Protein 1DXL (pdb70)

Radius of gyration: 39.78 Å; Cα contacts (8 Å, |Δi|>4): 4616; chains: 4; bounding box: 85×113×108 Å

Solvent-accessible surface area: 74637 Å² total; per-residue (Å²): 160,127,93,43,31,0,0,0,12,8,1,11,20,7,1,20,2,0,0,0,23,0,18,43,48,67,36,81,3,5,0,1,23,114,87,57,38,1,0,6,49,10,11,30,30,17,24,2,0,7,11,0,0,9,56,0,0,57,20,23,34,45,3,133,109,33,8,72,66,5,1,0,119,30,59,85,32,114,40,64,27,84,33,0,25,29,6,17,75,116,6,15,34,52,24,12,149,43,10,58,35,20,2,156,130,19,174,10,77,47,20,108,4,64,2,88,2,44,30,54,53,31,0,20,1,66,78,110,161,59,132,89,57,74,17,113,7,103,49,0,0,0,11,20,31,14,62,41,86,88,47,138,40,4,124,52,50,131,157,55,5,2,18,15,63,17,2,8,56,22,104,134,48,3,168,81,3,1,0,12,2,2,23,94,38,0,0,3,1,1,11,0,1,24,26,4,50,12,93,6,17,1,5,36,110,41,62,63,0,14,109,113,12,0,14,46,0,32,111,75,0,30,162,4,10,71,122,78,53,13,110,34,75,60,124,14,101,19,68,24,31,53,72,109,54,142,18,3,109,2,28,3,26,54,41,88,56,51,140,106,84,83,17,118,7,53,15,0,2,6,15,29,44,48,46,18,54,21,67,49,9,24,58,113,117,30,35,16,113,57,39,206,128,15,63,1,75,46,82,101,106,5,29,6,74,20,112,15,0,25,0,1,4,33,0,5,44,26,48,71,46,17,14,0,8,32,36,0,0,29,1,1,0,40,23,36,40,60,126,57,6,109,56,60,69,92,40,17,0,24,17,15,20,4,56,2,13,6,0,29,4,19,71,17,31,70,51,2,131,121,40,36,56,121,50,99,46,0,87,3,44,0,120,29,3,22,36,0,35,0,15,70,72,13,55,11,14,0,0,0,0,1,35,97,105,83,22,77,8,33,0,1,2,0,6,0,21,63,0,1,21,7,0,3,7,0,3,8,5,14,48,92,97,21,14,0,68,22,0,6,141,4,18,6,0,21,2,0,26,2,27,0,0,44,12,0,0,30,20,6,71,77,95,21,13,40,90,147,104,31,74,46,1,2,0,11,8,0,13,17,6,0,18,3,0,0,0,25,0,22,47,45,65,34,97,1,1,0,2,21,115,89,59,41,0,0,4,45,14,7,26,35,17,28,0,0,8,11,0,0,8,51,0,0,61,23,27,65,44,3,131,107,31,9,48,64,6,0,0,107,33,59,87,36,85,44,68,28,85,33,0,23,27,8,16,72,111,6,19,38,53,21,10,143,42,9,58,37,22,3,158,118,23,166,11,50,43,16,130,4,75,3,90,8,89,29,57,34,63,4,25,0,40,78,168,188,40,154,74,60,132,19,103,4,153,59,0,0,0,10,18,31,14,57,30,100,76,45,80,19,43,38,119,58,147,72,39,8,6,19,17,59,11,3,4,42,10,94,129,46,5,152,89,3,1,0,17,4,2,20,75,60,0,0,4,3,0,7,0,1,23,35,4,47,9,101,5,21,0,4,35,114,39,90,69,0,12,108,113,15,1,15,46,1,35,113,72,0,36,140,13,0,92,180,75,50,13,131,25,63,55,145,24,54,4,94,24,48,41,74,82,64,145,16,4,116,2,20,7,36,36,67,98,57,44,125,131,73,104,26,111,12,79,19,1,1,8,18,26,40,55,47,17,62,23,68,25,8,27,21,150,141,40,60,21,59,64,90,128,142,22,71,0,39,53,73,68,103,6,25,13,59,36,96,20,1,27,0,1,4,32,0,3,41,29,48,86,35,12,13,0,6,30,35,0,0,29,3,0,1,39,30,38,35,60,117,62,2,126,57,48,66,93,50,19,0,21,3,8,14,3,49,2,12,7,0,30,4,20,74,15,32,72,58,2,129,154,79,70,62,130,53,104,50,0,84,3,47,0,120,31,4,25,34,0,35,0,12,70,67,12,72,14,12,0,0,0,0,0,38,94,159,83,20,49,6,28,0,1,3,0,5,0,23,62,0,0,24,5,0,2,6,1,4,10,6,15,45,90,83,19,21,0,68,37,0,4,117,3,16,6,0,23,2,0,21,2,28,0,0,43,14,0,0,28,24,7,67,76,87,16,11,38,81,71,106,120,28,49,0,0,0,12,8,1,13,17,6,1,18,2,0,0,0,26,0,18,46,50,67,34,143,2,0,0,0,22,103,80,56,38,1,0,3,50,15,8,32,25,16,22,2,0,7,15,0,0,8,54,0,0,54,19,25,63,40,5,131,108,34,7,73,67,6,1,1,131,25,55,95,30,117,43,75,24,86,31,0,26,31,10,19,75,113,9,19,36,42,23,14,141,39,14,60,12,19,3,126,81,20,173,12,59,44,18,123,6,74,3,80,3,65,15,47,51,70,0,4,2,71,27,180,138,73,105,84,72,56,0,36,11,162,37,0,0,0,11,21,32,8,56,32,91,75,28,130,45,16,87,112,46,137,186,98,4,3,21,15,67,16,1,6,55,29,97,134,47,10,151,68,2,0,0,22,4,2,15,106,51,0,0,10,2,1,7,0,1,22,30,5,47,10,100,1,11,1,6,37,101,39,69,62,0,14,106,116,13,0,16,41,0,33,114,76,0,28,127,11,1,80,164,63,37,5,123,38,66,47,109,11,89,43,31,53,40,80,68,118,63,153,43,4,113,3,21,5,62,30,51,100,36,68,119,99,77,74,12,69,8,55,28,0,1,19,11,31,30,44,44,19,60,30,83,40,16,32,52,99,156,22,37,13,94,62,58,211,130,29,65,0,84,36,75,154,124,6,20,22,77,18,102,15,0,32,0,2,2,33,0,2,45,26,52,83,61,20,12,0,8,29,37,0,0,28,1,0,0,37,37,30,40,63,126,100,5,89,60,56,70,90,48,20,0,24,20,19,18,2,40,1,12,6,0,30,4,21,68,14,30,70,50,2,130,154,81,69,63,130,56,104,49,1,89,3,44,0,116,28,6,24,37,0,37,0,12,74,67,13,72,14,11,0,0,0,0,1,33,100,157,82,22,74,6,27,0,1,3,0,5,0,20,62,0,1,20,7,0,2,6,0,6,8,6,14,40,92,101,18,19,0,64,40,0,6,94,2,17,5,0,21,2,0,23,2,28,0,0,41,14,0,0,25,20,7,65,78,86,15,8,34,86,150,144,101,12,28,0,0,0,10,8,1,12,14,7,0,16,1,0,0,0,20,0,17,45,48,64,35,138,3,1,0,2,20,97,82,59,36,1,0,2,40,14,12,22,42,16,26,2,0,7,15,1,0,10,51,0,0,58,24,23,62,43,5,126,110,33,11,52,72,7,1,0,136,18,57,74,45,98,40,77,26,86,34,1,25,28,9,18,77,116,7,16,41,46,19,12,150,44,7,61,37,16,2,156,128,20,172,10,80,43,23,133,7,56,4,88,3,52,26,52,34,61,1,11,2,63,58,161,169,52,159,102,75,92,6,100,4,133,51,0,0,1,10,20,28,4,69,41,111,89,37,117,39,2,113,50,69,76,165,82,4,5,4,18,58,12,4,4,56,22,105,132,47,3,163,97,4,3,0,13,4,3,22,69,70,0,0,8,3,1,6,0,0,27,36,6,48,11,76,3,20,3,4,38,119,38,84,65,0,3,105,104,14,0,15,39,0,36,114,73,0,24,123,12,0,80,188,73,48,12,51,18,65,48,102,15,69,17,74,14,70,58,60,109,44,154,7,5,114,0,31,4,28,48,36,106,44,38,165,119,54,88,23,96,9,61,14,0,2,4,16,29,43,55,48,24,55,54,80,33,12,91,45,94,155,32,42,4,103,76,26,219,137,22,52,11,69,48,78,156,128,5,23,8,74,34,98,14,0,27,0,1,4,28,0,2,43,22,53,79,53,17,12,0,7,32,21,0,0,26,2,0,0,30,36,34,36,62,122,120,6,66,54,55,70,93,46,18,1,10,10,3,17,2,45,1,13,7,0,26,4,24,76,10,32,69,60,3,123,154,78,49,70,57,52,96,49,0,88,2,45,0,74,30,5,24,38,1,34,0,14,76,72,13,71,14,11,0,0,0,0,1,36,66,156,82,22,77,8,29,0,0,2,0,5,0,20,61,0,2,21,7,0,2,5,1,4,8,5,17,40,91,104,18,18,0,66,42,0,5,115,3,15,4,0,22,3,0,22,2,26,0,0,45,14,0,0,28,21,8,68,79,100,17,15,36,83

Structure (mmCIF, N/CA/C/O backbone):
data_1DXL
#
_entry.id   1DXL
#
_cell.length_a   100.560
_cell.length_b   108.330
_cell.length_c   202.190
_cell.angle_alpha   90.00
_cell.angle_beta   90.00
_cell.angle_gamma   90.00
#
_symmetry.space_group_name_H-M   'P 21 21 21'
#
loop_
_entity.id
_entity.type
_entity.pdbx_description
1 polymer 'DIHYDROLIPOAMIDE DEHYDROGENASE'
2 non-polymer 'FLAVIN-ADENINE DINUCLEOTIDE'
3 water water
#
loop_
_atom_site.group_PDB
_atom_site.id
_atom_site.type_symbol
_atom_site.label_atom_id
_atom_site.label_alt_id
_atom_site.label_comp_id
_atom_site.label_asym_id
_atom_site.label_entity_id
_atom_site.label_seq_id
_atom_site.pdbx_PDB_ins_code
_atom_site.Cartn_x
_atom_site.Cartn_y
_atom_site.Cartn_z
_atom_site.occupancy
_atom_site.B_iso_or_equiv
_atom_site.auth_seq_id
_atom_site.auth_comp_id
_atom_site.auth_asym_id
_atom_site.auth_atom_id
_atom_site.pdbx_PDB_model_num
ATOM 1 N N . SER A 1 4 ? -21.551 45.981 28.806 1.00 152.74 4 SER A N 1
ATOM 2 C CA . SER A 1 4 ? -20.609 46.465 27.742 1.00 152.74 4 SER A CA 1
ATOM 3 C C . SER A 1 4 ? -19.184 46.089 28.098 1.00 152.74 4 SER A C 1
ATOM 4 O O . SER A 1 4 ? -18.739 46.283 29.231 1.00 152.74 4 SER A O 1
ATOM 7 N N . ASP A 1 5 ? -18.477 45.541 27.119 1.00 152.89 5 ASP A N 1
ATOM 8 C CA . ASP A 1 5 ? -17.093 45.145 27.307 1.00 152.89 5 ASP A CA 1
ATOM 9 C C . ASP A 1 5 ? -16.186 46.363 27.047 1.00 152.89 5 ASP A C 1
ATOM 10 O O . ASP A 1 5 ? -15.451 46.412 26.054 1.00 152.89 5 ASP A O 1
ATOM 15 N N . GLU A 1 6 ? -16.259 47.338 27.961 1.00 152.89 6 GLU A N 1
ATOM 16 C CA . GLU A 1 6 ? -15.478 48.580 27.891 1.00 152.89 6 GLU A CA 1
ATOM 17 C C . GLU A 1 6 ? -13.986 48.367 28.184 1.00 152.89 6 GLU A C 1
ATOM 18 O O . GLU A 1 6 ? -13.616 47.966 29.286 1.00 152.89 6 GLU A O 1
ATOM 24 N N . ASN A 1 7 ? -13.139 48.658 27.197 1.00 70.52 7 ASN A N 1
ATOM 25 C CA . ASN A 1 7 ? -11.702 48.476 27.330 1.00 70.52 7 ASN A CA 1
ATOM 26 C C . ASN A 1 7 ? -11.023 49.262 28.475 1.00 70.52 7 ASN A C 1
ATOM 27 O O . ASN A 1 7 ? -11.015 50.489 28.512 1.00 70.52 7 ASN A O 1
ATOM 32 N N . ASP A 1 8 ? -10.414 48.508 29.387 1.00 70.18 8 ASP A N 1
ATOM 33 C CA . ASP A 1 8 ? -9.776 49.027 30.582 1.00 70.18 8 ASP A CA 1
ATOM 34 C C . ASP A 1 8 ? -8.338 49.449 30.543 1.00 70.18 8 ASP A C 1
ATOM 35 O O . ASP A 1 8 ? -7.944 50.244 31.394 1.00 70.18 8 ASP A O 1
ATOM 40 N N . VAL A 1 9 ? -7.519 48.943 29.631 1.00 23.88 9 VAL A N 1
ATOM 41 C CA . VAL A 1 9 ? -6.100 49.385 29.674 1.00 23.88 9 VAL A CA 1
ATOM 42 C C . VAL A 1 9 ? -5.371 49.278 28.372 1.00 23.88 9 VAL A C 1
ATOM 43 O O . VAL A 1 9 ? -5.440 48.248 27.699 1.00 23.88 9 VAL A O 1
ATOM 47 N N . VAL A 1 10 ? -4.623 50.316 28.023 1.00 38.37 10 VAL A N 1
ATOM 48 C CA . VAL A 1 10 ? -3.876 50.265 26.777 1.00 38.37 10 VAL A CA 1
ATOM 49 C C . VAL A 1 10 ? -2.498 50.611 27.114 1.00 38.37 10 VAL A C 1
ATOM 50 O O . VAL A 1 10 ? -2.242 51.559 27.852 1.00 38.37 10 VAL A O 1
ATOM 54 N N . ILE A 1 11 ? -1.614 49.846 26.513 1.00 36.49 11 ILE A N 1
ATOM 55 C CA . ILE A 1 11 ? -0.191 49.957 26.717 1.00 36.49 11 ILE A CA 1
ATOM 56 C C . ILE A 1 11 ? 0.491 50.201 25.394 1.00 36.49 11 ILE A C 1
ATOM 57 O O . ILE A 1 11 ? 0.442 49.352 24.546 1.00 36.49 11 ILE A O 1
ATOM 62 N N . ILE A 1 12 ? 1.097 51.358 25.194 1.00 64.45 12 ILE A N 1
ATOM 63 C CA . ILE A 1 12 ? 1.784 51.566 23.929 1.00 64.45 12 ILE A CA 1
ATOM 64 C C . ILE A 1 12 ? 3.208 51.094 24.180 1.00 64.45 12 ILE A C 1
ATOM 65 O O . ILE A 1 12 ? 3.983 51.789 24.818 1.00 64.45 12 ILE A O 1
ATOM 70 N N . GLY A 1 13 ? 3.528 49.895 23.697 1.00 76.54 13 GLY A N 1
ATOM 71 C CA . GLY A 1 13 ? 4.854 49.319 23.885 1.00 76.54 13 GLY A CA 1
ATOM 72 C C . GLY A 1 13 ? 4.804 47.803 24.030 1.00 76.54 13 GLY A C 1
ATOM 73 O O . GLY A 1 13 ? 4.130 47.275 24.906 1.00 76.54 13 GLY A O 1
ATOM 74 N N . GLY A 1 14 ? 5.522 47.082 23.186 1.00 30.95 14 GLY A N 1
ATOM 75 C CA . GLY A 1 14 ? 5.465 45.641 23.283 1.00 30.95 14 GLY A CA 1
ATOM 76 C C . GLY A 1 14 ? 6.654 44.912 23.842 1.00 30.95 14 GLY A C 1
ATOM 77 O O . GLY A 1 14 ? 6.838 43.744 23.525 1.00 30.95 14 GLY A O 1
ATOM 78 N N . GLY A 1 15 ? 7.427 45.571 24.711 1.00 85.69 15 GLY A N 1
ATOM 79 C CA . GLY A 1 15 ? 8.604 44.950 25.298 1.00 85.69 15 GLY A CA 1
ATOM 80 C C . GLY A 1 15 ? 8.409 44.546 26.739 1.00 85.69 15 GLY A C 1
ATOM 81 O O . GLY A 1 15 ? 7.260 44.398 27.164 1.00 85.69 15 GLY A O 1
ATOM 82 N N . PRO A 1 16 ? 9.501 44.357 27.522 1.00 33.19 16 PRO A N 1
ATOM 83 C CA . PRO A 1 16 ? 9.372 43.962 28.934 1.00 33.19 16 PRO A CA 1
ATOM 84 C C . PRO A 1 16 ? 8.381 44.768 29.716 1.00 33.19 16 PRO A C 1
ATOM 85 O O . PRO A 1 16 ? 7.520 44.223 30.356 1.00 33.19 16 PRO A O 1
ATOM 89 N N . GLY A 1 17 ? 8.477 46.070 29.654 1.00 68.31 17 GLY A N 1
ATOM 90 C CA . GLY A 1 17 ? 7.513 46.841 30.395 1.00 68.31 17 GLY A CA 1
ATOM 91 C C . GLY A 1 17 ? 6.113 46.573 29.887 1.00 68.31 17 GLY A C 1
ATOM 92 O O . GLY A 1 17 ? 5.153 46.407 30.663 1.00 68.31 17 GLY A O 1
ATOM 93 N N . GLY A 1 18 ? 5.999 46.495 28.572 1.00 47.94 18 GLY A N 1
ATOM 94 C CA . GLY A 1 18 ? 4.695 46.303 27.998 1.00 47.94 18 GLY A CA 1
ATOM 95 C C . GLY A 1 18 ? 4.014 44.958 28.087 1.00 47.94 18 GLY A C 1
ATOM 96 O O . GLY A 1 18 ? 2.913 44.832 28.679 1.00 47.94 18 GLY A O 1
ATOM 97 N N . TYR A 1 19 ? 4.652 43.953 27.499 1.00 34.62 19 TYR A N 1
ATOM 98 C CA . TYR A 1 19 ? 4.028 42.652 27.467 1.00 34.62 19 TYR A CA 1
ATOM 99 C C . TYR A 1 19 ? 3.838 41.995 28.822 1.00 34.62 19 TYR A C 1
ATOM 100 O O . TYR A 1 19 ? 3.134 41.011 28.963 1.00 34.62 19 TYR A O 1
ATOM 109 N N . VAL A 1 20 ? 4.462 42.556 29.834 1.00 29.24 20 VAL A N 1
ATOM 110 C CA . VAL A 1 20 ? 4.315 42.026 31.156 1.00 29.24 20 VAL A CA 1
ATOM 111 C C . VAL A 1 20 ? 3.180 42.799 31.747 1.00 29.24 20 VAL A C 1
ATOM 112 O O . VAL A 1 20 ? 2.197 42.218 32.220 1.00 29.24 20 VAL A O 1
ATOM 116 N N . ALA A 1 21 ? 3.313 44.116 31.694 1.00 32.12 21 ALA A N 1
ATOM 117 C CA . ALA A 1 21 ? 2.242 44.990 32.161 1.00 32.12 21 ALA A CA 1
ATOM 118 C C . ALA A 1 21 ? 0.911 44.513 31.505 1.00 32.12 21 ALA A C 1
ATOM 119 O O . ALA A 1 21 ? -0.131 44.327 32.176 1.00 32.12 21 ALA A O 1
ATOM 121 N N . ALA A 1 22 ? 0.978 44.326 30.177 1.00 41.82 22 ALA A N 1
ATOM 122 C CA . ALA A 1 22 ? -0.143 43.817 29.403 1.00 41.82 22 ALA A CA 1
ATOM 123 C C . ALA A 1 22 ? -0.655 42.550 30.078 1.00 41.82 22 ALA A C 1
ATOM 124 O O . ALA A 1 22 ? -1.785 42.511 30.551 1.00 41.82 22 ALA A O 1
ATOM 126 N N . ILE A 1 23 ? 0.194 41.522 30.141 1.00 31.57 23 ILE A N 1
ATOM 127 C CA . ILE A 1 23 ? -0.198 40.264 30.772 1.00 31.57 23 ILE A CA 1
ATOM 128 C C . ILE A 1 23 ? -0.667 40.382 32.209 1.00 31.57 23 ILE A C 1
ATOM 129 O O . ILE A 1 23 ? -1.754 39.919 32.556 1.00 31.57 23 ILE A O 1
ATOM 134 N N . LYS A 1 24 ? 0.147 41.006 33.051 1.00 38.06 24 LYS A N 1
ATOM 135 C CA . LYS A 1 24 ? -0.218 41.144 34.467 1.00 38.06 24 LYS A CA 1
ATOM 136 C C . LYS A 1 24 ? -1.560 41.784 34.566 1.00 38.06 24 LYS A C 1
ATOM 137 O O . LYS A 1 24 ? -2.329 41.495 35.464 1.00 38.06 24 LYS A O 1
ATOM 143 N N . ALA A 1 25 ? -1.811 42.682 33.628 1.00 42.34 25 ALA A N 1
ATOM 144 C CA . ALA A 1 25 ? -3.052 43.399 33.590 1.00 42.34 25 ALA A CA 1
ATOM 145 C C . ALA A 1 25 ? -4.172 42.429 33.292 1.00 42.34 25 ALA A C 1
ATOM 146 O O . ALA A 1 25 ? -5.175 42.371 33.993 1.00 42.34 25 ALA A O 1
ATOM 148 N N . ALA A 1 26 ? -3.996 41.629 32.264 1.00 52.87 26 ALA A N 1
ATOM 149 C CA . ALA A 1 26 ? -5.068 40.716 31.941 1.00 52.87 26 ALA A CA 1
ATOM 150 C C . ALA A 1 26 ? -5.356 39.827 33.145 1.00 52.87 26 ALA A C 1
ATOM 151 O O . ALA A 1 26 ? -6.508 39.582 33.522 1.00 52.87 26 ALA A O 1
ATOM 153 N N . GLN A 1 27 ? -4.291 39.362 33.765 1.00 46.74 27 GLN A N 1
ATOM 154 C CA . GLN A 1 27 ? -4.456 38.475 34.892 1.00 46.74 27 GLN A CA 1
ATOM 155 C C . GLN A 1 27 ? -5.158 39.164 36.026 1.00 46.74 27 GLN A C 1
ATOM 156 O O . GLN A 1 27 ? -5.712 38.495 36.872 1.00 46.74 27 GLN A O 1
ATOM 162 N N . LEU A 1 28 ? -5.130 40.484 36.076 1.00 40.07 28 LEU A N 1
ATOM 163 C CA . LEU A 1 28 ? -5.810 41.151 37.172 1.00 40.07 28 LEU A CA 1
ATOM 164 C C . LEU A 1 28 ? -7.266 41.360 36.887 1.00 40.07 28 LEU A C 1
ATOM 165 O O . LEU A 1 28 ? -8.009 41.725 37.788 1.00 40.07 28 LEU A O 1
ATOM 170 N N . GLY A 1 29 ? -7.669 41.090 35.638 1.00 66.92 29 GLY A N 1
ATOM 171 C CA . GLY A 1 29 ? -9.060 41.226 35.219 1.00 66.92 29 GLY A CA 1
ATOM 172 C C . GLY A 1 29 ? -9.411 42.455 34.390 1.00 66.92 29 GLY A C 1
ATOM 173 O O . GLY A 1 29 ? -10.554 42.891 34.409 1.00 66.92 29 GLY A O 1
ATOM 174 N N . PHE A 1 30 ? -8.442 43.008 33.660 1.00 65.33 30 PHE A N 1
ATOM 175 C CA . PHE A 1 30 ? -8.638 44.197 32.835 1.00 65.33 30 PHE A CA 1
ATOM 176 C C . PHE A 1 30 ? -8.668 43.914 31.337 1.00 65.33 30 PHE A C 1
ATOM 177 O O . PHE A 1 30 ? -7.812 43.181 30.843 1.00 65.33 30 PHE A O 1
ATOM 185 N N . LYS A 1 31 ? -9.615 44.480 30.588 1.00 65.37 31 LYS A N 1
ATOM 186 C CA . LYS A 1 31 ? -9.530 44.273 29.154 1.00 65.37 31 LYS A CA 1
ATOM 187 C C . LYS A 1 31 ? -8.259 45.057 28.796 1.00 65.37 31 LYS A C 1
ATOM 188 O O . LYS A 1 31 ? -8.155 46.252 29.071 1.00 65.37 31 LYS A O 1
ATOM 194 N N . THR A 1 32 ? -7.273 44.396 28.215 1.00 51.13 32 THR A N 1
ATOM 195 C CA . THR A 1 32 ? -6.047 45.091 27.881 1.00 51.13 32 THR A CA 1
ATOM 196 C C . THR A 1 32 ? -5.643 45.013 26.402 1.00 51.13 32 THR A C 1
ATOM 197 O O . THR A 1 32 ? -5.911 44.042 25.706 1.00 51.13 32 THR A O 1
ATOM 201 N N . THR A 1 33 ? -4.972 46.052 25.938 1.00 76.42 33 THR A N 1
ATOM 202 C CA . THR A 1 33 ? -4.514 46.102 24.570 1.00 76.42 33 THR A CA 1
ATOM 203 C C . THR A 1 33 ? -3.084 46.628 24.561 1.00 76.42 33 THR A C 1
ATOM 204 O O . THR A 1 33 ? -2.810 47.753 24.975 1.00 76.42 33 THR A O 1
ATOM 208 N N . CYS A 1 34 ? -2.154 45.804 24.140 1.00 43.11 34 CYS A N 1
ATOM 209 C CA . CYS A 1 34 ? -0.794 46.259 24.046 1.00 43.11 34 CYS A CA 1
ATOM 210 C C . CYS A 1 34 ? -0.792 46.675 22.566 1.00 43.11 34 CYS A C 1
ATOM 211 O O . CYS A 1 34 ? -1.573 46.121 21.804 1.00 43.11 34 CYS A O 1
ATOM 214 N N . ILE A 1 35 ? 0.028 47.654 22.166 1.00 49.54 35 ILE A N 1
ATOM 215 C CA . ILE A 1 35 ? 0.110 48.088 20.773 1.00 49.54 35 ILE A CA 1
ATOM 216 C C . ILE A 1 35 ? 1.566 48.215 20.474 1.00 49.54 35 ILE A C 1
ATOM 217 O O . ILE A 1 35 ? 2.245 48.905 21.223 1.00 49.54 35 ILE A O 1
ATOM 222 N N . GLU A 1 36 ? 2.043 47.562 19.408 1.00 46.44 36 GLU A N 1
ATOM 223 C CA . GLU A 1 36 ? 3.434 47.713 18.973 1.00 46.44 36 GLU A CA 1
ATOM 224 C C . GLU A 1 36 ? 3.718 47.801 17.462 1.00 46.44 36 GLU A C 1
ATOM 225 O O . GLU A 1 36 ? 3.291 46.967 16.693 1.00 46.44 36 GLU A O 1
ATOM 231 N N . LYS A 1 37 ? 4.538 48.781 17.083 1.00 51.96 37 LYS A N 1
ATOM 232 C CA . LYS A 1 37 ? 4.920 49.055 15.701 1.00 51.96 37 LYS A CA 1
ATOM 233 C C . LYS A 1 37 ? 5.981 48.135 15.151 1.00 51.96 37 LYS A C 1
ATOM 234 O O . LYS A 1 37 ? 6.034 47.859 13.974 1.00 51.96 37 LYS A O 1
ATOM 240 N N . ARG A 1 38 ? 6.866 47.661 15.988 1.00 53.72 38 ARG A N 1
ATOM 241 C CA . ARG A 1 38 ? 7.886 46.770 15.474 1.00 53.72 38 ARG A CA 1
ATOM 242 C C . ARG A 1 38 ? 7.199 45.569 14.786 1.00 53.72 38 ARG A C 1
ATOM 243 O O . ARG A 1 38 ? 5.973 45.391 14.916 1.00 53.72 38 ARG A O 1
ATOM 251 N N . GLY A 1 39 ? 7.963 44.763 14.042 1.00 55.07 39 GLY A N 1
ATOM 252 C CA . GLY A 1 39 ? 7.385 43.553 13.457 1.00 55.07 39 GLY A CA 1
ATOM 253 C C . GLY A 1 39 ? 6.833 42.579 14.527 1.00 55.07 39 GLY A C 1
ATOM 254 O O . GLY A 1 39 ? 5.622 42.468 14.739 1.00 55.07 39 GLY A O 1
ATOM 255 N N . ALA A 1 40 ? 7.734 41.887 15.222 1.00 61.79 40 ALA A N 1
ATOM 256 C CA . ALA A 1 40 ? 7.368 40.954 16.287 1.00 61.79 40 ALA A CA 1
ATOM 257 C C . ALA A 1 40 ? 7.176 41.621 17.655 1.00 61.79 40 ALA A C 1
ATOM 258 O O . ALA A 1 40 ? 7.548 42.753 17.866 1.00 61.79 40 ALA A O 1
ATOM 260 N N . LEU A 1 41 ? 6.608 40.888 18.591 1.00 27.19 41 LEU A N 1
ATOM 261 C CA . LEU A 1 41 ? 6.385 41.368 19.937 1.00 27.19 41 LEU A CA 1
ATOM 262 C C . LEU A 1 41 ? 7.559 41.302 20.964 1.00 27.19 41 LEU A C 1
ATOM 263 O O . LEU A 1 41 ? 7.361 41.600 22.131 1.00 27.19 41 LEU A O 1
ATOM 268 N N . GLY A 1 42 ? 8.759 40.878 20.625 1.00 78.44 42 GLY A N 1
ATOM 269 C CA . GLY A 1 42 ? 9.730 40.881 21.704 1.00 78.44 42 GLY A CA 1
ATOM 270 C C . GLY A 1 42 ? 9.940 42.355 21.982 1.00 78.44 42 GLY A C 1
ATOM 271 O O . GLY A 1 42 ? 9.363 43.183 21.248 1.00 78.44 42 GLY A O 1
ATOM 272 N N . GLY A 1 43 ? 10.693 42.736 23.019 1.00 27.94 43 GLY A N 1
ATOM 273 C CA . GLY A 1 43 ? 10.907 44.183 23.146 1.00 27.94 43 GLY A CA 1
ATOM 274 C C . GLY A 1 43 ? 12.147 44.576 22.339 1.00 27.94 43 GLY A C 1
ATOM 275 O O . GLY A 1 43 ? 12.199 44.397 21.141 1.00 27.94 43 GLY A O 1
ATOM 276 N N . THR A 1 44 ? 13.147 45.126 23.001 1.00 28.37 44 THR A N 1
ATOM 277 C CA . THR A 1 44 ? 14.419 45.443 22.370 1.00 28.37 44 THR A CA 1
ATOM 278 C C . THR A 1 44 ? 15.263 44.221 22.866 1.00 28.37 44 THR A C 1
ATOM 279 O O . THR A 1 44 ? 16.189 43.755 22.240 1.00 28.37 44 THR A O 1
ATOM 283 N N . CYS A 1 45 ? 14.898 43.705 24.025 1.00 35.07 45 CYS A N 1
ATOM 284 C CA . CYS A 1 45 ? 15.601 42.604 24.638 1.00 35.07 45 CYS A CA 1
ATOM 285 C C . CYS A 1 45 ? 15.524 41.377 23.799 1.00 35.07 45 CYS A C 1
ATOM 286 O O . CYS A 1 45 ? 16.520 40.670 23.607 1.00 35.07 45 CYS A O 1
ATOM 289 N N . LEU A 1 46 ? 14.317 41.102 23.319 1.00 50.22 46 LEU A N 1
ATOM 290 C CA . LEU A 1 46 ? 14.077 39.902 22.542 1.00 50.22 46 LEU A CA 1
ATOM 291 C C . LEU A 1 46 ? 14.550 39.948 21.131 1.00 50.22 46 LEU A C 1
ATOM 292 O O . LEU A 1 46 ? 15.059 38.976 20.632 1.00 50.22 46 LEU A O 1
ATOM 297 N N . ASN A 1 47 ? 14.432 41.087 20.483 1.00 58.62 47 ASN A N 1
ATOM 298 C CA . ASN A 1 47 ? 14.835 41.170 19.087 1.00 58.62 47 ASN A CA 1
ATOM 299 C C . ASN A 1 47 ? 16.234 41.723 18.717 1.00 58.62 47 ASN A C 1
ATOM 300 O O . ASN A 1 47 ? 16.839 41.316 17.739 1.00 58.62 47 ASN A O 1
ATOM 305 N N . VAL A 1 48 ? 16.753 42.610 19.537 1.00 38.37 48 VAL A N 1
ATOM 306 C CA . VAL A 1 48 ? 18.000 43.254 19.284 1.00 38.37 48 VAL A CA 1
ATOM 307 C C . VAL A 1 48 ? 18.952 43.415 20.494 1.00 38.37 48 VAL A C 1
ATOM 308 O O . VAL A 1 48 ? 19.775 44.306 20.508 1.00 38.37 48 VAL A O 1
ATOM 312 N N . GLY A 1 49 ? 18.877 42.577 21.514 1.00 61.39 49 GLY A N 1
ATOM 313 C CA . GLY A 1 49 ? 19.772 42.796 22.645 1.00 61.39 49 GLY A CA 1
ATOM 314 C C . GLY A 1 49 ? 20.189 41.589 23.470 1.00 61.39 49 GLY A C 1
ATOM 315 O O . GLY A 1 49 ? 21.072 40.838 23.066 1.00 61.39 49 GLY A O 1
ATOM 316 N N . CYS A 1 50 ? 19.555 41.446 24.638 1.00 39.11 50 CYS A N 1
ATOM 317 C CA . CYS A 1 50 ? 19.770 40.349 25.565 1.00 39.11 50 CYS A CA 1
ATOM 318 C C . CYS A 1 50 ? 19.898 39.097 24.757 1.00 39.11 50 CYS A C 1
ATOM 319 O O . CYS A 1 50 ? 20.964 38.712 24.314 1.00 39.11 50 CYS A O 1
ATOM 322 N N . ILE A 1 51 ? 18.759 38.460 24.581 1.00 32.82 51 ILE A N 1
ATOM 323 C CA . ILE A 1 51 ? 18.650 37.212 23.833 1.00 32.82 51 ILE A CA 1
ATOM 324 C C . ILE A 1 51 ? 19.676 37.069 22.636 1.00 32.82 51 ILE A C 1
ATOM 325 O O . ILE A 1 51 ? 20.607 36.247 22.678 1.00 32.82 51 ILE A O 1
ATOM 330 N N . PRO A 1 52 ? 19.507 37.872 21.577 1.00 26.27 52 PRO A N 1
ATOM 331 C CA . PRO A 1 52 ? 20.413 37.808 20.459 1.00 26.27 52 PRO A CA 1
ATOM 332 C C . PRO A 1 52 ? 21.809 37.855 21.037 1.00 26.27 52 PRO A C 1
ATOM 333 O O . PRO A 1 52 ? 22.641 36.989 20.788 1.00 26.27 52 PRO A O 1
ATOM 337 N N . SER A 1 53 ? 22.063 38.912 21.790 1.00 31.97 53 SER A N 1
ATOM 338 C CA . SER A 1 53 ? 23.354 39.102 22.395 1.00 31.97 53 SER A CA 1
ATOM 339 C C . SER A 1 53 ? 23.776 37.898 23.227 1.00 31.97 53 SER A C 1
ATOM 340 O O . SER A 1 53 ? 24.897 37.419 23.116 1.00 31.97 53 SER A O 1
ATOM 343 N N . LYS A 1 54 ? 22.885 37.381 24.058 1.00 32.71 54 LYS A N 1
ATOM 344 C CA . LYS A 1 54 ? 23.313 36.290 24.899 1.00 32.71 54 LYS A CA 1
ATOM 345 C C . LYS A 1 54 ? 23.613 35.129 24.029 1.00 32.71 54 LYS A C 1
ATOM 346 O O . LYS A 1 54 ? 24.615 34.470 24.191 1.00 32.71 54 LYS A O 1
ATOM 352 N N . ALA A 1 55 ? 22.744 34.878 23.076 1.00 51.56 55 ALA A N 1
ATOM 353 C CA . ALA A 1 55 ? 22.977 33.760 22.205 1.00 51.56 55 ALA A CA 1
ATOM 354 C C . ALA A 1 55 ? 24.402 33.779 21.590 1.00 51.56 55 ALA A C 1
ATOM 355 O O . ALA A 1 55 ? 25.135 32.802 21.771 1.00 51.56 55 ALA A O 1
ATOM 357 N N . LEU A 1 56 ? 24.783 34.877 20.894 1.00 39.54 56 LEU A N 1
ATOM 358 C CA . LEU A 1 56 ? 26.093 35.018 20.228 1.00 39.54 56 LEU A CA 1
ATOM 359 C C . LEU A 1 56 ? 27.212 34.802 21.189 1.00 39.54 56 LEU A C 1
ATOM 360 O O . LEU A 1 56 ? 28.185 34.085 20.876 1.00 39.54 56 LEU A O 1
ATOM 365 N N . LEU A 1 57 ? 27.065 35.450 22.354 1.00 44.11 57 LEU A N 1
ATOM 366 C CA . LEU A 1 57 ? 28.012 35.371 23.457 1.00 44.11 57 LEU A CA 1
ATOM 367 C C . LEU A 1 57 ? 28.345 33.932 23.785 1.00 44.11 57 LEU A C 1
ATOM 368 O O . LEU A 1 57 ? 29.486 33.614 24.015 1.00 44.11 57 LEU A O 1
ATOM 373 N N . HIS A 1 58 ? 27.359 33.048 23.776 1.00 47.08 58 HIS A N 1
ATOM 374 C CA . HIS A 1 58 ? 27.597 31.648 24.115 1.00 47.08 58 HIS A CA 1
ATOM 375 C C . HIS A 1 58 ? 28.160 30.813 22.932 1.00 47.08 58 HIS A C 1
ATOM 376 O O . HIS A 1 58 ? 28.945 29.845 23.128 1.00 47.08 58 HIS A O 1
ATOM 383 N N . SER A 1 59 ? 27.786 31.190 21.707 1.00 61.98 59 SER A N 1
ATOM 384 C CA . SER A 1 59 ? 28.283 30.489 20.529 1.00 61.98 59 SER A CA 1
ATOM 385 C C . SER A 1 59 ? 29.749 30.899 20.403 1.00 61.98 59 SER A C 1
ATOM 386 O O . SER A 1 59 ? 30.630 30.066 20.199 1.00 61.98 59 SER A O 1
ATOM 389 N N . SER A 1 60 ? 30.022 32.186 20.564 1.00 40.46 60 SER A N 1
ATOM 390 C CA . SER A 1 60 ? 31.409 32.632 20.448 1.00 40.46 60 SER A CA 1
ATOM 391 C C . SER A 1 60 ? 32.293 31.959 21.498 1.00 40.46 60 SER A C 1
ATOM 392 O O . SER A 1 60 ? 33.443 31.594 21.258 1.00 40.46 60 SER A O 1
ATOM 395 N N . HIS A 1 61 ? 31.723 31.788 22.673 1.00 53.48 61 HIS A N 1
ATOM 396 C CA . HIS A 1 61 ? 32.423 31.136 23.751 1.00 53.48 61 HIS A CA 1
ATOM 397 C C . HIS A 1 61 ? 32.693 29.679 23.400 1.00 53.48 61 HIS A C 1
ATOM 398 O O . HIS A 1 61 ? 33.813 29.212 23.569 1.00 53.48 61 HIS A O 1
ATOM 405 N N . MET A 1 62 ? 31.672 28.954 22.941 1.00 59.55 62 MET A N 1
ATOM 406 C CA . MET A 1 62 ? 31.883 27.562 22.600 1.00 59.55 62 MET A CA 1
ATOM 407 C C . MET A 1 62 ? 33.071 27.488 21.666 1.00 59.55 62 MET A C 1
ATOM 408 O O . MET A 1 62 ? 33.998 26.689 21.884 1.00 59.55 62 MET A O 1
ATOM 413 N N . TYR A 1 63 ? 33.049 28.333 20.634 1.00 47.23 63 TYR A N 1
ATOM 414 C CA . TYR A 1 63 ? 34.135 28.346 19.673 1.00 47.23 63 TYR A CA 1
ATOM 415 C C . TYR A 1 63 ? 35.447 28.459 20.451 1.00 47.23 63 TYR A C 1
ATOM 416 O O . TYR A 1 63 ? 36.308 27.587 20.383 1.00 47.23 63 TYR A O 1
ATOM 425 N N . HIS A 1 64 ? 35.583 29.521 21.221 1.00 34.66 64 HIS A N 1
ATOM 426 C CA . HIS A 1 64 ? 36.794 29.712 21.983 1.00 34.66 64 HIS A CA 1
ATOM 427 C C . HIS A 1 64 ? 37.177 28.545 22.876 1.00 34.66 64 HIS A C 1
ATOM 428 O O . HIS A 1 64 ? 38.312 28.105 22.903 1.00 34.66 64 HIS A O 1
ATOM 435 N N . GLU A 1 65 ? 36.247 28.023 23.644 1.00 52.65 65 GLU A N 1
ATOM 436 C CA . GLU A 1 65 ? 36.631 26.936 24.524 1.00 52.65 65 GLU A CA 1
ATOM 437 C C . GLU A 1 65 ? 37.075 25.774 23.708 1.00 52.65 65 GLU A C 1
ATOM 438 O O . GLU A 1 65 ? 37.947 25.027 24.098 1.00 52.65 65 GLU A O 1
ATOM 444 N N . ALA A 1 66 ? 36.491 25.619 22.547 1.00 47.30 66 ALA A N 1
ATOM 445 C CA . ALA A 1 66 ? 36.920 24.503 21.768 1.00 47.30 66 ALA A CA 1
ATOM 446 C C . ALA A 1 66 ? 38.331 24.682 21.192 1.00 47.30 66 ALA A C 1
ATOM 447 O O . ALA A 1 66 ? 39.046 23.710 20.994 1.00 47.30 66 ALA A O 1
ATOM 449 N N . LYS A 1 67 ? 38.758 25.907 20.926 1.00 56.17 67 LYS A N 1
ATOM 450 C CA . LYS A 1 67 ? 40.078 26.073 20.348 1.00 56.17 67 LYS A CA 1
ATOM 451 C C . LYS A 1 67 ? 41.139 26.036 21.415 1.00 56.17 67 LYS A C 1
ATOM 452 O O . LYS A 1 67 ? 42.280 25.674 21.129 1.00 56.17 67 LYS A O 1
ATOM 458 N N . HIS A 1 68 ? 40.760 26.353 22.656 1.00 87.31 68 HIS A N 1
ATOM 459 C CA . HIS A 1 68 ? 41.710 26.380 23.776 1.00 87.31 68 HIS A CA 1
ATOM 460 C C . HIS A 1 68 ? 41.674 25.382 24.951 1.00 87.31 68 HIS A C 1
ATOM 461 O O . HIS A 1 68 ? 42.718 24.879 25.364 1.00 87.31 68 HIS A O 1
ATOM 468 N N . SER A 1 69 ? 40.496 25.112 25.502 1.00 55.08 69 SER A N 1
ATOM 469 C CA . SER A 1 69 ? 40.361 24.211 26.653 1.00 55.08 69 SER A CA 1
ATOM 470 C C . SER A 1 69 ? 40.289 22.696 26.368 1.00 55.08 69 SER A C 1
ATOM 471 O O . SER A 1 69 ? 41.010 21.912 26.977 1.00 55.08 69 SER A O 1
ATOM 474 N N . PHE A 1 70 ? 39.407 22.283 25.464 1.00 69.20 70 PHE A N 1
ATOM 475 C CA . PHE A 1 70 ? 39.231 20.865 25.120 1.00 69.20 70 PHE A CA 1
ATOM 476 C C . PHE A 1 70 ? 40.443 19.953 25.283 1.00 69.20 70 PHE A C 1
ATOM 477 O O . PHE A 1 70 ? 40.327 18.773 25.663 1.00 69.20 70 PHE A O 1
ATOM 485 N N . ALA A 1 71 ? 41.602 20.512 24.962 1.00 85.02 71 ALA A N 1
ATOM 486 C CA . ALA A 1 71 ? 42.860 19.798 25.057 1.00 85.02 71 ALA A CA 1
ATOM 487 C C . ALA A 1 71 ? 42.967 19.189 26.434 1.00 85.02 71 ALA A C 1
ATOM 488 O O . ALA A 1 71 ? 42.750 17.979 26.610 1.00 85.02 71 ALA A O 1
ATOM 490 N N . ASN A 1 72 ? 43.270 20.059 27.403 1.00 74.50 72 ASN A N 1
ATOM 491 C CA . ASN A 1 72 ? 43.437 19.680 28.803 1.00 74.50 72 ASN A CA 1
ATOM 492 C C . ASN A 1 72 ? 42.437 18.658 29.323 1.00 74.50 72 ASN A C 1
ATOM 493 O O . ASN A 1 72 ? 42.676 18.044 30.324 1.00 74.50 72 ASN A O 1
ATOM 498 N N . HIS A 1 73 ? 41.327 18.439 28.641 1.00 48.82 73 HIS A N 1
ATOM 499 C CA . HIS A 1 73 ? 40.334 17.488 29.127 1.00 48.82 73 HIS A CA 1
ATOM 500 C C . HIS A 1 73 ? 40.261 16.149 28.400 1.00 48.82 73 HIS A C 1
ATOM 501 O O . HIS A 1 73 ? 39.516 15.286 28.817 1.00 48.82 73 HIS A O 1
ATOM 508 N N . GLY A 1 74 ? 40.982 15.954 27.303 1.00 55.62 74 GLY A N 1
ATOM 509 C CA . GLY A 1 74 ? 40.894 14.648 26.653 1.00 55.62 74 GLY A CA 1
ATOM 510 C C . GLY A 1 74 ? 39.975 14.646 25.461 1.00 55.62 74 GLY A C 1
ATOM 511 O O . GLY A 1 74 ? 39.663 13.596 24.860 1.00 55.62 74 GLY A O 1
ATOM 512 N N . VAL A 1 75 ? 39.524 15.856 25.142 1.00 68.69 75 VAL A N 1
ATOM 513 C CA . VAL A 1 75 ? 38.664 16.071 24.009 1.00 68.69 75 VAL A CA 1
ATOM 514 C C . VAL A 1 75 ? 39.582 16.714 23.011 1.00 68.69 75 VAL A C 1
ATOM 515 O O . VAL A 1 75 ? 39.788 17.924 23.002 1.00 68.69 75 VAL A O 1
ATOM 519 N N . LYS A 1 76 ? 40.166 15.856 22.191 1.00 80.07 76 LYS A N 1
ATOM 520 C CA . LYS A 1 76 ? 41.100 16.251 21.155 1.00 80.07 76 LYS A CA 1
ATOM 521 C C . LYS A 1 76 ? 40.374 16.389 19.827 1.00 80.07 76 LYS A C 1
ATOM 522 O O . LYS A 1 76 ? 39.859 15.421 19.286 1.00 80.07 76 LYS A O 1
ATOM 528 N N . VAL A 1 77 ? 40.335 17.596 19.301 1.00 93.83 77 VAL A N 1
ATOM 529 C CA . VAL A 1 77 ? 39.689 17.833 18.024 1.00 93.83 77 VAL A CA 1
ATOM 530 C C . VAL A 1 77 ? 40.791 18.008 16.970 1.00 93.83 77 VAL A C 1
ATOM 531 O O . VAL A 1 77 ? 41.945 18.309 17.321 1.00 93.83 77 VAL A O 1
ATOM 535 N N . SER A 1 78 ? 40.459 17.833 15.689 1.00 122.57 78 SER A N 1
ATOM 536 C CA . SER A 1 78 ? 41.465 17.981 14.629 1.00 122.57 78 SER A CA 1
ATOM 537 C C . SER A 1 78 ? 41.567 19.399 14.089 1.00 122.57 78 SER A C 1
ATOM 538 O O . SER A 1 78 ? 42.651 19.993 14.077 1.00 122.57 78 SER A O 1
ATOM 541 N N . ASN A 1 79 ? 40.437 19.928 13.632 1.00 111.88 79 ASN A N 1
ATOM 542 C CA . ASN A 1 79 ? 40.372 21.286 13.102 1.00 111.88 79 ASN A CA 1
ATOM 543 C C . ASN A 1 79 ? 39.170 21.923 13.764 1.00 111.88 79 ASN A C 1
ATOM 544 O O . ASN A 1 79 ? 38.264 21.220 14.186 1.00 111.88 79 ASN A O 1
ATOM 549 N N . VAL A 1 80 ? 39.162 23.249 13.835 1.00 53.84 80 VAL A N 1
ATOM 550 C CA . VAL A 1 80 ? 38.103 24.013 14.497 1.00 53.84 80 VAL A CA 1
ATOM 551 C C . VAL A 1 80 ? 37.821 25.318 13.743 1.00 53.84 80 VAL A C 1
ATOM 552 O O . VAL A 1 80 ? 38.700 26.191 13.667 1.00 53.84 80 VAL A O 1
ATOM 556 N N . GLU A 1 81 ? 36.617 25.472 13.196 1.00 79.38 81 GLU A N 1
ATOM 557 C CA . GLU A 1 81 ? 36.304 26.685 12.425 1.00 79.38 81 GLU A CA 1
ATOM 558 C C . GLU A 1 81 ? 35.045 27.377 12.919 1.00 79.38 81 GLU A C 1
ATOM 559 O O . GLU A 1 81 ? 34.576 27.066 14.005 1.00 79.38 81 GLU A O 1
ATOM 565 N N . ILE A 1 82 ? 34.505 28.300 12.106 1.00 41.51 82 ILE A N 1
ATOM 566 C CA . ILE A 1 82 ? 33.309 29.053 12.449 1.00 41.51 82 ILE A CA 1
ATOM 567 C C . ILE A 1 82 ? 32.457 29.256 11.243 1.00 41.51 82 ILE A C 1
ATOM 568 O O . ILE A 1 82 ? 32.815 30.019 10.369 1.00 41.51 82 ILE A O 1
ATOM 573 N N . ASP A 1 83 ? 31.322 28.581 11.194 1.00 36.09 83 ASP A N 1
ATOM 574 C CA . ASP A 1 83 ? 30.387 28.715 10.099 1.00 36.09 83 ASP A CA 1
ATOM 575 C C . ASP A 1 83 ? 29.582 29.917 10.547 1.00 36.09 83 ASP A C 1
ATOM 576 O O . ASP A 1 83 ? 28.477 29.762 11.028 1.00 36.09 83 ASP A O 1
ATOM 581 N N . LEU A 1 84 ? 30.135 31.117 10.454 1.00 25.98 84 LEU A N 1
ATOM 582 C CA . LEU A 1 84 ? 29.378 32.310 10.857 1.00 25.98 84 LEU A CA 1
ATOM 583 C C . LEU A 1 84 ? 27.915 32.260 10.409 1.00 25.98 84 LEU A C 1
ATOM 584 O O . LEU A 1 84 ? 27.016 32.602 11.152 1.00 25.98 84 LEU A O 1
ATOM 589 N N . ALA A 1 85 ? 27.673 31.837 9.182 1.00 53.61 85 ALA A N 1
ATOM 590 C CA . ALA A 1 85 ? 26.305 31.759 8.696 1.00 53.61 85 ALA A CA 1
ATOM 591 C C . ALA A 1 85 ? 25.352 31.011 9.633 1.00 53.61 85 ALA A C 1
ATOM 592 O O . ALA A 1 85 ? 24.201 31.409 9.779 1.00 53.61 85 ALA A O 1
ATOM 594 N N . ALA A 1 86 ? 25.842 29.914 10.216 1.00 84.60 86 ALA A N 1
ATOM 595 C CA . ALA A 1 86 ? 25.098 29.067 11.151 1.00 84.60 86 ALA A CA 1
ATOM 596 C C . ALA A 1 86 ? 24.771 29.839 12.420 1.00 84.60 86 ALA A C 1
ATOM 597 O O . ALA A 1 86 ? 23.603 30.003 12.768 1.00 84.60 86 ALA A O 1
ATOM 599 N N . MET A 1 87 ? 25.828 30.266 13.122 1.00 42.53 87 MET A N 1
ATOM 600 C CA . MET A 1 87 ? 25.740 31.033 14.366 1.00 42.53 87 MET A CA 1
ATOM 601 C C . MET A 1 87 ? 24.588 32.017 14.315 1.00 42.53 87 MET A C 1
ATOM 602 O O . MET A 1 87 ? 23.654 31.943 15.093 1.00 42.53 87 MET A O 1
ATOM 607 N N . MET A 1 88 ? 24.655 32.951 13.384 1.00 56.05 88 MET A N 1
ATOM 608 C CA . MET A 1 88 ? 23.593 33.906 13.279 1.00 56.05 88 MET A CA 1
ATOM 609 C C . MET A 1 88 ? 22.304 33.115 13.193 1.00 56.05 88 MET A C 1
ATOM 610 O O . MET A 1 88 ? 21.257 33.611 13.556 1.00 56.05 88 MET A O 1
ATOM 615 N N . GLY A 1 89 ? 22.380 31.871 12.733 1.00 52.02 89 GLY A N 1
ATOM 616 C CA . GLY A 1 89 ? 21.187 31.047 12.609 1.00 52.02 89 GLY A CA 1
ATOM 617 C C . GLY A 1 89 ? 20.448 30.759 13.912 1.00 52.02 89 GLY A C 1
ATOM 618 O O . GLY A 1 89 ? 19.325 31.258 14.148 1.00 52.02 89 GLY A O 1
ATOM 619 N N . GLN A 1 90 ? 21.060 29.954 14.777 1.00 93.06 90 GLN A N 1
ATOM 620 C CA . GLN A 1 90 ? 20.382 29.639 16.026 1.00 93.06 90 GLN A CA 1
ATOM 621 C C . GLN A 1 90 ? 20.026 30.895 16.790 1.00 93.06 90 GLN A C 1
ATOM 622 O O . GLN A 1 90 ? 19.063 30.892 17.551 1.00 93.06 90 GLN A O 1
ATOM 628 N N . LYS A 1 91 ? 20.794 31.963 16.581 1.00 24.79 91 LYS A N 1
ATOM 629 C CA . LYS A 1 91 ? 20.510 33.224 17.228 1.00 24.79 91 LYS A CA 1
ATOM 630 C C . LYS A 1 91 ? 19.150 33.607 16.733 1.00 24.79 91 LYS A C 1
ATOM 631 O O . LYS A 1 91 ? 18.230 33.754 17.518 1.00 24.79 91 LYS A O 1
ATOM 637 N N . ASP A 1 92 ? 19.015 33.753 15.420 1.00 46.29 92 ASP A N 1
ATOM 638 C CA . ASP A 1 92 ? 17.740 34.126 14.841 1.00 46.29 92 ASP A CA 1
ATOM 639 C C . ASP A 1 92 ? 16.649 33.119 15.183 1.00 46.29 92 ASP A C 1
ATOM 640 O O . ASP A 1 92 ? 15.518 33.523 15.522 1.00 46.29 92 ASP A O 1
ATOM 645 N N . LYS A 1 93 ? 16.998 31.824 15.096 1.00 56.12 93 LYS A N 1
ATOM 646 C CA . LYS A 1 93 ? 16.082 30.708 15.396 1.00 56.12 93 LYS A CA 1
ATOM 647 C C . LYS A 1 93 ? 15.480 30.932 16.768 1.00 56.12 93 LYS A C 1
ATOM 648 O O . LYS A 1 93 ? 14.267 30.859 16.973 1.00 56.12 93 LYS A O 1
ATOM 654 N N . ALA A 1 94 ? 16.360 31.236 17.703 1.00 31.66 94 ALA A N 1
ATOM 655 C CA . ALA A 1 94 ? 15.990 31.490 19.084 1.00 31.66 94 ALA A CA 1
ATOM 656 C C . ALA A 1 94 ? 15.137 32.752 19.268 1.00 31.66 94 ALA A C 1
ATOM 657 O O . ALA A 1 94 ? 14.084 32.738 19.884 1.00 31.66 94 ALA A O 1
ATOM 659 N N . VAL A 1 95 ? 15.617 33.851 18.746 1.00 38.23 95 VAL A N 1
ATOM 660 C CA . VAL A 1 95 ? 14.897 35.065 18.895 1.00 38.23 95 VAL A CA 1
ATOM 661 C C . VAL A 1 95 ? 13.448 34.885 18.547 1.00 38.23 95 VAL A C 1
ATOM 662 O O . VAL A 1 95 ? 12.554 35.090 19.385 1.00 38.23 95 VAL A O 1
ATOM 666 N N . SER A 1 96 ? 13.209 34.532 17.292 1.00 48.64 96 SER A N 1
ATOM 667 C CA . SER A 1 96 ? 11.851 34.337 16.807 1.00 48.64 96 SER A CA 1
ATOM 668 C C . SER A 1 96 ? 11.120 33.419 17.748 1.00 48.64 96 SER A C 1
ATOM 669 O O . SER A 1 96 ? 10.187 33.828 18.434 1.00 48.64 96 SER A O 1
ATOM 672 N N . ASN A 1 97 ? 11.551 32.162 17.759 1.00 65.25 97 ASN A N 1
ATOM 673 C CA . ASN A 1 97 ? 10.941 31.162 18.614 1.00 65.25 97 ASN A CA 1
ATOM 674 C C . ASN A 1 97 ? 10.399 31.907 19.861 1.00 65.25 97 ASN A C 1
ATOM 675 O O . ASN A 1 97 ? 9.189 31.933 20.126 1.00 65.25 97 ASN A O 1
ATOM 680 N N . LEU A 1 98 ? 11.299 32.559 20.587 1.00 68.50 98 LEU A N 1
ATOM 681 C CA . LEU A 1 98 ? 10.938 33.289 21.781 1.00 68.50 98 LEU A CA 1
ATOM 682 C C . LEU A 1 98 ? 9.734 34.168 21.580 1.00 68.50 98 LEU A C 1
ATOM 683 O O . LEU A 1 98 ? 8.789 34.158 22.370 1.00 68.50 98 LEU A O 1
ATOM 688 N N . THR A 1 99 ? 9.787 34.927 20.499 1.00 38.58 99 THR A N 1
ATOM 689 C CA . THR A 1 99 ? 8.740 35.873 20.167 1.00 38.58 99 THR A CA 1
ATOM 690 C C . THR A 1 99 ? 7.376 35.229 20.065 1.00 38.58 99 THR A C 1
ATOM 691 O O . THR A 1 99 ? 6.458 35.699 20.716 1.00 38.58 99 THR A O 1
ATOM 695 N N . ARG A 1 100 ? 7.273 34.139 19.284 1.00 38.41 100 ARG A N 1
ATOM 696 C CA . ARG A 1 100 ? 6.024 33.394 19.074 1.00 38.41 100 ARG A CA 1
ATOM 697 C C . ARG A 1 100 ? 5.390 33.101 20.417 1.00 38.41 100 ARG A C 1
ATOM 698 O O . ARG A 1 100 ? 4.215 33.386 20.664 1.00 38.41 100 ARG A O 1
ATOM 706 N N . GLY A 1 101 ? 6.209 32.552 21.298 1.00 36.77 101 GLY A N 1
ATOM 707 C CA . GLY A 1 101 ? 5.761 32.226 22.634 1.00 36.77 101 GLY A CA 1
ATOM 708 C C . GLY A 1 101 ? 5.124 33.373 23.347 1.00 36.77 101 GLY A C 1
ATOM 709 O O . GLY A 1 101 ? 4.213 33.161 24.111 1.00 36.77 101 GLY A O 1
ATOM 710 N N . ILE A 1 102 ? 5.613 34.577 23.121 1.00 36.22 102 ILE A N 1
ATOM 711 C CA . ILE A 1 102 ? 5.032 35.745 23.750 1.00 36.22 102 ILE A CA 1
ATOM 712 C C . ILE A 1 102 ? 3.682 36.012 23.140 1.00 36.22 102 ILE A C 1
ATOM 713 O O . ILE A 1 102 ? 2.703 36.243 23.877 1.00 36.22 102 ILE A O 1
ATOM 718 N N . GLU A 1 103 ? 3.634 35.982 21.796 1.00 40.55 103 GLU A N 1
ATOM 719 C CA . GLU A 1 103 ? 2.401 36.231 21.060 1.00 40.55 103 GLU A CA 1
ATOM 720 C C . GLU A 1 103 ? 1.428 35.211 21.590 1.00 40.55 103 GLU A C 1
ATOM 721 O O . GLU A 1 103 ? 0.273 35.510 21.862 1.00 40.55 103 GLU A O 1
ATOM 727 N N . GLY A 1 104 ? 1.922 34.003 21.796 1.00 36.12 104 GLY A N 1
ATOM 728 C CA . GLY A 1 104 ? 1.065 32.962 22.299 1.00 36.12 104 GLY A CA 1
ATOM 729 C C . GLY A 1 104 ? 0.759 33.116 23.761 1.00 36.12 104 GLY A C 1
ATOM 730 O O . GLY A 1 104 ? -0.013 32.359 24.332 1.00 36.12 104 GLY A O 1
ATOM 731 N N . LEU A 1 105 ? 1.372 34.081 24.412 1.00 44.83 105 LEU A N 1
ATOM 732 C CA . LEU A 1 105 ? 1.075 34.247 25.820 1.00 44.83 105 LEU A CA 1
ATOM 733 C C . LEU A 1 105 ? -0.092 35.196 25.895 1.00 44.83 105 LEU A C 1
ATOM 734 O O . LEU A 1 105 ? -0.946 35.115 26.784 1.00 44.83 105 LEU A O 1
ATOM 739 N N . PHE A 1 106 ? -0.072 36.112 24.928 1.00 56.22 106 PHE A N 1
ATOM 740 C CA . PHE A 1 106 ? -1.066 37.160 24.812 1.00 56.22 106 PHE A CA 1
ATOM 741 C C . PHE A 1 106 ? -2.386 36.474 24.560 1.00 56.22 106 PHE A C 1
ATOM 742 O O . PHE A 1 106 ? -3.400 36.829 25.164 1.00 56.22 106 PHE A O 1
ATOM 750 N N . LYS A 1 107 ? -2.351 35.452 23.711 1.00 52.87 107 LYS A N 1
ATOM 751 C CA . LYS A 1 107 ? -3.561 34.708 23.406 1.00 52.87 107 LYS A CA 1
ATOM 752 C C . LYS A 1 107 ? -4.092 34.037 24.668 1.00 52.87 107 LYS A C 1
ATOM 753 O O . LYS A 1 107 ? -5.281 34.134 24.976 1.00 52.87 107 LYS A O 1
ATOM 759 N N . LYS A 1 108 ? -3.208 33.388 25.421 1.00 51.41 108 LYS A N 1
ATOM 760 C CA . LYS A 1 108 ? -3.630 32.719 26.640 1.00 51.41 108 LYS A CA 1
ATOM 761 C C . LYS A 1 108 ? -4.305 33.686 27.616 1.00 51.41 108 LYS A C 1
ATOM 762 O O . LYS A 1 108 ? -5.380 33.397 28.122 1.00 51.41 108 LYS A O 1
ATOM 768 N N . ASN A 1 109 ? -3.684 34.833 27.870 1.00 41.63 109 ASN A N 1
ATOM 769 C CA . ASN A 1 109 ? -4.243 35.803 28.784 1.00 41.63 109 ASN A CA 1
ATOM 770 C C . ASN A 1 109 ? -5.233 36.798 28.199 1.00 41.63 109 ASN A C 1
ATOM 771 O O . ASN A 1 109 ? -5.702 37.706 28.888 1.00 41.63 109 ASN A O 1
ATOM 776 N N . LYS A 1 110 ? -5.540 36.658 26.924 1.00 41.82 110 LYS A N 1
ATOM 777 C CA . LYS A 1 110 ? -6.506 37.559 26.306 1.00 41.82 110 LYS A CA 1
ATOM 778 C C . LYS A 1 110 ? -6.105 39.028 26.133 1.00 41.82 110 LYS A C 1
ATOM 779 O O . LYS A 1 110 ? -6.913 39.940 26.246 1.00 41.82 110 LYS A O 1
ATOM 785 N N . VAL A 1 111 ? -4.831 39.229 25.823 1.00 66.63 111 VAL A N 1
ATOM 786 C CA . VAL A 1 111 ? -4.307 40.543 25.580 1.00 66.63 111 VAL A CA 1
ATOM 787 C C . VAL A 1 111 ? -4.645 40.758 24.128 1.00 66.63 111 VAL A C 1
ATOM 788 O O . VAL A 1 111 ? -4.407 39.879 23.313 1.00 66.63 111 VAL A O 1
ATOM 792 N N . THR A 1 112 ? -5.212 41.899 23.780 1.00 56.33 112 THR A N 1
ATOM 793 C CA . THR A 1 112 ? -5.528 42.142 22.380 1.00 56.33 112 THR A CA 1
ATOM 794 C C . THR A 1 112 ? -4.290 42.738 21.704 1.00 56.33 112 THR A C 1
ATOM 795 O O . THR A 1 112 ? -3.898 43.842 22.031 1.00 56.33 112 THR A O 1
ATOM 799 N N . TYR A 1 113 ? -3.681 42.021 20.764 1.00 54.55 113 TYR A N 1
ATOM 800 C CA . TYR A 1 113 ? -2.461 42.494 20.090 1.00 54.55 113 TYR A CA 1
ATOM 801 C C . TYR A 1 113 ? -2.781 43.289 18.858 1.00 54.55 113 TYR A C 1
ATOM 802 O O . TYR A 1 113 ? -3.253 42.745 17.881 1.00 54.55 113 TYR A O 1
ATOM 811 N N . VAL A 1 114 ? -2.476 44.577 18.917 1.00 76.29 114 VAL A N 1
ATOM 812 C CA . VAL A 1 114 ? -2.718 45.523 17.841 1.00 76.29 114 VAL A CA 1
ATOM 813 C C . VAL A 1 114 ? -1.432 45.988 17.155 1.00 76.29 114 VAL A C 1
ATOM 814 O O . VAL A 1 114 ? -0.749 46.858 17.684 1.00 76.29 114 VAL A O 1
ATOM 818 N N . LYS A 1 115 ? -1.107 45.441 15.986 1.00 59.47 115 LYS A N 1
ATOM 819 C CA . LYS A 1 115 ? 0.119 45.853 15.294 1.00 59.47 115 LYS A CA 1
ATOM 820 C C . LYS A 1 115 ? -0.006 47.254 14.716 1.00 59.47 115 LYS A C 1
ATOM 821 O O . LYS A 1 115 ? -0.847 47.490 13.888 1.00 59.47 115 LYS A O 1
ATOM 827 N N . GLY A 1 116 ? 0.826 48.186 15.153 1.00 78.48 116 GLY A N 1
ATOM 828 C CA . GLY A 1 116 ? 0.737 49.534 14.630 1.00 78.48 116 GLY A CA 1
ATOM 829 C C . GLY A 1 116 ? 1.536 50.529 15.448 1.00 78.48 116 GLY A C 1
ATOM 830 O O . GLY A 1 116 ? 2.151 50.145 16.441 1.00 78.48 116 GLY A O 1
ATOM 831 N N . TYR A 1 117 ? 1.502 51.801 15.042 1.00 39.19 117 TYR A N 1
ATOM 832 C CA . TYR A 1 117 ? 2.230 52.874 15.700 1.00 39.19 117 TYR A CA 1
ATOM 833 C C . TYR A 1 117 ? 1.289 53.875 16.395 1.00 39.19 117 TYR A C 1
ATOM 834 O O . TYR A 1 117 ? 0.612 54.700 15.790 1.00 39.19 117 TYR A O 1
ATOM 843 N N . GLY A 1 118 ? 1.236 53.784 17.703 1.00 43.90 118 GLY A N 1
ATOM 844 C CA . GLY A 1 118 ? 0.395 54.688 18.456 1.00 43.90 118 GLY A CA 1
ATOM 845 C C . GLY A 1 118 ? 0.818 56.140 18.404 1.00 43.90 118 GLY A C 1
ATOM 846 O O . GLY A 1 118 ? 1.966 56.504 18.172 1.00 43.90 118 GLY A O 1
ATOM 847 N N . LYS A 1 119 ? -0.153 56.982 18.691 1.00 55.68 119 LYS A N 1
ATOM 848 C CA . LYS A 1 119 ? 0.017 58.414 18.663 1.00 55.68 119 LYS A CA 1
ATOM 849 C C . LYS A 1 119 ? -1.163 58.910 19.494 1.00 55.68 119 LYS A C 1
ATOM 850 O O . LYS A 1 119 ? -2.324 58.685 19.141 1.00 55.68 119 LYS A O 1
ATOM 856 N N . PHE A 1 120 ? -0.871 59.539 20.624 1.00 39.28 120 PHE A N 1
ATOM 857 C CA . PHE A 1 120 ? -1.934 60.047 21.476 1.00 39.28 120 PHE A CA 1
ATOM 858 C C . PHE A 1 120 ? -2.872 60.978 20.721 1.00 39.28 120 PHE A C 1
ATOM 859 O O . PHE A 1 120 ? -2.470 61.838 19.960 1.00 39.28 120 PHE A O 1
ATOM 867 N N . VAL A 1 121 ? -4.154 60.799 20.933 1.00 44.65 121 VAL A N 1
ATOM 868 C CA . VAL A 1 121 ? -5.136 61.649 20.292 1.00 44.65 121 VAL A CA 1
ATOM 869 C C . VAL A 1 121 ? -5.867 62.344 21.420 1.00 44.65 121 VAL A C 1
ATOM 870 O O . VAL A 1 121 ? -6.560 63.315 21.220 1.00 44.65 121 VAL A O 1
ATOM 874 N N . SER A 1 122 ? -5.675 61.834 22.626 1.00 83.35 122 SER A N 1
ATOM 875 C CA . SER A 1 122 ? -6.280 62.416 23.810 1.00 83.35 122 SER A CA 1
ATOM 876 C C . SER A 1 122 ? -5.780 61.665 25.056 1.00 83.35 122 SER A C 1
ATOM 877 O O . SER A 1 122 ? -5.191 60.594 24.950 1.00 83.35 122 SER A O 1
ATOM 880 N N . PRO A 1 123 ? -5.969 62.236 26.248 1.00 62.49 123 PRO A N 1
ATOM 881 C CA . PRO A 1 123 ? -5.497 61.528 27.423 1.00 62.49 123 PRO A CA 1
ATOM 882 C C . PRO A 1 123 ? -6.122 60.164 27.530 1.00 62.49 123 PRO A C 1
ATOM 883 O O . PRO A 1 123 ? -5.720 59.374 28.388 1.00 62.49 123 PRO A O 1
ATOM 887 N N . SER A 1 124 ? -7.110 59.879 26.679 1.00 40.86 124 SER A N 1
ATOM 888 C CA . SER A 1 124 ? -7.761 58.566 26.732 1.00 40.86 124 SER A CA 1
ATOM 889 C C . SER A 1 124 ? -7.960 57.807 25.445 1.00 40.86 124 SER A C 1
ATOM 890 O O . SER A 1 124 ? -8.482 56.733 25.488 1.00 40.86 124 SER A O 1
ATOM 893 N N . GLU A 1 125 ? -7.547 58.331 24.305 1.00 33.03 125 GLU A N 1
ATOM 894 C CA . GLU A 1 125 ? -7.764 57.641 23.047 1.00 33.03 125 GLU A CA 1
ATOM 895 C C . GLU A 1 125 ? -6.489 57.668 22.178 1.00 33.03 125 GLU A C 1
ATOM 896 O O . GLU A 1 125 ? -5.840 58.706 22.075 1.00 33.03 125 GLU A O 1
ATOM 902 N N . ILE A 1 126 ? -6.125 56.538 21.561 1.00 65.94 126 ILE A N 1
ATOM 903 C CA . ILE A 1 126 ? -4.905 56.471 20.748 1.00 65.94 126 ILE A CA 1
ATOM 904 C C . ILE A 1 126 ? -5.236 56.133 19.324 1.00 65.94 126 ILE A C 1
ATOM 905 O O . ILE A 1 126 ? -6.053 55.263 19.100 1.00 65.94 126 ILE A O 1
ATOM 910 N N . SER A 1 127 ? -4.609 56.820 18.367 1.00 40.35 127 SER A N 1
ATOM 911 C CA . SER A 1 127 ? -4.858 56.576 16.945 1.00 40.35 127 SER A CA 1
ATOM 912 C C . SER A 1 127 ? -3.666 55.754 16.573 1.00 40.35 127 SER A C 1
ATOM 913 O O . SER A 1 127 ? -2.554 56.215 16.822 1.00 40.35 127 SER A O 1
ATOM 916 N N . VAL A 1 128 ? -3.841 54.560 16.000 1.00 45.02 128 VAL A N 1
ATOM 917 C CA . VAL A 1 128 ? -2.642 53.766 15.667 1.00 45.02 128 VAL A CA 1
ATOM 918 C C . VAL A 1 128 ? -2.169 53.904 14.218 1.00 45.02 128 VAL A C 1
ATOM 919 O O . VAL A 1 128 ? -2.847 53.487 13.305 1.00 45.02 128 VAL A O 1
ATOM 923 N N . ASP A 1 129 ? -0.979 54.455 14.021 1.00 112.74 129 ASP A N 1
ATOM 924 C CA . ASP A 1 129 ? -0.464 54.717 12.676 1.00 112.74 129 ASP A CA 1
ATOM 925 C C . ASP A 1 129 ? -0.677 53.753 11.511 1.00 112.74 129 ASP A C 1
ATOM 926 O O . ASP A 1 129 ? -1.665 53.911 10.796 1.00 112.74 129 ASP A O 1
ATOM 931 N N . THR A 1 130 ? 0.219 52.782 11.295 1.00 127.59 130 THR A N 1
ATOM 932 C CA . THR A 1 130 ? 0.091 51.899 10.109 1.00 127.59 130 THR A CA 1
ATOM 933 C C . THR A 1 130 ? 0.105 50.358 10.196 1.00 127.59 130 THR A C 1
ATOM 934 O O . THR A 1 130 ? 0.941 49.730 10.857 1.00 127.59 130 THR A O 1
ATOM 938 N N . ILE A 1 131 ? -0.833 49.764 9.475 1.00 130.97 131 ILE A N 1
ATOM 939 C CA . ILE A 1 131 ? -0.920 48.320 9.358 1.00 130.97 131 ILE A CA 1
ATOM 940 C C . ILE A 1 131 ? -0.792 48.110 7.846 1.00 130.97 131 ILE A C 1
ATOM 941 O O . ILE A 1 131 ? -0.377 47.045 7.382 1.00 130.97 131 ILE A O 1
ATOM 946 N N . GLU A 1 132 ? -1.144 49.160 7.098 1.00 152.89 132 GLU A N 1
ATOM 947 C CA . GLU A 1 132 ? -1.087 49.181 5.629 1.00 152.89 132 GLU A CA 1
ATOM 948 C C . GLU A 1 132 ? -1.220 50.629 5.109 1.00 152.89 132 GLU A C 1
ATOM 949 O O . GLU A 1 132 ? -1.221 50.879 3.894 1.00 152.89 132 GLU A O 1
ATOM 955 N N . GLY A 1 133 ? -1.315 51.566 6.057 1.00 125.79 133 GLY A N 1
ATOM 956 C CA . GLY A 1 133 ? -1.464 52.981 5.759 1.00 125.79 133 GLY A CA 1
ATOM 957 C C . GLY A 1 133 ? -2.788 53.510 6.300 1.00 125.79 133 GLY A C 1
ATOM 958 O O . GLY A 1 133 ? -3.193 54.618 5.965 1.00 125.79 133 GLY A O 1
ATOM 959 N N . GLU A 1 134 ? -3.453 52.719 7.148 1.00 145.40 134 GLU A N 1
ATOM 960 C CA . GLU A 1 134 ? -4.755 53.075 7.737 1.00 145.40 134 GLU A CA 1
ATOM 961 C C . GLU A 1 134 ? -4.709 53.836 9.072 1.00 145.40 134 GLU A C 1
ATOM 962 O O . GLU A 1 134 ? -3.801 54.638 9.336 1.00 145.40 134 GLU A O 1
ATOM 968 N N . ASN A 1 135 ? -5.716 53.571 9.906 1.00 80.73 135 ASN A N 1
ATOM 969 C CA . ASN A 1 135 ? -5.846 54.206 11.213 1.00 80.73 135 ASN A CA 1
ATOM 970 C C . ASN A 1 135 ? -6.874 53.430 12.017 1.00 80.73 135 ASN A C 1
ATOM 971 O O . ASN A 1 135 ? -8.024 53.334 11.595 1.00 80.73 135 ASN A O 1
ATOM 976 N N . THR A 1 136 ? -6.441 52.868 13.154 1.00 87.55 136 THR A N 1
ATOM 977 C CA . THR A 1 136 ? -7.290 52.092 14.076 1.00 87.55 136 THR A CA 1
ATOM 978 C C . THR A 1 136 ? -7.388 52.942 15.357 1.00 87.55 136 THR A C 1
ATOM 979 O O . THR A 1 136 ? -6.400 53.571 15.756 1.00 87.55 136 THR A O 1
ATOM 983 N N . VAL A 1 137 ? -8.564 52.978 15.986 1.00 52.57 137 VAL A N 1
ATOM 984 C CA . VAL A 1 137 ? -8.751 53.772 17.199 1.00 52.57 137 VAL A CA 1
ATOM 985 C C . VAL A 1 137 ? -8.924 52.967 18.473 1.00 52.57 137 VAL A C 1
ATOM 986 O O . VAL A 1 137 ? -9.970 52.399 18.716 1.00 52.57 137 VAL A O 1
ATOM 990 N N . VAL A 1 138 ? -7.884 52.952 19.298 1.00 76.36 138 VAL A N 1
ATOM 991 C CA . VAL A 1 138 ? -7.846 52.215 20.565 1.00 76.36 138 VAL A CA 1
ATOM 992 C C . VAL A 1 138 ? -8.051 53.194 21.759 1.00 76.36 138 VAL A C 1
ATOM 993 O O . VAL A 1 138 ? -7.234 54.109 21.932 1.00 76.36 138 VAL A O 1
ATOM 997 N N . LYS A 1 139 ? -9.117 52.988 22.561 1.00 28.29 139 LYS A N 1
ATOM 998 C CA . LYS A 1 139 ? -9.510 53.857 23.721 1.00 28.29 139 LYS A CA 1
ATOM 999 C C . LYS A 1 139 ? -9.557 53.182 25.124 1.00 28.29 139 LYS A C 1
ATOM 1000 O O . LYS A 1 139 ? -10.132 52.128 25.271 1.00 28.29 139 LYS A O 1
ATOM 1006 N N . GLY A 1 140 ? -8.991 53.782 26.170 1.00 84.17 140 GLY A N 1
ATOM 1007 C CA . GLY A 1 140 ? -9.064 53.144 27.478 1.00 84.17 140 GLY A CA 1
ATOM 1008 C C . GLY A 1 140 ? -9.095 54.122 28.640 1.00 84.17 140 GLY A C 1
ATOM 1009 O O . GLY A 1 140 ? -8.721 55.282 28.459 1.00 84.17 140 GLY A O 1
ATOM 1010 N N . LYS A 1 141 ? -9.545 53.667 29.818 1.00 66.30 141 LYS A N 1
ATOM 1011 C CA . LYS A 1 141 ? -9.584 54.493 31.039 1.00 66.30 141 LYS A CA 1
ATOM 1012 C C . LYS A 1 141 ? -8.144 54.862 31.413 1.00 66.30 141 LYS A C 1
ATOM 1013 O O . LYS A 1 141 ? -7.850 56.044 31.628 1.00 66.30 141 LYS A O 1
ATOM 1019 N N . HIS A 1 142 ? -7.256 53.857 31.489 1.00 52.23 142 HIS A N 1
ATOM 1020 C CA . HIS A 1 142 ? -5.829 54.086 31.781 1.00 52.23 142 HIS A CA 1
ATOM 1021 C C . HIS A 1 142 ? -4.825 53.648 30.659 1.00 52.23 142 HIS A C 1
ATOM 1022 O O . HIS A 1 142 ? -4.855 52.501 30.132 1.00 52.23 142 HIS A O 1
ATOM 1029 N N . ILE A 1 143 ? -3.901 54.556 30.337 1.00 61.67 143 ILE A N 1
ATOM 1030 C CA . ILE A 1 143 ? -2.913 54.280 29.322 1.00 61.67 143 ILE A CA 1
ATOM 1031 C C . ILE A 1 143 ? -1.489 54.251 29.880 1.00 61.67 143 ILE A C 1
ATOM 1032 O O . ILE A 1 143 ? -1.057 55.137 30.616 1.00 61.67 143 ILE A O 1
ATOM 1037 N N . ILE A 1 144 ? -0.776 53.193 29.528 1.00 31.80 144 ILE A N 1
ATOM 1038 C CA . ILE A 1 144 ? 0.590 52.989 29.958 1.00 31.80 144 ILE A CA 1
ATOM 1039 C C . ILE A 1 144 ? 1.573 53.143 28.822 1.00 31.80 144 ILE A C 1
ATOM 1040 O O . ILE A 1 144 ? 1.700 52.255 28.010 1.00 31.80 144 ILE A O 1
ATOM 1045 N N . ILE A 1 145 ? 2.251 54.285 28.743 1.00 35.06 145 ILE A N 1
ATOM 1046 C CA . ILE A 1 145 ? 3.280 54.512 27.734 1.00 35.06 145 ILE A CA 1
ATOM 1047 C C . ILE A 1 145 ? 4.355 53.499 28.098 1.00 35.06 145 ILE A C 1
ATOM 1048 O O . ILE A 1 145 ? 4.696 53.307 29.271 1.00 35.06 145 ILE A O 1
ATOM 1053 N N . ALA A 1 146 ? 4.913 52.872 27.092 1.00 15.03 146 ALA A N 1
ATOM 1054 C CA . ALA A 1 146 ? 5.889 51.850 27.314 1.00 15.03 146 ALA A CA 1
ATOM 1055 C C . ALA A 1 146 ? 6.761 51.810 26.134 1.00 15.03 146 ALA A C 1
ATOM 1056 O O . ALA A 1 146 ? 7.260 50.724 25.777 1.00 15.03 146 ALA A O 1
ATOM 1058 N N . THR A 1 147 ? 6.901 52.964 25.488 1.00 51.20 147 THR A N 1
ATOM 1059 C CA . THR A 1 147 ? 7.719 53.082 24.297 1.00 51.20 147 THR A CA 1
ATOM 1060 C C . THR A 1 147 ? 9.033 52.742 24.861 1.00 51.20 147 THR A C 1
ATOM 1061 O O . THR A 1 147 ? 9.144 52.611 26.073 1.00 51.20 147 THR A O 1
ATOM 1065 N N . GLY A 1 148 ? 10.067 52.598 24.074 1.00 50.64 148 GLY A N 1
ATOM 1066 C CA . GLY A 1 148 ? 11.246 52.124 24.782 1.00 50.64 148 GLY A CA 1
ATOM 1067 C C . GLY A 1 148 ? 12.400 53.034 24.919 1.00 50.64 148 GLY A C 1
ATOM 1068 O O . GLY A 1 148 ? 12.368 54.020 25.621 1.00 50.64 148 GLY A O 1
ATOM 1069 N N . SER A 1 149 ? 13.454 52.658 24.239 1.00 49.45 149 SER A N 1
ATOM 1070 C CA . SER A 1 149 ? 14.623 53.468 24.228 1.00 49.45 149 SER A CA 1
ATOM 1071 C C . SER A 1 149 ? 15.192 53.255 22.843 1.00 49.45 149 SER A C 1
ATOM 1072 O O . SER A 1 149 ? 14.637 52.559 22.031 1.00 49.45 149 SER A O 1
ATOM 1075 N N . ASP A 1 150 ? 16.299 53.899 22.573 1.00 58.80 150 ASP A N 1
ATOM 1076 C CA . ASP A 1 150 ? 16.930 53.688 21.330 1.00 58.80 150 ASP A CA 1
ATOM 1077 C C . ASP A 1 150 ? 18.355 54.118 21.448 1.00 58.80 150 ASP A C 1
ATOM 1078 O O . ASP A 1 150 ? 18.811 54.503 22.522 1.00 58.80 150 ASP A O 1
ATOM 1083 N N . VAL A 1 151 ? 19.049 54.030 20.328 1.00 53.67 151 VAL A N 1
ATOM 1084 C CA . VAL A 1 151 ? 20.443 54.356 20.213 1.00 53.67 151 VAL A CA 1
ATOM 1085 C C . VAL A 1 151 ? 20.862 55.767 20.549 1.00 53.67 151 VAL A C 1
ATOM 1086 O O . VAL A 1 151 ? 20.203 56.734 20.153 1.00 53.67 151 VAL A O 1
ATOM 1090 N N . LYS A 1 152 ? 21.963 55.890 21.285 1.00 83.56 152 LYS A N 1
ATOM 1091 C CA . LYS A 1 152 ? 22.459 57.210 21.606 1.00 83.56 152 LYS A CA 1
ATOM 1092 C C . LYS A 1 152 ? 23.262 57.605 20.384 1.00 83.56 152 LYS A C 1
ATOM 1093 O O . LYS A 1 152 ? 24.111 56.821 19.927 1.00 83.56 152 LYS A O 1
ATOM 1099 N N . SER A 1 153 ? 22.995 58.792 19.841 1.00 47.54 153 SER A N 1
ATOM 1100 C CA . SER A 1 153 ? 23.728 59.255 18.675 1.00 47.54 153 SER A CA 1
ATOM 1101 C C . SER A 1 153 ? 25.091 59.708 19.180 1.00 47.54 153 SER A C 1
ATOM 1102 O O . SER A 1 153 ? 25.274 59.974 20.373 1.00 47.54 153 SER A O 1
ATOM 1105 N N . LEU A 1 154 ? 26.064 59.769 18.293 1.00 113.10 154 LEU A N 1
ATOM 1106 C CA . LEU A 1 154 ? 27.367 60.242 18.706 1.00 113.10 154 LEU A CA 1
ATOM 1107 C C . LEU A 1 154 ? 27.719 61.360 17.701 1.00 113.10 154 LEU A C 1
ATOM 1108 O O . LEU A 1 154 ? 27.807 61.121 16.497 1.00 113.10 154 LEU A O 1
ATOM 1113 N N . PRO A 1 155 ? 27.893 62.604 18.200 1.00 122.14 155 PRO A N 1
ATOM 1114 C CA . PRO A 1 155 ? 28.210 63.890 17.561 1.00 122.14 155 PRO A CA 1
ATOM 1115 C C . PRO A 1 155 ? 28.944 63.999 16.217 1.00 122.14 155 PRO A C 1
ATOM 1116 O O . PRO A 1 155 ? 28.516 64.770 15.342 1.00 122.14 155 PRO A O 1
ATOM 1120 N N . GLY A 1 156 ? 30.046 63.270 16.053 1.00 132.00 156 GLY A N 1
ATOM 1121 C CA . GLY A 1 156 ? 30.787 63.336 14.799 1.00 132.00 156 GLY A CA 1
ATOM 1122 C C . GLY A 1 156 ? 30.887 62.004 14.075 1.00 132.00 156 GLY A C 1
ATOM 1123 O O . GLY A 1 156 ? 31.742 61.792 13.213 1.00 132.00 156 GLY A O 1
ATOM 1124 N N . VAL A 1 157 ? 29.982 61.105 14.422 1.00 47.61 157 VAL A N 1
ATOM 1125 C CA . VAL A 1 157 ? 29.965 59.787 13.847 1.00 47.61 157 VAL A CA 1
ATOM 1126 C C . VAL A 1 157 ? 28.563 59.405 13.514 1.00 47.61 157 VAL A C 1
ATOM 1127 O O . VAL A 1 157 ? 27.808 58.933 14.363 1.00 47.61 157 VAL A O 1
ATOM 1131 N N . THR A 1 158 ? 28.199 59.642 12.275 1.00 42.16 158 THR A N 1
ATOM 1132 C CA . THR A 1 158 ? 26.873 59.269 11.827 1.00 42.16 158 THR A CA 1
ATOM 1133 C C . THR A 1 158 ? 26.993 57.757 11.665 1.00 42.16 158 THR A C 1
ATOM 1134 O O . THR A 1 158 ? 28.085 57.264 11.447 1.00 42.16 158 THR A O 1
ATOM 1138 N N . ILE A 1 159 ? 25.882 57.039 11.812 1.00 63.92 159 ILE A N 1
ATOM 1139 C CA . ILE A 1 159 ? 25.898 55.595 11.648 1.00 63.92 159 ILE A CA 1
ATOM 1140 C C . ILE A 1 159 ? 25.210 55.222 10.358 1.00 63.92 159 ILE A C 1
ATOM 1141 O O . ILE A 1 159 ? 24.086 55.672 10.093 1.00 63.92 159 ILE A O 1
ATOM 1146 N N . ASP A 1 160 ? 25.882 54.389 9.567 1.00 75.24 160 ASP A N 1
ATOM 1147 C CA . ASP A 1 160 ? 25.341 53.915 8.307 1.00 75.24 160 ASP A CA 1
ATOM 1148 C C . ASP A 1 160 ? 24.462 52.735 8.657 1.00 75.24 160 ASP A C 1
ATOM 1149 O O . ASP A 1 160 ? 23.269 52.878 8.895 1.00 75.24 160 ASP A O 1
ATOM 1154 N N . GLU A 1 161 ? 25.097 51.575 8.685 1.00 50.74 161 GLU A N 1
ATOM 1155 C CA . GLU A 1 161 ? 24.519 50.275 9.006 1.00 50.74 161 GLU A CA 1
ATOM 1156 C C . GLU A 1 161 ? 25.653 49.456 8.434 1.00 50.74 161 GLU A C 1
ATOM 1157 O O . GLU A 1 161 ? 25.672 48.222 8.526 1.00 50.74 161 GLU A O 1
ATOM 1163 N N . LYS A 1 162 ? 26.600 50.182 7.837 1.00 51.86 162 LYS A N 1
ATOM 1164 C CA . LYS A 1 162 ? 27.716 49.574 7.145 1.00 51.86 162 LYS A CA 1
ATOM 1165 C C . LYS A 1 162 ? 29.019 49.231 7.843 1.00 51.86 162 LYS A C 1
ATOM 1166 O O . LYS A 1 162 ? 29.222 48.072 8.184 1.00 51.86 162 LYS A O 1
ATOM 1172 N N . LYS A 1 163 ? 29.940 50.170 8.013 1.00 50.50 163 LYS A N 1
ATOM 1173 C CA . LYS A 1 163 ? 31.187 49.792 8.694 1.00 50.50 163 LYS A CA 1
ATOM 1174 C C . LYS A 1 163 ? 31.243 50.481 10.055 1.00 50.50 163 LYS A C 1
ATOM 1175 O O . LYS A 1 163 ? 32.140 50.291 10.896 1.00 50.50 163 LYS A O 1
ATOM 1181 N N . ILE A 1 164 ? 30.206 51.268 10.249 1.00 66.55 164 ILE A N 1
ATOM 1182 C CA . ILE A 1 164 ? 30.000 51.979 11.459 1.00 66.55 164 ILE A CA 1
ATOM 1183 C C . ILE A 1 164 ? 28.603 51.538 11.871 1.00 66.55 164 ILE A C 1
ATOM 1184 O O . ILE A 1 164 ? 27.606 51.954 11.264 1.00 66.55 164 ILE A O 1
ATOM 1189 N N . VAL A 1 165 ? 28.551 50.694 12.904 1.00 41.14 165 VAL A N 1
ATOM 1190 C CA . VAL A 1 165 ? 27.300 50.091 13.421 1.00 41.14 165 VAL A CA 1
ATOM 1191 C C . VAL A 1 165 ? 26.795 50.460 14.811 1.00 41.14 165 VAL A C 1
ATOM 1192 O O . VAL A 1 165 ? 27.503 51.057 15.629 1.00 41.14 165 VAL A O 1
ATOM 1196 N N . SER A 1 166 ? 25.561 50.045 15.070 1.00 44.55 166 SER A N 1
ATOM 1197 C CA . SER A 1 166 ? 25.005 50.201 16.416 1.00 44.55 166 SER A CA 1
ATOM 1198 C C . SER A 1 166 ? 24.924 48.812 17.095 1.00 44.55 166 SER A C 1
ATOM 1199 O O . SER A 1 166 ? 25.608 47.846 16.740 1.00 44.55 166 SER A O 1
ATOM 1202 N N . SER A 1 167 ? 24.098 48.758 18.114 1.00 39.37 167 SER A N 1
ATOM 1203 C CA . SER A 1 167 ? 23.851 47.539 18.835 1.00 39.37 167 SER A CA 1
ATOM 1204 C C . SER A 1 167 ? 23.474 46.535 17.734 1.00 39.37 167 SER A C 1
ATOM 1205 O O . SER A 1 167 ? 24.178 45.562 17.480 1.00 39.37 167 SER A O 1
ATOM 1208 N N . THR A 1 168 ? 22.346 46.796 17.089 1.00 55.00 168 THR A N 1
ATOM 1209 C CA . THR A 1 168 ? 21.829 45.948 16.013 1.00 55.00 168 THR A CA 1
ATOM 1210 C C . THR A 1 168 ? 22.824 45.519 14.923 1.00 55.00 168 THR A C 1
ATOM 1211 O O . THR A 1 168 ? 22.951 44.324 14.628 1.00 55.00 168 THR A O 1
ATOM 1215 N N . GLY A 1 169 ? 23.491 46.496 14.309 1.00 60.54 169 GLY A N 1
ATOM 1216 C CA . GLY A 1 169 ? 24.453 46.194 13.267 1.00 60.54 169 GLY A CA 1
ATOM 1217 C C . GLY A 1 169 ? 25.515 45.194 13.693 1.00 60.54 169 GLY A C 1
ATOM 1218 O O . GLY A 1 169 ? 25.851 44.247 12.950 1.00 60.54 169 GLY A O 1
ATOM 1219 N N . ALA A 1 170 ? 26.036 45.421 14.902 1.00 57.62 170 ALA A N 1
ATOM 1220 C CA . ALA A 1 170 ? 27.065 44.579 15.542 1.00 57.62 170 ALA A CA 1
ATOM 1221 C C . ALA A 1 170 ? 26.661 43.110 15.698 1.00 57.62 170 ALA A C 1
ATOM 1222 O O . ALA A 1 170 ? 27.472 42.205 15.495 1.00 57.62 170 ALA A O 1
ATOM 1224 N N . LEU A 1 171 ? 25.403 42.905 16.081 1.00 55.03 171 LEU A N 1
ATOM 1225 C CA . LEU A 1 171 ? 24.824 41.584 16.273 1.00 55.03 171 LEU A CA 1
ATOM 1226 C C . LEU A 1 171 ? 24.456 40.944 14.939 1.00 55.03 171 LEU A C 1
ATOM 1227 O O . LEU A 1 171 ? 24.023 39.786 14.878 1.00 55.03 171 LEU A O 1
ATOM 1232 N N . ALA A 1 172 ? 24.630 41.702 13.869 1.00 79.20 172 ALA A N 1
ATOM 1233 C CA . ALA A 1 172 ? 24.262 41.204 12.581 1.00 79.20 172 ALA A CA 1
ATOM 1234 C C . ALA A 1 172 ? 25.261 41.473 11.495 1.00 79.20 172 ALA A C 1
ATOM 1235 O O . ALA A 1 172 ? 24.874 41.690 10.350 1.00 79.20 172 ALA A O 1
ATOM 1237 N N . LEU A 1 173 ? 26.544 41.469 11.820 1.00 83.35 173 LEU A N 1
ATOM 1238 C CA . LEU A 1 173 ? 27.543 41.676 10.771 1.00 83.35 173 LEU A CA 1
ATOM 1239 C C . LEU A 1 173 ? 27.485 40.430 9.894 1.00 83.35 173 LEU A C 1
ATOM 1240 O O . LEU A 1 173 ? 26.837 39.449 10.240 1.00 83.35 173 LEU A O 1
ATOM 1245 N N . SER A 1 174 ? 28.152 40.451 8.757 1.00 66.49 174 SER A N 1
ATOM 1246 C CA . SER A 1 174 ? 28.089 39.295 7.883 1.00 66.49 174 SER A CA 1
ATOM 1247 C C . SER A 1 174 ? 29.475 38.937 7.465 1.00 66.49 174 SER A C 1
ATOM 1248 O O . SER A 1 174 ? 29.690 38.304 6.446 1.00 66.49 174 SER A O 1
ATOM 1251 N N . GLU A 1 175 ? 30.424 39.330 8.289 1.00 48.90 175 GLU A N 1
ATOM 1252 C CA . GLU A 1 175 ? 31.821 39.069 8.002 1.00 48.90 175 GLU A CA 1
ATOM 1253 C C . GLU A 1 175 ? 32.639 39.409 9.237 1.00 48.90 175 GLU A C 1
ATOM 1254 O O . GLU A 1 175 ? 32.638 40.563 9.707 1.00 48.90 175 GLU A O 1
ATOM 1260 N N . ILE A 1 176 ? 33.327 38.409 9.764 1.00 52.97 176 ILE A N 1
ATOM 1261 C CA . ILE A 1 176 ? 34.146 38.621 10.953 1.00 52.97 176 ILE A CA 1
ATOM 1262 C C . ILE A 1 176 ? 35.208 39.660 10.671 1.00 52.97 176 ILE A C 1
ATOM 1263 O O . ILE A 1 176 ? 36.208 39.338 10.083 1.00 52.97 176 ILE A O 1
ATOM 1268 N N . PRO A 1 177 ? 35.043 40.896 11.135 1.00 33.17 177 PRO A N 1
ATOM 1269 C CA . PRO A 1 177 ? 36.052 41.907 10.854 1.00 33.17 177 PRO A CA 1
ATOM 1270 C C . PRO A 1 177 ? 37.418 41.562 11.392 1.00 33.17 177 PRO A C 1
ATOM 1271 O O . PRO A 1 177 ? 37.529 40.917 12.418 1.00 33.17 177 PRO A O 1
ATOM 1275 N N . LYS A 1 178 ? 38.468 41.982 10.679 1.00 62.40 178 LYS A N 1
ATOM 1276 C CA . LYS A 1 178 ? 39.841 41.711 11.088 1.00 62.40 178 LYS A CA 1
ATOM 1277 C C . LYS A 1 178 ? 40.108 42.618 12.237 1.00 62.40 178 LYS A C 1
ATOM 1278 O O . LYS A 1 178 ? 40.397 42.166 13.303 1.00 62.40 178 LYS A O 1
ATOM 1284 N N . LYS A 1 179 ? 39.980 43.907 12.032 1.00 50.06 179 LYS A N 1
ATOM 1285 C CA . LYS A 1 179 ? 40.214 44.838 13.113 1.00 50.06 179 LYS A CA 1
ATOM 1286 C C . LYS A 1 179 ? 38.900 45.570 13.446 1.00 50.06 179 LYS A C 1
ATOM 1287 O O . LYS A 1 179 ? 38.237 46.133 12.557 1.00 50.06 179 LYS A O 1
ATOM 1293 N N . LEU A 1 180 ? 38.498 45.539 14.716 1.00 103.97 180 LEU A N 1
ATOM 1294 C CA . LEU A 1 180 ? 37.273 46.225 15.137 1.00 103.97 180 LEU A CA 1
ATOM 1295 C C . LEU A 1 180 ? 37.526 47.118 16.322 1.00 103.97 180 LEU A C 1
ATOM 1296 O O . LEU A 1 180 ? 38.346 46.832 17.201 1.00 103.97 180 LEU A O 1
ATOM 1301 N N . VAL A 1 181 ? 36.779 48.202 16.350 1.00 40.85 181 VAL A N 1
ATOM 1302 C CA . VAL A 1 181 ? 36.931 49.177 17.400 1.00 40.85 181 VAL A CA 1
ATOM 1303 C C . VAL A 1 181 ? 35.562 49.508 17.920 1.00 40.85 181 VAL A C 1
ATOM 1304 O O . VAL A 1 181 ? 34.651 49.821 17.134 1.00 40.85 181 VAL A O 1
ATOM 1308 N N . VAL A 1 182 ? 35.419 49.434 19.242 1.00 55.25 182 VAL A N 1
ATOM 1309 C CA . VAL A 1 182 ? 34.147 49.713 19.903 1.00 55.25 182 VAL A CA 1
ATOM 1310 C C . VAL A 1 182 ? 34.254 51.087 20.556 1.00 55.25 182 VAL A C 1
ATOM 1311 O O . VAL A 1 182 ? 35.115 51.276 21.395 1.00 55.25 182 VAL A O 1
ATOM 1315 N N . ILE A 1 183 ? 33.408 52.043 20.193 1.00 114.91 183 ILE A N 1
ATOM 1316 C CA . ILE A 1 183 ? 33.531 53.342 20.824 1.00 114.91 183 ILE A CA 1
ATOM 1317 C C . ILE A 1 183 ? 33.024 53.330 22.229 1.00 114.91 183 ILE A C 1
ATOM 1318 O O . ILE A 1 183 ? 33.811 53.570 23.151 1.00 114.91 183 ILE A O 1
ATOM 1323 N N . GLY A 1 184 ? 31.731 53.082 22.437 1.00 50.03 184 GLY A N 1
ATOM 1324 C CA . GLY A 1 184 ? 31.317 53.049 23.835 1.00 50.03 184 GLY A CA 1
ATOM 1325 C C . GLY A 1 184 ? 32.034 51.980 24.688 1.00 50.03 184 GLY A C 1
ATOM 1326 O O . GLY A 1 184 ? 32.322 50.903 24.204 1.00 50.03 184 GLY A O 1
ATOM 1327 N N . ALA A 1 185 ? 32.336 52.246 25.949 1.00 53.63 185 ALA A N 1
ATOM 1328 C CA . ALA A 1 185 ? 32.975 51.200 26.730 1.00 53.63 185 ALA A CA 1
ATOM 1329 C C . ALA A 1 185 ? 32.133 50.720 27.936 1.00 53.63 185 ALA A C 1
ATOM 1330 O O . ALA A 1 185 ? 32.599 50.669 29.071 1.00 53.63 185 ALA A O 1
ATOM 1332 N N . GLY A 1 186 ? 30.881 50.347 27.688 1.00 59.46 186 GLY A N 1
ATOM 1333 C CA . GLY A 1 186 ? 30.055 49.884 28.781 1.00 59.46 186 GLY A CA 1
ATOM 1334 C C . GLY A 1 186 ? 29.708 48.423 28.665 1.00 59.46 186 GLY A C 1
ATOM 1335 O O . GLY A 1 186 ? 30.543 47.610 28.257 1.00 59.46 186 GLY A O 1
ATOM 1336 N N A TYR A 1 187 ? 28.477 48.037 29.004 0.50 63.47 187 TYR A N 1
ATOM 1337 N N B TYR A 1 187 ? 28.462 48.107 29.008 0.50 55.63 187 TYR A N 1
ATOM 1338 C CA A TYR A 1 187 ? 28.179 46.617 28.918 0.50 63.47 187 TYR A CA 1
ATOM 1339 C CA B TYR A 1 187 ? 27.970 46.746 28.970 0.50 55.63 187 TYR A CA 1
ATOM 1340 C C A TYR A 1 187 ? 27.939 46.158 27.496 0.50 63.47 187 TYR A C 1
ATOM 1341 C C B TYR A 1 187 ? 27.933 46.227 27.552 0.50 55.63 187 TYR A C 1
ATOM 1342 O O A TYR A 1 187 ? 28.580 45.197 27.034 0.50 63.47 187 TYR A O 1
ATOM 1343 O O B TYR A 1 187 ? 28.687 45.319 27.162 0.50 55.63 187 TYR A O 1
ATOM 1360 N N . ILE A 1 188 ? 27.059 46.826 26.774 1.00 54.37 188 ILE A N 1
ATOM 1361 C CA . ILE A 1 188 ? 26.866 46.396 25.409 1.00 54.37 188 ILE A CA 1
ATOM 1362 C C . ILE A 1 188 ? 28.164 46.388 24.617 1.00 54.37 188 ILE A C 1
ATOM 1363 O O . ILE A 1 188 ? 28.372 45.527 23.770 1.00 54.37 188 ILE A O 1
ATOM 1368 N N . GLY A 1 189 ? 29.034 47.350 24.894 1.00 40.39 189 GLY A N 1
ATOM 1369 C CA . GLY A 1 189 ? 30.305 47.402 24.192 1.00 40.39 189 GLY A CA 1
ATOM 1370 C C . GLY A 1 189 ? 31.218 46.228 24.497 1.00 40.39 189 GLY A C 1
ATOM 1371 O O . GLY A 1 189 ? 31.594 45.459 23.603 1.00 40.39 189 GLY A O 1
ATOM 1372 N N . LEU A 1 190 ? 31.575 46.088 25.769 1.00 72.58 190 LEU A N 1
ATOM 1373 C CA . LEU A 1 190 ? 32.434 44.990 26.174 1.00 72.58 190 LEU A CA 1
ATOM 1374 C C . LEU A 1 190 ? 31.838 43.690 25.669 1.00 72.58 190 LEU A C 1
ATOM 1375 O O . LEU A 1 190 ? 32.560 42.756 25.332 1.00 72.58 190 LEU A O 1
ATOM 1380 N N . GLU A 1 191 ? 30.514 43.626 25.627 1.00 51.83 191 GLU A N 1
ATOM 1381 C CA . GLU A 1 191 ? 29.903 42.421 25.157 1.00 51.83 191 GLU A CA 1
ATOM 1382 C C . GLU A 1 191 ? 30.191 42.129 23.654 1.00 51.83 191 GLU A C 1
ATOM 1383 O O . GLU A 1 191 ? 30.631 41.034 23.323 1.00 51.83 191 GLU A O 1
ATOM 1389 N N . MET A 1 192 ? 29.973 43.076 22.743 1.00 36.94 192 MET A N 1
ATOM 1390 C CA . MET A 1 192 ? 30.251 42.818 21.328 1.00 36.94 192 MET A CA 1
ATOM 1391 C C . MET A 1 192 ? 31.724 42.515 21.183 1.00 36.94 192 MET A C 1
ATOM 1392 O O . MET A 1 192 ? 32.141 41.503 20.587 1.00 36.94 192 MET A O 1
ATOM 1397 N N . GLY A 1 193 ? 32.510 43.414 21.767 1.00 30.78 193 GLY A N 1
ATOM 1398 C CA . GLY A 1 193 ? 33.953 43.259 21.771 1.00 30.78 193 GLY A CA 1
ATOM 1399 C C . GLY A 1 193 ? 34.312 41.820 22.030 1.00 30.78 193 GLY A C 1
ATOM 1400 O O . GLY A 1 193 ? 35.119 41.241 21.356 1.00 30.78 193 GLY A O 1
ATOM 1401 N N . SER A 1 194 ? 33.686 41.221 23.017 1.00 60.70 194 SER A N 1
ATOM 1402 C CA . SER A 1 194 ? 33.999 39.845 23.331 1.00 60.70 194 SER A CA 1
ATOM 1403 C C . SER A 1 194 ? 33.579 38.944 22.182 1.00 60.70 194 SER A C 1
ATOM 1404 O O . SER A 1 194 ? 34.404 38.194 21.641 1.00 60.70 194 SER A O 1
ATOM 1407 N N . VAL A 1 195 ? 32.302 39.045 21.802 1.00 52.68 195 VAL A N 1
ATOM 1408 C CA . VAL A 1 195 ? 31.719 38.201 20.754 1.00 52.68 195 VAL A CA 1
ATOM 1409 C C . VAL A 1 195 ? 32.643 38.018 19.574 1.00 52.68 195 VAL A C 1
ATOM 1410 O O . VAL A 1 195 ? 33.288 36.970 19.404 1.00 52.68 195 VAL A O 1
ATOM 1414 N N . TRP A 1 196 ? 32.687 39.055 18.759 1.00 52.09 196 TRP A N 1
ATOM 1415 C CA . TRP A 1 196 ? 33.510 39.033 17.592 1.00 52.09 196 TRP A CA 1
ATOM 1416 C C . TRP A 1 196 ? 34.934 38.637 17.925 1.00 52.09 196 TRP A C 1
ATOM 1417 O O . TRP A 1 196 ? 35.499 37.763 17.272 1.00 52.09 196 TRP A O 1
ATOM 1428 N N . GLY A 1 197 ? 35.503 39.258 18.957 1.00 35.56 197 GLY A N 1
ATOM 1429 C CA . GLY A 1 197 ? 36.872 38.966 19.352 1.00 35.56 197 GLY A CA 1
ATOM 1430 C C . GLY A 1 197 ? 37.151 37.493 19.530 1.00 35.56 197 GLY A C 1
ATOM 1431 O O . GLY A 1 197 ? 38.165 36.982 19.057 1.00 35.56 197 GLY A O 1
ATOM 1432 N N . ARG A 1 198 ? 36.273 36.800 20.237 1.00 35.16 198 ARG A N 1
ATOM 1433 C CA . ARG A 1 198 ? 36.518 35.395 20.414 1.00 35.16 198 ARG A CA 1
ATOM 1434 C C . ARG A 1 198 ? 36.537 34.743 19.021 1.00 35.16 198 ARG A C 1
ATOM 1435 O O . ARG A 1 198 ? 37.427 33.935 18.716 1.00 35.16 198 ARG A O 1
ATOM 1443 N N . ILE A 1 199 ? 35.529 35.107 18.203 1.00 44.46 199 ILE A N 1
ATOM 1444 C CA . ILE A 1 199 ? 35.314 34.620 16.850 1.00 44.46 199 ILE A CA 1
ATOM 1445 C C . ILE A 1 199 ? 36.524 34.764 15.961 1.00 44.46 199 ILE A C 1
ATOM 1446 O O . ILE A 1 199 ? 36.784 33.922 15.116 1.00 44.46 199 ILE A O 1
ATOM 1451 N N . GLY A 1 200 ? 37.270 35.842 16.152 1.00 56.09 200 GLY A N 1
ATOM 1452 C CA . GLY A 1 200 ? 38.455 36.066 15.350 1.00 56.09 200 GLY A CA 1
ATOM 1453 C C . GLY A 1 200 ? 38.994 37.493 15.362 1.00 56.09 200 GLY A C 1
ATOM 1454 O O . GLY A 1 200 ? 40.215 37.697 15.392 1.00 56.09 200 GLY A O 1
ATOM 1455 N N . SER A 1 201 ? 38.099 38.481 15.356 1.00 74.78 201 SER A N 1
ATOM 1456 C CA . SER A 1 201 ? 38.499 39.893 15.335 1.00 74.78 201 SER A CA 1
ATOM 1457 C C . SER A 1 201 ? 39.642 40.288 16.255 1.00 74.78 201 SER A C 1
ATOM 1458 O O . SER A 1 201 ? 40.088 39.523 17.106 1.00 74.78 201 SER A O 1
ATOM 1461 N N . GLU A 1 202 ? 40.118 41.504 16.049 1.00 63.18 202 GLU A N 1
ATOM 1462 C CA . GLU A 1 202 ? 41.167 42.082 16.863 1.00 63.18 202 GLU A CA 1
ATOM 1463 C C . GLU A 1 202 ? 40.411 43.325 17.307 1.00 63.18 202 GLU A C 1
ATOM 1464 O O . GLU A 1 202 ? 40.157 44.225 16.493 1.00 63.18 202 GLU A O 1
ATOM 1470 N N . VAL A 1 203 ? 40.004 43.364 18.579 1.00 66.41 203 VAL A N 1
ATOM 1471 C CA . VAL A 1 203 ? 39.210 44.497 19.049 1.00 66.41 203 VAL A CA 1
ATOM 1472 C C . VAL A 1 203 ? 39.957 45.440 19.942 1.00 66.41 203 VAL A C 1
ATOM 1473 O O . VAL A 1 203 ? 40.905 45.025 20.610 1.00 66.41 203 VAL A O 1
ATOM 1477 N N . THR A 1 204 ? 39.510 46.701 19.938 1.00 45.80 204 THR A N 1
ATOM 1478 C CA . THR A 1 204 ? 40.066 47.759 20.783 1.00 45.80 204 THR A CA 1
ATOM 1479 C C . THR A 1 204 ? 38.895 48.711 21.103 1.00 45.80 204 THR A C 1
ATOM 1480 O O . THR A 1 204 ? 38.104 49.121 20.211 1.00 45.80 204 THR A O 1
ATOM 1484 N N . VAL A 1 205 ? 38.789 49.044 22.390 1.00 66.91 205 VAL A N 1
ATOM 1485 C CA . VAL A 1 205 ? 37.728 49.912 22.886 1.00 66.91 205 VAL A CA 1
ATOM 1486 C C . VAL A 1 205 ? 38.252 51.308 23.136 1.00 66.91 205 VAL A C 1
ATOM 1487 O O . VAL A 1 205 ? 39.347 51.479 23.628 1.00 66.91 205 VAL A O 1
ATOM 1491 N N . VAL A 1 206 ? 37.454 52.309 22.813 1.00 66.07 206 VAL A N 1
ATOM 1492 C CA . VAL A 1 206 ? 37.850 53.702 22.995 1.00 66.07 206 VAL A CA 1
ATOM 1493 C C . VAL A 1 206 ? 36.817 54.477 23.756 1.00 66.07 206 VAL A C 1
ATOM 1494 O O . VAL A 1 206 ? 35.801 54.909 23.207 1.00 66.07 206 VAL A O 1
ATOM 1498 N N . GLU A 1 207 ? 37.121 54.688 25.024 1.00 69.50 207 GLU A N 1
ATOM 1499 C CA . GLU A 1 207 ? 36.237 55.405 25.909 1.00 69.50 207 GLU A CA 1
ATOM 1500 C C . GLU A 1 207 ? 36.774 56.792 26.209 1.00 69.50 207 GLU A C 1
ATOM 1501 O O . GLU A 1 207 ? 37.958 57.074 26.131 1.00 69.50 207 GLU A O 1
ATOM 1507 N N . PHE A 1 208 ? 35.852 57.663 26.539 1.00 76.25 208 PHE A N 1
ATOM 1508 C CA . PHE A 1 208 ? 36.153 59.033 26.867 1.00 76.25 208 PHE A CA 1
ATOM 1509 C C . PHE A 1 208 ? 36.374 59.128 28.363 1.00 76.25 208 PHE A C 1
ATOM 1510 O O . PHE A 1 208 ? 37.117 59.978 28.847 1.00 76.25 208 PHE A O 1
ATOM 1518 N N . ALA A 1 209 ? 35.703 58.240 29.084 1.00 56.94 209 ALA A N 1
ATOM 1519 C CA . ALA A 1 209 ? 35.752 58.193 30.527 1.00 56.94 209 ALA A CA 1
ATOM 1520 C C . ALA A 1 209 ? 37.037 57.616 31.090 1.00 56.94 209 ALA A C 1
ATOM 1521 O O . ALA A 1 209 ? 37.714 56.848 30.424 1.00 56.94 209 ALA A O 1
ATOM 1523 N N . SER A 1 210 ? 37.339 57.985 32.336 1.00 75.16 210 SER A N 1
ATOM 1524 C CA . SER A 1 210 ? 38.519 57.555 33.077 1.00 75.16 210 SER A CA 1
ATOM 1525 C C . SER A 1 210 ? 38.691 56.050 33.126 1.00 75.16 210 SER A C 1
ATOM 1526 O O . SER A 1 210 ? 39.815 55.569 32.979 1.00 75.16 210 SER A O 1
ATOM 1529 N N . GLU A 1 211 ? 37.598 55.313 33.357 1.00 70.25 211 GLU A N 1
ATOM 1530 C CA . GLU A 1 211 ? 37.645 53.849 33.438 1.00 70.25 211 GLU A CA 1
ATOM 1531 C C . GLU A 1 211 ? 36.563 53.132 32.617 1.00 70.25 211 GLU A C 1
ATOM 1532 O O . GLU A 1 211 ? 35.677 53.748 32.007 1.00 70.25 211 GLU A O 1
ATOM 1538 N N . ILE A 1 212 ? 36.630 51.815 32.581 1.00 65.92 212 ILE A N 1
ATOM 1539 C CA . ILE A 1 212 ? 35.634 51.076 31.840 1.00 65.92 212 ILE A CA 1
ATOM 1540 C C . ILE A 1 212 ? 34.487 50.650 32.775 1.00 65.92 212 ILE A C 1
ATOM 1541 O O . ILE A 1 212 ? 34.735 50.082 33.845 1.00 65.92 212 ILE A O 1
ATOM 1546 N N . VAL A 1 213 ? 33.244 50.914 32.377 1.00 80.06 213 VAL A N 1
ATOM 1547 C CA . VAL A 1 213 ? 32.082 50.556 33.185 1.00 80.06 213 VAL A CA 1
ATOM 1548 C C . VAL A 1 213 ? 32.205 51.273 34.519 1.00 80.06 213 VAL A C 1
ATOM 1549 O O . VAL A 1 213 ? 32.664 50.707 35.498 1.00 80.06 213 VAL A O 1
ATOM 1553 N N . PRO A 1 214 ? 31.749 52.519 34.585 1.00 91.03 214 PRO A N 1
ATOM 1554 C CA . PRO A 1 214 ? 31.808 53.348 35.781 1.00 91.03 214 PRO A CA 1
ATOM 1555 C C . PRO A 1 214 ? 31.035 52.837 37.027 1.00 91.03 214 PRO A C 1
ATOM 1556 O O . PRO A 1 214 ? 31.522 52.952 38.154 1.00 91.03 214 PRO A O 1
ATOM 1560 N N . THR A 1 215 ? 29.857 52.260 36.818 1.00 61.95 215 THR A N 1
ATOM 1561 C CA . THR A 1 215 ? 29.022 51.776 37.912 1.00 61.95 215 THR A CA 1
ATOM 1562 C C . THR A 1 215 ? 29.549 50.548 38.604 1.00 61.95 215 THR A C 1
ATOM 1563 O O . THR A 1 215 ? 29.106 50.198 39.704 1.00 61.95 215 THR A O 1
ATOM 1567 N N . MET A 1 216 ? 30.475 49.874 37.953 1.00 77.10 216 MET A N 1
ATOM 1568 C CA . MET A 1 216 ? 31.027 48.670 38.527 1.00 77.10 216 MET A CA 1
ATOM 1569 C C . MET A 1 216 ? 31.962 48.915 39.726 1.00 77.10 216 MET A C 1
ATOM 1570 O O . MET A 1 216 ? 32.723 49.880 39.774 1.00 77.10 216 MET A O 1
ATOM 1575 N N . ASP A 1 217 ? 31.897 48.035 40.707 1.00 64.96 217 ASP A N 1
ATOM 1576 C CA . ASP A 1 217 ? 32.745 48.184 41.873 1.00 64.96 217 ASP A CA 1
ATOM 1577 C C . ASP A 1 217 ? 34.237 48.171 41.494 1.00 64.96 217 ASP A C 1
ATOM 1578 O O . ASP A 1 217 ? 34.746 47.195 40.930 1.00 64.96 217 ASP A O 1
ATOM 1583 N N . ALA A 1 218 ? 34.925 49.266 41.815 1.00 41.96 218 ALA A N 1
ATOM 1584 C CA . ALA A 1 218 ? 36.361 49.453 41.533 1.00 41.96 218 ALA A CA 1
ATOM 1585 C C . ALA A 1 218 ? 37.204 48.197 41.612 1.00 41.96 218 ALA A C 1
ATOM 1586 O O . ALA A 1 218 ? 37.698 47.729 40.608 1.00 41.96 218 ALA A O 1
ATOM 1588 N N . GLU A 1 219 ? 37.380 47.665 42.819 1.00 60.70 219 GLU A N 1
ATOM 1589 C CA . GLU A 1 219 ? 38.187 46.467 43.020 1.00 60.70 219 GLU A CA 1
ATOM 1590 C C . GLU A 1 219 ? 37.834 45.443 41.977 1.00 60.70 219 GLU A C 1
ATOM 1591 O O . GLU A 1 219 ? 38.723 44.887 41.326 1.00 60.70 219 GLU A O 1
ATOM 1597 N N . ILE A 1 220 ? 36.540 45.206 41.798 1.00 51.27 220 ILE A N 1
ATOM 1598 C CA . ILE A 1 220 ? 36.151 44.200 40.846 1.00 51.27 220 ILE A CA 1
ATOM 1599 C C . ILE A 1 220 ? 36.514 44.656 39.445 1.00 51.27 220 ILE A C 1
ATOM 1600 O O . ILE A 1 220 ? 37.164 43.894 38.697 1.00 51.27 220 ILE A O 1
ATOM 1605 N N . ARG A 1 221 ? 36.137 45.892 39.094 1.00 58.86 221 ARG A N 1
ATOM 1606 C CA . ARG A 1 221 ? 36.474 46.465 37.780 1.00 58.86 221 ARG A CA 1
ATOM 1607 C C . ARG A 1 221 ? 37.951 46.176 37.444 1.00 58.86 221 ARG A C 1
ATOM 1608 O O . ARG A 1 221 ? 38.237 45.478 36.451 1.00 58.86 221 ARG A O 1
ATOM 1616 N N . LYS A 1 222 ? 38.874 46.690 38.275 1.00 61.57 222 LYS A N 1
ATOM 1617 C CA . LYS A 1 222 ? 40.307 46.454 38.075 1.00 61.57 222 LYS A CA 1
ATOM 1618 C C . LYS A 1 222 ? 40.471 45.029 37.521 1.00 61.57 222 LYS A C 1
ATOM 1619 O O . LYS A 1 222 ? 40.667 44.826 36.327 1.00 61.57 222 LYS A O 1
ATOM 1625 N N . GLN A 1 223 ? 40.338 44.034 38.378 1.00 62.07 223 GLN A N 1
ATOM 1626 C CA . GLN A 1 223 ? 40.484 42.671 37.928 1.00 62.07 223 GLN A CA 1
ATOM 1627 C C . GLN A 1 223 ? 39.677 42.304 36.711 1.00 62.07 223 GLN A C 1
ATOM 1628 O O . GLN A 1 223 ? 40.127 41.501 35.925 1.00 62.07 223 GLN A O 1
ATOM 1634 N N . PHE A 1 224 ? 38.488 42.858 36.541 1.00 42.43 224 PHE A N 1
ATOM 1635 C CA . PHE A 1 224 ? 37.679 42.501 35.367 1.00 42.43 224 PHE A CA 1
ATOM 1636 C C . PHE A 1 224 ? 38.365 42.961 34.069 1.00 42.43 224 PHE A C 1
ATOM 1637 O O . PHE A 1 224 ? 38.444 42.199 33.099 1.00 42.43 224 PHE A O 1
ATOM 1645 N N . GLN A 1 225 ? 38.865 44.203 34.059 1.00 56.26 225 GLN A N 1
ATOM 1646 C CA . GLN A 1 225 ? 39.561 44.756 32.882 1.00 56.26 225 GLN A CA 1
ATOM 1647 C C . GLN A 1 225 ? 40.769 43.901 32.590 1.00 56.26 225 GLN A C 1
ATOM 1648 O O . GLN A 1 225 ? 40.966 43.380 31.496 1.00 56.26 225 GLN A O 1
ATOM 1654 N N . ARG A 1 226 ? 41.594 43.791 33.607 1.00 54.07 226 ARG A N 1
ATOM 1655 C CA . ARG A 1 226 ? 42.751 42.965 33.511 1.00 54.07 226 ARG A CA 1
ATOM 1656 C C . ARG A 1 226 ? 42.362 41.663 32.817 1.00 54.07 226 ARG A C 1
ATOM 1657 O O . ARG A 1 226 ? 43.061 41.211 31.950 1.00 54.07 226 ARG A O 1
ATOM 1665 N N . SER A 1 227 ? 41.240 41.064 33.160 1.00 45.37 227 SER A N 1
ATOM 1666 C CA . SER A 1 227 ? 40.860 39.808 32.510 1.00 45.37 227 SER A CA 1
ATOM 1667 C C . SER A 1 227 ? 40.410 40.016 31.073 1.00 45.37 227 SER A C 1
ATOM 1668 O O . SER A 1 227 ? 40.669 39.188 30.199 1.00 45.37 227 SER A O 1
ATOM 1671 N N . LEU A 1 228 ? 39.706 41.112 30.845 1.00 87.98 228 LEU A N 1
ATOM 1672 C CA . LEU A 1 228 ? 39.255 41.415 29.516 1.00 87.98 228 LEU A CA 1
ATOM 1673 C C . LEU A 1 228 ? 40.498 41.566 28.666 1.00 87.98 228 LEU A C 1
ATOM 1674 O O . LEU A 1 228 ? 40.460 41.365 27.452 1.00 87.98 228 LEU A O 1
ATOM 1679 N N . GLU A 1 229 ? 41.611 41.897 29.323 1.00 70.55 229 GLU A N 1
ATOM 1680 C CA . GLU A 1 229 ? 42.917 42.080 28.653 1.00 70.55 229 GLU A CA 1
ATOM 1681 C C . GLU A 1 229 ? 43.675 40.773 28.469 1.00 70.55 229 GLU A C 1
ATOM 1682 O O . GLU A 1 229 ? 43.907 40.339 27.349 1.00 70.55 229 GLU A O 1
ATOM 1688 N N . LYS A 1 230 ? 44.073 40.191 29.602 1.00 107.54 230 LYS A N 1
ATOM 1689 C CA . LYS A 1 230 ? 44.809 38.936 29.667 1.00 107.54 230 LYS A CA 1
ATOM 1690 C C . LYS A 1 230 ? 44.461 38.148 28.428 1.00 107.54 230 LYS A C 1
ATOM 1691 O O . LYS A 1 230 ? 45.305 37.493 27.822 1.00 107.54 230 LYS A O 1
ATOM 1697 N N . GLN A 1 231 ? 43.203 38.246 28.039 1.00 59.32 231 GLN A N 1
ATOM 1698 C CA . GLN A 1 231 ? 42.717 37.542 26.872 1.00 59.32 231 GLN A CA 1
ATOM 1699 C C . GLN A 1 231 ? 42.360 38.620 25.857 1.00 59.32 231 GLN A C 1
ATOM 1700 O O . GLN A 1 231 ? 41.241 39.072 25.809 1.00 59.32 231 GLN A O 1
ATOM 1706 N N . GLY A 1 232 ? 43.364 39.051 25.098 1.00 80.78 232 GLY A N 1
ATOM 1707 C CA . GLY A 1 232 ? 43.250 40.068 24.051 1.00 80.78 232 GLY A CA 1
ATOM 1708 C C . GLY A 1 232 ? 42.122 41.068 23.994 1.00 80.78 232 GLY A C 1
ATOM 1709 O O . GLY A 1 232 ? 40.965 40.707 23.854 1.00 80.78 232 GLY A O 1
ATOM 1710 N N . MET A 1 233 ? 42.464 42.340 24.073 1.00 79.50 233 MET A N 1
ATOM 1711 C CA . MET A 1 233 ? 41.482 43.427 24.034 1.00 79.50 233 MET A CA 1
ATOM 1712 C C . MET A 1 233 ? 42.372 44.584 24.410 1.00 79.50 233 MET A C 1
ATOM 1713 O O . MET A 1 233 ? 43.454 44.366 24.962 1.00 79.50 233 MET A O 1
ATOM 1718 N N . LYS A 1 234 ? 41.962 45.804 24.091 1.00 79.92 234 LYS A N 1
ATOM 1719 C CA . LYS A 1 234 ? 42.792 46.965 24.398 1.00 79.92 234 LYS A CA 1
ATOM 1720 C C . LYS A 1 234 ? 41.906 48.178 24.581 1.00 79.92 234 LYS A C 1
ATOM 1721 O O . LYS A 1 234 ? 40.911 48.353 23.869 1.00 79.92 234 LYS A O 1
ATOM 1727 N N . PHE A 1 235 ? 42.266 49.023 25.532 1.00 63.62 235 PHE A N 1
ATOM 1728 C CA . PHE A 1 235 ? 41.449 50.191 25.782 1.00 63.62 235 PHE A CA 1
ATOM 1729 C C . PHE A 1 235 ? 42.214 51.522 25.635 1.00 63.62 235 PHE A C 1
ATOM 1730 O O . PHE A 1 235 ? 43.326 51.717 26.178 1.00 63.62 235 PHE A O 1
ATOM 1738 N N . LYS A 1 236 ? 41.615 52.433 24.880 1.00 57.97 236 LYS A N 1
ATOM 1739 C CA . LYS A 1 236 ? 42.198 53.739 24.690 1.00 57.97 236 LYS A CA 1
ATOM 1740 C C . LYS A 1 236 ? 41.282 54.566 25.544 1.00 57.97 236 LYS A C 1
ATOM 1741 O O . LYS A 1 236 ? 40.235 55.008 25.064 1.00 57.97 236 LYS A O 1
ATOM 1747 N N . LEU A 1 237 ? 41.674 54.746 26.811 1.00 49.89 237 LEU A N 1
ATOM 1748 C CA . LEU A 1 237 ? 40.881 55.502 27.790 1.00 49.89 237 LEU A CA 1
ATOM 1749 C C . LEU A 1 237 ? 40.894 57.020 27.581 1.00 49.89 237 LEU A C 1
ATOM 1750 O O . LEU A 1 237 ? 41.648 57.535 26.763 1.00 49.89 237 LEU A O 1
ATOM 1755 N N . LYS A 1 238 ? 40.028 57.724 28.300 1.00 92.90 238 LYS A N 1
ATOM 1756 C CA . LYS A 1 238 ? 39.921 59.190 28.235 1.00 92.90 238 LYS A CA 1
ATOM 1757 C C . LYS A 1 238 ? 40.131 59.821 26.830 1.00 92.90 238 LYS A C 1
ATOM 1758 O O . LYS A 1 238 ? 40.798 60.840 26.696 1.00 92.90 238 LYS A O 1
ATOM 1764 N N . THR A 1 239 ? 39.533 59.253 25.788 1.00 82.65 239 THR A N 1
ATOM 1765 C CA . THR A 1 239 ? 39.751 59.807 24.446 1.00 82.65 239 THR A CA 1
ATOM 1766 C C . THR A 1 239 ? 38.513 60.126 23.609 1.00 82.65 239 THR A C 1
ATOM 1767 O O . THR A 1 239 ? 37.714 59.232 23.341 1.00 82.65 239 THR A O 1
ATOM 1771 N N . LYS A 1 240 ? 38.361 61.379 23.175 1.00 56.36 240 LYS A N 1
ATOM 1772 C CA . LYS A 1 240 ? 37.221 61.752 22.325 1.00 56.36 240 LYS A CA 1
ATOM 1773 C C . LYS A 1 240 ? 37.663 61.552 20.868 1.00 56.36 240 LYS A C 1
ATOM 1774 O O . LYS A 1 240 ? 38.842 61.344 20.616 1.00 56.36 240 LYS A O 1
ATOM 1780 N N . VAL A 1 241 ? 36.734 61.621 19.916 1.00 43.41 241 VAL A N 1
ATOM 1781 C CA . VAL A 1 241 ? 37.044 61.439 18.493 1.00 43.41 241 VAL A CA 1
ATOM 1782 C C . VAL A 1 241 ? 36.554 62.593 17.576 1.00 43.41 241 VAL A C 1
ATOM 1783 O O . VAL A 1 241 ? 35.348 62.681 17.246 1.00 43.41 241 VAL A O 1
ATOM 1787 N N . VAL A 1 242 ? 37.471 63.457 17.136 1.00 73.24 242 VAL A N 1
ATOM 1788 C CA . VAL A 1 242 ? 37.059 64.538 16.250 1.00 73.24 242 VAL A CA 1
ATOM 1789 C C . VAL A 1 242 ? 36.184 63.978 15.112 1.00 73.24 242 VAL A C 1
ATOM 1790 O O . VAL A 1 242 ? 34.949 63.912 15.251 1.00 73.24 242 VAL A O 1
ATOM 1794 N N . GLY A 1 243 ? 36.824 63.551 14.012 1.00 95.31 243 GLY A N 1
ATOM 1795 C CA . GLY A 1 243 ? 36.096 63.009 12.869 1.00 95.31 243 GLY A CA 1
ATOM 1796 C C . GLY A 1 243 ? 36.367 61.579 12.398 1.00 95.31 243 GLY A C 1
ATOM 1797 O O . GLY A 1 243 ? 37.506 61.127 12.377 1.00 95.31 243 GLY A O 1
ATOM 1798 N N . VAL A 1 244 ? 35.306 60.874 11.997 1.00 152.89 244 VAL A N 1
ATOM 1799 C CA . VAL A 1 244 ? 35.406 59.498 11.497 1.00 152.89 244 VAL A CA 1
ATOM 1800 C C . VAL A 1 244 ? 35.620 59.548 9.980 1.00 152.89 244 VAL A C 1
ATOM 1801 O O . VAL A 1 244 ? 34.970 60.329 9.282 1.00 152.89 244 VAL A O 1
ATOM 1805 N N . ASP A 1 245 ? 36.530 58.719 9.475 1.00 63.12 245 ASP A N 1
ATOM 1806 C CA . ASP A 1 245 ? 36.830 58.664 8.031 1.00 63.12 245 ASP A CA 1
ATOM 1807 C C . ASP A 1 245 ? 36.477 57.336 7.322 1.00 63.12 245 ASP A C 1
ATOM 1808 O O . ASP A 1 245 ? 37.035 56.268 7.632 1.00 63.12 245 ASP A O 1
ATOM 1813 N N . THR A 1 246 ? 35.575 57.435 6.344 1.00 151.52 246 THR A N 1
ATOM 1814 C CA . THR A 1 246 ? 35.105 56.279 5.583 1.00 151.52 246 THR A CA 1
ATOM 1815 C C . THR A 1 246 ? 35.144 56.460 4.082 1.00 151.52 246 THR A C 1
ATOM 1816 O O . THR A 1 246 ? 34.103 56.597 3.434 1.00 151.52 246 THR A O 1
ATOM 1820 N N . SER A 1 247 ? 36.352 56.444 3.542 1.00 151.48 247 SER A N 1
ATOM 1821 C CA . SER A 1 247 ? 36.587 56.575 2.118 1.00 151.48 247 SER A CA 1
ATOM 1822 C C . SER A 1 247 ? 37.776 55.674 1.877 1.00 151.48 247 SER A C 1
ATOM 1823 O O . SER A 1 247 ? 38.871 56.146 1.546 1.00 151.48 247 SER A O 1
ATOM 1826 N N . GLY A 1 248 ? 37.561 54.373 2.054 1.00 54.13 248 GLY A N 1
ATOM 1827 C CA . GLY A 1 248 ? 38.658 53.438 1.897 1.00 54.13 248 GLY A CA 1
ATOM 1828 C C . GLY A 1 248 ? 38.322 51.997 2.208 1.00 54.13 248 GLY A C 1
ATOM 1829 O O . GLY A 1 248 ? 37.172 51.565 2.049 1.00 54.13 248 GLY A O 1
ATOM 1830 N N . ASP A 1 249 ? 39.322 51.228 2.617 1.00 107.20 249 ASP A N 1
ATOM 1831 C CA . ASP A 1 249 ? 39.085 49.835 2.952 1.00 107.20 249 ASP A CA 1
ATOM 1832 C C . ASP A 1 249 ? 38.094 49.847 4.110 1.00 107.20 249 ASP A C 1
ATOM 1833 O O . ASP A 1 249 ? 36.887 49.644 3.927 1.00 107.20 249 ASP A O 1
ATOM 1838 N N . GLY A 1 250 ? 38.644 50.097 5.300 1.00 76.81 250 GLY A N 1
ATOM 1839 C CA . GLY A 1 250 ? 37.865 50.152 6.519 1.00 76.81 250 GLY A CA 1
ATOM 1840 C C . GLY A 1 250 ? 37.571 51.561 6.991 1.00 76.81 250 GLY A C 1
ATOM 1841 O O . GLY A 1 250 ? 37.375 52.441 6.155 1.00 76.81 250 GLY A O 1
ATOM 1842 N N . VAL A 1 251 ? 37.525 51.774 8.315 1.00 27.58 251 VAL A N 1
ATOM 1843 C CA . VAL A 1 251 ? 37.248 53.108 8.838 1.00 27.58 251 VAL A CA 1
ATOM 1844 C C . VAL A 1 251 ? 38.464 53.764 9.544 1.00 27.58 251 VAL A C 1
ATOM 1845 O O . VAL A 1 251 ? 39.209 53.144 10.297 1.00 27.58 251 VAL A O 1
ATOM 1849 N N . LYS A 1 252 ? 38.682 55.021 9.162 1.00 68.86 252 LYS A N 1
ATOM 1850 C CA . LYS A 1 252 ? 39.781 55.821 9.651 1.00 68.86 252 LYS A CA 1
ATOM 1851 C C . LYS A 1 252 ? 39.257 56.758 10.700 1.00 68.86 252 LYS A C 1
ATOM 1852 O O . LYS A 1 252 ? 38.437 57.645 10.416 1.00 68.86 252 LYS A O 1
ATOM 1858 N N . LEU A 1 253 ? 39.758 56.561 11.919 1.00 93.82 253 LEU A N 1
ATOM 1859 C CA . LEU A 1 253 ? 39.376 57.358 13.075 1.00 93.82 253 LEU A CA 1
ATOM 1860 C C . LEU A 1 253 ? 40.460 58.370 13.443 1.00 93.82 253 LEU A C 1
ATOM 1861 O O . LEU A 1 253 ? 41.644 58.039 13.478 1.00 93.82 253 LEU A O 1
ATOM 1866 N N . THR A 1 254 ? 40.040 59.602 13.715 1.00 88.65 254 THR A N 1
ATOM 1867 C CA . THR A 1 254 ? 40.943 60.688 14.087 1.00 88.65 254 THR A CA 1
ATOM 1868 C C . THR A 1 254 ? 40.583 61.023 15.547 1.00 88.65 254 THR A C 1
ATOM 1869 O O . THR A 1 254 ? 39.822 61.944 15.843 1.00 88.65 254 THR A O 1
ATOM 1873 N N . VAL A 1 255 ? 41.135 60.231 16.455 1.00 70.69 255 VAL A N 1
ATOM 1874 C CA . VAL A 1 255 ? 40.877 60.353 17.882 1.00 70.69 255 VAL A CA 1
ATOM 1875 C C . VAL A 1 255 ? 41.870 61.291 18.563 1.00 70.69 255 VAL A C 1
ATOM 1876 O O . VAL A 1 255 ? 43.075 61.072 18.532 1.00 70.69 255 VAL A O 1
ATOM 1880 N N . GLU A 1 256 ? 41.347 62.362 19.146 1.00 127.26 256 GLU A N 1
ATOM 1881 C CA . GLU A 1 256 ? 42.175 63.312 19.875 1.00 127.26 256 GLU A CA 1
ATOM 1882 C C . GLU A 1 256 ? 41.556 63.326 21.256 1.00 127.26 256 GLU A C 1
ATOM 1883 O O . GLU A 1 256 ? 40.344 63.417 21.395 1.00 127.26 256 GLU A O 1
ATOM 1889 N N . PRO A 1 257 ? 42.372 63.188 22.301 1.00 146.74 257 PRO A N 1
ATOM 1890 C CA . PRO A 1 257 ? 41.790 63.198 23.640 1.00 146.74 257 PRO A CA 1
ATOM 1891 C C . PRO A 1 257 ? 40.761 64.277 23.985 1.00 146.74 257 PRO A C 1
ATOM 1892 O O . PRO A 1 257 ? 40.505 65.227 23.233 1.00 146.74 257 PRO A O 1
ATOM 1896 N N . SER A 1 258 ? 40.175 64.088 25.155 1.00 124.55 258 SER A N 1
ATOM 1897 C CA . SER A 1 258 ? 39.146 64.953 25.690 1.00 124.55 258 SER A CA 1
ATOM 1898 C C . SER A 1 258 ? 39.690 66.239 26.318 1.00 124.55 258 SER A C 1
ATOM 1899 O O . SER A 1 258 ? 39.148 66.740 27.309 1.00 124.55 258 SER A O 1
ATOM 1902 N N . ALA A 1 259 ? 40.756 66.772 25.732 1.00 123.09 259 ALA A N 1
ATOM 1903 C CA . ALA A 1 259 ? 41.393 67.992 26.225 1.00 123.09 259 ALA A CA 1
ATOM 1904 C C . ALA A 1 259 ? 42.615 68.296 25.324 1.00 123.09 259 ALA A C 1
ATOM 1905 O O . ALA A 1 259 ? 42.438 68.824 24.231 1.00 123.09 259 ALA A O 1
ATOM 1907 N N . GLY A 1 260 ? 43.828 67.948 25.765 1.00 125.33 260 GLY A N 1
ATOM 1908 C CA . GLY A 1 260 ? 45.026 68.201 24.972 1.00 125.33 260 GLY A CA 1
ATOM 1909 C C . GLY A 1 260 ? 44.843 67.886 23.498 1.00 125.33 260 GLY A C 1
ATOM 1910 O O . GLY A 1 260 ? 45.378 66.909 22.982 1.00 125.33 260 GLY A O 1
ATOM 1911 N N . GLY A 1 261 ? 44.109 68.750 22.813 1.00 126.68 261 GLY A N 1
ATOM 1912 C CA . GLY A 1 261 ? 43.801 68.554 21.408 1.00 126.68 261 GLY A CA 1
ATOM 1913 C C . GLY A 1 261 ? 44.821 68.078 20.394 1.00 126.68 261 GLY A C 1
ATOM 1914 O O . GLY A 1 261 ? 44.987 68.728 19.368 1.00 126.68 261 GLY A O 1
ATOM 1915 N N . GLU A 1 262 ? 45.491 66.958 20.631 1.00 99.44 262 GLU A N 1
ATOM 1916 C CA . GLU A 1 262 ? 46.452 66.497 19.636 1.00 99.44 262 GLU A CA 1
ATOM 1917 C C . GLU A 1 262 ? 46.106 65.135 18.984 1.00 99.44 262 GLU A C 1
ATOM 1918 O O . GLU A 1 262 ? 46.668 64.088 19.327 1.00 99.44 262 GLU A O 1
ATOM 1924 N N . GLN A 1 263 ? 45.196 65.176 18.011 1.00 74.17 263 GLN A N 1
ATOM 1925 C CA . GLN A 1 263 ? 44.719 63.996 17.274 1.00 74.17 263 GLN A CA 1
ATOM 1926 C C . GLN A 1 263 ? 45.757 62.912 16.884 1.00 74.17 263 GLN A C 1
ATOM 1927 O O . GLN A 1 263 ? 46.957 63.165 16.811 1.00 74.17 263 GLN A O 1
ATOM 1933 N N . THR A 1 264 ? 45.261 61.697 16.673 1.00 88.15 264 THR A N 1
ATOM 1934 C CA . THR A 1 264 ? 46.055 60.538 16.259 1.00 88.15 264 THR A CA 1
ATOM 1935 C C . THR A 1 264 ? 45.039 59.834 15.360 1.00 88.15 264 THR A C 1
ATOM 1936 O O . THR A 1 264 ? 43.887 60.281 15.263 1.00 88.15 264 THR A O 1
ATOM 1940 N N . ILE A 1 265 ? 45.428 58.753 14.698 1.00 123.15 265 ILE A N 1
ATOM 1941 C CA . ILE A 1 265 ? 44.478 58.077 13.826 1.00 123.15 265 ILE A CA 1
ATOM 1942 C C . ILE A 1 265 ? 44.431 56.556 14.034 1.00 123.15 265 ILE A C 1
ATOM 1943 O O . ILE A 1 265 ? 45.467 55.882 14.012 1.00 123.15 265 ILE A O 1
ATOM 1948 N N . ILE A 1 266 ? 43.222 56.028 14.251 1.00 50.24 266 ILE A N 1
ATOM 1949 C CA . ILE A 1 266 ? 43.018 54.605 14.464 1.00 50.24 266 ILE A CA 1
ATOM 1950 C C . ILE A 1 266 ? 42.497 54.061 13.138 1.00 50.24 266 ILE A C 1
ATOM 1951 O O . ILE A 1 266 ? 41.683 54.722 12.463 1.00 50.24 266 ILE A O 1
ATOM 1956 N N . GLU A 1 267 ? 43.011 52.878 12.776 1.00 88.17 267 GLU A N 1
ATOM 1957 C CA . GLU A 1 267 ? 42.639 52.169 11.563 1.00 88.17 267 GLU A CA 1
ATOM 1958 C C . GLU A 1 267 ? 41.688 51.080 12.043 1.00 88.17 267 GLU A C 1
ATOM 1959 O O . GLU A 1 267 ? 41.990 50.398 13.020 1.00 88.17 267 GLU A O 1
ATOM 1965 N N . ALA A 1 268 ? 40.541 50.926 11.380 1.00 55.12 268 ALA A N 1
ATOM 1966 C CA . ALA A 1 268 ? 39.565 49.890 11.751 1.00 55.12 268 ALA A CA 1
ATOM 1967 C C . ALA A 1 268 ? 38.547 49.596 10.636 1.00 55.12 268 ALA A C 1
ATOM 1968 O O . ALA A 1 268 ? 38.089 50.495 9.926 1.00 55.12 268 ALA A O 1
ATOM 1970 N N . ASP A 1 269 ? 38.199 48.319 10.515 1.00 58.57 269 ASP A N 1
ATOM 1971 C CA . ASP A 1 269 ? 37.234 47.815 9.530 1.00 58.57 269 ASP A CA 1
ATOM 1972 C C . ASP A 1 269 ? 35.811 48.239 9.811 1.00 58.57 269 ASP A C 1
ATOM 1973 O O . ASP A 1 269 ? 35.120 48.776 8.958 1.00 58.57 269 ASP A O 1
ATOM 1978 N N . VAL A 1 270 ? 35.374 47.922 11.017 1.00 35.10 270 VAL A N 1
ATOM 1979 C CA . VAL A 1 270 ? 34.062 48.282 11.498 1.00 35.10 270 VAL A CA 1
ATOM 1980 C C . VAL A 1 270 ? 34.282 48.973 12.837 1.00 35.10 270 VAL A C 1
ATOM 1981 O O . VAL A 1 270 ? 35.258 48.739 13.551 1.00 35.10 270 VAL A O 1
ATOM 1985 N N . VAL A 1 271 ? 33.399 49.868 13.182 1.00 54.59 271 VAL A N 1
ATOM 1986 C CA . VAL A 1 271 ? 33.572 50.529 14.444 1.00 54.59 271 VAL A CA 1
ATOM 1987 C C . VAL A 1 271 ? 32.232 50.393 15.074 1.00 54.59 271 VAL A C 1
ATOM 1988 O O . VAL A 1 271 ? 31.220 50.766 14.463 1.00 54.59 271 VAL A O 1
ATOM 1992 N N . LEU A 1 272 ? 32.207 49.819 16.271 1.00 96.59 272 LEU A N 1
ATOM 1993 C CA . LEU A 1 272 ? 30.950 49.668 16.979 1.00 96.59 272 LEU A CA 1
ATOM 1994 C C . LEU A 1 272 ? 30.749 50.884 17.836 1.00 96.59 272 LEU A C 1
ATOM 1995 O O . LEU A 1 272 ? 31.611 51.247 18.648 1.00 96.59 272 LEU A O 1
ATOM 2000 N N . VAL A 1 273 ? 29.604 51.518 17.660 1.00 32.31 273 VAL A N 1
ATOM 2001 C CA . VAL A 1 273 ? 29.343 52.681 18.457 1.00 32.31 273 VAL A CA 1
ATOM 2002 C C . VAL A 1 273 ? 28.477 52.324 19.655 1.00 32.31 273 VAL A C 1
ATOM 2003 O O . VAL A 1 273 ? 27.223 52.194 19.563 1.00 32.31 273 VAL A O 1
ATOM 2007 N N . SER A 1 274 ? 29.145 52.146 20.800 1.00 41.51 274 SER A N 1
ATOM 2008 C CA . SER A 1 274 ? 28.378 51.811 21.944 1.00 41.51 274 SER A CA 1
ATOM 2009 C C . SER A 1 274 ? 28.232 52.960 22.891 1.00 41.51 274 SER A C 1
ATOM 2010 O O . SER A 1 274 ? 28.370 52.755 24.078 1.00 41.51 274 SER A O 1
ATOM 2013 N N . ALA A 1 275 ? 27.956 54.160 22.397 1.00 67.79 275 ALA A N 1
ATOM 2014 C CA . ALA A 1 275 ? 27.718 55.296 23.283 1.00 67.79 275 ALA A CA 1
ATOM 2015 C C . ALA A 1 275 ? 26.491 54.846 24.078 1.00 67.79 275 ALA A C 1
ATOM 2016 O O . ALA A 1 275 ? 26.147 53.660 24.033 1.00 67.79 275 ALA A O 1
ATOM 2018 N N . GLY A 1 276 ? 25.791 55.733 24.784 1.00 54.80 276 GLY A N 1
ATOM 2019 C CA . GLY A 1 276 ? 24.652 55.235 25.553 1.00 54.80 276 GLY A CA 1
ATOM 2020 C C . GLY A 1 276 ? 23.351 54.929 24.835 1.00 54.80 276 GLY A C 1
ATOM 2021 O O . GLY A 1 276 ? 23.315 54.656 23.640 1.00 54.80 276 GLY A O 1
ATOM 2022 N N . ARG A 1 277 ? 22.259 54.967 25.585 1.00 79.34 277 ARG A N 1
ATOM 2023 C CA . ARG A 1 277 ? 20.941 54.754 25.012 1.00 79.34 277 ARG A CA 1
ATOM 2024 C C . ARG A 1 277 ? 19.987 55.778 25.594 1.00 79.34 277 ARG A C 1
ATOM 2025 O O . ARG A 1 277 ? 20.087 56.124 26.770 1.00 79.34 277 ARG A O 1
ATOM 2033 N N . THR A 1 278 ? 19.071 56.271 24.770 1.00 51.46 278 THR A N 1
ATOM 2034 C CA . THR A 1 278 ? 18.123 57.265 25.239 1.00 51.46 278 THR A CA 1
ATOM 2035 C C . THR A 1 278 ? 16.700 56.804 25.226 1.00 51.46 278 THR A C 1
ATOM 2036 O O . THR A 1 278 ? 16.345 55.908 24.488 1.00 51.46 278 THR A O 1
ATOM 2040 N N . PRO A 1 279 ? 15.853 57.428 26.047 1.00 32.95 279 PRO A N 1
ATOM 2041 C CA . PRO A 1 279 ? 14.439 57.041 26.066 1.00 32.95 279 PRO A CA 1
ATOM 2042 C C . PRO A 1 279 ? 13.903 57.180 24.679 1.00 32.95 279 PRO A C 1
ATOM 2043 O O . PRO A 1 279 ? 14.575 57.741 23.839 1.00 32.95 279 PRO A O 1
ATOM 2047 N N . PHE A 1 280 ? 12.713 56.682 24.412 1.00 42.95 280 PHE A N 1
ATOM 2048 C CA . PHE A 1 280 ? 12.177 56.879 23.049 1.00 42.95 280 PHE A CA 1
ATOM 2049 C C . PHE A 1 280 ? 10.711 57.283 23.040 1.00 42.95 280 PHE A C 1
ATOM 2050 O O . PHE A 1 280 ? 9.845 56.460 23.306 1.00 42.95 280 PHE A O 1
ATOM 2058 N N . THR A 1 281 ? 10.442 58.542 22.722 1.00 65.18 281 THR A N 1
ATOM 2059 C CA . THR A 1 281 ? 9.077 59.063 22.722 1.00 65.18 281 THR A CA 1
ATOM 2060 C C . THR A 1 281 ? 8.678 59.521 21.319 1.00 65.18 281 THR A C 1
ATOM 2061 O O . THR A 1 281 ? 7.487 59.595 20.989 1.00 65.18 281 THR A O 1
ATOM 2065 N N . SER A 1 282 ? 9.702 59.806 20.510 1.00 48.35 282 SER A N 1
ATOM 2066 C CA . SER A 1 282 ? 9.565 60.236 19.121 1.00 48.35 282 SER A CA 1
ATOM 2067 C C . SER A 1 282 ? 8.321 59.704 18.383 1.00 48.35 282 SER A C 1
ATOM 2068 O O . SER A 1 282 ? 7.988 58.507 18.428 1.00 48.35 282 SER A O 1
ATOM 2071 N N . GLY A 1 283 ? 7.637 60.622 17.704 1.00 53.81 283 GLY A N 1
ATOM 2072 C CA . GLY A 1 283 ? 6.472 60.218 16.971 1.00 53.81 283 GLY A CA 1
ATOM 2073 C C . GLY A 1 283 ? 5.370 59.748 17.873 1.00 53.81 283 GLY A C 1
ATOM 2074 O O . GLY A 1 283 ? 4.310 59.369 17.411 1.00 53.81 283 GLY A O 1
ATOM 2075 N N . LEU A 1 284 ? 5.592 59.715 19.169 1.00 76.49 284 LEU A N 1
ATOM 2076 C CA . LEU A 1 284 ? 4.468 59.314 19.975 1.00 76.49 284 LEU A CA 1
ATOM 2077 C C . LEU A 1 284 ? 3.709 60.589 19.818 1.00 76.49 284 LEU A C 1
ATOM 2078 O O . LEU A 1 284 ? 4.331 61.622 19.608 1.00 76.49 284 LEU A O 1
ATOM 2083 N N . ASN A 1 285 ? 2.389 60.550 19.833 1.00 86.63 285 ASN A N 1
ATOM 2084 C CA . ASN A 1 285 ? 1.712 61.818 19.758 1.00 86.63 285 ASN A CA 1
ATOM 2085 C C . ASN A 1 285 ? 1.922 62.222 21.206 1.00 86.63 285 ASN A C 1
ATOM 2086 O O . ASN A 1 285 ? 1.186 61.742 22.060 1.00 86.63 285 ASN A O 1
ATOM 2091 N N . LEU A 1 286 ? 2.932 63.058 21.489 1.00 85.97 286 LEU A N 1
ATOM 2092 C CA . LEU A 1 286 ? 3.265 63.475 22.876 1.00 85.97 286 LEU A CA 1
ATOM 2093 C C . LEU A 1 286 ? 2.863 64.900 23.265 1.00 85.97 286 LEU A C 1
ATOM 2094 O O . LEU A 1 286 ? 2.838 65.265 24.457 1.00 85.97 286 LEU A O 1
ATOM 2099 N N . ASP A 1 287 ? 2.553 65.697 22.249 1.00 64.47 287 ASP A N 1
ATOM 2100 C CA . ASP A 1 287 ? 2.178 67.080 22.472 1.00 64.47 287 ASP A CA 1
ATOM 2101 C C . ASP A 1 287 ? 0.709 67.254 22.795 1.00 64.47 287 ASP A C 1
ATOM 2102 O O . ASP A 1 287 ? 0.393 67.761 23.839 1.00 64.47 287 ASP A O 1
ATOM 2107 N N . LYS A 1 288 ? -0.191 66.826 21.923 1.00 65.89 288 LYS A N 1
ATOM 2108 C CA . LYS A 1 288 ? -1.622 67.007 22.184 1.00 65.89 288 LYS A CA 1
ATOM 2109 C C . LYS A 1 288 ? -2.014 67.104 23.693 1.00 65.89 288 LYS A C 1
ATOM 2110 O O . LYS A 1 288 ? -2.827 67.950 24.103 1.00 65.89 288 LYS A O 1
ATOM 2116 N N . ILE A 1 289 ? -1.427 66.266 24.533 1.00 68.58 289 ILE A N 1
ATOM 2117 C CA . ILE A 1 289 ? -1.774 66.327 25.945 1.00 68.58 289 ILE A CA 1
ATOM 2118 C C . ILE A 1 289 ? -0.574 66.687 26.813 1.00 68.58 289 ILE A C 1
ATOM 2119 O O . ILE A 1 289 ? -0.705 66.907 28.034 1.00 68.58 289 ILE A O 1
ATOM 2124 N N . GLY A 1 290 ? 0.585 66.736 26.150 1.00 66.22 290 GLY A N 1
ATOM 2125 C CA . GLY A 1 290 ? 1.843 67.097 26.777 1.00 66.22 290 GLY A CA 1
ATOM 2126 C C . GLY A 1 290 ? 2.166 66.507 28.134 1.00 66.22 290 GLY A C 1
ATOM 2127 O O . GLY A 1 290 ? 1.767 67.027 29.172 1.00 66.22 290 GLY A O 1
ATOM 2128 N N . VAL A 1 291 ? 2.876 65.390 28.130 1.00 28.52 291 VAL A N 1
ATOM 2129 C CA . VAL A 1 291 ? 3.296 64.799 29.366 1.00 28.52 291 VAL A CA 1
ATOM 2130 C C . VAL A 1 291 ? 4.674 65.494 29.558 1.00 28.52 291 VAL A C 1
ATOM 2131 O O . VAL A 1 291 ? 5.437 65.791 28.589 1.00 28.52 291 VAL A O 1
ATOM 2135 N N . GLU A 1 292 ? 4.941 65.855 30.806 1.00 48.01 292 GLU A N 1
ATOM 2136 C CA . GLU A 1 292 ? 6.169 66.535 31.094 1.00 48.01 292 GLU A CA 1
ATOM 2137 C C . GLU A 1 292 ? 7.280 65.514 31.133 1.00 48.01 292 GLU A C 1
ATOM 2138 O O . GLU A 1 292 ? 7.116 64.414 31.657 1.00 48.01 292 GLU A O 1
ATOM 2144 N N . THR A 1 293 ? 8.394 65.903 30.517 1.00 89.43 293 THR A N 1
ATOM 2145 C CA . THR A 1 293 ? 9.611 65.112 30.384 1.00 89.43 293 THR A CA 1
ATOM 2146 C C . THR A 1 293 ? 10.695 65.848 31.138 1.00 89.43 293 THR A C 1
ATOM 2147 O O . THR A 1 293 ? 10.463 66.957 31.610 1.00 89.43 293 THR A O 1
ATOM 2151 N N . ASP A 1 294 ? 11.875 65.252 31.269 1.00 94.27 294 ASP A N 1
ATOM 2152 C CA . ASP A 1 294 ? 12.958 65.953 31.960 1.00 94.27 294 ASP A CA 1
ATOM 2153 C C . ASP A 1 294 ? 13.969 66.446 30.924 1.00 94.27 294 ASP A C 1
ATOM 2154 O O . ASP A 1 294 ? 13.686 66.410 29.725 1.00 94.27 294 ASP A O 1
ATOM 2159 N N . LYS A 1 295 ? 15.132 66.904 31.385 1.00 114.02 295 LYS A N 1
ATOM 2160 C CA . LYS A 1 295 ? 16.182 67.439 30.507 1.00 114.02 295 LYS A CA 1
ATOM 2161 C C . LYS A 1 295 ? 16.558 66.563 29.321 1.00 114.02 295 LYS A C 1
ATOM 2162 O O . LYS A 1 295 ? 16.784 67.070 28.212 1.00 114.02 295 LYS A O 1
ATOM 2168 N N . LEU A 1 296 ? 16.643 65.259 29.563 1.00 65.27 296 LEU A N 1
ATOM 2169 C CA . LEU A 1 296 ? 17.002 64.303 28.527 1.00 65.27 296 LEU A CA 1
ATOM 2170 C C . LEU A 1 296 ? 15.763 63.919 27.720 1.00 65.27 296 LEU A C 1
ATOM 2171 O O . LEU A 1 296 ? 15.529 64.387 26.575 1.00 65.27 296 LEU A O 1
ATOM 2176 N N . GLY A 1 297 ? 14.952 63.051 28.280 1.00 57.20 297 GLY A N 1
ATOM 2177 C CA . GLY A 1 297 ? 13.797 62.729 27.511 1.00 57.20 297 GLY A CA 1
ATOM 2178 C C . GLY A 1 297 ? 12.917 61.849 28.290 1.00 57.20 297 GLY A C 1
ATOM 2179 O O . GLY A 1 297 ? 11.735 61.791 27.984 1.00 57.20 297 GLY A O 1
ATOM 2180 N N . ARG A 1 298 ? 13.469 61.168 29.289 1.00 35.50 298 ARG A N 1
ATOM 2181 C CA . ARG A 1 298 ? 12.626 60.282 30.078 1.00 35.50 298 ARG A CA 1
ATOM 2182 C C . ARG A 1 298 ? 11.377 61.016 30.515 1.00 35.50 298 ARG A C 1
ATOM 2183 O O . ARG A 1 298 ? 11.358 62.256 30.703 1.00 35.50 298 ARG A O 1
ATOM 2191 N N . ILE A 1 299 ? 10.319 60.239 30.661 1.00 68.43 299 ILE A N 1
ATOM 2192 C CA . ILE A 1 299 ? 9.048 60.785 31.064 1.00 68.43 299 ILE A CA 1
ATOM 2193 C C . ILE A 1 299 ? 8.863 60.818 32.596 1.00 68.43 299 ILE A C 1
ATOM 2194 O O . ILE A 1 299 ? 8.924 59.807 33.290 1.00 68.43 299 ILE A O 1
ATOM 2199 N N . LEU A 1 300 ? 8.653 62.010 33.124 1.00 66.45 300 LEU A N 1
ATOM 2200 C CA . LEU A 1 300 ? 8.483 62.151 34.556 1.00 66.45 300 LEU A CA 1
ATOM 2201 C C . LEU A 1 300 ? 7.312 61.421 35.177 1.00 66.45 300 LEU A C 1
ATOM 2202 O O . LEU A 1 300 ? 6.170 61.467 34.686 1.00 66.45 300 LEU A O 1
ATOM 2207 N N . VAL A 1 301 ? 7.599 60.790 36.307 1.00 61.67 301 VAL A N 1
ATOM 2208 C CA . VAL A 1 301 ? 6.564 60.057 36.949 1.00 61.67 301 VAL A CA 1
ATOM 2209 C C . VAL A 1 301 ? 6.661 59.970 38.445 1.00 61.67 301 VAL A C 1
ATOM 2210 O O . VAL A 1 301 ? 7.743 60.168 38.994 1.00 61.67 301 VAL A O 1
ATOM 2214 N N . ASN A 1 302 ? 5.531 59.636 39.084 1.00 30.16 302 ASN A N 1
ATOM 2215 C CA . ASN A 1 302 ? 5.430 59.533 40.530 1.00 30.16 302 ASN A CA 1
ATOM 2216 C C . ASN A 1 302 ? 5.505 58.119 41.150 1.00 30.16 302 ASN A C 1
ATOM 2217 O O . ASN A 1 302 ? 5.893 57.159 40.486 1.00 30.16 302 ASN A O 1
ATOM 2222 N N . GLU A 1 303 ? 5.146 57.999 42.442 1.00 54.79 303 GLU A N 1
ATOM 2223 C CA . GLU A 1 303 ? 5.174 56.715 43.152 1.00 54.79 303 GLU A CA 1
ATOM 2224 C C . GLU A 1 303 ? 4.373 55.700 42.362 1.00 54.79 303 GLU A C 1
ATOM 2225 O O . GLU A 1 303 ? 4.871 54.639 41.993 1.00 54.79 303 GLU A O 1
ATOM 2231 N N . ARG A 1 304 ? 3.127 56.059 42.085 1.00 28.81 304 ARG A N 1
ATOM 2232 C CA . ARG A 1 304 ? 2.226 55.233 41.360 1.00 28.81 304 ARG A CA 1
ATOM 2233 C C . ARG A 1 304 ? 2.452 55.337 39.866 1.00 28.81 304 ARG A C 1
ATOM 2234 O O . ARG A 1 304 ? 1.536 55.143 39.109 1.00 28.81 304 ARG A O 1
ATOM 2242 N N . PHE A 1 305 ? 3.642 55.669 39.403 1.00 29.33 305 PHE A N 1
ATOM 2243 C CA . PHE A 1 305 ? 3.879 55.685 37.965 1.00 29.33 305 PHE A CA 1
ATOM 2244 C C . PHE A 1 305 ? 2.924 56.499 37.049 1.00 29.33 305 PHE A C 1
ATOM 2245 O O . PHE A 1 305 ? 2.722 56.174 35.874 1.00 29.33 305 PHE A O 1
ATOM 2253 N N . SER A 1 306 ? 2.375 57.584 37.559 1.00 40.96 306 SER A N 1
ATOM 2254 C CA . SER A 1 306 ? 1.478 58.419 36.779 1.00 40.96 306 SER A CA 1
ATOM 2255 C C . SER A 1 306 ? 2.132 59.695 36.260 1.00 40.96 306 SER A C 1
ATOM 2256 O O . SER A 1 306 ? 2.943 60.317 36.955 1.00 40.96 306 SER A O 1
ATOM 2259 N N . THR A 1 307 ? 1.752 60.067 35.035 1.00 38.18 307 THR A N 1
ATOM 2260 C CA . THR A 1 307 ? 2.240 61.286 34.377 1.00 38.18 307 THR A CA 1
ATOM 2261 C C . THR A 1 307 ? 1.444 62.514 34.863 1.00 38.18 307 THR A C 1
ATOM 2262 O O . THR A 1 307 ? 0.487 62.355 35.594 1.00 38.18 307 THR A O 1
ATOM 2266 N N . ASN A 1 308 ? 1.847 63.727 34.453 1.00 61.45 308 ASN A N 1
ATOM 2267 C CA . ASN A 1 308 ? 1.140 64.959 34.832 1.00 61.45 308 ASN A CA 1
ATOM 2268 C C . ASN A 1 308 ? -0.302 64.778 34.453 1.00 61.45 308 ASN A C 1
ATOM 2269 O O . ASN A 1 308 ? -1.196 65.239 35.143 1.00 61.45 308 ASN A O 1
ATOM 2274 N N . VAL A 1 309 ? -0.512 64.064 33.353 1.00 50.13 309 VAL A N 1
ATOM 2275 C CA . VAL A 1 309 ? -1.835 63.811 32.791 1.00 50.13 309 VAL A CA 1
ATOM 2276 C C . VAL A 1 309 ? -2.701 62.739 33.434 1.00 50.13 309 VAL A C 1
ATOM 2277 O O . VAL A 1 309 ? -2.553 61.560 33.133 1.00 50.13 309 VAL A O 1
ATOM 2281 N N . SER A 1 310 ? -3.640 63.139 34.273 1.00 61.87 310 SER A N 1
ATOM 2282 C CA . SER A 1 310 ? -4.437 62.122 34.899 1.00 61.87 310 SER A CA 1
ATOM 2283 C C . SER A 1 310 ? -5.033 61.153 33.876 1.00 61.87 310 SER A C 1
ATOM 2284 O O . SER A 1 310 ? -5.893 61.512 33.069 1.00 61.87 310 SER A O 1
ATOM 2287 N N . GLY A 1 311 ? -4.544 59.915 33.947 1.00 74.53 311 GLY A N 1
ATOM 2288 C CA . GLY A 1 311 ? -4.982 58.841 33.090 1.00 74.53 311 GLY A CA 1
ATOM 2289 C C . GLY A 1 311 ? -3.787 58.199 32.422 1.00 74.53 311 GLY A C 1
ATOM 2290 O O . GLY A 1 311 ? -3.841 57.042 32.019 1.00 74.53 311 GLY A O 1
ATOM 2291 N N . VAL A 1 312 ? -2.683 58.926 32.328 1.00 41.93 312 VAL A N 1
ATOM 2292 C CA . VAL A 1 312 ? -1.516 58.397 31.622 1.00 41.93 312 VAL A CA 1
ATOM 2293 C C . VAL A 1 312 ? -0.356 57.979 32.529 1.00 41.93 312 VAL A C 1
ATOM 2294 O O . VAL A 1 312 ? -0.010 58.689 33.480 1.00 41.93 312 VAL A O 1
ATOM 2298 N N . TYR A 1 313 ? 0.248 56.826 32.234 1.00 65.54 313 TYR A N 1
ATOM 2299 C CA . TYR A 1 313 ? 1.392 56.367 33.012 1.00 65.54 313 TYR A CA 1
ATOM 2300 C C . TYR A 1 313 ? 2.588 56.105 32.087 1.00 65.54 313 TYR A C 1
ATOM 2301 O O . TYR A 1 313 ? 2.460 56.181 30.870 1.00 65.54 313 TYR A O 1
ATOM 2310 N N . ALA A 1 314 ? 3.753 55.837 32.676 1.00 58.31 314 ALA A N 1
ATOM 2311 C CA . ALA A 1 314 ? 4.966 55.559 31.921 1.00 58.31 314 ALA A CA 1
ATOM 2312 C C . ALA A 1 314 ? 5.836 54.640 32.751 1.00 58.31 314 ALA A C 1
ATOM 2313 O O . ALA A 1 314 ? 5.971 54.842 33.957 1.00 58.31 314 ALA A O 1
ATOM 2315 N N . ILE A 1 315 ? 6.429 53.643 32.098 1.00 42.81 315 ILE A N 1
ATOM 2316 C CA . ILE A 1 315 ? 7.264 52.677 32.780 1.00 42.81 315 ILE A CA 1
ATOM 2317 C C . ILE A 1 315 ? 8.288 52.156 31.831 1.00 42.81 315 ILE A C 1
ATOM 2318 O O . ILE A 1 315 ? 8.052 52.131 30.610 1.00 42.81 315 ILE A O 1
ATOM 2323 N N . GLY A 1 316 ? 9.423 51.727 32.369 1.00 81.60 316 GLY A N 1
ATOM 2324 C CA . GLY A 1 316 ? 10.442 51.159 31.505 1.00 81.60 316 GLY A CA 1
ATOM 2325 C C . GLY A 1 316 ? 11.648 51.992 31.149 1.00 81.60 316 GLY A C 1
ATOM 2326 O O . GLY A 1 316 ? 12.150 52.723 31.991 1.00 81.60 316 GLY A O 1
ATOM 2327 N N . ASP A 1 317 ? 12.108 51.886 29.900 1.00 45.10 317 ASP A N 1
ATOM 2328 C CA . ASP A 1 317 ? 13.290 52.610 29.495 1.00 45.10 317 ASP A CA 1
ATOM 2329 C C . ASP A 1 317 ? 12.965 53.985 29.171 1.00 45.10 317 ASP A C 1
ATOM 2330 O O . ASP A 1 317 ? 13.841 54.672 28.709 1.00 45.10 317 ASP A O 1
ATOM 2335 N N . VAL A 1 318 ? 11.723 54.396 29.446 1.00 48.23 318 VAL A N 1
ATOM 2336 C CA . VAL A 1 318 ? 11.253 55.768 29.166 1.00 48.23 318 VAL A CA 1
ATOM 2337 C C . VAL A 1 318 ? 11.208 56.658 30.392 1.00 48.23 318 VAL A C 1
ATOM 2338 O O . VAL A 1 318 ? 11.079 57.885 30.303 1.00 48.23 318 VAL A O 1
ATOM 2342 N N . ILE A 1 319 ? 11.260 56.050 31.558 1.00 31.80 319 ILE A N 1
ATOM 2343 C CA . ILE A 1 319 ? 11.253 56.868 32.752 1.00 31.80 319 ILE A CA 1
ATOM 2344 C C . ILE A 1 319 ? 12.598 56.692 33.469 1.00 31.80 319 ILE A C 1
ATOM 2345 O O . ILE A 1 319 ? 13.412 55.838 33.111 1.00 31.80 319 ILE A O 1
ATOM 2350 N N . PRO A 1 320 ? 12.879 57.566 34.421 1.00 36.67 320 PRO A N 1
ATOM 2351 C CA . PRO A 1 320 ? 14.104 57.516 35.202 1.00 36.67 320 PRO A CA 1
ATOM 2352 C C . PRO A 1 320 ? 14.276 56.132 35.757 1.00 36.67 320 PRO A C 1
ATOM 2353 O O . PRO A 1 320 ? 13.289 55.413 35.959 1.00 36.67 320 PRO A O 1
ATOM 2357 N N . GLY A 1 321 ? 15.523 55.746 35.980 1.00 30.38 321 GLY A N 1
ATOM 2358 C CA . GLY A 1 321 ? 15.755 54.442 36.557 1.00 30.38 321 GLY A CA 1
ATOM 2359 C C . GLY A 1 321 ? 16.770 53.744 35.712 1.00 30.38 321 GLY A C 1
ATOM 2360 O O . GLY A 1 321 ? 17.051 54.250 34.645 1.00 30.38 321 GLY A O 1
ATOM 2361 N N . PRO A 1 322 ? 17.341 52.605 36.159 1.00 31.32 322 PRO A N 1
ATOM 2362 C CA . PRO A 1 322 ? 18.333 51.840 35.425 1.00 31.32 322 PRO A CA 1
ATOM 2363 C C . PRO A 1 322 ? 17.660 51.238 34.203 1.00 31.32 322 PRO A C 1
ATOM 2364 O O . PRO A 1 322 ? 16.538 50.819 34.317 1.00 31.32 322 PRO A O 1
ATOM 2368 N N . MET A 1 323 ? 18.344 51.234 33.053 1.00 89.89 323 MET A N 1
ATOM 2369 C CA . MET A 1 323 ? 17.791 50.701 31.812 1.00 89.89 323 MET A CA 1
ATOM 2370 C C . MET A 1 323 ? 18.099 49.247 31.560 1.00 89.89 323 MET A C 1
ATOM 2371 O O . MET A 1 323 ? 18.942 48.934 30.733 1.00 89.89 323 MET A O 1
ATOM 2376 N N . LEU A 1 324 ? 17.383 48.372 32.262 1.00 47.60 324 LEU A N 1
ATOM 2377 C CA . LEU A 1 324 ? 17.526 46.929 32.171 1.00 47.60 324 LEU A CA 1
ATOM 2378 C C . LEU A 1 324 ? 16.156 46.317 31.949 1.00 47.60 324 LEU A C 1
ATOM 2379 O O . LEU A 1 324 ? 15.137 46.905 32.277 1.00 47.60 324 LEU A O 1
ATOM 2384 N N . ALA A 1 325 ? 16.125 45.131 31.379 1.00 50.78 325 ALA A N 1
ATOM 2385 C CA . ALA A 1 325 ? 14.862 44.506 31.101 1.00 50.78 325 ALA A CA 1
ATOM 2386 C C . ALA A 1 325 ? 14.057 44.255 32.353 1.00 50.78 325 ALA A C 1
ATOM 2387 O O . ALA A 1 325 ? 12.865 44.536 32.364 1.00 50.78 325 ALA A O 1
ATOM 2389 N N . HIS A 1 326 ? 14.683 43.739 33.412 1.00 48.73 326 HIS A N 1
ATOM 2390 C CA . HIS A 1 326 ? 13.920 43.433 34.601 1.00 48.73 326 HIS A CA 1
ATOM 2391 C C . HIS A 1 326 ? 13.494 44.640 35.391 1.00 48.73 326 HIS A C 1
ATOM 2392 O O . HIS A 1 326 ? 12.518 44.611 36.160 1.00 48.73 326 HIS A O 1
ATOM 2399 N N . LYS A 1 327 ? 14.238 45.714 35.241 1.00 35.72 327 LYS A N 1
ATOM 2400 C CA . LYS A 1 327 ? 13.814 46.962 35.862 1.00 35.72 327 LYS A CA 1
ATOM 2401 C C . LYS A 1 327 ? 12.482 47.259 35.146 1.00 35.72 327 LYS A C 1
ATOM 2402 O O . LYS A 1 327 ? 11.471 47.532 35.765 1.00 35.72 327 LYS A O 1
ATOM 2408 N N . ALA A 1 328 ? 12.507 47.196 33.814 1.00 42.02 328 ALA A N 1
ATOM 2409 C CA . ALA A 1 328 ? 11.324 47.419 33.004 1.00 42.02 328 ALA A CA 1
ATOM 2410 C C . ALA A 1 328 ? 10.214 46.506 33.504 1.00 42.02 328 ALA A C 1
ATOM 2411 O O . ALA A 1 328 ? 9.204 46.990 33.994 1.00 42.02 328 ALA A O 1
ATOM 2413 N N . GLU A 1 329 ? 10.394 45.195 33.375 1.00 39.33 329 GLU A N 1
ATOM 2414 C CA . GLU A 1 329 ? 9.391 44.271 33.834 1.00 39.33 329 GLU A CA 1
ATOM 2415 C C . GLU A 1 329 ? 8.824 44.762 35.166 1.00 39.33 329 GLU A C 1
ATOM 2416 O O . GLU A 1 329 ? 7.599 44.967 35.280 1.00 39.33 329 GLU A O 1
ATOM 2422 N N . GLU A 1 330 ? 9.721 44.978 36.154 1.00 53.08 330 GLU A N 1
ATOM 2423 C CA . GLU A 1 330 ? 9.382 45.434 37.523 1.00 53.08 330 GLU A CA 1
ATOM 2424 C C . GLU A 1 330 ? 8.380 46.606 37.607 1.00 53.08 330 GLU A C 1
ATOM 2425 O O . GLU A 1 330 ? 7.445 46.562 38.401 1.00 53.08 330 GLU A O 1
ATOM 2431 N N . ASP A 1 331 ? 8.580 47.641 36.790 1.00 45.55 331 ASP A N 1
ATOM 2432 C CA . ASP A 1 331 ? 7.691 48.814 36.770 1.00 45.55 331 ASP A CA 1
ATOM 2433 C C . ASP A 1 331 ? 6.300 48.459 36.233 1.00 45.55 331 ASP A C 1
ATOM 2434 O O . ASP A 1 331 ? 5.263 48.935 36.726 1.00 45.55 331 ASP A O 1
ATOM 2439 N N . GLY A 1 332 ? 6.312 47.663 35.168 1.00 31.80 332 GLY A N 1
ATOM 2440 C CA . GLY A 1 332 ? 5.085 47.274 34.528 1.00 31.80 332 GLY A CA 1
ATOM 2441 C C . GLY A 1 332 ? 4.109 46.739 35.540 1.00 31.80 332 GLY A C 1
ATOM 2442 O O . GLY A 1 332 ? 2.989 47.221 35.693 1.00 31.80 332 GLY A O 1
ATOM 2443 N N . VAL A 1 333 ? 4.563 45.716 36.238 1.00 31.90 333 VAL A N 1
ATOM 2444 C CA . VAL A 1 333 ? 3.767 45.068 37.273 1.00 31.90 333 VAL A CA 1
ATOM 2445 C C . VAL A 1 333 ? 3.406 46.032 38.402 1.00 31.90 333 VAL A C 1
ATOM 2446 O O . VAL A 1 333 ? 2.242 46.234 38.732 1.00 31.90 333 VAL A O 1
ATOM 2450 N N . ALA A 1 334 ? 4.422 46.653 38.972 1.00 78.40 334 ALA A N 1
ATOM 2451 C CA . ALA A 1 334 ? 4.168 47.565 40.058 1.00 78.40 334 ALA A CA 1
ATOM 2452 C C . ALA A 1 334 ? 3.028 48.450 39.656 1.00 78.40 334 ALA A C 1
ATOM 2453 O O . ALA A 1 334 ? 2.092 48.665 40.422 1.00 78.40 334 ALA A O 1
ATOM 2455 N N . CYS A 1 335 ? 3.106 48.932 38.427 1.00 35.58 335 CYS A N 1
ATOM 2456 C CA . CYS A 1 335 ? 2.099 49.849 37.858 1.00 35.58 335 CYS A CA 1
ATOM 2457 C C . CYS A 1 335 ? 0.656 49.289 37.812 1.00 35.58 335 CYS A C 1
ATOM 2458 O O . CYS A 1 335 ? -0.329 49.938 38.222 1.00 35.58 335 CYS A O 1
ATOM 2461 N N . VAL A 1 336 ? 0.563 48.066 37.314 1.00 29.54 336 VAL A N 1
ATOM 2462 C CA . VAL A 1 336 ? -0.689 47.403 37.189 1.00 29.54 336 VAL A CA 1
ATOM 2463 C C . VAL A 1 336 ? -1.245 47.074 38.573 1.00 29.54 336 VAL A C 1
ATOM 2464 O O . VAL A 1 336 ? -2.432 47.287 38.853 1.00 29.54 336 VAL A O 1
ATOM 2468 N N . GLU A 1 337 ? -0.402 46.588 39.474 1.00 59.45 337 GLU A N 1
ATOM 2469 C CA . GLU A 1 337 ? -0.898 46.271 40.822 1.00 59.45 337 GLU A CA 1
ATOM 2470 C C . GLU A 1 337 ? -1.584 47.498 41.446 1.00 59.45 337 GLU A C 1
ATOM 2471 O O . GLU A 1 337 ? -2.660 47.403 42.042 1.00 59.45 337 GLU A O 1
ATOM 2477 N N . TYR A 1 338 ? -0.964 48.653 41.265 1.00 67.86 338 TYR A N 1
ATOM 2478 C CA . TYR A 1 338 ? -1.515 49.905 41.751 1.00 67.86 338 TYR A CA 1
ATOM 2479 C C . TYR A 1 338 ? -2.862 50.145 41.096 1.00 67.86 338 TYR A C 1
ATOM 2480 O O . TYR A 1 338 ? -3.869 50.384 41.748 1.00 67.86 338 TYR A O 1
ATOM 2489 N N . LEU A 1 339 ? -2.883 50.071 39.780 1.00 47.23 339 LEU A N 1
ATOM 2490 C CA . LEU A 1 339 ? -4.118 50.326 39.073 1.00 47.23 339 LEU A CA 1
ATOM 2491 C C . LEU A 1 339 ? -5.226 49.460 39.576 1.00 47.23 339 LEU A C 1
ATOM 2492 O O . LEU A 1 339 ? -6.369 49.866 39.622 1.00 47.23 339 LEU A O 1
ATOM 2497 N N . ALA A 1 340 ? -4.859 48.242 39.924 1.00 59.97 340 ALA A N 1
ATOM 2498 C CA . ALA A 1 340 ? -5.830 47.286 40.374 1.00 59.97 340 ALA A CA 1
ATOM 2499 C C . ALA A 1 340 ? -6.250 47.528 41.833 1.00 59.97 340 ALA A C 1
ATOM 2500 O O . ALA A 1 340 ? -7.187 46.889 42.360 1.00 59.97 340 ALA A O 1
ATOM 2502 N N . GLY A 1 341 ? -5.570 48.474 42.470 1.00 83.82 341 GLY A N 1
ATOM 2503 C CA . GLY A 1 341 ? -5.878 48.797 43.853 1.00 83.82 341 GLY A CA 1
ATOM 2504 C C . GLY A 1 341 ? -5.028 48.107 44.900 1.00 83.82 341 GLY A C 1
ATOM 2505 O O . GLY A 1 341 ? -5.224 48.331 46.091 1.00 83.82 341 GLY A O 1
ATOM 2506 N N . LYS A 1 342 ? -4.109 47.246 44.465 1.00 67.42 342 LYS A N 1
ATOM 2507 C CA . LYS A 1 342 ? -3.231 46.567 45.399 1.00 67.42 342 LYS A CA 1
ATOM 2508 C C . LYS A 1 342 ? -2.076 47.554 45.667 1.00 67.42 342 LYS A C 1
ATOM 2509 O O . LYS A 1 342 ? -2.189 48.748 45.389 1.00 67.42 342 LYS A O 1
ATOM 2515 N N . VAL A 1 343 ? -0.980 47.076 46.231 1.00 68.92 343 VAL A N 1
ATOM 2516 C CA . VAL A 1 343 ? 0.144 47.956 46.471 1.00 68.92 343 VAL A CA 1
ATOM 2517 C C . VAL A 1 343 ? 1.301 47.467 45.603 1.00 68.92 343 VAL A C 1
ATOM 2518 O O . VAL A 1 343 ? 1.685 46.289 45.676 1.00 68.92 343 VAL A O 1
ATOM 2522 N N . GLY A 1 344 ? 1.841 48.364 44.776 1.00 50.96 344 GLY A N 1
ATOM 2523 C CA . GLY A 1 344 ? 2.928 48.012 43.864 1.00 50.96 344 GLY A CA 1
ATOM 2524 C C . GLY A 1 344 ? 4.273 48.295 44.482 1.00 50.96 344 GLY A C 1
ATOM 2525 O O . GLY A 1 344 ? 4.400 49.298 45.154 1.00 50.96 344 GLY A O 1
ATOM 2526 N N . HIS A 1 345 ? 5.270 47.433 44.261 1.00 60.90 345 HIS A N 1
ATOM 2527 C CA . HIS A 1 345 ? 6.600 47.604 44.863 1.00 60.90 345 HIS A CA 1
ATOM 2528 C C . HIS A 1 345 ? 7.763 47.622 43.878 1.00 60.90 345 HIS A C 1
ATOM 2529 O O . HIS A 1 345 ? 8.012 46.643 43.187 1.00 60.90 345 HIS A O 1
ATOM 2536 N N . VAL A 1 346 ? 8.480 48.730 43.816 1.00 43.86 346 VAL A N 1
ATOM 2537 C CA . VAL A 1 346 ? 9.669 48.802 42.981 1.00 43.86 346 VAL A CA 1
ATOM 2538 C C . VAL A 1 346 ? 10.853 49.073 43.895 1.00 43.86 346 VAL A C 1
ATOM 2539 O O . VAL A 1 346 ? 10.689 49.157 45.104 1.00 43.86 346 VAL A O 1
ATOM 2543 N N . ASP A 1 347 ? 12.046 49.213 43.354 1.00 74.85 347 ASP A N 1
ATOM 2544 C CA . ASP A 1 347 ? 13.196 49.455 44.213 1.00 74.85 347 ASP A CA 1
ATOM 2545 C C . ASP A 1 347 ? 14.427 49.232 43.370 1.00 74.85 347 ASP A C 1
ATOM 2546 O O . ASP A 1 347 ? 15.015 48.133 43.328 1.00 74.85 347 ASP A O 1
ATOM 2551 N N . TYR A 1 348 ? 14.815 50.297 42.693 1.00 78.10 348 TYR A N 1
ATOM 2552 C CA . TYR A 1 348 ? 15.952 50.219 41.815 1.00 78.10 348 TYR A CA 1
ATOM 2553 C C . TYR A 1 348 ? 17.276 49.999 42.532 1.00 78.10 348 TYR A C 1
ATOM 2554 O O . TYR A 1 348 ? 18.300 49.804 41.895 1.00 78.10 348 TYR A O 1
ATOM 2563 N N . ASP A 1 349 ? 17.286 50.014 43.853 1.00 67.60 349 ASP A N 1
ATOM 2564 C CA . ASP A 1 349 ? 18.561 49.811 44.505 1.00 67.60 349 ASP A CA 1
ATOM 2565 C C . ASP A 1 349 ? 18.938 48.341 44.596 1.00 67.60 349 ASP A C 1
ATOM 2566 O O . ASP A 1 349 ? 20.097 48.009 44.864 1.00 67.60 349 ASP A O 1
ATOM 2571 N N . LYS A 1 350 ? 17.975 47.462 44.326 1.00 69.41 350 LYS A N 1
ATOM 2572 C CA . LYS A 1 350 ? 18.238 46.026 44.391 1.00 69.41 350 LYS A CA 1
ATOM 2573 C C . LYS A 1 350 ? 18.073 45.319 43.014 1.00 69.41 350 LYS A C 1
ATOM 2574 O O . LYS A 1 350 ? 18.115 44.074 42.910 1.00 69.41 350 LYS A O 1
ATOM 2580 N N . VAL A 1 351 ? 17.861 46.113 41.965 1.00 41.86 351 VAL A N 1
ATOM 2581 C CA . VAL A 1 351 ? 17.754 45.575 40.603 1.00 41.86 351 VAL A CA 1
ATOM 2582 C C . VAL A 1 351 ? 19.181 45.249 40.177 1.00 41.86 351 VAL A C 1
ATOM 2583 O O . VAL A 1 351 ? 19.954 46.132 39.809 1.00 41.86 351 VAL A O 1
ATOM 2587 N N . PRO A 1 352 ? 19.544 43.974 40.224 1.00 32.51 352 PRO A N 1
ATOM 2588 C CA . PRO A 1 352 ? 20.869 43.478 39.874 1.00 32.51 352 PRO A CA 1
ATOM 2589 C C . PRO A 1 352 ? 21.426 43.956 38.585 1.00 32.51 352 PRO A C 1
ATOM 2590 O O . PRO A 1 352 ? 20.673 44.415 37.722 1.00 32.51 352 PRO A O 1
ATOM 2594 N N . GLY A 1 353 ? 22.748 43.837 38.452 1.00 57.58 353 GLY A N 1
ATOM 2595 C CA . GLY A 1 353 ? 23.457 44.224 37.234 1.00 57.58 353 GLY A CA 1
ATOM 2596 C C . GLY A 1 353 ? 24.415 43.120 36.800 1.00 57.58 353 GLY A C 1
ATOM 2597 O O . GLY A 1 353 ? 25.236 42.673 37.580 1.00 57.58 353 GLY A O 1
ATOM 2598 N N . VAL A 1 354 ? 24.341 42.683 35.555 1.00 58.04 354 VAL A N 1
ATOM 2599 C CA . VAL A 1 354 ? 25.211 41.598 35.106 1.00 58.04 354 VAL A CA 1
ATOM 2600 C C . VAL A 1 354 ? 25.772 41.754 33.741 1.00 58.04 354 VAL A C 1
ATOM 2601 O O . VAL A 1 354 ? 25.023 41.845 32.793 1.00 58.04 354 VAL A O 1
ATOM 2605 N N . VAL A 1 355 ? 27.084 41.768 33.620 1.00 38.14 355 VAL A N 1
ATOM 2606 C CA . VAL A 1 355 ? 27.689 41.859 32.303 1.00 38.14 355 VAL A CA 1
ATOM 2607 C C . VAL A 1 355 ? 27.994 40.408 31.925 1.00 38.14 355 VAL A C 1
ATOM 2608 O O . VAL A 1 355 ? 28.639 39.672 32.689 1.00 38.14 355 VAL A O 1
ATOM 2612 N N . TYR A 1 356 ? 27.518 39.992 30.753 1.00 38.74 356 TYR A N 1
ATOM 2613 C CA . TYR A 1 356 ? 27.695 38.618 30.323 1.00 38.74 356 TYR A CA 1
ATOM 2614 C C . TYR A 1 356 ? 28.938 38.295 29.518 1.00 38.74 356 TYR A C 1
ATOM 2615 O O . TYR A 1 356 ? 28.898 37.429 28.681 1.00 38.74 356 TYR A O 1
ATOM 2624 N N . THR A 1 357 ? 30.040 38.983 29.814 1.00 25.66 357 THR A N 1
ATOM 2625 C CA . THR A 1 357 ? 31.358 38.780 29.197 1.00 25.66 357 THR A CA 1
ATOM 2626 C C . THR A 1 357 ? 31.951 37.404 29.593 1.00 25.66 357 THR A C 1
ATOM 2627 O O . THR A 1 357 ? 31.254 36.625 30.209 1.00 25.66 357 THR A O 1
ATOM 2631 N N . ASN A 1 358 ? 33.196 37.063 29.260 1.00 152.89 358 ASN A N 1
ATOM 2632 C CA . ASN A 1 358 ? 33.610 35.722 29.683 1.00 152.89 358 ASN A CA 1
ATOM 2633 C C . ASN A 1 358 ? 33.399 35.626 31.156 1.00 152.89 358 ASN A C 1
ATOM 2634 O O . ASN A 1 358 ? 32.520 34.903 31.599 1.00 152.89 358 ASN A O 1
ATOM 2639 N N . PRO A 1 359 ? 34.238 36.298 31.953 1.00 96.82 359 PRO A N 1
ATOM 2640 C CA . PRO A 1 359 ? 33.862 36.105 33.343 1.00 96.82 359 PRO A CA 1
ATOM 2641 C C . PRO A 1 359 ? 32.693 37.057 33.408 1.00 96.82 359 PRO A C 1
ATOM 2642 O O . PRO A 1 359 ? 32.818 38.179 32.940 1.00 96.82 359 PRO A O 1
ATOM 2646 N N . GLU A 1 360 ? 31.545 36.619 33.898 1.00 43.90 360 GLU A N 1
ATOM 2647 C CA . GLU A 1 360 ? 30.423 37.535 34.020 1.00 43.90 360 GLU A CA 1
ATOM 2648 C C . GLU A 1 360 ? 30.763 38.369 35.275 1.00 43.90 360 GLU A C 1
ATOM 2649 O O . GLU A 1 360 ? 31.708 38.072 36.022 1.00 43.90 360 GLU A O 1
ATOM 2655 N N . VAL A 1 361 ? 30.027 39.435 35.504 1.00 71.78 361 VAL A N 1
ATOM 2656 C CA . VAL A 1 361 ? 30.263 40.222 36.693 1.00 71.78 361 VAL A CA 1
ATOM 2657 C C . VAL A 1 361 ? 28.907 40.626 37.168 1.00 71.78 361 VAL A C 1
ATOM 2658 O O . VAL A 1 361 ? 28.308 41.574 36.660 1.00 71.78 361 VAL A O 1
ATOM 2662 N N . ALA A 1 362 ? 28.404 39.880 38.130 1.00 60.34 362 ALA A N 1
ATOM 2663 C CA . ALA A 1 362 ? 27.110 40.194 38.673 1.00 60.34 362 ALA A CA 1
ATOM 2664 C C . ALA A 1 362 ? 27.250 40.960 39.979 1.00 60.34 362 ALA A C 1
ATOM 2665 O O . ALA A 1 362 ? 28.037 40.576 40.843 1.00 60.34 362 ALA A O 1
ATOM 2667 N N . SER A 1 363 ? 26.503 42.050 40.109 1.00 41.26 363 SER A N 1
ATOM 2668 C CA . SER A 1 363 ? 26.512 42.857 41.321 1.00 41.26 363 SER A CA 1
ATOM 2669 C C . SER A 1 363 ? 25.097 43.232 41.802 1.00 41.26 363 SER A C 1
ATOM 2670 O O . SER A 1 363 ? 24.221 43.518 40.991 1.00 41.26 363 SER A O 1
ATOM 2673 N N . VAL A 1 364 ? 24.862 43.200 43.119 1.00 40.07 364 VAL A N 1
ATOM 2674 C CA . VAL A 1 364 ? 23.581 43.642 43.718 1.00 40.07 364 VAL A CA 1
ATOM 2675 C C . VAL A 1 364 ? 23.929 44.371 44.974 1.00 40.07 364 VAL A C 1
ATOM 2676 O O . VAL A 1 364 ? 24.796 43.967 45.703 1.00 40.07 364 VAL A O 1
ATOM 2680 N N . GLY A 1 365 ? 23.228 45.445 45.226 1.00 41.92 365 GLY A N 1
ATOM 2681 C CA . GLY A 1 365 ? 23.492 46.202 46.417 1.00 41.92 365 GLY A CA 1
ATOM 2682 C C . GLY A 1 365 ? 24.426 47.301 46.025 1.00 41.92 365 GLY A C 1
ATOM 2683 O O . GLY A 1 365 ? 24.637 47.525 44.856 1.00 41.92 365 GLY A O 1
ATOM 2684 N N . LYS A 1 366 ? 25.011 47.965 47.000 1.00 56.51 366 LYS A N 1
ATOM 2685 C CA . LYS A 1 366 ? 25.910 49.043 46.717 1.00 56.51 366 LYS A CA 1
ATOM 2686 C C . LYS A 1 366 ? 27.343 48.560 46.497 1.00 56.51 366 LYS A C 1
ATOM 2687 O O . LYS A 1 366 ? 27.695 47.409 46.815 1.00 56.51 366 LYS A O 1
ATOM 2693 N N . THR A 1 367 ? 28.155 49.449 45.930 1.00 46.77 367 THR A N 1
ATOM 2694 C CA . THR A 1 367 ? 29.568 49.189 45.645 1.00 46.77 367 THR A CA 1
ATOM 2695 C C . THR A 1 367 ? 30.377 49.674 46.829 1.00 46.77 367 THR A C 1
ATOM 2696 O O . THR A 1 367 ? 29.919 50.556 47.566 1.00 46.77 367 THR A O 1
ATOM 2700 N N . GLU A 1 368 ? 31.566 49.109 47.031 1.00 78.36 368 GLU A N 1
ATOM 2701 C CA . GLU A 1 368 ? 32.358 49.565 48.141 1.00 78.36 368 GLU A CA 1
ATOM 2702 C C . GLU A 1 368 ? 32.454 51.078 48.009 1.00 78.36 368 GLU A C 1
ATOM 2703 O O . GLU A 1 368 ? 32.341 51.775 48.998 1.00 78.36 368 GLU A O 1
ATOM 2709 N N . GLU A 1 369 ? 32.599 51.611 46.801 1.00 50.10 369 GLU A N 1
ATOM 2710 C CA . GLU A 1 369 ? 32.712 53.061 46.702 1.00 50.10 369 GLU A CA 1
ATOM 2711 C C . GLU A 1 369 ? 31.544 53.772 47.334 1.00 50.10 369 GLU A C 1
ATOM 2712 O O . GLU A 1 369 ? 31.714 54.688 48.139 1.00 50.10 369 GLU A O 1
ATOM 2718 N N . GLN A 1 370 ? 30.342 53.355 46.994 1.00 66.85 370 GLN A N 1
ATOM 2719 C CA . GLN A 1 370 ? 29.194 54.035 47.553 1.00 66.85 370 GLN A CA 1
ATOM 2720 C C . GLN A 1 370 ? 29.175 53.892 49.074 1.00 66.85 370 GLN A C 1
ATOM 2721 O O . GLN A 1 370 ? 28.993 54.879 49.781 1.00 66.85 370 GLN A O 1
ATOM 2727 N N . VAL A 1 371 ? 29.350 52.674 49.578 1.00 35.76 371 VAL A N 1
ATOM 2728 C CA . VAL A 1 371 ? 29.378 52.465 51.027 1.00 35.76 371 VAL A CA 1
ATOM 2729 C C . VAL A 1 371 ? 30.284 53.580 51.582 1.00 35.76 371 VAL A C 1
ATOM 2730 O O . VAL A 1 371 ? 29.852 54.383 52.394 1.00 35.76 371 VAL A O 1
ATOM 2734 N N . LYS A 1 372 ? 31.539 53.655 51.135 1.00 85.79 372 LYS A N 1
ATOM 2735 C CA . LYS A 1 372 ? 32.441 54.682 51.655 1.00 85.79 372 LYS A CA 1
ATOM 2736 C C . LYS A 1 372 ? 31.742 56.028 51.791 1.00 85.79 372 LYS A C 1
ATOM 2737 O O . LYS A 1 372 ? 31.755 56.652 52.849 1.00 85.79 372 LYS A O 1
ATOM 2743 N N . GLU A 1 373 ? 31.112 56.471 50.722 1.00 55.58 373 GLU A N 1
ATOM 2744 C CA . GLU A 1 373 ? 30.434 57.747 50.755 1.00 55.58 373 GLU A CA 1
ATOM 2745 C C . GLU A 1 373 ? 29.489 57.882 51.969 1.00 55.58 373 GLU A C 1
ATOM 2746 O O . GLU A 1 373 ? 29.301 58.970 52.478 1.00 55.58 373 GLU A O 1
ATOM 2752 N N . THR A 1 374 ? 28.903 56.799 52.457 1.00 45.31 374 THR A N 1
ATOM 2753 C CA . THR A 1 374 ? 27.983 56.901 53.622 1.00 45.31 374 THR A CA 1
ATOM 2754 C C . THR A 1 374 ? 28.668 56.931 55.040 1.00 45.31 374 THR A C 1
ATOM 2755 O O . THR A 1 374 ? 28.027 56.735 56.092 1.00 45.31 374 THR A O 1
ATOM 2759 N N . GLY A 1 375 ? 29.981 57.132 55.051 1.00 62.54 375 GLY A N 1
ATOM 2760 C CA . GLY A 1 375 ? 30.715 57.176 56.299 1.00 62.54 375 GLY A CA 1
ATOM 2761 C C . GLY A 1 375 ? 30.428 56.064 57.275 1.00 62.54 375 GLY A C 1
ATOM 2762 O O . GLY A 1 375 ? 30.861 56.087 58.409 1.00 62.54 375 GLY A O 1
ATOM 2763 N N . VAL A 1 376 ? 29.703 55.066 56.858 1.00 52.80 376 VAL A N 1
ATOM 2764 C CA . VAL A 1 376 ? 29.424 54.007 57.796 1.00 52.80 376 VAL A CA 1
ATOM 2765 C C . VAL A 1 376 ? 30.513 52.960 57.939 1.00 52.80 376 VAL A C 1
ATOM 2766 O O . VAL A 1 376 ? 31.116 52.544 56.949 1.00 52.80 376 VAL A O 1
ATOM 2770 N N . GLU A 1 377 ? 30.757 52.517 59.168 1.00 54.21 377 GLU A N 1
ATOM 2771 C CA . GLU A 1 377 ? 31.780 51.498 59.389 1.00 54.21 377 GLU A CA 1
ATOM 2772 C C . GLU A 1 377 ? 31.412 50.109 58.820 1.00 54.21 377 GLU A C 1
ATOM 2773 O O . GLU A 1 377 ? 30.482 49.468 59.324 1.00 54.21 377 GLU A O 1
ATOM 2779 N N . TYR A 1 378 ? 32.174 49.624 57.828 1.00 42.03 378 TYR A N 1
ATOM 2780 C CA . TYR A 1 378 ? 31.898 48.308 57.217 1.00 42.03 378 TYR A CA 1
ATOM 2781 C C . TYR A 1 378 ? 33.013 47.258 57.187 1.00 42.03 378 TYR A C 1
ATOM 2782 O O . TYR A 1 378 ? 34.140 47.542 57.493 1.00 42.03 378 TYR A O 1
ATOM 2791 N N . ARG A 1 379 ? 32.705 46.027 56.832 1.00 62.61 379 ARG A N 1
ATOM 2792 C CA . ARG A 1 379 ? 33.758 45.017 56.744 1.00 62.61 379 ARG A CA 1
ATOM 2793 C C . ARG A 1 379 ? 33.617 44.403 55.351 1.00 62.61 379 ARG A C 1
ATOM 2794 O O . ARG A 1 379 ? 32.549 44.487 54.749 1.00 62.61 379 ARG A O 1
ATOM 2802 N N . VAL A 1 380 ? 34.674 43.808 54.811 1.00 52.36 380 VAL A N 1
ATOM 2803 C CA . VAL A 1 380 ? 34.549 43.196 53.505 1.00 52.36 380 VAL A CA 1
ATOM 2804 C C . VAL A 1 380 ? 34.964 41.737 53.540 1.00 52.36 380 VAL A C 1
ATOM 2805 O O . VAL A 1 380 ? 35.893 41.360 54.234 1.00 52.36 380 VAL A O 1
ATOM 2809 N N . GLY A 1 381 ? 34.251 40.900 52.808 1.00 84.33 381 GLY A N 1
ATOM 2810 C CA . GLY A 1 381 ? 34.593 39.499 52.782 1.00 84.33 381 GLY A CA 1
ATOM 2811 C C . GLY A 1 381 ? 34.902 39.187 51.345 1.00 84.33 381 GLY A C 1
ATOM 2812 O O . GLY A 1 381 ? 34.281 39.743 50.446 1.00 84.33 381 GLY A O 1
ATOM 2813 N N . LYS A 1 382 ? 35.882 38.323 51.120 1.00 70.15 382 LYS A N 1
ATOM 2814 C CA . LYS A 1 382 ? 36.251 37.933 49.773 1.00 70.15 382 LYS A CA 1
ATOM 2815 C C . LYS A 1 382 ? 36.708 36.497 49.717 1.00 70.15 382 LYS A C 1
ATOM 2816 O O . LYS A 1 382 ? 37.283 35.982 50.663 1.00 70.15 382 LYS A O 1
ATOM 2822 N N . PHE A 1 383 ? 36.413 35.838 48.606 1.00 49.99 383 PHE A N 1
ATOM 2823 C CA . PHE A 1 383 ? 36.820 34.442 48.386 1.00 49.99 383 PHE A CA 1
ATOM 2824 C C . PHE A 1 383 ? 36.848 34.165 46.882 1.00 49.99 383 PHE A C 1
ATOM 2825 O O . PHE A 1 383 ? 35.823 34.285 46.209 1.00 49.99 383 PHE A O 1
ATOM 2833 N N . PRO A 1 384 ? 38.039 33.798 46.354 1.00 44.05 384 PRO A N 1
ATOM 2834 C CA . PRO A 1 384 ? 38.434 33.473 44.986 1.00 44.05 384 PRO A CA 1
ATOM 2835 C C . PRO A 1 384 ? 38.062 32.046 44.611 1.00 44.05 384 PRO A C 1
ATOM 2836 O O . PRO A 1 384 ? 38.151 31.120 45.443 1.00 44.05 384 PRO A O 1
ATOM 2840 N N . PHE A 1 385 ? 37.677 31.845 43.353 1.00 60.41 385 PHE A N 1
ATOM 2841 C CA . PHE A 1 385 ? 37.289 30.499 42.966 1.00 60.41 385 PHE A CA 1
ATOM 2842 C C . PHE A 1 385 ? 38.480 29.612 42.862 1.00 60.41 385 PHE A C 1
ATOM 2843 O O . PHE A 1 385 ? 38.314 28.403 42.675 1.00 60.41 385 PHE A O 1
ATOM 2851 N N . MET A 1 386 ? 39.674 30.220 42.950 1.00 48.56 386 MET A N 1
ATOM 2852 C CA . MET A 1 386 ? 40.925 29.474 42.932 1.00 48.56 386 MET A CA 1
ATOM 2853 C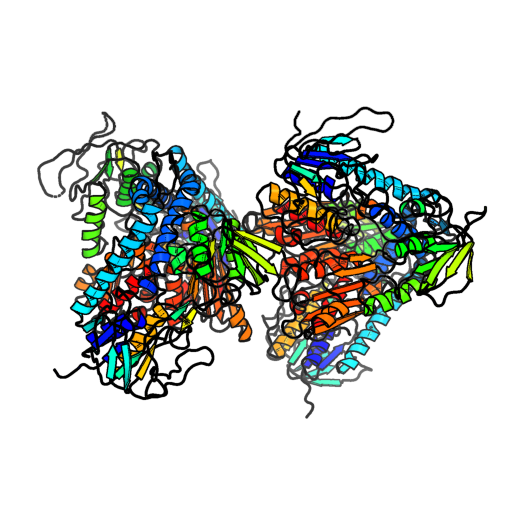 C . MET A 1 386 ? 40.970 28.491 44.125 1.00 48.56 386 MET A C 1
ATOM 2854 O O . MET A 1 386 ? 41.754 27.517 44.121 1.00 48.56 386 MET A O 1
ATOM 2859 N N . ALA A 1 387 ? 40.126 28.735 45.144 1.00 61.99 387 ALA A N 1
ATOM 2860 C CA . ALA A 1 387 ? 40.054 27.848 46.330 1.00 61.99 387 ALA A CA 1
ATOM 2861 C C . ALA A 1 387 ? 38.800 26.979 46.362 1.00 61.99 387 ALA A C 1
ATOM 2862 O O . ALA A 1 387 ? 38.662 26.081 47.182 1.00 61.99 387 ALA A O 1
ATOM 2864 N N . ASN A 1 388 ? 37.900 27.242 45.434 1.00 24.48 388 ASN A N 1
ATOM 2865 C CA . ASN A 1 388 ? 36.656 26.489 45.316 1.00 24.48 388 ASN A CA 1
ATOM 2866 C C . ASN A 1 388 ? 36.815 25.038 44.831 1.00 24.48 388 ASN A C 1
ATOM 2867 O O . ASN A 1 388 ? 37.259 24.825 43.734 1.00 24.48 388 ASN A O 1
ATOM 2872 N N . SER A 1 389 ? 36.427 24.027 45.593 1.00 53.22 389 SER A N 1
ATOM 2873 C CA . SER A 1 389 ? 36.645 22.687 45.040 1.00 53.22 389 SER A CA 1
ATOM 2874 C C . SER A 1 389 ? 36.100 22.467 43.637 1.00 53.22 389 SER A C 1
ATOM 2875 O O . SER A 1 389 ? 36.846 22.047 42.761 1.00 53.22 389 SER A O 1
ATOM 2878 N N . ARG A 1 390 ? 34.818 22.741 43.413 1.00 49.00 390 ARG A N 1
ATOM 2879 C CA . ARG A 1 390 ? 34.206 22.562 42.089 1.00 49.00 390 ARG A CA 1
ATOM 2880 C C . ARG A 1 390 ? 35.047 23.226 40.969 1.00 49.00 390 ARG A C 1
ATOM 2881 O O . ARG A 1 390 ? 35.527 22.572 40.024 1.00 49.00 390 ARG A O 1
ATOM 2889 N N . ALA A 1 391 ? 35.217 24.539 41.086 1.00 80.74 391 ALA A N 1
ATOM 2890 C CA . ALA A 1 391 ? 36.024 25.283 40.135 1.00 80.74 391 ALA A CA 1
ATOM 2891 C C . ALA A 1 391 ? 37.280 24.465 39.819 1.00 80.74 391 ALA A C 1
ATOM 2892 O O . ALA A 1 391 ? 37.396 23.886 38.756 1.00 80.74 391 ALA A O 1
ATOM 2894 N N . LYS A 1 392 ? 38.218 24.405 40.750 1.00 48.47 392 LYS A N 1
ATOM 2895 C CA . LYS A 1 392 ? 39.431 23.651 40.519 1.00 48.47 392 LYS A CA 1
ATOM 2896 C C . LYS A 1 392 ? 39.201 22.306 39.852 1.00 48.47 392 LYS A C 1
ATOM 2897 O O . LYS A 1 392 ? 39.905 21.946 38.903 1.00 48.47 392 LYS A O 1
ATOM 2903 N N . ALA A 1 393 ? 38.232 21.555 40.348 1.00 63.28 393 ALA A N 1
ATOM 2904 C CA . ALA A 1 393 ? 37.974 20.243 39.788 1.00 63.28 393 ALA A CA 1
ATOM 2905 C C . ALA A 1 393 ? 37.678 20.323 38.315 1.00 63.28 393 ALA A C 1
ATOM 2906 O O . ALA A 1 393 ? 37.816 19.333 37.593 1.00 63.28 393 ALA A O 1
ATOM 2908 N N . ILE A 1 394 ? 37.281 21.510 37.870 1.00 123.08 394 ILE A N 1
ATOM 2909 C CA . ILE A 1 394 ? 36.917 21.754 36.477 1.00 123.08 394 ILE A CA 1
ATOM 2910 C C . ILE A 1 394 ? 37.963 22.486 35.665 1.00 123.08 394 ILE A C 1
ATOM 2911 O O . ILE A 1 394 ? 38.034 22.349 34.452 1.00 123.08 394 ILE A O 1
ATOM 2916 N N . ASP A 1 395 ? 38.771 23.268 36.351 1.00 76.08 395 ASP A N 1
ATOM 2917 C CA . ASP A 1 395 ? 39.792 24.074 35.725 1.00 76.08 395 ASP A CA 1
ATOM 2918 C C . ASP A 1 395 ? 39.126 25.215 34.998 1.00 76.08 395 ASP A C 1
ATOM 2919 O O . ASP A 1 395 ? 39.343 25.409 33.793 1.00 76.08 395 ASP A O 1
ATOM 2924 N N . ASN A 1 396 ? 38.308 25.946 35.759 1.00 117.74 396 ASN A N 1
ATOM 2925 C CA . ASN A 1 396 ? 37.548 27.131 35.338 1.00 117.74 396 ASN A CA 1
ATOM 2926 C C . ASN A 1 396 ? 37.366 27.908 36.651 1.00 117.74 396 ASN A C 1
ATOM 2927 O O . ASN A 1 396 ? 36.264 28.058 37.172 1.00 117.74 396 ASN A O 1
ATOM 2932 N N . ALA A 1 397 ? 38.484 28.388 37.179 1.00 45.94 397 ALA A N 1
ATOM 2933 C CA . ALA A 1 397 ? 38.534 29.092 38.455 1.00 45.94 397 ALA A CA 1
ATOM 2934 C C . ALA A 1 397 ? 38.833 30.580 38.453 1.00 45.94 397 ALA A C 1
ATOM 2935 O O . ALA A 1 397 ? 39.328 31.119 39.444 1.00 45.94 397 ALA A O 1
ATOM 2937 N N . GLU A 1 398 ? 38.579 31.258 37.353 1.00 54.11 398 GLU A N 1
ATOM 2938 C CA . GLU A 1 398 ? 38.834 32.673 37.381 1.00 54.11 398 GLU A CA 1
ATOM 2939 C C . GLU A 1 398 ? 37.682 33.214 38.210 1.00 54.11 398 GLU A C 1
ATOM 2940 O O . GLU A 1 398 ? 36.586 32.641 38.196 1.00 54.11 398 GLU A O 1
ATOM 2946 N N . GLY A 1 399 ? 37.908 34.276 38.972 1.00 90.10 399 GLY A N 1
ATOM 2947 C CA . GLY A 1 399 ? 36.790 34.805 39.740 1.00 90.10 399 GLY A CA 1
ATOM 2948 C C . GLY A 1 399 ? 36.796 34.875 41.259 1.00 90.10 399 GLY A C 1
ATOM 2949 O O . GLY A 1 399 ? 37.544 34.203 41.970 1.00 90.10 399 GLY A O 1
ATOM 2950 N N . LEU A 1 400 ? 35.887 35.693 41.758 1.00 51.29 400 LEU A N 1
ATOM 2951 C CA . LEU A 1 400 ? 35.784 35.922 43.176 1.00 51.29 400 LEU A CA 1
ATOM 2952 C C . LEU A 1 400 ? 34.454 36.538 43.619 1.00 51.29 400 LEU A C 1
ATOM 2953 O O . LEU A 1 400 ? 33.825 37.332 42.899 1.00 51.29 400 LEU A O 1
ATOM 2958 N N . VAL A 1 401 ? 34.056 36.149 44.833 1.00 37.26 401 VAL A N 1
ATOM 2959 C CA . VAL A 1 401 ? 32.840 36.628 45.467 1.00 37.26 401 VAL A CA 1
ATOM 2960 C C . VAL A 1 401 ? 33.337 37.695 46.420 1.00 37.26 401 VAL A C 1
ATOM 2961 O O . VAL A 1 401 ? 34.401 37.572 47.014 1.00 37.26 401 VAL A O 1
ATOM 2965 N N . LYS A 1 402 ? 32.571 38.751 46.548 1.00 64.92 402 LYS A N 1
ATOM 2966 C CA . LYS A 1 402 ? 32.952 39.799 47.442 1.00 64.92 402 LYS A CA 1
ATOM 2967 C C . LYS A 1 402 ? 31.714 40.399 48.052 1.00 64.92 402 LYS A C 1
ATOM 2968 O O . LYS A 1 402 ? 30.897 40.973 47.352 1.00 64.92 402 LYS A O 1
ATOM 2974 N N . ILE A 1 403 ? 31.574 40.275 49.360 1.00 55.65 403 ILE A N 1
ATOM 2975 C CA . ILE A 1 403 ? 30.419 40.833 50.027 1.00 55.65 403 ILE A CA 1
ATOM 2976 C C . ILE A 1 403 ? 30.806 42.047 50.916 1.00 55.65 403 ILE A C 1
ATOM 2977 O O . ILE A 1 403 ? 31.929 42.107 51.425 1.00 55.65 403 ILE A O 1
ATOM 2982 N N . ILE A 1 404 ? 29.892 43.019 51.063 1.00 40.39 404 ILE A N 1
ATOM 2983 C CA . ILE A 1 404 ? 30.100 44.241 51.869 1.00 40.39 404 ILE A CA 1
ATOM 2984 C 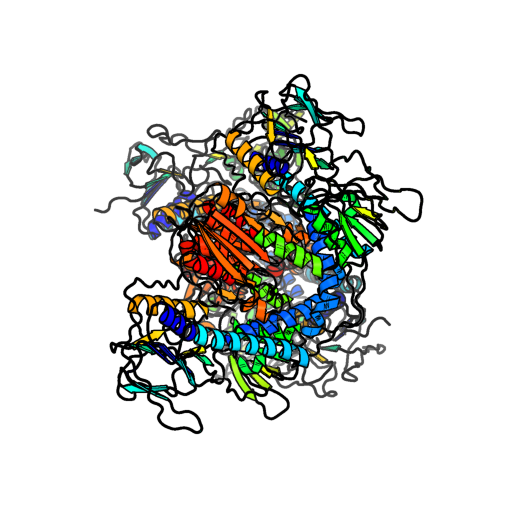C . ILE A 1 404 ? 28.994 44.327 52.936 1.00 40.39 404 ILE A C 1
ATOM 2985 O O . ILE A 1 404 ? 27.798 44.311 52.642 1.00 40.39 404 ILE A O 1
ATOM 2990 N N . ALA A 1 405 ? 29.419 44.445 54.187 1.00 89.81 405 ALA A N 1
ATOM 2991 C CA . ALA A 1 405 ? 28.495 44.482 55.303 1.00 89.81 405 ALA A CA 1
ATOM 2992 C C . ALA A 1 405 ? 28.740 45.610 56.295 1.00 89.81 405 ALA A C 1
ATOM 2993 O O . ALA A 1 405 ? 29.832 46.169 56.363 1.00 89.81 405 ALA A O 1
ATOM 2995 N N . GLU A 1 406 ? 27.713 45.945 57.066 1.00 74.10 406 GLU A N 1
ATOM 2996 C CA . GLU A 1 406 ? 27.873 46.969 58.088 1.00 74.10 406 GLU A CA 1
ATOM 2997 C C . GLU A 1 406 ? 28.685 46.285 59.222 1.00 74.10 406 GLU A C 1
ATOM 2998 O O . GLU A 1 406 ? 28.349 45.161 59.641 1.00 74.10 406 GLU A O 1
ATOM 3004 N N . LYS A 1 407 ? 29.741 46.952 59.715 1.00 56.96 407 LYS A N 1
ATOM 3005 C CA . LYS A 1 407 ? 30.577 46.381 60.763 1.00 56.96 407 LYS A CA 1
ATOM 3006 C C . LYS A 1 407 ? 29.774 46.109 62.000 1.00 56.96 407 LYS A C 1
ATOM 3007 O O . LYS A 1 407 ? 29.887 45.035 62.577 1.00 56.96 407 LYS A O 1
ATOM 3013 N N . GLU A 1 408 ? 28.958 47.084 62.399 1.00 86.46 408 GLU A N 1
ATOM 3014 C CA . GLU A 1 408 ? 28.102 46.986 63.592 1.00 86.46 408 GLU A CA 1
ATOM 3015 C C . GLU A 1 408 ? 27.041 45.856 63.533 1.00 86.46 408 GLU A C 1
ATOM 3016 O O . GLU A 1 408 ? 27.044 44.917 64.351 1.00 86.46 408 GLU A O 1
ATOM 3022 N N . THR A 1 409 ? 26.147 45.975 62.545 1.00 75.42 409 THR A N 1
ATOM 3023 C CA . THR A 1 409 ? 25.046 45.050 62.302 1.00 75.42 409 THR A CA 1
ATOM 3024 C C . THR A 1 409 ? 25.363 43.757 61.547 1.00 75.42 409 THR A C 1
ATOM 3025 O O . THR A 1 409 ? 24.789 42.726 61.864 1.00 75.42 409 THR A O 1
ATOM 3029 N N . ASP A 1 410 ? 26.272 43.820 60.571 1.00 55.69 410 ASP A N 1
ATOM 3030 C CA . ASP A 1 410 ? 26.628 42.685 59.700 1.00 55.69 410 ASP A CA 1
ATOM 3031 C C . ASP A 1 410 ? 25.620 42.615 58.501 1.00 55.69 410 ASP A C 1
ATOM 3032 O O . ASP A 1 410 ? 25.615 41.667 57.673 1.00 55.69 410 ASP A O 1
ATOM 3037 N N . LYS A 1 411 ? 24.770 43.640 58.429 1.00 152.89 411 LYS A N 1
ATOM 3038 C CA . LYS A 1 411 ? 23.771 43.744 57.376 1.00 152.89 411 LYS A CA 1
ATOM 3039 C C . LYS A 1 411 ? 24.547 43.844 56.078 1.00 152.89 411 LYS A C 1
ATOM 3040 O O . LYS A 1 411 ? 25.503 44.618 55.984 1.00 152.89 411 LYS A O 1
ATOM 3046 N N . ILE A 1 412 ? 24.159 43.055 55.081 1.00 73.68 412 ILE A N 1
ATOM 3047 C CA . ILE A 1 412 ? 24.871 43.102 53.815 1.00 73.68 412 ILE A CA 1
ATOM 3048 C C . ILE A 1 412 ? 24.527 44.349 53.044 1.00 73.68 412 ILE A C 1
ATOM 3049 O O . ILE A 1 412 ? 23.353 44.711 52.897 1.00 73.68 412 ILE A O 1
ATOM 3054 N N . LEU A 1 413 ? 25.568 45.000 52.554 1.00 74.51 413 LEU A N 1
ATOM 3055 C CA . LEU A 1 413 ? 25.400 46.202 51.772 1.00 74.51 413 LEU A CA 1
ATOM 3056 C C . LEU A 1 413 ? 25.332 45.916 50.256 1.00 74.51 413 LEU A C 1
ATOM 3057 O O . LEU A 1 413 ? 24.427 46.389 49.565 1.00 74.51 413 LEU A O 1
ATOM 3062 N N . GLY A 1 414 ? 26.300 45.131 49.779 1.00 43.60 414 GLY A N 1
ATOM 3063 C CA . GLY A 1 414 ? 26.429 44.739 48.389 1.00 43.60 414 GLY A CA 1
ATOM 3064 C C . GLY A 1 414 ? 27.188 43.423 48.263 1.00 43.60 414 GLY A C 1
ATOM 3065 O O . GLY A 1 414 ? 27.883 42.968 49.153 1.00 43.60 414 GLY A O 1
ATOM 3066 N N . VAL A 1 415 ? 27.028 42.759 47.145 1.00 33.78 415 VAL A N 1
ATOM 3067 C CA . VAL A 1 415 ? 27.754 41.526 46.940 1.00 33.78 415 VAL A CA 1
ATOM 3068 C C . VAL A 1 415 ? 28.093 41.544 45.474 1.00 33.78 415 VAL A C 1
ATOM 3069 O O . VAL A 1 415 ? 27.200 41.541 44.663 1.00 33.78 415 VAL A O 1
ATOM 3073 N N . HIS A 1 416 ? 29.367 41.609 45.134 1.00 48.45 416 HIS A N 1
ATOM 3074 C CA . HIS A 1 416 ? 29.740 41.623 43.754 1.00 48.45 416 HIS A CA 1
ATOM 3075 C C . HIS A 1 416 ? 30.444 40.354 43.389 1.00 48.45 416 HIS A C 1
ATOM 3076 O O . HIS A 1 416 ? 31.202 39.811 44.177 1.00 48.45 416 HIS A O 1
ATOM 3083 N N . ILE A 1 417 ? 30.167 39.837 42.204 1.00 35.80 417 ILE A N 1
ATOM 3084 C CA . ILE A 1 417 ? 30.841 38.626 41.803 1.00 35.80 417 ILE A CA 1
ATOM 3085 C C . ILE A 1 417 ? 31.379 38.736 40.392 1.00 35.80 417 ILE A C 1
ATOM 3086 O O . ILE A 1 417 ? 30.763 39.303 39.498 1.00 35.80 417 ILE A O 1
ATOM 3091 N N . MET A 1 418 ? 32.578 38.229 40.226 1.00 34.38 418 MET A N 1
ATOM 3092 C CA . MET A 1 418 ? 33.169 38.180 38.926 1.00 34.38 418 MET A CA 1
ATOM 3093 C C . MET A 1 418 ? 33.412 36.701 38.684 1.00 34.38 418 MET A C 1
ATOM 3094 O O . MET A 1 418 ? 34.169 36.056 39.386 1.00 34.38 418 MET A O 1
ATOM 3099 N N . ALA A 1 419 ? 32.740 36.137 37.712 1.00 42.71 419 ALA A N 1
ATOM 3100 C CA . ALA A 1 419 ? 32.966 34.740 37.412 1.00 42.71 419 ALA A CA 1
ATOM 3101 C C . ALA A 1 419 ? 32.070 34.230 36.318 1.00 42.71 419 ALA A C 1
ATOM 3102 O O . ALA A 1 419 ? 31.066 34.851 35.951 1.00 42.71 419 ALA A O 1
ATOM 3104 N N . PRO A 1 420 ? 32.436 33.097 35.742 1.00 41.82 420 PRO A N 1
ATOM 3105 C CA . PRO A 1 420 ? 31.539 32.613 34.691 1.00 41.82 420 PRO A CA 1
ATOM 3106 C C . PRO A 1 420 ? 30.223 32.262 35.382 1.00 41.82 420 PRO A C 1
ATOM 3107 O O . PRO A 1 420 ? 30.206 31.990 36.582 1.00 41.82 420 PRO A O 1
ATOM 3111 N N . ASN A 1 421 ? 29.104 32.275 34.686 1.00 54.13 421 ASN A N 1
ATOM 3112 C CA . ASN A 1 421 ? 27.873 31.918 35.400 1.00 54.13 421 ASN A CA 1
ATOM 3113 C C . ASN A 1 421 ? 27.656 32.648 36.729 1.00 54.13 421 ASN A C 1
ATOM 3114 O O . ASN A 1 421 ? 27.021 32.115 37.615 1.00 54.13 421 ASN A O 1
ATOM 3119 N N . ALA A 1 422 ? 28.206 33.854 36.840 1.00 41.40 422 ALA A N 1
ATOM 3120 C CA . ALA A 1 422 ? 28.062 34.728 37.997 1.00 41.40 422 ALA A CA 1
ATOM 3121 C C . ALA A 1 422 ? 26.612 35.175 38.163 1.00 41.40 422 ALA A C 1
ATOM 3122 O O . ALA A 1 422 ? 26.149 35.322 39.294 1.00 41.40 422 ALA A O 1
ATOM 3124 N N . GLY A 1 423 ? 25.941 35.411 37.020 1.00 41.84 423 GLY A N 1
ATOM 3125 C CA . GLY A 1 423 ? 24.570 35.862 36.950 1.00 41.84 423 GLY A CA 1
ATOM 3126 C C . GLY A 1 423 ? 23.666 34.862 37.616 1.00 41.84 423 GLY A C 1
ATOM 3127 O O . GLY A 1 423 ? 22.609 35.228 38.103 1.00 41.84 423 GLY A O 1
ATOM 3128 N N . GLU A 1 424 ? 24.026 33.588 37.618 1.00 33.37 424 GLU A N 1
ATOM 3129 C CA . GLU A 1 424 ? 23.202 32.656 38.359 1.00 33.37 424 GLU A CA 1
ATOM 3130 C C . GLU A 1 424 ? 23.563 32.741 39.847 1.00 33.37 424 GLU A C 1
ATOM 3131 O O . GLU A 1 424 ? 22.701 32.765 40.704 1.00 33.37 424 GLU A O 1
ATOM 3137 N N . LEU A 1 425 ? 24.844 32.841 40.158 1.00 59.04 425 LEU A N 1
ATOM 3138 C CA . LEU A 1 425 ? 25.280 32.922 41.538 1.00 59.04 425 LEU A CA 1
ATOM 3139 C C . LEU A 1 425 ? 24.883 34.159 42.289 1.00 59.04 425 LEU A C 1
ATOM 3140 O O . LEU A 1 425 ? 24.757 34.110 43.499 1.00 59.04 425 LEU A O 1
ATOM 3145 N N . ILE A 1 426 ? 24.715 35.277 41.605 1.00 25.26 426 ILE A N 1
ATOM 3146 C CA . ILE A 1 426 ? 24.368 36.493 42.328 1.00 25.26 426 ILE A CA 1
ATOM 3147 C C . ILE A 1 426 ? 22.993 36.456 42.912 1.00 25.26 426 ILE A C 1
ATOM 3148 O O . ILE A 1 426 ? 22.642 37.293 43.737 1.00 25.26 426 ILE A O 1
ATOM 3153 N N . HIS A 1 427 ? 22.186 35.503 42.505 1.00 45.59 427 HIS A N 1
ATOM 3154 C CA . HIS A 1 427 ? 20.864 35.501 43.081 1.00 45.59 427 HIS A CA 1
ATOM 3155 C C . HIS A 1 427 ? 20.830 35.159 44.550 1.00 45.59 427 HIS A C 1
ATOM 3156 O O . HIS A 1 427 ? 20.140 35.823 45.319 1.00 45.59 427 HIS A O 1
ATOM 3163 N N . GLU A 1 428 ? 21.605 34.161 44.943 1.00 46.67 428 GLU A N 1
ATOM 3164 C CA . GLU A 1 428 ? 21.689 33.805 46.347 1.00 46.67 428 GLU A CA 1
ATOM 3165 C C . GLU A 1 428 ? 21.989 35.082 47.158 1.00 46.67 428 GLU A C 1
ATOM 3166 O O . GLU A 1 428 ? 21.610 35.207 48.316 1.00 46.67 428 GLU A O 1
ATOM 3172 N N . ALA A 1 429 ? 22.671 36.037 46.556 1.00 32.68 429 ALA A N 1
ATOM 3173 C CA . ALA A 1 429 ? 22.954 37.245 47.287 1.00 32.68 429 ALA A CA 1
ATOM 3174 C C . ALA A 1 429 ? 21.814 38.196 47.120 1.00 32.68 429 ALA A C 1
ATOM 3175 O O . ALA A 1 429 ? 21.450 38.937 48.024 1.00 32.68 429 ALA A O 1
ATOM 3177 N N . ALA A 1 430 ? 21.236 38.182 45.942 1.00 38.18 430 ALA A N 1
ATOM 3178 C CA . ALA A 1 430 ? 20.190 39.111 45.709 1.00 38.18 430 ALA A CA 1
ATOM 3179 C C . ALA A 1 430 ? 19.055 38.853 46.625 1.00 38.18 430 ALA A C 1
ATOM 3180 O O . ALA A 1 430 ? 18.484 39.793 47.131 1.00 38.18 430 ALA A O 1
ATOM 3182 N N . ILE A 1 431 ? 18.711 37.594 46.862 1.00 40.96 431 ILE A N 1
ATOM 3183 C CA . ILE A 1 431 ? 17.575 37.303 47.754 1.00 40.96 431 ILE A CA 1
ATOM 3184 C C . ILE A 1 431 ? 17.869 37.655 49.192 1.00 40.96 431 ILE A C 1
ATOM 3185 O O . ILE A 1 431 ? 17.037 38.169 49.880 1.00 40.96 431 ILE A O 1
ATOM 3190 N N . ALA A 1 432 ? 19.077 37.398 49.630 1.00 44.67 432 ALA A N 1
ATOM 3191 C CA . ALA A 1 432 ? 19.463 37.718 50.969 1.00 44.67 432 ALA A CA 1
ATOM 3192 C C . ALA A 1 432 ? 19.476 39.229 51.125 1.00 44.67 432 ALA A C 1
ATOM 3193 O O . ALA A 1 432 ? 19.248 39.764 52.205 1.00 44.67 432 ALA A O 1
ATOM 3195 N N . LEU A 1 433 ? 19.740 39.936 50.049 1.00 42.27 433 LEU A N 1
ATOM 3196 C CA . LEU A 1 433 ? 19.809 41.372 50.182 1.00 42.27 433 LEU A CA 1
ATOM 3197 C C . LEU A 1 433 ? 18.432 42.002 50.255 1.00 42.27 433 LEU A C 1
ATOM 3198 O O . LEU A 1 433 ? 18.297 43.118 50.759 1.00 42.27 433 LEU A O 1
ATOM 3203 N N . GLN A 1 434 ? 17.428 41.296 49.728 1.00 45.64 434 GLN A N 1
ATOM 3204 C CA . GLN A 1 434 ? 16.050 41.782 49.679 1.00 45.64 434 GLN A CA 1
ATOM 3205 C C . GLN A 1 434 ? 15.477 41.849 51.061 1.00 45.64 434 GLN A C 1
ATOM 3206 O O . GLN A 1 434 ? 14.694 42.725 51.367 1.00 45.64 434 GLN A O 1
ATOM 3212 N N . TYR A 1 435 ? 15.884 40.918 51.908 1.00 67.30 435 TYR A N 1
ATOM 3213 C CA . TYR A 1 435 ? 15.374 40.854 53.261 1.00 67.30 435 TYR A CA 1
ATOM 3214 C C . TYR A 1 435 ? 16.350 41.339 54.354 1.00 67.30 435 TYR A C 1
ATOM 3215 O O . TYR A 1 435 ? 16.392 40.811 55.479 1.00 67.30 435 TYR A O 1
ATOM 3224 N N . ASP A 1 436 ? 17.118 42.371 54.007 1.00 59.66 436 ASP A N 1
ATOM 3225 C CA . ASP A 1 436 ? 18.086 42.990 54.900 1.00 59.66 436 ASP A CA 1
ATOM 3226 C C . ASP A 1 436 ? 18.787 41.978 55.786 1.00 59.66 436 ASP A C 1
ATOM 3227 O O . ASP A 1 436 ? 18.881 42.149 57.004 1.00 59.66 436 ASP A O 1
ATOM 3232 N N . ALA A 1 437 ? 19.287 40.925 55.148 1.00 38.66 437 ALA A N 1
ATOM 3233 C CA . ALA A 1 437 ? 19.992 39.847 55.834 1.00 38.66 437 ALA A CA 1
ATOM 3234 C C . ALA A 1 437 ? 21.485 40.158 56.059 1.00 38.66 437 ALA A C 1
ATOM 3235 O O . ALA A 1 437 ? 22.012 41.149 55.558 1.00 38.66 437 ALA A O 1
ATOM 3237 N N . SER A 1 438 ? 22.150 39.301 56.829 1.00 70.61 438 SER A N 1
ATOM 3238 C CA . SER A 1 438 ? 23.573 39.474 57.154 1.00 70.61 438 SER A CA 1
ATOM 3239 C C . SER A 1 438 ? 24.448 38.304 56.727 1.00 70.61 438 SER A C 1
ATOM 3240 O O . SER A 1 438 ? 23.971 37.164 56.592 1.00 70.61 438 SER A O 1
ATOM 3243 N N . SER A 1 439 ? 25.739 38.593 56.554 1.00 48.42 439 SER A N 1
ATOM 3244 C CA . SER A 1 439 ? 26.711 37.570 56.147 1.00 48.42 439 SER A CA 1
ATOM 3245 C C . SER A 1 439 ? 26.482 36.227 56.863 1.00 48.42 439 SER A C 1
ATOM 3246 O O . SER A 1 439 ? 26.347 35.142 56.246 1.00 48.42 439 SER A O 1
ATOM 3249 N N . GLU A 1 440 ? 26.486 36.321 58.190 1.00 64.94 440 GLU A N 1
ATOM 3250 C CA . GLU A 1 440 ? 26.296 35.160 59.015 1.00 64.94 440 GLU A CA 1
ATOM 3251 C C . GLU A 1 440 ? 25.105 34.362 58.506 1.00 64.94 440 GLU A C 1
ATOM 3252 O O . GLU A 1 440 ? 25.213 33.158 58.286 1.00 64.94 440 GLU A O 1
ATOM 3258 N N . ASP A 1 441 ? 23.988 35.047 58.276 1.00 62.43 441 ASP A N 1
ATOM 3259 C CA . ASP A 1 441 ? 22.765 34.394 57.821 1.00 62.43 441 ASP A CA 1
ATOM 3260 C C . ASP A 1 441 ? 22.908 33.527 56.593 1.00 62.43 441 ASP A C 1
ATOM 3261 O O . ASP A 1 441 ? 22.382 32.411 56.517 1.00 62.43 441 ASP A O 1
ATOM 3266 N N . ILE A 1 442 ? 23.623 34.058 55.614 1.00 89.48 442 ILE A N 1
ATOM 3267 C CA . ILE A 1 442 ? 23.818 33.374 54.351 1.00 89.48 442 ILE A CA 1
ATOM 3268 C C . ILE A 1 442 ? 24.860 32.283 54.571 1.00 89.48 442 ILE A C 1
ATOM 3269 O O . ILE A 1 442 ? 24.801 31.234 53.957 1.00 89.48 442 ILE A O 1
ATOM 3274 N N . ALA A 1 443 ? 25.777 32.509 55.504 1.00 50.24 443 ALA A N 1
ATOM 3275 C CA . ALA A 1 443 ? 26.776 31.493 55.819 1.00 50.24 443 ALA A CA 1
ATOM 3276 C C . ALA A 1 443 ? 26.165 30.374 56.665 1.00 50.24 443 ALA A C 1
ATOM 3277 O O . ALA A 1 443 ? 26.657 29.256 56.696 1.00 50.24 443 ALA A O 1
ATOM 3279 N N . ARG A 1 444 ? 25.089 30.701 57.366 1.00 63.55 444 ARG A N 1
ATOM 3280 C CA . ARG A 1 444 ? 24.407 29.752 58.221 1.00 63.55 444 ARG A CA 1
ATOM 3281 C C . ARG A 1 444 ? 23.648 28.743 57.370 1.00 63.55 444 ARG A C 1
ATOM 3282 O O . ARG A 1 444 ? 23.166 27.739 57.895 1.00 63.55 444 ARG A O 1
ATOM 3290 N N . VAL A 1 445 ? 23.528 29.004 56.066 1.00 62.95 445 VAL A N 1
ATOM 3291 C CA . VAL A 1 445 ? 22.790 28.105 55.172 1.00 62.95 445 VAL A CA 1
ATOM 3292 C C . VAL A 1 445 ? 23.681 26.969 54.701 1.00 62.95 445 VAL A C 1
ATOM 3293 O O . VAL A 1 445 ? 24.801 27.221 54.274 1.00 62.95 445 VAL A O 1
ATOM 3297 N N . CYS A 1 446 ? 23.204 25.727 54.761 1.00 49.57 446 CYS A N 1
ATOM 3298 C CA . CYS A 1 446 ? 24.012 24.599 54.282 1.00 49.57 446 CYS A CA 1
ATOM 3299 C C . CYS A 1 446 ? 24.049 24.512 52.742 1.00 49.57 446 CYS A C 1
ATOM 3300 O O . CYS A 1 446 ? 23.007 24.305 52.113 1.00 49.57 446 CYS A O 1
ATOM 3303 N N . HIS A 1 447 ? 25.230 24.647 52.128 1.00 59.59 447 HIS A N 1
ATOM 3304 C CA . HIS A 1 447 ? 25.375 24.538 50.653 1.00 59.59 447 HIS A CA 1
ATOM 3305 C C . HIS A 1 447 ? 25.816 23.193 50.119 1.00 59.59 447 HIS A C 1
ATOM 3306 O O . HIS A 1 447 ? 26.607 22.463 50.718 1.00 59.59 447 HIS A O 1
ATOM 3313 N N . ALA A 1 448 ? 25.313 22.884 48.945 1.00 92.64 448 ALA A N 1
ATOM 3314 C CA . ALA A 1 448 ? 25.666 21.633 48.339 1.00 92.64 448 ALA A CA 1
ATOM 3315 C C . ALA A 1 448 ? 27.143 21.663 47.950 1.00 92.64 448 ALA A C 1
ATOM 3316 O O . ALA A 1 448 ? 27.630 22.656 47.407 1.00 92.64 448 ALA A O 1
ATOM 3318 N N . HIS A 1 449 ? 27.870 20.591 48.259 1.00 72.07 449 HIS A N 1
ATOM 3319 C CA . HIS A 1 449 ? 29.272 20.513 47.874 1.00 72.07 449 HIS A CA 1
ATOM 3320 C C . HIS A 1 449 ? 29.365 19.400 46.863 1.00 72.07 449 HIS A C 1
ATOM 3321 O O . HIS A 1 449 ? 28.800 18.312 47.056 1.00 72.07 449 HIS A O 1
ATOM 3328 N N . PRO A 1 450 ? 30.135 19.631 45.789 1.00 52.82 450 PRO A N 1
ATOM 3329 C CA . PRO A 1 450 ? 30.915 20.820 45.469 1.00 52.82 450 PRO A CA 1
ATOM 3330 C C . PRO A 1 450 ? 30.103 21.626 44.525 1.00 52.82 450 PRO A C 1
ATOM 3331 O O . PRO A 1 450 ? 29.474 21.070 43.633 1.00 52.82 450 PRO A O 1
ATOM 3335 N N . THR A 1 451 ? 30.142 22.935 44.688 1.00 29.64 451 THR A N 1
ATOM 3336 C CA . THR A 1 451 ? 29.372 23.827 43.853 1.00 29.64 451 THR A CA 1
ATOM 3337 C C . THR A 1 451 ? 30.069 25.163 43.861 1.00 29.64 451 THR A C 1
ATOM 3338 O O . THR A 1 451 ? 30.858 25.444 44.756 1.00 29.64 451 THR A O 1
ATOM 3342 N N . MET A 1 452 ? 29.762 26.014 42.876 1.00 28.87 452 MET A N 1
ATOM 3343 C CA . MET A 1 452 ? 30.391 27.340 42.794 1.00 28.87 452 MET A CA 1
ATOM 3344 C C . MET A 1 452 ? 29.855 28.222 43.867 1.00 28.87 452 MET A C 1
ATOM 3345 O O . MET A 1 452 ? 30.489 29.179 44.271 1.00 28.87 452 MET A O 1
ATOM 3350 N N . SER A 1 453 ? 28.668 27.845 44.344 1.00 54.76 453 SER A N 1
ATOM 3351 C CA . SER A 1 453 ? 27.914 28.569 45.368 1.00 54.76 453 SER A CA 1
ATOM 3352 C C . SER A 1 453 ? 28.678 28.665 46.662 1.00 54.76 453 SER A C 1
ATOM 3353 O O . SER A 1 453 ? 28.590 29.693 47.356 1.00 54.76 453 SER A O 1
ATOM 3356 N N . GLU A 1 454 ? 29.436 27.592 46.947 1.00 81.92 454 GLU A N 1
ATOM 3357 C CA . GLU A 1 454 ? 30.264 27.457 48.150 1.00 81.92 454 GLU A CA 1
ATOM 3358 C C . GLU A 1 454 ? 31.099 28.701 48.356 1.00 81.92 454 GLU A C 1
ATOM 3359 O O . GLU A 1 454 ? 31.335 29.136 49.469 1.00 81.92 454 GLU A O 1
ATOM 3365 N N . ALA A 1 455 ? 31.511 29.291 47.254 1.00 47.79 455 ALA A N 1
ATOM 3366 C CA . ALA A 1 455 ? 32.295 30.508 47.264 1.00 47.79 455 ALA A CA 1
ATOM 3367 C C . ALA A 1 455 ? 31.589 31.600 48.006 1.00 47.79 455 ALA A C 1
ATOM 3368 O O . ALA A 1 455 ? 32.185 32.266 48.848 1.00 47.79 455 ALA A O 1
ATOM 3370 N N . ILE A 1 456 ? 30.317 31.793 47.663 1.00 68.26 456 ILE A N 1
ATOM 3371 C CA . ILE A 1 456 ? 29.493 32.812 48.319 1.00 68.26 456 ILE A CA 1
ATOM 3372 C C . ILE A 1 456 ? 29.451 32.525 49.822 1.00 68.26 456 ILE A C 1
ATOM 3373 O O . ILE A 1 456 ? 29.658 33.410 50.643 1.00 68.26 456 ILE A O 1
ATOM 3378 N N . LYS A 1 457 ? 29.206 31.277 50.175 1.00 74.22 457 LYS A N 1
ATOM 3379 C CA . LYS A 1 457 ? 29.190 30.925 51.568 1.00 74.22 457 LYS A CA 1
ATOM 3380 C C . LYS A 1 457 ? 30.519 31.342 52.187 1.00 74.22 457 LYS A C 1
ATOM 3381 O O . LYS A 1 457 ? 30.555 32.028 53.198 1.00 74.22 457 LYS A O 1
ATOM 3387 N N . GLU A 1 458 ? 31.621 30.939 51.579 1.00 50.89 458 GLU A N 1
ATOM 3388 C CA . GLU A 1 458 ? 32.928 31.284 52.110 1.00 50.89 458 GLU A CA 1
ATOM 3389 C C . GLU A 1 458 ? 33.153 32.793 52.160 1.00 50.89 458 GLU A C 1
ATOM 3390 O O . GLU A 1 458 ? 33.758 33.300 53.087 1.00 50.89 458 GLU A O 1
ATOM 3396 N N . ALA A 1 459 ? 32.676 33.526 51.170 1.00 45.78 459 ALA A N 1
ATOM 3397 C CA . ALA A 1 459 ? 32.880 34.965 51.196 1.00 45.78 459 ALA A CA 1
ATOM 3398 C C . ALA A 1 459 ? 32.128 35.601 52.359 1.00 45.78 459 ALA A C 1
ATOM 3399 O O . ALA A 1 459 ? 32.565 36.605 52.938 1.00 45.78 459 ALA A O 1
ATOM 3401 N N . ALA A 1 460 ? 30.976 35.014 52.667 1.00 78.69 460 ALA A N 1
ATOM 3402 C CA . ALA A 1 460 ? 30.137 35.491 53.745 1.00 78.69 460 ALA A CA 1
ATOM 3403 C C . ALA A 1 460 ? 30.879 35.342 55.061 1.00 78.69 460 ALA A C 1
ATOM 3404 O O . ALA A 1 460 ? 31.005 36.311 55.818 1.00 78.69 460 ALA A O 1
ATOM 3406 N N . MET A 1 461 ? 31.358 34.126 55.333 1.00 90.42 461 MET A N 1
ATOM 3407 C CA . MET A 1 461 ? 32.097 33.844 56.564 1.00 90.42 461 MET A CA 1
ATOM 3408 C C . MET A 1 461 ? 33.227 34.842 56.699 1.00 90.42 461 MET A C 1
ATOM 3409 O O . MET A 1 461 ? 33.406 35.459 57.736 1.00 90.42 461 MET A O 1
ATOM 3414 N N . ALA A 1 462 ? 33.990 34.991 55.630 1.00 80.37 462 ALA A N 1
ATOM 3415 C CA . ALA A 1 462 ? 35.112 35.895 55.592 1.00 80.37 462 ALA A CA 1
ATOM 3416 C C . ALA A 1 462 ? 34.697 37.294 55.985 1.00 80.37 462 ALA A C 1
ATOM 3417 O O . ALA A 1 462 ? 35.539 38.176 56.187 1.00 80.37 462 ALA A O 1
ATOM 3419 N N . THR A 1 463 ? 33.398 37.511 56.106 1.00 66.62 463 THR A N 1
ATOM 3420 C CA . THR A 1 463 ? 32.919 38.847 56.412 1.00 66.62 463 THR A CA 1
ATOM 3421 C C . THR A 1 463 ? 32.764 39.192 57.875 1.00 66.62 463 THR A C 1
ATOM 3422 O O . THR A 1 463 ? 33.330 40.189 58.346 1.00 66.62 463 THR A O 1
ATOM 3426 N N . TYR A 1 464 ? 31.984 38.390 58.591 1.00 120.31 464 TYR A N 1
ATOM 3427 C CA . TYR A 1 464 ? 31.758 38.644 60.006 1.00 120.31 464 TYR A CA 1
ATOM 3428 C C . TYR A 1 464 ? 32.739 37.873 60.878 1.00 120.31 464 TYR A C 1
ATOM 3429 O O . TYR A 1 464 ? 33.096 38.313 61.958 1.00 120.31 464 TYR A O 1
ATOM 3438 N N . ASP A 1 465 ? 33.166 36.715 60.399 1.00 52.99 465 ASP A N 1
ATOM 3439 C CA . ASP A 1 465 ? 34.114 35.888 61.121 1.00 52.99 465 ASP A CA 1
ATOM 3440 C C . ASP A 1 465 ? 35.360 35.604 60.285 1.00 52.99 465 ASP A C 1
ATOM 3441 O O . ASP A 1 465 ? 36.054 36.535 59.811 1.00 52.99 465 ASP A O 1
ATOM 3446 N N . LYS A 1 466 ? 35.612 34.305 60.092 1.00 60.63 466 LYS A N 1
ATOM 3447 C CA . LYS A 1 466 ? 36.787 33.805 59.378 1.00 60.63 466 LYS A CA 1
ATOM 3448 C C . LYS A 1 466 ? 36.490 32.562 58.538 1.00 60.63 466 LYS A C 1
ATOM 3449 O O . LYS A 1 466 ? 35.927 31.578 59.040 1.00 60.63 466 LYS A O 1
ATOM 3455 N N . PRO A 1 467 ? 36.937 32.576 57.262 1.00 50.74 467 PRO A N 1
ATOM 3456 C CA . PRO A 1 467 ? 36.776 31.524 56.254 1.00 50.74 467 PRO A CA 1
ATOM 3457 C C . PRO A 1 467 ? 37.354 30.195 56.657 1.00 50.74 467 PRO A C 1
ATOM 3458 O O . PRO A 1 467 ? 38.295 30.178 57.417 1.00 50.74 467 PRO A O 1
ATOM 3462 N N . ILE A 1 468 ? 36.821 29.092 56.126 1.00 29.19 468 ILE A N 1
ATOM 3463 C CA . ILE A 1 468 ? 37.386 27.749 56.385 1.00 29.19 468 ILE A CA 1
ATOM 3464 C C . ILE A 1 468 ? 38.228 27.188 55.186 1.00 29.19 468 ILE A C 1
ATOM 3465 O O . ILE A 1 468 ? 38.642 26.042 55.189 1.00 29.19 468 ILE A O 1
ATOM 3470 N N . HIS A 1 469 ? 38.484 27.970 54.155 1.00 59.30 469 HIS A N 1
ATOM 3471 C CA . HIS A 1 469 ? 39.286 27.426 53.072 1.00 59.30 469 HIS A CA 1
ATOM 3472 C C . HIS A 1 469 ? 40.205 28.481 52.480 1.00 59.30 469 HIS A C 1
ATOM 3473 O O . HIS A 1 469 ? 40.525 28.436 51.292 1.00 59.30 469 HIS A O 1
ATOM 3480 N N . ILE A 1 470 ? 40.615 29.441 53.305 1.00 79.38 470 ILE A N 1
ATOM 3481 C CA . ILE A 1 470 ? 41.519 30.493 52.865 1.00 79.38 470 ILE A CA 1
ATOM 3482 C C . ILE A 1 470 ? 41.968 31.295 54.069 1.00 79.38 470 ILE A C 1
ATOM 3483 O O . ILE A 1 470 ? 43.194 31.402 54.222 1.00 79.38 470 ILE A O 1
ATOM 3488 N N . SER B 1 4 ? 55.397 19.173 73.196 1.00 150.12 4 SER B N 1
ATOM 3489 C CA . SER B 1 4 ? 54.265 18.772 72.305 1.00 150.12 4 SER B CA 1
ATOM 3490 C C . SER B 1 4 ? 53.113 19.767 72.418 1.00 150.12 4 SER B C 1
ATOM 3491 O O . SER B 1 4 ? 52.714 20.135 73.533 1.00 150.12 4 SER B O 1
ATOM 3494 N N . ASP B 1 5 ? 52.586 20.194 71.266 1.00 125.53 5 ASP B N 1
ATOM 3495 C CA . ASP B 1 5 ? 51.467 21.148 71.223 1.00 125.53 5 ASP B CA 1
ATOM 3496 C C . ASP B 1 5 ? 50.141 20.518 70.767 1.00 125.53 5 ASP B C 1
ATOM 3497 O O . ASP B 1 5 ? 49.278 21.201 70.211 1.00 125.53 5 ASP B O 1
ATOM 3502 N N . GLU B 1 6 ? 49.986 19.219 71.011 1.00 152.89 6 GLU B N 1
ATOM 3503 C CA . GLU B 1 6 ? 48.764 18.503 70.645 1.00 152.89 6 GLU B CA 1
ATOM 3504 C C . GLU B 1 6 ? 48.230 17.669 71.814 1.00 152.89 6 GLU B C 1
ATOM 3505 O O . GLU B 1 6 ? 48.904 16.733 72.274 1.00 152.89 6 GLU B O 1
ATOM 3511 N N . ASN B 1 7 ? 47.026 18.027 72.281 1.00 152.40 7 ASN B N 1
ATOM 3512 C CA . ASN B 1 7 ? 46.333 17.360 73.397 1.00 152.40 7 ASN B CA 1
ATOM 3513 C C . ASN B 1 7 ? 44.863 17.814 73.504 1.00 152.40 7 ASN B C 1
ATOM 3514 O O . ASN B 1 7 ? 44.015 17.062 73.982 1.00 152.40 7 ASN B O 1
ATOM 3519 N N . ASP B 1 8 ? 44.577 19.044 73.062 1.00 109.08 8 ASP B N 1
ATOM 3520 C CA . ASP B 1 8 ? 43.225 19.630 73.099 1.00 109.08 8 ASP B CA 1
ATOM 3521 C C . ASP B 1 8 ? 42.183 18.734 72.416 1.00 109.08 8 ASP B C 1
ATOM 3522 O O . ASP B 1 8 ? 41.372 18.072 73.086 1.00 109.08 8 ASP B O 1
ATOM 3527 N N . VAL B 1 9 ? 42.217 18.712 71.082 1.00 94.39 9 VAL B N 1
ATOM 3528 C CA . VAL B 1 9 ? 41.273 17.908 70.295 1.00 94.39 9 VAL B CA 1
ATOM 3529 C C . VAL B 1 9 ? 41.933 16.868 69.371 1.00 94.39 9 VAL B C 1
ATOM 3530 O O . VAL B 1 9 ? 42.871 17.187 68.637 1.00 94.39 9 VAL B O 1
ATOM 3534 N N . VAL B 1 10 ? 41.428 15.636 69.399 1.00 107.09 10 VAL B N 1
ATOM 3535 C CA . VAL B 1 10 ? 41.966 14.572 68.551 1.00 107.09 10 VAL B CA 1
ATOM 3536 C C . VAL B 1 10 ? 40.923 14.069 67.539 1.00 107.09 10 VAL B C 1
ATOM 3537 O O . VAL B 1 10 ? 39.803 13.710 67.905 1.00 107.09 10 VAL B O 1
ATOM 3541 N N . ILE B 1 11 ? 41.288 14.037 66.264 1.00 128.73 11 ILE B N 1
ATOM 3542 C CA . ILE B 1 11 ? 40.350 13.584 65.253 1.00 128.73 11 ILE B CA 1
ATOM 3543 C C . ILE B 1 11 ? 40.935 12.492 64.369 1.00 128.73 11 ILE B C 1
ATOM 3544 O O . ILE B 1 11 ? 41.936 12.704 63.679 1.00 128.73 11 ILE B O 1
ATOM 3549 N N . ILE B 1 12 ? 40.294 11.327 64.399 1.00 73.84 12 ILE B N 1
ATOM 3550 C CA . ILE B 1 12 ? 40.701 10.165 63.603 1.00 73.84 12 ILE B CA 1
ATOM 3551 C C . ILE B 1 12 ? 39.878 10.168 62.329 1.00 73.84 12 ILE B C 1
ATOM 3552 O O . ILE B 1 12 ? 38.808 9.557 62.254 1.00 73.84 12 ILE B O 1
ATOM 3557 N N . GLY B 1 13 ? 40.384 10.873 61.332 1.00 113.76 13 GLY B N 1
ATOM 3558 C CA . GLY B 1 13 ? 39.700 10.948 60.061 1.00 113.76 13 GLY B CA 1
ATOM 3559 C C . GLY B 1 13 ? 40.118 12.189 59.308 1.00 113.76 13 GLY B C 1
ATOM 3560 O O . GLY B 1 13 ? 40.011 13.289 59.845 1.00 113.76 13 GLY B O 1
ATOM 3561 N N . GLY B 1 14 ? 40.591 12.017 58.074 1.00 101.95 14 GLY B N 1
ATOM 3562 C CA . GLY B 1 14 ? 41.011 13.154 57.273 1.00 101.95 14 GLY B CA 1
ATOM 3563 C C . GLY B 1 14 ? 40.006 13.622 56.228 1.00 101.95 14 GLY B C 1
ATOM 3564 O O . GLY B 1 14 ? 40.361 14.417 55.373 1.00 101.95 14 GLY B O 1
ATOM 3565 N N . GLY B 1 15 ? 38.762 13.145 56.299 1.00 75.87 15 GLY B N 1
ATOM 3566 C CA . GLY B 1 15 ? 37.739 13.532 55.343 1.00 75.87 15 GLY B CA 1
ATOM 3567 C C . GLY B 1 15 ? 37.118 14.880 55.640 1.00 75.87 15 GLY B C 1
ATOM 3568 O O . GLY B 1 15 ? 37.679 15.662 56.417 1.00 75.87 15 GLY B O 1
ATOM 3569 N N . PRO B 1 16 ? 35.966 15.203 55.015 1.00 85.47 16 PRO B N 1
ATOM 3570 C CA . PRO B 1 16 ? 35.324 16.494 55.273 1.00 85.47 16 PRO B CA 1
ATOM 3571 C C . PRO B 1 16 ? 35.105 16.679 56.757 1.00 85.47 16 PRO B C 1
ATOM 3572 O O . PRO B 1 16 ? 35.507 17.693 57.336 1.00 85.47 16 PRO B O 1
ATOM 3576 N N . GLY B 1 17 ? 34.483 15.681 57.375 1.00 99.34 17 GLY B N 1
ATOM 3577 C CA . GLY B 1 17 ? 34.229 15.753 58.803 1.00 99.34 17 GLY B CA 1
ATOM 3578 C C . GLY B 1 17 ? 35.479 16.036 59.628 1.00 99.34 17 GLY B C 1
ATOM 3579 O O . GLY B 1 17 ? 35.466 16.878 60.530 1.00 99.34 17 GLY B O 1
ATOM 3580 N N . GLY B 1 18 ? 36.562 15.330 59.305 1.00 82.86 18 GLY B N 1
ATOM 3581 C CA . GLY B 1 18 ? 37.807 15.495 60.022 1.00 82.86 18 GLY B CA 1
ATOM 3582 C C . GLY B 1 18 ? 38.591 16.764 59.743 1.00 82.86 18 GLY B C 1
ATOM 3583 O O . GLY B 1 18 ? 38.889 17.510 60.676 1.00 82.86 18 GLY B O 1
ATOM 3584 N N . TYR B 1 19 ? 38.925 17.031 58.480 1.00 37.97 19 TYR B N 1
ATOM 3585 C CA . TYR B 1 19 ? 39.720 18.200 58.195 1.00 37.97 19 TYR B CA 1
ATOM 3586 C C . TYR B 1 19 ? 38.999 19.513 58.462 1.00 37.97 19 TYR B C 1
ATOM 3587 O O . TYR B 1 19 ? 39.614 20.522 58.725 1.00 37.97 19 TYR B O 1
ATOM 3596 N N . VAL B 1 20 ? 37.687 19.522 58.443 1.00 64.89 20 VAL B N 1
ATOM 3597 C CA . VAL B 1 20 ? 37.022 20.784 58.747 1.00 64.89 20 VAL B CA 1
ATOM 3598 C C . VAL B 1 20 ? 36.989 20.925 60.296 1.00 64.89 20 VAL B C 1
ATOM 3599 O O . VAL B 1 20 ? 37.406 21.948 60.881 1.00 64.89 20 VAL B O 1
ATOM 3603 N N . ALA B 1 21 ? 36.498 19.864 60.929 1.00 43.77 21 ALA B N 1
ATOM 3604 C CA . ALA B 1 21 ? 36.463 19.728 62.380 1.00 43.77 21 ALA B CA 1
ATOM 3605 C C . ALA B 1 21 ? 37.809 20.244 62.893 1.00 43.77 21 ALA B C 1
ATOM 3606 O O . ALA B 1 21 ? 37.886 21.125 63.769 1.00 43.77 21 ALA B O 1
ATOM 3608 N N . ALA B 1 22 ? 38.854 19.652 62.289 1.00 47.19 22 ALA B N 1
ATOM 3609 C CA . ALA B 1 22 ? 40.267 19.934 62.531 1.00 47.19 22 ALA B CA 1
ATOM 3610 C C . ALA B 1 22 ? 40.557 21.401 62.306 1.00 47.19 22 ALA B C 1
ATOM 3611 O O . ALA B 1 22 ? 41.223 22.033 63.102 1.00 47.19 22 ALA B O 1
ATOM 3613 N N . ILE B 1 23 ? 40.052 21.965 61.236 1.00 68.07 23 ILE B N 1
ATOM 3614 C CA . ILE B 1 23 ? 40.333 23.368 61.050 1.00 68.07 23 ILE B CA 1
ATOM 3615 C C . ILE B 1 23 ? 39.480 24.305 61.902 1.00 68.07 23 ILE B C 1
ATOM 3616 O O . ILE B 1 23 ? 39.957 25.341 62.412 1.00 68.07 23 ILE B O 1
ATOM 3621 N N . LYS B 1 24 ? 38.208 23.964 62.024 1.00 126.47 24 LYS B N 1
ATOM 3622 C CA . LYS B 1 24 ? 37.313 24.785 62.808 1.00 126.47 24 LYS B CA 1
ATOM 3623 C C . LYS B 1 24 ? 37.879 24.799 64.216 1.00 126.47 24 LYS B C 1
ATOM 3624 O O . LYS B 1 24 ? 37.935 25.842 64.874 1.00 126.47 24 LYS B O 1
ATOM 3630 N N . ALA B 1 25 ? 38.342 23.634 64.658 1.00 77.36 25 ALA B N 1
ATOM 3631 C CA . ALA B 1 25 ? 38.884 23.521 66.005 1.00 77.36 25 ALA B CA 1
ATOM 3632 C C . ALA B 1 25 ? 40.036 24.501 66.225 1.00 77.36 25 ALA B C 1
ATOM 3633 O O . ALA B 1 25 ? 39.939 25.418 67.037 1.00 77.36 25 ALA B O 1
ATOM 3635 N N . ALA B 1 26 ? 41.119 24.314 65.483 1.00 99.62 26 ALA B N 1
ATOM 3636 C CA . ALA B 1 26 ? 42.287 25.181 65.618 1.00 99.62 26 ALA B CA 1
ATOM 3637 C C . ALA B 1 26 ? 41.857 26.630 65.629 1.00 99.62 26 ALA B C 1
ATOM 3638 O O . ALA B 1 26 ? 42.470 27.464 66.291 1.00 99.62 26 ALA B O 1
ATOM 3640 N N . GLN B 1 27 ? 40.797 26.915 64.882 1.00 102.91 27 GLN B N 1
ATOM 3641 C CA . GLN B 1 27 ? 40.281 28.265 64.768 1.00 102.91 27 GLN B CA 1
ATOM 3642 C C . GLN B 1 27 ? 39.623 28.700 66.060 1.00 102.91 27 GLN B C 1
ATOM 3643 O O . GLN B 1 27 ? 39.604 29.885 66.416 1.00 102.91 27 GLN B O 1
ATOM 3649 N N . LEU B 1 28 ? 39.074 27.725 66.758 1.00 146.80 28 LEU B N 1
ATOM 3650 C CA . LEU B 1 28 ? 38.397 28.005 67.993 1.00 146.80 28 LEU B CA 1
ATOM 3651 C C . LEU B 1 28 ? 39.299 28.102 69.222 1.00 146.80 28 LEU B C 1
ATOM 3652 O O . LEU B 1 28 ? 38.887 28.613 70.258 1.00 146.80 28 LEU B O 1
ATOM 3657 N N . GLY B 1 29 ? 40.525 27.610 69.122 1.00 66.07 29 GLY B N 1
ATOM 3658 C CA . GLY B 1 29 ? 41.435 27.708 70.250 1.00 66.07 29 GLY B CA 1
ATOM 3659 C C . GLY B 1 29 ? 41.864 26.372 70.830 1.00 66.07 29 GLY B C 1
ATOM 3660 O O . GLY B 1 29 ? 42.279 26.294 71.982 1.00 66.07 29 GLY B O 1
ATOM 3661 N N . PHE B 1 30 ? 41.767 25.316 70.039 1.00 91.91 30 PHE B N 1
ATOM 3662 C CA . PHE B 1 30 ? 42.180 24.013 70.509 1.00 91.91 30 PHE B CA 1
ATOM 3663 C C . PHE B 1 30 ? 43.456 23.529 69.826 1.00 91.91 30 PHE B C 1
ATOM 3664 O O . PHE B 1 30 ? 43.692 23.816 68.638 1.00 91.91 30 PHE B O 1
ATOM 3672 N N . LYS B 1 31 ? 44.296 22.821 70.586 1.00 86.68 31 LYS B N 1
ATOM 3673 C CA . LYS B 1 31 ? 45.488 22.211 70.019 1.00 86.68 31 LYS B CA 1
ATOM 3674 C C . LYS B 1 31 ? 44.782 21.003 69.406 1.00 86.68 31 LYS B C 1
ATOM 3675 O O . LYS B 1 31 ? 44.166 20.206 70.112 1.00 86.68 31 LYS B O 1
ATOM 3681 N N . THR B 1 32 ? 44.822 20.890 68.086 1.00 87.19 32 THR B N 1
ATOM 3682 C CA . THR B 1 32 ? 44.111 19.798 67.447 1.00 87.19 32 THR B CA 1
ATOM 3683 C C . THR B 1 32 ? 44.999 18.906 66.637 1.00 87.19 32 THR B C 1
ATOM 3684 O O . THR B 1 32 ? 46.037 19.344 66.134 1.00 87.19 32 THR B O 1
ATOM 3688 N N . THR B 1 33 ? 44.579 17.653 66.508 1.00 57.43 33 THR B N 1
ATOM 3689 C CA . THR B 1 33 ? 45.348 16.685 65.746 1.00 57.43 33 THR B CA 1
ATOM 3690 C C . THR B 1 33 ? 44.415 15.805 64.936 1.00 57.43 33 THR B C 1
ATOM 3691 O O . THR B 1 33 ? 43.460 15.209 65.466 1.00 57.43 33 THR B O 1
ATOM 3695 N N . CYS B 1 34 ? 44.680 15.758 63.633 1.00 43.20 34 CYS B N 1
ATOM 3696 C CA . CYS B 1 34 ? 43.907 14.899 62.776 1.00 43.20 34 CYS B CA 1
ATOM 3697 C C . CYS B 1 34 ? 44.838 13.779 62.395 1.00 43.20 34 CYS B C 1
ATOM 3698 O O . CYS B 1 34 ? 45.987 13.994 62.030 1.00 43.20 34 CYS B O 1
ATOM 3701 N N . ILE B 1 35 ? 44.345 12.576 62.450 1.00 68.71 35 ILE B N 1
ATOM 3702 C CA . ILE B 1 35 ? 45.195 11.479 62.100 1.00 68.71 35 ILE B CA 1
ATOM 3703 C C . ILE B 1 35 ? 44.558 10.755 60.929 1.00 68.71 35 ILE B C 1
ATOM 3704 O O . ILE B 1 35 ? 43.366 10.450 61.017 1.00 68.71 35 ILE B O 1
ATOM 3709 N N . GLU B 1 36 ? 45.317 10.474 59.854 1.00 95.52 36 GLU B N 1
ATOM 3710 C CA . GLU B 1 36 ? 44.788 9.700 58.702 1.00 95.52 36 GLU B CA 1
ATOM 3711 C C . GLU B 1 36 ? 45.696 8.739 57.942 1.00 95.52 36 GLU B C 1
ATOM 3712 O O . GLU B 1 36 ? 46.676 9.129 57.299 1.00 95.52 36 GLU B O 1
ATOM 3718 N N . LYS B 1 37 ? 45.265 7.486 57.946 1.00 72.32 37 LYS B N 1
ATOM 3719 C CA . LYS B 1 37 ? 45.966 6.382 57.316 1.00 72.32 37 LYS B CA 1
ATOM 3720 C C . LYS B 1 37 ? 46.183 6.438 55.817 1.00 72.32 37 LYS B C 1
ATOM 3721 O O . LYS B 1 37 ? 47.172 5.903 55.304 1.00 72.32 37 LYS B O 1
ATOM 3727 N N . ARG B 1 38 ? 45.237 7.045 55.115 1.00 102.61 38 ARG B N 1
ATOM 3728 C CA . ARG B 1 38 ? 45.314 7.147 53.669 1.00 102.61 38 ARG B CA 1
ATOM 3729 C C . ARG B 1 38 ? 46.563 7.940 53.311 1.00 102.61 38 ARG B C 1
ATOM 3730 O O . ARG B 1 38 ? 47.167 8.580 54.193 1.00 102.61 38 ARG B O 1
ATOM 3738 N N . GLY B 1 39 ? 46.968 7.888 52.041 1.00 66.57 39 GLY B N 1
ATOM 3739 C CA . GLY B 1 39 ? 48.129 8.670 51.628 1.00 66.57 39 GLY B CA 1
ATOM 3740 C C . GLY B 1 39 ? 47.959 10.179 51.905 1.00 66.57 39 GLY B C 1
ATOM 3741 O O . GLY B 1 39 ? 48.568 10.753 52.852 1.00 66.57 39 GLY B O 1
ATOM 3742 N N . ALA B 1 40 ? 47.098 10.797 51.073 1.00 90.02 40 ALA B N 1
ATOM 3743 C CA . ALA B 1 40 ? 46.753 12.230 51.101 1.00 90.02 40 ALA B CA 1
ATOM 3744 C C . ALA B 1 40 ? 45.580 12.618 52.012 1.00 90.02 40 ALA B C 1
ATOM 3745 O O . ALA B 1 40 ? 44.768 11.784 52.404 1.00 90.02 40 ALA B O 1
ATOM 3747 N N . LEU B 1 41 ? 45.483 13.914 52.304 1.00 126.41 41 LEU B N 1
ATOM 3748 C CA . LEU B 1 41 ? 44.449 14.462 53.187 1.00 126.41 41 LEU B CA 1
ATOM 3749 C C . LEU B 1 41 ? 43.058 14.736 52.669 1.00 126.41 41 LEU B C 1
ATOM 3750 O O . LEU B 1 41 ? 42.220 15.239 53.407 1.00 126.41 41 LEU B O 1
ATOM 3755 N N . GLY B 1 42 ? 42.790 14.467 51.407 1.00 142.91 42 GLY B N 1
ATOM 3756 C CA . GLY B 1 42 ? 41.442 14.717 50.960 1.00 142.91 42 GLY B CA 1
ATOM 3757 C C . GLY B 1 42 ? 40.621 13.717 51.737 1.00 142.91 42 GLY B C 1
ATOM 3758 O O . GLY B 1 42 ? 41.190 12.837 52.376 1.00 142.91 42 GLY B O 1
ATOM 3759 N N . GLY B 1 43 ? 39.304 13.850 51.733 1.00 69.86 43 GLY B N 1
ATOM 3760 C CA . GLY B 1 43 ? 38.515 12.863 52.433 1.00 69.86 43 GLY B CA 1
ATOM 3761 C C . GLY B 1 43 ? 38.369 11.698 51.481 1.00 69.86 43 GLY B C 1
ATOM 3762 O O . GLY B 1 43 ? 39.332 11.046 51.136 1.00 69.86 43 GLY B O 1
ATOM 3763 N N . THR B 1 44 ? 37.144 11.428 51.075 1.00 114.04 44 THR B N 1
ATOM 3764 C CA . THR B 1 44 ? 36.846 10.389 50.101 1.00 114.04 44 THR B CA 1
ATOM 3765 C C . THR B 1 44 ? 36.282 11.329 49.058 1.00 114.04 44 THR B C 1
ATOM 3766 O O . THR B 1 44 ? 36.311 11.076 47.855 1.00 114.04 44 THR B O 1
ATOM 3770 N N . CYS B 1 45 ? 35.780 12.443 49.588 1.00 151.89 45 CYS B N 1
ATOM 3771 C CA . CYS B 1 45 ? 35.235 13.513 48.794 1.00 151.89 45 CYS B CA 1
ATOM 3772 C C . CYS B 1 45 ? 36.460 14.221 48.329 1.00 151.89 45 CYS B C 1
ATOM 3773 O O . CYS B 1 45 ? 36.577 15.451 48.460 1.00 151.89 45 CYS B O 1
ATOM 3776 N N . LEU B 1 46 ? 37.433 13.430 47.898 1.00 61.53 46 LEU B N 1
ATOM 3777 C CA . LEU B 1 46 ? 38.597 14.049 47.311 1.00 61.53 46 LEU B CA 1
ATOM 3778 C C . LEU B 1 46 ? 39.565 13.123 46.639 1.00 61.53 46 LEU B C 1
ATOM 3779 O O . LEU B 1 46 ? 40.229 13.504 45.697 1.00 61.53 46 LEU B O 1
ATOM 3784 N N . ASN B 1 47 ? 39.616 11.881 47.054 1.00 53.34 47 ASN B N 1
ATOM 3785 C CA . ASN B 1 47 ? 40.589 11.055 46.425 1.00 53.34 47 ASN B CA 1
ATOM 3786 C C . ASN B 1 47 ? 39.954 10.016 45.525 1.00 53.34 47 ASN B C 1
ATOM 3787 O O . ASN B 1 47 ? 40.586 9.567 44.577 1.00 53.34 47 ASN B O 1
ATOM 3792 N N . VAL B 1 48 ? 38.693 9.679 45.782 1.00 53.90 48 VAL B N 1
ATOM 3793 C CA . VAL B 1 48 ? 37.945 8.690 44.970 1.00 53.90 48 VAL B CA 1
ATOM 3794 C C . VAL B 1 48 ? 36.417 8.824 45.075 1.00 53.90 48 VAL B C 1
ATOM 3795 O O . VAL B 1 48 ? 35.690 7.811 45.145 1.00 53.90 48 VAL B O 1
ATOM 3799 N N . GLY B 1 49 ? 35.947 10.072 45.092 1.00 105.22 49 GLY B N 1
ATOM 3800 C CA . GLY B 1 49 ? 34.522 10.340 45.193 1.00 105.22 49 GLY B CA 1
ATOM 3801 C C . GLY B 1 49 ? 34.064 11.627 44.520 1.00 105.22 49 GLY B C 1
ATOM 3802 O O . GLY B 1 49 ? 34.268 11.805 43.317 1.00 105.22 49 GLY B O 1
ATOM 3803 N N . CYS B 1 50 ? 33.432 12.514 45.292 1.00 59.88 50 CYS B N 1
ATOM 3804 C CA . CYS B 1 50 ? 32.950 13.788 44.763 1.00 59.88 50 CYS B CA 1
ATOM 3805 C C . CYS B 1 50 ? 33.825 14.190 43.592 1.00 59.88 50 CYS B C 1
ATOM 3806 O O . CYS B 1 50 ? 33.634 13.762 42.454 1.00 59.88 50 CYS B O 1
ATOM 3809 N N . ILE B 1 51 ? 34.799 15.018 43.936 1.00 58.26 51 ILE B N 1
ATOM 3810 C CA . ILE B 1 51 ? 35.758 15.558 43.003 1.00 58.26 51 ILE B CA 1
ATOM 3811 C C . ILE B 1 51 ? 36.098 14.694 41.754 1.00 58.26 51 ILE B C 1
ATOM 3812 O O . ILE B 1 51 ? 35.647 15.005 40.635 1.00 58.26 51 ILE B O 1
ATOM 3817 N N . PRO B 1 52 ? 36.899 13.619 41.920 1.00 56.65 52 PRO B N 1
ATOM 3818 C CA . PRO B 1 52 ? 37.242 12.772 40.769 1.00 56.65 52 PRO B CA 1
ATOM 3819 C C . PRO B 1 52 ? 36.029 12.629 39.858 1.00 56.65 52 PRO B C 1
ATOM 3820 O O . PRO B 1 52 ? 36.064 12.807 38.634 1.00 56.65 52 PRO B O 1
ATOM 3824 N N . SER B 1 53 ? 34.936 12.313 40.518 1.00 54.94 53 SER B N 1
ATOM 3825 C CA . SER B 1 53 ? 33.669 12.109 39.861 1.00 54.94 53 SER B CA 1
ATOM 3826 C C . SER B 1 53 ? 33.215 13.335 39.091 1.00 54.94 53 SER B C 1
ATOM 3827 O O . SER B 1 53 ? 32.770 13.228 37.979 1.00 54.94 53 SER B O 1
ATOM 3830 N N . LYS B 1 54 ? 33.330 14.506 39.692 1.00 55.66 54 LYS B N 1
ATOM 3831 C CA . LYS B 1 54 ? 32.877 15.706 39.018 1.00 55.66 54 LYS B CA 1
ATOM 3832 C C . LYS B 1 54 ? 33.731 15.992 37.820 1.00 55.66 54 LYS B C 1
ATOM 3833 O O . LYS B 1 54 ? 33.215 16.317 36.732 1.00 55.66 54 LYS B O 1
ATOM 3839 N N . ALA B 1 55 ? 35.034 15.834 38.027 1.00 73.95 55 ALA B N 1
ATOM 3840 C CA . ALA B 1 55 ? 36.015 16.059 36.982 1.00 73.95 55 ALA B CA 1
ATOM 3841 C C . ALA B 1 55 ? 35.675 15.245 35.775 1.00 73.95 55 ALA B C 1
ATOM 3842 O O . ALA B 1 55 ? 35.529 15.803 34.694 1.00 73.95 55 ALA B O 1
ATOM 3844 N N . LEU B 1 56 ? 35.553 13.929 35.945 1.00 64.86 56 LEU B N 1
ATOM 3845 C CA . LEU B 1 56 ? 35.220 13.060 34.810 1.00 64.86 56 LEU B CA 1
ATOM 3846 C C . LEU B 1 56 ? 33.952 13.521 34.080 1.00 64.86 56 LEU B C 1
ATOM 3847 O O . LEU B 1 56 ? 33.933 13.706 32.850 1.00 64.86 56 LEU B O 1
ATOM 3852 N N . LEU B 1 57 ? 32.907 13.698 34.880 1.00 73.83 57 LEU B N 1
ATOM 3853 C CA . LEU B 1 57 ? 31.604 14.150 34.449 1.00 73.83 57 LEU B CA 1
ATOM 3854 C C . LEU B 1 57 ? 31.744 15.297 33.502 1.00 73.83 57 LEU B C 1
ATOM 3855 O O . LEU B 1 57 ? 31.233 15.266 32.389 1.00 73.83 57 LEU B O 1
ATOM 3860 N N . HIS B 1 58 ? 32.443 16.326 33.937 1.00 46.06 58 HIS B N 1
ATOM 3861 C CA . HIS B 1 58 ? 32.595 17.479 33.077 1.00 46.06 58 HIS B CA 1
ATOM 3862 C C . HIS B 1 58 ? 33.376 17.192 31.808 1.00 46.06 58 HIS B C 1
ATOM 3863 O O . HIS B 1 58 ? 33.007 17.663 30.741 1.00 46.06 58 HIS B O 1
ATOM 3870 N N . SER B 1 59 ? 34.445 16.405 31.908 1.00 36.30 59 SER B N 1
ATOM 3871 C CA . SER B 1 59 ? 35.262 16.088 30.751 1.00 36.30 59 SER B CA 1
ATOM 3872 C C . SER B 1 59 ? 34.437 15.292 29.783 1.00 36.30 59 SER B C 1
ATOM 3873 O O . SER B 1 59 ? 34.368 15.617 28.618 1.00 36.30 59 SER B O 1
ATOM 3876 N N . SER B 1 60 ? 33.801 14.247 30.287 1.00 42.89 60 SER B N 1
ATOM 3877 C CA . SER B 1 60 ? 32.954 13.392 29.462 1.00 42.89 60 SER B CA 1
ATOM 3878 C C . SER B 1 60 ? 31.779 14.190 28.874 1.00 42.89 60 SER B C 1
ATOM 3879 O O . SER B 1 60 ? 31.128 13.800 27.898 1.00 42.89 60 SER B O 1
ATOM 3882 N N . HIS B 1 61 ? 31.480 15.314 29.484 1.00 54.54 61 HIS B N 1
ATOM 3883 C CA . HIS B 1 61 ? 30.414 16.111 28.941 1.00 54.54 61 HIS B CA 1
ATOM 3884 C C . HIS B 1 61 ? 30.981 16.899 27.765 1.00 54.54 61 HIS B C 1
ATOM 3885 O O . HIS B 1 61 ? 30.399 16.934 26.687 1.00 54.54 61 HIS B O 1
ATOM 3892 N N . MET B 1 62 ? 32.123 17.539 27.985 1.00 70.82 62 MET B N 1
ATOM 3893 C CA . MET B 1 62 ? 32.751 18.308 26.934 1.00 70.82 62 MET B CA 1
ATOM 3894 C C . MET B 1 62 ? 32.860 17.447 25.688 1.00 70.82 62 MET B C 1
ATOM 3895 O O . MET B 1 62 ? 32.510 17.873 24.608 1.00 70.82 62 MET B O 1
ATOM 3900 N N . TYR B 1 63 ? 33.341 16.224 25.836 1.00 41.42 63 TYR B N 1
ATOM 3901 C CA . TYR B 1 63 ? 33.468 15.356 24.688 1.00 41.42 63 TYR B CA 1
ATOM 3902 C C . TYR B 1 63 ? 32.074 15.237 24.082 1.00 41.42 63 TYR B C 1
ATOM 3903 O O . TYR B 1 63 ? 31.839 15.552 22.943 1.00 41.42 63 TYR B O 1
ATOM 3912 N N . HIS B 1 64 ? 31.101 14.827 24.853 1.00 107.86 64 HIS B N 1
ATOM 3913 C CA . HIS B 1 64 ? 29.794 14.702 24.249 1.00 107.86 64 HIS B CA 1
ATOM 3914 C C . HIS B 1 64 ? 29.350 15.923 23.466 1.00 107.86 64 HIS B C 1
ATOM 3915 O O . HIS B 1 64 ? 29.085 15.842 22.276 1.00 107.86 64 HIS B O 1
ATOM 3922 N N . GLU B 1 65 ? 29.272 17.053 24.153 1.00 56.95 65 GLU B N 1
ATOM 3923 C CA . GLU B 1 65 ? 28.824 18.296 23.544 1.00 56.95 65 GLU B CA 1
ATOM 3924 C C . GLU B 1 65 ? 29.541 18.685 22.258 1.00 56.95 65 GLU B C 1
ATOM 3925 O O . GLU B 1 65 ? 28.965 19.360 21.411 1.00 56.95 65 GLU B O 1
ATOM 3931 N N . ALA B 1 66 ? 30.797 18.288 22.116 1.00 81.65 66 ALA B N 1
ATOM 3932 C CA . ALA B 1 66 ? 31.542 18.659 20.924 1.00 81.65 66 ALA B CA 1
ATOM 3933 C C . ALA B 1 66 ? 31.210 17.754 19.755 1.00 81.65 66 ALA B C 1
ATOM 3934 O O . ALA B 1 66 ? 31.378 18.137 18.603 1.00 81.65 66 ALA B O 1
ATOM 3936 N N . LYS B 1 67 ? 30.742 16.551 20.041 1.00 37.26 67 LYS B N 1
ATOM 3937 C CA . LYS B 1 67 ? 30.332 15.663 18.977 1.00 37.26 67 LYS B CA 1
ATOM 3938 C C . LYS B 1 67 ? 28.859 15.939 18.568 1.00 37.26 67 LYS B C 1
ATOM 3939 O O . LYS B 1 67 ? 28.452 15.579 17.472 1.00 37.26 67 LYS B O 1
ATOM 3945 N N . HIS B 1 68 ? 28.061 16.593 19.425 1.00 59.28 68 HIS B N 1
ATOM 3946 C CA . HIS B 1 68 ? 26.642 16.827 19.120 1.00 59.28 68 HIS B CA 1
ATOM 3947 C C . HIS B 1 68 ? 26.084 18.214 19.090 1.00 59.28 68 HIS B C 1
ATOM 3948 O O . HIS B 1 68 ? 25.266 18.543 18.248 1.00 59.28 68 HIS B O 1
ATOM 3955 N N . SER B 1 69 ? 26.506 19.034 20.017 1.00 39.11 69 SER B N 1
ATOM 3956 C CA . SER B 1 69 ? 25.989 20.375 20.072 1.00 39.11 69 SER B CA 1
ATOM 3957 C C . SER B 1 69 ? 26.664 21.385 19.166 1.00 39.11 69 SER B C 1
ATOM 3958 O O . SER B 1 69 ? 25.987 22.064 18.426 1.00 39.11 69 SER B O 1
ATOM 3961 N N . PHE B 1 70 ? 27.990 21.469 19.225 1.00 62.45 70 PHE B N 1
ATOM 3962 C CA . PHE B 1 70 ? 28.777 22.439 18.461 1.00 62.45 70 PHE B CA 1
ATOM 3963 C C . PHE B 1 70 ? 28.269 22.852 17.073 1.00 62.45 70 PHE B C 1
ATOM 3964 O O . PHE B 1 70 ? 28.254 24.047 16.708 1.00 62.45 70 PHE B O 1
ATOM 3972 N N . ALA B 1 71 ? 27.859 21.866 16.293 1.00 49.64 71 ALA B N 1
ATOM 3973 C CA . ALA B 1 71 ? 27.313 22.143 14.971 1.00 49.64 71 ALA B CA 1
ATOM 3974 C C . ALA B 1 71 ? 26.310 23.279 15.064 1.00 49.64 71 ALA B C 1
ATOM 3975 O O . ALA B 1 71 ? 26.586 24.380 14.641 1.00 49.64 71 ALA B O 1
ATOM 3977 N N . ASN B 1 72 ? 25.160 23.010 15.671 1.00 45.06 72 ASN B N 1
ATOM 3978 C CA . ASN B 1 72 ? 24.132 23.999 15.764 1.00 45.06 72 ASN B CA 1
ATOM 3979 C C . ASN B 1 72 ? 24.620 25.353 16.103 1.00 45.06 72 ASN B C 1
ATOM 3980 O O . ASN B 1 72 ? 23.912 26.294 15.863 1.00 45.06 72 ASN B O 1
ATOM 3985 N N . HIS B 1 73 ? 25.823 25.511 16.633 1.00 56.61 73 HIS B N 1
ATOM 3986 C CA . HIS B 1 73 ? 26.240 26.855 16.979 1.00 56.61 73 HIS B CA 1
ATOM 3987 C C . HIS B 1 73 ? 27.232 27.412 16.015 1.00 56.61 73 HIS B C 1
ATOM 3988 O O . HIS B 1 73 ? 27.827 28.442 16.274 1.00 56.61 73 HIS B O 1
ATOM 3995 N N . GLY B 1 74 ? 27.403 26.747 14.884 1.00 85.87 74 GLY B N 1
ATOM 3996 C CA . GLY B 1 74 ? 28.351 27.232 13.904 1.00 85.87 74 GLY B CA 1
ATOM 3997 C C . GLY B 1 74 ? 29.778 27.015 14.370 1.00 85.87 74 GLY B C 1
ATOM 3998 O O . GLY B 1 74 ? 30.623 27.899 14.284 1.00 85.87 74 GLY B O 1
ATOM 3999 N N . VAL B 1 75 ? 30.043 25.836 14.907 1.00 33.98 75 VAL B N 1
ATOM 4000 C CA . VAL B 1 75 ? 31.373 25.492 15.343 1.00 33.98 75 VAL B CA 1
ATOM 4001 C C . VAL B 1 75 ? 31.661 24.120 14.737 1.00 33.98 75 VAL B C 1
ATOM 4002 O O . VAL B 1 75 ? 31.036 23.103 15.079 1.00 33.98 75 VAL B O 1
ATOM 4006 N N . LYS B 1 76 ? 32.590 24.098 13.781 1.00 70.54 76 LYS B N 1
ATOM 4007 C CA . LYS B 1 76 ? 32.922 22.858 13.118 1.00 70.54 76 LYS B CA 1
ATOM 4008 C C . LYS B 1 76 ? 34.241 22.324 13.538 1.00 70.54 76 LYS B C 1
ATOM 4009 O O . LYS B 1 76 ? 35.231 23.055 13.645 1.00 70.54 76 LYS B O 1
ATOM 4015 N N . VAL B 1 77 ? 34.214 21.020 13.758 1.00 99.62 77 VAL B N 1
ATOM 4016 C CA . VAL B 1 77 ? 35.355 20.232 14.159 1.00 99.62 77 VAL B CA 1
ATOM 4017 C C . VAL B 1 77 ? 35.443 19.085 13.154 1.00 99.62 77 VAL B C 1
ATOM 4018 O O . VAL B 1 77 ? 34.425 18.464 12.815 1.00 99.62 77 VAL B O 1
ATOM 4022 N N . SER B 1 78 ? 36.653 18.806 12.673 1.00 152.89 78 SER B N 1
ATOM 4023 C CA . SER B 1 78 ? 36.863 17.777 11.649 1.00 152.89 78 SER B CA 1
ATOM 4024 C C . SER B 1 78 ? 36.937 16.326 12.106 1.00 152.89 78 SER B C 1
ATOM 4025 O O . SER B 1 78 ? 36.622 15.405 11.340 1.00 152.89 78 SER B O 1
ATOM 4028 N N . ASN B 1 79 ? 37.370 16.122 13.342 1.00 94.76 79 ASN B N 1
ATOM 4029 C CA . ASN B 1 79 ? 37.485 14.778 13.887 1.00 94.76 79 ASN B CA 1
ATOM 4030 C C . ASN B 1 79 ? 37.620 14.935 15.389 1.00 94.76 79 ASN B C 1
ATOM 4031 O O . ASN B 1 79 ? 38.398 15.764 15.868 1.00 94.76 79 ASN B O 1
ATOM 4036 N N . VAL B 1 80 ? 36.852 14.144 16.129 1.00 86.30 80 VAL B N 1
ATOM 4037 C CA . VAL B 1 80 ? 36.869 14.219 17.577 1.00 86.30 80 VAL B CA 1
ATOM 4038 C C . VAL B 1 80 ? 37.233 12.858 18.122 1.00 86.30 80 VAL B C 1
ATOM 4039 O O . VAL B 1 80 ? 36.855 11.826 17.564 1.00 86.30 80 VAL B O 1
ATOM 4043 N N . GLU B 1 81 ? 37.975 12.864 19.220 1.00 62.77 81 GLU B N 1
ATOM 4044 C CA . GLU B 1 81 ? 38.432 11.632 19.830 1.00 62.77 81 GLU B CA 1
ATOM 4045 C C . GLU B 1 81 ? 38.791 11.870 21.299 1.00 62.77 81 GLU B C 1
ATOM 4046 O O . GLU B 1 81 ? 38.990 13.002 21.767 1.00 62.77 81 GLU B O 1
ATOM 4052 N N . ILE B 1 82 ? 38.931 10.785 22.024 1.00 99.68 82 ILE B N 1
ATOM 4053 C CA . ILE B 1 82 ? 39.190 10.920 23.422 1.00 99.68 82 ILE B CA 1
ATOM 4054 C C . ILE B 1 82 ? 40.583 10.469 23.781 1.00 99.68 82 ILE B C 1
ATOM 4055 O O . ILE B 1 82 ? 40.928 9.306 23.547 1.00 99.68 82 ILE B O 1
ATOM 4060 N N . ASP B 1 83 ? 41.388 11.386 24.327 1.00 67.78 83 ASP B N 1
ATOM 4061 C CA . ASP B 1 83 ? 42.742 11.055 24.793 1.00 67.78 83 ASP B CA 1
ATOM 4062 C C . ASP B 1 83 ? 42.465 10.625 26.247 1.00 67.78 83 ASP B C 1
ATOM 4063 O O . ASP B 1 83 ? 42.788 11.334 27.194 1.00 67.78 83 ASP B O 1
ATOM 4068 N N . LEU B 1 84 ? 41.835 9.465 26.408 1.00 89.26 84 LEU B N 1
ATOM 4069 C CA . LEU B 1 84 ? 41.488 8.945 27.725 1.00 89.26 84 LEU B CA 1
ATOM 4070 C C . LEU B 1 84 ? 42.604 9.124 28.719 1.00 89.26 84 LEU B C 1
ATOM 4071 O O . LEU B 1 84 ? 42.348 9.298 29.899 1.00 89.26 84 LEU B O 1
ATOM 4076 N N . ALA B 1 85 ? 43.843 9.055 28.242 1.00 73.47 85 ALA B N 1
ATOM 4077 C CA . ALA B 1 85 ? 45.025 9.204 29.095 1.00 73.47 85 ALA B CA 1
ATOM 4078 C C . ALA B 1 85 ? 45.116 10.630 29.619 1.00 73.47 85 ALA B C 1
ATOM 4079 O O . ALA B 1 85 ? 45.535 10.874 30.751 1.00 73.47 85 ALA B O 1
ATOM 4081 N N . ALA B 1 86 ? 44.717 11.568 28.778 1.00 78.38 86 ALA B N 1
ATOM 4082 C CA . ALA B 1 86 ? 44.734 12.953 29.163 1.00 78.38 86 ALA B CA 1
ATOM 4083 C C . ALA B 1 86 ? 43.682 13.176 30.241 1.00 78.38 86 ALA B C 1
ATOM 4084 O O . ALA B 1 86 ? 44.005 13.641 31.331 1.00 78.38 86 ALA B O 1
ATOM 4086 N N . MET B 1 87 ? 42.429 12.825 29.941 1.00 84.38 87 MET B N 1
ATOM 4087 C CA . MET B 1 87 ? 41.300 12.987 30.875 1.00 84.38 87 MET B CA 1
ATOM 4088 C C . MET B 1 87 ? 41.687 12.582 32.279 1.00 84.38 87 MET B C 1
ATOM 4089 O O . MET B 1 87 ? 41.766 13.437 33.169 1.00 84.38 87 MET B O 1
ATOM 4094 N N . MET B 1 88 ? 41.940 11.288 32.473 1.00 58.65 88 MET B N 1
ATOM 4095 C CA . MET B 1 88 ? 42.321 10.774 33.788 1.00 58.65 88 MET B CA 1
ATOM 4096 C C . MET B 1 88 ? 43.322 11.742 34.401 1.00 58.65 88 MET B C 1
ATOM 4097 O O . MET B 1 88 ? 43.373 11.942 35.623 1.00 58.65 88 MET B O 1
ATOM 4102 N N . GLY B 1 89 ? 44.099 12.364 33.527 1.00 60.81 89 GLY B N 1
ATOM 4103 C CA . GLY B 1 89 ? 45.118 13.277 33.982 1.00 60.81 89 GLY B CA 1
ATOM 4104 C C . GLY B 1 89 ? 44.640 14.527 34.662 1.00 60.81 89 GLY B C 1
ATOM 4105 O O . GLY B 1 89 ? 44.988 14.791 35.817 1.00 60.81 89 GLY B O 1
ATOM 4106 N N . GLN B 1 90 ? 43.862 15.310 33.930 1.00 37.87 90 GLN B N 1
ATOM 4107 C CA . GLN B 1 90 ? 43.379 16.561 34.466 1.00 37.87 90 GLN B CA 1
ATOM 4108 C C . GLN B 1 90 ? 42.797 16.230 35.800 1.00 37.87 90 GLN B C 1
ATOM 4109 O O . GLN B 1 90 ? 43.023 16.975 36.772 1.00 37.87 90 GLN B O 1
ATOM 4115 N N . LYS B 1 91 ? 42.060 15.100 35.800 1.00 53.75 91 LYS B N 1
ATOM 4116 C CA . LYS B 1 91 ? 41.372 14.559 36.964 1.00 53.75 91 LYS B CA 1
ATOM 4117 C C . LYS B 1 91 ? 42.365 14.448 38.071 1.00 53.75 91 LYS B C 1
ATOM 4118 O O . LYS B 1 91 ? 42.217 15.114 39.099 1.00 53.75 91 LYS B O 1
ATOM 4124 N N . ASP B 1 92 ? 43.380 13.607 37.862 1.00 34.90 92 ASP B N 1
ATOM 4125 C CA . ASP B 1 92 ? 44.430 13.422 38.865 1.00 34.90 92 ASP B CA 1
ATOM 4126 C C . ASP B 1 92 ? 45.091 14.767 39.236 1.00 34.90 92 ASP B C 1
ATOM 4127 O O . ASP B 1 92 ? 45.147 15.115 40.415 1.00 34.90 92 ASP B O 1
ATOM 4132 N N . LYS B 1 93 ? 45.576 15.513 38.239 1.00 67.13 93 LYS B N 1
ATOM 4133 C CA . LYS B 1 93 ? 46.192 16.818 38.479 1.00 67.13 93 LYS B CA 1
ATOM 4134 C C . LYS B 1 93 ? 45.341 17.623 39.484 1.00 67.13 93 LYS B C 1
ATOM 4135 O O . LYS B 1 93 ? 45.851 18.159 40.478 1.00 67.13 93 LYS B O 1
ATOM 4141 N N . ALA B 1 94 ? 44.037 17.700 39.204 1.00 87.70 94 ALA B N 1
ATOM 4142 C CA . ALA B 1 94 ? 43.062 18.430 40.033 1.00 87.70 94 ALA B CA 1
ATOM 4143 C C . ALA B 1 94 ? 42.979 17.890 41.430 1.00 87.70 94 ALA B C 1
ATOM 4144 O O . ALA B 1 94 ? 43.071 18.635 42.385 1.00 87.70 94 ALA B O 1
ATOM 4146 N N . VAL B 1 95 ? 42.780 16.587 41.527 1.00 52.42 95 VAL B N 1
ATOM 4147 C CA . VAL B 1 95 ? 42.703 15.893 42.816 1.00 52.42 95 VAL B CA 1
ATOM 4148 C C . VAL B 1 95 ? 43.865 16.270 43.727 1.00 52.42 95 VAL B C 1
ATOM 4149 O O . VAL B 1 95 ? 43.680 16.901 44.764 1.00 52.42 95 VAL B O 1
ATOM 4153 N N . SER B 1 96 ? 45.070 15.867 43.352 1.00 89.66 96 SER B N 1
ATOM 4154 C CA . SER B 1 96 ? 46.223 16.203 44.167 1.00 89.66 96 SER B CA 1
ATOM 4155 C C . SER B 1 96 ? 46.224 17.718 44.436 1.00 89.66 96 SER B C 1
ATOM 4156 O O . SER B 1 96 ? 46.226 18.148 45.590 1.00 89.66 96 SER B O 1
ATOM 4159 N N . ASN B 1 97 ? 46.207 18.519 43.376 1.00 74.27 97 ASN B N 1
ATOM 4160 C CA . ASN B 1 97 ? 46.186 19.961 43.533 1.00 74.27 97 ASN B CA 1
ATOM 4161 C C . ASN B 1 97 ? 45.359 20.374 44.757 1.00 74.27 97 ASN B C 1
ATOM 4162 O O . ASN B 1 97 ? 45.842 21.114 45.611 1.00 74.27 97 ASN B O 1
ATOM 4167 N N . LEU B 1 98 ? 44.125 19.885 44.870 1.00 96.46 98 LEU B N 1
ATOM 4168 C CA . LEU B 1 98 ? 43.252 20.215 46.032 1.00 96.46 98 LEU B CA 1
ATOM 4169 C C . LEU B 1 98 ? 43.795 19.731 47.356 1.00 96.46 98 LEU B C 1
ATOM 4170 O O . LEU B 1 98 ? 43.707 20.431 48.355 1.00 96.46 98 LEU B O 1
ATOM 4175 N N . THR B 1 99 ? 44.333 18.515 47.344 1.00 88.40 99 THR B N 1
ATOM 4176 C CA . THR B 1 99 ? 44.899 17.891 48.533 1.00 88.40 99 THR B CA 1
ATOM 4177 C C . THR B 1 99 ? 45.999 18.769 49.141 1.00 88.40 99 THR B C 1
ATOM 4178 O O . THR B 1 99 ? 45.997 19.070 50.342 1.00 88.40 99 THR B O 1
ATOM 4182 N N . ARG B 1 100 ? 46.949 19.172 48.306 1.00 82.21 100 ARG B N 1
ATOM 4183 C CA . ARG B 1 100 ? 48.024 20.007 48.787 1.00 82.21 100 ARG B CA 1
ATOM 4184 C C . ARG B 1 100 ? 47.415 21.165 49.544 1.00 82.21 100 ARG B C 1
ATOM 4185 O O . ARG B 1 100 ? 47.735 21.390 50.702 1.00 82.21 100 ARG B O 1
ATOM 4193 N N . GLY B 1 101 ? 46.504 21.874 48.895 1.00 93.05 101 GLY B N 1
ATOM 4194 C CA . GLY B 1 101 ? 45.851 22.991 49.543 1.00 93.05 101 GLY B CA 1
ATOM 4195 C C . GLY B 1 101 ? 45.331 22.649 50.930 1.00 93.05 101 GLY B C 1
ATOM 4196 O O . GLY B 1 101 ? 45.457 23.461 51.834 1.00 93.05 101 GLY B O 1
ATOM 4197 N N . ILE B 1 102 ? 44.743 21.463 51.107 1.00 87.70 102 ILE B N 1
ATOM 4198 C CA . ILE B 1 102 ? 44.208 21.044 52.412 1.00 87.70 102 ILE B CA 1
ATOM 4199 C C . ILE B 1 102 ? 45.360 20.951 53.386 1.00 87.70 102 ILE B C 1
ATOM 4200 O O . ILE B 1 102 ? 45.310 21.547 54.459 1.00 87.70 102 ILE B O 1
ATOM 4205 N N . GLU B 1 103 ? 46.387 20.188 53.006 1.00 64.14 103 GLU B N 1
ATOM 4206 C CA . GLU B 1 103 ? 47.568 20.018 53.833 1.00 64.14 103 GLU B CA 1
ATOM 4207 C C . GLU B 1 103 ? 48.024 21.436 54.214 1.00 64.14 103 GLU B C 1
ATOM 4208 O O . GLU B 1 103 ? 48.237 21.742 55.391 1.00 64.14 103 GLU B O 1
ATOM 4214 N N . GLY B 1 104 ? 48.137 22.309 53.216 1.00 77.71 104 GLY B N 1
ATOM 4215 C CA . GLY B 1 104 ? 48.559 23.678 53.468 1.00 77.71 104 GLY B CA 1
ATOM 4216 C C . GLY B 1 104 ? 47.607 24.473 54.338 1.00 77.71 104 GLY B C 1
ATOM 4217 O O . GLY B 1 104 ? 47.953 25.537 54.846 1.00 77.71 104 GLY B O 1
ATOM 4218 N N . LEU B 1 105 ? 46.391 23.972 54.495 1.00 78.92 105 LEU B N 1
ATOM 4219 C CA . LEU B 1 105 ? 45.416 24.656 55.326 1.00 78.92 105 LEU B CA 1
ATOM 4220 C C . LEU B 1 105 ? 45.744 24.300 56.762 1.00 78.92 105 LEU B C 1
ATOM 4221 O O . LEU B 1 105 ? 45.702 25.143 57.651 1.00 78.92 105 LEU B O 1
ATOM 4226 N N . PHE B 1 106 ? 46.080 23.041 56.980 1.00 77.85 106 PHE B N 1
ATOM 4227 C CA . PHE B 1 106 ? 46.449 22.622 58.302 1.00 77.85 106 PHE B CA 1
ATOM 4228 C C . PHE B 1 106 ? 47.648 23.469 58.768 1.00 77.85 106 PHE B C 1
ATOM 4229 O O . PHE B 1 106 ? 47.681 23.950 59.904 1.00 77.85 106 PHE B O 1
ATOM 4237 N N . LYS B 1 107 ? 48.631 23.683 57.900 1.00 109.99 107 LYS B N 1
ATOM 4238 C CA . LYS B 1 107 ? 49.786 24.475 58.310 1.00 109.99 107 LYS B CA 1
ATOM 4239 C C . LYS B 1 107 ? 49.354 25.854 58.753 1.00 109.99 107 LYS B C 1
ATOM 4240 O O . LYS B 1 107 ? 49.843 26.389 59.748 1.00 109.99 107 LYS B O 1
ATOM 4246 N N . LYS B 1 108 ? 48.404 26.421 58.033 1.00 99.01 108 LYS B N 1
ATOM 4247 C CA . LYS B 1 108 ? 47.921 27.743 58.382 1.00 99.01 108 LYS B CA 1
ATOM 4248 C C . LYS B 1 108 ? 47.325 27.772 59.788 1.00 99.01 108 LYS B C 1
ATOM 4249 O O . LYS B 1 108 ? 47.832 28.462 60.674 1.00 99.01 108 LYS B O 1
ATOM 4255 N N . ASN B 1 109 ? 46.257 27.012 59.994 1.00 122.98 109 ASN B N 1
ATOM 4256 C CA . ASN B 1 109 ? 45.587 26.989 61.288 1.00 122.98 109 ASN B CA 1
ATOM 4257 C C . ASN B 1 109 ? 46.317 26.221 62.379 1.00 122.98 109 ASN B C 1
ATOM 4258 O O . ASN B 1 109 ? 45.882 26.189 63.526 1.00 122.98 109 ASN B O 1
ATOM 4263 N N . LYS B 1 110 ? 47.427 25.607 62.009 1.00 56.70 110 LYS B N 1
ATOM 4264 C CA . LYS B 1 110 ? 48.230 24.856 62.943 1.00 56.70 110 LYS B CA 1
ATOM 4265 C C . LYS B 1 110 ? 47.704 23.493 63.398 1.00 56.70 110 LYS B C 1
ATOM 4266 O O . LYS B 1 110 ? 47.881 23.076 64.520 1.00 56.70 110 LYS B O 1
ATOM 4272 N N . VAL B 1 111 ? 47.065 22.781 62.498 1.00 61.44 111 VAL B N 1
ATOM 4273 C CA . VAL B 1 111 ? 46.589 21.433 62.801 1.00 61.44 111 VAL B CA 1
ATOM 4274 C C . VAL B 1 111 ? 47.820 20.493 62.697 1.00 61.44 111 VAL B C 1
ATOM 4275 O O . VAL B 1 111 ? 48.614 20.560 61.747 1.00 61.44 111 VAL B O 1
ATOM 4279 N N . THR B 1 112 ? 48.004 19.618 63.663 1.00 78.26 112 THR B N 1
ATOM 4280 C CA . THR B 1 112 ? 49.139 18.724 63.562 1.00 78.26 112 THR B CA 1
ATOM 4281 C C . THR B 1 112 ? 48.718 17.473 62.821 1.00 78.26 112 THR B C 1
ATOM 4282 O O . THR B 1 112 ? 47.975 16.645 63.353 1.00 78.26 112 THR B O 1
ATOM 4286 N N . TYR B 1 113 ? 49.198 17.349 61.587 1.00 110.27 113 TYR B N 1
ATOM 4287 C CA . TYR B 1 113 ? 48.874 16.218 60.711 1.00 110.27 113 TYR B CA 1
ATOM 4288 C C . TYR B 1 113 ? 49.736 15.047 61.090 1.00 110.27 113 TYR B C 1
ATOM 4289 O O . TYR B 1 113 ? 50.953 15.155 61.070 1.00 110.27 113 TYR B O 1
ATOM 4298 N N . VAL B 1 114 ? 49.109 13.926 61.421 1.00 70.54 114 VAL B N 1
ATOM 4299 C CA . VAL B 1 114 ? 49.852 12.733 61.844 1.00 70.54 114 VAL B CA 1
ATOM 4300 C C . VAL B 1 114 ? 49.559 11.538 60.961 1.00 70.54 114 VAL B C 1
ATOM 4301 O O . VAL B 1 114 ? 48.573 10.841 61.180 1.00 70.54 114 VAL B O 1
ATOM 4305 N N . LYS B 1 115 ? 50.401 11.277 59.970 1.00 120.77 115 LYS B N 1
ATOM 4306 C CA . LYS B 1 115 ? 50.118 10.166 59.072 1.00 120.77 115 LYS B CA 1
ATOM 4307 C C . LYS B 1 115 ? 50.199 8.857 59.835 1.00 120.77 115 LYS B C 1
ATOM 4308 O O . LYS B 1 115 ? 51.163 8.621 60.549 1.00 120.77 115 LYS B O 1
ATOM 4314 N N . GLY B 1 116 ? 49.168 8.025 59.707 1.00 79.96 116 GLY B N 1
ATOM 4315 C CA . GLY B 1 116 ? 49.132 6.742 60.404 1.00 79.96 116 GLY B CA 1
ATOM 4316 C C . GLY B 1 116 ? 47.732 6.164 60.589 1.00 79.96 116 GLY B C 1
ATOM 4317 O O . GLY B 1 116 ? 46.755 6.816 60.230 1.00 79.96 116 GLY B O 1
ATOM 4318 N N . TYR B 1 117 ? 47.620 4.972 61.173 1.00 68.86 117 TYR B N 1
ATOM 4319 C CA . TYR B 1 117 ? 46.327 4.306 61.353 1.00 68.86 117 TYR B CA 1
ATOM 4320 C C . TYR B 1 117 ? 45.754 4.235 62.772 1.00 68.86 117 TYR B C 1
ATOM 4321 O O . TYR B 1 117 ? 45.877 3.203 63.415 1.00 68.86 117 TYR B O 1
ATOM 4330 N N . GLY B 1 118 ? 45.098 5.294 63.243 1.00 75.35 118 GLY B N 1
ATOM 4331 C CA . GLY B 1 118 ? 44.518 5.320 64.588 1.00 75.35 118 GLY B CA 1
ATOM 4332 C C . GLY B 1 118 ? 43.871 4.041 65.124 1.00 75.35 118 GLY B C 1
ATOM 4333 O O . GLY B 1 118 ? 43.457 3.171 64.366 1.00 75.35 118 GLY B O 1
ATOM 4334 N N . LYS B 1 119 ? 43.761 3.940 66.447 1.00 75.70 119 LYS B N 1
ATOM 4335 C CA . LYS B 1 119 ? 43.205 2.753 67.096 1.00 75.70 119 LYS B CA 1
ATOM 4336 C C . LYS B 1 119 ? 43.087 3.111 68.570 1.00 75.70 119 LYS B C 1
ATOM 4337 O O . LYS B 1 119 ? 44.078 3.419 69.209 1.00 75.70 119 LYS B O 1
ATOM 4343 N N . PHE B 1 120 ? 41.876 3.087 69.105 1.00 132.38 120 PHE B N 1
ATOM 4344 C CA . PHE B 1 120 ? 41.663 3.411 70.512 1.00 132.38 120 PHE B CA 1
ATOM 4345 C C . PHE B 1 120 ? 42.415 2.515 71.497 1.00 132.38 120 PHE B C 1
ATOM 4346 O O . PHE B 1 120 ? 42.300 1.291 71.448 1.00 132.38 120 PHE B O 1
ATOM 4354 N N . VAL B 1 121 ? 43.154 3.139 72.410 1.00 152.89 121 VAL B N 1
ATOM 4355 C CA . VAL B 1 121 ? 43.902 2.429 73.452 1.00 152.89 121 VAL B CA 1
ATOM 4356 C C . VAL B 1 121 ? 43.205 2.702 74.787 1.00 152.89 121 VAL B C 1
ATOM 4357 O O . VAL B 1 121 ? 43.454 2.027 75.783 1.00 152.89 121 VAL B O 1
ATOM 4361 N N . SER B 1 122 ? 42.326 3.702 74.778 1.00 85.01 122 SER B N 1
ATOM 4362 C CA . SER B 1 122 ? 41.568 4.135 75.944 1.00 85.01 122 SER B CA 1
ATOM 4363 C C . SER B 1 122 ? 40.712 5.316 75.507 1.00 85.01 122 SER B C 1
ATOM 4364 O O . SER B 1 122 ? 41.021 5.999 74.532 1.00 85.01 122 SER B O 1
ATOM 4367 N N . PRO B 1 123 ? 39.620 5.573 76.226 1.00 113.34 123 PRO B N 1
ATOM 4368 C CA . PRO B 1 123 ? 38.767 6.699 75.855 1.00 113.34 123 PRO B CA 1
ATOM 4369 C C . PRO B 1 123 ? 39.570 8.012 75.711 1.00 113.34 123 PRO B C 1
ATOM 4370 O O . PRO B 1 123 ? 39.020 9.048 75.322 1.00 113.34 123 PRO B O 1
ATOM 4374 N N . SER B 1 124 ? 40.868 7.955 76.027 1.00 53.73 124 SER B N 1
ATOM 4375 C CA . SER B 1 124 ? 41.763 9.117 75.928 1.00 53.73 124 SER B CA 1
ATOM 4376 C C . SER B 1 124 ? 43.022 8.864 75.062 1.00 53.73 124 SER B C 1
ATOM 4377 O O . SER B 1 124 ? 43.734 9.810 74.711 1.00 53.73 124 SER B O 1
ATOM 4380 N N . GLU B 1 125 ? 43.269 7.598 74.699 1.00 52.82 125 GLU B N 1
ATOM 4381 C CA . GLU B 1 125 ? 44.439 7.214 73.891 1.00 52.82 125 GLU B CA 1
ATOM 4382 C C . GLU B 1 125 ? 44.173 6.255 72.700 1.00 52.82 125 GLU B C 1
ATOM 4383 O O . GLU B 1 125 ? 43.360 5.345 72.785 1.00 52.82 125 GLU B O 1
ATOM 4389 N N . ILE B 1 126 ? 44.857 6.484 71.578 1.00 80.86 126 ILE B N 1
ATOM 4390 C CA . ILE B 1 126 ? 44.709 5.611 70.422 1.00 80.86 126 ILE B CA 1
ATOM 4391 C C . ILE B 1 126 ? 46.079 5.310 69.818 1.00 80.86 126 ILE B C 1
ATOM 4392 O O . ILE B 1 126 ? 47.015 6.134 69.857 1.00 80.86 126 ILE B O 1
ATOM 4397 N N . SER B 1 127 ? 46.172 4.100 69.279 1.00 98.95 127 SER B N 1
ATOM 4398 C CA . SER B 1 127 ? 47.395 3.553 68.718 1.00 98.95 127 SER B CA 1
ATOM 4399 C C . SER B 1 127 ? 47.573 3.608 67.201 1.00 98.95 127 SER B C 1
ATOM 4400 O O . SER B 1 127 ? 47.179 2.693 66.465 1.00 98.95 127 SER B O 1
ATOM 4403 N N . VAL B 1 128 ? 48.198 4.694 66.760 1.00 83.22 128 VAL B N 1
ATOM 4404 C CA . VAL B 1 128 ? 48.537 4.937 65.362 1.00 83.22 128 VAL B CA 1
ATOM 4405 C C . VAL B 1 128 ? 49.649 3.910 65.031 1.00 83.22 128 VAL B C 1
ATOM 4406 O O . VAL B 1 128 ? 50.005 3.105 65.866 1.00 83.22 128 VAL B O 1
ATOM 4410 N N . ASP B 1 129 ? 50.198 3.932 63.832 1.00 54.31 129 ASP B N 1
ATOM 4411 C CA . ASP B 1 129 ? 51.230 2.976 63.430 1.00 54.31 129 ASP B CA 1
ATOM 4412 C C . ASP B 1 129 ? 51.361 2.938 61.886 1.00 54.31 129 ASP B C 1
ATOM 4413 O O . ASP B 1 129 ? 51.163 3.944 61.213 1.00 54.31 129 ASP B O 1
ATOM 4418 N N . THR B 1 130 ? 51.710 1.791 61.315 1.00 101.83 130 THR B N 1
ATOM 4419 C CA . THR B 1 130 ? 51.806 1.724 59.863 1.00 101.83 130 THR B CA 1
ATOM 4420 C C . THR B 1 130 ? 52.040 0.367 59.253 1.00 101.83 130 THR B C 1
ATOM 4421 O O . THR B 1 130 ? 52.141 -0.661 59.930 1.00 101.83 130 THR B O 1
ATOM 4425 N N . ILE B 1 131 ? 52.132 0.424 57.930 1.00 121.29 131 ILE B N 1
ATOM 4426 C CA . ILE B 1 131 ? 52.392 -0.714 57.076 1.00 121.29 131 ILE B CA 1
ATOM 4427 C C . ILE B 1 131 ? 53.919 -0.591 56.906 1.00 121.29 131 ILE B C 1
ATOM 4428 O O . ILE B 1 131 ? 54.408 0.304 56.205 1.00 121.29 131 ILE B O 1
ATOM 4433 N N . GLU B 1 132 ? 54.654 -1.475 57.591 1.00 151.10 132 GLU B N 1
ATOM 4434 C CA . GLU B 1 132 ? 56.126 -1.482 57.605 1.00 151.10 132 GLU B CA 1
ATOM 4435 C C . GLU B 1 132 ? 56.576 -0.144 58.208 1.00 151.10 132 GLU B C 1
ATOM 4436 O O . GLU B 1 132 ? 57.465 0.542 57.694 1.00 151.10 132 GLU B O 1
ATOM 4442 N N . GLY B 1 133 ? 55.937 0.220 59.314 1.00 152.89 133 GLY B N 1
ATOM 4443 C CA . GLY B 1 133 ? 56.256 1.475 59.960 1.00 152.89 133 GLY B CA 1
ATOM 4444 C C . GLY B 1 133 ? 56.175 1.467 61.473 1.00 152.89 133 GLY B C 1
ATOM 4445 O O . GLY B 1 133 ? 55.834 0.463 62.105 1.00 152.89 133 GLY B O 1
ATOM 4446 N N . GLU B 1 134 ? 56.474 2.623 62.049 1.00 88.37 134 GLU B N 1
ATOM 4447 C CA . GLU B 1 134 ? 56.488 2.789 63.487 1.00 88.37 134 GLU B CA 1
ATOM 4448 C C . GLU B 1 134 ? 55.154 2.575 64.189 1.00 88.37 134 GLU B C 1
ATOM 4449 O O . GLU B 1 134 ? 54.479 1.551 64.013 1.00 88.37 134 GLU B O 1
ATOM 4455 N N . ASN B 1 135 ? 54.818 3.572 65.004 1.00 151.62 135 ASN B N 1
ATOM 4456 C CA . ASN B 1 135 ? 53.609 3.612 65.808 1.00 151.62 135 ASN B CA 1
ATOM 4457 C C . ASN B 1 135 ? 53.649 4.953 66.562 1.00 151.62 135 ASN B C 1
ATOM 4458 O O . ASN B 1 135 ? 54.151 5.021 67.683 1.00 151.62 135 ASN B O 1
ATOM 4463 N N . THR B 1 136 ? 53.131 6.013 65.941 1.00 100.85 136 THR B N 1
ATOM 4464 C CA . THR B 1 136 ? 53.110 7.362 66.527 1.00 100.85 136 THR B CA 1
ATOM 4465 C C . THR B 1 136 ? 52.233 7.418 67.790 1.00 100.85 136 THR B C 1
ATOM 4466 O O . THR B 1 136 ? 51.335 6.583 67.950 1.00 100.85 136 THR B O 1
ATOM 4470 N N . VAL B 1 137 ? 52.471 8.396 68.677 1.00 152.40 137 VAL B N 1
ATOM 4471 C CA . VAL B 1 137 ? 51.690 8.499 69.929 1.00 152.40 137 VAL B CA 1
ATOM 4472 C C . VAL B 1 137 ? 50.907 9.785 70.254 1.00 152.40 137 VAL B C 1
ATOM 4473 O O . VAL B 1 137 ? 51.481 10.802 70.681 1.00 152.40 137 VAL B O 1
ATOM 4477 N N . VAL B 1 138 ? 49.585 9.703 70.078 1.00 152.89 138 VAL B N 1
ATOM 4478 C CA . VAL B 1 138 ? 48.671 10.807 70.366 1.00 152.89 138 VAL B CA 1
ATOM 4479 C C . VAL B 1 138 ? 47.520 10.348 71.266 1.00 152.89 138 VAL B C 1
ATOM 4480 O O . VAL B 1 138 ? 46.867 9.317 71.042 1.00 152.89 138 VAL B O 1
ATOM 4484 N N . LYS B 1 139 ? 47.310 11.143 72.302 1.00 111.55 139 LYS B N 1
ATOM 4485 C CA . LYS B 1 139 ? 46.277 10.939 73.286 1.00 111.55 139 LYS B CA 1
ATOM 4486 C C . LYS B 1 139 ? 45.837 12.365 73.580 1.00 111.55 139 LYS B C 1
ATOM 4487 O O . LYS B 1 139 ? 46.671 13.269 73.693 1.00 111.55 139 LYS B O 1
ATOM 4493 N N . GLY B 1 140 ? 44.532 12.571 73.674 1.00 68.62 140 GLY B N 1
ATOM 4494 C CA . GLY B 1 140 ? 44.024 13.890 73.974 1.00 68.62 140 GLY B CA 1
ATOM 4495 C C . GLY B 1 140 ? 42.730 13.702 74.736 1.00 68.62 140 GLY B C 1
ATOM 4496 O O . GLY B 1 140 ? 42.230 12.576 74.824 1.00 68.62 140 GLY B O 1
ATOM 4497 N N . LYS B 1 141 ? 42.184 14.801 75.264 1.00 152.89 141 LYS B N 1
ATOM 4498 C CA . LYS B 1 141 ? 40.940 14.801 76.042 1.00 152.89 141 LYS B CA 1
ATOM 4499 C C . LYS B 1 141 ? 39.685 14.455 75.245 1.00 152.89 141 LYS B C 1
ATOM 4500 O O . LYS B 1 141 ? 39.081 13.395 75.469 1.00 152.89 141 LYS B O 1
ATOM 4506 N N . HIS B 1 142 ? 39.272 15.355 74.345 1.00 88.85 142 HIS B N 1
ATOM 4507 C CA . HIS B 1 142 ? 38.086 15.088 73.529 1.00 88.85 142 HIS B CA 1
ATOM 4508 C C . HIS B 1 142 ? 38.533 14.436 72.234 1.00 88.85 142 HIS B C 1
ATOM 4509 O O . HIS B 1 142 ? 39.443 14.932 71.571 1.00 88.85 142 HIS B O 1
ATOM 4516 N N . ILE B 1 143 ? 37.912 13.316 71.881 1.00 81.73 143 ILE B N 1
ATOM 4517 C CA . ILE B 1 143 ? 38.274 12.634 70.644 1.00 81.73 143 ILE B CA 1
ATOM 4518 C C . ILE B 1 143 ? 37.093 12.471 69.671 1.00 81.73 143 ILE B C 1
ATOM 4519 O O . ILE B 1 143 ? 36.059 11.885 70.016 1.00 81.73 143 ILE B O 1
ATOM 4524 N N . ILE B 1 144 ? 37.260 12.999 68.452 1.00 43.45 144 ILE B N 1
ATOM 4525 C CA . ILE B 1 144 ? 36.241 12.907 67.436 1.00 43.45 144 ILE B CA 1
ATOM 4526 C C . ILE B 1 144 ? 36.579 11.787 66.479 1.00 43.45 144 ILE B C 1
ATOM 4527 O O . ILE B 1 144 ? 37.605 11.847 65.811 1.00 43.45 144 ILE B O 1
ATOM 4532 N N . ILE B 1 145 ? 35.744 10.753 66.461 1.00 67.34 145 ILE B N 1
ATOM 4533 C CA . ILE B 1 145 ? 35.895 9.646 65.516 1.00 67.34 145 ILE B CA 1
ATOM 4534 C C . ILE B 1 145 ? 35.361 10.257 64.212 1.00 67.34 145 ILE B C 1
ATOM 4535 O O . ILE B 1 145 ? 34.325 10.952 64.215 1.00 67.34 145 ILE B O 1
ATOM 4540 N N . ALA B 1 146 ? 36.065 10.012 63.111 1.00 88.77 146 ALA B N 1
ATOM 4541 C CA . ALA B 1 146 ? 35.678 10.573 61.827 1.00 88.77 146 ALA B CA 1
ATOM 4542 C C . ALA B 1 146 ? 36.134 9.642 60.739 1.00 88.77 146 ALA B C 1
ATOM 4543 O O . ALA B 1 146 ? 36.400 10.062 59.613 1.00 88.77 146 ALA B O 1
ATOM 4545 N N . THR B 1 147 ? 36.244 8.367 61.095 1.00 91.56 147 THR B N 1
ATOM 4546 C CA . THR B 1 147 ? 36.604 7.345 60.125 1.00 91.56 147 THR B CA 1
ATOM 4547 C C . THR B 1 147 ? 35.493 7.584 59.123 1.00 91.56 147 THR B C 1
ATOM 4548 O O . THR B 1 147 ? 34.580 8.349 59.410 1.00 91.56 147 THR B O 1
ATOM 4552 N N . GLY B 1 148 ? 35.504 6.972 57.957 1.00 70.81 148 GLY B N 1
ATOM 4553 C CA . GLY B 1 148 ? 34.411 7.334 57.054 1.00 70.81 148 GLY B CA 1
ATOM 4554 C C . GLY B 1 148 ? 33.328 6.323 56.772 1.00 70.81 148 GLY B C 1
ATOM 4555 O O . GLY B 1 148 ? 32.467 6.035 57.602 1.00 70.81 148 GLY B O 1
ATOM 4556 N N . SER B 1 149 ? 33.387 5.805 55.550 1.00 87.10 149 SER B N 1
ATOM 4557 C CA . SER B 1 149 ? 32.476 4.790 55.050 1.00 87.10 149 SER B CA 1
ATOM 4558 C C . SER B 1 149 ? 33.235 4.039 53.972 1.00 87.10 149 SER B C 1
ATOM 4559 O O . SER B 1 149 ? 34.375 4.380 53.656 1.00 87.10 149 SER B O 1
ATOM 4562 N N . ASP B 1 150 ? 32.613 3.009 53.417 1.00 51.16 150 ASP B N 1
ATOM 4563 C CA . ASP B 1 150 ? 33.252 2.227 52.360 1.00 51.16 150 ASP B CA 1
ATOM 4564 C C . ASP B 1 150 ? 32.281 1.403 51.539 1.00 51.16 150 ASP B C 1
ATOM 4565 O O . ASP B 1 150 ? 31.119 1.293 51.878 1.00 51.16 150 ASP B O 1
ATOM 4570 N N . VAL B 1 151 ? 32.755 0.830 50.449 1.00 37.71 151 VAL B N 1
ATOM 4571 C CA . VAL B 1 151 ? 31.931 0.033 49.533 1.00 37.71 151 VAL B CA 1
ATOM 4572 C C . VAL B 1 151 ? 31.037 -0.939 50.259 1.00 37.71 151 VAL B C 1
ATOM 4573 O O . VAL B 1 151 ? 31.139 -1.028 51.449 1.00 37.71 151 VAL B O 1
ATOM 4577 N N . LYS B 1 152 ? 30.176 -1.689 49.564 1.00 77.57 152 LYS B N 1
ATOM 4578 C CA . LYS B 1 152 ? 29.290 -2.685 50.214 1.00 77.57 152 LYS B CA 1
ATOM 4579 C C . LYS B 1 152 ? 29.284 -4.044 49.489 1.00 77.57 152 LYS B C 1
ATOM 4580 O O . LYS B 1 152 ? 29.553 -4.121 48.306 1.00 77.57 152 LYS B O 1
ATOM 4586 N N . SER B 1 153 ? 28.978 -5.122 50.198 1.00 79.79 153 SER B N 1
ATOM 4587 C CA . SER B 1 153 ? 28.965 -6.458 49.585 1.00 79.79 153 SER B CA 1
ATOM 4588 C C . SER B 1 153 ? 27.902 -6.729 48.488 1.00 79.79 153 SER B C 1
ATOM 4589 O O . SER B 1 153 ? 27.625 -5.871 47.649 1.00 79.79 153 SER B O 1
ATOM 4592 N N . LEU B 1 154 ? 27.358 -7.959 48.520 1.00 76.62 154 LEU B N 1
ATOM 4593 C CA . LEU B 1 154 ? 26.328 -8.492 47.620 1.00 76.62 154 LEU B CA 1
ATOM 4594 C C . LEU B 1 154 ? 26.656 -9.936 47.268 1.00 76.62 154 LEU B C 1
ATOM 4595 O O . LEU B 1 154 ? 27.783 -10.386 47.440 1.00 76.62 154 LEU B O 1
ATOM 4600 N N . PRO B 1 155 ? 25.664 -10.693 46.789 1.00 152.89 155 PRO B N 1
ATOM 4601 C CA . PRO B 1 155 ? 25.933 -12.090 46.421 1.00 152.89 155 PRO B CA 1
ATOM 4602 C C . PRO B 1 155 ? 26.418 -12.214 44.959 1.00 152.89 155 PRO B C 1
ATOM 4603 O O . PRO B 1 155 ? 25.780 -12.902 44.149 1.00 152.89 155 PRO B O 1
ATOM 4607 N N . GLY B 1 156 ? 27.540 -11.548 44.644 1.00 131.39 156 GLY B N 1
ATOM 4608 C CA . GLY B 1 156 ? 28.122 -11.556 43.299 1.00 131.39 156 GLY B CA 1
ATOM 4609 C C . GLY B 1 156 ? 29.213 -10.500 43.213 1.00 131.39 156 GLY B C 1
ATOM 4610 O O . GLY B 1 156 ? 29.505 -9.928 42.151 1.00 131.39 156 GLY B O 1
ATOM 4611 N N . VAL B 1 157 ? 29.808 -10.260 44.377 1.00 115.20 157 VAL B N 1
ATOM 4612 C CA . VAL B 1 157 ? 30.867 -9.280 44.571 1.00 115.20 157 VAL B CA 1
ATOM 4613 C C . VAL B 1 157 ? 32.254 -9.864 44.289 1.00 115.20 157 VAL B C 1
ATOM 4614 O O . VAL B 1 157 ? 32.473 -11.081 44.390 1.00 115.20 157 VAL B O 1
ATOM 4618 N N . THR B 1 158 ? 33.178 -8.976 43.927 1.00 116.50 158 THR B N 1
ATOM 4619 C CA . THR B 1 158 ? 34.542 -9.352 43.595 1.00 116.50 158 THR B CA 1
ATOM 4620 C C . THR B 1 158 ? 35.381 -8.104 43.712 1.00 116.50 158 THR B C 1
ATOM 4621 O O . THR B 1 158 ? 35.963 -7.671 42.726 1.00 116.50 158 THR B O 1
ATOM 4625 N N . ILE B 1 159 ? 35.426 -7.522 44.907 1.00 152.89 159 ILE B N 1
ATOM 4626 C CA . ILE B 1 159 ? 36.196 -6.302 45.176 1.00 152.89 159 ILE B CA 1
ATOM 4627 C C . ILE B 1 159 ? 37.670 -6.411 44.681 1.00 152.89 159 ILE B C 1
ATOM 4628 O O . ILE B 1 159 ? 38.604 -6.328 45.486 1.00 152.89 159 ILE B O 1
ATOM 4633 N N . ASP B 1 160 ? 37.862 -6.568 43.360 1.00 107.18 160 ASP B N 1
ATOM 4634 C CA . ASP B 1 160 ? 39.197 -6.718 42.731 1.00 107.18 160 ASP B CA 1
ATOM 4635 C C . ASP B 1 160 ? 39.537 -5.812 41.521 1.00 107.18 160 ASP B C 1
ATOM 4636 O O . ASP B 1 160 ? 39.082 -6.017 40.392 1.00 107.18 160 ASP B O 1
ATOM 4641 N N . GLU B 1 161 ? 40.380 -4.825 41.772 1.00 152.89 161 GLU B N 1
ATOM 4642 C CA . GLU B 1 161 ? 40.791 -3.886 40.746 1.00 152.89 161 GLU B CA 1
ATOM 4643 C C . GLU B 1 161 ? 39.934 -3.824 39.470 1.00 152.89 161 GLU B C 1
ATOM 4644 O O . GLU B 1 161 ? 38.821 -3.306 39.510 1.00 152.89 161 GLU B O 1
ATOM 4650 N N . LYS B 1 162 ? 40.433 -4.404 38.374 1.00 72.16 162 LYS B N 1
ATOM 4651 C CA . LYS B 1 162 ? 39.819 -4.308 37.040 1.00 72.16 162 LYS B CA 1
ATOM 4652 C C . LYS B 1 162 ? 38.721 -5.149 36.430 1.00 72.16 162 LYS B C 1
ATOM 4653 O O . LYS B 1 162 ? 38.103 -4.683 35.477 1.00 72.16 162 LYS B O 1
ATOM 4659 N N . LYS B 1 163 ? 38.468 -6.355 36.929 1.00 76.04 163 LYS B N 1
ATOM 4660 C CA . LYS B 1 163 ? 37.417 -7.220 36.360 1.00 76.04 163 LYS B CA 1
ATOM 4661 C C . LYS B 1 163 ? 35.983 -6.707 36.653 1.00 76.04 163 LYS B C 1
ATOM 4662 O O . LYS B 1 163 ? 35.150 -6.566 35.743 1.00 76.04 163 LYS B O 1
ATOM 4668 N N . ILE B 1 164 ? 35.722 -6.461 37.943 1.00 89.93 164 ILE B N 1
ATOM 4669 C CA . ILE B 1 164 ? 34.446 -5.957 38.455 1.00 89.93 164 ILE B CA 1
ATOM 4670 C C . ILE B 1 164 ? 34.796 -4.795 39.375 1.00 89.93 164 ILE B C 1
ATOM 4671 O O . ILE B 1 164 ? 35.551 -4.967 40.321 1.00 89.93 164 ILE B O 1
ATOM 4676 N N . VAL B 1 165 ? 34.246 -3.616 39.117 1.00 60.63 165 VAL B N 1
ATOM 4677 C CA . VAL B 1 165 ? 34.616 -2.481 39.933 1.00 60.63 165 VAL B CA 1
ATOM 4678 C C . VAL B 1 165 ? 33.709 -1.932 40.990 1.00 60.63 165 VAL B C 1
ATOM 4679 O O . VAL B 1 165 ? 32.530 -2.261 41.108 1.00 60.63 165 VAL B O 1
ATOM 4683 N N . SER B 1 166 ? 34.319 -1.023 41.731 1.00 99.49 166 SER B N 1
ATOM 4684 C CA . SER B 1 166 ? 33.690 -0.305 42.816 1.00 99.49 166 SER B CA 1
ATOM 4685 C C . SER B 1 166 ? 33.579 1.123 42.316 1.00 99.49 166 SER B C 1
ATOM 4686 O O . SER B 1 166 ? 33.638 1.381 41.107 1.00 99.49 166 SER B O 1
ATOM 4689 N N . SER B 1 167 ? 33.396 2.039 43.259 1.00 58.72 167 SER B N 1
ATOM 4690 C CA . SER B 1 167 ? 33.378 3.441 42.950 1.00 58.72 167 SER B CA 1
ATOM 4691 C C . SER B 1 167 ? 34.767 3.652 42.362 1.00 58.72 167 SER B C 1
ATOM 4692 O O . SER B 1 167 ? 34.916 3.961 41.195 1.00 58.72 167 SER B O 1
ATOM 4695 N N . THR B 1 168 ? 35.802 3.424 43.160 1.00 85.86 168 THR B N 1
ATOM 4696 C CA . THR B 1 168 ? 37.181 3.651 42.691 1.00 85.86 168 THR B CA 1
ATOM 4697 C C . THR B 1 168 ? 37.645 3.085 41.354 1.00 85.86 168 THR B C 1
ATOM 4698 O O . THR B 1 168 ? 38.221 3.796 40.525 1.00 85.86 168 THR B O 1
ATOM 4702 N N . GLY B 1 169 ? 37.427 1.789 41.180 1.00 101.04 169 GLY B N 1
ATOM 4703 C CA . GLY B 1 169 ? 37.834 1.145 39.954 1.00 101.04 169 GLY B CA 1
ATOM 4704 C C . GLY B 1 169 ? 37.285 1.904 38.776 1.00 101.04 169 GLY B C 1
ATOM 4705 O O . GLY B 1 169 ? 38.021 2.306 37.883 1.00 101.04 169 GLY B O 1
ATOM 4706 N N . ALA B 1 170 ? 35.975 2.112 38.804 1.00 77.19 170 ALA B N 1
ATOM 4707 C CA . ALA B 1 170 ? 35.270 2.801 37.744 1.00 77.19 170 ALA B CA 1
ATOM 4708 C C . ALA B 1 170 ? 35.900 4.134 37.406 1.00 77.19 170 ALA B C 1
ATOM 4709 O O . ALA B 1 170 ? 35.940 4.513 36.257 1.00 77.19 170 ALA B O 1
ATOM 4711 N N . LEU B 1 171 ? 36.420 4.836 38.399 1.00 54.11 171 LEU B N 1
ATOM 4712 C CA . LEU B 1 171 ? 36.973 6.156 38.148 1.00 54.11 171 LEU B CA 1
ATOM 4713 C C . LEU B 1 171 ? 38.361 6.143 37.587 1.00 54.11 171 LEU B C 1
ATOM 4714 O O . LEU B 1 171 ? 38.951 7.199 37.310 1.00 54.11 171 LEU B O 1
ATOM 4719 N N . ALA B 1 172 ? 38.888 4.943 37.413 1.00 65.53 172 ALA B N 1
ATOM 4720 C CA . ALA B 1 172 ? 40.245 4.814 36.952 1.00 65.53 172 ALA B CA 1
ATOM 4721 C C . ALA B 1 172 ? 40.420 3.644 36.047 1.00 65.53 172 ALA B C 1
ATOM 4722 O O . ALA B 1 172 ? 41.420 2.978 36.130 1.00 65.53 172 ALA B O 1
ATOM 4724 N N . LEU B 1 173 ? 39.454 3.351 35.196 1.00 73.80 173 LEU B N 1
ATOM 4725 C CA . LEU B 1 173 ? 39.660 2.234 34.296 1.00 73.80 173 LEU B CA 1
ATOM 4726 C C . LEU B 1 173 ? 40.803 2.750 33.408 1.00 73.80 173 LEU B C 1
ATOM 4727 O O . LEU B 1 173 ? 41.305 3.881 33.588 1.00 73.80 173 LEU B O 1
ATOM 4732 N N . SER B 1 174 ? 41.233 1.932 32.463 1.00 125.62 174 SER B N 1
ATOM 4733 C CA . SER B 1 174 ? 42.299 2.341 31.570 1.00 125.62 174 SER B CA 1
ATOM 4734 C C . SER B 1 174 ? 41.898 1.819 30.215 1.00 125.62 174 SER B C 1
ATOM 4735 O O . SER B 1 174 ? 42.725 1.378 29.435 1.00 125.62 174 SER B O 1
ATOM 4738 N N . GLU B 1 175 ? 40.611 1.876 29.931 1.00 91.31 175 GLU B N 1
ATOM 4739 C CA . GLU B 1 175 ? 40.124 1.363 28.673 1.00 91.31 175 GLU B CA 1
ATOM 4740 C C . GLU B 1 175 ? 38.609 1.542 28.654 1.00 91.31 175 GLU B C 1
ATOM 4741 O O . GLU B 1 175 ? 37.904 0.932 29.447 1.00 91.31 175 GLU B O 1
ATOM 4747 N N . ILE B 1 176 ? 38.116 2.409 27.783 1.00 67.26 176 ILE B N 1
ATOM 4748 C CA . ILE B 1 176 ? 36.684 2.607 27.631 1.00 67.26 176 ILE B CA 1
ATOM 4749 C C . ILE B 1 176 ? 36.090 1.230 27.241 1.00 67.26 176 ILE B C 1
ATOM 4750 O O . ILE B 1 176 ? 36.331 0.728 26.130 1.00 67.26 176 ILE B O 1
ATOM 4755 N N . PRO B 1 177 ? 35.302 0.603 28.139 1.00 58.27 177 PRO B N 1
ATOM 4756 C CA . PRO B 1 177 ? 34.680 -0.715 27.901 1.00 58.27 177 PRO B CA 1
ATOM 4757 C C . PRO B 1 177 ? 33.585 -0.668 26.876 1.00 58.27 177 PRO B C 1
ATOM 4758 O O . PRO B 1 177 ? 32.813 0.268 26.858 1.00 58.27 177 PRO B O 1
ATOM 4762 N N . LYS B 1 178 ? 33.493 -1.673 26.024 1.00 106.75 178 LYS B N 1
ATOM 4763 C CA . LYS B 1 178 ? 32.452 -1.631 25.014 1.00 106.75 178 LYS B CA 1
ATOM 4764 C C . LYS B 1 178 ? 31.070 -1.683 25.651 1.00 106.75 178 LYS B C 1
ATOM 4765 O O . LYS B 1 178 ? 30.246 -0.786 25.446 1.00 106.75 178 LYS B O 1
ATOM 4771 N N . LYS B 1 179 ? 30.817 -2.728 26.424 1.00 85.31 179 LYS B N 1
ATOM 4772 C CA . LYS B 1 179 ? 29.552 -2.868 27.109 1.00 85.31 179 LYS B CA 1
ATOM 4773 C C . LYS B 1 179 ? 29.862 -2.768 28.592 1.00 85.31 179 LYS B C 1
ATOM 4774 O O . LYS B 1 179 ? 30.808 -3.369 29.088 1.00 85.31 179 LYS B O 1
ATOM 4780 N N . LEU B 1 180 ? 29.093 -1.962 29.300 1.00 78.80 180 LEU B N 1
ATOM 4781 C CA . LEU B 1 180 ? 29.286 -1.807 30.723 1.00 78.80 180 LEU B CA 1
ATOM 4782 C C . LEU B 1 180 ? 27.915 -1.930 31.325 1.00 78.80 180 LEU B C 1
ATOM 4783 O O . LEU B 1 180 ? 26.914 -1.631 30.683 1.00 78.80 180 LEU B O 1
ATOM 4788 N N . VAL B 1 181 ? 27.895 -2.405 32.559 1.00 53.80 181 VAL B N 1
ATOM 4789 C CA . VAL B 1 181 ? 26.694 -2.616 33.342 1.00 53.80 181 VAL B CA 1
ATOM 4790 C C . VAL B 1 181 ? 27.004 -2.050 34.719 1.00 53.80 181 VAL B C 1
ATOM 4791 O O . VAL B 1 181 ? 28.083 -2.289 35.260 1.00 53.80 181 VAL B O 1
ATOM 4795 N N . VAL B 1 182 ? 26.069 -1.275 35.263 1.00 84.91 182 VAL B N 1
ATOM 4796 C CA . VAL B 1 182 ? 26.191 -0.712 36.602 1.00 84.91 182 VAL B CA 1
ATOM 4797 C C . VAL B 1 182 ? 25.069 -1.379 37.394 1.00 84.91 182 VAL B C 1
ATOM 4798 O O . VAL B 1 182 ? 23.900 -1.290 37.028 1.00 84.91 182 VAL B O 1
ATOM 4802 N N . ILE B 1 183 ? 25.429 -2.081 38.459 1.00 107.22 183 ILE B N 1
ATOM 4803 C CA . ILE B 1 183 ? 24.443 -2.788 39.258 1.00 107.22 183 ILE B CA 1
ATOM 4804 C C . ILE B 1 183 ? 23.651 -1.857 40.159 1.00 107.22 183 ILE B C 1
ATOM 4805 O O . ILE B 1 183 ? 22.437 -1.722 40.015 1.00 107.22 183 ILE B O 1
ATOM 4810 N N . GLY B 1 184 ? 24.311 -1.209 41.099 1.00 78.37 184 GLY B N 1
ATOM 4811 C CA . GLY B 1 184 ? 23.545 -0.295 41.915 1.00 78.37 184 GLY B CA 1
ATOM 4812 C C . GLY B 1 184 ? 22.917 0.670 40.921 1.00 78.37 184 GLY B C 1
ATOM 4813 O O . GLY B 1 184 ? 23.423 0.783 39.801 1.00 78.37 184 GLY B O 1
ATOM 4814 N N . ALA B 1 185 ? 21.835 1.360 41.299 1.00 95.84 185 ALA B N 1
ATOM 4815 C CA . ALA B 1 185 ? 21.167 2.323 40.400 1.00 95.84 185 ALA B CA 1
ATOM 4816 C C . ALA B 1 185 ? 20.743 3.619 41.079 1.00 95.84 185 ALA B C 1
ATOM 4817 O O . ALA B 1 185 ? 19.602 4.065 40.971 1.00 95.84 185 ALA B O 1
ATOM 4819 N N . GLY B 1 186 ? 21.686 4.231 41.763 1.00 48.56 186 GLY B N 1
ATOM 4820 C CA . GLY B 1 186 ? 21.388 5.460 42.454 1.00 48.56 186 GLY B CA 1
ATOM 4821 C C . GLY B 1 186 ? 22.296 6.606 42.047 1.00 48.56 186 GLY B C 1
ATOM 4822 O O . GLY B 1 186 ? 22.622 6.791 40.860 1.00 48.56 186 GLY B O 1
ATOM 4823 N N A TYR B 1 187 ? 22.707 7.385 43.051 0.50 60.16 187 TYR B N 1
ATOM 4824 N N B TYR B 1 187 ? 22.709 7.380 43.056 0.50 55.15 187 TYR B N 1
ATOM 4825 C CA A TYR B 1 187 ? 23.587 8.534 42.873 0.50 60.16 187 TYR B CA 1
ATOM 4826 C CA B TYR B 1 187 ? 23.576 8.527 42.856 0.50 55.15 187 TYR B CA 1
ATOM 4827 C C A TYR B 1 187 ? 24.761 8.125 42.001 0.50 60.16 187 TYR B C 1
ATOM 4828 C C B TYR B 1 187 ? 24.761 8.117 41.997 0.50 55.15 187 TYR B C 1
ATOM 4829 O O A TYR B 1 187 ? 24.725 8.230 40.770 0.50 60.16 187 TYR B O 1
ATOM 4830 O O B TYR B 1 187 ? 24.731 8.217 40.766 0.50 55.15 187 TYR B O 1
ATOM 4847 N N . ILE B 1 188 ? 25.798 7.638 42.692 1.00 71.78 188 ILE B N 1
ATOM 4848 C CA . ILE B 1 188 ? 27.063 7.192 42.102 1.00 71.78 188 ILE B CA 1
ATOM 4849 C C . ILE B 1 188 ? 26.935 6.369 40.858 1.00 71.78 188 ILE B C 1
ATOM 4850 O O . ILE B 1 188 ? 27.643 6.562 39.886 1.00 71.78 188 ILE B O 1
ATOM 4855 N N . GLY B 1 189 ? 26.026 5.434 40.900 1.00 57.34 189 GLY B N 1
ATOM 4856 C CA . GLY B 1 189 ? 25.848 4.608 39.739 1.00 57.34 189 GLY B CA 1
ATOM 4857 C C . GLY B 1 189 ? 25.492 5.357 38.470 1.00 57.34 189 GLY B C 1
ATOM 4858 O O . GLY B 1 189 ? 26.167 5.206 37.440 1.00 57.34 189 GLY B O 1
ATOM 4859 N N . LEU B 1 190 ? 24.425 6.149 38.526 1.00 66.45 190 LEU B N 1
ATOM 4860 C CA . LEU B 1 190 ? 24.003 6.885 37.349 1.00 66.45 190 LEU B CA 1
ATOM 4861 C C . LEU B 1 190 ? 25.145 7.730 36.861 1.00 66.45 190 LEU B C 1
ATOM 4862 O O . LEU B 1 190 ? 25.291 7.889 35.660 1.00 66.45 190 LEU B O 1
ATOM 4867 N N . GLU B 1 191 ? 25.950 8.260 37.791 1.00 28.50 191 GLU B N 1
ATOM 4868 C CA . GLU B 1 191 ? 27.090 9.113 37.441 1.00 28.50 191 GLU B CA 1
ATOM 4869 C C . GLU B 1 191 ? 28.158 8.403 36.618 1.00 28.50 191 GLU B C 1
ATOM 4870 O O . GLU B 1 191 ? 28.529 8.884 35.555 1.00 28.50 191 GLU B O 1
ATOM 4876 N N . MET B 1 192 ? 28.637 7.254 37.082 1.00 50.54 192 MET B N 1
ATOM 4877 C CA . MET B 1 192 ? 29.649 6.562 36.325 1.00 50.54 192 MET B CA 1
ATOM 4878 C C . MET B 1 192 ? 29.062 6.142 35.005 1.00 50.54 192 MET B C 1
ATOM 4879 O O . MET B 1 192 ? 29.698 6.308 33.969 1.00 50.54 192 MET B O 1
ATOM 4884 N N . GLY B 1 193 ? 27.848 5.603 35.047 1.00 49.61 193 GLY B N 1
ATOM 4885 C CA . GLY B 1 193 ? 27.183 5.159 33.829 1.00 49.61 193 GLY B CA 1
ATOM 4886 C C . GLY B 1 193 ? 27.093 6.272 32.813 1.00 49.61 193 GLY B C 1
ATOM 4887 O O . GLY B 1 193 ? 27.124 6.043 31.607 1.00 49.61 193 GLY B O 1
ATOM 4888 N N . SER B 1 194 ? 27.001 7.497 33.314 1.00 59.27 194 SER B N 1
ATOM 4889 C CA . SER B 1 194 ? 26.930 8.670 32.468 1.00 59.27 194 SER B CA 1
ATOM 4890 C C . SER B 1 194 ? 28.325 8.996 31.975 1.00 59.27 194 SER B C 1
ATOM 4891 O O . SER B 1 194 ? 28.523 9.163 30.793 1.00 59.27 194 SER B O 1
ATOM 4894 N N . VAL B 1 195 ? 29.293 9.083 32.875 1.00 34.14 195 VAL B N 1
ATOM 4895 C CA . VAL B 1 195 ? 30.641 9.396 32.457 1.00 34.14 195 VAL B CA 1
ATOM 4896 C C . VAL B 1 195 ? 31.101 8.546 31.274 1.00 34.14 195 VAL B C 1
ATOM 4897 O O . VAL B 1 195 ? 31.364 9.089 30.195 1.00 34.14 195 VAL B O 1
ATOM 4901 N N . TRP B 1 196 ? 31.195 7.232 31.476 1.00 75.38 196 TRP B N 1
ATOM 4902 C CA . TRP B 1 196 ? 31.635 6.296 30.425 1.00 75.38 196 TRP B CA 1
ATOM 4903 C C . TRP B 1 196 ? 30.692 6.149 29.231 1.00 75.38 196 TRP B C 1
ATOM 4904 O O . TRP B 1 196 ? 31.131 5.867 28.116 1.00 75.38 196 TRP B O 1
ATOM 4915 N N . GLY B 1 197 ? 29.397 6.314 29.465 1.00 115.59 197 GLY B N 1
ATOM 4916 C CA . GLY B 1 197 ? 28.449 6.208 28.372 1.00 115.59 197 GLY B CA 1
ATOM 4917 C C . GLY B 1 197 ? 28.675 7.308 27.346 1.00 115.59 197 GLY B C 1
ATOM 4918 O O . GLY B 1 197 ? 28.502 7.113 26.144 1.00 115.59 197 GLY B O 1
ATOM 4919 N N . ARG B 1 198 ? 29.050 8.483 27.828 1.00 56.89 198 ARG B N 1
ATOM 4920 C CA . ARG B 1 198 ? 29.309 9.590 26.963 1.00 56.89 198 ARG B CA 1
ATOM 4921 C C . ARG B 1 198 ? 30.508 9.182 26.179 1.00 56.89 198 ARG B C 1
ATOM 4922 O O . ARG B 1 198 ? 30.440 9.037 24.971 1.00 56.89 198 ARG B O 1
ATOM 4930 N N . ILE B 1 199 ? 31.612 8.994 26.884 1.00 40.68 199 ILE B N 1
ATOM 4931 C CA . ILE B 1 199 ? 32.864 8.559 26.287 1.00 40.68 199 ILE B CA 1
ATOM 4932 C C . ILE B 1 199 ? 32.821 7.481 25.201 1.00 40.68 199 ILE B C 1
ATOM 4933 O O . ILE B 1 199 ? 33.718 7.428 24.393 1.00 40.68 199 ILE B O 1
ATOM 4938 N N . GLY B 1 200 ? 31.829 6.600 25.180 1.00 64.73 200 GLY B N 1
ATOM 4939 C CA . GLY B 1 200 ? 31.793 5.578 24.127 1.00 64.73 200 GLY B CA 1
ATOM 4940 C C . GLY B 1 200 ? 31.237 4.191 24.490 1.00 64.73 200 GLY B C 1
ATOM 4941 O O . GLY B 1 200 ? 30.862 3.389 23.606 1.00 64.73 200 GLY B O 1
ATOM 4942 N N . SER B 1 201 ? 31.179 3.915 25.797 1.00 71.49 201 SER B N 1
ATOM 4943 C CA . SER B 1 201 ? 30.664 2.659 26.328 1.00 71.49 201 SER B CA 1
ATOM 4944 C C . SER B 1 201 ? 29.190 2.533 26.109 1.00 71.49 201 SER B C 1
ATOM 4945 O O . SER B 1 201 ? 28.488 3.519 25.952 1.00 71.49 201 SER B O 1
ATOM 4948 N N . GLU B 1 202 ? 28.713 1.308 26.115 1.00 55.83 202 GLU B N 1
ATOM 4949 C CA . GLU B 1 202 ? 27.293 1.100 25.988 1.00 55.83 202 GLU B CA 1
ATOM 4950 C C . GLU B 1 202 ? 26.872 0.641 27.391 1.00 55.83 202 GLU B C 1
ATOM 4951 O O . GLU B 1 202 ? 27.189 -0.462 27.803 1.00 55.83 202 GLU B O 1
ATOM 4957 N N . VAL B 1 203 ? 26.151 1.462 28.134 1.00 48.56 203 VAL B N 1
ATOM 4958 C CA . VAL B 1 203 ? 25.818 1.022 29.457 1.00 48.56 203 VAL B CA 1
ATOM 4959 C C . VAL B 1 203 ? 24.404 0.514 29.643 1.00 48.56 203 VAL B C 1
ATOM 4960 O O . VAL B 1 203 ? 23.549 0.727 28.777 1.00 48.56 203 VAL B O 1
ATOM 4964 N N . THR B 1 204 ? 24.189 -0.167 30.781 1.00 59.98 204 THR B N 1
ATOM 4965 C CA . THR B 1 204 ? 22.888 -0.682 31.242 1.00 59.98 204 THR B CA 1
ATOM 4966 C C . THR B 1 204 ? 22.993 -0.775 32.746 1.00 59.98 204 THR B C 1
ATOM 4967 O O . THR B 1 204 ? 23.937 -1.359 33.253 1.00 59.98 204 THR B O 1
ATOM 4971 N N . VAL B 1 205 ? 22.026 -0.181 33.442 1.00 75.53 205 VAL B N 1
ATOM 4972 C CA . VAL B 1 205 ? 21.977 -0.192 34.896 1.00 75.53 205 VAL B CA 1
ATOM 4973 C C . VAL B 1 205 ? 20.966 -1.234 35.343 1.00 75.53 205 VAL B C 1
ATOM 4974 O O . VAL B 1 205 ? 19.849 -1.289 34.813 1.00 75.53 205 VAL B O 1
ATOM 4978 N N . VAL B 1 206 ? 21.375 -2.055 36.315 1.00 106.31 206 VAL B N 1
ATOM 4979 C CA . VAL B 1 206 ? 20.543 -3.123 36.872 1.00 106.31 206 VAL B CA 1
ATOM 4980 C C . VAL B 1 206 ? 20.235 -2.874 38.352 1.00 106.31 206 VAL B C 1
ATOM 4981 O O . VAL B 1 206 ? 21.086 -3.056 39.214 1.00 106.31 206 VAL B O 1
ATOM 4985 N N . GLU B 1 207 ? 19.007 -2.471 38.643 1.00 77.29 207 GLU B N 1
ATOM 4986 C CA . GLU B 1 207 ? 18.631 -2.216 40.018 1.00 77.29 207 GLU B CA 1
ATOM 4987 C C . GLU B 1 207 ? 17.607 -3.234 40.520 1.00 77.29 207 GLU B C 1
ATOM 4988 O O . GLU B 1 207 ? 16.786 -3.751 39.749 1.00 77.29 207 GLU B O 1
ATOM 4994 N N . PHE B 1 208 ? 17.688 -3.525 41.820 1.00 67.96 208 PHE B N 1
ATOM 4995 C CA . PHE B 1 208 ? 16.799 -4.478 42.465 1.00 67.96 208 PHE B CA 1
ATOM 4996 C C . PHE B 1 208 ? 15.523 -3.751 42.812 1.00 67.96 208 PHE B C 1
ATOM 4997 O O . PHE B 1 208 ? 14.451 -4.353 42.891 1.00 67.96 208 PHE B O 1
ATOM 5005 N N . ALA B 1 209 ? 15.655 -2.445 43.007 1.00 71.05 209 ALA B N 1
ATOM 5006 C CA . ALA B 1 209 ? 14.529 -1.606 43.384 1.00 71.05 209 ALA B CA 1
ATOM 5007 C C . ALA B 1 209 ? 13.542 -1.298 42.258 1.00 71.05 209 ALA B C 1
ATOM 5008 O O . ALA B 1 209 ? 13.886 -1.333 41.069 1.00 71.05 209 ALA B O 1
ATOM 5010 N N . SER B 1 210 ? 12.305 -1.012 42.660 1.00 53.70 210 SER B N 1
ATOM 5011 C CA . SER B 1 210 ? 11.214 -0.707 41.742 1.00 53.70 210 SER B CA 1
ATOM 5012 C C . SER B 1 210 ? 11.547 0.453 40.778 1.00 53.70 210 SER B C 1
ATOM 5013 O O . SER B 1 210 ? 11.194 0.407 39.596 1.00 53.70 210 SER B O 1
ATOM 5016 N N . GLU B 1 211 ? 12.217 1.483 41.308 1.00 63.52 211 GLU B N 1
ATOM 5017 C CA . GLU B 1 211 ? 12.583 2.682 40.560 1.00 63.52 211 GLU B CA 1
ATOM 5018 C C . GLU B 1 211 ? 14.020 3.110 40.855 1.00 63.52 211 GLU B C 1
ATOM 5019 O O . GLU B 1 211 ? 14.580 2.724 41.856 1.00 63.52 211 GLU B O 1
ATOM 5025 N N . ILE B 1 212 ? 14.607 3.926 39.985 1.00 51.11 212 ILE B N 1
ATOM 5026 C CA . ILE B 1 212 ? 15.980 4.415 40.163 1.00 51.11 212 ILE B CA 1
ATOM 5027 C C . ILE B 1 212 ? 15.945 5.600 41.095 1.00 51.11 212 ILE B C 1
ATOM 5028 O O . ILE B 1 212 ? 15.050 6.426 41.015 1.00 51.11 212 ILE B O 1
ATOM 5033 N N . VAL B 1 213 ? 16.908 5.677 41.994 1.00 64.60 213 VAL B N 1
ATOM 5034 C CA . VAL B 1 213 ? 16.962 6.789 42.940 1.00 64.60 213 VAL B CA 1
ATOM 5035 C C . VAL B 1 213 ? 15.652 6.993 43.714 1.00 64.60 213 VAL B C 1
ATOM 5036 O O . VAL B 1 213 ? 14.834 7.856 43.379 1.00 64.60 213 VAL B O 1
ATOM 5040 N N . PRO B 1 214 ? 15.466 6.223 44.793 1.00 107.22 214 PRO B N 1
ATOM 5041 C CA . PRO B 1 214 ? 14.286 6.249 45.659 1.00 107.22 214 PRO B CA 1
ATOM 5042 C C . PRO B 1 214 ? 13.985 7.548 46.405 1.00 107.22 214 PRO B C 1
ATOM 5043 O O . PRO B 1 214 ? 12.827 7.935 46.574 1.00 107.22 214 PRO B O 1
ATOM 5047 N N . THR B 1 215 ? 15.032 8.209 46.868 1.00 58.18 215 THR B N 1
ATOM 5048 C CA . THR B 1 215 ? 14.860 9.429 47.619 1.00 58.18 215 THR B CA 1
ATOM 5049 C C . THR B 1 215 ? 14.499 10.622 46.733 1.00 58.18 215 THR B C 1
ATOM 5050 O O . THR B 1 215 ? 14.318 11.750 47.213 1.00 58.18 215 THR B O 1
ATOM 5054 N N . MET B 1 216 ? 14.408 10.382 45.433 1.00 81.42 216 MET B N 1
ATOM 5055 C CA . MET B 1 216 ? 14.070 11.445 44.496 1.00 81.42 216 MET B CA 1
ATOM 5056 C C . MET B 1 216 ? 12.550 11.641 44.300 1.00 81.42 216 MET B C 1
ATOM 5057 O O . MET B 1 216 ? 11.785 10.668 44.175 1.00 81.42 216 MET B O 1
ATOM 5062 N N . ASP B 1 217 ? 12.120 12.900 44.260 1.00 61.41 217 ASP B N 1
ATOM 5063 C CA . ASP B 1 217 ? 10.713 13.210 44.067 1.00 61.41 217 ASP B CA 1
ATOM 5064 C C . ASP B 1 217 ? 10.102 12.593 42.812 1.00 61.41 217 ASP B C 1
ATOM 5065 O O . ASP B 1 217 ? 10.455 12.979 41.710 1.00 61.41 217 ASP B O 1
ATOM 5070 N N . ALA B 1 218 ? 9.156 11.674 42.975 1.00 55.76 218 ALA B N 1
ATOM 5071 C CA . ALA B 1 218 ? 8.490 10.991 41.858 1.00 55.76 218 ALA B CA 1
ATOM 5072 C C . ALA B 1 218 ? 8.448 11.689 40.538 1.00 55.76 218 ALA B C 1
ATOM 5073 O O . ALA B 1 218 ? 9.064 11.238 39.575 1.00 55.76 218 ALA B O 1
ATOM 5075 N N . GLU B 1 219 ? 7.667 12.769 40.479 1.00 86.48 219 GLU B N 1
ATOM 5076 C CA . GLU B 1 219 ? 7.502 13.524 39.241 1.00 86.48 219 GLU B CA 1
ATOM 5077 C C . GLU B 1 219 ? 8.839 13.752 38.588 1.00 86.48 219 GLU B C 1
ATOM 5078 O O . GLU B 1 219 ? 9.018 13.398 37.426 1.00 86.48 219 GLU B O 1
ATOM 5084 N N . ILE B 1 220 ? 9.780 14.311 39.355 1.00 27.54 220 ILE B N 1
ATOM 5085 C CA . ILE B 1 220 ? 11.123 14.594 38.840 1.00 27.54 220 ILE B CA 1
ATOM 5086 C C . ILE B 1 220 ? 11.865 13.343 38.422 1.00 27.54 220 ILE B C 1
ATOM 5087 O O . ILE B 1 220 ? 12.535 13.318 37.395 1.00 27.54 220 ILE B O 1
ATOM 5092 N N . ARG B 1 221 ? 11.745 12.299 39.225 1.00 47.05 221 ARG B N 1
ATOM 5093 C CA . ARG B 1 221 ? 12.373 11.035 38.897 1.00 47.05 221 ARG B CA 1
ATOM 5094 C C . ARG B 1 221 ? 11.838 10.594 37.527 1.00 47.05 221 ARG B C 1
ATOM 5095 O O . ARG B 1 221 ? 12.612 10.259 36.640 1.00 47.05 221 ARG B O 1
ATOM 5103 N N . LYS B 1 222 ? 10.521 10.636 37.359 1.00 59.57 222 LYS B N 1
ATOM 5104 C CA . LYS B 1 222 ? 9.897 10.224 36.109 1.00 59.57 222 LYS B CA 1
ATOM 5105 C C . LYS B 1 222 ? 10.631 10.767 34.887 1.00 59.57 222 LYS B C 1
ATOM 5106 O O . LYS B 1 222 ? 11.084 10.022 34.018 1.00 59.57 222 LYS B O 1
ATOM 5112 N N . GLN B 1 223 ? 10.732 12.082 34.837 1.00 65.94 223 GLN B N 1
ATOM 5113 C CA . GLN B 1 223 ? 11.383 12.738 33.744 1.00 65.94 223 GLN B CA 1
ATOM 5114 C C . GLN B 1 223 ? 12.903 12.532 33.725 1.00 65.94 223 GLN B C 1
ATOM 5115 O O . GLN B 1 223 ? 13.515 12.357 32.662 1.00 65.94 223 GLN B O 1
ATOM 5121 N N . PHE B 1 224 ? 13.515 12.540 34.901 1.00 52.43 224 PHE B N 1
ATOM 5122 C CA . PHE B 1 224 ? 14.951 12.374 34.982 1.00 52.43 224 PHE B CA 1
ATOM 5123 C C . PHE B 1 224 ? 15.358 11.078 34.266 1.00 52.43 224 PHE B C 1
ATOM 5124 O O . PHE B 1 224 ? 16.265 11.071 33.408 1.00 52.43 224 PHE B O 1
ATOM 5132 N N . GLN B 1 225 ? 14.649 9.997 34.605 1.00 29.45 225 GLN B N 1
ATOM 5133 C CA . GLN B 1 225 ? 14.940 8.704 34.013 1.00 29.45 225 GLN B CA 1
ATOM 5134 C C . GLN B 1 225 ? 14.827 8.763 32.525 1.00 29.45 225 GLN B C 1
ATOM 5135 O O . GLN B 1 225 ? 15.725 8.323 31.823 1.00 29.45 225 GLN B O 1
ATOM 5141 N N . ARG B 1 226 ? 13.697 9.306 32.072 1.00 46.39 226 ARG B N 1
ATOM 5142 C CA . ARG B 1 226 ? 13.385 9.428 30.657 1.00 46.39 226 ARG B CA 1
ATOM 5143 C C . ARG B 1 226 ? 14.561 10.153 30.017 1.00 46.39 226 ARG B C 1
ATOM 5144 O O . ARG B 1 226 ? 14.965 9.843 28.916 1.00 46.39 226 ARG B O 1
ATOM 5152 N N . SER B 1 227 ? 15.144 11.096 30.733 1.00 48.81 227 SER B N 1
ATOM 5153 C CA . SER B 1 227 ? 16.254 11.805 30.168 1.00 48.81 227 SER B CA 1
ATOM 5154 C C . SER B 1 227 ? 17.435 10.840 30.047 1.00 48.81 227 SER B C 1
ATOM 5155 O O . SER B 1 227 ? 17.951 10.603 28.955 1.00 48.81 227 SER B O 1
ATOM 5158 N N . LEU B 1 228 ? 17.870 10.260 31.165 1.00 62.81 228 LEU B N 1
ATOM 5159 C CA . LEU B 1 228 ? 19.009 9.333 31.122 1.00 62.81 228 LEU B CA 1
ATOM 5160 C C . LEU B 1 228 ? 18.809 8.294 30.079 1.00 62.81 228 LEU B C 1
ATOM 5161 O O . LEU B 1 228 ? 19.741 7.736 29.575 1.00 62.81 228 LEU B O 1
ATOM 5166 N N . GLU B 1 229 ? 17.559 8.041 29.774 1.00 56.57 229 GLU B N 1
ATOM 5167 C CA . GLU B 1 229 ? 17.165 7.012 28.846 1.00 56.57 229 GLU B CA 1
ATOM 5168 C C . GLU B 1 229 ? 17.511 7.273 27.385 1.00 56.57 229 GLU B C 1
ATOM 5169 O O . GLU B 1 229 ? 17.806 6.332 26.636 1.00 56.57 229 GLU B O 1
ATOM 5175 N N . LYS B 1 230 ? 17.472 8.544 26.985 1.00 75.10 230 LYS B N 1
ATOM 5176 C CA . LYS B 1 230 ? 17.743 8.956 25.607 1.00 75.10 230 LYS B CA 1
ATOM 5177 C C . LYS B 1 230 ? 19.231 9.146 25.393 1.00 75.10 230 LYS B C 1
ATOM 5178 O O . LYS B 1 230 ? 19.734 9.074 24.268 1.00 75.10 230 LYS B O 1
ATOM 5184 N N . GLN B 1 231 ? 19.942 9.380 26.484 1.00 60.12 231 GLN B N 1
ATOM 5185 C CA . GLN B 1 231 ? 21.380 9.532 26.409 1.00 60.12 231 GLN B CA 1
ATOM 5186 C C . GLN B 1 231 ? 22.076 8.146 26.183 1.00 60.12 231 GLN B C 1
ATOM 5187 O O . GLN B 1 231 ? 23.315 8.075 26.043 1.00 60.12 231 GLN B O 1
ATOM 5193 N N . GLY B 1 232 ? 21.289 7.060 26.160 1.00 65.41 232 GLY B N 1
ATOM 5194 C CA . GLY B 1 232 ? 21.854 5.742 25.914 1.00 65.41 232 GLY B CA 1
ATOM 5195 C C . GLY B 1 232 ? 21.797 4.605 26.929 1.00 65.41 232 GLY B C 1
ATOM 5196 O O . GLY B 1 232 ? 22.086 3.450 26.556 1.00 65.41 232 GLY B O 1
ATOM 5197 N N . MET B 1 233 ? 21.461 4.886 28.192 1.00 82.22 233 MET B N 1
ATOM 5198 C CA . MET B 1 233 ? 21.409 3.825 29.205 1.00 82.22 233 MET B CA 1
ATOM 5199 C C . MET B 1 233 ? 20.160 2.976 29.080 1.00 82.22 233 MET B C 1
ATOM 5200 O O . MET B 1 233 ? 19.128 3.465 28.636 1.00 82.22 233 MET B O 1
ATOM 5205 N N . LYS B 1 234 ? 20.257 1.704 29.461 1.00 103.93 234 LYS B N 1
ATOM 5206 C CA . LYS B 1 234 ? 19.095 0.817 29.476 1.00 103.93 234 LYS B CA 1
ATOM 5207 C C . LYS B 1 234 ? 18.999 0.315 30.903 1.00 103.93 234 LYS B C 1
ATOM 5208 O O . LYS B 1 234 ? 19.866 -0.432 31.343 1.00 103.93 234 LYS B O 1
ATOM 5214 N N . PHE B 1 235 ? 17.971 0.729 31.641 1.00 48.17 235 PHE B N 1
ATOM 5215 C CA . PHE B 1 235 ? 17.837 0.277 33.008 1.00 48.17 235 PHE B CA 1
ATOM 5216 C C . PHE B 1 235 ? 17.096 -1.070 33.036 1.00 48.17 235 PHE B C 1
ATOM 5217 O O . PHE B 1 235 ? 16.307 -1.390 32.130 1.00 48.17 235 PHE B O 1
ATOM 5225 N N . LYS B 1 236 ? 17.387 -1.852 34.081 1.00 90.95 236 LYS B N 1
ATOM 5226 C CA . LYS B 1 236 ? 16.793 -3.175 34.334 1.00 90.95 236 LYS B CA 1
ATOM 5227 C C . LYS B 1 236 ? 16.353 -3.104 35.775 1.00 90.95 236 LYS B C 1
ATOM 5228 O O . LYS B 1 236 ? 17.191 -2.940 36.657 1.00 90.95 236 LYS B O 1
ATOM 5234 N N . LEU B 1 237 ? 15.054 -3.235 36.027 1.00 125.20 237 LEU B N 1
ATOM 5235 C CA . LEU B 1 237 ? 14.529 -3.141 37.394 1.00 125.20 237 LEU B CA 1
ATOM 5236 C C . LEU B 1 237 ? 13.768 -4.402 37.794 1.00 125.20 237 LEU B C 1
ATOM 5237 O O . LEU B 1 237 ? 13.403 -5.203 36.932 1.00 125.20 237 LEU B O 1
ATOM 5242 N N . LYS B 1 238 ? 13.524 -4.570 39.094 1.00 134.27 238 LYS B N 1
ATOM 5243 C CA . LYS B 1 238 ? 12.817 -5.748 39.611 1.00 134.27 238 LYS B CA 1
ATOM 5244 C C . LYS B 1 238 ? 13.721 -7.007 39.568 1.00 134.27 238 LYS B C 1
ATOM 5245 O O . LYS B 1 238 ? 13.277 -8.094 39.954 1.00 134.27 238 LYS B O 1
ATOM 5251 N N . THR B 1 239 ? 14.977 -6.858 39.116 1.00 106.44 239 THR B N 1
ATOM 5252 C CA . THR B 1 239 ? 15.923 -7.990 38.995 1.00 106.44 239 THR B CA 1
ATOM 5253 C C . THR B 1 239 ? 17.288 -7.859 39.710 1.00 106.44 239 THR B C 1
ATOM 5254 O O . THR B 1 239 ? 17.676 -6.765 40.137 1.00 106.44 239 THR B O 1
ATOM 5258 N N . LYS B 1 240 ? 17.999 -8.992 39.826 1.00 127.01 240 LYS B N 1
ATOM 5259 C CA . LYS B 1 240 ? 19.321 -9.082 40.480 1.00 127.01 240 LYS B CA 1
ATOM 5260 C C . LYS B 1 240 ? 20.178 -10.244 39.932 1.00 127.01 240 LYS B C 1
ATOM 5261 O O . LYS B 1 240 ? 19.665 -11.155 39.277 1.00 127.01 240 LYS B O 1
ATOM 5267 N N . VAL B 1 241 ? 21.479 -10.205 40.222 1.00 84.21 241 VAL B N 1
ATOM 5268 C CA . VAL B 1 241 ? 22.437 -11.213 39.760 1.00 84.21 241 VAL B CA 1
ATOM 5269 C C . VAL B 1 241 ? 22.789 -12.246 40.831 1.00 84.21 241 VAL B C 1
ATOM 5270 O O . VAL B 1 241 ? 23.293 -11.885 41.906 1.00 84.21 241 VAL B O 1
ATOM 5274 N N . VAL B 1 242 ? 22.537 -13.522 40.530 1.00 152.89 242 VAL B N 1
ATOM 5275 C CA . VAL B 1 242 ? 22.837 -14.634 41.444 1.00 152.89 242 VAL B CA 1
ATOM 5276 C C . VAL B 1 242 ? 24.096 -15.382 40.985 1.00 152.89 242 VAL B C 1
ATOM 5277 O O . VAL B 1 242 ? 24.848 -15.925 41.798 1.00 152.89 242 VAL B O 1
ATOM 5281 N N . GLY B 1 243 ? 24.313 -15.416 39.674 1.00 152.37 243 GLY B N 1
ATOM 5282 C CA . GLY B 1 243 ? 25.485 -16.075 39.133 1.00 152.37 243 GLY B CA 1
ATOM 5283 C C . GLY B 1 243 ? 26.327 -15.027 38.443 1.00 152.37 243 GLY B C 1
ATOM 5284 O O . GLY B 1 243 ? 25.797 -14.137 37.782 1.00 152.37 243 GLY B O 1
ATOM 5285 N N . VAL B 1 244 ? 27.637 -15.109 38.611 1.00 152.89 244 VAL B N 1
ATOM 5286 C CA . VAL B 1 244 ? 28.548 -14.158 37.978 1.00 152.89 244 VAL B CA 1
ATOM 5287 C C . VAL B 1 244 ? 29.543 -15.012 37.216 1.00 152.89 244 VAL B C 1
ATOM 5288 O O . VAL B 1 244 ? 29.283 -16.200 36.994 1.00 152.89 244 VAL B O 1
ATOM 5292 N N . ASP B 1 245 ? 30.675 -14.436 36.814 1.00 66.10 245 ASP B N 1
ATOM 5293 C CA . ASP B 1 245 ? 31.656 -15.242 36.097 1.00 66.10 245 ASP B CA 1
ATOM 5294 C C . ASP B 1 245 ? 32.969 -14.617 35.670 1.00 66.10 245 ASP B C 1
ATOM 5295 O O . ASP B 1 245 ? 33.090 -14.164 34.538 1.00 66.10 245 ASP B O 1
ATOM 5300 N N . THR B 1 246 ? 33.956 -14.655 36.563 1.00 149.81 246 THR B N 1
ATOM 5301 C CA . THR B 1 246 ? 35.279 -14.097 36.303 1.00 149.81 246 THR B CA 1
ATOM 5302 C C . THR B 1 246 ? 36.085 -14.976 35.328 1.00 149.81 246 THR B C 1
ATOM 5303 O O . THR B 1 246 ? 37.299 -14.812 35.186 1.00 149.81 246 THR B O 1
ATOM 5307 N N . SER B 1 247 ? 35.396 -15.900 34.657 1.00 112.67 247 SER B N 1
ATOM 5308 C CA . SER B 1 247 ? 36.010 -16.812 33.686 1.00 112.67 247 SER B CA 1
ATOM 5309 C C . SER B 1 247 ? 36.561 -16.074 32.439 1.00 112.67 247 SER B C 1
ATOM 5310 O O . SER B 1 247 ? 35.865 -15.866 31.421 1.00 112.67 247 SER B O 1
ATOM 5313 N N . GLY B 1 248 ? 37.819 -15.660 32.554 1.00 150.23 248 GLY B N 1
ATOM 5314 C CA . GLY B 1 248 ? 38.499 -14.988 31.464 1.00 150.23 248 GLY B CA 1
ATOM 5315 C C . GLY B 1 248 ? 38.037 -13.613 31.026 1.00 150.23 248 GLY B C 1
ATOM 5316 O O . GLY B 1 248 ? 38.090 -12.646 31.792 1.00 150.23 248 GLY B O 1
ATOM 5317 N N . ASP B 1 249 ? 37.589 -13.542 29.773 1.00 152.47 249 ASP B N 1
ATOM 5318 C CA . ASP B 1 249 ? 37.139 -12.301 29.141 1.00 152.47 249 ASP B CA 1
ATOM 5319 C C . ASP B 1 249 ? 35.759 -11.763 29.543 1.00 152.47 249 ASP B C 1
ATOM 5320 O O . ASP B 1 249 ? 34.754 -12.058 28.892 1.00 152.47 249 ASP B O 1
ATOM 5325 N N . GLY B 1 250 ? 35.723 -10.967 30.610 1.00 152.89 250 GLY B N 1
ATOM 5326 C CA . GLY B 1 250 ? 34.475 -10.372 31.068 1.00 152.89 250 GLY B CA 1
ATOM 5327 C C . GLY B 1 250 ? 33.602 -11.218 31.977 1.00 152.89 250 GLY B C 1
ATOM 5328 O O . GLY B 1 250 ? 33.890 -12.394 32.200 1.00 152.89 250 GLY B O 1
ATOM 5329 N N . VAL B 1 251 ? 32.529 -10.618 32.497 1.00 57.16 251 VAL B N 1
ATOM 5330 C CA . VAL B 1 251 ? 31.600 -11.314 33.385 1.00 57.16 251 VAL B CA 1
ATOM 5331 C C . VAL B 1 251 ? 30.434 -11.965 32.611 1.00 57.16 251 VAL B C 1
ATOM 5332 O O . VAL B 1 251 ? 30.159 -11.576 31.483 1.00 57.16 251 VAL B O 1
ATOM 5336 N N . LYS B 1 252 ? 29.751 -12.945 33.215 1.00 152.83 252 LYS B N 1
ATOM 5337 C CA . LYS B 1 252 ? 28.599 -13.592 32.568 1.00 152.83 252 LYS B CA 1
ATOM 5338 C C . LYS B 1 252 ? 27.321 -13.534 33.433 1.00 152.83 252 LYS B C 1
ATOM 5339 O O . LYS B 1 252 ? 26.621 -14.536 33.605 1.00 152.83 252 LYS B O 1
ATOM 5345 N N . LEU B 1 253 ? 27.034 -12.340 33.956 1.00 87.51 253 LEU B N 1
ATOM 5346 C CA . LEU B 1 253 ? 25.871 -12.058 34.788 1.00 87.51 253 LEU B CA 1
ATOM 5347 C C . LEU B 1 253 ? 24.635 -12.894 34.482 1.00 87.51 253 LEU B C 1
ATOM 5348 O O . LEU B 1 253 ? 24.226 -13.036 33.329 1.00 87.51 253 LEU B O 1
ATOM 5353 N N . THR B 1 254 ? 24.042 -13.427 35.549 1.00 152.45 254 THR B N 1
ATOM 5354 C CA . THR B 1 254 ? 22.825 -14.233 35.482 1.00 152.45 254 THR B CA 1
ATOM 5355 C C . THR B 1 254 ? 21.716 -13.403 36.151 1.00 152.45 254 THR B C 1
ATOM 5356 O O . THR B 1 254 ? 21.613 -13.359 37.386 1.00 152.45 254 THR B O 1
ATOM 5360 N N . VAL B 1 255 ? 20.897 -12.742 35.333 1.00 63.77 255 VAL B N 1
ATOM 5361 C CA . VAL B 1 255 ? 19.819 -11.905 35.837 1.00 63.77 255 VAL B CA 1
ATOM 5362 C C . VAL B 1 255 ? 18.523 -12.614 36.281 1.00 63.77 255 VAL B C 1
ATOM 5363 O O . VAL B 1 255 ? 17.760 -13.184 35.474 1.00 63.77 255 VAL B O 1
ATOM 5367 N N . GLU B 1 256 ? 18.310 -12.574 37.596 1.00 122.38 256 GLU B N 1
ATOM 5368 C CA . GLU B 1 256 ? 17.135 -13.144 38.242 1.00 122.38 256 GLU B CA 1
ATOM 5369 C C . GLU B 1 256 ? 16.441 -11.964 38.908 1.00 122.38 256 GLU B C 1
ATOM 5370 O O . GLU B 1 256 ? 17.094 -11.132 39.529 1.00 122.38 256 GLU B O 1
ATOM 5376 N N . PRO B 1 257 ? 15.108 -11.871 38.773 1.00 88.07 257 PRO B N 1
ATOM 5377 C CA . PRO B 1 257 ? 14.366 -10.763 39.381 1.00 88.07 257 PRO B CA 1
ATOM 5378 C C . PRO B 1 257 ? 14.097 -10.880 40.879 1.00 88.07 257 PRO B C 1
ATOM 5379 O O . PRO B 1 257 ? 14.929 -11.384 41.624 1.00 88.07 257 PRO B O 1
ATOM 5383 N N . SER B 1 258 ? 12.943 -10.385 41.306 1.00 113.01 258 SER B N 1
ATOM 5384 C CA . SER B 1 258 ? 12.520 -10.378 42.709 1.00 113.01 258 SER B CA 1
ATOM 5385 C C . SER B 1 258 ? 12.266 -11.764 43.314 1.00 113.01 258 SER B C 1
ATOM 5386 O O . SER B 1 258 ? 12.648 -12.062 44.463 1.00 113.01 258 SER B O 1
ATOM 5389 N N . ALA B 1 259 ? 11.592 -12.583 42.512 1.00 152.89 259 ALA B N 1
ATOM 5390 C CA . ALA B 1 259 ? 11.226 -13.954 42.842 1.00 152.89 259 ALA B CA 1
ATOM 5391 C C . ALA B 1 259 ? 10.312 -14.465 41.716 1.00 152.89 259 ALA B C 1
ATOM 5392 O O . ALA B 1 259 ? 9.430 -15.308 41.926 1.00 152.89 259 ALA B O 1
ATOM 5394 N N . GLY B 1 260 ? 10.514 -13.898 40.527 1.00 146.77 260 GLY B N 1
ATOM 5395 C CA . GLY B 1 260 ? 9.792 -14.319 39.337 1.00 146.77 260 GLY B CA 1
ATOM 5396 C C . GLY B 1 260 ? 10.864 -15.195 38.725 1.00 146.77 260 GLY B C 1
ATOM 5397 O O . GLY B 1 260 ? 10.822 -15.579 37.549 1.00 146.77 260 GLY B O 1
ATOM 5398 N N . GLY B 1 261 ? 11.839 -15.461 39.601 1.00 152.61 261 GLY B N 1
ATOM 5399 C CA . GLY B 1 261 ? 13.014 -16.262 39.338 1.00 152.61 261 GLY B CA 1
ATOM 5400 C C . GLY B 1 261 ? 13.054 -16.932 38.000 1.00 152.61 261 GLY B C 1
ATOM 5401 O O . GLY B 1 261 ? 12.050 -17.445 37.509 1.00 152.61 261 GLY B O 1
ATOM 5402 N N . GLU B 1 262 ? 14.239 -16.930 37.412 1.00 152.89 262 GLU B N 1
ATOM 5403 C CA . GLU B 1 262 ? 14.443 -17.538 36.108 1.00 152.89 262 GLU B CA 1
ATOM 5404 C C . GLU B 1 262 ? 15.920 -17.384 35.805 1.00 152.89 262 GLU B C 1
ATOM 5405 O O . GLU B 1 262 ? 16.713 -17.064 36.689 1.00 152.89 262 GLU B O 1
ATOM 5411 N N . GLN B 1 263 ? 16.290 -17.593 34.553 1.00 152.68 263 GLN B N 1
ATOM 5412 C CA . GLN B 1 263 ? 17.680 -17.453 34.183 1.00 152.68 263 GLN B CA 1
ATOM 5413 C C . GLN B 1 263 ? 17.829 -16.704 32.865 1.00 152.68 263 GLN B C 1
ATOM 5414 O O . GLN B 1 263 ? 17.236 -17.089 31.858 1.00 152.68 263 GLN B O 1
ATOM 5420 N N . THR B 1 264 ? 18.583 -15.605 32.903 1.00 121.99 264 THR B N 1
ATOM 5421 C CA . THR B 1 264 ? 18.911 -14.800 31.719 1.00 121.99 264 THR B CA 1
ATOM 5422 C C . THR B 1 264 ? 20.350 -14.315 31.954 1.00 121.99 264 THR B C 1
ATOM 5423 O O . THR B 1 264 ? 20.868 -14.406 33.081 1.00 121.99 264 THR B O 1
ATOM 5427 N N . ILE B 1 265 ? 21.009 -13.818 30.911 1.00 79.27 265 ILE B N 1
ATOM 5428 C CA . ILE B 1 265 ? 22.400 -13.439 31.081 1.00 79.27 265 ILE B CA 1
ATOM 5429 C C . ILE B 1 265 ? 22.796 -12.093 30.532 1.00 79.27 265 ILE B C 1
ATOM 5430 O O . ILE B 1 265 ? 22.376 -11.685 29.443 1.00 79.27 265 ILE B O 1
ATOM 5435 N N . ILE B 1 266 ? 23.624 -11.408 31.308 1.00 83.04 266 ILE B N 1
ATOM 5436 C CA . ILE B 1 266 ? 24.127 -10.111 30.914 1.00 83.04 266 ILE B CA 1
ATOM 5437 C C . ILE B 1 266 ? 25.591 -10.307 30.631 1.00 83.04 266 ILE B C 1
ATOM 5438 O O . ILE B 1 266 ? 26.358 -10.542 31.561 1.00 83.04 266 ILE B O 1
ATOM 5443 N N . GLU B 1 267 ? 25.959 -10.256 29.347 1.00 65.09 267 GLU B N 1
ATOM 5444 C CA . GLU B 1 267 ? 27.347 -10.413 28.932 1.00 65.09 267 GLU B CA 1
ATOM 5445 C C . GLU B 1 267 ? 27.941 -9.008 29.051 1.00 65.09 267 GLU B C 1
ATOM 5446 O O . GLU B 1 267 ? 27.281 -8.047 28.667 1.00 65.09 267 GLU B O 1
ATOM 5452 N N . ALA B 1 268 ? 29.163 -8.878 29.576 1.00 141.04 268 ALA B N 1
ATOM 5453 C CA . ALA B 1 268 ? 29.785 -7.553 29.744 1.00 141.04 268 ALA B CA 1
ATOM 5454 C C . ALA B 1 268 ? 31.308 -7.487 29.539 1.00 141.04 268 ALA B C 1
ATOM 5455 O O . ALA B 1 268 ? 31.962 -8.517 29.436 1.00 141.04 268 ALA B O 1
ATOM 5457 N N . ASP B 1 269 ? 31.847 -6.261 29.484 1.00 81.83 269 ASP B N 1
ATOM 5458 C CA . ASP B 1 269 ? 33.274 -5.975 29.288 1.00 81.83 269 ASP B CA 1
ATOM 5459 C C . ASP B 1 269 ? 33.823 -5.334 30.577 1.00 81.83 269 ASP B C 1
ATOM 5460 O O . ASP B 1 269 ? 34.992 -4.944 30.623 1.00 81.83 269 ASP B O 1
ATOM 5465 N N . VAL B 1 270 ? 32.964 -5.224 31.597 1.00 59.66 270 VAL B N 1
ATOM 5466 C CA . VAL B 1 270 ? 33.246 -4.664 32.956 1.00 59.66 270 VAL B CA 1
ATOM 5467 C C . VAL B 1 270 ? 31.906 -4.389 33.664 1.00 59.66 270 VAL B C 1
ATOM 5468 O O . VAL B 1 270 ? 30.934 -4.023 33.020 1.00 59.66 270 VAL B O 1
ATOM 5472 N N . VAL B 1 271 ? 31.848 -4.556 34.976 1.00 76.68 271 VAL B N 1
ATOM 5473 C CA . VAL B 1 271 ? 30.606 -4.347 35.691 1.00 76.68 271 VAL B CA 1
ATOM 5474 C C . VAL B 1 271 ? 30.843 -3.387 36.819 1.00 76.68 271 VAL B C 1
ATOM 5475 O O . VAL B 1 271 ? 31.769 -3.586 37.607 1.00 76.68 271 VAL B O 1
ATOM 5479 N N . LEU B 1 272 ? 30.023 -2.345 36.923 1.00 84.58 272 LEU B N 1
ATOM 5480 C CA . LEU B 1 272 ? 30.189 -1.403 38.025 1.00 84.58 272 LEU B CA 1
ATOM 5481 C C . LEU B 1 272 ? 29.226 -1.775 39.100 1.00 84.58 272 LEU B C 1
ATOM 5482 O O . LEU B 1 272 ? 28.036 -1.834 38.846 1.00 84.58 272 LEU B O 1
ATOM 5487 N N . VAL B 1 273 ? 29.729 -2.034 40.300 1.00 112.08 273 VAL B N 1
ATOM 5488 C CA . VAL B 1 273 ? 28.826 -2.358 41.385 1.00 112.08 273 VAL B CA 1
ATOM 5489 C C . VAL B 1 273 ? 28.669 -1.184 42.318 1.00 112.08 273 VAL B C 1
ATOM 5490 O O . VAL B 1 273 ? 29.549 -0.859 43.133 1.00 112.08 273 VAL B O 1
ATOM 5494 N N . SER B 1 274 ? 27.515 -0.547 42.160 1.00 66.69 274 SER B N 1
ATOM 5495 C CA . SER B 1 274 ? 27.145 0.606 42.939 1.00 66.69 274 SER B CA 1
ATOM 5496 C C . SER B 1 274 ? 26.065 0.247 43.952 1.00 66.69 274 SER B C 1
ATOM 5497 O O . SER B 1 274 ? 25.002 0.859 43.990 1.00 66.69 274 SER B O 1
ATOM 5500 N N . ALA B 1 275 ? 26.313 -0.780 44.747 1.00 77.46 275 ALA B N 1
ATOM 5501 C CA . ALA B 1 275 ? 25.367 -1.112 45.788 1.00 77.46 275 ALA B CA 1
ATOM 5502 C C . ALA B 1 275 ? 25.600 0.084 46.706 1.00 77.46 275 ALA B C 1
ATOM 5503 O O . ALA B 1 275 ? 26.229 1.066 46.293 1.00 77.46 275 ALA B O 1
ATOM 5505 N N . GLY B 1 276 ? 25.141 0.024 47.944 1.00 71.02 276 GLY B N 1
ATOM 5506 C CA . GLY B 1 276 ? 25.326 1.182 48.810 1.00 71.02 276 GLY B CA 1
ATOM 5507 C C . GLY B 1 276 ? 26.716 1.373 49.376 1.00 71.02 276 GLY B C 1
ATOM 5508 O O . GLY B 1 276 ? 27.673 0.835 48.819 1.00 71.02 276 GLY B O 1
ATOM 5509 N N . ARG B 1 277 ? 26.821 2.156 50.458 1.00 56.05 277 ARG B N 1
ATOM 5510 C CA . ARG B 1 277 ? 28.086 2.398 51.154 1.00 56.05 277 ARG B CA 1
ATOM 5511 C C . ARG B 1 277 ? 27.886 2.205 52.643 1.00 56.05 277 ARG B C 1
ATOM 5512 O O . ARG B 1 277 ? 26.922 2.719 53.232 1.00 56.05 277 ARG B O 1
ATOM 5520 N N . THR B 1 278 ? 28.807 1.496 53.277 1.00 71.96 278 THR B N 1
ATOM 5521 C CA . THR B 1 278 ? 28.698 1.295 54.718 1.00 71.96 278 THR B CA 1
ATOM 5522 C C . THR B 1 278 ? 29.656 2.143 55.541 1.00 71.96 278 THR B C 1
ATOM 5523 O O . THR B 1 278 ? 30.740 2.495 55.084 1.00 71.96 278 THR B O 1
ATOM 5527 N N . PRO B 1 279 ? 29.250 2.497 56.765 1.00 147.27 279 PRO B N 1
ATOM 5528 C CA . PRO B 1 279 ? 30.139 3.296 57.603 1.00 147.27 279 PRO B CA 1
ATOM 5529 C C . PRO B 1 279 ? 31.429 2.483 57.705 1.00 147.27 279 PRO B C 1
ATOM 5530 O O . PRO B 1 279 ? 31.426 1.279 57.452 1.00 147.27 279 PRO B O 1
ATOM 5534 N N . PHE B 1 280 ? 32.543 3.112 58.032 1.00 116.22 280 PHE B N 1
ATOM 5535 C CA . PHE B 1 280 ? 33.755 2.326 58.134 1.00 116.22 280 PHE B CA 1
ATOM 5536 C C . PHE B 1 280 ? 34.390 2.526 59.500 1.00 116.22 280 PHE B C 1
ATOM 5537 O O . PHE B 1 280 ? 35.169 3.467 59.699 1.00 116.22 280 PHE B O 1
ATOM 5545 N N . THR B 1 281 ? 34.058 1.620 60.428 1.00 117.69 281 THR B N 1
ATOM 5546 C CA . THR B 1 281 ? 34.527 1.666 61.827 1.00 117.69 281 THR B CA 1
ATOM 5547 C C . THR B 1 281 ? 35.560 0.616 62.215 1.00 117.69 281 THR B C 1
ATOM 5548 O O . THR B 1 281 ? 35.818 0.384 63.391 1.00 117.69 281 THR B O 1
ATOM 5552 N N . SER B 1 282 ? 36.154 -0.010 61.221 1.00 120.44 282 SER B N 1
ATOM 5553 C CA . SER B 1 282 ? 37.128 -1.040 61.475 1.00 120.44 282 SER B CA 1
ATOM 5554 C C . SER B 1 282 ? 38.328 -0.583 62.241 1.00 120.44 282 SER B C 1
ATOM 5555 O O . SER B 1 282 ? 38.266 -0.464 63.461 1.00 120.44 282 SER B O 1
ATOM 5558 N N . GLY B 1 283 ? 39.421 -0.357 61.517 1.00 130.49 283 GLY B N 1
ATOM 5559 C CA . GLY B 1 283 ? 40.667 0.077 62.124 1.00 130.49 283 GLY B CA 1
ATOM 5560 C C . GLY B 1 283 ? 40.643 0.471 63.586 1.00 130.49 283 GLY B C 1
ATOM 5561 O O . GLY B 1 283 ? 41.146 -0.266 64.440 1.00 130.49 283 GLY B O 1
ATOM 5562 N N . LEU B 1 284 ? 40.091 1.651 63.867 1.00 103.23 284 LEU B N 1
ATOM 5563 C CA . LEU B 1 284 ? 39.948 2.146 65.234 1.00 103.23 284 LEU B CA 1
ATOM 5564 C C . LEU B 1 284 ? 39.554 0.953 66.128 1.00 103.23 284 LEU B C 1
ATOM 5565 O O . LEU B 1 284 ? 39.241 -0.136 65.636 1.00 103.23 284 LEU B O 1
ATOM 5570 N N . ASN B 1 285 ? 39.571 1.129 67.440 1.00 109.81 285 ASN B N 1
ATOM 5571 C CA . ASN B 1 285 ? 39.168 0.011 68.270 1.00 109.81 285 ASN B CA 1
ATOM 5572 C C . ASN B 1 285 ? 37.959 0.338 69.110 1.00 109.81 285 ASN B C 1
ATOM 5573 O O . ASN B 1 285 ? 38.013 1.172 70.021 1.00 109.81 285 ASN B O 1
ATOM 5578 N N . LEU B 1 286 ? 36.857 -0.321 68.771 1.00 111.26 286 LEU B N 1
ATOM 5579 C CA . LEU B 1 286 ? 35.609 -0.136 69.481 1.00 111.26 286 LEU B CA 1
ATOM 5580 C C . LEU B 1 286 ? 35.404 -1.394 70.286 1.00 111.26 286 LEU B C 1
ATOM 5581 O O . LEU B 1 286 ? 34.978 -1.341 71.437 1.00 111.26 286 LEU B O 1
ATOM 5586 N N . ASP B 1 287 ? 35.735 -2.533 69.680 1.00 152.69 287 ASP B N 1
ATOM 5587 C CA . ASP B 1 287 ? 35.586 -3.804 70.368 1.00 152.69 287 ASP B CA 1
ATOM 5588 C C . ASP B 1 287 ? 36.154 -3.575 71.767 1.00 152.69 287 ASP B C 1
ATOM 5589 O O . ASP B 1 287 ? 35.790 -4.276 72.706 1.00 152.69 287 ASP B O 1
ATOM 5594 N N . LYS B 1 288 ? 37.034 -2.581 71.906 1.00 80.00 288 LYS B N 1
ATOM 5595 C CA . LYS B 1 288 ? 37.577 -2.247 73.220 1.00 80.00 288 LYS B CA 1
ATOM 5596 C C . LYS B 1 288 ? 36.507 -1.455 73.968 1.00 80.00 288 LYS B C 1
ATOM 5597 O O . LYS B 1 288 ? 35.491 -2.023 74.353 1.00 80.00 288 LYS B O 1
ATOM 5603 N N . ILE B 1 289 ? 36.711 -0.153 74.159 1.00 127.89 289 ILE B N 1
ATOM 5604 C CA . ILE B 1 289 ? 35.732 0.678 74.866 1.00 127.89 289 ILE B CA 1
ATOM 5605 C C . ILE B 1 289 ? 34.353 0.558 74.211 1.00 127.89 289 ILE B C 1
ATOM 5606 O O . ILE B 1 289 ? 34.048 1.258 73.246 1.00 127.89 289 ILE B O 1
ATOM 5611 N N . GLY B 1 290 ? 33.534 -0.335 74.769 1.00 129.22 290 GLY B N 1
ATOM 5612 C CA . GLY B 1 290 ? 32.195 -0.631 74.272 1.00 129.22 290 GLY B CA 1
ATOM 5613 C C . GLY B 1 290 ? 31.273 0.461 73.773 1.00 129.22 290 GLY B C 1
ATOM 5614 O O . GLY B 1 290 ? 30.278 0.791 74.422 1.00 129.22 290 GLY B O 1
ATOM 5615 N N . VAL B 1 291 ? 31.581 0.995 72.599 1.00 101.96 291 VAL B N 1
ATOM 5616 C CA . VAL B 1 291 ? 30.774 2.047 72.006 1.00 101.96 291 VAL B CA 1
ATOM 5617 C C . VAL B 1 291 ? 29.577 1.474 71.233 1.00 101.96 291 VAL B C 1
ATOM 5618 O O . VAL B 1 291 ? 29.575 0.297 70.841 1.00 101.96 291 VAL B O 1
ATOM 5622 N N . GLU B 1 292 ? 28.561 2.319 71.038 1.00 97.62 292 GLU B N 1
ATOM 5623 C CA . GLU B 1 292 ? 27.338 1.954 70.334 1.00 97.62 292 GLU B CA 1
ATOM 5624 C C . GLU B 1 292 ? 27.565 1.796 68.838 1.00 97.62 292 GLU B C 1
ATOM 5625 O O . GLU B 1 292 ? 27.873 2.773 68.156 1.00 97.62 292 GLU B O 1
ATOM 5631 N N . THR B 1 293 ? 27.395 0.559 68.359 1.00 112.05 293 THR B N 1
ATOM 5632 C CA . THR B 1 293 ? 27.552 0.154 66.945 1.00 112.05 293 THR B CA 1
ATOM 5633 C C . THR B 1 293 ? 26.264 -0.587 66.545 1.00 112.05 293 THR B C 1
ATOM 5634 O O . THR B 1 293 ? 26.303 -1.496 65.716 1.00 112.05 293 THR B O 1
ATOM 5638 N N . ASP B 1 294 ? 25.131 -0.176 67.120 1.00 135.38 294 ASP B N 1
ATOM 5639 C CA . ASP B 1 294 ? 23.834 -0.836 66.913 1.00 135.38 294 ASP B CA 1
ATOM 5640 C C . ASP B 1 294 ? 22.984 -0.795 65.652 1.00 135.38 294 ASP B C 1
ATOM 5641 O O . ASP B 1 294 ? 21.924 -1.429 65.623 1.00 135.38 294 ASP B O 1
ATOM 5646 N N . LYS B 1 295 ? 23.366 -0.068 64.619 1.00 135.44 295 LYS B N 1
ATOM 5647 C CA . LYS B 1 295 ? 22.504 -0.139 63.462 1.00 135.44 295 LYS B CA 1
ATOM 5648 C C . LYS B 1 295 ? 23.172 -0.911 62.348 1.00 135.44 295 LYS B C 1
ATOM 5649 O O . LYS B 1 295 ? 23.983 -1.805 62.599 1.00 135.44 295 LYS B O 1
ATOM 5655 N N . LEU B 1 296 ? 22.821 -0.589 61.113 1.00 152.89 296 LEU B N 1
ATOM 5656 C CA . LEU B 1 296 ? 23.393 -1.277 59.976 1.00 152.89 296 LEU B CA 1
ATOM 5657 C C . LEU B 1 296 ? 24.902 -1.073 59.935 1.00 152.89 296 LEU B C 1
ATOM 5658 O O . LEU B 1 296 ? 25.551 -1.196 58.893 1.00 152.89 296 LEU B O 1
ATOM 5663 N N . GLY B 1 297 ? 25.441 -0.777 61.114 1.00 52.23 297 GLY B N 1
ATOM 5664 C CA . GLY B 1 297 ? 26.859 -0.559 61.282 1.00 52.23 297 GLY B CA 1
ATOM 5665 C C . GLY B 1 297 ? 27.282 0.815 61.762 1.00 52.23 297 GLY B C 1
ATOM 5666 O O . GLY B 1 297 ? 28.473 1.061 61.979 1.00 52.23 297 GLY B O 1
ATOM 5667 N N . ARG B 1 298 ? 26.316 1.704 61.951 1.00 90.54 298 ARG B N 1
ATOM 5668 C CA . ARG B 1 298 ? 26.607 3.076 62.368 1.00 90.54 298 ARG B CA 1
ATOM 5669 C C . ARG B 1 298 ? 26.953 3.284 63.844 1.00 90.54 298 ARG B C 1
ATOM 5670 O O . ARG B 1 298 ? 26.531 2.552 64.714 1.00 90.54 298 ARG B O 1
ATOM 5678 N N . ILE B 1 299 ? 27.718 4.327 64.096 1.00 38.15 299 ILE B N 1
ATOM 5679 C CA . ILE B 1 299 ? 28.147 4.726 65.427 1.00 38.15 299 ILE B CA 1
ATOM 5680 C C . ILE B 1 299 ? 27.149 5.690 66.033 1.00 38.15 299 ILE B C 1
ATOM 5681 O O . ILE B 1 299 ? 27.289 6.908 65.834 1.00 38.15 299 ILE B O 1
ATOM 5686 N N . LEU B 1 300 ? 26.198 5.127 66.797 1.00 59.58 300 LEU B N 1
ATOM 5687 C CA . LEU B 1 300 ? 25.089 5.807 67.525 1.00 59.58 300 LEU B CA 1
ATOM 5688 C C . LEU B 1 300 ? 25.444 7.092 68.293 1.00 59.58 300 LEU B C 1
ATOM 5689 O O . LEU B 1 300 ? 26.393 7.066 69.059 1.00 59.58 300 LEU B O 1
ATOM 5694 N N . VAL B 1 301 ? 24.682 8.187 68.146 1.00 75.20 301 VAL B N 1
ATOM 5695 C CA . VAL B 1 301 ? 25.059 9.431 68.844 1.00 75.20 301 VAL B CA 1
ATOM 5696 C C . VAL B 1 301 ? 23.943 10.388 69.356 1.00 75.20 301 VAL B C 1
ATOM 5697 O O . VAL B 1 301 ? 22.762 10.203 69.042 1.00 75.20 301 VAL B O 1
ATOM 5701 N N . ASN B 1 302 ? 24.335 11.402 70.144 1.00 37.96 302 ASN B N 1
ATOM 5702 C CA . ASN B 1 302 ? 23.398 12.358 70.722 1.00 37.96 302 ASN B CA 1
ATOM 5703 C C . ASN B 1 302 ? 23.496 13.775 70.194 1.00 37.96 302 ASN B C 1
ATOM 5704 O O . ASN B 1 302 ? 24.323 14.089 69.355 1.00 37.96 302 ASN B O 1
ATOM 5709 N N . GLU B 1 303 ? 22.659 14.643 70.754 1.00 104.07 303 GLU B N 1
ATOM 5710 C CA . GLU B 1 303 ? 22.605 16.050 70.366 1.00 104.07 303 GLU B CA 1
ATOM 5711 C C . GLU B 1 303 ? 23.959 16.699 70.182 1.00 104.07 303 GLU B C 1
ATOM 5712 O O . GLU B 1 303 ? 24.234 17.294 69.153 1.00 104.07 303 GLU B O 1
ATOM 5718 N N . ARG B 1 304 ? 24.809 16.584 71.186 1.00 67.41 304 ARG B N 1
ATOM 5719 C CA . ARG B 1 304 ? 26.116 17.206 71.112 1.00 67.41 304 ARG B CA 1
ATOM 5720 C C . ARG B 1 304 ? 27.147 16.403 70.351 1.00 67.41 304 ARG B C 1
ATOM 5721 O O . ARG B 1 304 ? 28.323 16.797 70.299 1.00 67.41 304 ARG B O 1
ATOM 5729 N N . PHE B 1 305 ? 26.688 15.290 69.760 1.00 81.54 305 PHE B N 1
ATOM 5730 C CA . PHE B 1 305 ? 27.507 14.352 68.975 1.00 81.54 305 PHE B CA 1
ATOM 5731 C C . PHE B 1 305 ? 28.392 13.488 69.827 1.00 81.54 305 PHE B C 1
ATOM 5732 O O . PHE B 1 305 ? 29.470 13.130 69.390 1.00 81.54 305 PHE B O 1
ATOM 5740 N N . SER B 1 306 ? 27.947 13.171 71.040 1.00 121.70 306 SER B N 1
ATOM 5741 C CA . SER B 1 306 ? 28.724 12.335 71.948 1.00 121.70 306 SER B CA 1
ATOM 5742 C C . SER B 1 306 ? 28.166 10.912 71.907 1.00 121.70 306 SER B C 1
ATOM 5743 O O . SER B 1 306 ? 26.951 10.701 71.837 1.00 121.70 306 SER B O 1
ATOM 5746 N N . THR B 1 307 ? 29.068 9.936 71.930 1.00 152.89 307 THR B N 1
ATOM 5747 C CA . THR B 1 307 ? 28.697 8.525 71.876 1.00 152.89 307 THR B CA 1
ATOM 5748 C C . THR B 1 307 ? 28.239 8.009 73.226 1.00 152.89 307 THR B C 1
ATOM 5749 O O . THR B 1 307 ? 28.108 8.757 74.199 1.00 152.89 307 THR B O 1
ATOM 5753 N N . ASN B 1 308 ? 27.983 6.710 73.263 1.00 113.74 308 ASN B N 1
ATOM 5754 C CA . ASN B 1 308 ? 27.606 6.062 74.496 1.00 113.74 308 ASN B CA 1
ATOM 5755 C C . ASN B 1 308 ? 28.975 5.904 75.121 1.00 113.74 308 ASN B C 1
ATOM 5756 O O . ASN B 1 308 ? 29.476 4.795 75.211 1.00 113.74 308 ASN B O 1
ATOM 5761 N N . VAL B 1 309 ? 29.585 7.032 75.499 1.00 140.46 309 VAL B N 1
ATOM 5762 C CA . VAL B 1 309 ? 30.925 7.079 76.114 1.00 140.46 309 VAL B CA 1
ATOM 5763 C C . VAL B 1 309 ? 31.388 8.547 76.322 1.00 140.46 309 VAL B C 1
ATOM 5764 O O . VAL B 1 309 ? 31.037 9.429 75.530 1.00 140.46 309 VAL B O 1
ATOM 5768 N N . SER B 1 310 ? 32.159 8.810 77.385 1.00 66.91 310 SER B N 1
ATOM 5769 C CA . SER B 1 310 ? 32.667 10.165 77.626 1.00 66.91 310 SER B CA 1
ATOM 5770 C C . SER B 1 310 ? 33.891 10.463 76.757 1.00 66.91 310 SER B C 1
ATOM 5771 O O . SER B 1 310 ? 34.354 9.580 76.037 1.00 66.91 310 SER B O 1
ATOM 5774 N N . GLY B 1 311 ? 34.385 11.709 76.824 1.00 113.32 311 GLY B N 1
ATOM 5775 C CA . GLY B 1 311 ? 35.538 12.155 76.036 1.00 113.32 311 GLY B CA 1
ATOM 5776 C C . GLY B 1 311 ? 35.551 11.866 74.524 1.00 113.32 311 GLY B C 1
ATOM 5777 O O . GLY B 1 311 ? 36.343 12.462 73.770 1.00 113.32 311 GLY B O 1
ATOM 5778 N N . VAL B 1 312 ? 34.655 10.968 74.093 1.00 94.98 312 VAL B N 1
ATOM 5779 C CA . VAL B 1 312 ? 34.536 10.520 72.705 1.00 94.98 312 VAL B CA 1
ATOM 5780 C C . VAL B 1 312 ? 33.409 11.175 71.901 1.00 94.98 312 VAL B C 1
ATOM 5781 O O . VAL B 1 312 ? 32.347 11.488 72.432 1.00 94.98 312 VAL B O 1
ATOM 5785 N N . TYR B 1 313 ? 33.661 11.359 70.606 1.00 113.08 313 TYR B N 1
ATOM 5786 C CA . TYR B 1 313 ? 32.700 11.948 69.683 1.00 113.08 313 TYR B CA 1
ATOM 5787 C C . TYR B 1 313 ? 32.722 11.198 68.330 1.00 113.08 313 TYR B C 1
ATOM 5788 O O . TYR B 1 313 ? 33.621 10.392 68.074 1.00 113.08 313 TYR B O 1
ATOM 5797 N N . ALA B 1 314 ? 31.715 11.449 67.491 1.00 104.63 314 ALA B N 1
ATOM 5798 C CA . ALA B 1 314 ? 31.593 10.818 66.173 1.00 104.63 314 ALA B CA 1
ATOM 5799 C C . ALA B 1 314 ? 30.863 11.772 65.226 1.00 104.63 314 ALA B C 1
ATOM 5800 O O . ALA B 1 314 ? 29.973 12.497 65.636 1.00 104.63 314 ALA B O 1
ATOM 5802 N N . ILE B 1 315 ? 31.233 11.765 63.956 1.00 77.89 315 ILE B N 1
ATOM 5803 C CA . ILE B 1 315 ? 30.617 12.653 62.983 1.00 77.89 315 ILE B CA 1
ATOM 5804 C C . ILE B 1 315 ? 30.885 12.160 61.559 1.00 77.89 315 ILE B C 1
ATOM 5805 O O . ILE B 1 315 ? 31.855 11.457 61.310 1.00 77.89 315 ILE B O 1
ATOM 5810 N N . GLY B 1 316 ? 30.056 12.567 60.613 1.00 60.06 316 GLY B N 1
ATOM 5811 C CA . GLY B 1 316 ? 30.310 12.159 59.251 1.00 60.06 316 GLY B CA 1
ATOM 5812 C C . GLY B 1 316 ? 29.585 10.908 58.834 1.00 60.06 316 GLY B C 1
ATOM 5813 O O . GLY B 1 316 ? 28.537 10.565 59.388 1.00 60.06 316 GLY B O 1
ATOM 5814 N N . ASP B 1 317 ? 30.153 10.227 57.852 1.00 64.66 317 ASP B N 1
ATOM 5815 C CA . ASP B 1 317 ? 29.545 9.022 57.322 1.00 64.66 317 ASP B CA 1
ATOM 5816 C C . ASP B 1 317 ? 29.487 7.842 58.278 1.00 64.66 317 ASP B C 1
ATOM 5817 O O . ASP B 1 317 ? 28.971 6.765 57.914 1.00 64.66 317 ASP B O 1
ATOM 5822 N N . VAL B 1 318 ? 30.018 8.024 59.486 1.00 152.73 318 VAL B N 1
ATOM 5823 C CA . VAL B 1 318 ? 30.020 6.949 60.477 1.00 152.73 318 VAL B CA 1
ATOM 5824 C C . VAL B 1 318 ? 28.806 6.996 61.368 1.00 152.73 318 VAL B C 1
ATOM 5825 O O . VAL B 1 318 ? 28.532 6.031 62.084 1.00 152.73 318 VAL B O 1
ATOM 5829 N N . ILE B 1 319 ? 28.096 8.125 61.344 1.00 89.34 319 ILE B N 1
ATOM 5830 C CA . ILE B 1 319 ? 26.905 8.260 62.160 1.00 89.34 319 ILE B CA 1
ATOM 5831 C C . ILE B 1 319 ? 25.637 8.298 61.321 1.00 89.34 319 ILE B C 1
ATOM 5832 O O . ILE B 1 319 ? 25.683 8.347 60.078 1.00 89.34 319 ILE B O 1
ATOM 5837 N N . PRO B 1 320 ? 24.484 8.194 61.991 1.00 99.00 320 PRO B N 1
ATOM 5838 C CA . PRO B 1 320 ? 23.209 8.217 61.293 1.00 99.00 320 PRO B CA 1
ATOM 5839 C C . PRO B 1 320 ? 23.044 9.524 60.555 1.00 99.00 320 PRO B C 1
ATOM 5840 O O . PRO B 1 320 ? 23.547 10.564 61.005 1.00 99.00 320 PRO B O 1
ATOM 5844 N N . GLY B 1 321 ? 22.331 9.457 59.430 1.00 96.25 321 GLY B N 1
ATOM 5845 C CA . GLY B 1 321 ? 22.085 10.636 58.625 1.00 96.25 321 GLY B CA 1
ATOM 5846 C C . GLY B 1 321 ? 22.463 10.372 57.195 1.00 96.25 321 GLY B C 1
ATOM 5847 O O . GLY B 1 321 ? 22.937 9.298 56.891 1.00 96.25 321 GLY B O 1
ATOM 5848 N N . PRO B 1 322 ? 22.269 11.333 56.294 1.00 131.96 322 PRO B N 1
ATOM 5849 C CA . PRO B 1 322 ? 22.590 11.220 54.870 1.00 131.96 322 PRO B CA 1
ATOM 5850 C C . PRO B 1 322 ? 24.099 11.189 54.647 1.00 131.96 322 PRO B C 1
ATOM 5851 O O . PRO B 1 322 ? 24.833 11.918 55.329 1.00 131.96 322 PRO B O 1
ATOM 5855 N N . MET B 1 323 ? 24.551 10.371 53.688 1.00 50.91 323 MET B N 1
ATOM 5856 C CA . MET B 1 323 ? 25.993 10.253 53.386 1.00 50.91 323 MET B CA 1
ATOM 5857 C C . MET B 1 323 ? 26.525 11.151 52.248 1.00 50.91 323 MET B C 1
ATOM 5858 O O . MET B 1 323 ? 26.755 10.720 51.128 1.00 50.91 323 MET B O 1
ATOM 5863 N N . LEU B 1 324 ? 26.737 12.406 52.608 1.00 47.07 324 LEU B N 1
ATOM 5864 C CA . LEU B 1 324 ? 27.211 13.448 51.728 1.00 47.07 324 LEU B CA 1
ATOM 5865 C C . LEU B 1 324 ? 28.310 14.293 52.379 1.00 47.07 324 LEU B C 1
ATOM 5866 O O . LEU B 1 324 ? 28.362 14.463 53.571 1.00 47.07 324 LEU B O 1
ATOM 5871 N N . ALA B 1 325 ? 29.174 14.858 51.568 1.00 60.54 325 ALA B N 1
ATOM 5872 C CA . ALA B 1 325 ? 30.237 15.654 52.105 1.00 60.54 325 ALA B CA 1
ATOM 5873 C C . ALA B 1 325 ? 29.742 16.781 53.001 1.00 60.54 325 ALA B C 1
ATOM 5874 O O . ALA B 1 325 ? 30.138 16.858 54.148 1.00 60.54 325 ALA B O 1
ATOM 5876 N N . HIS B 1 326 ? 28.865 17.643 52.518 1.00 47.27 326 HIS B N 1
ATOM 5877 C CA . HIS B 1 326 ? 28.439 18.785 53.341 1.00 47.27 326 HIS B CA 1
ATOM 5878 C C . HIS B 1 326 ? 27.626 18.432 54.602 1.00 47.27 326 HIS B C 1
ATOM 5879 O O . HIS B 1 326 ? 27.537 19.235 55.532 1.00 47.27 326 HIS B O 1
ATOM 5886 N N . LYS B 1 327 ? 27.005 17.253 54.615 1.00 33.60 327 LYS B N 1
ATOM 5887 C CA . LYS B 1 327 ? 26.299 16.757 55.804 1.00 33.60 327 LYS B CA 1
ATOM 5888 C C . LYS B 1 327 ? 27.478 16.586 56.811 1.00 33.60 327 LYS B C 1
ATOM 5889 O O . LYS B 1 327 ? 27.509 17.206 57.883 1.00 33.60 327 LYS B O 1
ATOM 5895 N N . ALA B 1 328 ? 28.438 15.737 56.414 1.00 43.41 328 ALA B N 1
ATOM 5896 C CA . ALA B 1 328 ? 29.646 15.523 57.162 1.00 43.41 328 ALA B CA 1
ATOM 5897 C C . ALA B 1 328 ? 30.164 16.913 57.519 1.00 43.41 328 ALA B C 1
ATOM 5898 O O . ALA B 1 328 ? 30.045 17.313 58.650 1.00 43.41 328 ALA B O 1
ATOM 5900 N N . GLU B 1 329 ? 30.720 17.666 56.579 1.00 58.52 329 GLU B N 1
ATOM 5901 C CA . GLU B 1 329 ? 31.199 18.993 56.937 1.00 58.52 329 GLU B CA 1
ATOM 5902 C C . GLU B 1 329 ? 30.343 19.571 58.040 1.00 58.52 329 GLU B C 1
ATOM 5903 O O . GLU B 1 329 ? 30.876 19.987 59.056 1.00 58.52 329 GLU B O 1
ATOM 5909 N N . GLU B 1 330 ? 29.020 19.532 57.890 1.00 69.32 330 GLU B N 1
ATOM 5910 C CA . GLU B 1 330 ? 28.104 20.121 58.886 1.00 69.32 330 GLU B CA 1
ATOM 5911 C C . GLU B 1 330 ? 28.224 19.623 60.338 1.00 69.32 330 GLU B C 1
ATOM 5912 O O . GLU B 1 330 ? 28.149 20.435 61.271 1.00 69.32 330 GLU B O 1
ATOM 5918 N N . ASP B 1 331 ? 28.395 18.306 60.509 1.00 67.83 331 ASP B N 1
ATOM 5919 C CA . ASP B 1 331 ? 28.548 17.661 61.815 1.00 67.83 331 ASP B CA 1
ATOM 5920 C C . ASP B 1 331 ? 29.807 18.063 62.530 1.00 67.83 331 ASP B C 1
ATOM 5921 O O . ASP B 1 331 ? 29.797 18.444 63.700 1.00 67.83 331 ASP B O 1
ATOM 5926 N N . GLY B 1 332 ? 30.912 17.914 61.821 1.00 72.66 332 GLY B N 1
ATOM 5927 C CA . GLY B 1 332 ? 32.195 18.253 62.379 1.00 72.66 332 GLY B CA 1
ATOM 5928 C C . GLY B 1 332 ? 32.108 19.619 62.984 1.00 72.66 332 GLY B C 1
ATOM 5929 O O . GLY B 1 332 ? 32.472 19.785 64.135 1.00 72.66 332 GLY B O 1
ATOM 5930 N N . VAL B 1 333 ? 31.600 20.599 62.247 1.00 45.35 333 VAL B N 1
ATOM 5931 C CA . VAL B 1 333 ? 31.555 21.935 62.824 1.00 45.35 333 VAL B CA 1
ATOM 5932 C C . VAL B 1 333 ? 30.592 22.093 63.976 1.00 45.35 333 VAL B C 1
ATOM 5933 O O . VAL B 1 333 ? 30.907 22.746 64.961 1.00 45.35 333 VAL B O 1
ATOM 5937 N N . ALA B 1 334 ? 29.409 21.531 63.850 1.00 96.98 334 ALA B N 1
ATOM 5938 C CA . ALA B 1 334 ? 28.480 21.650 64.942 1.00 96.98 334 ALA B CA 1
ATOM 5939 C C . ALA B 1 334 ? 29.139 21.027 66.179 1.00 96.98 334 ALA B C 1
ATOM 5940 O O . ALA B 1 334 ? 29.073 21.589 67.276 1.00 96.98 334 ALA B O 1
ATOM 5942 N N . CYS B 1 335 ? 29.797 19.883 65.991 1.00 82.03 335 CYS B N 1
ATOM 5943 C CA . CYS B 1 335 ? 30.475 19.163 67.089 1.00 82.03 335 CYS B CA 1
ATOM 5944 C C . CYS B 1 335 ? 31.496 20.029 67.858 1.00 82.03 335 CYS B C 1
ATOM 5945 O O . CYS B 1 335 ? 31.425 20.213 69.061 1.00 82.03 335 CYS B O 1
ATOM 5948 N N . VAL B 1 336 ? 32.466 20.532 67.141 1.00 42.00 336 VAL B N 1
ATOM 5949 C CA . VAL B 1 336 ? 33.466 21.418 67.680 1.00 42.00 336 VAL B CA 1
ATOM 5950 C C . VAL B 1 336 ? 32.839 22.663 68.332 1.00 42.00 336 VAL B C 1
ATOM 5951 O O . VAL B 1 336 ? 33.174 23.001 69.456 1.00 42.00 336 VAL B O 1
ATOM 5955 N N . GLU B 1 337 ? 31.955 23.367 67.641 1.00 106.66 337 GLU B N 1
ATOM 5956 C CA . GLU B 1 337 ? 31.377 24.555 68.255 1.00 106.66 337 GLU B CA 1
ATOM 5957 C C . GLU B 1 337 ? 30.827 24.245 69.664 1.00 106.66 337 GLU B C 1
ATOM 5958 O O . GLU B 1 337 ? 30.966 25.048 70.598 1.00 106.66 337 GLU B O 1
ATOM 5964 N N . TYR B 1 338 ? 30.213 23.074 69.802 1.00 94.43 338 TYR B N 1
ATOM 5965 C CA . TYR B 1 338 ? 29.679 22.639 71.077 1.00 94.43 338 TYR B CA 1
ATOM 5966 C C . TYR B 1 338 ? 30.858 22.576 72.049 1.00 94.43 338 TYR B C 1
ATOM 5967 O O . TYR B 1 338 ? 30.898 23.314 73.042 1.00 94.43 338 TYR B O 1
ATOM 5976 N N . LEU B 1 339 ? 31.831 21.713 71.762 1.00 84.96 339 LEU B N 1
ATOM 5977 C CA . LEU B 1 339 ? 33.005 21.593 72.634 1.00 84.96 339 LEU B CA 1
ATOM 5978 C C . LEU B 1 339 ? 33.528 22.977 73.026 1.00 84.96 339 LEU B C 1
ATOM 5979 O O . LEU B 1 339 ? 33.971 23.195 74.144 1.00 84.96 339 LEU B O 1
ATOM 5984 N N . ALA B 1 340 ? 33.460 23.921 72.108 1.00 65.10 340 ALA B N 1
ATOM 5985 C CA . ALA B 1 340 ? 33.968 25.235 72.405 1.00 65.10 340 ALA B CA 1
ATOM 5986 C C . ALA B 1 340 ? 33.020 26.006 73.282 1.00 65.10 340 ALA B C 1
ATOM 5987 O O . ALA B 1 340 ? 33.288 27.173 73.595 1.00 65.10 340 ALA B O 1
ATOM 5989 N N . GLY B 1 341 ? 31.902 25.386 73.650 1.00 133.40 341 GLY B N 1
ATOM 5990 C CA . GLY B 1 341 ? 30.931 26.067 74.489 1.00 133.40 341 GLY B CA 1
ATOM 5991 C C . GLY B 1 341 ? 29.971 27.017 73.771 1.00 133.40 341 GLY B C 1
ATOM 5992 O O . GLY B 1 341 ? 29.322 27.852 74.412 1.00 133.40 341 GLY B O 1
ATOM 5993 N N . LYS B 1 342 ? 29.899 26.922 72.442 1.00 97.02 342 LYS B N 1
ATOM 5994 C CA . LYS B 1 342 ? 28.973 27.736 71.670 1.00 97.02 342 LYS B CA 1
ATOM 5995 C C . LYS B 1 342 ? 27.817 26.805 71.312 1.00 97.02 342 LYS B C 1
ATOM 5996 O O . LYS B 1 342 ? 27.797 25.637 71.714 1.00 97.02 342 LYS B O 1
ATOM 6002 N N . VAL B 1 343 ? 26.839 27.295 70.566 1.00 74.07 343 VAL B N 1
ATOM 6003 C CA . VAL B 1 343 ? 25.740 26.405 70.201 1.00 74.07 343 VAL B CA 1
ATOM 6004 C C . VAL B 1 343 ? 25.999 25.895 68.785 1.00 74.07 343 VAL B C 1
ATOM 6005 O O . VAL B 1 343 ? 26.217 26.684 67.867 1.00 74.07 343 VAL B O 1
ATOM 6009 N N . GLY B 1 344 ? 25.998 24.581 68.619 1.00 55.81 344 GLY B N 1
ATOM 6010 C CA . GLY B 1 344 ? 26.254 24.019 67.312 1.00 55.81 344 GLY B CA 1
ATOM 6011 C C . GLY B 1 344 ? 24.930 23.582 66.788 1.00 55.81 344 GLY B C 1
ATOM 6012 O O . GLY B 1 344 ? 24.207 22.992 67.562 1.00 55.81 344 GLY B O 1
ATOM 6013 N N . HIS B 1 345 ? 24.586 23.860 65.526 1.00 48.82 345 HIS B N 1
ATOM 6014 C CA . HIS B 1 345 ? 23.264 23.459 65.015 1.00 48.82 345 HIS B CA 1
ATOM 6015 C C . HIS B 1 345 ? 23.330 22.732 63.682 1.00 48.82 345 HIS B C 1
ATOM 6016 O O . HIS B 1 345 ? 23.939 23.201 62.726 1.00 48.82 345 HIS B O 1
ATOM 6023 N N . VAL B 1 346 ? 22.691 21.568 63.641 1.00 92.78 346 VAL B N 1
ATOM 6024 C CA . VAL B 1 346 ? 22.633 20.720 62.452 1.00 92.78 346 VAL B CA 1
ATOM 6025 C C . VAL B 1 346 ? 21.193 20.557 61.966 1.00 92.78 346 VAL B C 1
ATOM 6026 O O . VAL B 1 346 ? 20.251 20.686 62.755 1.00 92.78 346 VAL B O 1
ATOM 6030 N N . ASP B 1 347 ? 21.026 20.288 60.669 1.00 52.81 347 ASP B N 1
ATOM 6031 C CA . ASP B 1 347 ? 19.697 20.012 60.125 1.00 52.81 347 ASP B CA 1
ATOM 6032 C C . ASP B 1 347 ? 19.698 19.153 58.881 1.00 52.81 347 ASP B C 1
ATOM 6033 O O . ASP B 1 347 ? 19.749 19.644 57.777 1.00 52.81 347 ASP B O 1
ATOM 6038 N N . TYR B 1 348 ? 19.608 17.857 59.077 1.00 68.24 348 TYR B N 1
ATOM 6039 C CA . TYR B 1 348 ? 19.627 16.949 57.951 1.00 68.24 348 TYR B CA 1
ATOM 6040 C C . TYR B 1 348 ? 18.384 17.073 57.066 1.00 68.24 348 TYR B C 1
ATOM 6041 O O . TYR B 1 348 ? 18.310 16.487 55.978 1.00 68.24 348 TYR B O 1
ATOM 6050 N N . ASP B 1 349 ? 17.392 17.820 57.521 1.00 97.71 349 ASP B N 1
ATOM 6051 C CA . ASP B 1 349 ? 16.217 17.945 56.691 1.00 97.71 349 ASP B CA 1
ATOM 6052 C C . ASP B 1 349 ? 16.446 19.045 55.624 1.00 97.71 349 ASP B C 1
ATOM 6053 O O . ASP B 1 349 ? 15.741 19.098 54.618 1.00 97.71 349 ASP B O 1
ATOM 6058 N N . LYS B 1 350 ? 17.474 19.873 55.825 1.00 65.41 350 LYS B N 1
ATOM 6059 C CA . LYS B 1 350 ? 17.805 20.948 54.901 1.00 65.41 350 LYS B CA 1
ATOM 6060 C C . LYS B 1 350 ? 19.137 20.752 54.151 1.00 65.41 350 LYS B C 1
ATOM 6061 O O . LYS B 1 350 ? 19.681 21.668 53.483 1.00 65.41 350 LYS B O 1
ATOM 6067 N N . VAL B 1 351 ? 19.672 19.551 54.268 1.00 108.26 351 VAL B N 1
ATOM 6068 C CA . VAL B 1 351 ? 20.888 19.243 53.564 1.00 108.26 351 VAL B CA 1
ATOM 6069 C C . VAL B 1 351 ? 20.501 18.777 52.170 1.00 108.26 351 VAL B C 1
ATOM 6070 O O . VAL B 1 351 ? 19.942 17.699 51.968 1.00 108.26 351 VAL B O 1
ATOM 6074 N N . PRO B 1 352 ? 20.787 19.621 51.190 1.00 65.74 352 PRO B N 1
ATOM 6075 C CA . PRO B 1 352 ? 20.547 19.486 49.759 1.00 65.74 352 PRO B CA 1
ATOM 6076 C C . PRO B 1 352 ? 21.030 18.234 49.080 1.00 65.74 352 PRO B C 1
ATOM 6077 O O . PRO B 1 352 ? 22.010 17.659 49.473 1.00 65.74 352 PRO B O 1
ATOM 6081 N N . GLY B 1 353 ? 20.350 17.839 48.023 1.00 77.88 353 GLY B N 1
ATOM 6082 C CA . GLY B 1 353 ? 20.759 16.653 47.307 1.00 77.88 353 GLY B CA 1
ATOM 6083 C C . GLY B 1 353 ? 20.963 16.996 45.846 1.00 77.88 353 GLY B C 1
ATOM 6084 O O . GLY B 1 353 ? 20.085 17.627 45.238 1.00 77.88 353 GLY B O 1
ATOM 6085 N N . VAL B 1 354 ? 22.117 16.595 45.290 1.00 48.95 354 VAL B N 1
ATOM 6086 C CA . VAL B 1 354 ? 22.442 16.871 43.897 1.00 48.95 354 VAL B CA 1
ATOM 6087 C C . VAL B 1 354 ? 23.100 15.703 43.151 1.00 48.95 354 VAL B C 1
ATOM 6088 O O . VAL B 1 354 ? 24.127 15.180 43.542 1.00 48.95 354 VAL B O 1
ATOM 6092 N N . VAL B 1 355 ? 22.476 15.303 42.063 1.00 64.15 355 VAL B N 1
ATOM 6093 C CA . VAL B 1 355 ? 23.008 14.259 41.228 1.00 64.15 355 VAL B CA 1
ATOM 6094 C C . VAL B 1 355 ? 23.555 15.012 40.010 1.00 64.15 355 VAL B C 1
ATOM 6095 O O . VAL B 1 355 ? 22.808 15.621 39.223 1.00 64.15 355 VAL B O 1
ATOM 6099 N N . TYR B 1 356 ? 24.873 14.967 39.868 1.00 53.39 356 TYR B N 1
ATOM 6100 C CA . TYR B 1 356 ? 25.563 15.652 38.796 1.00 53.39 356 TYR B CA 1
ATOM 6101 C C . TYR B 1 356 ? 25.518 15.040 37.396 1.00 53.39 356 TYR B C 1
ATOM 6102 O O . TYR B 1 356 ? 26.400 15.256 36.603 1.00 53.39 356 TYR B O 1
ATOM 6111 N N . THR B 1 357 ? 24.469 14.294 37.091 1.00 35.84 357 THR B N 1
ATOM 6112 C CA . THR B 1 357 ? 24.305 13.725 35.751 1.00 35.84 357 THR B CA 1
ATOM 6113 C C . THR B 1 357 ? 24.097 14.838 34.687 1.00 35.84 357 THR B C 1
ATOM 6114 O O . THR B 1 357 ? 24.149 16.016 35.030 1.00 35.84 357 THR B O 1
ATOM 6118 N N . ASN B 1 358 ? 23.852 14.482 33.415 1.00 102.69 358 ASN B N 1
ATOM 6119 C CA . ASN B 1 358 ? 23.674 15.563 32.469 1.00 102.69 358 ASN B CA 1
ATOM 6120 C C . ASN B 1 358 ? 22.660 16.492 33.062 1.00 102.69 358 ASN B C 1
ATOM 6121 O O . ASN B 1 358 ? 23.036 17.585 33.470 1.00 102.69 358 ASN B O 1
ATOM 6126 N N . PRO B 1 359 ? 21.349 16.129 33.062 1.00 53.64 359 PRO B N 1
ATOM 6127 C CA . PRO B 1 359 ? 20.566 17.177 33.720 1.00 53.64 359 PRO B CA 1
ATOM 6128 C C . PRO B 1 359 ? 20.928 16.870 35.163 1.00 53.64 359 PRO B C 1
ATOM 6129 O O . PRO B 1 359 ? 20.932 15.719 35.554 1.00 53.64 359 PRO B O 1
ATOM 6133 N N . GLU B 1 360 ? 21.321 17.850 35.950 1.00 50.55 360 GLU B N 1
ATOM 6134 C CA . GLU B 1 360 ? 21.615 17.508 37.320 1.00 50.55 360 GLU B CA 1
ATOM 6135 C C . GLU B 1 360 ? 20.204 17.469 37.902 1.00 50.55 360 GLU B C 1
ATOM 6136 O O . GLU B 1 360 ? 19.209 17.738 37.211 1.00 50.55 360 GLU B O 1
ATOM 6142 N N . VAL B 1 361 ? 20.082 17.085 39.154 1.00 39.34 361 VAL B N 1
ATOM 6143 C CA . VAL B 1 361 ? 18.786 17.115 39.765 1.00 39.34 361 VAL B CA 1
ATOM 6144 C C . VAL B 1 361 ? 19.088 17.461 41.191 1.00 39.34 361 VAL B C 1
ATOM 6145 O O . VAL B 1 361 ? 19.660 16.667 41.909 1.00 39.34 361 VAL B O 1
ATOM 6149 N N . ALA B 1 362 ? 18.734 18.676 41.581 1.00 39.37 362 ALA B N 1
ATOM 6150 C CA . ALA B 1 362 ? 18.973 19.140 42.928 1.00 39.37 362 ALA B CA 1
ATOM 6151 C C . ALA B 1 362 ? 17.655 19.317 43.625 1.00 39.37 362 ALA B C 1
ATOM 6152 O O . ALA B 1 362 ? 16.719 19.860 43.069 1.00 39.37 362 ALA B O 1
ATOM 6154 N N . SER B 1 363 ? 17.577 18.846 44.854 1.00 45.93 363 SER B N 1
ATOM 6155 C CA . SER B 1 363 ? 16.356 18.975 45.637 1.00 45.93 363 SER B CA 1
ATOM 6156 C C . SER B 1 363 ? 16.710 19.435 47.067 1.00 45.93 363 SER B C 1
ATOM 6157 O O . SER B 1 363 ? 17.794 19.167 47.571 1.00 45.93 363 SER B O 1
ATOM 6160 N N . VAL B 1 364 ? 15.826 20.185 47.697 1.00 42.10 364 VAL B N 1
ATOM 6161 C CA . VAL B 1 364 ? 16.038 20.586 49.078 1.00 42.10 364 VAL B CA 1
ATOM 6162 C C . VAL B 1 364 ? 14.686 20.673 49.715 1.00 42.10 364 VAL B C 1
ATOM 6163 O O . VAL B 1 364 ? 13.764 21.115 49.062 1.00 42.10 364 VAL B O 1
ATOM 6167 N N . GLY B 1 365 ? 14.585 20.277 50.985 1.00 53.61 365 GLY B N 1
ATOM 6168 C CA . GLY B 1 365 ? 13.300 20.243 51.657 1.00 53.61 365 GLY B CA 1
ATOM 6169 C C . GLY B 1 365 ? 12.634 18.901 51.318 1.00 53.61 365 GLY B C 1
ATOM 6170 O O . GLY B 1 365 ? 13.285 17.994 50.811 1.00 53.61 365 GLY B O 1
ATOM 6171 N N . LYS B 1 366 ? 11.334 18.769 51.553 1.00 47.69 366 LYS B N 1
ATOM 6172 C CA . LYS B 1 366 ? 10.647 17.511 51.288 1.00 47.69 366 LYS B CA 1
ATOM 6173 C C . LYS B 1 366 ? 10.142 17.300 49.878 1.00 47.69 366 LYS B C 1
ATOM 6174 O O . LYS B 1 366 ? 9.968 18.262 49.131 1.00 47.69 366 LYS B O 1
ATOM 6180 N N . THR B 1 367 ? 9.925 16.025 49.533 1.00 26.11 367 THR B N 1
ATOM 6181 C CA . THR B 1 367 ? 9.403 15.607 48.232 1.00 26.11 367 THR B CA 1
ATOM 6182 C C . THR B 1 367 ? 7.897 15.617 48.304 1.00 26.11 367 THR B C 1
ATOM 6183 O O . THR B 1 367 ? 7.340 15.573 49.402 1.00 26.11 367 THR B O 1
ATOM 6187 N N . GLU B 1 368 ? 7.237 15.692 47.143 1.00 54.08 368 GLU B N 1
ATOM 6188 C CA . GLU B 1 368 ? 5.804 15.694 47.153 1.00 54.08 368 GLU B CA 1
ATOM 6189 C C . GLU B 1 368 ? 5.353 14.423 47.906 1.00 54.08 368 GLU B C 1
ATOM 6190 O O . GLU B 1 368 ? 4.527 14.510 48.814 1.00 54.08 368 GLU B O 1
ATOM 6196 N N . GLU B 1 369 ? 5.901 13.249 47.603 1.00 50.77 369 GLU B N 1
ATOM 6197 C CA . GLU B 1 369 ? 5.424 12.069 48.320 1.00 50.77 369 GLU B CA 1
ATOM 6198 C C . GLU B 1 369 ? 5.511 12.257 49.804 1.00 50.77 369 GLU B C 1
ATOM 6199 O O . GLU B 1 369 ? 4.560 11.921 50.497 1.00 50.77 369 GLU B O 1
ATOM 6205 N N . GLN B 1 370 ? 6.625 12.774 50.318 1.00 54.13 370 GLN B N 1
ATOM 6206 C CA . GLN B 1 370 ? 6.722 13.006 51.764 1.00 54.13 370 GLN B CA 1
ATOM 6207 C C . GLN B 1 370 ? 5.601 13.971 52.236 1.00 54.13 370 GLN B C 1
ATOM 6208 O O . GLN B 1 370 ? 4.907 13.712 53.220 1.00 54.13 370 GLN B O 1
ATOM 6214 N N . VAL B 1 371 ? 5.446 15.085 51.525 1.00 64.71 371 VAL B N 1
ATOM 6215 C CA . VAL B 1 371 ? 4.427 16.050 51.855 1.00 64.71 371 VAL B CA 1
ATOM 6216 C C . VAL B 1 371 ? 3.072 15.405 51.753 1.00 64.71 371 VAL B C 1
ATOM 6217 O O . VAL B 1 371 ? 2.155 15.813 52.445 1.00 64.71 371 VAL B O 1
ATOM 6221 N N . LYS B 1 372 ? 2.901 14.413 50.897 1.00 59.94 372 LYS B N 1
ATOM 6222 C CA . LYS B 1 372 ? 1.587 13.768 50.881 1.00 59.94 372 LYS B CA 1
ATOM 6223 C C . LYS B 1 372 ? 1.330 13.083 52.229 1.00 59.94 372 LYS B C 1
ATOM 6224 O O . LYS B 1 372 ? 0.295 13.306 52.884 1.00 59.94 372 LYS B O 1
ATOM 6230 N N . GLU B 1 373 ? 2.297 12.274 52.648 1.00 89.72 373 GLU B N 1
ATOM 6231 C CA . GLU B 1 373 ? 2.216 11.572 53.921 1.00 89.72 373 GLU B CA 1
ATOM 6232 C C . GLU B 1 373 ? 1.793 12.478 55.106 1.00 89.72 373 GLU B C 1
ATOM 6233 O O . GLU B 1 373 ? 1.144 12.012 56.035 1.00 89.72 373 GLU B O 1
ATOM 6239 N N . THR B 1 374 ? 2.134 13.762 55.072 1.00 92.16 374 THR B N 1
ATOM 6240 C CA . THR B 1 374 ? 1.765 14.648 56.172 1.00 92.16 374 THR B CA 1
ATOM 6241 C C . THR B 1 374 ? 0.326 15.053 56.127 1.00 92.16 374 THR B C 1
ATOM 6242 O O . THR B 1 374 ? -0.157 15.665 57.088 1.00 92.16 374 THR B O 1
ATOM 6246 N N . GLY B 1 375 ? -0.343 14.751 55.011 1.00 84.64 375 GLY B N 1
ATOM 6247 C CA . GLY B 1 375 ? -1.751 15.096 54.861 1.00 84.64 375 GLY B CA 1
ATOM 6248 C C . GLY B 1 375 ? -2.076 16.574 54.991 1.00 84.64 375 GLY B C 1
ATOM 6249 O O . GLY B 1 375 ? -3.208 16.951 55.250 1.00 84.64 375 GLY B O 1
ATOM 6250 N N . VAL B 1 376 ? -1.082 17.424 54.820 1.00 57.83 376 VAL B N 1
ATOM 6251 C CA . VAL B 1 376 ? -1.307 18.844 54.926 1.00 57.83 376 VAL B CA 1
ATOM 6252 C C . VAL B 1 376 ? -1.654 19.394 53.571 1.00 57.83 376 VAL B C 1
ATOM 6253 O O . VAL B 1 376 ? -1.018 19.029 52.582 1.00 57.83 376 VAL B O 1
ATOM 6257 N N . GLU B 1 377 ? -2.655 20.271 53.507 1.00 50.90 377 GLU B N 1
ATOM 6258 C CA . GLU B 1 377 ? -3.034 20.853 52.224 1.00 50.90 377 GLU B CA 1
ATOM 6259 C C . GLU B 1 377 ? -1.860 21.689 51.660 1.00 50.90 377 GLU B C 1
ATOM 6260 O O . GLU B 1 377 ? -1.266 22.546 52.331 1.00 50.90 377 GLU B O 1
ATOM 6266 N N . TYR B 1 378 ? -1.522 21.409 50.410 1.00 92.66 378 TYR B N 1
ATOM 6267 C CA . TYR B 1 378 ? -0.426 22.111 49.778 1.00 92.66 378 TYR B CA 1
ATOM 6268 C C . TYR B 1 378 ? -0.735 22.439 48.325 1.00 92.66 378 TYR B C 1
ATOM 6269 O O . TYR B 1 378 ? -1.728 21.941 47.753 1.00 92.66 378 TYR B O 1
ATOM 6278 N N . ARG B 1 379 ? 0.138 23.285 47.760 1.00 54.71 379 ARG B N 1
ATOM 6279 C CA . ARG B 1 379 ? 0.074 23.732 46.381 1.00 54.71 379 ARG B CA 1
ATOM 6280 C C . ARG B 1 379 ? 1.440 23.452 45.757 1.00 54.71 379 ARG B C 1
ATOM 6281 O O . ARG B 1 379 ? 2.449 23.463 46.470 1.00 54.71 379 ARG B O 1
ATOM 6289 N N . VAL B 1 380 ? 1.456 23.172 44.440 1.00 42.06 380 VAL B N 1
ATOM 6290 C CA . VAL B 1 380 ? 2.699 22.935 43.694 1.00 42.06 380 VAL B CA 1
ATOM 6291 C C . VAL B 1 380 ? 2.922 23.932 42.587 1.00 42.06 380 VAL B C 1
ATOM 6292 O O . VAL B 1 380 ? 2.029 24.194 41.842 1.00 42.06 380 VAL B O 1
ATOM 6296 N N . GLY B 1 381 ? 4.115 24.485 42.497 1.00 35.81 381 GLY B N 1
ATOM 6297 C CA . GLY B 1 381 ? 4.447 25.406 41.427 1.00 35.81 381 GLY B CA 1
ATOM 6298 C C . GLY B 1 381 ? 5.502 24.800 40.484 1.00 35.81 381 GLY B C 1
ATOM 6299 O O . GLY B 1 381 ? 6.448 24.147 40.917 1.00 35.81 381 GLY B O 1
ATOM 6300 N N . LYS B 1 382 ? 5.363 24.986 39.184 1.00 30.40 382 LYS B N 1
ATOM 6301 C CA . LYS B 1 382 ? 6.329 24.425 38.268 1.00 30.40 382 LYS B CA 1
ATOM 6302 C C . LYS B 1 382 ? 6.536 25.366 37.143 1.00 30.40 382 LYS B C 1
ATOM 6303 O O . LYS B 1 382 ? 5.722 26.242 36.897 1.00 30.40 382 LYS B O 1
ATOM 6309 N N . PHE B 1 383 ? 7.634 25.199 36.452 1.00 43.82 383 PHE B N 1
ATOM 6310 C CA . PHE B 1 383 ? 7.913 26.074 35.362 1.00 43.82 383 PHE B CA 1
ATOM 6311 C C . PHE B 1 383 ? 9.063 25.412 34.736 1.00 43.82 383 PHE B C 1
ATOM 6312 O O . PHE B 1 383 ? 10.068 25.186 35.420 1.00 43.82 383 PHE B O 1
ATOM 6320 N N . PRO B 1 384 ? 8.958 25.093 33.433 1.00 27.72 384 PRO B N 1
ATOM 6321 C CA . PRO B 1 384 ? 9.959 24.422 32.586 1.00 27.72 384 PRO B CA 1
ATOM 6322 C C . PRO B 1 384 ? 10.940 25.419 32.053 1.00 27.72 384 PRO B C 1
ATOM 6323 O O . PRO B 1 384 ? 10.589 26.576 31.936 1.00 27.72 384 PRO B O 1
ATOM 6327 N N . PHE B 1 385 ? 12.158 24.985 31.745 1.00 33.76 385 PHE B N 1
ATOM 6328 C CA . PHE B 1 385 ? 13.156 25.896 31.185 1.00 33.76 385 PHE B CA 1
ATOM 6329 C C . PHE B 1 385 ? 12.844 26.248 29.714 1.00 33.76 385 PHE B C 1
ATOM 6330 O O . PHE B 1 385 ? 13.279 27.313 29.206 1.00 33.76 385 PHE B O 1
ATOM 6338 N N . MET B 1 386 ? 12.068 25.356 29.060 1.00 33.30 386 MET B N 1
ATOM 6339 C CA . MET B 1 386 ? 11.645 25.516 27.678 1.00 33.30 386 MET B CA 1
ATOM 6340 C C . MET B 1 386 ? 11.090 26.895 27.506 1.00 33.30 386 MET B C 1
ATOM 6341 O O . MET B 1 386 ? 11.041 27.411 26.409 1.00 33.30 386 MET B O 1
ATOM 6346 N N . ALA B 1 387 ? 10.708 27.524 28.595 1.00 31.17 387 ALA B N 1
ATOM 6347 C CA . ALA B 1 387 ? 10.155 28.841 28.492 1.00 31.17 387 ALA B CA 1
ATOM 6348 C C . ALA B 1 387 ? 11.039 29.844 29.150 1.00 31.17 387 ALA B C 1
ATOM 6349 O O . ALA B 1 387 ? 10.607 30.983 29.381 1.00 31.17 387 ALA B O 1
ATOM 6351 N N . ASN B 1 388 ? 12.258 29.427 29.491 1.00 29.47 388 ASN B N 1
ATOM 6352 C CA . ASN B 1 388 ? 13.205 30.370 30.058 1.00 29.47 388 ASN B CA 1
ATOM 6353 C C . ASN B 1 388 ? 13.971 31.025 28.889 1.00 29.47 388 ASN B C 1
ATOM 6354 O O . ASN B 1 388 ? 14.575 30.317 28.052 1.00 29.47 388 ASN B O 1
ATOM 6359 N N . SER B 1 389 ? 13.949 32.354 28.815 1.00 17.16 389 SER B 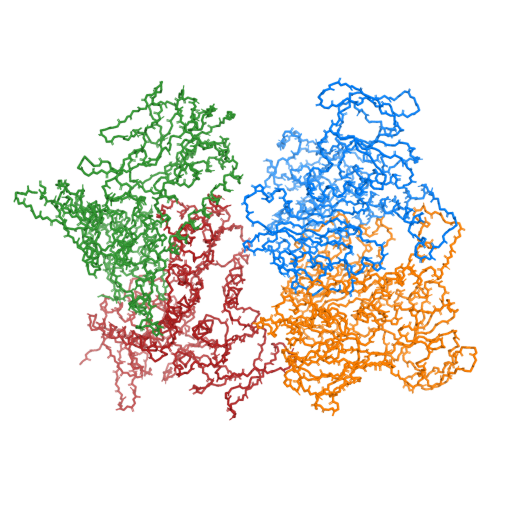N 1
ATOM 6360 C CA . SER B 1 389 ? 14.657 33.031 27.757 1.00 17.16 389 SER B CA 1
ATOM 6361 C C . SER B 1 389 ? 16.149 32.667 27.734 1.00 17.16 389 SER B C 1
ATOM 6362 O O . SER B 1 389 ? 16.702 32.265 26.713 1.00 17.16 389 SER B O 1
ATOM 6365 N N . ARG B 1 390 ? 16.819 32.800 28.857 1.00 38.62 390 ARG B N 1
ATOM 6366 C CA . ARG B 1 390 ? 18.224 32.482 28.837 1.00 38.62 390 ARG B CA 1
ATOM 6367 C C . ARG B 1 390 ? 18.296 31.142 28.171 1.00 38.62 390 ARG B C 1
ATOM 6368 O O . ARG B 1 390 ? 18.791 31.012 27.044 1.00 38.62 390 ARG B O 1
ATOM 6376 N N . ALA B 1 391 ? 17.740 30.161 28.865 1.00 29.12 391 ALA B N 1
ATOM 6377 C CA . ALA B 1 391 ? 17.721 28.814 28.360 1.00 29.12 391 ALA B CA 1
ATOM 6378 C C . ALA B 1 391 ? 17.484 28.699 26.836 1.00 29.12 391 ALA B C 1
ATOM 6379 O O . ALA B 1 391 ? 18.309 28.143 26.126 1.00 29.12 391 ALA B O 1
ATOM 6381 N N . LYS B 1 392 ? 16.382 29.209 26.304 1.00 51.77 392 LYS B N 1
ATOM 6382 C CA . LYS B 1 392 ? 16.192 29.035 24.864 1.00 51.77 392 LYS B CA 1
ATOM 6383 C C . LYS B 1 392 ? 17.273 29.688 24.017 1.00 51.77 392 LYS B C 1
ATOM 6384 O O . LYS B 1 392 ? 17.704 29.116 23.033 1.00 51.77 392 LYS B O 1
ATOM 6390 N N . ALA B 1 393 ? 17.717 30.875 24.422 1.00 47.35 393 ALA B N 1
ATOM 6391 C CA . ALA B 1 393 ? 18.743 31.648 23.726 1.00 47.35 393 ALA B CA 1
ATOM 6392 C C . ALA B 1 393 ? 20.052 30.873 23.494 1.00 47.35 393 ALA B C 1
ATOM 6393 O O . ALA B 1 393 ? 20.859 31.177 22.637 1.00 47.35 393 ALA B O 1
ATOM 6395 N N . ILE B 1 394 ? 20.222 29.851 24.288 1.00 33.83 394 ILE B N 1
ATOM 6396 C CA . ILE B 1 394 ? 21.407 29.036 24.320 1.00 33.83 394 ILE B CA 1
ATOM 6397 C C . ILE B 1 394 ? 21.174 27.705 23.633 1.00 33.83 394 ILE B C 1
ATOM 6398 O O . ILE B 1 394 ? 22.082 27.132 23.081 1.00 33.83 394 ILE B O 1
ATOM 6403 N N . ASP B 1 395 ? 19.959 27.195 23.706 1.00 47.10 395 ASP B N 1
ATOM 6404 C CA . ASP B 1 395 ? 19.614 25.875 23.173 1.00 47.10 395 ASP B CA 1
ATOM 6405 C C . ASP B 1 395 ? 20.150 24.803 24.117 1.00 47.10 395 ASP B C 1
ATOM 6406 O O . ASP B 1 395 ? 20.907 23.932 23.691 1.00 47.10 395 ASP B O 1
ATOM 6411 N N . ASN B 1 396 ? 19.729 24.880 25.384 1.00 43.84 396 ASN B N 1
ATOM 6412 C CA . ASN B 1 396 ? 20.141 24.010 26.500 1.00 43.84 396 ASN B CA 1
ATOM 6413 C C . ASN B 1 396 ? 19.021 24.247 27.544 1.00 43.84 396 ASN B C 1
ATOM 6414 O O . ASN B 1 396 ? 19.244 24.781 28.629 1.00 43.84 396 ASN B O 1
ATOM 6419 N N . ALA B 1 397 ? 17.810 23.846 27.181 1.00 44.76 397 ALA B N 1
ATOM 6420 C CA . ALA B 1 397 ? 16.650 24.064 28.033 1.00 44.76 397 ALA B CA 1
ATOM 6421 C C . ALA B 1 397 ? 15.902 22.856 28.637 1.00 44.76 397 ALA B C 1
ATOM 6422 O O . ALA B 1 397 ? 14.723 22.975 28.974 1.00 44.76 397 ALA B O 1
ATOM 6424 N N . GLU B 1 398 ? 16.573 21.716 28.778 1.00 17.71 398 GLU B N 1
ATOM 6425 C CA . GLU B 1 398 ? 15.983 20.502 29.334 1.00 17.71 398 GLU B CA 1
ATOM 6426 C C . GLU B 1 398 ? 15.727 20.726 30.813 1.00 17.71 398 GLU B C 1
ATOM 6427 O O . GLU B 1 398 ? 16.539 21.384 31.470 1.00 17.71 398 GLU B O 1
ATOM 6433 N N . GLY B 1 399 ? 14.616 20.235 31.360 1.00 60.78 399 GLY B N 1
ATOM 6434 C CA . GLY B 1 399 ? 14.436 20.394 32.791 1.00 60.78 399 GLY B CA 1
ATOM 6435 C C . GLY B 1 399 ? 13.397 21.335 33.320 1.00 60.78 399 GLY B C 1
ATOM 6436 O O . GLY B 1 399 ? 12.779 22.048 32.545 1.00 60.78 399 GLY B O 1
ATOM 6437 N N . LEU B 1 400 ? 13.202 21.341 34.642 1.00 40.09 400 LEU B N 1
ATOM 6438 C CA . LEU B 1 400 ? 12.197 22.208 35.270 1.00 40.09 400 LEU B CA 1
ATOM 6439 C C . LEU B 1 400 ? 12.472 22.506 36.735 1.00 40.09 400 LEU B C 1
ATOM 6440 O O . LEU B 1 400 ? 13.313 21.855 37.397 1.00 40.09 400 LEU B O 1
ATOM 6445 N N . VAL B 1 401 ? 11.744 23.506 37.224 1.00 45.13 401 VAL B N 1
ATOM 6446 C CA . VAL B 1 401 ? 11.818 23.955 38.606 1.00 45.13 401 VAL B CA 1
ATOM 6447 C C . VAL B 1 401 ? 10.420 23.726 39.184 1.00 45.13 401 VAL B C 1
ATOM 6448 O O . VAL B 1 401 ? 9.410 24.058 38.559 1.00 45.13 401 VAL B O 1
ATOM 6452 N N . LYS B 1 402 ? 10.386 23.143 40.379 1.00 20.68 402 LYS B N 1
ATOM 6453 C CA . LYS B 1 402 ? 9.141 22.761 41.077 1.00 20.68 402 LYS B CA 1
ATOM 6454 C C . LYS B 1 402 ? 9.254 23.012 42.543 1.00 20.68 402 LYS B C 1
ATOM 6455 O O . LYS B 1 402 ? 10.131 22.480 43.246 1.00 20.68 402 LYS B O 1
ATOM 6461 N N . ILE B 1 403 ? 8.324 23.842 42.977 1.00 22.69 403 ILE B N 1
ATOM 6462 C CA . ILE B 1 403 ? 8.239 24.261 44.352 1.00 22.69 403 ILE B CA 1
ATOM 6463 C C . ILE B 1 403 ? 7.025 23.641 45.006 1.00 22.69 403 ILE B C 1
ATOM 6464 O O . ILE B 1 403 ? 6.013 23.402 44.355 1.00 22.69 403 ILE B O 1
ATOM 6469 N N . ILE B 1 404 ? 7.172 23.354 46.304 1.00 41.77 404 ILE B N 1
ATOM 6470 C CA . ILE B 1 404 ? 6.100 22.766 47.111 1.00 41.77 404 ILE B CA 1
ATOM 6471 C C . ILE B 1 404 ? 5.768 23.598 48.338 1.00 41.77 404 ILE B C 1
ATOM 6472 O O . ILE B 1 404 ? 6.579 23.720 49.206 1.00 41.77 404 ILE B O 1
ATOM 6477 N N . ALA B 1 405 ? 4.564 24.142 48.421 1.00 76.20 405 ALA B N 1
ATOM 6478 C CA . ALA B 1 405 ? 4.211 24.972 49.571 1.00 76.20 405 ALA B CA 1
ATOM 6479 C C . ALA B 1 405 ? 2.930 24.616 50.343 1.00 76.20 405 ALA B C 1
ATOM 6480 O O . ALA B 1 405 ? 2.033 23.927 49.848 1.00 76.20 405 ALA B O 1
ATOM 6482 N N . GLU B 1 406 ? 2.851 25.111 51.571 1.00 87.59 406 GLU B N 1
ATOM 6483 C CA . GLU B 1 406 ? 1.686 24.845 52.393 1.00 87.59 406 GLU B CA 1
ATOM 6484 C C . GLU B 1 406 ? 0.570 25.686 51.816 1.00 87.59 406 GLU B C 1
ATOM 6485 O O . GLU B 1 406 ? 0.757 26.887 51.634 1.00 87.59 406 GLU B O 1
ATOM 6491 N N . LYS B 1 407 ? -0.578 25.064 51.527 1.00 77.86 407 LYS B N 1
ATOM 6492 C CA . LYS B 1 407 ? -1.701 25.806 50.951 1.00 77.86 407 LYS B CA 1
ATOM 6493 C C . LYS B 1 407 ? -2.138 26.960 51.813 1.00 77.86 407 LYS B C 1
ATOM 6494 O O . LYS B 1 407 ? -2.480 28.021 51.309 1.00 77.86 407 LYS B O 1
ATOM 6500 N N . GLU B 1 408 ? -2.114 26.755 53.119 1.00 60.71 408 GLU B N 1
ATOM 6501 C CA . GLU B 1 408 ? -2.553 27.774 54.044 1.00 60.71 408 GLU B CA 1
ATOM 6502 C C . GLU B 1 408 ? -1.589 28.943 54.154 1.00 60.71 408 GLU B C 1
ATOM 6503 O O . GLU B 1 408 ? -1.927 30.078 53.840 1.00 60.71 408 GLU B O 1
ATOM 6509 N N . THR B 1 409 ? -0.380 28.637 54.594 1.00 64.98 409 THR B N 1
ATOM 6510 C CA . THR B 1 409 ? 0.686 29.605 54.825 1.00 64.98 409 THR B CA 1
ATOM 6511 C C . THR B 1 409 ? 1.491 30.044 53.620 1.00 64.98 409 THR B C 1
ATOM 6512 O O . THR B 1 409 ? 1.917 31.198 53.537 1.00 64.98 409 THR B O 1
ATOM 6516 N N . ASP B 1 410 ? 1.736 29.091 52.728 1.00 62.29 410 ASP B N 1
ATOM 6517 C CA . ASP B 1 410 ? 2.541 29.294 51.536 1.00 62.29 410 ASP B CA 1
ATOM 6518 C C . ASP B 1 410 ? 3.993 29.015 51.886 1.00 62.29 410 ASP B C 1
ATOM 6519 O O . ASP B 1 410 ? 4.884 29.295 51.094 1.00 62.29 410 ASP B O 1
ATOM 6524 N N . LYS B 1 411 ? 4.247 28.481 53.076 1.00 62.45 411 LYS B N 1
ATOM 6525 C CA . LYS B 1 411 ? 5.619 28.204 53.442 1.00 62.45 411 LYS B CA 1
ATOM 6526 C C . LYS B 1 411 ? 6.050 27.166 52.446 1.00 62.45 411 LYS B C 1
ATOM 6527 O O . LYS B 1 411 ? 5.232 26.362 51.998 1.00 62.45 411 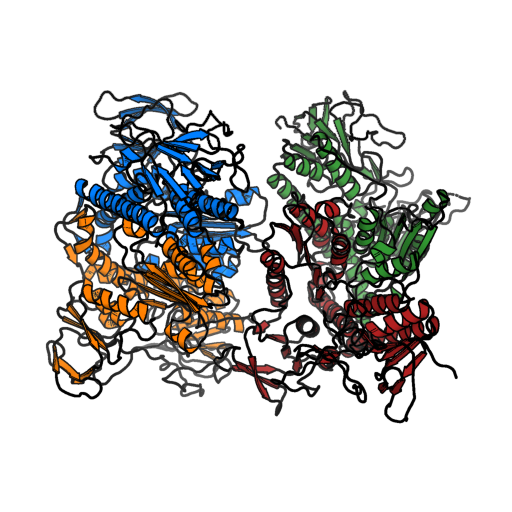LYS B O 1
ATOM 6533 N N . ILE B 1 412 ? 7.329 27.202 52.088 1.00 59.23 412 ILE B N 1
ATOM 6534 C CA . ILE B 1 412 ? 7.885 26.263 51.132 1.00 59.23 412 ILE B CA 1
ATOM 6535 C C . ILE B 1 412 ? 8.249 25.018 51.866 1.00 59.23 412 ILE B C 1
ATOM 6536 O O . ILE B 1 412 ? 8.817 25.076 52.951 1.00 59.23 412 ILE B O 1
ATOM 6541 N N . LEU B 1 413 ? 7.911 23.882 51.301 1.00 65.37 413 LEU B N 1
ATOM 6542 C CA . LEU B 1 413 ? 8.253 22.653 51.964 1.00 65.37 413 LEU B CA 1
ATOM 6543 C C . LEU B 1 413 ? 9.451 21.996 51.280 1.00 65.37 413 LEU B C 1
ATOM 6544 O O . LEU B 1 413 ? 10.278 21.368 51.947 1.00 65.37 413 LEU B O 1
ATOM 6549 N N . GLY B 1 414 ? 9.538 22.163 49.961 1.00 54.16 414 GLY B N 1
ATOM 6550 C CA . GLY B 1 414 ? 10.618 21.597 49.176 1.00 54.16 414 GLY B CA 1
ATOM 6551 C C . GLY B 1 414 ? 10.728 22.229 47.791 1.00 54.16 414 GLY B C 1
ATOM 6552 O O . GLY B 1 414 ? 9.739 22.801 47.255 1.00 54.16 414 GLY B O 1
ATOM 6553 N N . VAL B 1 415 ? 11.930 22.133 47.205 1.00 24.57 415 VAL B N 1
ATOM 6554 C CA . VAL B 1 415 ? 12.175 22.687 45.885 1.00 24.57 415 VAL B CA 1
ATOM 6555 C C . VAL B 1 415 ? 12.935 21.632 45.125 1.00 24.57 415 VAL B C 1
ATOM 6556 O O . VAL B 1 415 ? 13.881 21.104 45.615 1.00 24.57 415 VAL B O 1
ATOM 6560 N N . HIS B 1 416 ? 12.514 21.282 43.931 1.00 55.62 416 HIS B N 1
ATOM 6561 C CA . HIS B 1 416 ? 13.266 20.279 43.219 1.00 55.62 416 HIS B CA 1
ATOM 6562 C C . HIS B 1 416 ? 13.584 20.863 41.892 1.00 55.62 416 HIS B C 1
ATOM 6563 O O . HIS B 1 416 ? 12.763 21.543 41.314 1.00 55.62 416 HIS B O 1
ATOM 6570 N N . ILE B 1 417 ? 14.793 20.636 41.410 1.00 38.04 417 ILE B N 1
ATOM 6571 C CA . ILE B 1 417 ? 15.198 21.200 40.120 1.00 38.04 417 ILE B CA 1
ATOM 6572 C C . ILE B 1 417 ? 15.892 20.231 39.226 1.00 38.04 417 ILE B C 1
ATOM 6573 O O . ILE B 1 417 ? 16.887 19.650 39.604 1.00 38.04 417 ILE B O 1
ATOM 6578 N N . MET B 1 418 ? 15.365 20.049 38.037 1.00 44.32 418 MET B N 1
ATOM 6579 C CA . MET B 1 418 ? 16.054 19.167 37.124 1.00 44.32 418 MET B CA 1
ATOM 6580 C C . MET B 1 418 ? 16.492 20.101 36.060 1.00 44.32 418 MET B C 1
ATOM 6581 O O . MET B 1 418 ? 15.675 20.784 35.434 1.00 44.32 418 MET B O 1
ATOM 6586 N N . ALA B 1 419 ? 17.801 20.122 35.866 1.00 103.83 419 ALA B N 1
ATOM 6587 C CA . ALA B 1 419 ? 18.411 21.003 34.905 1.00 103.83 419 ALA B CA 1
ATOM 6588 C C . ALA B 1 419 ? 19.924 20.909 34.948 1.00 103.83 419 ALA B C 1
ATOM 6589 O O . ALA B 1 419 ? 20.516 20.320 35.834 1.00 103.83 419 ALA B O 1
ATOM 6591 N N . PRO B 1 420 ? 20.572 21.485 33.957 1.00 63.25 420 PRO B N 1
ATOM 6592 C CA . PRO B 1 420 ? 22.016 21.454 33.947 1.00 63.25 420 PRO B CA 1
ATOM 6593 C C . PRO B 1 420 ? 22.355 22.556 34.935 1.00 63.25 420 PRO B C 1
ATOM 6594 O O . PRO B 1 420 ? 21.585 23.486 35.104 1.00 63.25 420 PRO B O 1
ATOM 6598 N N . ASN B 1 421 ? 23.486 22.497 35.594 1.00 57.86 421 ASN B N 1
ATOM 6599 C CA . ASN B 1 421 ? 23.786 23.582 36.510 1.00 57.86 421 ASN B CA 1
ATOM 6600 C C . ASN B 1 421 ? 22.709 23.826 37.543 1.00 57.86 421 ASN B C 1
ATOM 6601 O O . ASN B 1 421 ? 22.634 24.896 38.115 1.00 57.86 421 ASN B O 1
ATOM 6606 N N . ALA B 1 422 ? 21.878 22.817 37.759 1.00 29.71 422 ALA B N 1
ATOM 6607 C CA . ALA B 1 422 ? 20.838 22.840 38.768 1.00 29.71 422 ALA B CA 1
ATOM 6608 C C . ALA B 1 422 ? 21.439 22.820 40.174 1.00 29.71 422 ALA B C 1
ATOM 6609 O O . ALA B 1 422 ? 20.804 23.203 41.113 1.00 29.71 422 ALA B O 1
ATOM 6611 N N . GLY B 1 423 ? 22.669 22.366 40.326 1.00 70.78 423 GLY B N 1
ATOM 6612 C CA . GLY B 1 423 ? 23.251 22.342 41.648 1.00 70.78 423 GLY B CA 1
ATOM 6613 C C . GLY B 1 423 ? 23.574 23.731 42.145 1.00 70.78 423 GLY B C 1
ATOM 6614 O O . GLY B 1 423 ? 23.867 23.906 43.306 1.00 70.78 423 GLY B O 1
ATOM 6615 N N . GLU B 1 424 ? 23.540 24.725 41.275 1.00 57.01 424 GLU B N 1
ATOM 6616 C CA . GLU B 1 424 ? 23.836 26.083 41.707 1.00 57.01 424 GLU B CA 1
ATOM 6617 C C . GLU B 1 424 ? 22.530 26.797 41.984 1.00 57.01 424 GLU B C 1
ATOM 6618 O O . GLU B 1 424 ? 22.378 27.562 42.951 1.00 57.01 424 GLU B O 1
ATOM 6624 N N . LEU B 1 425 ? 21.600 26.542 41.085 1.00 61.39 425 LEU B N 1
ATOM 6625 C CA . LEU B 1 425 ? 20.277 27.104 41.139 1.00 61.39 425 LEU B CA 1
ATOM 6626 C C . LEU B 1 425 ? 19.556 26.829 42.461 1.00 61.39 425 LEU B C 1
ATOM 6627 O O . LEU B 1 425 ? 18.915 27.714 43.029 1.00 61.39 425 LEU B O 1
ATOM 6632 N N . ILE B 1 426 ? 19.671 25.603 42.948 1.00 40.95 426 ILE B N 1
ATOM 6633 C CA . ILE B 1 426 ? 19.003 25.202 44.181 1.00 40.95 426 ILE B CA 1
ATOM 6634 C C . ILE B 1 426 ? 19.320 26.019 45.446 1.00 40.95 426 ILE B C 1
ATOM 6635 O O . ILE B 1 426 ? 18.509 26.070 46.375 1.00 40.95 426 ILE B O 1
ATOM 6640 N N . HIS B 1 427 ? 20.471 26.673 45.486 1.00 44.10 427 HIS B N 1
ATOM 6641 C CA . HIS B 1 427 ? 20.783 27.422 46.675 1.00 44.10 427 HIS B CA 1
ATOM 6642 C C . HIS B 1 427 ? 19.816 28.526 46.944 1.00 44.10 427 HIS B C 1
ATOM 6643 O O . HIS B 1 427 ? 19.545 28.845 48.123 1.00 44.10 427 HIS B O 1
ATOM 6650 N N . GLU B 1 428 ? 19.240 29.074 45.870 1.00 40.08 428 GLU B N 1
ATOM 6651 C CA . GLU B 1 428 ? 18.265 30.182 46.030 1.00 40.08 428 GLU B CA 1
ATOM 6652 C C . GLU B 1 428 ? 17.088 29.661 46.801 1.00 40.08 428 GLU B C 1
ATOM 6653 O O . GLU B 1 428 ? 16.486 30.346 47.614 1.00 40.08 428 GLU B O 1
ATOM 6659 N N . ALA B 1 429 ? 16.777 28.415 46.517 1.00 41.24 429 ALA B N 1
ATOM 6660 C CA . ALA B 1 429 ? 15.695 27.794 47.206 1.00 41.24 429 ALA B CA 1
ATOM 6661 C C . ALA B 1 429 ? 16.262 27.466 48.574 1.00 41.24 429 ALA B C 1
ATOM 6662 O O . ALA B 1 429 ? 15.724 27.866 49.598 1.00 41.24 429 ALA B O 1
ATOM 6664 N N . ALA B 1 430 ? 17.394 26.781 48.554 1.00 44.57 430 ALA B N 1
ATOM 6665 C CA . ALA B 1 430 ? 18.008 26.317 49.757 1.00 44.57 430 ALA B CA 1
ATOM 6666 C C . ALA B 1 430 ? 18.059 27.327 50.808 1.00 44.57 430 ALA B C 1
ATOM 6667 O O . ALA B 1 430 ? 17.737 27.003 51.944 1.00 44.57 430 ALA B O 1
ATOM 6669 N N . ILE B 1 431 ? 18.445 28.548 50.470 1.00 56.86 431 ILE B N 1
ATOM 6670 C CA . ILE B 1 431 ? 18.521 29.581 51.514 1.00 56.86 431 ILE B CA 1
ATOM 6671 C C . ILE B 1 431 ? 17.158 30.108 52.049 1.00 56.86 431 ILE B C 1
ATOM 6672 O O . ILE B 1 431 ? 17.033 30.507 53.200 1.00 56.86 431 ILE B O 1
ATOM 6677 N N . ALA B 1 432 ? 16.150 30.104 51.192 1.00 34.53 432 ALA B N 1
ATOM 6678 C CA . ALA B 1 432 ? 14.834 30.551 51.523 1.00 34.53 432 ALA B CA 1
ATOM 6679 C C . ALA B 1 432 ? 14.273 29.469 52.415 1.00 34.53 432 ALA B C 1
ATOM 6680 O O . ALA B 1 432 ? 13.721 29.748 53.442 1.00 34.53 432 ALA B O 1
ATOM 6682 N N . LEU B 1 433 ? 14.412 28.209 52.040 1.00 45.47 433 LEU B N 1
ATOM 6683 C CA . LEU B 1 433 ? 13.856 27.173 52.904 1.00 45.47 433 LEU B CA 1
ATOM 6684 C C . LEU B 1 433 ? 14.486 27.173 54.261 1.00 45.47 433 LEU B C 1
ATOM 6685 O O . LEU B 1 433 ? 13.818 26.764 55.188 1.00 45.47 433 LEU B O 1
ATOM 6690 N N . GLN B 1 434 ? 15.742 27.620 54.401 1.00 61.53 434 GLN B N 1
ATOM 6691 C CA . GLN B 1 434 ? 16.406 27.671 55.723 1.00 61.53 434 GLN B CA 1
ATOM 6692 C C . GLN B 1 434 ? 15.704 28.649 56.645 1.00 61.53 434 GLN B C 1
ATOM 6693 O O . GLN B 1 434 ? 15.714 28.482 57.865 1.00 61.53 434 GLN B O 1
ATOM 6699 N N . TYR B 1 435 ? 15.089 29.673 56.078 1.00 32.79 435 TYR B N 1
ATOM 6700 C CA . TYR B 1 435 ? 14.416 30.622 56.902 1.00 32.79 435 TYR B CA 1
ATOM 6701 C C . TYR B 1 435 ? 12.909 30.641 56.767 1.00 32.79 435 TYR B C 1
ATOM 6702 O O . TYR B 1 435 ? 12.265 31.723 56.769 1.00 32.79 435 TYR B O 1
ATOM 6711 N N . ASP B 1 436 ? 12.355 29.433 56.682 1.00 75.73 436 ASP B N 1
ATOM 6712 C CA . ASP B 1 436 ? 10.924 29.212 56.570 1.00 75.73 436 ASP B CA 1
ATOM 6713 C C . ASP B 1 436 ? 10.218 30.278 55.725 1.00 75.73 436 ASP B C 1
ATOM 6714 O O . ASP B 1 436 ? 9.167 30.770 56.110 1.00 75.73 436 ASP B O 1
ATOM 6719 N N . ALA B 1 437 ? 10.778 30.627 54.574 1.00 64.12 437 ALA B N 1
ATOM 6720 C CA . ALA B 1 437 ? 10.157 31.641 53.730 1.00 64.12 437 ALA B CA 1
ATOM 6721 C C . ALA B 1 437 ? 9.104 31.055 52.778 1.00 64.12 437 ALA B C 1
ATOM 6722 O O . ALA B 1 437 ? 8.939 29.816 52.660 1.00 64.12 437 ALA B O 1
ATOM 6724 N N . SER B 1 438 ? 8.425 31.969 52.082 1.00 35.01 438 SER B N 1
ATOM 6725 C CA . SER B 1 438 ? 7.325 31.647 51.191 1.00 35.01 438 SER B CA 1
ATOM 6726 C C . SER B 1 438 ? 7.512 31.985 49.709 1.00 35.01 438 SER B C 1
ATOM 6727 O O . SER B 1 438 ? 8.204 32.934 49.383 1.00 35.01 438 SER B O 1
ATOM 6730 N N . SER B 1 439 ? 6.822 31.220 48.844 1.00 25.05 439 SER B N 1
ATOM 6731 C CA . SER B 1 439 ? 6.804 31.364 47.388 1.00 25.05 439 SER B CA 1
ATOM 6732 C C . SER B 1 439 ? 6.812 32.780 47.081 1.00 25.05 439 SER B C 1
ATOM 6733 O O . SER B 1 439 ? 7.615 33.258 46.320 1.00 25.05 439 SER B O 1
ATOM 6736 N N . GLU B 1 440 ? 5.868 33.464 47.671 1.00 40.71 440 GLU B N 1
ATOM 6737 C CA . GLU B 1 440 ? 5.749 34.874 47.392 1.00 40.71 440 GLU B CA 1
ATOM 6738 C C . GLU B 1 440 ? 7.046 35.606 47.656 1.00 40.71 440 GLU B C 1
ATOM 6739 O O . GLU B 1 440 ? 7.455 36.438 46.853 1.00 40.71 440 GLU B O 1
ATOM 6745 N N . ASP B 1 441 ? 7.673 35.268 48.787 1.00 56.63 441 ASP B N 1
ATOM 6746 C CA . ASP B 1 441 ? 8.939 35.844 49.250 1.00 56.63 441 ASP B CA 1
ATOM 6747 C C . ASP B 1 441 ? 10.038 35.754 48.227 1.00 56.63 441 ASP B C 1
ATOM 6748 O O . ASP B 1 441 ? 10.717 36.715 47.938 1.00 56.63 441 ASP B O 1
ATOM 6753 N N . ILE B 1 442 ? 10.233 34.567 47.706 1.00 38.16 442 ILE B N 1
ATOM 6754 C CA . ILE B 1 442 ? 11.263 34.375 46.723 1.00 38.16 442 ILE B CA 1
ATOM 6755 C C . ILE B 1 442 ? 10.826 34.971 45.375 1.00 38.16 442 ILE B C 1
ATOM 6756 O O . ILE B 1 442 ? 11.649 35.296 44.543 1.00 38.16 442 ILE B O 1
ATOM 6761 N N . ALA B 1 443 ? 9.527 35.178 45.203 1.00 33.43 443 ALA B N 1
ATOM 6762 C CA . ALA B 1 443 ? 9.012 35.759 43.965 1.00 33.43 443 ALA B CA 1
ATOM 6763 C C . ALA B 1 443 ? 9.107 37.231 43.991 1.00 33.43 443 ALA B C 1
ATOM 6764 O O . ALA B 1 443 ? 9.145 37.821 42.960 1.00 33.43 443 ALA B O 1
ATOM 6766 N N . ARG B 1 444 ? 9.080 37.815 45.181 1.00 46.51 444 ARG B N 1
ATOM 6767 C CA . ARG B 1 444 ? 9.167 39.263 45.404 1.00 46.51 444 ARG B CA 1
ATOM 6768 C C . ARG B 1 444 ? 10.611 39.722 45.063 1.00 46.51 444 ARG B C 1
ATOM 6769 O O . ARG B 1 444 ? 10.881 40.913 44.867 1.00 46.51 444 ARG B O 1
ATOM 6777 N N . VAL B 1 445 ? 11.532 38.762 44.978 1.00 49.36 445 VAL B N 1
ATOM 6778 C CA . VAL B 1 445 ? 12.920 39.078 44.710 1.00 49.36 445 VAL B CA 1
ATOM 6779 C C . VAL B 1 445 ? 13.159 39.453 43.279 1.00 49.36 445 VAL B C 1
ATOM 6780 O O . VAL B 1 445 ? 12.765 38.725 42.368 1.00 49.36 445 VAL B O 1
ATOM 6784 N N . CYS B 1 446 ? 13.847 40.557 43.053 1.00 56.87 446 CYS B N 1
ATOM 6785 C CA . CYS B 1 446 ? 14.090 40.940 41.671 1.00 56.87 446 CYS B CA 1
ATOM 6786 C C . CYS B 1 446 ? 15.186 40.099 41.044 1.00 56.87 446 CYS B C 1
ATOM 6787 O O . CYS B 1 446 ? 16.311 40.154 41.527 1.00 56.87 446 CYS B O 1
ATOM 6790 N N . HIS B 1 447 ? 14.882 39.322 39.994 1.00 31.29 447 HIS B N 1
ATOM 6791 C CA . HIS B 1 447 ? 15.921 38.498 39.311 1.00 31.29 447 HIS B CA 1
ATOM 6792 C C . HIS B 1 447 ? 16.446 39.042 38.016 1.00 31.29 447 HIS B C 1
ATOM 6793 O O . HIS B 1 447 ? 15.700 39.501 37.167 1.00 31.29 447 HIS B O 1
ATOM 6800 N N . ALA B 1 448 ? 17.753 38.912 37.856 1.00 34.18 448 ALA B N 1
ATOM 6801 C CA . ALA B 1 448 ? 18.433 39.397 36.695 1.00 34.18 448 ALA B CA 1
ATOM 6802 C C . ALA B 1 448 ? 17.986 38.653 35.477 1.00 34.18 448 ALA B C 1
ATOM 6803 O O . ALA B 1 448 ? 17.976 37.418 35.431 1.00 34.18 448 ALA B O 1
ATOM 6805 N N . HIS B 1 449 ? 17.605 39.415 34.472 1.00 47.56 449 HIS B N 1
ATOM 6806 C CA . HIS B 1 449 ? 17.181 38.848 33.215 1.00 47.56 449 HIS B CA 1
ATOM 6807 C C . HIS B 1 449 ? 18.352 39.069 32.254 1.00 47.56 449 HIS B C 1
ATOM 6808 O O . HIS B 1 449 ? 18.954 40.129 32.225 1.00 47.56 449 HIS B O 1
ATOM 6815 N N . PRO B 1 450 ? 18.690 38.090 31.428 1.00 42.18 450 PRO B N 1
ATOM 6816 C CA . PRO B 1 450 ? 18.146 36.755 31.224 1.00 42.18 450 PRO B CA 1
ATOM 6817 C C . PRO B 1 450 ? 19.017 35.774 31.943 1.00 42.18 450 PRO B C 1
ATOM 6818 O O . PRO B 1 450 ? 20.165 35.656 31.591 1.00 42.18 450 PRO B O 1
ATOM 6822 N N . THR B 1 451 ? 18.463 35.047 32.914 1.00 32.05 451 THR B N 1
ATOM 6823 C CA . THR B 1 451 ? 19.221 34.073 33.713 1.00 32.05 451 THR B CA 1
ATOM 6824 C C . THR B 1 451 ? 18.427 32.816 33.940 1.00 32.05 451 THR B C 1
ATOM 6825 O O . THR B 1 451 ? 17.232 32.857 33.949 1.00 32.05 451 THR B O 1
ATOM 6829 N N . MET B 1 452 ? 19.086 31.698 34.140 1.00 33.36 452 MET B N 1
ATOM 6830 C CA . MET B 1 452 ? 18.350 30.462 34.438 1.00 33.36 452 MET B CA 1
ATOM 6831 C C . MET B 1 452 ? 17.598 30.645 35.794 1.00 33.36 452 MET B C 1
ATOM 6832 O O . MET B 1 452 ? 16.685 29.900 36.135 1.00 33.36 452 MET B O 1
ATOM 6837 N N . SER B 1 453 ? 18.034 31.622 36.573 1.00 39.61 453 SER B N 1
ATOM 6838 C CA . SER B 1 453 ? 17.444 31.844 37.854 1.00 39.61 453 SER B CA 1
ATOM 6839 C C . SER B 1 453 ? 15.976 32.224 37.770 1.00 39.61 453 SER B C 1
ATOM 6840 O O . SER B 1 453 ? 15.170 31.906 38.681 1.00 39.61 453 SER B O 1
ATOM 6843 N N . GLU B 1 454 ? 15.606 32.892 36.679 1.00 50.45 454 GLU B N 1
ATOM 6844 C CA . GLU B 1 454 ? 14.232 33.356 36.510 1.00 50.45 454 GLU B CA 1
ATOM 6845 C C . GLU B 1 454 ? 13.248 32.236 36.647 1.00 50.45 454 GLU B C 1
ATOM 6846 O O . GLU B 1 454 ? 12.161 32.428 37.191 1.00 50.45 454 GLU B O 1
ATOM 6852 N N . ALA B 1 455 ? 13.651 31.051 36.210 1.00 37.38 455 ALA B N 1
ATOM 6853 C CA . ALA B 1 455 ? 12.784 29.890 36.321 1.00 37.38 455 ALA B CA 1
ATOM 6854 C C . ALA B 1 455 ? 12.350 29.658 37.746 1.00 37.38 455 ALA B C 1
ATOM 6855 O O . ALA B 1 455 ? 11.239 29.211 37.993 1.00 37.38 455 ALA B O 1
ATOM 6857 N N . ILE B 1 456 ? 13.223 29.947 38.697 1.00 35.09 456 ILE B N 1
ATOM 6858 C CA . ILE B 1 456 ? 12.872 29.736 40.098 1.00 35.09 456 ILE B CA 1
ATOM 6859 C C . ILE B 1 456 ? 11.880 30.775 40.534 1.00 35.09 456 ILE B C 1
ATOM 6860 O O . ILE B 1 456 ? 10.975 30.484 41.296 1.00 35.09 456 ILE B O 1
ATOM 6865 N N . LYS B 1 457 ? 12.047 31.984 40.030 1.00 30.99 457 LYS B N 1
ATOM 6866 C CA . LYS B 1 457 ? 11.080 33.025 40.339 1.00 30.99 457 LYS B CA 1
ATOM 6867 C C . LYS B 1 457 ? 9.715 32.700 39.740 1.00 30.99 457 LYS B C 1
ATOM 6868 O O . LYS B 1 457 ? 8.673 32.958 40.345 1.00 30.99 457 LYS B O 1
ATOM 6874 N N . GLU B 1 458 ? 9.722 32.161 38.526 1.00 50.08 458 GLU B N 1
ATOM 6875 C CA . GLU B 1 458 ? 8.459 31.828 37.901 1.00 50.08 458 GLU B CA 1
ATOM 6876 C C . GLU B 1 458 ? 7.780 30.668 38.657 1.00 50.08 458 GLU B C 1
ATOM 6877 O O . GLU B 1 458 ? 6.589 30.737 39.021 1.00 50.08 458 GLU B O 1
ATOM 6883 N N . ALA B 1 459 ? 8.544 29.615 38.922 1.00 59.10 459 ALA B N 1
ATOM 6884 C CA . ALA B 1 459 ? 7.997 28.459 39.627 1.00 59.10 459 ALA B CA 1
ATOM 6885 C C . ALA B 1 459 ? 7.424 28.858 40.981 1.00 59.10 459 ALA B C 1
ATOM 6886 O O . ALA B 1 459 ? 6.603 28.155 41.551 1.00 59.10 459 ALA B O 1
ATOM 6888 N N . ALA B 1 460 ? 7.866 29.993 41.498 1.00 41.28 460 ALA B N 1
ATOM 6889 C CA . ALA B 1 460 ? 7.375 30.451 42.782 1.00 41.28 460 ALA B CA 1
ATOM 6890 C C . ALA B 1 460 ? 6.005 31.047 42.595 1.00 41.28 460 ALA B C 1
ATOM 6891 O O . ALA B 1 460 ? 5.036 30.596 43.200 1.00 41.28 460 ALA B O 1
ATOM 6893 N N . MET B 1 461 ? 5.924 32.069 41.753 1.00 34.28 461 MET B N 1
ATOM 6894 C CA . MET B 1 461 ? 4.641 32.710 41.521 1.00 34.28 461 MET B CA 1
ATOM 6895 C C . MET B 1 461 ? 3.631 31.637 41.119 1.00 34.28 461 MET B C 1
ATOM 6896 O O . MET B 1 461 ? 2.503 31.663 41.564 1.00 34.28 461 MET B O 1
ATOM 6901 N N . ALA B 1 462 ? 4.041 30.696 40.272 1.00 88.20 462 ALA B N 1
ATOM 6902 C CA . ALA B 1 462 ? 3.124 29.653 39.812 1.00 88.20 462 ALA B CA 1
ATOM 6903 C C . ALA B 1 462 ? 2.578 28.878 40.976 1.00 88.20 462 ALA B C 1
ATOM 6904 O O . ALA B 1 462 ? 1.665 28.061 40.812 1.00 88.20 462 ALA B O 1
ATOM 6906 N N . THR B 1 463 ? 3.137 29.152 42.154 1.00 54.12 463 THR B N 1
ATOM 6907 C CA . THR B 1 463 ? 2.748 28.447 43.371 1.00 54.12 463 THR B CA 1
ATOM 6908 C C . THR B 1 463 ? 1.600 29.098 44.119 1.00 54.12 463 THR B C 1
ATOM 6909 O O . THR B 1 463 ? 0.527 28.529 44.243 1.00 54.12 463 THR B O 1
ATOM 6913 N N . TYR B 1 464 ? 1.833 30.300 44.608 1.00 71.95 464 TYR B N 1
ATOM 6914 C CA . TYR B 1 464 ? 0.812 30.983 45.344 1.00 71.95 464 TYR B CA 1
ATOM 6915 C C . TYR B 1 464 ? -0.117 31.734 44.433 1.00 71.95 464 TYR B C 1
ATOM 6916 O O . TYR B 1 464 ? -1.307 31.794 44.693 1.00 71.95 464 TYR B O 1
ATOM 6925 N N . ASP B 1 465 ? 0.414 32.334 43.376 1.00 28.39 465 ASP B N 1
ATOM 6926 C CA . ASP B 1 465 ? -0.446 33.040 42.434 1.00 28.39 465 ASP B CA 1
ATOM 6927 C C . ASP B 1 465 ? -0.495 32.392 41.000 1.00 28.39 465 ASP B C 1
ATOM 6928 O O . ASP B 1 465 ? -0.966 31.261 40.803 1.00 28.39 465 ASP B O 1
ATOM 6933 N N . LYS B 1 466 ? 0.018 33.130 40.024 1.00 35.37 466 LYS B N 1
ATOM 6934 C CA . LYS B 1 466 ? 0.040 32.727 38.636 1.00 35.37 466 LYS B CA 1
ATOM 6935 C C . LYS B 1 466 ? 1.270 33.412 37.989 1.00 35.37 466 LYS B C 1
ATOM 6936 O O . LYS B 1 466 ? 1.504 34.618 38.175 1.00 35.37 466 LYS B O 1
ATOM 6942 N N . PRO B 1 467 ? 2.053 32.642 37.201 1.00 57.44 467 PRO B N 1
ATOM 6943 C CA . PRO B 1 467 ? 3.267 33.002 36.481 1.00 57.44 467 PRO B CA 1
ATOM 6944 C C . PRO B 1 467 ? 2.964 33.877 35.318 1.00 57.44 467 PRO B C 1
ATOM 6945 O O . PRO B 1 467 ? 1.860 33.828 34.774 1.00 57.44 467 PRO B O 1
ATOM 6949 N N . ILE B 1 468 ? 3.981 34.621 34.897 1.00 42.20 468 ILE B N 1
ATOM 6950 C CA . ILE B 1 468 ? 3.842 35.547 33.794 1.00 42.20 468 ILE B CA 1
ATOM 6951 C C . ILE B 1 468 ? 4.373 35.101 32.454 1.00 42.20 468 ILE B C 1
ATOM 6952 O O . ILE B 1 468 ? 4.336 35.847 31.502 1.00 42.20 468 ILE B O 1
ATOM 6957 N N . HIS B 1 469 ? 4.847 33.875 32.360 1.00 32.22 469 HIS B N 1
ATOM 6958 C CA . HIS B 1 469 ? 5.401 33.369 31.111 1.00 32.22 469 HIS B CA 1
ATOM 6959 C C . HIS B 1 469 ? 4.938 31.994 30.789 1.00 32.22 469 HIS B C 1
ATOM 6960 O O . HIS B 1 469 ? 5.504 31.377 29.917 1.00 32.22 469 HIS B O 1
ATOM 6967 N N . ILE B 1 470 ? 3.932 31.493 31.487 1.00 57.75 470 ILE B N 1
ATOM 6968 C CA . ILE B 1 470 ? 3.448 30.161 31.192 1.00 57.75 470 ILE B CA 1
ATOM 6969 C C . ILE B 1 470 ? 2.006 29.985 31.617 1.00 57.75 470 ILE B C 1
ATOM 6970 O O . ILE B 1 470 ? 1.218 29.519 30.761 1.00 57.75 470 ILE B O 1
ATOM 6975 N N . SER C 1 4 ? 37.657 77.503 50.293 1.00 152.89 4 SER C N 1
ATOM 6976 C CA . SER C 1 4 ? 37.000 76.601 49.293 1.00 152.89 4 SER C CA 1
ATOM 6977 C C . SER C 1 4 ? 36.242 77.360 48.179 1.00 152.89 4 SER C C 1
ATOM 6978 O O . SER C 1 4 ? 36.561 78.514 47.873 1.00 152.89 4 SER C O 1
ATOM 6981 N N . ASP C 1 5 ? 35.252 76.700 47.572 1.00 152.89 5 ASP C N 1
ATOM 6982 C CA . ASP C 1 5 ? 34.454 77.288 46.491 1.00 152.89 5 ASP C CA 1
ATOM 6983 C C . ASP C 1 5 ? 33.311 78.137 47.049 1.00 152.89 5 ASP C C 1
ATOM 6984 O O . ASP C 1 5 ? 33.261 78.444 48.243 1.00 152.89 5 ASP C O 1
ATOM 6989 N N . GLU C 1 6 ? 32.394 78.519 46.168 1.00 152.89 6 GLU C N 1
ATOM 6990 C CA . GLU C 1 6 ? 31.231 79.298 46.561 1.00 152.89 6 GLU C CA 1
ATOM 6991 C C . GLU C 1 6 ? 30.127 78.301 46.952 1.00 152.89 6 GLU C C 1
ATOM 6992 O O . GLU C 1 6 ? 29.988 77.238 46.329 1.00 152.89 6 GLU C O 1
ATOM 6998 N N . ASN C 1 7 ? 29.361 78.623 47.993 1.00 80.99 7 ASN C N 1
ATOM 6999 C CA . ASN C 1 7 ? 28.271 77.753 48.412 1.00 80.99 7 ASN C CA 1
ATOM 7000 C C . ASN C 1 7 ? 26.976 78.563 48.528 1.00 80.99 7 ASN C C 1
ATOM 7001 O O . ASN C 1 7 ? 26.900 79.713 48.102 1.00 80.99 7 ASN C O 1
ATOM 7006 N N . ASP C 1 8 ? 25.965 77.941 49.123 1.00 103.86 8 ASP C N 1
ATOM 7007 C CA . ASP C 1 8 ? 24.653 78.541 49.352 1.00 103.86 8 ASP C CA 1
ATOM 7008 C C . ASP C 1 8 ? 24.569 78.957 50.824 1.00 103.86 8 ASP C C 1
ATOM 7009 O O . ASP C 1 8 ? 24.089 80.048 51.170 1.00 103.86 8 ASP C O 1
ATOM 7014 N N . VAL C 1 9 ? 25.029 78.050 51.684 1.00 67.63 9 VAL C N 1
ATOM 7015 C CA . VAL C 1 9 ? 25.006 78.260 53.119 1.00 67.63 9 VAL C CA 1
ATOM 7016 C C . VAL C 1 9 ? 26.397 78.048 53.668 1.00 67.63 9 VAL C C 1
ATOM 7017 O O . VAL C 1 9 ? 27.046 77.052 53.326 1.00 67.63 9 VAL C O 1
ATOM 7021 N N . VAL C 1 10 ? 26.846 79.001 54.492 1.00 63.17 10 VAL C N 1
ATOM 7022 C CA . VAL C 1 10 ? 28.104 78.876 55.210 1.00 63.17 10 VAL C CA 1
ATOM 7023 C C . VAL C 1 10 ? 27.686 78.924 56.678 1.00 63.17 10 VAL C C 1
ATOM 7024 O O . VAL C 1 10 ? 26.707 79.597 57.045 1.00 63.17 10 VAL C O 1
ATOM 7028 N N . ILE C 1 11 ? 28.417 78.219 57.518 1.00 102.77 11 ILE C N 1
ATOM 7029 C CA . ILE C 1 11 ? 28.089 78.226 58.916 1.00 102.77 11 ILE C CA 1
ATOM 7030 C C . ILE C 1 11 ? 29.387 78.224 59.682 1.00 102.77 11 ILE C C 1
ATOM 7031 O O . ILE C 1 11 ? 30.178 77.291 59.548 1.00 102.77 11 ILE C O 1
ATOM 7036 N N . ILE C 1 12 ? 29.637 79.269 60.463 1.00 60.80 12 ILE C N 1
ATOM 7037 C CA . ILE C 1 12 ? 30.872 79.294 61.230 1.00 60.80 12 ILE C CA 1
ATOM 7038 C C . ILE C 1 12 ? 30.533 78.760 62.606 1.00 60.80 12 ILE C C 1
ATOM 7039 O O . ILE C 1 12 ? 30.019 79.508 63.444 1.00 60.80 12 ILE C O 1
ATOM 7044 N N . GLY C 1 13 ? 30.807 77.485 62.853 1.00 44.25 13 GLY C N 1
ATOM 7045 C CA . GLY C 1 13 ? 30.510 76.904 64.175 1.00 44.25 13 GLY C CA 1
ATOM 7046 C C . GLY C 1 13 ? 30.142 75.423 64.175 1.00 44.25 13 GLY C C 1
ATOM 7047 O O . GLY C 1 13 ? 29.067 75.056 63.762 1.00 44.25 13 GLY C O 1
ATOM 7048 N N . GLY C 1 14 ? 31.013 74.562 64.668 1.00 61.33 14 GLY C N 1
ATOM 7049 C CA . GLY C 1 14 ? 30.694 73.145 64.613 1.00 61.33 14 GLY C CA 1
ATOM 7050 C C . GLY C 1 14 ? 29.977 72.458 65.767 1.00 61.33 14 GLY C C 1
ATOM 7051 O O . GLY C 1 14 ? 30.247 71.296 66.101 1.00 61.33 14 GLY C O 1
ATOM 7052 N N . GLY C 1 15 ? 29.046 73.147 66.393 1.00 81.16 15 GLY C N 1
ATOM 7053 C CA . GLY C 1 15 ? 28.361 72.495 67.482 1.00 81.16 15 GLY C CA 1
ATOM 7054 C C . GLY C 1 15 ? 26.960 72.127 67.070 1.00 81.16 15 GLY C C 1
ATOM 7055 O O . GLY C 1 15 ? 26.643 72.014 65.871 1.00 81.16 15 GLY C O 1
ATOM 7056 N N . PRO C 1 16 ? 26.082 71.937 68.061 1.00 78.34 16 PRO C N 1
ATOM 7057 C CA . PRO C 1 16 ? 24.696 71.581 67.787 1.00 78.34 16 PRO C CA 1
ATOM 7058 C C . PRO C 1 16 ? 24.040 72.547 66.809 1.00 78.34 16 PRO C C 1
ATOM 7059 O O . PRO C 1 16 ? 23.431 72.130 65.837 1.00 78.34 16 PRO C O 1
ATOM 7063 N N . GLY C 1 17 ? 24.154 73.838 67.074 1.00 74.59 17 GLY C N 1
ATOM 7064 C CA . GLY C 1 17 ? 23.565 74.800 66.174 1.00 74.59 17 GLY C CA 1
ATOM 7065 C C . GLY C 1 17 ? 24.128 74.657 64.765 1.00 74.59 17 GLY C C 1
ATOM 7066 O O . GLY C 1 17 ? 23.397 74.715 63.763 1.00 74.59 17 GLY C O 1
ATOM 7067 N N . GLY C 1 18 ? 25.430 74.437 64.658 1.00 40.00 18 GLY C N 1
ATOM 7068 C CA . GLY C 1 18 ? 25.983 74.336 63.323 1.00 40.00 18 GLY C CA 1
ATOM 7069 C C . GLY C 1 18 ? 25.892 73.008 62.615 1.00 40.00 18 GLY C C 1
ATOM 7070 O O . GLY C 1 18 ? 25.344 72.901 61.540 1.00 40.00 18 GLY C O 1
ATOM 7071 N N . TYR C 1 19 ? 26.403 71.968 63.231 1.00 65.38 19 TYR C N 1
ATOM 7072 C CA . TYR C 1 19 ? 26.390 70.734 62.511 1.00 65.38 19 TYR C CA 1
ATOM 7073 C C . TYR C 1 19 ? 25.007 70.331 62.071 1.00 65.38 19 TYR C C 1
ATOM 7074 O O . TYR C 1 19 ? 24.814 69.719 61.018 1.00 65.38 19 TYR C O 1
ATOM 7083 N N . VAL C 1 20 ? 24.023 70.744 62.836 1.00 34.63 20 VAL C N 1
ATOM 7084 C CA . VAL C 1 20 ? 22.666 70.397 62.480 1.00 34.63 20 VAL C CA 1
ATOM 7085 C C . VAL C 1 20 ? 22.196 71.341 61.370 1.00 34.63 20 VAL C C 1
ATOM 7086 O O . VAL C 1 20 ? 21.696 70.912 60.321 1.00 34.63 20 VAL C O 1
ATOM 7090 N N . ALA C 1 21 ? 22.372 72.628 61.604 1.00 40.20 21 ALA C N 1
ATOM 7091 C CA . ALA C 1 21 ? 21.968 73.582 60.596 1.00 40.20 21 ALA C CA 1
ATOM 7092 C C . ALA C 1 21 ? 22.627 73.093 59.309 1.00 40.20 21 ALA C C 1
ATOM 7093 O O . ALA C 1 21 ? 22.000 73.005 58.258 1.00 40.20 21 ALA C O 1
ATOM 7095 N N . ALA C 1 22 ? 23.910 72.766 59.428 1.00 48.03 22 ALA C N 1
ATOM 7096 C CA . ALA C 1 22 ? 24.699 72.301 58.315 1.00 48.03 22 ALA C CA 1
ATOM 7097 C C . ALA C 1 22 ? 23.915 71.172 57.702 1.00 48.03 22 ALA C C 1
ATOM 7098 O O . ALA C 1 22 ? 23.392 71.301 56.598 1.00 48.03 22 ALA C O 1
ATOM 7100 N N . ILE C 1 23 ? 23.797 70.067 58.426 1.00 36.56 23 ILE C N 1
ATOM 7101 C CA . ILE C 1 23 ? 23.071 68.931 57.882 1.00 36.56 23 ILE C CA 1
ATOM 7102 C C . ILE C 1 23 ? 21.672 69.238 57.394 1.00 36.56 23 ILE C C 1
ATOM 7103 O O . ILE C 1 23 ? 21.287 68.847 56.319 1.00 36.56 23 ILE C O 1
ATOM 7108 N N . LYS C 1 24 ? 20.878 69.927 58.191 1.00 42.29 24 LYS C N 1
ATOM 7109 C CA . LYS C 1 24 ? 19.506 70.214 57.743 1.00 42.29 24 LYS C CA 1
ATOM 7110 C C . LYS C 1 24 ? 19.574 70.887 56.391 1.00 42.29 24 LYS C C 1
ATOM 7111 O O . LYS C 1 24 ? 18.942 70.500 55.436 1.00 42.29 24 LYS C O 1
ATOM 7117 N N . ALA C 1 25 ? 20.427 71.881 56.339 1.00 43.28 25 ALA C N 1
ATOM 7118 C CA . ALA C 1 25 ? 20.625 72.679 55.156 1.00 43.28 25 ALA C CA 1
ATOM 7119 C C . ALA C 1 25 ? 20.847 71.793 53.961 1.00 43.28 25 ALA C C 1
ATOM 7120 O O . ALA C 1 25 ? 20.082 71.829 53.002 1.00 43.28 25 ALA C O 1
ATOM 7122 N N . ALA C 1 26 ? 21.910 70.999 54.062 1.00 47.28 26 ALA C N 1
ATOM 7123 C CA . ALA C 1 26 ? 22.309 70.064 53.033 1.00 47.28 26 ALA C CA 1
ATOM 7124 C C . ALA C 1 26 ? 21.124 69.252 52.602 1.00 47.28 26 ALA C C 1
ATOM 7125 O O . ALA C 1 26 ? 20.968 68.967 51.425 1.00 47.28 26 ALA C O 1
ATOM 7127 N N . GLN C 1 27 ? 20.300 68.876 53.575 1.00 64.87 27 GLN C N 1
ATOM 7128 C CA . GLN C 1 27 ? 19.110 68.078 53.323 1.00 64.87 27 GLN C CA 1
ATOM 7129 C C . GLN C 1 27 ? 18.052 68.875 52.548 1.00 64.87 27 GLN C C 1
ATOM 7130 O O . GLN C 1 27 ? 17.281 68.332 51.765 1.00 64.87 27 GLN C O 1
ATOM 7136 N N . LEU C 1 28 ? 18.013 70.171 52.768 1.00 53.93 28 LEU C N 1
ATOM 7137 C CA . LEU C 1 28 ? 17.038 70.945 52.072 1.00 53.93 28 LEU C CA 1
ATOM 7138 C C . LEU C 1 28 ? 17.468 71.275 50.661 1.00 53.93 28 LEU C C 1
ATOM 7139 O O . LEU C 1 28 ? 16.689 71.830 49.888 1.00 53.93 28 LEU C O 1
ATOM 7144 N N . GLY C 1 29 ? 18.703 70.944 50.308 1.00 61.31 29 GLY C N 1
ATOM 7145 C CA . GLY C 1 29 ? 19.173 71.232 48.958 1.00 61.31 29 GLY C CA 1
ATOM 7146 C C . GLY C 1 29 ? 20.107 72.413 48.730 1.00 61.31 29 GLY C C 1
ATOM 7147 O O . GLY C 1 29 ? 20.154 72.937 47.628 1.00 61.31 29 GLY C O 1
ATOM 7148 N N . PHE C 1 30 ? 20.848 72.825 49.753 1.00 64.42 30 PHE C N 1
ATOM 7149 C CA . PHE C 1 30 ? 21.790 73.927 49.634 1.00 64.42 30 PHE C CA 1
ATOM 7150 C C . PHE C 1 30 ? 23.218 73.404 49.646 1.00 64.42 30 PHE C C 1
ATOM 7151 O O . PHE C 1 30 ? 23.469 72.392 50.282 1.00 64.42 30 PHE C O 1
ATOM 7159 N N . LYS C 1 31 ? 24.151 74.062 48.950 1.00 70.44 31 LYS C N 1
ATOM 7160 C CA . LYS C 1 31 ? 25.555 73.656 49.059 1.00 70.44 31 LYS C CA 1
ATOM 7161 C C . LYS C 1 31 ? 25.915 74.293 50.434 1.00 70.44 31 LYS C C 1
ATOM 7162 O O . LYS C 1 31 ? 25.758 75.498 50.644 1.00 70.44 31 LYS C O 1
ATOM 7168 N N . THR C 1 32 ? 26.377 73.504 51.392 1.00 60.87 32 THR C N 1
ATOM 7169 C CA . THR C 1 32 ? 26.641 74.063 52.709 1.00 60.87 32 THR C CA 1
ATOM 7170 C C . THR C 1 32 ? 28.028 73.827 53.222 1.00 60.87 32 THR C C 1
ATOM 7171 O O . THR C 1 32 ? 28.605 72.769 52.988 1.00 60.87 32 THR C O 1
ATOM 7175 N N . THR C 1 33 ? 28.554 74.802 53.955 1.00 41.83 33 THR C N 1
ATOM 7176 C CA . THR C 1 33 ? 29.891 74.648 54.517 1.00 41.83 33 THR C CA 1
ATOM 7177 C C . THR C 1 33 ? 29.956 75.095 55.974 1.00 41.83 33 THR C C 1
ATOM 7178 O O . THR C 1 33 ? 29.650 76.254 56.388 1.00 41.83 33 THR C O 1
ATOM 7182 N N . CYS C 1 34 ? 30.304 74.126 56.785 1.00 61.49 34 CYS C N 1
ATOM 7183 C CA . CYS C 1 34 ? 30.391 74.421 58.172 1.00 61.49 34 CYS C CA 1
ATOM 7184 C C . CYS C 1 34 ? 31.857 74.703 58.339 1.00 61.49 34 CYS C C 1
ATOM 7185 O O . CYS C 1 34 ? 32.677 73.995 57.752 1.00 61.49 34 CYS C O 1
ATOM 7188 N N . ILE C 1 35 ? 32.195 75.737 59.107 1.00 77.84 35 ILE C N 1
ATOM 7189 C CA . ILE C 1 35 ? 33.594 76.042 59.371 1.00 77.84 35 ILE C CA 1
ATOM 7190 C C . ILE C 1 35 ? 33.837 76.077 60.861 1.00 77.84 35 ILE C C 1
ATOM 7191 O O . ILE C 1 35 ? 33.135 76.833 61.541 1.00 77.84 35 ILE C O 1
ATOM 7196 N N . GLU C 1 36 ? 34.811 75.278 61.347 1.00 82.28 36 GLU C N 1
ATOM 7197 C CA . GLU C 1 36 ? 35.196 75.252 62.778 1.00 82.28 36 GLU C CA 1
ATOM 7198 C C . GLU C 1 36 ? 36.691 75.069 63.086 1.00 82.28 36 GLU C C 1
ATOM 7199 O O . GLU C 1 36 ? 37.365 74.226 62.517 1.00 82.28 36 GLU C O 1
ATOM 7205 N N . LYS C 1 37 ? 37.163 75.864 64.039 1.00 86.76 37 LYS C N 1
ATOM 7206 C CA . LYS C 1 37 ? 38.550 75.890 64.489 1.00 86.76 37 LYS C CA 1
ATOM 7207 C C . LYS C 1 37 ? 38.982 74.755 65.431 1.00 86.76 37 LYS C C 1
ATOM 7208 O O . LYS C 1 37 ? 40.150 74.356 65.455 1.00 86.76 37 LYS C O 1
ATOM 7214 N N . ARG C 1 38 ? 38.057 74.258 66.239 1.00 99.98 38 ARG C N 1
ATOM 7215 C CA . ARG C 1 38 ? 38.389 73.184 67.171 1.00 99.98 38 ARG C CA 1
ATOM 7216 C C . ARG C 1 38 ? 39.005 72.035 66.375 1.00 99.98 38 ARG C C 1
ATOM 7217 O O . ARG C 1 38 ? 39.010 72.060 65.150 1.00 99.98 38 ARG C O 1
ATOM 7225 N N . GLY C 1 39 ? 39.550 71.034 67.050 1.00 80.36 39 GLY C N 1
ATOM 7226 C CA . GLY C 1 39 ? 40.114 69.918 66.300 1.00 80.36 39 GLY C CA 1
ATOM 7227 C C . GLY C 1 39 ? 39.025 69.071 65.640 1.00 80.36 39 GLY C C 1
ATOM 7228 O O . GLY C 1 39 ? 38.984 68.915 64.404 1.00 80.36 39 GLY C O 1
ATOM 7229 N N . ALA C 1 40 ? 38.154 68.534 66.509 1.00 76.22 40 ALA C N 1
ATOM 7230 C CA . ALA C 1 40 ? 37.008 67.698 66.179 1.00 76.22 40 ALA C CA 1
ATOM 7231 C C . ALA C 1 40 ? 35.693 68.503 66.005 1.00 76.22 40 ALA C C 1
ATOM 7232 O O . ALA C 1 40 ? 35.545 69.643 66.465 1.00 76.22 40 ALA C O 1
ATOM 7234 N N . LEU C 1 41 ? 34.733 67.863 65.345 1.00 53.68 41 LEU C N 1
ATOM 7235 C CA . LEU C 1 41 ? 33.469 68.470 65.004 1.00 53.68 41 LEU C CA 1
ATOM 7236 C C . LEU C 1 41 ? 32.364 68.502 65.997 1.00 53.68 41 LEU C C 1
ATOM 7237 O O . LEU C 1 41 ? 31.309 69.057 65.692 1.00 53.68 41 LEU C O 1
ATOM 7242 N N . GLY C 1 42 ? 32.552 67.903 67.159 1.00 60.27 42 GLY C N 1
ATOM 7243 C CA . GLY C 1 42 ? 31.456 67.917 68.100 1.00 60.27 42 GLY C CA 1
ATOM 7244 C C . GLY C 1 42 ? 31.186 69.349 68.440 1.00 60.27 42 GLY C C 1
ATOM 7245 O O . GLY C 1 42 ? 31.728 70.248 67.802 1.00 60.27 42 GLY C O 1
ATOM 7246 N N . GLY C 1 43 ? 30.338 69.581 69.422 1.00 92.23 43 GLY C N 1
ATOM 7247 C CA . GLY C 1 43 ? 30.147 70.953 69.828 1.00 92.23 43 GLY C CA 1
ATOM 7248 C C . GLY C 1 43 ? 31.024 71.199 71.060 1.00 92.23 43 GLY C C 1
ATOM 7249 O O . GLY C 1 43 ? 32.043 70.542 71.284 1.00 92.23 43 GLY C O 1
ATOM 7250 N N . THR C 1 44 ? 30.636 72.167 71.866 1.00 70.28 44 THR C N 1
ATOM 7251 C CA . THR C 1 44 ? 31.365 72.432 73.088 1.00 70.28 44 THR C CA 1
ATOM 7252 C C . THR C 1 44 ? 30.782 71.347 74.012 1.00 70.28 44 THR C C 1
ATOM 7253 O O . THR C 1 44 ? 31.269 71.052 75.097 1.00 70.28 44 THR C O 1
ATOM 7257 N N . CYS C 1 45 ? 29.736 70.767 73.443 1.00 50.42 45 CYS C N 1
ATOM 7258 C CA . CYS C 1 45 ? 28.884 69.742 73.994 1.00 50.42 45 CYS C CA 1
ATOM 7259 C C . CYS C 1 45 ? 29.499 68.382 73.908 1.00 50.42 45 CYS C C 1
ATOM 7260 O O . CYS C 1 45 ? 29.650 67.601 74.882 1.00 50.42 45 CYS C O 1
ATOM 7263 N N . LEU C 1 46 ? 29.855 68.106 72.678 1.00 66.33 46 LEU C N 1
ATOM 7264 C CA . LEU C 1 46 ? 30.430 66.870 72.349 1.00 66.33 46 LEU C CA 1
ATOM 7265 C C . LEU C 1 46 ? 31.764 66.853 72.961 1.00 66.33 46 LEU C C 1
ATOM 7266 O O . LEU C 1 46 ? 32.151 65.851 73.527 1.00 66.33 46 LEU C O 1
ATOM 7271 N N . ASN C 1 47 ? 32.450 67.977 72.948 1.00 61.70 47 ASN C N 1
ATOM 7272 C CA . ASN C 1 47 ? 33.795 67.929 73.461 1.00 61.70 47 ASN C CA 1
ATOM 7273 C C . ASN C 1 47 ? 34.184 68.274 74.876 1.00 61.70 47 ASN C C 1
ATOM 7274 O O . ASN C 1 47 ? 35.155 67.711 75.381 1.00 61.70 47 ASN C O 1
ATOM 7279 N N . VAL C 1 48 ? 33.417 69.164 75.509 1.00 63.95 48 VAL C N 1
ATOM 7280 C CA . VAL C 1 48 ? 33.690 69.628 76.864 1.00 63.95 48 VAL C CA 1
ATOM 7281 C C . VAL C 1 48 ? 32.418 69.814 77.650 1.00 63.95 48 VAL C C 1
ATOM 7282 O O . VAL C 1 48 ? 32.222 70.876 78.235 1.00 63.95 48 VAL C O 1
ATOM 7286 N N . GLY C 1 49 ? 31.547 68.807 77.668 1.00 89.64 49 GLY C N 1
ATOM 7287 C CA . GLY C 1 49 ? 30.300 68.947 78.405 1.00 89.64 49 GLY C CA 1
ATOM 7288 C C . GLY C 1 49 ? 29.353 67.773 78.316 1.00 89.64 49 GLY C C 1
ATOM 7289 O O . GLY C 1 49 ? 29.690 66.695 78.802 1.00 89.64 49 GLY C O 1
ATOM 7290 N N . CYS C 1 50 ? 28.177 68.021 77.719 1.00 54.66 50 CYS C N 1
ATOM 7291 C CA . CYS C 1 50 ? 27.093 67.055 77.506 1.00 54.66 50 CYS C CA 1
ATOM 7292 C C . CYS C 1 50 ? 27.532 65.628 77.708 1.00 54.66 50 CYS C C 1
ATOM 7293 O O . CYS C 1 50 ? 27.260 64.920 78.699 1.00 54.66 50 CYS C O 1
ATOM 7296 N N . ILE C 1 51 ? 28.210 65.209 76.664 1.00 57.25 51 ILE C N 1
ATOM 7297 C CA . ILE C 1 51 ? 28.707 63.882 76.561 1.00 57.25 51 ILE C CA 1
ATOM 7298 C C . ILE C 1 51 ? 29.655 63.551 77.710 1.00 57.25 51 ILE C C 1
ATOM 7299 O O . ILE C 1 51 ? 29.286 62.802 78.674 1.00 57.25 51 ILE C O 1
ATOM 7304 N N . PRO C 1 52 ? 30.874 64.147 77.655 1.00 47.51 52 PRO C N 1
ATOM 7305 C CA . PRO C 1 52 ? 31.877 63.914 78.691 1.00 47.51 52 PRO C CA 1
ATOM 7306 C C . PRO C 1 52 ? 31.171 63.958 80.042 1.00 47.51 52 PRO C C 1
ATOM 7307 O O . PRO C 1 52 ? 31.180 62.993 80.779 1.00 47.51 52 PRO C O 1
ATOM 7311 N N . SER C 1 53 ? 30.525 65.072 80.340 1.00 45.61 53 SER C N 1
ATOM 7312 C CA . SER C 1 53 ? 29.821 65.191 81.607 1.00 45.61 53 SER C CA 1
ATOM 7313 C C . SER C 1 53 ? 28.899 6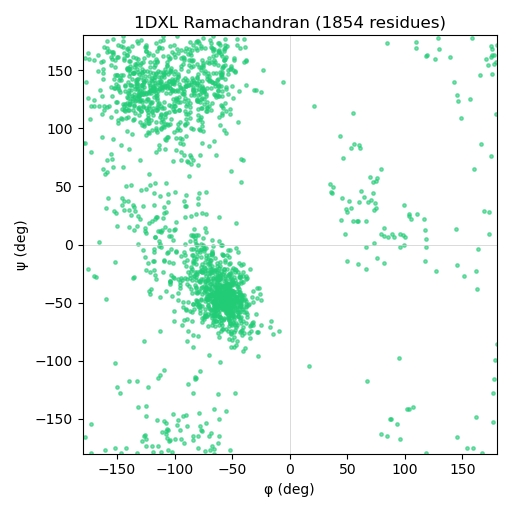4.016 81.959 1.00 45.61 53 SER C C 1
ATOM 7314 O O . SER C 1 53 ? 28.981 63.442 83.074 1.00 45.61 53 SER C O 1
ATOM 7317 N N . LYS C 1 54 ? 28.007 63.676 81.032 1.00 56.49 54 LYS C N 1
ATOM 7318 C CA . LYS C 1 54 ? 27.078 62.592 81.276 1.00 56.49 54 LYS C CA 1
ATOM 7319 C C . LYS C 1 54 ? 27.853 61.295 81.487 1.00 56.49 54 LYS C C 1
ATOM 7320 O O . LYS C 1 54 ? 27.525 60.466 82.353 1.00 56.49 54 LYS C O 1
ATOM 7326 N N . ALA C 1 55 ? 28.892 61.126 80.686 1.00 49.57 55 ALA C N 1
ATOM 7327 C CA . ALA C 1 55 ? 29.686 59.935 80.816 1.00 49.57 55 ALA C CA 1
ATOM 7328 C C . ALA C 1 55 ? 30.170 59.726 82.292 1.00 49.57 55 ALA C C 1
ATOM 7329 O O . ALA C 1 55 ? 29.688 58.806 82.984 1.00 49.57 55 ALA C O 1
ATOM 7331 N N . LEU C 1 56 ? 31.095 60.594 82.742 1.00 33.58 56 LEU C N 1
ATOM 7332 C CA . LEU C 1 56 ? 31.677 60.588 84.070 1.00 33.58 56 LEU C CA 1
ATOM 7333 C C . LEU C 1 56 ? 30.622 60.371 85.068 1.00 33.58 56 LEU C C 1
ATOM 7334 O O . LEU C 1 56 ? 30.857 59.672 86.056 1.00 33.58 56 LEU C O 1
ATOM 7339 N N . LEU C 1 57 ? 29.479 61.034 84.830 1.00 39.67 57 LEU C N 1
ATOM 7340 C CA . LEU C 1 57 ? 28.311 60.978 85.717 1.00 39.67 57 LEU C CA 1
ATOM 7341 C C . LEU C 1 57 ? 27.825 59.550 85.918 1.00 39.67 57 LEU C C 1
ATOM 7342 O O . LEU C 1 57 ? 27.488 59.098 87.020 1.00 39.67 57 LEU C O 1
ATOM 7347 N N . HIS C 1 58 ? 27.808 58.818 84.826 1.00 66.45 58 HIS C N 1
ATOM 7348 C CA . HIS C 1 58 ? 27.344 57.468 84.906 1.00 66.45 58 HIS C CA 1
ATOM 7349 C C . HIS C 1 58 ? 28.384 56.612 85.594 1.00 66.45 58 HIS C C 1
ATOM 7350 O O . HIS C 1 58 ? 28.071 55.882 86.516 1.00 66.45 58 HIS C O 1
ATOM 7357 N N . SER C 1 59 ? 29.633 56.717 85.163 1.00 63.62 59 SER C N 1
ATOM 7358 C CA . SER C 1 59 ? 30.705 55.935 85.783 1.00 63.62 59 SER C CA 1
ATOM 7359 C C . SER C 1 59 ? 30.769 56.179 87.290 1.00 63.62 59 SER C C 1
ATOM 7360 O O . SER C 1 59 ? 30.800 55.236 88.072 1.00 63.62 59 SER C O 1
ATOM 7363 N N . SER C 1 60 ? 30.783 57.445 87.695 1.00 64.45 60 SER C N 1
ATOM 7364 C CA . SER C 1 60 ? 30.827 57.773 89.112 1.00 64.45 60 SER C CA 1
ATOM 7365 C C . SER C 1 60 ? 29.657 57.179 89.894 1.00 64.45 60 SER C C 1
ATOM 7366 O O . SER C 1 60 ? 29.802 56.758 91.058 1.00 64.45 60 SER C O 1
ATOM 7369 N N . HIS C 1 61 ? 28.500 57.130 89.250 1.00 68.15 61 HIS C N 1
ATOM 7370 C CA . HIS C 1 61 ? 27.309 56.596 89.881 1.00 68.15 61 HIS C CA 1
ATOM 7371 C C . HIS C 1 61 ? 27.393 55.084 90.030 1.00 68.15 61 HIS C C 1
ATOM 7372 O O . HIS C 1 61 ? 26.874 54.500 90.988 1.00 68.15 61 HIS C O 1
ATOM 7379 N N . MET C 1 62 ? 28.042 54.438 89.072 1.00 76.09 62 MET C N 1
ATOM 7380 C CA . MET C 1 62 ? 28.189 52.996 89.152 1.00 76.09 62 MET C CA 1
ATOM 7381 C C . MET C 1 62 ? 29.075 52.752 90.370 1.00 76.09 62 MET C C 1
ATOM 7382 O O . MET C 1 62 ? 28.764 51.929 91.243 1.00 76.09 62 MET C O 1
ATOM 7387 N N . TYR C 1 63 ? 30.175 53.495 90.435 1.00 58.89 63 TYR C N 1
ATOM 7388 C CA . TYR C 1 63 ? 31.081 53.353 91.558 1.00 58.89 63 TYR C CA 1
ATOM 7389 C C . TYR C 1 63 ? 30.262 53.483 92.837 1.00 58.89 63 TYR C C 1
ATOM 7390 O O . TYR C 1 63 ? 30.190 52.556 93.660 1.00 58.89 63 TYR C O 1
ATOM 7399 N N . HIS C 1 64 ? 29.621 54.631 92.988 1.00 62.31 64 HIS C N 1
ATOM 7400 C CA . HIS C 1 64 ? 28.813 54.843 94.158 1.00 62.31 64 HIS C CA 1
ATOM 7401 C C . HIS C 1 64 ? 27.809 53.724 94.404 1.00 62.31 64 HIS C C 1
ATOM 7402 O O . HIS C 1 64 ? 27.745 53.211 95.512 1.00 62.31 64 HIS C O 1
ATOM 7409 N N . GLU C 1 65 ? 27.030 53.322 93.395 1.00 59.60 65 GLU C N 1
ATOM 7410 C CA . GLU C 1 65 ? 26.012 52.290 93.625 1.00 59.60 65 GLU C CA 1
ATOM 7411 C C . GLU C 1 65 ? 26.549 50.918 94.039 1.00 59.60 65 GLU C C 1
ATOM 7412 O O . GLU C 1 65 ? 25.890 50.143 94.754 1.00 59.60 65 GLU C O 1
ATOM 7418 N N . ALA C 1 66 ? 27.765 50.651 93.591 1.00 130.53 66 ALA C N 1
ATOM 7419 C CA . ALA C 1 66 ? 28.430 49.416 93.895 1.00 130.53 66 ALA C CA 1
ATOM 7420 C C . ALA C 1 66 ? 28.917 49.413 95.339 1.00 130.53 66 ALA C C 1
ATOM 7421 O O . ALA C 1 66 ? 28.904 48.376 96.002 1.00 130.53 66 ALA C O 1
ATOM 7423 N N . LYS C 1 67 ? 29.357 50.563 95.837 1.00 101.89 67 LYS C N 1
ATOM 7424 C CA . LYS C 1 67 ? 29.813 50.614 97.216 1.00 101.89 67 LYS C CA 1
ATOM 7425 C C . LYS C 1 67 ? 28.638 50.622 98.201 1.00 101.89 67 LYS C C 1
ATOM 7426 O O . LYS C 1 67 ? 28.787 50.252 99.358 1.00 101.89 67 LYS C O 1
ATOM 7432 N N . HIS C 1 68 ? 27.460 51.016 97.749 1.00 76.12 68 HIS C N 1
ATOM 7433 C CA . HIS C 1 68 ? 26.333 51.083 98.663 1.00 76.12 68 HIS C CA 1
ATOM 7434 C C . HIS C 1 68 ? 25.072 50.266 98.433 1.00 76.12 68 HIS C C 1
ATOM 7435 O O . HIS C 1 68 ? 24.473 49.772 99.388 1.00 76.12 68 HIS C O 1
ATOM 7442 N N . SER C 1 69 ? 24.652 50.120 97.186 1.00 108.66 69 SER C N 1
ATOM 7443 C CA . SER C 1 69 ? 23.424 49.393 96.944 1.00 108.66 69 SER C CA 1
ATOM 7444 C C . SER C 1 69 ? 23.468 47.884 96.760 1.00 108.66 69 SER C C 1
ATOM 7445 O O . SER C 1 69 ? 22.696 47.173 97.406 1.00 108.66 69 SER C O 1
ATOM 7448 N N . PHE C 1 70 ? 24.352 47.391 95.895 1.00 75.00 70 PHE C N 1
ATOM 7449 C CA . PHE C 1 70 ? 24.484 45.944 95.637 1.00 75.00 70 PHE C CA 1
ATOM 7450 C C . PHE C 1 70 ? 24.197 45.000 96.803 1.00 75.00 70 PHE C C 1
ATOM 7451 O O . PHE C 1 70 ? 23.626 43.907 96.623 1.00 75.00 70 PHE C O 1
ATOM 7459 N N . ALA C 1 71 ? 24.650 45.412 97.985 1.00 85.34 71 ALA C N 1
ATOM 7460 C CA . ALA C 1 71 ? 24.455 44.624 99.175 1.00 85.34 71 ALA C CA 1
ATOM 7461 C C . ALA C 1 71 ? 23.009 44.191 99.138 1.00 85.34 71 ALA C C 1
ATOM 7462 O O . ALA C 1 71 ? 22.727 43.100 98.666 1.00 85.34 71 ALA C O 1
ATOM 7464 N N . ASN C 1 72 ? 22.113 45.073 99.592 1.00 116.48 72 ASN C N 1
ATOM 7465 C CA . ASN C 1 72 ? 20.664 44.841 99.665 1.00 116.48 72 ASN C CA 1
ATOM 7466 C C . ASN C 1 72 ? 20.082 43.974 98.520 1.00 116.48 72 ASN C C 1
ATOM 7467 O O . ASN C 1 72 ? 19.002 43.371 98.661 1.00 116.48 72 ASN C O 1
ATOM 7472 N N . HIS C 1 73 ? 20.803 43.891 97.402 1.00 80.54 73 HIS C N 1
ATOM 7473 C CA . HIS C 1 73 ? 20.342 43.133 96.256 1.00 80.54 73 HIS C CA 1
ATOM 7474 C C . HIS C 1 73 ? 20.904 41.739 96.080 1.00 80.54 73 HIS C C 1
ATOM 7475 O O . HIS C 1 73 ? 20.503 41.011 95.198 1.00 80.54 73 HIS C O 1
ATOM 7482 N N . GLY C 1 74 ? 21.846 41.342 96.898 1.00 77.09 74 GLY C N 1
ATOM 7483 C CA . GLY C 1 74 ? 22.339 39.993 96.735 1.00 77.09 74 GLY C CA 1
ATOM 7484 C C . GLY C 1 74 ? 23.610 40.035 95.952 1.00 77.09 74 GLY C C 1
ATOM 7485 O O . GLY C 1 74 ? 24.159 39.005 95.564 1.00 77.09 74 GLY C O 1
ATOM 7486 N N . VAL C 1 75 ? 24.095 41.241 95.736 1.00 56.60 75 VAL C N 1
ATOM 7487 C CA . VAL C 1 75 ? 25.308 41.350 94.996 1.00 56.60 75 VAL C CA 1
ATOM 7488 C C . VAL C 1 75 ? 26.493 41.734 95.837 1.00 56.60 75 VAL C C 1
ATOM 7489 O O . VAL C 1 75 ? 26.806 42.919 95.982 1.00 56.60 75 VAL C O 1
ATOM 7493 N N . LYS C 1 76 ? 27.176 40.720 96.366 1.00 44.34 76 LYS C N 1
ATOM 7494 C CA . LYS C 1 76 ? 28.356 40.939 97.188 1.00 44.34 76 LYS C CA 1
ATOM 7495 C C . LYS C 1 76 ? 29.660 41.193 96.398 1.00 44.34 76 LYS C C 1
ATOM 7496 O O . LYS C 1 76 ? 30.031 40.529 95.448 1.00 44.34 76 LYS C O 1
ATOM 7502 N N . VAL C 1 77 ? 30.359 42.204 96.829 1.00 110.77 77 VAL C N 1
ATOM 7503 C CA . VAL C 1 77 ? 31.603 42.499 96.200 1.00 110.77 77 VAL C CA 1
ATOM 7504 C C . VAL C 1 77 ? 32.459 42.708 97.431 1.00 110.77 77 VAL C C 1
ATOM 7505 O O . VAL C 1 77 ? 31.937 42.999 98.509 1.00 110.77 77 VAL C O 1
ATOM 7509 N N . SER C 1 78 ? 33.757 42.506 97.298 1.00 134.19 78 SER C N 1
ATOM 7510 C CA . SER C 1 78 ? 34.636 42.641 98.443 1.00 134.19 78 SER C CA 1
ATOM 7511 C C . SER C 1 78 ? 35.203 44.053 98.579 1.00 134.19 78 SER C C 1
ATOM 7512 O O . SER C 1 78 ? 34.919 44.761 99.553 1.00 134.19 78 SER C O 1
ATOM 7515 N N . ASN C 1 79 ? 36.004 44.456 97.596 1.00 152.89 79 ASN C N 1
ATOM 7516 C CA . ASN C 1 79 ? 36.612 45.782 97.602 1.00 152.89 79 ASN C CA 1
ATOM 7517 C C . ASN C 1 79 ? 36.378 46.523 96.276 1.00 152.89 79 ASN C C 1
ATOM 7518 O O . ASN C 1 79 ? 36.849 46.105 95.207 1.00 152.89 79 ASN C O 1
ATOM 7523 N N . VAL C 1 80 ? 35.624 47.617 96.359 1.00 81.55 80 VAL C N 1
ATOM 7524 C CA . VAL C 1 80 ? 35.341 48.425 95.198 1.00 81.55 80 VAL C CA 1
ATOM 7525 C C . VAL C 1 80 ? 36.427 49.486 95.156 1.00 81.55 80 VAL C C 1
ATOM 7526 O O . VAL C 1 80 ? 36.699 50.122 96.163 1.00 81.55 80 VAL C O 1
ATOM 7530 N N . GLU C 1 81 ? 37.064 49.646 93.999 1.00 85.83 81 GLU C N 1
ATOM 7531 C CA . GLU C 1 81 ? 38.119 50.637 93.829 1.00 85.83 81 GLU C CA 1
ATOM 7532 C C . GLU C 1 81 ? 37.782 51.538 92.652 1.00 85.83 81 GLU C C 1
ATOM 7533 O O . GLU C 1 81 ? 36.682 51.461 92.141 1.00 85.83 81 GLU C O 1
ATOM 7539 N N . ILE C 1 82 ? 38.688 52.429 92.249 1.00 82.66 82 ILE C N 1
ATOM 7540 C CA . ILE C 1 82 ? 38.422 53.287 91.096 1.00 82.66 82 ILE C CA 1
ATOM 7541 C C . ILE C 1 82 ? 39.688 53.427 90.299 1.00 82.66 82 ILE C C 1
ATOM 7542 O O . ILE C 1 82 ? 40.694 53.962 90.794 1.00 82.66 82 ILE C O 1
ATOM 7547 N N . ASP C 1 83 ? 39.626 52.908 89.072 1.00 63.70 83 ASP C N 1
ATOM 7548 C CA . ASP C 1 83 ? 40.730 52.974 88.122 1.00 63.70 83 ASP C CA 1
ATOM 7549 C C . ASP C 1 83 ? 40.473 54.284 87.393 1.00 63.70 83 ASP C C 1
ATOM 7550 O O . ASP C 1 83 ? 40.060 54.278 86.252 1.00 63.70 83 ASP C O 1
ATOM 7555 N N . LEU C 1 84 ? 40.692 55.409 88.067 1.00 56.44 84 LEU C N 1
ATOM 7556 C CA . LEU C 1 84 ? 40.466 56.703 87.447 1.00 56.44 84 LEU C CA 1
ATOM 7557 C C . LEU C 1 84 ? 41.051 56.780 86.042 1.00 56.44 84 LEU C C 1
ATOM 7558 O O . LEU C 1 84 ? 40.484 57.424 85.163 1.00 56.44 84 LEU C O 1
ATOM 7563 N N . ALA C 1 85 ? 42.185 56.139 85.819 1.00 135.08 85 ALA C N 1
ATOM 7564 C CA . ALA C 1 85 ? 42.770 56.191 84.492 1.00 135.08 85 ALA C CA 1
ATOM 7565 C C . ALA C 1 85 ? 41.766 55.590 83.509 1.00 135.08 85 ALA C C 1
ATOM 7566 O O . ALA C 1 85 ? 41.623 56.048 82.373 1.00 135.08 85 ALA C O 1
ATOM 7568 N N . ALA C 1 86 ? 41.058 54.566 83.966 1.00 141.33 86 ALA C N 1
ATOM 7569 C CA . ALA C 1 86 ? 40.061 53.911 83.142 1.00 141.33 86 ALA C CA 1
ATOM 7570 C C . ALA C 1 86 ? 38.920 54.886 82.894 1.00 141.33 86 ALA C C 1
ATOM 7571 O O . ALA C 1 86 ? 38.724 55.313 81.759 1.00 141.33 86 ALA C O 1
ATOM 7573 N N . MET C 1 87 ? 38.174 55.244 83.944 1.00 60.90 87 MET C N 1
ATOM 7574 C CA . MET C 1 87 ? 37.068 56.177 83.773 1.00 60.90 87 MET C CA 1
ATOM 7575 C C . MET C 1 87 ? 37.401 57.148 82.670 1.00 60.90 87 MET C C 1
ATOM 7576 O O . MET C 1 87 ? 36.812 57.109 81.598 1.00 60.90 87 MET C O 1
ATOM 7581 N N . MET C 1 88 ? 38.388 57.990 82.900 1.00 70.19 88 MET C N 1
ATOM 7582 C CA . MET C 1 88 ? 38.739 58.946 81.873 1.00 70.19 88 MET C CA 1
ATOM 7583 C C . MET C 1 88 ? 38.769 58.326 80.471 1.00 70.19 88 MET C C 1
ATOM 7584 O O . MET C 1 88 ? 38.527 58.999 79.466 1.00 70.19 88 MET C O 1
ATOM 7589 N N . GLY C 1 89 ? 39.055 57.042 80.389 1.00 96.31 89 GLY C N 1
ATOM 7590 C CA . GLY C 1 89 ? 39.111 56.422 79.078 1.00 96.31 89 GLY C CA 1
ATOM 7591 C C . GLY C 1 89 ? 37.770 56.329 78.366 1.00 96.31 89 GLY C C 1
ATOM 7592 O O . GLY C 1 89 ? 37.566 56.899 77.280 1.00 96.31 89 GLY C O 1
ATOM 7593 N N . GLN C 1 90 ? 36.869 55.572 78.988 1.00 105.23 90 GLN C N 1
ATOM 7594 C CA . GLN C 1 90 ? 35.517 55.344 78.503 1.00 105.23 90 GLN C CA 1
ATOM 7595 C C . GLN C 1 90 ? 34.978 56.673 78.002 1.00 105.23 90 GLN C C 1
ATOM 7596 O O . GLN C 1 90 ? 34.472 56.782 76.879 1.00 105.23 90 GLN C O 1
ATOM 7602 N N . LYS C 1 91 ? 35.106 57.683 78.851 1.00 46.91 91 LYS C N 1
ATOM 7603 C CA . LYS C 1 91 ? 34.693 59.034 78.501 1.00 46.91 91 LYS C CA 1
ATOM 7604 C C . LYS C 1 91 ? 35.373 59.423 77.187 1.00 46.91 91 LYS C C 1
ATOM 7605 O O . LYS C 1 91 ? 34.720 59.645 76.174 1.00 46.91 91 LYS C O 1
ATOM 7611 N N . ASP C 1 92 ? 36.692 59.488 77.176 1.00 79.86 92 ASP C N 1
ATOM 7612 C CA . ASP C 1 92 ? 37.338 59.889 75.946 1.00 79.86 92 ASP C CA 1
ATOM 7613 C C . ASP C 1 92 ? 36.905 59.017 74.774 1.00 79.86 92 ASP C C 1
ATOM 7614 O O . ASP C 1 92 ? 36.494 59.541 73.735 1.00 79.86 92 ASP C O 1
ATOM 7619 N N . LYS C 1 93 ? 36.963 57.700 74.946 1.00 94.40 93 LYS C N 1
ATOM 7620 C CA . LYS C 1 93 ? 36.567 56.785 73.871 1.00 94.40 93 LYS C CA 1
ATOM 7621 C C . LYS C 1 93 ? 35.234 57.252 73.305 1.00 94.40 93 LYS C C 1
ATOM 7622 O O . LYS C 1 93 ? 35.109 57.522 72.104 1.00 94.40 93 LYS C O 1
ATOM 7628 N N . ALA C 1 94 ? 34.249 57.355 74.200 1.00 63.23 94 ALA C N 1
ATOM 7629 C CA . ALA C 1 94 ? 32.901 57.780 73.832 1.00 63.23 94 ALA C CA 1
ATOM 7630 C C . ALA C 1 94 ? 32.927 59.125 73.121 1.00 63.23 94 ALA C C 1
ATOM 7631 O O . ALA C 1 94 ? 32.395 59.270 72.049 1.00 63.23 94 ALA C O 1
ATOM 7633 N N . VAL C 1 95 ? 33.554 60.114 73.718 1.00 42.59 95 VAL C N 1
ATOM 7634 C CA . VAL C 1 95 ? 33.598 61.402 73.090 1.00 42.59 95 VAL C CA 1
ATOM 7635 C C . VAL C 1 95 ? 34.050 61.282 71.660 1.00 42.59 95 VAL C C 1
ATOM 7636 O O . VAL C 1 95 ? 33.349 61.705 70.740 1.00 42.59 95 VAL C O 1
ATOM 7640 N N . SER C 1 96 ? 35.231 60.717 71.472 1.00 70.77 96 SER C N 1
ATOM 7641 C CA . SER C 1 96 ? 35.788 60.570 70.135 1.00 70.77 96 SER C CA 1
ATOM 7642 C C . SER C 1 96 ? 34.807 59.863 69.219 1.00 70.77 96 SER C C 1
ATOM 7643 O O . SER C 1 96 ? 34.368 60.406 68.202 1.00 70.77 96 SER C O 1
ATOM 7646 N N . ASN C 1 97 ? 34.478 58.638 69.607 1.00 68.88 97 ASN C N 1
ATOM 7647 C CA . ASN C 1 97 ? 33.550 57.805 68.859 1.00 68.88 97 ASN C CA 1
ATOM 7648 C C . ASN C 1 97 ? 32.400 58.634 68.286 1.00 68.88 97 ASN C C 1
ATOM 7649 O O . ASN C 1 97 ? 32.125 58.565 67.115 1.00 68.88 97 ASN C O 1
ATOM 7654 N N . LEU C 1 98 ? 31.741 59.437 69.100 1.00 67.73 98 LEU C N 1
ATOM 7655 C CA . LEU C 1 98 ? 30.655 60.268 68.622 1.00 67.73 98 LEU C CA 1
ATOM 7656 C C . LEU C 1 98 ? 31.105 61.255 67.573 1.00 67.73 98 LEU C C 1
ATOM 7657 O O . LEU C 1 98 ? 30.444 61.446 66.558 1.00 67.73 98 LEU C O 1
ATOM 7662 N N . THR C 1 99 ? 32.227 61.910 67.824 1.00 65.89 99 THR C N 1
ATOM 7663 C CA . THR C 1 99 ? 32.745 62.914 66.887 1.00 65.89 99 THR C CA 1
ATOM 7664 C C . THR C 1 99 ? 32.853 62.372 65.447 1.00 65.89 99 THR C C 1
ATOM 7665 O O . THR C 1 99 ? 32.398 63.014 64.506 1.00 65.89 99 THR C O 1
ATOM 7669 N N . ARG C 1 100 ? 33.457 61.184 65.311 1.00 53.33 100 ARG C N 1
ATOM 7670 C CA . ARG C 1 100 ? 33.669 60.527 64.037 1.00 53.33 100 ARG C CA 1
ATOM 7671 C C . ARG C 1 100 ? 32.331 60.439 63.378 1.00 53.33 100 ARG C C 1
ATOM 7672 O O . ARG C 1 100 ? 32.180 60.782 62.202 1.00 53.33 100 ARG C O 1
ATOM 7680 N N . GLY C 1 101 ? 31.349 60.024 64.172 1.00 75.34 101 GLY C N 1
ATOM 7681 C CA . GLY C 1 101 ? 29.983 59.888 63.701 1.00 75.34 101 GLY C CA 1
ATOM 7682 C C . GLY C 1 101 ? 29.451 61.127 63.009 1.00 75.34 101 GLY C C 1
ATOM 7683 O O . GLY C 1 101 ? 28.771 61.033 61.984 1.00 75.34 101 GLY C O 1
ATOM 7684 N N . ILE C 1 102 ? 29.749 62.289 63.578 1.00 64.00 102 ILE C N 1
ATOM 7685 C CA . ILE C 1 102 ? 29.305 63.558 63.021 1.00 64.00 102 ILE C CA 1
ATOM 7686 C C . ILE C 1 102 ? 30.086 63.894 61.770 1.00 64.00 102 ILE C C 1
ATOM 7687 O O . ILE C 1 102 ? 29.532 64.457 60.836 1.00 64.00 102 ILE C O 1
ATOM 7692 N N . GLU C 1 103 ? 31.376 63.569 61.753 1.00 59.35 103 GLU C N 1
ATOM 7693 C CA . GLU C 1 103 ? 32.198 63.850 60.581 1.00 59.35 103 GLU C CA 1
ATOM 7694 C C . GLU C 1 103 ? 31.574 62.999 59.486 1.00 59.35 103 GLU C C 1
ATOM 7695 O O . GLU C 1 103 ? 31.320 63.474 58.363 1.00 59.35 103 GLU C O 1
ATOM 7701 N N . GLY C 1 104 ? 31.280 61.756 59.851 1.00 97.90 104 GLY C N 1
ATOM 7702 C CA . GLY C 1 104 ? 30.666 60.822 58.929 1.00 97.90 104 GLY C CA 1
ATOM 7703 C C . GLY C 1 104 ? 29.266 61.211 58.486 1.00 97.90 104 GLY C C 1
ATOM 7704 O O . GLY C 1 104 ? 28.799 60.739 57.458 1.00 97.90 104 GLY C O 1
ATOM 7705 N N . LEU C 1 105 ? 28.579 62.046 59.258 1.00 80.28 105 LEU C N 1
ATOM 7706 C CA . LEU C 1 105 ? 27.242 62.482 58.885 1.00 80.28 105 LEU C CA 1
ATOM 7707 C C . LEU C 1 105 ? 27.406 63.596 57.901 1.00 80.28 105 LEU C C 1
ATOM 7708 O O . LEU C 1 105 ? 26.522 63.842 57.088 1.00 80.28 105 LEU C O 1
ATOM 7713 N N . PHE C 1 106 ? 28.543 64.277 57.977 1.00 26.03 106 PHE C N 1
ATOM 7714 C CA . PHE C 1 106 ? 28.778 65.362 57.060 1.00 26.03 106 PHE C CA 1
ATOM 7715 C C . PHE C 1 106 ? 29.009 64.781 55.640 1.00 26.03 106 PHE C C 1
ATOM 7716 O O . PHE C 1 106 ? 28.472 65.315 54.626 1.00 26.03 106 PHE C O 1
ATOM 7724 N N . LYS C 1 107 ? 29.795 63.699 55.574 1.00 77.45 107 LYS C N 1
ATOM 7725 C CA . LYS C 1 107 ? 30.084 63.041 54.294 1.00 77.45 107 LYS C CA 1
ATOM 7726 C C . LYS C 1 107 ? 28.766 62.606 53.652 1.00 77.45 107 LYS C C 1
ATOM 7727 O O . LYS C 1 107 ? 28.516 62.848 52.450 1.00 77.45 107 LYS C O 1
ATOM 7733 N N . LYS C 1 108 ? 27.919 61.986 54.476 1.00 59.21 108 LYS C N 1
ATOM 7734 C CA . LYS C 1 108 ? 26.619 61.522 54.039 1.00 59.21 108 LYS C CA 1
ATOM 7735 C C . LYS C 1 108 ? 25.807 62.682 53.427 1.00 59.21 108 LYS C C 1
ATOM 7736 O O . LYS C 1 108 ? 25.422 62.641 52.265 1.00 59.21 108 LYS C O 1
ATOM 7742 N N . ASN C 1 109 ? 25.570 63.739 54.179 1.00 47.59 109 ASN C N 1
ATOM 7743 C CA . ASN C 1 109 ? 24.764 64.806 53.628 1.00 47.59 109 ASN C CA 1
ATOM 7744 C C . ASN C 1 109 ? 25.518 65.805 52.779 1.00 47.59 109 ASN C C 1
ATOM 7745 O O . ASN C 1 109 ? 24.953 66.828 52.381 1.00 47.59 109 ASN C O 1
ATOM 7750 N N . LYS C 1 110 ? 26.789 65.529 52.504 1.00 86.34 110 LYS C N 1
ATOM 7751 C CA . LYS C 1 110 ? 27.601 66.416 51.661 1.00 86.34 110 LYS C CA 1
ATOM 7752 C C . LYS C 1 110 ? 27.876 67.817 52.192 1.00 86.34 110 LYS C C 1
ATOM 7753 O O . LYS C 1 110 ? 27.848 68.805 51.456 1.00 86.34 110 LYS C O 1
ATOM 7759 N N . VAL C 1 111 ? 28.151 67.877 53.483 1.00 91.35 111 VAL C N 1
ATOM 7760 C CA . VAL C 1 111 ? 28.491 69.126 54.131 1.00 91.35 111 VAL C CA 1
ATOM 7761 C C . VAL C 1 111 ? 29.983 69.214 53.824 1.00 91.35 111 VAL C C 1
ATOM 7762 O O . VAL C 1 111 ? 30.664 68.179 53.824 1.00 91.35 111 VAL C O 1
ATOM 7766 N N . THR C 1 112 ? 30.488 70.418 53.543 1.00 86.61 112 THR C N 1
ATOM 7767 C CA . THR C 1 112 ? 31.917 70.606 53.267 1.00 86.61 112 THR C CA 1
ATOM 7768 C C . THR C 1 112 ? 32.573 71.058 54.551 1.00 86.61 112 THR C C 1
ATOM 7769 O O . THR C 1 112 ? 32.437 72.217 54.929 1.00 86.61 112 THR C O 1
ATOM 7773 N N . TYR C 1 113 ? 33.275 70.134 55.209 1.00 85.61 113 TYR C N 1
ATOM 7774 C CA . TYR C 1 113 ? 33.952 70.382 56.492 1.00 85.61 113 TYR C CA 1
ATOM 7775 C C . TYR C 1 113 ? 35.271 71.101 56.351 1.00 85.61 113 TYR C C 1
ATOM 7776 O O . TYR C 1 113 ? 36.252 70.482 55.958 1.00 85.61 113 TYR C O 1
ATOM 7785 N N . VAL C 1 114 ? 35.310 72.379 56.724 1.00 80.75 114 VAL C N 1
ATOM 7786 C CA . VAL C 1 114 ? 36.519 73.204 56.597 1.00 80.75 114 VAL C CA 1
ATOM 7787 C C . VAL C 1 114 ? 37.163 73.501 57.918 1.00 80.75 114 VAL C C 1
ATOM 7788 O O . VAL C 1 114 ? 36.675 74.345 58.661 1.00 80.75 114 VAL C O 1
ATOM 7792 N N . LYS C 1 115 ? 38.260 72.821 58.215 1.00 132.48 115 LYS C N 1
ATOM 7793 C CA . LYS C 1 115 ? 38.940 73.040 59.479 1.00 132.48 115 LYS C CA 1
ATOM 7794 C C . LYS C 1 115 ? 39.650 74.385 59.458 1.00 132.48 115 LYS C C 1
ATOM 7795 O O . LYS C 1 115 ? 40.372 74.674 58.512 1.00 132.48 115 LYS C O 1
ATOM 7801 N N . GLY C 1 116 ? 39.440 75.204 60.490 1.00 113.56 116 GLY C N 1
ATOM 7802 C CA . GLY C 1 116 ? 40.078 76.513 60.548 1.00 113.56 116 GLY C CA 1
ATOM 7803 C C . GLY C 1 116 ? 39.329 77.560 61.364 1.00 113.56 116 GLY C C 1
ATOM 7804 O O . GLY C 1 116 ? 38.298 77.242 61.960 1.00 113.56 116 GLY C O 1
ATOM 7805 N N . TYR C 1 117 ? 39.827 78.805 61.369 1.00 93.69 117 TYR C N 1
ATOM 7806 C CA . TYR C 1 117 ? 39.222 79.914 62.132 1.00 93.69 117 TYR C CA 1
ATOM 7807 C C . TYR C 1 117 ? 38.581 81.018 61.318 1.00 93.69 117 TYR C C 1
ATOM 7808 O O . TYR C 1 117 ? 39.262 81.917 60.846 1.00 93.69 117 TYR C O 1
ATOM 7817 N N . GLY C 1 118 ? 37.260 80.968 61.218 1.00 72.18 118 GLY C N 1
ATOM 7818 C CA . GLY C 1 118 ? 36.501 81.946 60.468 1.00 72.18 118 GLY C CA 1
ATOM 7819 C C . GLY C 1 118 ? 36.688 83.363 60.925 1.00 72.18 118 GLY C C 1
ATOM 7820 O O . GLY C 1 118 ? 36.972 83.611 62.080 1.00 72.18 118 GLY C O 1
ATOM 7821 N N . LYS C 1 119 ? 36.492 84.293 60.005 1.00 95.65 119 LYS C N 1
ATOM 7822 C CA . LYS C 1 119 ? 36.672 85.709 60.278 1.00 95.65 119 LYS C CA 1
ATOM 7823 C C . LYS C 1 119 ? 35.946 86.436 59.138 1.00 95.65 119 LYS C C 1
ATOM 7824 O O . LYS C 1 119 ? 36.353 86.346 57.981 1.00 95.65 119 LYS C O 1
ATOM 7830 N N . PHE C 1 120 ? 34.858 87.130 59.451 1.00 118.87 120 PHE C N 1
ATOM 7831 C CA . PHE C 1 120 ? 34.117 87.820 58.410 1.00 118.87 120 PHE C CA 1
ATOM 7832 C C . PHE C 1 120 ? 35.017 88.762 57.635 1.00 118.87 120 PHE C C 1
ATOM 7833 O O . PHE C 1 120 ? 35.782 89.523 58.240 1.00 118.87 120 PHE C O 1
ATOM 7841 N N . VAL C 1 121 ? 34.917 88.715 56.305 1.00 98.93 121 VAL C N 1
ATOM 7842 C CA . VAL C 1 121 ? 35.693 89.593 55.425 1.00 98.93 121 VAL C CA 1
ATOM 7843 C C . VAL C 1 121 ? 34.704 90.443 54.655 1.00 98.93 121 VAL C C 1
ATOM 7844 O O . VAL C 1 121 ? 35.089 91.326 53.897 1.00 98.93 121 VAL C O 1
ATOM 7848 N N . SER C 1 122 ? 33.423 90.165 54.861 1.00 81.92 122 SER C N 1
ATOM 7849 C CA . SER C 1 122 ? 32.349 90.900 54.204 1.00 81.92 122 SER C CA 1
ATOM 7850 C C . SER C 1 122 ? 31.060 90.178 54.532 1.00 81.92 122 SER C C 1
ATOM 7851 O O . SER C 1 122 ? 31.067 88.986 54.799 1.00 81.92 122 SER C O 1
ATOM 7854 N N . PRO C 1 123 ? 29.930 90.887 54.508 1.00 142.33 123 PRO C N 1
ATOM 7855 C CA . PRO C 1 123 ? 28.644 90.252 54.812 1.00 142.33 123 PRO C CA 1
ATOM 7856 C C . PRO C 1 123 ? 28.441 89.031 53.932 1.00 142.33 123 PRO C C 1
ATOM 7857 O O . PRO C 1 123 ? 27.465 88.293 54.076 1.00 142.33 123 PRO C O 1
ATOM 7861 N N . SER C 1 124 ? 29.374 88.830 53.013 1.00 64.79 124 SER C N 1
ATOM 7862 C CA . SER C 1 124 ? 29.287 87.707 52.112 1.00 64.79 124 SER C CA 1
ATOM 7863 C C . SER C 1 124 ? 30.520 86.808 52.109 1.00 64.79 124 SER C C 1
ATOM 7864 O O . SER C 1 124 ? 30.439 85.642 51.727 1.00 64.79 124 SER C O 1
ATOM 7867 N N . GLU C 1 125 ? 31.657 87.339 52.535 1.00 97.68 125 GLU C N 1
ATOM 7868 C CA . GLU C 1 125 ? 32.888 86.550 52.553 1.00 97.68 125 GLU C CA 1
ATOM 7869 C C . GLU C 1 125 ? 33.403 86.186 53.956 1.00 97.68 125 GLU C C 1
ATOM 7870 O O . GLU C 1 125 ? 33.411 87.038 54.858 1.00 97.68 125 GLU C O 1
ATOM 7876 N N . ILE C 1 126 ? 33.836 84.936 54.150 1.00 82.10 126 ILE C N 1
ATOM 7877 C CA . ILE C 1 126 ? 34.357 84.538 55.469 1.00 82.10 126 ILE C CA 1
ATOM 7878 C C . ILE C 1 126 ? 35.794 84.030 55.443 1.00 82.10 126 ILE C C 1
ATOM 7879 O O . ILE C 1 126 ? 36.158 83.226 54.565 1.00 82.10 126 ILE C O 1
ATOM 7884 N N . SER C 1 127 ? 36.585 84.509 56.421 1.00 51.73 127 SER C N 1
ATOM 7885 C CA . SER C 1 127 ? 38.000 84.160 56.555 1.00 51.73 127 SER C CA 1
ATOM 7886 C C . SER C 1 127 ? 38.228 83.048 57.541 1.00 51.73 127 SER C C 1
ATOM 7887 O O . SER C 1 127 ? 37.357 82.707 58.325 1.00 51.73 127 SER C O 1
ATOM 7890 N N . VAL C 1 128 ? 39.416 82.472 57.492 1.00 74.91 128 VAL C N 1
ATOM 7891 C CA . VAL C 1 128 ? 39.726 81.380 58.384 1.00 74.91 128 VAL C CA 1
ATOM 7892 C C . VAL C 1 128 ? 41.227 81.194 58.568 1.00 74.91 128 VAL C C 1
ATOM 7893 O O . VAL C 1 128 ? 41.805 80.165 58.202 1.00 74.91 128 VAL C O 1
ATOM 7897 N N . ASP C 1 129 ? 41.858 82.221 59.117 1.00 152.89 129 ASP C N 1
ATOM 7898 C CA . ASP C 1 129 ? 43.281 82.160 59.360 1.00 152.89 129 ASP C CA 1
ATOM 7899 C C . ASP C 1 129 ? 43.495 80.936 60.245 1.00 152.89 129 ASP C C 1
ATOM 7900 O O . ASP C 1 129 ? 43.266 81.003 61.451 1.00 152.89 129 ASP C O 1
ATOM 7905 N N . THR C 1 130 ? 43.883 79.811 59.640 1.00 152.75 130 THR C N 1
ATOM 7906 C CA . THR C 1 130 ? 44.150 78.580 60.393 1.00 152.75 130 THR C CA 1
ATOM 7907 C C . THR C 1 130 ? 45.322 78.951 61.307 1.00 152.75 130 THR C C 1
ATOM 7908 O O . THR C 1 130 ? 46.289 79.541 60.828 1.00 152.75 130 THR C O 1
ATOM 7912 N N . ILE C 1 131 ? 45.280 78.621 62.597 1.00 152.89 131 ILE C N 1
ATOM 7913 C CA . ILE C 1 131 ? 46.402 79.019 63.458 1.00 152.89 131 ILE C CA 1
ATOM 7914 C C . ILE C 1 131 ? 47.724 78.423 62.965 1.00 152.89 131 ILE C C 1
ATOM 7915 O O . ILE C 1 131 ? 48.785 78.677 63.546 1.00 152.89 131 ILE C O 1
ATOM 7920 N N . GLU C 1 132 ? 47.649 77.651 61.877 1.00 152.89 132 GLU C N 1
ATOM 7921 C CA . GLU C 1 132 ? 48.814 76.993 61.264 1.00 152.89 132 GLU C CA 1
ATOM 7922 C C . GLU C 1 132 ? 49.538 77.835 60.186 1.00 152.89 132 GLU C C 1
ATOM 7923 O O . GLU C 1 132 ? 50.659 77.507 59.779 1.00 152.89 132 GLU C O 1
ATOM 7929 N N . GLY C 1 133 ? 48.900 78.913 59.731 1.00 152.89 133 GLY C N 1
ATOM 7930 C CA . GLY C 1 133 ? 49.502 79.759 58.713 1.00 152.89 133 GLY C CA 1
ATOM 7931 C C . GLY C 1 133 ? 48.874 79.586 57.339 1.00 152.89 133 GLY C C 1
ATOM 7932 O O . GLY C 1 133 ? 49.497 79.901 56.318 1.00 152.89 133 GLY C O 1
ATOM 7933 N N . GLU C 1 134 ? 47.639 79.086 57.319 1.00 143.02 134 GLU C N 1
ATOM 7934 C CA . GLU C 1 134 ? 46.893 78.859 56.082 1.00 143.02 134 GLU C CA 1
ATOM 7935 C C . GLU C 1 134 ? 45.542 79.585 56.146 1.00 143.02 134 GLU C C 1
ATOM 7936 O O . GLU C 1 134 ? 44.793 79.434 57.113 1.00 143.02 134 GLU C O 1
ATOM 7942 N N . ASN C 1 135 ? 45.225 80.367 55.117 1.00 116.06 135 ASN C N 1
ATOM 7943 C CA . ASN C 1 135 ? 43.953 81.072 55.092 1.00 116.06 135 ASN C CA 1
ATOM 7944 C C . ASN C 1 135 ? 43.220 81.012 53.758 1.00 116.06 135 ASN C C 1
ATOM 7945 O O . ASN C 1 135 ? 43.714 81.450 52.706 1.00 116.06 135 ASN C O 1
ATOM 7950 N N . THR C 1 136 ? 42.018 80.455 53.832 1.00 151.27 136 THR C N 1
ATOM 7951 C CA . THR C 1 136 ? 41.149 80.306 52.682 1.00 151.27 136 THR C CA 1
ATOM 7952 C C . THR C 1 136 ? 39.995 81.272 52.883 1.00 151.27 136 THR C C 1
ATOM 7953 O O . THR C 1 136 ? 39.897 81.939 53.917 1.00 151.27 136 THR C O 1
ATOM 7957 N N . VAL C 1 137 ? 39.118 81.343 51.895 1.00 110.80 137 VAL C N 1
ATOM 7958 C CA . VAL C 1 137 ? 37.986 82.244 51.977 1.00 110.80 137 VAL C CA 1
ATOM 7959 C C . VAL C 1 137 ? 36.698 81.594 51.482 1.00 110.80 137 VAL C C 1
ATOM 7960 O O . VAL C 1 137 ? 36.704 80.898 50.456 1.00 110.80 137 VAL C O 1
ATOM 7964 N N . VAL C 1 138 ? 35.599 81.823 52.213 1.00 80.97 138 VAL C N 1
ATOM 7965 C CA . VAL C 1 138 ? 34.293 81.267 51.842 1.00 80.97 138 VAL C CA 1
ATOM 7966 C C . VAL C 1 138 ? 33.140 82.269 51.937 1.00 80.97 138 VAL C C 1
ATOM 7967 O O . VAL C 1 138 ? 33.115 83.152 52.802 1.00 80.97 138 VAL C O 1
ATOM 7971 N N . LYS C 1 139 ? 32.175 82.089 51.042 1.00 152.76 139 LYS C N 1
ATOM 7972 C CA . LYS C 1 139 ? 31.025 82.979 50.925 1.00 152.76 139 LYS C CA 1
ATOM 7973 C C . LYS C 1 139 ? 29.717 82.248 50.621 1.00 152.76 139 LYS C C 1
ATOM 7974 O O . LYS C 1 139 ? 29.720 81.066 50.271 1.00 152.76 139 LYS C O 1
ATOM 7980 N N . GLY C 1 140 ? 28.602 82.967 50.744 1.00 64.83 140 GLY C N 1
ATOM 7981 C CA . GLY C 1 140 ? 27.306 82.387 50.445 1.00 64.83 140 GLY C CA 1
ATOM 7982 C C . GLY C 1 140 ? 26.179 83.401 50.319 1.00 64.83 140 GLY C C 1
ATOM 7983 O O . GLY C 1 140 ? 26.308 84.546 50.726 1.00 64.83 140 GLY C O 1
ATOM 7984 N N . LYS C 1 141 ? 25.068 82.985 49.721 1.00 74.27 141 LYS C N 1
ATOM 7985 C CA . LYS C 1 141 ? 23.911 83.856 49.592 1.00 74.27 141 LYS C CA 1
ATOM 7986 C C . LYS C 1 141 ? 23.557 84.229 51.039 1.00 74.27 141 LYS C C 1
ATOM 7987 O O . LYS C 1 141 ? 22.954 85.269 51.285 1.00 74.27 141 LYS C O 1
ATOM 7993 N N . HIS C 1 142 ? 23.942 83.365 51.987 1.00 117.60 142 HIS C N 1
ATOM 7994 C CA . HIS C 1 142 ? 23.653 83.579 53.410 1.00 117.60 142 HIS C CA 1
ATOM 7995 C C . HIS C 1 142 ? 24.696 82.980 54.352 1.00 117.60 142 HIS C C 1
ATOM 7996 O O . HIS C 1 142 ? 25.249 81.913 54.085 1.00 117.60 142 HIS C O 1
ATOM 8003 N N . ILE C 1 143 ? 24.939 83.641 55.477 1.00 61.36 143 ILE C N 1
ATOM 8004 C CA . ILE C 1 143 ? 25.919 83.125 56.419 1.00 61.36 143 ILE C CA 1
ATOM 8005 C C . ILE C 1 143 ? 25.410 83.005 57.845 1.00 61.36 143 ILE C C 1
ATOM 8006 O O . ILE C 1 143 ? 24.967 83.972 58.432 1.00 61.36 143 ILE C O 1
ATOM 8011 N N . ILE C 1 144 ? 25.506 81.804 58.402 1.00 71.78 144 ILE C N 1
ATOM 8012 C CA . ILE C 1 144 ? 25.029 81.544 59.752 1.00 71.78 144 ILE C CA 1
ATOM 8013 C C . ILE C 1 144 ? 26.155 81.535 60.751 1.00 71.78 144 ILE C C 1
ATOM 8014 O O . ILE C 1 144 ? 27.046 80.673 60.690 1.00 71.78 144 ILE C O 1
ATOM 8019 N N . ILE C 1 145 ? 26.104 82.505 61.660 1.00 65.74 145 ILE C N 1
ATOM 8020 C CA . ILE C 1 145 ? 27.060 82.610 62.761 1.00 65.74 145 ILE C CA 1
ATOM 8021 C C . ILE C 1 145 ? 26.615 81.615 63.856 1.00 65.74 145 ILE C C 1
ATOM 8022 O O . ILE C 1 145 ? 25.489 81.650 64.352 1.00 65.74 145 ILE C O 1
ATOM 8027 N N . ALA C 1 146 ? 27.515 80.732 64.233 1.00 60.27 146 ALA C N 1
ATOM 8028 C CA . ALA C 1 146 ? 27.177 79.761 65.222 1.00 60.27 146 ALA C CA 1
ATOM 8029 C C . ALA C 1 146 ? 28.399 79.495 66.052 1.00 60.27 146 ALA C C 1
ATOM 8030 O O . ALA C 1 146 ? 28.712 78.364 66.419 1.00 60.27 146 ALA C O 1
ATOM 8032 N N . THR C 1 147 ? 29.105 80.571 66.324 1.00 41.76 147 THR C N 1
ATOM 8033 C CA . THR C 1 147 ? 30.277 80.518 67.138 1.00 41.76 147 THR C CA 1
ATOM 8034 C C . THR C 1 147 ? 29.679 80.085 68.468 1.00 41.76 147 THR C C 1
ATOM 8035 O O . THR C 1 147 ? 28.487 80.228 68.670 1.00 41.76 147 THR C O 1
ATOM 8039 N N . GLY C 1 148 ? 30.463 79.595 69.402 1.00 34.36 148 GLY C N 1
ATOM 8040 C CA . GLY C 1 148 ? 29.814 79.105 70.601 1.00 34.36 148 GLY C CA 1
ATOM 8041 C C . GLY C 1 148 ? 29.384 79.968 71.755 1.00 34.36 148 GLY C C 1
ATOM 8042 O O . GLY C 1 148 ? 28.432 80.743 71.689 1.00 34.36 148 GLY C O 1
ATOM 8043 N N . SER C 1 149 ? 30.073 79.698 72.856 1.00 68.41 149 SER C N 1
ATOM 8044 C CA . SER C 1 149 ? 29.939 80.351 74.150 1.00 68.41 149 SER C CA 1
ATOM 8045 C C . SER C 1 149 ? 31.138 79.787 74.905 1.00 68.41 149 SER C C 1
ATOM 8046 O O . SER C 1 149 ? 31.674 78.738 74.528 1.00 68.41 149 SER C O 1
ATOM 8049 N N . ASP C 1 150 ? 31.568 80.493 75.949 1.00 88.52 150 ASP C N 1
ATOM 8050 C CA . ASP C 1 150 ? 32.708 80.060 76.726 1.00 88.52 150 ASP C CA 1
ATOM 8051 C C . ASP C 1 150 ? 32.526 80.326 78.185 1.00 88.52 150 ASP C C 1
ATOM 8052 O O . ASP C 1 150 ? 31.472 80.780 78.602 1.00 88.52 150 ASP C O 1
ATOM 8057 N N . VAL C 1 151 ? 33.571 80.044 78.958 1.00 86.22 151 VAL C N 1
ATOM 8058 C CA . VAL C 1 151 ? 33.571 80.205 80.415 1.00 86.22 151 VAL C CA 1
ATOM 8059 C C . VAL C 1 151 ? 33.286 81.618 80.936 1.00 86.22 151 VAL C C 1
ATOM 8060 O O . VAL C 1 151 ? 33.656 82.619 80.301 1.00 86.22 151 VAL C O 1
ATOM 8064 N N . LYS C 1 152 ? 32.620 81.711 82.089 1.00 101.36 152 LYS C N 1
ATOM 8065 C CA . LYS C 1 152 ? 32.378 83.029 82.668 1.00 101.36 152 LYS C CA 1
ATOM 8066 C C . LYS C 1 152 ? 33.698 83.380 83.348 1.00 101.36 152 LYS C C 1
ATOM 8067 O O . LYS C 1 152 ? 34.203 82.622 84.175 1.00 101.36 152 LYS C O 1
ATOM 8073 N N . SER C 1 153 ? 34.265 84.518 82.972 1.00 152.89 153 SER C N 1
ATOM 8074 C CA . SER C 1 153 ? 35.533 84.967 83.526 1.00 152.89 153 SER C CA 1
ATOM 8075 C C . SER C 1 153 ? 35.341 85.826 84.791 1.00 152.89 153 SER C C 1
ATOM 8076 O O . SER C 1 153 ? 34.954 86.991 84.712 1.00 152.89 153 SER C O 1
ATOM 8079 N N . LEU C 1 154 ? 35.620 85.249 85.957 1.00 143.34 154 LEU C N 1
ATOM 8080 C CA . LEU C 1 154 ? 35.458 85.972 87.221 1.00 143.34 154 LEU C CA 1
ATOM 8081 C C . LEU C 1 154 ? 36.643 86.829 87.682 1.00 143.34 154 LEU C C 1
ATOM 8082 O O . LEU C 1 154 ? 37.746 86.323 87.893 1.00 143.34 154 LEU C O 1
ATOM 8087 N N . PRO C 1 155 ? 36.413 88.142 87.878 1.00 122.75 155 PRO C N 1
ATOM 8088 C CA . PRO C 1 155 ? 37.479 89.044 88.322 1.00 122.75 155 PRO C CA 1
ATOM 8089 C C . PRO C 1 155 ? 38.243 88.465 89.503 1.00 122.75 155 PRO C C 1
ATOM 8090 O O . PRO C 1 155 ? 39.474 88.467 89.522 1.00 122.75 155 PRO C O 1
ATOM 8094 N N . GLY C 1 156 ? 37.499 87.969 90.485 1.00 152.89 156 GLY C N 1
ATOM 8095 C CA . GLY C 1 156 ? 38.124 87.393 91.659 1.00 152.89 156 GLY C CA 1
ATOM 8096 C C . GLY C 1 156 ? 39.180 86.355 91.321 1.00 152.89 156 GLY C C 1
ATOM 8097 O O . GLY C 1 156 ? 40.369 86.670 91.194 1.00 152.89 156 GLY C O 1
ATOM 8098 N N . VAL C 1 157 ? 38.730 85.111 91.174 1.00 111.17 157 VAL C N 1
ATOM 8099 C CA . VAL C 1 157 ? 39.602 83.982 90.856 1.00 111.17 157 VAL C CA 1
ATOM 8100 C C . VAL C 1 157 ? 40.008 84.026 89.393 1.00 111.17 157 VAL C C 1
ATOM 8101 O O . VAL C 1 157 ? 39.561 84.903 88.657 1.00 111.17 157 VAL C O 1
ATOM 8105 N N . THR C 1 158 ? 40.842 83.081 88.968 1.00 140.98 158 THR C N 1
ATOM 8106 C CA . THR C 1 158 ? 41.289 83.057 87.579 1.00 140.98 158 THR C CA 1
ATOM 8107 C C . THR C 1 158 ? 41.408 81.665 86.921 1.00 140.98 158 THR C C 1
ATOM 8108 O O . THR C 1 158 ? 41.434 80.629 87.593 1.00 140.98 158 THR C O 1
ATOM 8112 N N . ILE C 1 159 ? 41.468 81.672 85.590 1.00 152.85 159 ILE C N 1
ATOM 8113 C CA . ILE C 1 159 ? 41.568 80.462 84.762 1.00 152.85 159 ILE C CA 1
ATOM 8114 C C . ILE C 1 159 ? 42.877 79.667 84.993 1.00 152.85 159 ILE C C 1
ATOM 8115 O O . ILE C 1 159 ? 43.807 79.712 84.174 1.00 152.85 159 ILE C O 1
ATOM 8120 N N . ASP C 1 160 ? 42.930 78.923 86.099 1.00 140.43 160 ASP C N 1
ATOM 8121 C CA . ASP C 1 160 ? 44.120 78.140 86.457 1.00 140.43 160 ASP C CA 1
ATOM 8122 C C . ASP C 1 160 ? 44.025 76.654 86.153 1.00 140.43 160 ASP C C 1
ATOM 8123 O O . ASP C 1 160 ? 43.920 75.831 87.064 1.00 140.43 160 ASP C O 1
ATOM 8128 N N . GLU C 1 161 ? 44.084 76.328 84.867 1.00 152.89 161 GLU C N 1
ATOM 8129 C CA . GLU C 1 161 ? 44.008 74.952 84.392 1.00 152.89 161 GLU C CA 1
ATOM 8130 C C . GLU C 1 161 ? 44.260 73.949 85.504 1.00 152.89 161 GLU C C 1
ATOM 8131 O O . GLU C 1 161 ? 43.361 73.203 85.894 1.00 152.89 161 GLU C O 1
ATOM 8137 N N . LYS C 1 162 ? 45.486 73.966 86.021 1.00 152.89 162 LYS C N 1
ATOM 8138 C CA . LYS C 1 162 ? 45.922 73.036 87.060 1.00 152.89 162 LYS C CA 1
ATOM 8139 C C . LYS C 1 162 ? 45.622 73.352 88.535 1.00 152.89 162 LYS C C 1
ATOM 8140 O O . LYS C 1 162 ? 46.106 72.641 89.420 1.00 152.89 162 LYS C O 1
ATOM 8146 N N . LYS C 1 163 ? 44.831 74.380 88.824 1.00 106.25 163 LYS C N 1
ATOM 8147 C CA . LYS C 1 163 ? 44.553 74.690 90.222 1.00 106.25 163 LYS C CA 1
ATOM 8148 C C . LYS C 1 163 ? 43.056 74.781 90.579 1.00 106.25 163 LYS C C 1
ATOM 8149 O O . LYS C 1 163 ? 42.444 73.847 91.123 1.00 106.25 163 LYS C O 1
ATOM 8155 N N . ILE C 1 164 ? 42.483 75.941 90.315 1.00 107.73 164 ILE C N 1
ATOM 8156 C CA . ILE C 1 164 ? 41.082 76.157 90.568 1.00 107.73 164 ILE C CA 1
ATOM 8157 C C . ILE C 1 164 ? 40.545 75.719 89.230 1.00 107.73 164 ILE C C 1
ATOM 8158 O O . ILE C 1 164 ? 41.109 76.073 88.198 1.00 107.73 164 ILE C O 1
ATOM 8163 N N . VAL C 1 165 ? 39.465 74.953 89.226 1.00 48.29 165 VAL C N 1
ATOM 8164 C CA . VAL C 1 165 ? 38.983 74.424 87.961 1.00 48.29 165 VAL C CA 1
ATOM 8165 C C . VAL C 1 165 ? 37.844 75.020 87.191 1.00 48.29 165 VAL C C 1
ATOM 8166 O O . VAL C 1 165 ? 36.890 75.594 87.763 1.00 48.29 165 VAL C O 1
ATOM 8170 N N . SER C 1 166 ? 38.022 74.820 85.868 1.00 85.87 166 SER C N 1
ATOM 8171 C CA . SER C 1 166 ? 37.153 75.211 84.735 1.00 85.87 166 SER C CA 1
ATOM 8172 C C . SER C 1 166 ? 36.395 74.015 84.157 1.00 85.87 166 SER C C 1
ATOM 8173 O O . SER C 1 166 ? 36.973 72.945 84.031 1.00 85.87 166 SER C O 1
ATOM 8176 N N . SER C 1 167 ? 35.128 74.209 83.778 1.00 105.20 167 SER C N 1
ATOM 8177 C CA . SER C 1 167 ? 34.301 73.127 83.209 1.00 105.20 167 SER C CA 1
ATOM 8178 C C . SER C 1 167 ? 35.221 72.015 82.770 1.00 105.20 167 SER C C 1
ATOM 8179 O O . SER C 1 167 ? 35.276 70.948 83.388 1.00 105.20 167 SER C O 1
ATOM 8182 N N . THR C 1 168 ? 35.958 72.308 81.699 1.00 56.60 168 THR C N 1
ATOM 8183 C CA . THR C 1 168 ? 36.901 71.378 81.106 1.00 56.60 168 THR C CA 1
ATOM 8184 C C . THR C 1 168 ? 37.879 70.761 82.115 1.00 56.60 168 THR C C 1
ATOM 8185 O O . THR C 1 168 ? 37.934 69.530 82.272 1.00 56.60 168 THR C O 1
ATOM 8189 N N . GLY C 1 169 ? 38.653 71.606 82.787 1.00 101.49 169 GLY C N 1
ATOM 8190 C CA . GLY C 1 169 ? 39.597 71.093 83.760 1.00 101.49 169 GLY C CA 1
ATOM 8191 C C . GLY C 1 169 ? 38.944 70.087 84.693 1.00 101.49 169 GLY C C 1
ATOM 8192 O O . GLY C 1 169 ? 39.478 69.003 84.940 1.00 101.49 169 GLY C O 1
ATOM 8193 N N . ALA C 1 170 ? 37.772 70.460 85.195 1.00 35.55 170 ALA C N 1
ATOM 8194 C CA . ALA C 1 170 ? 36.972 69.647 86.127 1.00 35.55 170 ALA C CA 1
ATOM 8195 C C . ALA C 1 170 ? 36.737 68.217 85.671 1.00 35.55 170 ALA C C 1
ATOM 8196 O O . ALA C 1 170 ? 36.756 67.267 86.479 1.00 35.55 170 ALA C O 1
ATOM 8198 N N . LEU C 1 171 ? 36.513 68.093 84.362 1.00 152.89 171 LEU C N 1
ATOM 8199 C CA . LEU C 1 171 ? 36.247 66.824 83.692 1.00 152.89 171 LEU C CA 1
ATOM 8200 C C . LEU C 1 171 ? 37.511 66.079 83.281 1.00 152.89 171 LEU C C 1
ATOM 8201 O O . LEU C 1 171 ? 37.424 64.965 82.756 1.00 152.89 171 LEU C O 1
ATOM 8206 N N . ALA C 1 172 ? 38.676 66.688 83.501 1.00 113.34 172 ALA C N 1
ATOM 8207 C CA . ALA C 1 172 ? 39.942 66.060 83.110 1.00 113.34 172 ALA C CA 1
ATOM 8208 C C . ALA C 1 172 ? 41.024 66.114 84.165 1.00 113.34 172 ALA C C 1
ATOM 8209 O O . ALA C 1 172 ? 42.209 66.127 83.835 1.00 113.34 172 ALA C O 1
ATOM 8211 N N . LEU C 1 173 ? 40.627 66.150 85.431 1.00 152.76 173 LEU C N 1
ATOM 8212 C CA . LEU C 1 173 ? 41.613 66.160 86.497 1.00 152.76 173 LEU C CA 1
ATOM 8213 C C . LEU C 1 173 ? 42.361 64.838 86.330 1.00 152.76 173 LEU C C 1
ATOM 8214 O O . LEU C 1 173 ? 41.916 63.968 85.578 1.00 152.76 173 LEU C O 1
ATOM 8219 N N . SER C 1 174 ? 43.492 64.681 87.012 1.00 86.73 174 SER C N 1
ATOM 8220 C CA . SER C 1 174 ? 44.261 63.436 86.920 1.00 86.73 174 SER C CA 1
ATOM 8221 C C . SER C 1 174 ? 44.506 62.844 88.285 1.00 86.73 174 SER C C 1
ATOM 8222 O O . SER C 1 174 ? 45.286 61.920 88.416 1.00 86.73 174 SER C O 1
ATOM 8225 N N . GLU C 1 175 ? 43.807 63.379 89.281 1.00 78.63 175 GLU C N 1
ATOM 8226 C CA . GLU C 1 175 ? 43.933 62.964 90.672 1.00 78.63 175 GLU C CA 1
ATOM 8227 C C . GLU C 1 175 ? 42.673 63.366 91.452 1.00 78.63 175 GLU C C 1
ATOM 8228 O O . GLU C 1 175 ? 42.327 64.559 91.559 1.00 78.63 175 GLU C O 1
ATOM 8234 N N . ILE C 1 176 ? 41.979 62.366 91.972 1.00 76.19 176 ILE C N 1
ATOM 8235 C CA . ILE C 1 176 ? 40.788 62.631 92.746 1.00 76.19 176 ILE C CA 1
ATOM 8236 C C . ILE C 1 176 ? 41.263 63.524 93.903 1.00 76.19 176 ILE C C 1
ATOM 8237 O O . ILE C 1 176 ? 42.040 63.078 94.762 1.00 76.19 176 ILE C O 1
ATOM 8242 N N . PRO C 1 177 ? 40.827 64.796 93.935 1.00 55.73 177 PRO C N 1
ATOM 8243 C CA . PRO C 1 177 ? 41.230 65.710 95.004 1.00 55.73 177 PRO C CA 1
ATOM 8244 C C . PRO C 1 177 ? 40.531 65.225 96.272 1.00 55.73 177 PRO C C 1
ATOM 8245 O O . PRO C 1 177 ? 39.506 64.533 96.190 1.00 55.73 177 PRO C O 1
ATOM 8249 N N . LYS C 1 178 ? 41.088 65.566 97.432 1.00 74.98 178 LYS C N 1
ATOM 8250 C CA . LYS C 1 178 ? 40.512 65.163 98.718 1.00 74.98 178 LYS C CA 1
ATOM 8251 C C . LYS C 1 178 ? 39.357 66.078 99.126 1.00 74.98 178 LYS C C 1
ATOM 8252 O O . LYS C 1 178 ? 38.266 65.610 99.524 1.00 74.98 178 LYS C O 1
ATOM 8258 N N . LYS C 1 179 ? 39.633 67.384 99.036 1.00 104.37 179 LYS C N 1
ATOM 8259 C CA . LYS C 1 179 ? 38.666 68.429 99.344 1.00 104.37 179 LYS C CA 1
ATOM 8260 C C . LYS C 1 179 ? 38.500 69.311 98.109 1.00 104.37 179 LYS C C 1
ATOM 8261 O O . LYS C 1 179 ? 39.468 69.901 97.612 1.00 104.37 179 LYS C O 1
ATOM 8267 N N . LEU C 1 180 ? 37.266 69.348 97.601 1.00 84.70 180 LEU C N 1
ATOM 8268 C CA . LEU C 1 180 ? 36.920 70.165 96.453 1.00 84.70 180 LEU C CA 1
ATOM 8269 C C . LEU C 1 180 ? 35.728 71.071 96.770 1.00 84.70 180 LEU C C 1
ATOM 8270 O O . LEU C 1 180 ? 34.771 70.679 97.445 1.00 84.70 180 LEU C O 1
ATOM 8275 N N . VAL C 1 181 ? 35.800 72.293 96.263 1.00 59.89 181 VAL C N 1
ATOM 8276 C CA . VAL C 1 181 ? 34.764 73.274 96.498 1.00 59.89 181 VAL C CA 1
ATOM 8277 C C . VAL C 1 181 ? 34.357 73.796 95.164 1.00 59.89 181 VAL C C 1
ATOM 8278 O O . VAL C 1 181 ? 35.228 74.080 94.284 1.00 59.89 181 VAL C O 1
ATOM 8282 N N . VAL C 1 182 ? 33.038 73.940 95.025 1.00 39.94 182 VAL C N 1
ATOM 8283 C CA . VAL C 1 182 ? 32.498 74.462 93.778 1.00 39.94 182 VAL C CA 1
ATOM 8284 C C . VAL C 1 182 ? 31.960 75.858 94.029 1.00 39.94 182 VAL C C 1
ATOM 8285 O O . VAL C 1 182 ? 31.122 76.063 94.901 1.00 39.94 182 VAL C O 1
ATOM 8289 N N . ILE C 1 183 ? 32.488 76.810 93.271 1.00 70.50 183 ILE C N 1
ATOM 8290 C CA . ILE C 1 183 ? 32.078 78.181 93.405 1.00 70.50 183 ILE C CA 1
ATOM 8291 C C . ILE C 1 183 ? 30.726 78.425 92.769 1.00 70.50 183 ILE C C 1
ATOM 8292 O O . ILE C 1 183 ? 29.774 78.716 93.487 1.00 70.50 183 ILE C O 1
ATOM 8297 N N . GLY C 1 184 ? 30.615 78.319 91.442 1.00 70.78 184 GLY C N 1
ATOM 8298 C CA . GLY C 1 184 ? 29.314 78.526 90.812 1.00 70.78 184 GLY C CA 1
ATOM 8299 C C . GLY C 1 184 ? 28.333 77.477 91.311 1.00 70.78 184 GLY C C 1
ATOM 8300 O O . GLY C 1 184 ? 28.721 76.335 91.505 1.00 70.78 184 GLY C O 1
ATOM 8301 N N . ALA C 1 185 ? 27.072 77.815 91.535 1.00 119.36 185 ALA C N 1
ATOM 8302 C CA . ALA C 1 185 ? 26.161 76.782 92.030 1.00 119.36 185 ALA C CA 1
ATOM 8303 C C . ALA C 1 185 ? 24.931 76.529 91.161 1.00 119.36 185 ALA C C 1
ATOM 8304 O O . ALA C 1 185 ? 23.782 76.677 91.597 1.00 119.36 185 ALA C O 1
ATOM 8306 N N . GLY C 1 186 ? 25.190 76.130 89.926 1.00 119.79 186 GLY C N 1
ATOM 8307 C CA . GLY C 1 186 ? 24.109 75.827 89.023 1.00 119.79 186 GLY C CA 1
ATOM 8308 C C . GLY C 1 186 ? 24.212 74.423 88.441 1.00 119.79 186 GLY C C 1
ATOM 8309 O O . GLY C 1 186 ? 24.694 73.485 89.096 1.00 119.79 186 GLY C O 1
ATOM 8310 N N . TYR C 1 187 ? 23.745 74.305 87.195 1.00 77.98 187 TYR C N 1
ATOM 8311 C CA . TYR C 1 187 ? 23.719 73.072 86.414 1.00 77.98 187 TYR C CA 1
ATOM 8312 C C . TYR C 1 187 ? 25.055 72.387 86.524 1.00 77.98 187 TYR C C 1
ATOM 8313 O O . TYR C 1 187 ? 25.260 71.535 87.374 1.00 77.98 187 TYR C O 1
ATOM 8322 N N . ILE C 1 188 ? 25.966 72.792 85.655 1.00 47.67 188 ILE C N 1
ATOM 8323 C CA . ILE C 1 188 ? 27.299 72.237 85.618 1.00 47.67 188 ILE C CA 1
ATOM 8324 C C . ILE C 1 188 ? 27.945 72.117 87.036 1.00 47.67 188 ILE C C 1
ATOM 8325 O O . ILE C 1 188 ? 28.657 71.142 87.366 1.00 47.67 188 ILE C O 1
ATOM 8330 N N . GLY C 1 189 ? 27.701 73.139 87.849 1.00 53.88 189 GLY C N 1
ATOM 8331 C CA . GLY C 1 189 ? 28.235 73.147 89.179 1.00 53.88 189 GLY C CA 1
ATOM 8332 C C . GLY C 1 189 ? 27.831 71.855 89.830 1.00 53.88 189 GLY C C 1
ATOM 8333 O O . GLY C 1 189 ? 28.614 70.901 89.869 1.00 53.88 189 GLY C O 1
ATOM 8334 N N . LEU C 1 190 ? 26.609 71.803 90.333 1.00 47.78 190 LEU C N 1
ATOM 8335 C CA . LEU C 1 190 ? 26.159 70.576 90.957 1.00 47.78 190 LEU C CA 1
ATOM 8336 C C . LEU C 1 190 ? 26.658 69.287 90.235 1.00 47.78 190 LEU C C 1
ATOM 8337 O O . LEU C 1 190 ? 26.830 68.223 90.864 1.00 47.78 190 LEU C O 1
ATOM 8342 N N . GLU C 1 191 ? 26.917 69.386 88.925 1.00 47.96 191 GLU C N 1
ATOM 8343 C CA . GLU C 1 191 ? 27.330 68.210 88.191 1.00 47.96 191 GLU C CA 1
ATOM 8344 C C . GLU C 1 191 ? 28.675 67.741 88.575 1.00 47.96 191 GLU C C 1
ATOM 8345 O O . GLU C 1 191 ? 28.797 66.631 89.084 1.00 47.96 191 GLU C O 1
ATOM 8351 N N . MET C 1 192 ? 29.689 68.558 88.391 1.00 48.04 192 MET C N 1
ATOM 8352 C CA . MET C 1 192 ? 31.021 68.119 88.840 1.00 48.04 192 MET C CA 1
ATOM 8353 C C . MET C 1 192 ? 30.972 67.821 90.357 1.00 48.04 192 MET C C 1
ATOM 8354 O O . MET C 1 192 ? 31.507 66.802 90.864 1.00 48.04 192 MET C O 1
ATOM 8359 N N . GLY C 1 193 ? 30.277 68.711 91.057 1.00 46.94 193 GLY C N 1
ATOM 8360 C CA . GLY C 1 193 ? 30.105 68.553 92.476 1.00 46.94 193 GLY C CA 1
ATOM 8361 C C . GLY C 1 193 ? 29.766 67.109 92.731 1.00 46.94 193 GLY C C 1
ATOM 8362 O O . GLY C 1 193 ? 30.247 66.497 93.660 1.00 46.94 193 GLY C O 1
ATOM 8363 N N . SER C 1 194 ? 28.934 66.526 91.891 1.00 86.50 194 SER C N 1
ATOM 8364 C CA . SER C 1 194 ? 28.573 65.146 92.132 1.00 86.50 194 SER C CA 1
ATOM 8365 C C . SER C 1 194 ? 29.554 64.133 91.565 1.00 86.50 194 SER C C 1
ATOM 8366 O O . SER C 1 194 ? 29.866 63.146 92.230 1.00 86.50 194 SER C O 1
ATOM 8369 N N . VAL C 1 195 ? 30.041 64.368 90.348 1.00 51.59 195 VAL C N 1
ATOM 8370 C CA . VAL C 1 195 ? 30.971 63.427 89.729 1.00 51.59 195 VAL C CA 1
ATOM 8371 C C . VAL C 1 195 ? 31.984 62.978 90.754 1.00 51.59 195 VAL C C 1
ATOM 8372 O O . VAL C 1 195 ? 31.876 61.853 91.274 1.00 51.59 195 VAL C O 1
ATOM 8376 N N . TRP C 1 196 ? 32.932 63.878 91.052 1.00 67.08 196 TRP C N 1
ATOM 8377 C CA . TRP C 1 196 ? 34.042 63.656 91.989 1.00 67.08 196 TRP C CA 1
ATOM 8378 C C . TRP C 1 196 ? 33.589 63.279 93.389 1.00 67.08 196 TRP C C 1
ATOM 8379 O O . TRP C 1 196 ? 34.107 62.341 93.980 1.00 67.08 196 TRP C O 1
ATOM 8390 N N . GLY C 1 197 ? 32.611 64.011 93.909 1.00 60.98 197 GLY C N 1
ATOM 8391 C CA . GLY C 1 197 ? 32.081 63.728 95.224 1.00 60.98 197 GLY C CA 1
ATOM 8392 C C . GLY C 1 197 ? 31.744 62.260 95.383 1.00 60.98 197 GLY C C 1
ATOM 8393 O O . GLY C 1 197 ? 31.849 61.724 96.467 1.00 60.98 197 GLY C O 1
ATOM 8394 N N . ARG C 1 198 ? 31.324 61.582 94.325 1.00 78.49 198 ARG C N 1
ATOM 8395 C CA . ARG C 1 198 ? 31.000 60.164 94.463 1.00 78.49 198 ARG C CA 1
ATOM 8396 C C . ARG C 1 198 ? 32.322 59.410 94.503 1.00 78.49 198 ARG C C 1
ATOM 8397 O O . ARG C 1 198 ? 32.578 58.568 95.358 1.00 78.49 198 ARG C O 1
ATOM 8405 N N . ILE C 1 199 ? 33.174 59.763 93.567 1.00 113.15 199 ILE C N 1
ATOM 8406 C CA . ILE C 1 199 ? 34.475 59.167 93.462 1.00 113.15 199 ILE C CA 1
ATOM 8407 C C . ILE C 1 199 ? 35.346 59.172 94.737 1.00 113.15 199 ILE C C 1
ATOM 8408 O O . ILE C 1 199 ? 36.220 58.322 94.907 1.00 113.15 199 ILE C O 1
ATOM 8413 N N . GLY C 1 200 ? 35.141 60.123 95.634 1.00 136.44 200 GLY C N 1
ATOM 8414 C CA . GLY C 1 200 ? 35.965 60.125 96.826 1.00 136.44 200 GLY C CA 1
ATOM 8415 C C . GLY C 1 200 ? 36.182 61.491 97.435 1.00 136.44 200 GLY C C 1
ATOM 8416 O O . GLY C 1 200 ? 36.415 61.593 98.634 1.00 136.44 200 GLY C O 1
ATOM 8417 N N . SER C 1 201 ? 36.118 62.540 96.620 1.00 87.07 201 SER C N 1
ATOM 8418 C CA . SER C 1 201 ? 36.290 63.902 97.116 1.00 87.07 201 SER C CA 1
ATOM 8419 C C . SER C 1 201 ? 35.296 64.372 98.172 1.00 87.07 201 SER C C 1
ATOM 8420 O O . SER C 1 201 ? 34.238 63.782 98.406 1.00 87.07 201 SER C O 1
ATOM 8423 N N . GLU C 1 202 ? 35.675 65.450 98.832 1.00 142.28 202 GLU C N 1
ATOM 8424 C CA . GLU C 1 202 ? 34.817 66.055 99.821 1.00 142.28 202 GLU C CA 1
ATOM 8425 C C . GLU C 1 202 ? 34.575 67.398 99.143 1.00 142.28 202 GLU C C 1
ATOM 8426 O O . GLU C 1 202 ? 35.509 68.161 98.903 1.00 142.28 202 GLU C O 1
ATOM 8432 N N . VAL C 1 203 ? 33.327 67.669 98.785 1.00 100.42 203 VAL C N 1
ATOM 8433 C CA . VAL C 1 203 ? 33.021 68.916 98.105 1.00 100.42 203 VAL C CA 1
ATOM 8434 C C . VAL C 1 203 ? 32.122 69.835 98.912 1.00 100.42 203 VAL C C 1
ATOM 8435 O O . VAL C 1 203 ? 31.406 69.416 99.828 1.00 100.42 203 VAL C O 1
ATOM 8439 N N . THR C 1 204 ? 32.198 71.107 98.549 1.00 95.56 204 THR C N 1
ATOM 8440 C CA . THR C 1 204 ? 31.393 72.158 99.147 1.00 95.56 204 THR C CA 1
ATOM 8441 C C . THR C 1 204 ? 31.186 73.188 98.025 1.00 95.56 204 THR C C 1
ATOM 8442 O O . THR C 1 204 ? 32.125 73.537 97.266 1.00 95.56 204 THR C O 1
ATOM 8446 N N . VAL C 1 205 ? 29.939 73.637 97.901 1.00 87.73 205 VAL C N 1
ATOM 8447 C CA . VAL C 1 205 ? 29.603 74.594 96.863 1.00 87.73 205 VAL C CA 1
ATOM 8448 C C . VAL C 1 205 ? 29.384 75.904 97.562 1.00 87.73 205 VAL C C 1
ATOM 8449 O O . VAL C 1 205 ? 28.782 75.954 98.647 1.00 87.73 205 VAL C O 1
ATOM 8453 N N . VAL C 1 206 ? 29.889 76.952 96.917 1.00 117.05 206 VAL C N 1
ATOM 8454 C CA . VAL C 1 206 ? 29.820 78.311 97.416 1.00 117.05 206 VAL C CA 1
ATOM 8455 C C . VAL C 1 206 ? 29.135 79.195 96.400 1.00 117.05 206 VAL C C 1
ATOM 8456 O O . VAL C 1 206 ? 29.739 79.566 95.395 1.00 117.05 206 VAL C O 1
ATOM 8460 N N . GLU C 1 207 ? 27.882 79.545 96.664 1.00 72.87 207 GLU C N 1
ATOM 8461 C CA . GLU C 1 207 ? 27.150 80.396 95.739 1.00 72.87 207 GLU C CA 1
ATOM 8462 C C . GLU C 1 207 ? 26.868 81.761 96.324 1.00 72.87 207 GLU C C 1
ATOM 8463 O O . GLU C 1 207 ? 26.624 81.903 97.517 1.00 72.87 207 GLU C O 1
ATOM 8469 N N . PHE C 1 208 ? 26.914 82.759 95.452 1.00 94.72 208 PHE C N 1
ATOM 8470 C CA . PHE C 1 208 ? 26.668 84.128 95.831 1.00 94.72 208 PHE C CA 1
ATOM 8471 C C . PHE C 1 208 ? 25.191 84.314 96.019 1.00 94.72 208 PHE C C 1
ATOM 8472 O O . PHE C 1 208 ? 24.766 85.033 96.900 1.00 94.72 208 PHE C O 1
ATOM 8480 N N . ALA C 1 209 ? 24.406 83.652 95.189 1.00 63.96 209 ALA C N 1
ATOM 8481 C CA . ALA C 1 209 ? 22.948 83.776 95.242 1.00 63.96 209 ALA C CA 1
ATOM 8482 C C . ALA C 1 209 ? 22.260 83.225 96.472 1.00 63.96 209 ALA C C 1
ATOM 8483 O O . ALA C 1 209 ? 22.811 82.428 97.216 1.00 63.96 209 ALA C O 1
ATOM 8485 N N . SER C 1 210 ? 21.030 83.666 96.655 1.00 79.25 210 SER C N 1
ATOM 8486 C CA . SER C 1 210 ? 20.213 83.227 97.767 1.00 79.25 210 SER C CA 1
ATOM 8487 C C . SER C 1 210 ? 20.014 81.703 97.787 1.00 79.25 210 SER C C 1
ATOM 8488 O O . SER C 1 210 ? 20.125 81.067 98.837 1.00 79.25 210 SER C O 1
ATOM 8491 N N . GLU C 1 211 ? 19.711 81.119 96.631 1.00 107.07 211 GLU C N 1
ATOM 8492 C CA . GLU C 1 211 ? 19.494 79.683 96.551 1.00 107.07 211 GLU C CA 1
ATOM 8493 C C . GLU C 1 211 ? 20.310 79.032 95.448 1.00 107.07 211 GLU C C 1
ATOM 8494 O O . GLU C 1 211 ? 21.007 79.709 94.692 1.00 107.07 211 GLU C O 1
ATOM 8500 N N . ILE C 1 212 ? 20.229 77.707 95.370 1.00 87.63 212 ILE C N 1
ATOM 8501 C CA . ILE C 1 212 ? 20.944 76.960 94.345 1.00 87.63 212 ILE C CA 1
ATOM 8502 C C . ILE C 1 212 ? 20.001 76.741 93.161 1.00 87.63 212 ILE C C 1
ATOM 8503 O O . ILE C 1 212 ? 18.842 76.375 93.352 1.00 87.63 212 ILE C O 1
ATOM 8508 N N . VAL C 1 213 ? 20.485 76.971 91.943 1.00 71.66 213 VAL C N 1
ATOM 8509 C CA . VAL C 1 213 ? 19.652 76.775 90.758 1.00 71.66 213 VAL C CA 1
ATOM 8510 C C . VAL C 1 213 ? 18.401 77.616 90.923 1.00 71.66 213 VAL C C 1
ATOM 8511 O O . VAL C 1 213 ? 17.360 77.150 91.401 1.00 71.66 213 VAL C O 1
ATOM 8515 N N . PRO C 1 214 ? 18.493 78.882 90.520 1.00 126.04 214 PRO C N 1
ATOM 8516 C CA . PRO C 1 214 ? 17.405 79.855 90.601 1.00 126.04 214 PRO C CA 1
ATOM 8517 C C . PRO C 1 214 ? 16.184 79.594 89.720 1.00 126.04 214 PRO C C 1
ATOM 8518 O O . PRO C 1 214 ? 15.057 79.785 90.166 1.00 126.04 214 PRO C O 1
ATOM 8522 N N . THR C 1 215 ? 16.405 79.159 88.479 1.00 61.94 215 THR C N 1
ATOM 8523 C CA . THR C 1 215 ? 15.313 78.906 87.534 1.00 61.94 215 THR C CA 1
ATOM 8524 C C . THR C 1 215 ? 14.389 77.753 87.977 1.00 61.94 215 THR C C 1
ATOM 8525 O O . THR C 1 215 ? 13.212 77.713 87.626 1.00 61.94 215 THR C O 1
ATOM 8529 N N . MET C 1 216 ? 14.940 76.849 88.781 1.00 69.72 216 MET C N 1
ATOM 8530 C CA . MET C 1 216 ? 14.254 75.672 89.285 1.00 69.72 216 MET C CA 1
ATOM 8531 C C . MET C 1 216 ? 13.076 75.933 90.207 1.00 69.72 216 MET C C 1
ATOM 8532 O O . MET C 1 216 ? 13.147 76.764 91.116 1.00 69.72 216 MET C O 1
ATOM 8537 N N . ASP C 1 217 ? 11.988 75.210 89.991 1.00 71.66 217 ASP C N 1
ATOM 8538 C CA . ASP C 1 217 ? 10.804 75.378 90.827 1.00 71.66 217 ASP C CA 1
ATOM 8539 C C . ASP C 1 217 ? 11.104 75.178 92.321 1.00 71.66 217 ASP C C 1
ATOM 8540 O O . ASP C 1 217 ? 11.587 74.114 92.738 1.00 71.66 217 ASP C O 1
ATOM 8545 N N . ALA C 1 218 ? 10.809 76.214 93.116 1.00 60.68 218 ALA C N 1
ATOM 8546 C CA . ALA C 1 218 ? 11.027 76.228 94.575 1.00 60.68 218 ALA C CA 1
ATOM 8547 C C . ALA C 1 218 ? 10.846 74.882 95.246 1.00 60.68 218 ALA C C 1
ATOM 8548 O O . ALA C 1 218 ? 11.798 74.231 95.628 1.00 60.68 218 ALA C O 1
ATOM 8550 N N . GLU C 1 219 ? 9.602 74.474 95.382 1.00 40.47 219 GLU C N 1
ATOM 8551 C CA . GLU C 1 219 ? 9.299 73.210 96.010 1.00 40.47 219 GLU C CA 1
ATOM 8552 C C . GLU C 1 219 ? 10.317 72.147 95.651 1.00 40.47 219 GLU C C 1
ATOM 8553 O O . GLU C 1 219 ? 10.991 71.609 96.510 1.00 40.47 219 GLU C O 1
ATOM 8559 N N . ILE C 1 220 ? 10.447 71.848 94.372 1.00 56.60 220 ILE C N 1
ATOM 8560 C CA . ILE C 1 220 ? 11.374 70.822 93.934 1.00 56.60 220 ILE C CA 1
ATOM 8561 C C . ILE C 1 220 ? 12.785 71.147 94.409 1.00 56.60 220 ILE C C 1
ATOM 8562 O O . ILE C 1 220 ? 13.438 70.265 94.971 1.00 56.60 220 ILE C O 1
ATOM 8567 N N . ARG C 1 221 ? 13.241 72.396 94.206 1.00 63.93 221 ARG C N 1
ATOM 8568 C CA . ARG C 1 221 ? 14.594 72.827 94.616 1.00 63.93 221 ARG C CA 1
ATOM 8569 C C . ARG C 1 221 ? 14.836 72.468 96.063 1.00 63.93 221 ARG C C 1
ATOM 8570 O O . ARG C 1 221 ? 15.832 71.824 96.386 1.00 63.93 221 ARG C O 1
ATOM 8578 N N . LYS C 1 222 ? 13.923 72.886 96.938 1.00 66.86 222 LYS C N 1
ATOM 8579 C CA . LYS C 1 222 ? 14.035 72.555 98.342 1.00 66.86 222 LYS C CA 1
ATOM 8580 C C . LYS C 1 222 ? 14.517 71.101 98.404 1.00 66.86 222 LYS C C 1
ATOM 8581 O O . LYS C 1 222 ? 15.702 70.871 98.620 1.00 66.86 222 LYS C O 1
ATOM 8587 N N . GLN C 1 223 ? 13.626 70.135 98.146 1.00 54.24 223 GLN C N 1
ATOM 8588 C CA . GLN C 1 223 ? 13.962 68.701 98.211 1.00 54.24 223 GLN C CA 1
ATOM 8589 C C . GLN C 1 223 ? 15.198 68.284 97.446 1.00 54.24 223 GLN C C 1
ATOM 8590 O O . GLN C 1 223 ? 15.929 67.353 97.847 1.00 54.24 223 GLN C O 1
ATOM 8596 N N . PHE C 1 224 ? 15.457 68.979 96.349 1.00 63.64 224 PHE C N 1
ATOM 8597 C CA . PHE C 1 224 ? 16.598 68.617 95.556 1.00 63.64 224 PHE C CA 1
ATOM 8598 C C . PHE C 1 224 ? 17.850 68.925 96.348 1.00 63.64 224 PHE C C 1
ATOM 8599 O O . PHE C 1 224 ? 18.733 68.072 96.492 1.00 63.64 224 PHE C O 1
ATOM 8607 N N . GLN C 1 225 ? 17.922 70.133 96.889 1.00 63.50 225 GLN C N 1
ATOM 8608 C CA . GLN C 1 225 ? 19.090 70.501 97.670 1.00 63.50 225 GLN C CA 1
ATOM 8609 C C . GLN C 1 225 ? 19.250 69.492 98.805 1.00 63.50 225 GLN C C 1
ATOM 8610 O O . GLN C 1 225 ? 20.313 68.898 98.964 1.00 63.50 225 GLN C O 1
ATOM 8616 N N . ARG C 1 226 ? 18.172 69.307 99.570 1.00 66.04 226 ARG C N 1
ATOM 8617 C CA . ARG C 1 226 ? 18.121 68.381 100.695 1.00 66.04 226 ARG C CA 1
ATOM 8618 C C . ARG C 1 226 ? 18.557 67.002 100.244 1.00 66.04 226 ARG C C 1
ATOM 8619 O O . ARG C 1 226 ? 19.036 66.218 101.054 1.00 66.04 226 ARG C O 1
ATOM 8627 N N . SER C 1 227 ? 18.385 66.687 98.959 1.00 77.01 227 SER C N 1
ATOM 8628 C CA . SER C 1 227 ? 18.831 65.386 98.473 1.00 77.01 227 SER C CA 1
ATOM 8629 C C . SER C 1 227 ? 20.334 65.441 98.189 1.00 77.01 227 SER C C 1
ATOM 8630 O O . SER C 1 227 ? 21.103 64.568 98.583 1.00 77.01 227 SER C O 1
ATOM 8633 N N . LEU C 1 228 ? 20.745 66.477 97.484 1.00 57.77 228 LEU C N 1
ATOM 8634 C CA . LEU C 1 228 ? 22.137 66.638 97.199 1.00 57.77 228 LEU C CA 1
ATOM 8635 C C . LEU C 1 228 ? 22.858 66.629 98.534 1.00 57.77 228 LEU C C 1
ATOM 8636 O O . LEU C 1 228 ? 23.967 66.110 98.648 1.00 57.77 228 LEU C O 1
ATOM 8641 N N . GLU C 1 229 ? 22.210 67.237 99.536 1.00 117.17 229 GLU C N 1
ATOM 8642 C CA . GLU C 1 229 ? 22.722 67.361 100.912 1.00 117.17 229 GLU C CA 1
ATOM 8643 C C . GLU C 1 229 ? 23.221 66.010 101.388 1.00 117.17 229 GLU C C 1
ATOM 8644 O O . GLU C 1 229 ? 24.429 65.748 101.376 1.00 117.17 229 GLU C O 1
ATOM 8650 N N . LYS C 1 230 ? 22.275 65.164 101.793 1.00 52.96 230 LYS C N 1
ATOM 8651 C CA . LYS C 1 230 ? 22.541 63.810 102.265 1.00 52.96 230 LYS C CA 1
ATOM 8652 C C . LYS C 1 230 ? 23.499 62.978 101.382 1.00 52.96 230 LYS C C 1
ATOM 8653 O O . LYS C 1 230 ? 23.571 61.749 101.486 1.00 52.96 230 LYS C O 1
ATOM 8659 N N . GLN C 1 231 ? 24.256 63.670 100.535 1.00 72.96 231 GLN C N 1
ATOM 8660 C CA . GLN C 1 231 ? 25.234 63.052 99.652 1.00 72.96 231 GLN C CA 1
ATOM 8661 C C . GLN C 1 231 ? 26.577 63.794 99.786 1.00 72.96 231 GLN C C 1
ATOM 8662 O O . GLN C 1 231 ? 27.444 63.759 98.874 1.00 72.96 231 GLN C O 1
ATOM 8668 N N . GLY C 1 232 ? 26.710 64.476 100.927 1.00 143.81 232 GLY C N 1
ATOM 8669 C CA . GLY C 1 232 ? 27.910 65.224 101.273 1.00 143.81 232 GLY C CA 1
ATOM 8670 C C . GLY C 1 232 ? 28.554 66.132 100.239 1.00 143.81 232 GLY C C 1
ATOM 8671 O O . GLY C 1 232 ? 29.620 65.816 99.684 1.00 143.81 232 GLY C O 1
ATOM 8672 N N . MET C 1 233 ? 27.918 67.275 99.992 1.00 152.89 233 MET C N 1
ATOM 8673 C CA . MET C 1 233 ? 28.431 68.255 99.037 1.00 152.89 233 MET C CA 1
ATOM 8674 C C . MET C 1 233 ? 28.618 69.615 99.741 1.00 152.89 233 MET C C 1
ATOM 8675 O O . MET C 1 233 ? 29.312 70.492 99.227 1.00 152.89 233 MET C O 1
ATOM 8680 N N . LYS C 1 234 ? 28.011 69.770 100.924 1.00 57.54 234 LYS C N 1
ATOM 8681 C CA . LYS C 1 234 ? 28.101 71.009 101.721 1.00 57.54 234 LYS C CA 1
ATOM 8682 C C . LYS C 1 234 ? 27.692 72.303 101.014 1.00 57.54 234 LYS C C 1
ATOM 8683 O O . LYS C 1 234 ? 28.367 72.841 100.067 1.00 57.54 234 LYS C O 1
ATOM 8689 N N . PHE C 1 235 ? 26.595 72.836 101.528 1.00 117.47 235 PHE C N 1
ATOM 8690 C CA . PHE C 1 235 ? 26.051 74.035 100.968 1.00 117.47 235 PHE C CA 1
ATOM 8691 C C . PHE C 1 235 ? 26.362 75.310 101.730 1.00 117.47 235 PHE C C 1
ATOM 8692 O O . PHE C 1 235 ? 25.719 75.649 102.720 1.00 117.47 235 PHE C O 1
ATOM 8700 N N . LYS C 1 236 ? 27.402 75.989 101.261 1.00 58.86 236 LYS C N 1
ATOM 8701 C CA . LYS C 1 236 ? 27.816 77.259 101.827 1.00 58.86 236 LYS C CA 1
ATOM 8702 C C . LYS C 1 236 ? 27.217 78.300 100.879 1.00 58.86 236 LYS C C 1
ATOM 8703 O O . LYS C 1 236 ? 27.890 78.809 99.969 1.00 58.86 236 LYS C O 1
ATOM 8709 N N . LEU C 1 237 ? 25.931 78.578 101.096 1.00 152.81 237 LEU C N 1
ATOM 8710 C CA . LEU C 1 237 ? 25.155 79.513 100.286 1.00 152.81 237 LEU C CA 1
ATOM 8711 C C . LEU C 1 237 ? 25.412 80.978 100.558 1.00 152.81 237 LEU C C 1
ATOM 8712 O O . LEU C 1 237 ? 26.091 81.339 101.513 1.00 152.81 237 LEU C O 1
ATOM 8717 N N . LYS C 1 238 ? 24.844 81.811 99.691 1.00 111.64 238 LYS C N 1
ATOM 8718 C CA . LYS C 1 238 ? 24.925 83.267 99.788 1.00 111.64 238 LYS C CA 1
ATOM 8719 C C . LYS C 1 238 ? 26.306 83.903 100.117 1.00 111.64 238 LYS C C 1
ATOM 8720 O O . LYS C 1 238 ? 26.371 85.050 100.563 1.00 111.64 238 LYS C O 1
ATOM 8726 N N . THR C 1 239 ? 27.398 83.174 99.870 1.00 42.91 239 THR C N 1
ATOM 8727 C CA . THR C 1 239 ? 28.755 83.658 100.128 1.00 42.91 239 THR C CA 1
ATOM 8728 C C . THR C 1 239 ? 29.366 84.407 98.924 1.00 42.91 239 THR C C 1
ATOM 8729 O O . THR C 1 239 ? 28.611 84.925 98.122 1.00 42.91 239 THR C O 1
ATOM 8733 N N . LYS C 1 240 ? 30.697 84.493 98.783 1.00 139.27 240 LYS C N 1
ATOM 8734 C CA . LYS C 1 240 ? 31.266 85.269 97.654 1.00 139.27 240 LYS C CA 1
ATOM 8735 C C . LYS C 1 240 ? 32.719 85.015 97.166 1.00 139.27 240 LYS C C 1
ATOM 8736 O O . LYS C 1 240 ? 33.459 84.239 97.755 1.00 139.27 240 LYS C O 1
ATOM 8742 N N . VAL C 1 241 ? 33.113 85.692 96.082 1.00 152.89 241 VAL C N 1
ATOM 8743 C CA . VAL C 1 241 ? 34.463 85.574 95.497 1.00 152.89 241 VAL C CA 1
ATOM 8744 C C . VAL C 1 241 ? 35.524 86.265 96.366 1.00 152.89 241 VAL C C 1
ATOM 8745 O O . VAL C 1 241 ? 36.567 86.723 95.864 1.00 152.89 241 VAL C O 1
ATOM 8749 N N . VAL C 1 242 ? 35.250 86.366 97.660 1.00 121.37 242 VAL C N 1
ATOM 8750 C CA . VAL C 1 242 ? 36.184 87.002 98.567 1.00 121.37 242 VAL C CA 1
ATOM 8751 C C . VAL C 1 242 ? 37.551 86.356 98.370 1.00 121.37 242 VAL C C 1
ATOM 8752 O O . VAL C 1 242 ? 37.715 85.154 98.585 1.00 121.37 242 VAL C O 1
ATOM 8756 N N . GLY C 1 243 ? 38.513 87.159 97.919 1.00 145.72 243 GLY C N 1
ATOM 8757 C CA . GLY C 1 243 ? 39.866 86.680 97.672 1.00 145.72 243 GLY C CA 1
ATOM 8758 C C . GLY C 1 243 ? 40.331 85.461 98.454 1.00 145.72 243 GLY C C 1
ATOM 8759 O O . GLY C 1 243 ? 40.184 85.408 99.674 1.00 145.72 243 GLY C O 1
ATOM 8760 N N . VAL C 1 244 ? 40.901 84.486 97.743 1.00 133.20 244 VAL C N 1
ATOM 8761 C CA . VAL C 1 244 ? 41.399 83.254 98.354 1.00 133.20 244 VAL C CA 1
ATOM 8762 C C . VAL C 1 244 ? 42.912 83.189 98.386 1.00 133.20 244 VAL C C 1
ATOM 8763 O O . VAL C 1 244 ? 43.590 84.224 98.390 1.00 133.20 244 VAL C O 1
ATOM 8767 N N . ASP C 1 245 ? 43.447 81.969 98.389 1.00 97.97 245 ASP C N 1
ATOM 8768 C CA . ASP C 1 245 ? 44.895 81.818 98.472 1.00 97.97 245 ASP C CA 1
ATOM 8769 C C . ASP C 1 245 ? 45.581 80.693 97.697 1.00 97.97 245 ASP C C 1
ATOM 8770 O O . ASP C 1 245 ? 45.352 79.504 97.949 1.00 97.97 245 ASP C O 1
ATOM 8775 N N . THR C 1 246 ? 46.467 81.125 96.787 1.00 152.89 246 THR C N 1
ATOM 8776 C CA . THR C 1 246 ? 47.290 80.287 95.898 1.00 152.89 246 THR C CA 1
ATOM 8777 C C . THR C 1 246 ? 48.788 80.460 96.232 1.00 152.89 246 THR C C 1
ATOM 8778 O O . THR C 1 246 ? 49.431 81.400 95.749 1.00 152.89 246 THR C O 1
ATOM 8782 N N . SER C 1 247 ? 49.342 79.553 97.039 1.00 152.81 247 SER C N 1
ATOM 8783 C CA . SER C 1 247 ? 50.747 79.649 97.434 1.00 152.81 247 SER C CA 1
ATOM 8784 C C . SER C 1 247 ? 51.110 78.592 98.505 1.00 152.81 247 SER C C 1
ATOM 8785 O O . SER C 1 247 ? 52.203 78.626 99.081 1.00 152.81 247 SER C O 1
ATOM 8788 N N . GLY C 1 248 ? 50.197 77.653 98.763 1.00 118.83 248 GLY C N 1
ATOM 8789 C CA . GLY C 1 248 ? 50.445 76.620 99.762 1.00 118.83 248 GLY C CA 1
ATOM 8790 C C . GLY C 1 248 ? 50.144 75.204 99.285 1.00 118.83 248 GLY C C 1
ATOM 8791 O O . GLY C 1 248 ? 50.459 74.849 98.143 1.00 118.83 248 GLY C O 1
ATOM 8792 N N . ASP C 1 249 ? 49.546 74.387 100.152 1.00 122.67 249 ASP C N 1
ATOM 8793 C CA . ASP C 1 249 ? 49.196 73.004 99.803 1.00 122.67 249 ASP C CA 1
ATOM 8794 C C . ASP C 1 249 ? 47.931 72.971 98.944 1.00 122.67 249 ASP C C 1
ATOM 8795 O O . ASP C 1 249 ? 46.850 72.650 99.450 1.00 122.67 249 ASP C O 1
ATOM 8800 N N . GLY C 1 250 ? 48.068 73.296 97.653 1.00 150.97 250 GLY C N 1
ATOM 8801 C CA . GLY C 1 250 ? 46.921 73.323 96.748 1.00 150.97 250 GLY C CA 1
ATOM 8802 C C . GLY C 1 250 ? 46.339 74.726 96.630 1.00 150.97 250 GLY C C 1
ATOM 8803 O O . GLY C 1 250 ? 46.861 75.529 95.845 1.00 150.97 250 GLY C O 1
ATOM 8804 N N . VAL C 1 251 ? 45.269 75.000 97.400 1.00 101.02 251 VAL C N 1
ATOM 8805 C CA . VAL C 1 251 ? 44.579 76.313 97.471 1.00 101.02 251 VAL C CA 1
ATOM 8806 C C . VAL C 1 251 ? 43.434 76.352 98.545 1.00 101.02 251 VAL C C 1
ATOM 8807 O O . VAL C 1 251 ? 42.541 75.502 98.576 1.00 101.02 251 VAL C O 1
ATOM 8811 N N . LYS C 1 252 ? 43.499 77.339 99.440 1.00 96.70 252 LYS C N 1
ATOM 8812 C CA . LYS C 1 252 ? 42.515 77.524 100.517 1.00 96.70 252 LYS C CA 1
ATOM 8813 C C . LYS C 1 252 ? 41.595 78.688 100.199 1.00 96.70 252 LYS C C 1
ATOM 8814 O O . LYS C 1 252 ? 42.035 79.738 99.708 1.00 96.70 252 LYS C O 1
ATOM 8820 N N . LEU C 1 253 ? 40.322 78.536 100.521 1.00 97.81 253 LEU C N 1
ATOM 8821 C CA . LEU C 1 253 ? 39.402 79.612 100.238 1.00 97.81 253 LEU C CA 1
ATOM 8822 C C . LEU C 1 253 ? 39.387 80.610 101.363 1.00 97.81 253 LEU C C 1
ATOM 8823 O O . LEU C 1 253 ? 39.859 80.313 102.454 1.00 97.81 253 LEU C O 1
ATOM 8828 N N . THR C 1 254 ? 38.861 81.797 101.069 1.00 152.70 254 THR C N 1
ATOM 8829 C CA . THR C 1 254 ? 38.719 82.901 102.021 1.00 152.70 254 THR C CA 1
ATOM 8830 C C . THR C 1 254 ? 37.476 83.657 101.571 1.00 152.70 254 THR C C 1
ATOM 8831 O O . THR C 1 254 ? 37.551 84.383 100.589 1.00 152.70 254 THR C O 1
ATOM 8835 N N . VAL C 1 255 ? 36.343 83.518 102.261 1.00 130.28 255 VAL C N 1
ATOM 8836 C CA . VAL C 1 255 ? 35.150 84.228 101.790 1.00 130.28 255 VAL C CA 1
ATOM 8837 C C . VAL C 1 255 ? 34.192 84.915 102.760 1.00 130.28 255 VAL C C 1
ATOM 8838 O O . VAL C 1 255 ? 33.819 84.366 103.803 1.00 130.28 255 VAL C O 1
ATOM 8842 N N . GLU C 1 256 ? 33.789 86.123 102.352 1.00 121.14 256 GLU C N 1
ATOM 8843 C CA . GLU C 1 256 ? 32.882 86.997 103.091 1.00 121.14 256 GLU C CA 1
ATOM 8844 C C . GLU C 1 256 ? 31.591 87.131 102.303 1.00 121.14 256 GLU C C 1
ATOM 8845 O O . GLU C 1 256 ? 31.609 87.366 101.088 1.00 121.14 256 GLU C O 1
ATOM 8851 N N . PRO C 1 257 ? 30.447 86.990 103.003 1.00 152.89 257 PRO C N 1
ATOM 8852 C CA . PRO C 1 257 ? 29.094 87.079 102.431 1.00 152.89 257 PRO C CA 1
ATOM 8853 C C . PRO C 1 257 ? 28.779 88.312 101.586 1.00 152.89 257 PRO C C 1
ATOM 8854 O O . PRO C 1 257 ? 29.375 89.372 101.756 1.00 152.89 257 PRO C O 1
ATOM 8858 N N . SER C 1 258 ? 27.832 88.135 100.660 1.00 152.89 258 SER C N 1
ATOM 8859 C CA . SER C 1 258 ? 27.384 89.163 99.719 1.00 152.89 258 SER C CA 1
ATOM 8860 C C . SER C 1 258 ? 27.030 90.518 100.337 1.00 152.89 258 SER C C 1
ATOM 8861 O O . SER C 1 258 ? 27.048 91.556 99.657 1.00 152.89 258 SER C O 1
ATOM 8864 N N . ALA C 1 259 ? 26.044 89.546 102.076 1.00 152.89 259 ALA C N 1
ATOM 8865 C CA . ALA C 1 259 ? 25.364 90.401 102.961 1.00 152.89 259 ALA C CA 1
ATOM 8866 C C . ALA C 1 259 ? 26.398 91.203 103.681 1.00 152.89 259 ALA C C 1
ATOM 8867 O O . ALA C 1 259 ? 26.894 92.220 103.165 1.00 152.89 259 ALA C O 1
ATOM 8869 N N . GLY C 1 260 ? 26.713 90.667 104.818 1.00 152.89 260 GLY C N 1
ATOM 8870 C CA . GLY C 1 260 ? 27.541 91.362 105.756 1.00 152.89 260 GLY C CA 1
ATOM 8871 C C . GLY C 1 260 ? 28.992 90.880 106.050 1.00 152.89 260 GLY C C 1
ATOM 8872 O O . GLY C 1 260 ? 29.455 89.869 105.486 1.00 152.89 260 GLY C O 1
ATOM 8873 N N . GLY C 1 261 ? 29.556 91.732 106.971 1.00 152.89 261 GLY C N 1
ATOM 8874 C CA . GLY C 1 261 ? 30.941 91.717 107.562 1.00 152.89 261 GLY C CA 1
ATOM 8875 C C . GLY C 1 261 ? 31.136 90.501 108.448 1.00 152.89 261 GLY C C 1
ATOM 8876 O O . GLY C 1 261 ? 30.268 90.104 109.227 1.00 152.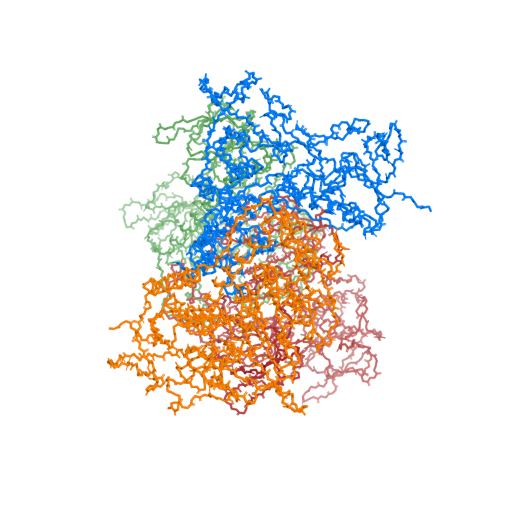89 261 GLY C O 1
ATOM 8877 N N . GLU C 1 262 ? 32.290 89.945 108.339 1.00 152.89 262 GLU C N 1
ATOM 8878 C CA . GLU C 1 262 ? 32.529 88.649 108.906 1.00 152.89 262 GLU C CA 1
ATOM 8879 C C . GLU C 1 262 ? 33.478 88.044 107.905 1.00 152.89 262 GLU C C 1
ATOM 8880 O O . GLU C 1 262 ? 34.037 88.743 107.057 1.00 152.89 262 GLU C O 1
ATOM 8886 N N . GLN C 1 263 ? 33.698 86.777 107.929 1.00 152.89 263 GLN C N 1
ATOM 8887 C CA . GLN C 1 263 ? 34.630 86.244 106.945 1.00 152.89 263 GLN C CA 1
ATOM 8888 C C . GLN C 1 263 ? 35.146 84.909 107.407 1.00 152.89 263 GLN C C 1
ATOM 8889 O O . GLN C 1 263 ? 36.192 84.814 108.046 1.00 152.89 263 GLN C O 1
ATOM 8895 N N . THR C 1 264 ? 34.295 84.069 107.461 1.00 115.58 264 THR C N 1
ATOM 8896 C CA . THR C 1 264 ? 34.823 82.729 107.735 1.00 115.58 264 THR C CA 1
ATOM 8897 C C . THR C 1 264 ? 35.931 82.491 106.698 1.00 115.58 264 THR C C 1
ATOM 8898 O O . THR C 1 264 ? 36.226 83.398 105.925 1.00 115.58 264 THR C O 1
ATOM 8902 N N . ILE C 1 265 ? 36.536 81.295 106.692 1.00 93.21 265 ILE C N 1
ATOM 8903 C CA . ILE C 1 265 ? 37.597 80.908 105.731 1.00 93.21 265 ILE C CA 1
ATOM 8904 C C . ILE C 1 265 ? 37.557 79.419 105.328 1.00 93.21 265 ILE C C 1
ATOM 8905 O O . ILE C 1 265 ? 37.910 78.516 106.101 1.00 93.21 265 ILE C O 1
ATOM 8910 N N . ILE C 1 266 ? 37.144 79.173 104.090 1.00 98.52 266 ILE C N 1
ATOM 8911 C CA . ILE C 1 266 ? 37.016 77.811 103.580 1.00 98.52 266 ILE C CA 1
ATOM 8912 C C . ILE C 1 266 ? 38.336 77.164 103.099 1.00 98.52 266 ILE C C 1
ATOM 8913 O O . ILE C 1 266 ? 39.170 77.809 102.451 1.00 98.52 266 ILE C O 1
ATOM 8918 N N . GLU C 1 267 ? 38.498 75.881 103.429 1.00 97.22 267 GLU C N 1
ATOM 8919 C CA . GLU C 1 267 ? 39.673 75.097 103.050 1.00 97.22 267 GLU C CA 1
ATOM 8920 C C . GLU C 1 267 ? 39.295 74.164 101.876 1.00 97.22 267 GLU C C 1
ATOM 8921 O O . GLU C 1 267 ? 38.134 73.740 101.763 1.00 97.22 267 GLU C O 1
ATOM 8927 N N . ALA C 1 268 ? 40.266 73.853 101.007 1.00 83.69 268 ALA C N 1
ATOM 8928 C CA . ALA C 1 268 ? 40.016 72.974 99.860 1.00 83.69 268 ALA C CA 1
ATOM 8929 C C . ALA C 1 268 ? 41.212 72.632 98.970 1.00 83.69 268 ALA C C 1
ATOM 8930 O O . ALA C 1 268 ? 42.039 73.481 98.655 1.00 83.69 268 ALA C O 1
ATOM 8932 N N . ASP C 1 269 ? 41.277 71.374 98.544 1.00 119.02 269 ASP C N 1
ATOM 8933 C CA . ASP C 1 269 ? 42.349 70.933 97.659 1.00 119.02 269 ASP C CA 1
ATOM 8934 C C . ASP C 1 269 ? 42.254 71.710 96.328 1.00 119.02 269 ASP C C 1
ATOM 8935 O O . ASP C 1 269 ? 43.222 72.374 95.924 1.00 119.02 269 ASP C O 1
ATOM 8940 N N . VAL C 1 270 ? 41.100 71.612 95.651 1.00 89.35 270 VAL C N 1
ATOM 8941 C CA . VAL C 1 270 ? 40.853 72.361 94.404 1.00 89.35 270 VAL C CA 1
ATOM 8942 C C . VAL C 1 270 ? 39.444 72.945 94.307 1.00 89.35 270 VAL C C 1
ATOM 8943 O O . VAL C 1 270 ? 38.492 72.503 94.950 1.00 89.35 270 VAL C O 1
ATOM 8947 N N . VAL C 1 271 ? 39.346 73.963 93.472 1.00 66.66 271 VAL C N 1
ATOM 8948 C CA . VAL C 1 271 ? 38.131 74.701 93.352 1.00 66.66 271 VAL C CA 1
ATOM 8949 C C . VAL C 1 271 ? 37.538 74.633 91.984 1.00 66.66 271 VAL C C 1
ATOM 8950 O O . VAL C 1 271 ? 38.213 74.916 90.994 1.00 66.66 271 VAL C O 1
ATOM 8954 N N . LEU C 1 272 ? 36.272 74.252 91.910 1.00 50.93 272 LEU C N 1
ATOM 8955 C CA . LEU C 1 272 ? 35.652 74.280 90.616 1.00 50.93 272 LEU C CA 1
ATOM 8956 C C . LEU C 1 272 ? 34.982 75.632 90.455 1.00 50.93 272 LEU C C 1
ATOM 8957 O O . LEU C 1 272 ? 34.134 76.005 91.291 1.00 50.93 272 LEU C O 1
ATOM 8962 N N . VAL C 1 273 ? 35.356 76.358 89.391 1.00 111.01 273 VAL C N 1
ATOM 8963 C CA . VAL C 1 273 ? 34.755 77.659 89.103 1.00 111.01 273 VAL C CA 1
ATOM 8964 C C . VAL C 1 273 ? 33.606 77.522 88.111 1.00 111.01 273 VAL C C 1
ATOM 8965 O O . VAL C 1 273 ? 33.780 77.568 86.881 1.00 111.01 273 VAL C O 1
ATOM 8969 N N . SER C 1 274 ? 32.420 77.352 88.683 1.00 133.97 274 SER C N 1
ATOM 8970 C CA . SER C 1 274 ? 31.207 77.188 87.913 1.00 133.97 274 SER C CA 1
ATOM 8971 C C . SER C 1 274 ? 30.401 78.463 87.797 1.00 133.97 274 SER C C 1
ATOM 8972 O O . SER C 1 274 ? 29.190 78.445 87.978 1.00 133.97 274 SER C O 1
ATOM 8975 N N . ALA C 1 275 ? 31.059 79.576 87.513 1.00 89.43 275 ALA C N 1
ATOM 8976 C CA . ALA C 1 275 ? 30.310 80.804 87.339 1.00 89.43 275 ALA C CA 1
ATOM 8977 C C . ALA C 1 275 ? 29.533 80.561 86.048 1.00 89.43 275 ALA C C 1
ATOM 8978 O O . ALA C 1 275 ? 29.401 79.415 85.609 1.00 89.43 275 ALA C O 1
ATOM 8980 N N . GLY C 1 276 ? 29.029 81.610 85.415 1.00 76.82 276 GLY C N 1
ATOM 8981 C CA . GLY C 1 276 ? 28.303 81.375 84.182 1.00 76.82 276 GLY C CA 1
ATOM 8982 C C . GLY C 1 276 ? 29.159 81.085 82.950 1.00 76.82 276 GLY C C 1
ATOM 8983 O O . GLY C 1 276 ? 30.318 80.667 83.030 1.00 76.82 276 GLY C O 1
ATOM 8984 N N . ARG C 1 277 ? 28.543 81.299 81.793 1.00 75.75 277 ARG C N 1
ATOM 8985 C CA . ARG C 1 277 ? 29.166 81.128 80.493 1.00 75.75 277 ARG C CA 1
ATOM 8986 C C . ARG C 1 277 ? 28.642 82.299 79.681 1.00 75.75 277 ARG C C 1
ATOM 8987 O O . ARG C 1 277 ? 27.498 82.726 79.847 1.00 75.75 277 ARG C O 1
ATOM 8995 N N . THR C 1 278 ? 29.483 82.819 78.803 1.00 78.07 278 THR C N 1
ATOM 8996 C CA . THR C 1 278 ? 29.111 83.945 77.977 1.00 78.07 278 THR C CA 1
ATOM 8997 C C . THR C 1 278 ? 29.166 83.570 76.524 1.00 78.07 278 THR C C 1
ATOM 8998 O O . THR C 1 278 ? 29.755 82.567 76.136 1.00 78.07 278 THR C O 1
ATOM 9002 N N . PRO C 1 279 ? 28.527 84.377 75.694 1.00 62.48 279 PRO C N 1
ATOM 9003 C CA . PRO C 1 279 ? 28.554 84.083 74.265 1.00 62.48 279 PRO C CA 1
ATOM 9004 C C . PRO C 1 279 ? 30.000 84.110 73.805 1.00 62.48 279 PRO C C 1
ATOM 9005 O O . PRO C 1 279 ? 30.878 84.493 74.570 1.00 62.48 279 PRO C O 1
ATOM 9009 N N . PHE C 1 280 ? 30.235 83.695 72.564 1.00 125.52 280 PHE C N 1
ATOM 9010 C CA . PHE C 1 280 ? 31.570 83.675 71.971 1.00 125.52 280 PHE C CA 1
ATOM 9011 C C . PHE C 1 280 ? 31.484 84.526 70.693 1.00 125.52 280 PHE C C 1
ATOM 9012 O O . PHE C 1 280 ? 30.859 84.136 69.717 1.00 125.52 280 PHE C O 1
ATOM 9020 N N . THR C 1 281 ? 32.099 85.700 70.712 1.00 93.75 281 THR C N 1
ATOM 9021 C CA . THR C 1 281 ? 32.051 86.600 69.571 1.00 93.75 281 THR C CA 1
ATOM 9022 C C . THR C 1 281 ? 33.444 87.036 69.141 1.00 93.75 281 THR C C 1
ATOM 9023 O O . THR C 1 281 ? 33.585 87.743 68.140 1.00 93.75 281 THR C O 1
ATOM 9027 N N . SER C 1 282 ? 34.460 86.621 69.899 1.00 152.72 282 SER C N 1
ATOM 9028 C CA . SER C 1 282 ? 35.862 86.983 69.639 1.00 152.72 282 SER C CA 1
ATOM 9029 C C . SER C 1 282 ? 36.455 86.416 68.346 1.00 152.72 282 SER C C 1
ATOM 9030 O O . SER C 1 282 ? 35.876 85.518 67.740 1.00 152.72 282 SER C O 1
ATOM 9033 N N . GLY C 1 283 ? 37.614 86.941 67.942 1.00 71.14 283 GLY C N 1
ATOM 9034 C CA . GLY C 1 283 ? 38.263 86.506 66.711 1.00 71.14 283 GLY C CA 1
ATOM 9035 C C . GLY C 1 283 ? 37.354 86.725 65.504 1.00 71.14 283 GLY C C 1
ATOM 9036 O O . GLY C 1 283 ? 37.762 86.722 64.340 1.00 71.14 283 GLY C O 1
ATOM 9037 N N . LEU C 1 284 ? 36.083 86.922 65.794 1.00 97.15 284 LEU C N 1
ATOM 9038 C CA . LEU C 1 284 ? 35.117 87.125 64.751 1.00 97.15 284 LEU C CA 1
ATOM 9039 C C . LEU C 1 284 ? 35.154 88.573 64.346 1.00 97.15 284 LEU C C 1
ATOM 9040 O O . LEU C 1 284 ? 35.098 89.483 65.178 1.00 97.15 284 LEU C O 1
ATOM 9045 N N . ASN C 1 285 ? 35.248 88.785 63.051 1.00 113.59 285 ASN C N 1
ATOM 9046 C CA . ASN C 1 285 ? 35.297 90.132 62.556 1.00 113.59 285 ASN C CA 1
ATOM 9047 C C . ASN C 1 285 ? 33.908 90.702 62.418 1.00 113.59 285 ASN C C 1
ATOM 9048 O O . ASN C 1 285 ? 33.225 90.418 61.448 1.00 113.59 285 ASN C O 1
ATOM 9053 N N . LEU C 1 286 ? 33.462 91.489 63.382 1.00 108.24 286 LEU C N 1
ATOM 9054 C CA . LEU C 1 286 ? 32.147 92.074 63.214 1.00 108.24 286 LEU C CA 1
ATOM 9055 C C . LEU C 1 286 ? 32.424 93.331 62.410 1.00 108.24 286 LEU C C 1
ATOM 9056 O O . LEU C 1 286 ? 31.643 94.288 62.433 1.00 108.24 286 LEU C O 1
ATOM 9061 N N . ASP C 1 287 ? 33.549 93.283 61.685 1.00 72.73 287 ASP C N 1
ATOM 9062 C CA . ASP C 1 287 ? 34.053 94.372 60.842 1.00 72.73 287 ASP C CA 1
ATOM 9063 C C . ASP C 1 287 ? 33.044 95.043 59.895 1.00 72.73 287 ASP C C 1
ATOM 9064 O O . ASP C 1 287 ? 31.985 95.480 60.327 1.00 72.73 287 ASP C O 1
ATOM 9069 N N . LYS C 1 288 ? 33.388 95.128 58.612 1.00 152.89 288 LYS C N 1
ATOM 9070 C CA . LYS C 1 288 ? 32.549 95.768 57.593 1.00 152.89 288 LYS C CA 1
ATOM 9071 C C . LYS C 1 288 ? 31.043 95.565 57.754 1.00 152.89 288 LYS C C 1
ATOM 9072 O O . LYS C 1 288 ? 30.255 96.421 57.347 1.00 152.89 288 LYS C O 1
ATOM 9078 N N . ILE C 1 289 ? 30.653 94.439 58.346 1.00 81.77 289 ILE C N 1
ATOM 9079 C CA . ILE C 1 289 ? 29.248 94.104 58.546 1.00 81.77 289 ILE C CA 1
ATOM 9080 C C . ILE C 1 289 ? 28.586 94.979 59.617 1.00 81.77 289 ILE C C 1
ATOM 9081 O O . ILE C 1 289 ? 27.747 95.831 59.298 1.00 81.77 289 ILE C O 1
ATOM 9086 N N . GLY C 1 290 ? 28.959 94.774 60.881 1.00 133.30 290 GLY C N 1
ATOM 9087 C CA . GLY C 1 290 ? 28.404 95.584 61.953 1.00 133.30 290 GLY C CA 1
ATOM 9088 C C . GLY C 1 290 ? 27.454 94.901 62.916 1.00 133.30 290 GLY C C 1
ATOM 9089 O O . GLY C 1 290 ? 26.599 95.558 63.511 1.00 133.30 290 GLY C O 1
ATOM 9090 N N . VAL C 1 291 ? 27.597 93.590 63.075 1.00 117.55 291 VAL C N 1
ATOM 9091 C CA . VAL C 1 291 ? 26.746 92.834 63.984 1.00 117.55 291 VAL C CA 1
ATOM 9092 C C . VAL C 1 291 ? 26.487 93.668 65.218 1.00 117.55 291 VAL C C 1
ATOM 9093 O O . VAL C 1 291 ? 27.398 94.287 65.755 1.00 117.55 291 VAL C O 1
ATOM 9097 N N . GLU C 1 292 ? 25.247 93.665 65.676 1.00 92.77 292 GLU C N 1
ATOM 9098 C CA . GLU C 1 292 ? 24.859 94.474 66.825 1.00 92.77 292 GLU C CA 1
ATOM 9099 C C . GLU C 1 292 ? 24.574 93.740 68.154 1.00 92.77 292 GLU C C 1
ATOM 9100 O O . GLU C 1 292 ? 23.572 93.024 68.244 1.00 92.77 292 GLU C O 1
ATOM 9106 N N . THR C 1 293 ? 25.397 93.933 69.197 1.00 53.91 293 THR C N 1
ATOM 9107 C CA . THR C 1 293 ? 25.127 93.234 70.484 1.00 53.91 293 THR C CA 1
ATOM 9108 C C . THR C 1 293 ? 24.275 93.921 71.582 1.00 53.91 293 THR C C 1
ATOM 9109 O O . THR C 1 293 ? 23.648 94.969 71.388 1.00 53.91 293 THR C O 1
ATOM 9113 N N . ASP C 1 294 ? 24.254 93.288 72.745 1.00 151.33 294 ASP C N 1
ATOM 9114 C CA . ASP C 1 294 ? 23.495 93.805 73.870 1.00 151.33 294 ASP C CA 1
ATOM 9115 C C . ASP C 1 294 ? 24.423 94.098 75.049 1.00 151.33 294 ASP C C 1
ATOM 9116 O O . ASP C 1 294 ? 25.648 94.004 74.936 1.00 151.33 294 ASP C O 1
ATOM 9121 N N . LYS C 1 295 ? 23.826 94.453 76.179 1.00 134.58 295 LYS C N 1
ATOM 9122 C CA . LYS C 1 295 ? 24.581 94.771 77.379 1.00 134.58 295 LYS C CA 1
ATOM 9123 C C . LYS C 1 295 ? 25.250 93.548 78.019 1.00 134.58 295 LYS C C 1
ATOM 9124 O O . LYS C 1 295 ? 26.048 93.707 78.945 1.00 134.58 295 LYS C O 1
ATOM 9130 N N . LEU C 1 296 ? 24.927 92.342 77.538 1.00 85.48 296 LEU C N 1
ATOM 9131 C CA . LEU C 1 296 ? 25.499 91.113 78.096 1.00 85.48 296 LEU C CA 1
ATOM 9132 C C . LEU C 1 296 ? 26.428 90.373 77.137 1.00 85.48 296 LEU C C 1
ATOM 9133 O O . LEU C 1 296 ? 26.963 89.320 77.499 1.00 85.48 296 LEU C O 1
ATOM 9138 N N . GLY C 1 297 ? 26.619 90.929 75.928 1.00 91.35 297 GLY C N 1
ATOM 9139 C CA . GLY C 1 297 ? 27.533 90.347 74.932 1.00 91.35 297 GLY C CA 1
ATOM 9140 C C . GLY C 1 297 ? 27.054 89.480 73.757 1.00 91.35 297 GLY C C 1
ATOM 9141 O O . GLY C 1 297 ? 27.862 89.036 72.922 1.00 91.35 297 GLY C O 1
ATOM 9142 N N . ARG C 1 298 ? 25.739 89.266 73.687 1.00 109.98 298 ARG C N 1
ATOM 9143 C CA . ARG C 1 298 ? 25.091 88.433 72.674 1.00 109.98 298 ARG C CA 1
ATOM 9144 C C . ARG C 1 298 ? 25.020 89.021 71.267 1.00 109.98 298 ARG C C 1
ATOM 9145 O O . ARG C 1 298 ? 25.867 89.817 70.858 1.00 109.98 298 ARG C O 1
ATOM 9153 N N . ILE C 1 299 ? 24.008 88.572 70.525 1.00 74.21 299 ILE C N 1
ATOM 9154 C CA . ILE C 1 299 ? 23.736 89.065 69.180 1.00 74.21 299 ILE C CA 1
ATOM 9155 C C . ILE C 1 299 ? 22.262 89.196 68.987 1.00 74.21 299 ILE C C 1
ATOM 9156 O O . ILE C 1 299 ? 21.588 88.180 68.899 1.00 74.21 299 ILE C O 1
ATOM 9161 N N . LEU C 1 300 ? 21.766 90.432 68.916 1.00 61.45 300 LEU C N 1
ATOM 9162 C CA . LEU C 1 300 ? 20.347 90.654 68.717 1.00 61.45 300 LEU C CA 1
ATOM 9163 C C . LEU C 1 300 ? 19.956 90.002 67.411 1.00 61.45 300 LEU C C 1
ATOM 9164 O O . LEU C 1 300 ? 20.743 89.949 66.458 1.00 61.45 300 LEU C O 1
ATOM 9169 N N . VAL C 1 301 ? 18.743 89.483 67.385 1.00 97.34 301 VAL C N 1
ATOM 9170 C CA . VAL C 1 301 ? 18.262 88.858 66.189 1.00 97.34 301 VAL C CA 1
ATOM 9171 C C . VAL C 1 301 ? 16.734 88.908 66.123 1.00 97.34 301 VAL C C 1
ATOM 9172 O O . VAL C 1 301 ? 16.055 89.198 67.129 1.00 97.34 301 VAL C O 1
ATOM 9176 N N . ASN C 1 302 ? 16.204 88.628 64.928 1.00 94.83 302 ASN C N 1
ATOM 9177 C CA . ASN C 1 302 ? 14.760 88.657 64.671 1.00 94.83 302 ASN C CA 1
ATOM 9178 C C . ASN C 1 302 ? 14.091 87.296 64.541 1.00 94.83 302 ASN C C 1
ATOM 9179 O O . ASN C 1 302 ? 14.719 86.254 64.660 1.00 94.83 302 ASN C O 1
ATOM 9184 N N . GLU C 1 303 ? 12.802 87.343 64.238 1.00 77.78 303 GLU C N 1
ATOM 9185 C CA . GLU C 1 303 ? 11.985 86.152 64.073 1.00 77.78 303 GLU C CA 1
ATOM 9186 C C . GLU C 1 303 ? 12.622 85.120 63.176 1.00 77.78 303 GLU C C 1
ATOM 9187 O O . GLU C 1 303 ? 12.568 83.929 63.480 1.00 77.78 303 GLU C O 1
ATOM 9193 N N . ARG C 1 304 ? 13.183 85.579 62.052 1.00 53.84 304 ARG C N 1
ATOM 9194 C CA . ARG C 1 304 ? 13.810 84.710 61.090 1.00 53.84 304 ARG C CA 1
ATOM 9195 C C . ARG C 1 304 ? 15.265 84.562 61.388 1.00 53.84 304 ARG C C 1
ATOM 9196 O O . ARG C 1 304 ? 16.038 84.275 60.494 1.00 53.84 304 ARG C O 1
ATOM 9204 N N . PHE C 1 305 ? 15.663 84.775 62.634 1.00 76.59 305 PHE C N 1
ATOM 9205 C CA . PHE C 1 305 ? 17.073 84.647 63.009 1.00 76.59 305 PHE C CA 1
ATOM 9206 C C . PHE C 1 305 ? 18.069 85.435 62.143 1.00 76.59 305 PHE C C 1
ATOM 9207 O O . PHE C 1 305 ? 19.173 84.952 61.882 1.00 76.59 305 PHE C O 1
ATOM 9215 N N . SER C 1 306 ? 17.680 86.639 61.715 1.00 152.89 306 SER C N 1
ATOM 9216 C CA . SER C 1 306 ? 18.543 87.502 60.907 1.00 152.89 306 SER C CA 1
ATOM 9217 C C . SER C 1 306 ? 19.030 88.684 61.733 1.00 152.89 306 SER C C 1
ATOM 9218 O O . SER C 1 306 ? 18.340 89.157 62.639 1.00 152.89 306 SER C O 1
ATOM 9221 N N . THR C 1 307 ? 20.203 89.191 61.393 1.00 69.88 307 THR C N 1
ATOM 9222 C CA . THR C 1 307 ? 20.773 90.289 62.164 1.00 69.88 307 THR C CA 1
ATOM 9223 C C . THR C 1 307 ? 20.336 91.716 61.850 1.00 69.88 307 THR C C 1
ATOM 9224 O O . THR C 1 307 ? 19.162 92.083 61.870 1.00 69.88 307 THR C O 1
ATOM 9228 N N . ASN C 1 308 ? 21.364 92.520 61.634 1.00 121.22 308 ASN C N 1
ATOM 9229 C CA . ASN C 1 308 ? 21.248 93.907 61.284 1.00 121.22 308 ASN C CA 1
ATOM 9230 C C . ASN C 1 308 ? 21.893 93.966 59.912 1.00 121.22 308 ASN C C 1
ATOM 9231 O O . ASN C 1 308 ? 21.728 94.937 59.178 1.00 121.22 308 ASN C O 1
ATOM 9236 N N . VAL C 1 309 ? 22.612 92.900 59.562 1.00 93.29 309 VAL C N 1
ATOM 9237 C CA . VAL C 1 309 ? 23.271 92.810 58.260 1.00 93.29 309 VAL C CA 1
ATOM 9238 C C . VAL C 1 309 ? 22.629 91.744 57.408 1.00 93.29 309 VAL C C 1
ATOM 9239 O O . VAL C 1 309 ? 22.760 90.552 57.705 1.00 93.29 309 VAL C O 1
ATOM 9243 N N . SER C 1 310 ? 21.967 92.160 56.338 1.00 103.16 310 SER C N 1
ATOM 9244 C CA . SER C 1 310 ? 21.317 91.210 55.451 1.00 103.16 310 SER C CA 1
ATOM 9245 C C . SER C 1 310 ? 22.290 90.089 55.138 1.00 103.16 310 SER C C 1
ATOM 9246 O O . SER C 1 310 ? 23.509 90.298 55.132 1.00 103.16 310 SER C O 1
ATOM 9249 N N . GLY C 1 311 ? 21.735 88.899 54.912 1.00 84.47 311 GLY C N 1
ATOM 9250 C CA . GLY C 1 311 ? 22.527 87.740 54.552 1.00 84.47 311 GLY C CA 1
ATOM 9251 C C . GLY C 1 311 ? 23.298 87.087 55.662 1.00 84.47 311 GLY C C 1
ATOM 9252 O O . GLY C 1 311 ? 23.803 85.978 55.480 1.00 84.47 311 GLY C O 1
ATOM 9253 N N . VAL C 1 312 ? 23.384 87.761 56.807 1.00 82.59 312 VAL C N 1
ATOM 9254 C CA . VAL C 1 312 ? 24.120 87.222 57.943 1.00 82.59 312 VAL C CA 1
ATOM 9255 C C . VAL C 1 312 ? 23.192 86.825 59.102 1.00 82.59 312 VAL C C 1
ATOM 9256 O O . VAL C 1 312 ? 22.512 87.683 59.667 1.00 82.59 312 VAL C O 1
ATOM 9260 N N . TYR C 1 313 ? 23.191 85.517 59.431 1.00 57.99 313 TYR C N 1
ATOM 9261 C CA . TYR C 1 313 ? 22.362 84.861 60.475 1.00 57.99 313 TYR C CA 1
ATOM 9262 C C . TYR C 1 313 ? 23.125 84.234 61.722 1.00 57.99 313 TYR C C 1
ATOM 9263 O O . TYR C 1 313 ? 24.265 83.767 61.604 1.00 57.99 313 TYR C O 1
ATOM 9272 N N . ALA C 1 314 ? 22.464 84.232 62.898 1.00 50.75 314 ALA C N 1
ATOM 9273 C CA . ALA C 1 314 ? 23.013 83.732 64.195 1.00 50.75 314 ALA C CA 1
ATOM 9274 C C . ALA C 1 314 ? 22.079 82.931 65.136 1.00 50.75 314 ALA C C 1
ATOM 9275 O O . ALA C 1 314 ? 21.001 83.380 65.528 1.00 50.75 314 ALA C O 1
ATOM 9277 N N . ILE C 1 315 ? 22.591 81.779 65.566 1.00 55.82 315 ILE C N 1
ATOM 9278 C CA . ILE C 1 315 ? 21.879 80.810 66.392 1.00 55.82 315 ILE C CA 1
ATOM 9279 C C . ILE C 1 315 ? 22.636 80.066 67.507 1.00 55.82 315 ILE C C 1
ATOM 9280 O O . ILE C 1 315 ? 23.842 79.783 67.402 1.00 55.82 315 ILE C O 1
ATOM 9285 N N . GLY C 1 316 ? 21.902 79.696 68.557 1.00 53.47 316 GLY C N 1
ATOM 9286 C CA . GLY C 1 316 ? 22.517 78.915 69.623 1.00 53.47 316 GLY C CA 1
ATOM 9287 C C . GLY C 1 316 ? 22.869 79.702 70.837 1.00 53.47 316 GLY C C 1
ATOM 9288 O O . GLY C 1 316 ? 22.115 80.578 71.201 1.00 53.47 316 GLY C O 1
ATOM 9289 N N . ASP C 1 317 ? 24.013 79.391 71.439 1.00 77.46 317 ASP C N 1
ATOM 9290 C CA . ASP C 1 317 ? 24.486 80.102 72.622 1.00 77.46 317 ASP C CA 1
ATOM 9291 C C . ASP C 1 317 ? 25.051 81.501 72.328 1.00 77.46 317 ASP C C 1
ATOM 9292 O O . ASP C 1 317 ? 25.577 82.133 73.225 1.00 77.46 317 ASP C O 1
ATOM 9297 N N . VAL C 1 318 ? 24.957 81.984 71.092 1.00 67.94 318 VAL C N 1
ATOM 9298 C CA . VAL C 1 318 ? 25.457 83.323 70.750 1.00 67.94 318 VAL C CA 1
ATOM 9299 C C . VAL C 1 318 ? 24.313 84.311 70.622 1.00 67.94 318 VAL C C 1
ATOM 9300 O O . VAL C 1 318 ? 24.540 85.486 70.353 1.00 67.94 318 VAL C O 1
ATOM 9304 N N . ILE C 1 319 ? 23.081 83.842 70.750 1.00 49.33 319 ILE C N 1
ATOM 9305 C CA . ILE C 1 319 ? 21.974 84.773 70.673 1.00 49.33 319 ILE C CA 1
ATOM 9306 C C . ILE C 1 319 ? 21.183 84.596 71.916 1.00 49.33 319 ILE C C 1
ATOM 9307 O O . ILE C 1 319 ? 21.385 83.644 72.649 1.00 49.33 319 ILE C O 1
ATOM 9312 N N . PRO C 1 320 ? 20.286 85.525 72.202 1.00 48.76 320 PRO C N 1
ATOM 9313 C CA . PRO C 1 320 ? 19.463 85.441 73.408 1.00 48.76 320 PRO C CA 1
ATOM 9314 C C . PRO C 1 320 ? 18.709 84.115 73.562 1.00 48.76 320 PRO C C 1
ATOM 9315 O O . PRO C 1 320 ? 18.359 83.476 72.570 1.00 48.76 320 PRO C O 1
ATOM 9319 N N . GLY C 1 321 ? 18.474 83.720 74.810 1.00 82.79 321 GLY C N 1
ATOM 9320 C CA . GLY C 1 321 ? 17.764 82.488 75.070 1.00 82.79 321 GLY C CA 1
ATOM 9321 C C . GLY C 1 321 ? 18.601 81.485 75.830 1.00 82.79 321 GLY C C 1
ATOM 9322 O O . GLY C 1 321 ? 19.828 81.612 75.827 1.00 82.79 321 GLY C O 1
ATOM 9323 N N . PRO C 1 322 ? 17.972 80.460 76.459 1.00 60.89 322 PRO C N 1
ATOM 9324 C CA . PRO C 1 322 ? 18.624 79.408 77.242 1.00 60.89 322 PRO C CA 1
ATOM 9325 C C . PRO C 1 322 ? 19.766 78.771 76.503 1.00 60.89 322 PRO C C 1
ATOM 9326 O O . PRO C 1 322 ? 19.678 78.478 75.328 1.00 60.89 322 PRO C O 1
ATOM 9330 N N . MET C 1 323 ? 20.862 78.570 77.206 1.00 105.73 323 MET C N 1
ATOM 9331 C CA . MET C 1 323 ? 22.018 78.001 76.572 1.00 105.73 323 MET C CA 1
ATOM 9332 C C . MET C 1 323 ? 22.069 76.518 76.752 1.00 105.73 323 MET C C 1
ATOM 9333 O O . MET C 1 323 ? 22.877 76.016 77.528 1.00 105.73 323 MET C O 1
ATOM 9338 N N . LEU C 1 324 ? 21.180 75.828 76.033 1.00 62.06 324 LEU C N 1
ATOM 9339 C CA . LEU C 1 324 ? 21.104 74.371 76.074 1.00 62.06 324 LEU C CA 1
ATOM 9340 C C . LEU C 1 324 ? 21.319 73.812 74.699 1.00 62.06 324 LEU C C 1
ATOM 9341 O O . LEU C 1 324 ? 20.943 74.437 73.717 1.00 62.06 324 LEU C O 1
ATOM 9346 N N . ALA C 1 325 ? 21.915 72.626 74.633 1.00 67.71 325 ALA C N 1
ATOM 9347 C CA . ALA C 1 325 ? 22.197 71.977 73.356 1.00 67.71 325 ALA C CA 1
ATOM 9348 C C . ALA C 1 325 ? 20.985 71.873 72.429 1.00 67.71 325 ALA C C 1
ATOM 9349 O O . ALA C 1 325 ? 21.092 72.205 71.258 1.00 67.71 325 ALA C O 1
ATOM 9351 N N . HIS C 1 326 ? 19.839 71.418 72.940 1.00 59.78 326 HIS C N 1
ATOM 9352 C CA . HIS C 1 326 ? 18.665 71.278 72.101 1.00 59.78 326 HIS C CA 1
ATOM 9353 C C . HIS C 1 326 ? 18.034 72.579 71.741 1.00 59.78 326 HIS C C 1
ATOM 9354 O O . HIS C 1 326 ? 17.287 72.628 70.784 1.00 59.78 326 HIS C O 1
ATOM 9361 N N . LYS C 1 327 ? 18.297 73.638 72.502 1.00 17.90 327 LYS C N 1
ATOM 9362 C CA . LYS C 1 327 ? 17.729 74.904 72.122 1.00 17.90 327 LYS C CA 1
ATOM 9363 C C . LYS C 1 327 ? 18.582 75.277 70.941 1.00 17.90 327 LYS C C 1
ATOM 9364 O O . LYS C 1 327 ? 18.107 75.770 69.972 1.00 17.90 327 LYS C O 1
ATOM 9370 N N . ALA C 1 328 ? 19.872 75.028 71.032 1.00 66.85 328 ALA C N 1
ATOM 9371 C CA . ALA C 1 328 ? 20.739 75.361 69.929 1.00 66.85 328 ALA C CA 1
ATOM 9372 C C . ALA C 1 328 ? 20.205 74.636 68.703 1.00 66.85 328 ALA C C 1
ATOM 9373 O O . ALA C 1 328 ? 19.774 75.276 67.753 1.00 66.85 328 ALA C O 1
ATOM 9375 N N . GLU C 1 329 ? 20.205 73.305 68.721 1.00 92.83 329 GLU C N 1
ATOM 9376 C CA . GLU C 1 329 ? 19.712 72.523 67.582 1.00 92.83 329 GLU C CA 1
ATOM 9377 C C . GLU C 1 329 ? 18.433 73.139 66.993 1.00 92.83 329 GLU C C 1
ATOM 9378 O O . GLU C 1 329 ? 18.306 73.269 65.785 1.00 92.83 329 GLU C O 1
ATOM 9384 N N . GLU C 1 330 ? 17.506 73.537 67.862 1.00 65.20 330 GLU C N 1
ATOM 9385 C CA . GLU C 1 330 ? 16.231 74.130 67.470 1.00 65.20 330 GLU C CA 1
ATOM 9386 C C . GLU C 1 330 ? 16.382 75.366 66.588 1.00 65.20 330 GLU C C 1
ATOM 9387 O O . GLU C 1 330 ? 15.817 75.404 65.494 1.00 65.20 330 GLU C O 1
ATOM 9393 N N . ASP C 1 331 ? 17.136 76.365 67.066 1.00 54.22 331 ASP C N 1
ATOM 9394 C CA . ASP C 1 331 ? 17.349 77.635 66.357 1.00 54.22 331 ASP C CA 1
ATOM 9395 C C . ASP C 1 331 ? 17.857 77.353 64.966 1.00 54.22 331 ASP C C 1
ATOM 9396 O O . ASP C 1 331 ? 17.338 77.881 63.979 1.00 54.22 331 ASP C O 1
ATOM 9401 N N . GLY C 1 332 ? 18.909 76.541 64.906 1.00 69.34 332 GLY C N 1
ATOM 9402 C CA . GLY C 1 332 ? 19.527 76.216 63.637 1.00 69.34 332 GLY C CA 1
ATOM 9403 C C . GLY C 1 332 ? 18.542 75.722 62.606 1.00 69.34 332 GLY C C 1
ATOM 9404 O O . GLY C 1 332 ? 18.447 76.255 61.496 1.00 69.34 332 GLY C O 1
ATOM 9405 N N . VAL C 1 333 ? 17.798 74.695 62.974 1.00 54.78 333 VAL C N 1
ATOM 9406 C CA . VAL C 1 333 ? 16.853 74.162 62.049 1.00 54.78 333 VAL C CA 1
ATOM 9407 C C . VAL C 1 333 ? 15.824 75.204 61.759 1.00 54.78 333 VAL C C 1
ATOM 9408 O O . VAL C 1 333 ? 15.615 75.561 60.605 1.00 54.78 333 VAL C O 1
ATOM 9412 N N . ALA C 1 334 ? 15.161 75.704 62.783 1.00 61.88 334 ALA C N 1
ATOM 9413 C CA . ALA C 1 334 ? 14.190 76.729 62.485 1.00 61.88 334 ALA C CA 1
ATOM 9414 C C . ALA C 1 334 ? 14.824 77.685 61.445 1.00 61.88 334 ALA C C 1
ATOM 9415 O O . ALA C 1 334 ? 14.235 77.981 60.412 1.00 61.88 334 ALA C O 1
ATOM 9417 N N . CYS C 1 335 ? 16.046 78.123 61.694 1.00 42.12 335 CYS C N 1
ATOM 9418 C CA . CYS C 1 335 ? 16.698 79.054 60.788 1.00 42.12 335 CYS C CA 1
ATOM 9419 C C . CYS C 1 335 ? 16.769 78.653 59.306 1.00 42.12 335 CYS C C 1
ATOM 9420 O O . CYS C 1 335 ? 16.346 79.410 58.391 1.00 42.12 335 CYS C O 1
ATOM 9423 N N . VAL C 1 336 ? 17.354 77.483 59.083 1.00 64.03 336 VAL C N 1
ATOM 9424 C CA . VAL C 1 336 ? 17.499 76.924 57.743 1.00 64.03 336 VAL C CA 1
ATOM 9425 C C . VAL C 1 336 ? 16.138 76.728 56.985 1.00 64.03 336 VAL C C 1
ATOM 9426 O O . VAL C 1 336 ? 16.029 76.999 55.781 1.00 64.03 336 VAL C O 1
ATOM 9430 N N . GLU C 1 337 ? 15.114 76.252 57.699 1.00 65.90 337 GLU C N 1
ATOM 9431 C CA . GLU C 1 337 ? 13.792 76.059 57.111 1.00 65.90 337 GLU C CA 1
ATOM 9432 C C . GLU C 1 337 ? 13.287 77.432 56.608 1.00 65.90 337 GLU C C 1
ATOM 9433 O O . GLU C 1 337 ? 12.628 77.532 55.565 1.00 65.90 337 GLU C O 1
ATOM 9439 N N . TYR C 1 338 ? 13.612 78.486 57.351 1.00 73.72 338 TYR C N 1
ATOM 9440 C CA . TYR C 1 338 ? 13.210 79.821 56.955 1.00 73.72 338 TYR C CA 1
ATOM 9441 C C . TYR C 1 338 ? 13.902 80.186 55.665 1.00 73.72 338 TYR C C 1
ATOM 9442 O O . TYR C 1 338 ? 13.282 80.688 54.728 1.00 73.72 338 TYR C O 1
ATOM 9451 N N . LEU C 1 339 ? 15.203 79.938 55.622 1.00 75.17 339 LEU C N 1
ATOM 9452 C CA . LEU C 1 339 ? 15.969 80.246 54.433 1.00 75.17 339 LEU C CA 1
ATOM 9453 C C . LEU C 1 339 ? 15.390 79.478 53.279 1.00 75.17 339 LEU C C 1
ATOM 9454 O O . LEU C 1 339 ? 15.358 79.952 52.148 1.00 75.17 339 LEU C O 1
ATOM 9459 N N . ALA C 1 340 ? 14.913 78.280 53.573 1.00 46.62 340 ALA C N 1
ATOM 9460 C CA . ALA C 1 340 ? 14.403 77.435 52.530 1.00 46.62 340 ALA C CA 1
ATOM 9461 C C . ALA C 1 340 ? 13.084 77.910 52.030 1.00 46.62 340 ALA C C 1
ATOM 9462 O O . ALA C 1 340 ? 12.637 77.481 50.962 1.00 46.62 340 ALA C O 1
ATOM 9464 N N . GLY C 1 341 ? 12.457 78.797 52.798 1.00 68.78 341 GLY C N 1
ATOM 9465 C CA . GLY C 1 341 ? 11.145 79.317 52.437 1.00 68.78 341 GLY C CA 1
ATOM 9466 C C . GLY C 1 341 ? 10.014 78.554 53.128 1.00 68.78 341 GLY C C 1
ATOM 9467 O O . GLY C 1 341 ? 8.824 78.720 52.792 1.00 68.78 341 GLY C O 1
ATOM 9468 N N . LYS C 1 342 ? 10.378 77.686 54.080 1.00 63.14 342 LYS C N 1
ATOM 9469 C CA . LYS C 1 342 ? 9.372 76.936 54.815 1.00 63.14 342 LYS C CA 1
ATOM 9470 C C . LYS C 1 342 ? 9.058 77.703 56.092 1.00 63.14 342 LYS C C 1
ATOM 9471 O O . LYS C 1 342 ? 9.401 78.871 56.211 1.00 63.14 342 LYS C O 1
ATOM 9477 N N . VAL C 1 343 ? 8.368 77.099 57.040 1.00 92.86 343 VAL C N 1
ATOM 9478 C CA . VAL C 1 343 ? 8.119 77.863 58.239 1.00 92.86 343 VAL C CA 1
ATOM 9479 C C . VAL C 1 343 ? 8.963 77.251 59.334 1.00 92.86 343 VAL C C 1
ATOM 9480 O O . VAL C 1 343 ? 8.792 76.081 59.646 1.00 92.86 343 VAL C O 1
ATOM 9484 N N . GLY C 1 344 ? 9.898 78.029 59.878 1.00 56.77 344 GLY C N 1
ATOM 9485 C CA . GLY C 1 344 ? 10.753 77.542 60.938 1.00 56.77 344 GLY C CA 1
ATOM 9486 C C . GLY C 1 344 ? 10.046 77.885 62.224 1.00 56.77 344 GLY C C 1
ATOM 9487 O O . GLY C 1 344 ? 9.409 78.942 62.296 1.00 56.77 344 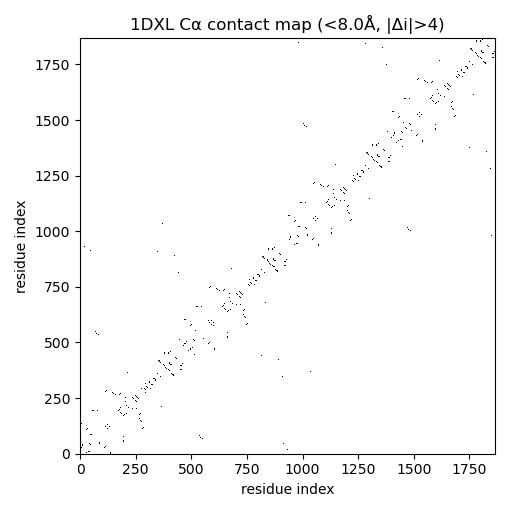GLY C O 1
ATOM 9488 N N . HIS C 1 345 ? 10.144 77.006 63.223 1.00 92.63 345 HIS C N 1
ATOM 9489 C CA . HIS C 1 345 ? 9.480 77.206 64.511 1.00 92.63 345 HIS C CA 1
ATOM 9490 C C . HIS C 1 345 ? 10.461 77.072 65.659 1.00 92.63 345 HIS C C 1
ATOM 9491 O O . HIS C 1 345 ? 11.342 76.206 65.612 1.00 92.63 345 HIS C O 1
ATOM 9498 N N . VAL C 1 346 ? 10.301 77.922 66.680 1.00 61.29 346 VAL C N 1
ATOM 9499 C CA . VAL C 1 346 ? 11.145 77.913 67.899 1.00 61.29 346 VAL C CA 1
ATOM 9500 C C . VAL C 1 346 ? 10.248 78.254 69.049 1.00 61.29 346 VAL C C 1
ATOM 9501 O O . VAL C 1 346 ? 9.194 78.862 68.865 1.00 61.29 346 VAL C O 1
ATOM 9505 N N . ASP C 1 347 ? 10.650 77.888 70.248 1.00 61.92 347 ASP C N 1
ATOM 9506 C CA . ASP C 1 347 ? 9.792 78.204 71.363 1.00 61.92 347 ASP C CA 1
ATOM 9507 C C . ASP C 1 347 ? 10.475 77.889 72.648 1.00 61.92 347 ASP C C 1
ATOM 9508 O O . ASP C 1 347 ? 10.189 76.864 73.254 1.00 61.92 347 ASP C O 1
ATOM 9513 N N . TYR C 1 348 ? 11.357 78.785 73.076 1.00 55.60 348 TYR C N 1
ATOM 9514 C CA . TYR C 1 348 ? 12.119 78.580 74.296 1.00 55.60 348 TYR C CA 1
ATOM 9515 C C . TYR C 1 348 ? 11.296 78.469 75.564 1.00 55.60 348 TYR C C 1
ATOM 9516 O O . TYR C 1 348 ? 11.874 78.370 76.625 1.00 55.60 348 TYR C O 1
ATOM 9525 N N . ASP C 1 349 ? 9.967 78.508 75.492 1.00 49.67 349 ASP C N 1
ATOM 9526 C CA . ASP C 1 349 ? 9.193 78.364 76.733 1.00 49.67 349 ASP C CA 1
ATOM 9527 C C . ASP C 1 349 ? 8.863 76.914 76.969 1.00 49.67 349 ASP C C 1
ATOM 9528 O O . ASP C 1 349 ? 8.385 76.543 78.050 1.00 49.67 349 ASP C O 1
ATOM 9533 N N . LYS C 1 350 ? 9.154 76.101 75.950 1.00 55.26 350 LYS C N 1
ATOM 9534 C CA . LYS C 1 350 ? 8.930 74.663 75.996 1.00 55.26 350 LYS C CA 1
ATOM 9535 C C . LYS C 1 350 ? 10.239 73.858 75.877 1.00 55.26 350 LYS C C 1
ATOM 9536 O O . LYS C 1 350 ? 10.239 72.636 75.781 1.00 55.26 350 LYS C O 1
ATOM 9542 N N . VAL C 1 351 ? 11.360 74.558 75.887 1.00 58.84 351 VAL C N 1
ATOM 9543 C CA . VAL C 1 351 ? 12.651 73.892 75.853 1.00 58.84 351 VAL C CA 1
ATOM 9544 C C . VAL C 1 351 ? 12.950 73.360 77.256 1.00 58.84 351 VAL C C 1
ATOM 9545 O O . VAL C 1 351 ? 13.270 74.119 78.158 1.00 58.84 351 VAL C O 1
ATOM 9549 N N . PRO C 1 352 ? 12.879 72.045 77.444 1.00 41.53 352 PRO C N 1
ATOM 9550 C CA . PRO C 1 352 ? 13.116 71.385 78.724 1.00 41.53 352 PRO C CA 1
ATOM 9551 C C . PRO C 1 352 ? 14.417 71.616 79.437 1.00 41.53 352 PRO C C 1
ATOM 9552 O O . PRO C 1 352 ? 15.380 72.042 78.854 1.00 41.53 352 PRO C O 1
ATOM 9556 N N . GLY C 1 353 ? 14.418 71.348 80.726 1.00 47.86 353 GLY C N 1
ATOM 9557 C CA . GLY C 1 353 ? 15.618 71.506 81.510 1.00 47.86 353 GLY C CA 1
ATOM 9558 C C . GLY C 1 353 ? 15.850 70.235 82.302 1.00 47.86 353 GLY C C 1
ATOM 9559 O O . GLY C 1 353 ? 14.940 69.698 82.983 1.00 47.86 353 GLY C O 1
ATOM 9560 N N . VAL C 1 354 ? 17.066 69.724 82.208 1.00 56.41 354 VAL C N 1
ATOM 9561 C CA . VAL C 1 354 ? 17.369 68.509 82.920 1.00 56.41 354 VAL C CA 1
ATOM 9562 C C . VAL C 1 354 ? 18.720 68.536 83.571 1.00 56.41 354 VAL C C 1
ATOM 9563 O O . VAL C 1 354 ? 19.752 68.692 82.895 1.00 56.41 354 VAL C O 1
ATOM 9567 N N . VAL C 1 355 ? 18.717 68.372 84.883 1.00 53.41 355 VAL C N 1
ATOM 9568 C CA . VAL C 1 355 ? 19.953 68.336 85.617 1.00 53.41 355 VAL C CA 1
ATOM 9569 C C . VAL C 1 355 ? 20.259 66.856 85.805 1.00 53.41 355 VAL C C 1
ATOM 9570 O O . VAL C 1 355 ? 19.425 66.096 86.317 1.00 53.41 355 VAL C O 1
ATOM 9574 N N . TYR C 1 356 ? 21.447 66.435 85.382 1.00 60.34 356 TYR C N 1
ATOM 9575 C CA . TYR C 1 356 ? 21.755 65.032 85.498 1.00 60.34 356 TYR C CA 1
ATOM 9576 C C . TYR C 1 356 ? 22.444 64.503 86.768 1.00 60.34 356 TYR C C 1
ATOM 9577 O O . TYR C 1 356 ? 23.198 63.538 86.707 1.00 60.34 356 TYR C O 1
ATOM 9586 N N . THR C 1 357 ? 22.141 65.123 87.908 1.00 44.49 357 THR C N 1
ATOM 9587 C CA . THR C 1 357 ? 22.640 64.768 89.246 1.00 44.49 357 THR C CA 1
ATOM 9588 C C . THR C 1 357 ? 22.049 63.423 89.724 1.00 44.49 357 THR C C 1
ATOM 9589 O O . THR C 1 357 ? 21.201 62.899 89.043 1.00 44.49 357 THR C O 1
ATOM 9593 N N . ASN C 1 358 ? 22.436 62.869 90.878 1.00 85.03 358 ASN C N 1
ATOM 9594 C CA . ASN C 1 358 ? 21.843 61.582 91.177 1.00 85.03 358 ASN C CA 1
ATOM 9595 C C . ASN C 1 358 ? 20.372 61.700 90.999 1.00 85.03 358 ASN C C 1
ATOM 9596 O O . ASN C 1 358 ? 19.830 61.052 90.145 1.00 85.03 358 ASN C O 1
ATOM 9601 N N . PRO C 1 359 ? 19.671 62.431 91.855 1.00 48.48 359 PRO C N 1
ATOM 9602 C CA . PRO C 1 359 ? 18.310 62.337 91.341 1.00 48.48 359 PRO C CA 1
ATOM 9603 C C . PRO C 1 359 ? 18.424 63.376 90.234 1.00 48.48 359 PRO C C 1
ATOM 9604 O O . PRO C 1 359 ? 19.212 64.324 90.364 1.00 48.48 359 PRO C O 1
ATOM 9608 N N . GLU C 1 360 ? 17.707 63.168 89.135 1.00 37.03 360 GLU C N 1
ATOM 9609 C CA . GLU C 1 360 ? 17.754 64.121 88.039 1.00 37.03 360 GLU C CA 1
ATOM 9610 C C . GLU C 1 360 ? 16.577 65.027 88.297 1.00 37.03 360 GLU C C 1
ATOM 9611 O O . GLU C 1 360 ? 15.682 64.681 89.070 1.00 37.03 360 GLU C O 1
ATOM 9617 N N . VAL C 1 361 ? 16.596 66.205 87.699 1.00 53.01 361 VAL C N 1
ATOM 9618 C CA . VAL C 1 361 ? 15.491 67.108 87.880 1.00 53.01 361 VAL C CA 1
ATOM 9619 C C . VAL C 1 361 ? 15.163 67.624 86.522 1.00 53.01 361 VAL C C 1
ATOM 9620 O O . VAL C 1 361 ? 15.957 68.322 85.905 1.00 53.01 361 VAL C O 1
ATOM 9624 N N . ALA C 1 362 ? 13.994 67.248 86.032 1.00 44.40 362 ALA C N 1
ATOM 9625 C CA . ALA C 1 362 ? 13.582 67.696 84.716 1.00 44.40 362 ALA C CA 1
ATOM 9626 C C . ALA C 1 362 ? 12.361 68.531 84.885 1.00 44.40 362 ALA C C 1
ATOM 9627 O O . ALA C 1 362 ? 11.448 68.237 85.678 1.00 44.40 362 ALA C O 1
ATOM 9629 N N . SER C 1 363 ? 12.371 69.614 84.150 1.00 47.51 363 SER C N 1
ATOM 9630 C CA . SER C 1 363 ? 11.242 70.488 84.207 1.00 47.51 363 SER C CA 1
ATOM 9631 C C . SER C 1 363 ? 10.968 70.976 82.785 1.00 47.51 363 SER C C 1
ATOM 9632 O O . SER C 1 363 ? 11.884 71.044 81.971 1.00 47.51 363 SER C O 1
ATOM 9635 N N . VAL C 1 364 ? 9.693 71.270 82.510 1.00 47.77 364 VAL C N 1
ATOM 9636 C CA . VAL C 1 364 ? 9.231 71.789 81.239 1.00 47.77 364 VAL C CA 1
ATOM 9637 C C . VAL C 1 364 ? 8.044 72.671 81.536 1.00 47.77 364 VAL C C 1
ATOM 9638 O O . VAL C 1 364 ? 7.233 72.345 82.390 1.00 47.77 364 VAL C O 1
ATOM 9642 N N . GLY C 1 365 ? 7.941 73.777 80.814 1.00 93.79 365 GLY C N 1
ATOM 9643 C CA . GLY C 1 365 ? 6.849 74.685 81.054 1.00 93.79 365 GLY C CA 1
ATOM 9644 C C . GLY C 1 365 ? 7.253 75.650 82.147 1.00 93.79 365 GLY C C 1
ATOM 9645 O O . GLY C 1 365 ? 8.430 75.938 82.343 1.00 93.79 365 GLY C O 1
AT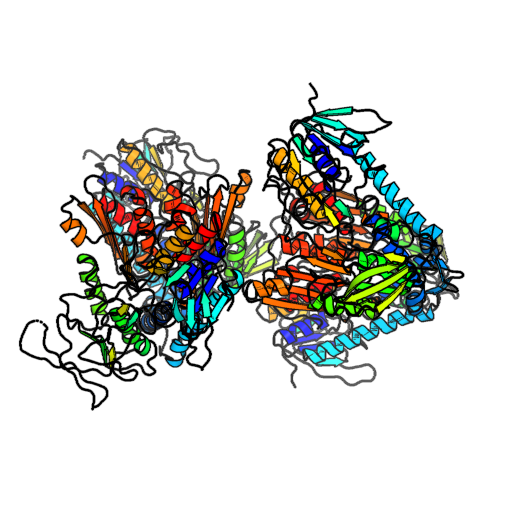OM 9646 N N . LYS C 1 366 ? 6.280 76.124 82.902 1.00 50.51 366 LYS C N 1
ATOM 9647 C CA . LYS C 1 366 ? 6.555 77.098 83.925 1.00 50.51 366 LYS C CA 1
ATOM 9648 C C . LYS C 1 366 ? 6.667 76.526 85.325 1.00 50.51 366 LYS C C 1
ATOM 9649 O O . LYS C 1 366 ? 6.192 75.436 85.607 1.00 50.51 366 LYS C O 1
ATOM 9655 N N . THR C 1 367 ? 7.291 77.291 86.215 1.00 37.28 367 THR C N 1
ATOM 9656 C CA . THR C 1 367 ? 7.456 76.898 87.628 1.00 37.28 367 THR C CA 1
ATOM 9657 C C . THR C 1 367 ? 6.276 77.464 88.378 1.00 37.28 367 THR C C 1
ATOM 9658 O O . THR C 1 367 ? 5.648 78.406 87.910 1.00 37.28 367 THR C O 1
ATOM 9662 N N . GLU C 1 368 ? 5.979 76.884 89.535 1.00 58.25 368 GLU C N 1
ATOM 9663 C CA . GLU C 1 368 ? 4.871 77.382 90.296 1.00 58.25 368 GLU C CA 1
ATOM 9664 C C . GLU C 1 368 ? 5.123 78.852 90.523 1.00 58.25 368 GLU C C 1
ATOM 9665 O O . GLU C 1 368 ? 4.233 79.657 90.318 1.00 58.25 368 GLU C O 1
ATOM 9671 N N . GLU C 1 369 ? 6.329 79.236 90.920 1.00 74.80 369 GLU C N 1
ATOM 9672 C CA . GLU C 1 369 ? 6.565 80.659 91.148 1.00 74.80 369 GLU C CA 1
ATOM 9673 C C . GLU C 1 369 ? 6.102 81.517 89.988 1.00 74.80 369 GLU C C 1
ATOM 9674 O O . GLU C 1 369 ? 5.413 82.489 90.199 1.00 74.80 369 GLU C O 1
ATOM 9680 N N . GLN C 1 370 ? 6.446 81.166 88.758 1.00 45.53 370 GLN C N 1
ATOM 9681 C CA . GLN C 1 370 ? 6.015 81.998 87.648 1.00 45.53 370 GLN C CA 1
ATOM 9682 C C . GLN C 1 370 ? 4.496 81.978 87.509 1.00 45.53 370 GLN C C 1
ATOM 9683 O O . GLN C 1 370 ? 3.875 83.000 87.387 1.00 45.53 370 GLN C O 1
ATOM 9689 N N . VAL C 1 371 ? 3.893 80.810 87.498 1.00 51.38 371 VAL C N 1
ATOM 9690 C CA . VAL C 1 371 ? 2.456 80.728 87.414 1.00 51.38 371 VAL C CA 1
ATOM 9691 C C . VAL C 1 371 ? 1.761 81.582 88.503 1.00 51.38 371 VAL C C 1
ATOM 9692 O O . VAL C 1 371 ? 0.611 81.954 88.329 1.00 51.38 371 VAL C O 1
ATOM 9696 N N . LYS C 1 372 ? 2.413 81.854 89.643 1.00 54.82 372 LYS C N 1
ATOM 9697 C CA . LYS C 1 372 ? 1.811 82.698 90.700 1.00 54.82 372 LYS C CA 1
ATOM 9698 C C . LYS C 1 372 ? 1.804 84.120 90.165 1.00 54.82 372 LYS C C 1
ATOM 9699 O O . LYS C 1 372 ? 0.776 84.791 90.155 1.00 54.82 372 LYS C O 1
ATOM 9705 N N . GLU C 1 373 ? 2.966 84.574 89.708 1.00 82.11 373 GLU C N 1
ATOM 9706 C CA . GLU C 1 373 ? 3.081 85.905 89.134 1.00 82.11 373 GLU C CA 1
ATOM 9707 C C . GLU C 1 373 ? 1.876 86.175 88.212 1.00 82.11 373 GLU C C 1
ATOM 9708 O O . GLU C 1 373 ? 1.288 87.246 88.292 1.00 82.11 373 GLU C O 1
ATOM 9714 N N . THR C 1 374 ? 1.490 85.199 87.376 1.00 74.96 374 THR C N 1
ATOM 9715 C CA . THR C 1 374 ? 0.370 85.374 86.444 1.00 74.96 374 THR C CA 1
ATOM 9716 C C . THR C 1 374 ? -0.980 85.494 87.132 1.00 74.96 374 THR C C 1
ATOM 9717 O O . THR C 1 374 ? -1.988 85.780 86.481 1.00 74.96 374 THR C O 1
ATOM 9721 N N . GLY C 1 375 ? -1.008 85.279 88.439 1.00 73.69 375 GLY C N 1
ATOM 9722 C CA . GLY C 1 375 ? -2.262 85.373 89.162 1.00 73.69 375 GLY C CA 1
ATOM 9723 C C . GLY C 1 375 ? -3.422 84.611 88.530 1.00 73.69 375 GLY C C 1
ATOM 9724 O O . GLY C 1 375 ? -4.593 85.006 88.635 1.00 73.69 375 GLY C O 1
ATOM 9725 N N . VAL C 1 376 ? -3.123 83.511 87.852 1.00 71.52 376 VAL C N 1
ATOM 9726 C CA . VAL C 1 376 ? -4.192 82.736 87.235 1.00 71.52 376 VAL C CA 1
ATOM 9727 C C . VAL C 1 376 ? -4.532 81.607 88.152 1.00 71.52 376 VAL C C 1
ATOM 9728 O O . VAL C 1 376 ? -3.643 80.936 88.640 1.00 71.52 376 VAL C O 1
ATOM 9732 N N . GLU C 1 377 ? -5.812 81.388 88.402 1.00 111.15 377 GLU C N 1
ATOM 9733 C CA . GLU C 1 377 ? -6.193 80.314 89.303 1.00 111.15 377 GLU C CA 1
ATOM 9734 C C . GLU C 1 377 ? -5.662 78.971 88.831 1.00 111.15 377 GLU C C 1
ATOM 9735 O O . GLU C 1 377 ? -6.030 78.500 87.761 1.00 111.15 377 GLU C O 1
ATOM 9741 N N . TYR C 1 378 ? -4.805 78.343 89.625 1.00 50.28 378 TYR C N 1
ATOM 9742 C CA . TYR C 1 378 ? -4.280 77.061 89.213 1.00 50.28 378 TYR C CA 1
ATOM 9743 C C . TYR C 1 378 ? -4.308 76.010 90.311 1.00 50.28 378 TYR C C 1
ATOM 9744 O O . TYR C 1 378 ? -4.368 76.334 91.494 1.00 50.28 378 TYR C O 1
ATOM 9753 N N . ARG C 1 379 ? -4.223 74.747 89.918 1.00 47.93 379 ARG C N 1
ATOM 9754 C CA . ARG C 1 379 ? -4.207 73.646 90.868 1.00 47.93 379 ARG C CA 1
ATOM 9755 C C . ARG C 1 379 ? -2.814 72.990 90.793 1.00 47.93 379 ARG C C 1
ATOM 9756 O O . ARG C 1 379 ? -2.003 73.320 89.904 1.00 47.93 379 ARG C O 1
ATOM 9764 N N . VAL C 1 380 ? -2.536 72.084 91.738 1.00 66.40 380 VAL C N 1
ATOM 9765 C CA . VAL C 1 380 ? -1.275 71.343 91.736 1.00 66.40 380 VAL C CA 1
ATOM 9766 C C . VAL C 1 380 ? -1.414 69.898 92.124 1.00 66.40 380 VAL C C 1
ATOM 9767 O O . VAL C 1 380 ? -2.006 69.563 93.128 1.00 66.40 380 VAL C O 1
ATOM 9771 N N . GLY C 1 381 ? -0.825 69.047 91.300 1.00 67.15 381 GLY C N 1
ATOM 9772 C CA . GLY C 1 381 ? -0.886 67.632 91.537 1.00 67.15 381 GLY C CA 1
ATOM 9773 C C . GLY C 1 381 ? 0.514 67.169 91.792 1.00 67.15 381 GLY C C 1
ATOM 9774 O O . GLY C 1 381 ? 1.482 67.714 91.256 1.00 67.15 381 GLY C O 1
ATOM 9775 N N . LYS C 1 382 ? 0.616 66.164 92.640 1.00 65.73 382 LYS C N 1
ATOM 9776 C CA . LYS C 1 382 ? 1.897 65.613 92.964 1.00 65.73 382 LYS C CA 1
ATOM 9777 C C . LYS C 1 382 ? 1.724 64.180 93.337 1.00 65.73 382 LYS C C 1
ATOM 9778 O O . LYS C 1 382 ? 0.705 63.789 93.882 1.00 65.73 382 LYS C O 1
ATOM 9784 N N . PHE C 1 383 ? 2.722 63.392 92.984 1.00 34.47 383 PHE C N 1
ATOM 9785 C CA . PHE C 1 383 ? 2.750 62.021 93.365 1.00 34.47 383 PHE C CA 1
ATOM 9786 C C . PHE C 1 383 ? 4.220 61.706 93.562 1.00 34.47 383 PHE C C 1
ATOM 9787 O O . PHE C 1 383 ? 5.122 62.227 92.880 1.00 34.47 383 PHE C O 1
ATOM 9795 N N . PRO C 1 384 ? 4.490 60.910 94.573 1.00 51.33 384 PRO C N 1
ATOM 9796 C CA . PRO C 1 384 ? 5.859 60.541 94.907 1.00 51.33 384 PRO C CA 1
ATOM 9797 C C . PRO C 1 384 ? 6.228 59.147 94.475 1.00 51.33 384 PRO C C 1
ATOM 9798 O O . PRO C 1 384 ? 5.384 58.252 94.415 1.00 51.33 384 PRO C O 1
ATOM 9802 N N . PHE C 1 385 ? 7.508 58.947 94.216 1.00 61.71 385 PHE C N 1
ATOM 9803 C CA . PHE C 1 385 ? 7.952 57.645 93.804 1.00 61.71 385 PHE C CA 1
ATOM 9804 C C . PHE C 1 385 ? 7.890 56.581 94.863 1.00 61.71 385 PHE C C 1
ATOM 9805 O O . PHE C 1 385 ? 7.950 55.405 94.535 1.00 61.71 385 PHE C O 1
ATOM 9813 N N . MET C 1 386 ? 7.764 56.980 96.128 1.00 39.11 386 MET C N 1
ATOM 9814 C CA . MET C 1 386 ? 7.676 56.018 97.208 1.00 39.11 386 MET C CA 1
ATOM 9815 C C . MET C 1 386 ? 6.402 55.199 97.060 1.00 39.11 386 MET C C 1
ATOM 9816 O O . MET C 1 386 ? 6.332 54.075 97.554 1.00 39.11 386 MET C O 1
ATOM 9821 N N . ALA C 1 387 ? 5.415 55.736 96.339 1.00 56.38 387 ALA C N 1
ATOM 9822 C CA . ALA C 1 387 ? 4.148 55.029 96.114 1.00 56.38 387 ALA C CA 1
ATOM 9823 C C . ALA C 1 387 ? 4.143 54.250 94.799 1.00 56.38 387 ALA C C 1
ATOM 9824 O O . ALA C 1 387 ? 3.226 53.470 94.530 1.00 56.38 387 ALA C O 1
ATOM 9826 N N . ASN C 1 388 ? 5.167 54.477 93.978 1.00 35.19 388 ASN C N 1
ATOM 9827 C CA . ASN C 1 388 ? 5.313 53.806 92.691 1.00 35.19 388 ASN C CA 1
ATOM 9828 C C . ASN C 1 388 ? 5.803 52.306 92.747 1.00 35.19 388 ASN C C 1
ATOM 9829 O O . ASN C 1 388 ? 6.976 52.001 92.986 1.00 35.19 388 ASN C O 1
ATOM 9834 N N . SER C 1 389 ? 4.894 51.368 92.514 1.00 36.87 389 SER C N 1
ATOM 9835 C CA . SER C 1 389 ? 5.276 49.983 92.509 1.00 36.87 389 SER C CA 1
ATOM 9836 C C . SER C 1 389 ? 6.637 49.738 91.889 1.00 36.87 389 SER C C 1
ATOM 9837 O O . SER C 1 389 ? 7.499 49.141 92.502 1.00 36.87 389 SER C O 1
ATOM 9840 N N . ARG C 1 390 ? 6.884 50.215 90.691 1.00 31.23 390 ARG C N 1
ATOM 9841 C CA . ARG C 1 390 ? 8.158 49.892 90.083 1.00 31.23 390 ARG C CA 1
ATOM 9842 C C . ARG C 1 390 ? 9.305 50.315 90.928 1.00 31.23 390 ARG C C 1
ATOM 9843 O O . ARG C 1 390 ? 10.199 49.505 91.217 1.00 31.23 390 ARG C O 1
ATOM 9851 N N . ALA C 1 391 ? 9.280 51.584 91.324 1.00 47.91 391 ALA C N 1
ATOM 9852 C CA . ALA C 1 391 ? 10.347 52.135 92.167 1.00 47.91 391 ALA C CA 1
ATOM 9853 C C . ALA C 1 391 ? 10.489 51.334 93.454 1.00 47.91 391 ALA C C 1
ATOM 9854 O O . ALA C 1 391 ? 11.588 50.961 93.824 1.00 47.91 391 ALA C O 1
ATOM 9856 N N . LYS C 1 392 ? 9.388 51.089 94.149 1.00 26.19 392 LYS C N 1
ATOM 9857 C CA . LYS C 1 392 ? 9.493 50.309 95.344 1.00 26.19 392 LYS C CA 1
ATOM 9858 C C . LYS C 1 392 ? 10.048 48.936 95.011 1.00 26.19 392 LYS C C 1
ATOM 9859 O O . LYS C 1 392 ? 11.032 48.522 95.584 1.00 26.19 392 LYS C O 1
ATOM 9865 N N . ALA C 1 393 ? 9.445 48.221 94.076 1.00 56.80 393 ALA C N 1
ATOM 9866 C CA . ALA C 1 393 ? 9.974 46.918 93.709 1.00 56.80 393 ALA C CA 1
ATOM 9867 C C . ALA C 1 393 ? 11.452 46.965 93.347 1.00 56.80 393 ALA C C 1
ATOM 9868 O O . ALA C 1 393 ? 12.088 45.957 93.305 1.00 56.80 393 ALA C O 1
ATOM 9870 N N . ILE C 1 394 ? 12.002 48.130 93.074 1.00 58.18 394 ILE C N 1
ATOM 9871 C CA . ILE C 1 394 ? 13.415 48.237 92.738 1.00 58.18 394 ILE C CA 1
ATOM 9872 C C . ILE C 1 394 ? 14.305 48.729 93.877 1.00 58.18 394 ILE C C 1
ATOM 9873 O O . ILE C 1 394 ? 15.498 48.431 93.902 1.00 58.18 394 ILE C O 1
ATOM 9878 N N . ASP C 1 395 ? 13.714 49.520 94.775 1.00 69.60 395 ASP C N 1
ATOM 9879 C CA . ASP C 1 395 ? 14.391 50.182 95.889 1.00 69.60 395 ASP C CA 1
ATOM 9880 C C . ASP C 1 395 ? 15.315 51.292 95.333 1.00 69.60 395 ASP C C 1
ATOM 9881 O O . ASP C 1 395 ? 16.534 51.291 95.545 1.00 69.60 395 ASP C O 1
ATOM 9886 N N . ASN C 1 396 ? 14.693 52.224 94.600 1.00 58.59 396 ASN C N 1
ATOM 9887 C CA . ASN C 1 396 ? 15.314 53.406 93.972 1.00 58.59 396 ASN C CA 1
ATOM 9888 C C . ASN C 1 396 ? 14.070 54.253 93.807 1.00 58.59 396 ASN C C 1
ATOM 9889 O O . ASN C 1 396 ? 13.562 54.406 92.710 1.00 58.59 396 ASN C O 1
ATOM 9894 N N . ALA C 1 397 ? 13.571 54.768 94.927 1.00 59.18 397 ALA C N 1
ATOM 9895 C CA . ALA C 1 397 ? 12.334 55.540 94.937 1.00 59.18 397 ALA C CA 1
ATOM 9896 C C . ALA C 1 397 ? 12.389 57.024 95.356 1.00 59.18 397 ALA C C 1
ATOM 9897 O O . ALA C 1 397 ? 11.359 57.616 95.779 1.00 59.18 397 ALA C O 1
ATOM 9899 N N . GLU C 1 398 ? 13.570 57.633 95.219 1.00 56.67 398 GLU C N 1
ATOM 9900 C CA . GLU C 1 398 ? 13.688 59.035 95.554 1.00 56.67 398 GLU C CA 1
ATOM 9901 C C . GLU C 1 398 ? 12.937 59.837 94.505 1.00 56.67 398 GLU C C 1
ATOM 9902 O O . GLU C 1 398 ? 12.891 59.453 93.356 1.00 56.67 398 GLU C O 1
ATOM 9908 N N . GLY C 1 399 ? 12.305 60.931 94.878 1.00 36.72 399 GLY C N 1
ATOM 9909 C CA . GLY C 1 399 ? 11.645 61.715 93.865 1.00 36.72 399 GLY C CA 1
ATOM 9910 C C . GLY C 1 399 ? 10.156 61.934 93.894 1.00 36.72 399 GLY C C 1
ATOM 9911 O O . GLY C 1 399 ? 9.441 61.479 94.771 1.00 36.72 399 GLY C O 1
ATOM 9912 N N . LEU C 1 400 ? 9.679 62.669 92.898 1.00 32.41 400 LEU C N 1
ATOM 9913 C CA . LEU C 1 400 ? 8.254 62.953 92.787 1.00 32.41 400 LEU C CA 1
ATOM 9914 C C . LEU C 1 400 ? 8.042 63.682 91.468 1.00 32.41 400 LEU C C 1
ATOM 9915 O O . LEU C 1 400 ? 8.970 64.278 90.873 1.00 32.41 400 LEU C O 1
ATOM 9920 N N . VAL C 1 401 ? 6.794 63.626 91.034 1.00 52.63 401 VAL C N 1
ATOM 9921 C CA . VAL C 1 401 ? 6.343 64.270 89.804 1.00 52.63 401 VAL C CA 1
ATOM 9922 C C . VAL C 1 401 ? 5.399 65.355 90.340 1.00 52.63 401 VAL C C 1
ATOM 9923 O O . VAL C 1 401 ? 4.690 65.156 91.342 1.00 52.63 401 VAL C O 1
ATOM 9927 N N . LYS C 1 402 ? 5.407 66.501 89.673 1.00 47.50 402 LYS C N 1
ATOM 9928 C CA . LYS C 1 402 ? 4.572 67.621 90.058 1.00 47.50 402 LYS C CA 1
ATOM 9929 C C . LYS C 1 402 ? 3.993 68.306 88.826 1.00 47.50 402 LYS C C 1
ATOM 9930 O O . LYS C 1 402 ? 4.730 68.795 87.983 1.00 47.50 402 LYS C O 1
ATOM 9936 N N . ILE C 1 403 ? 2.679 68.347 88.711 1.00 44.57 403 ILE C N 1
ATOM 9937 C CA . ILE C 1 403 ? 2.086 68.989 87.548 1.00 44.57 403 ILE C CA 1
ATOM 9938 C C . ILE C 1 403 ? 1.317 70.213 87.992 1.00 44.57 403 ILE C C 1
ATOM 9939 O O . ILE C 1 403 ? 0.623 70.174 88.997 1.00 44.57 403 ILE C O 1
ATOM 9944 N N . ILE C 1 404 ? 1.422 71.282 87.209 1.00 48.37 404 ILE C N 1
ATOM 9945 C CA . ILE C 1 404 ? 0.746 72.544 87.475 1.00 48.37 404 ILE C CA 1
ATOM 9946 C C . ILE C 1 404 ? -0.281 72.857 86.369 1.00 48.37 404 ILE C C 1
ATOM 9947 O O . ILE C 1 404 ? 0.051 72.848 85.188 1.00 48.37 404 ILE C O 1
ATOM 9952 N N . ALA C 1 405 ? -1.521 73.164 86.749 1.00 46.65 405 ALA C N 1
ATOM 9953 C CA . ALA C 1 405 ? -2.564 73.392 85.760 1.00 46.65 405 ALA C CA 1
ATOM 9954 C C . ALA C 1 405 ? -3.510 74.510 86.066 1.00 46.65 405 ALA C C 1
ATOM 9955 O O . ALA C 1 405 ? -3.799 74.769 87.217 1.00 46.65 405 ALA C O 1
ATOM 9957 N N . GLU C 1 406 ? -4.033 75.137 85.018 1.00 62.34 406 GLU C N 1
ATOM 9958 C CA . GLU C 1 406 ? -5.009 76.202 85.170 1.00 62.34 406 GLU C CA 1
ATOM 9959 C C . GLU C 1 406 ? -6.239 75.570 85.795 1.00 62.34 406 GLU C C 1
ATOM 9960 O O . GLU C 1 406 ? -6.756 74.562 85.276 1.00 62.34 406 GLU C O 1
ATOM 9966 N N . LYS C 1 407 ? -6.709 76.160 86.897 1.00 50.73 407 LYS C N 1
ATOM 9967 C CA . LYS C 1 407 ? -7.882 75.638 87.584 1.00 50.73 407 LYS C CA 1
ATOM 9968 C C . LYS C 1 407 ? -9.107 75.584 86.667 1.00 50.73 407 LYS C C 1
ATOM 9969 O O . LYS C 1 407 ? -9.810 74.593 86.621 1.00 50.73 407 LYS C O 1
ATOM 9975 N N . GLU C 1 408 ? -9.347 76.651 85.928 1.00 63.30 408 GLU C N 1
ATOM 9976 C CA . GLU C 1 408 ? -10.487 76.705 85.040 1.00 63.30 408 GLU C CA 1
ATOM 9977 C C . GLU C 1 408 ? -10.458 75.597 83.987 1.00 63.30 408 GLU C C 1
ATOM 9978 O O . GLU C 1 408 ? -11.277 74.668 83.995 1.00 63.30 408 GLU C O 1
ATOM 9984 N N . THR C 1 409 ? -9.483 75.721 83.094 1.00 55.67 409 THR C N 1
ATOM 9985 C CA . THR C 1 409 ? -9.250 74.842 81.962 1.00 55.67 409 THR C CA 1
ATOM 9986 C C . THR C 1 409 ? -8.671 73.443 82.191 1.00 55.67 409 THR C C 1
ATOM 9987 O O . THR C 1 409 ? -9.082 72.496 81.508 1.00 55.67 409 THR C O 1
ATOM 9991 N N . ASP C 1 410 ? -7.714 73.334 83.126 1.00 67.48 410 ASP C N 1
ATOM 9992 C CA . ASP C 1 410 ? -7.020 72.083 83.449 1.00 67.48 410 ASP C CA 1
ATOM 9993 C C . ASP C 1 410 ? -5.773 72.009 82.543 1.00 67.48 410 ASP C C 1
ATOM 9994 O O . ASP C 1 410 ? -5.053 71.001 82.509 1.00 67.48 410 ASP C O 1
ATOM 9999 N N . LYS C 1 411 ? -5.523 73.091 81.804 1.00 66.97 411 LYS C N 1
ATOM 10000 C CA . LYS C 1 411 ? -4.396 73.149 80.881 1.00 66.97 411 LYS C CA 1
ATOM 10001 C C . LYS C 1 411 ? -3.145 73.012 81.689 1.00 66.97 411 LYS C C 1
ATOM 10002 O O . LYS C 1 411 ? -3.033 73.601 82.749 1.00 66.97 411 LYS C O 1
ATOM 10008 N N . ILE C 1 412 ? -2.194 72.234 81.207 1.00 62.21 412 ILE C N 1
ATOM 10009 C CA . ILE C 1 412 ? -0.973 72.055 81.960 1.00 62.21 412 ILE C CA 1
ATOM 10010 C C . ILE C 1 412 ? -0.028 73.219 81.770 1.00 62.21 412 ILE C C 1
ATOM 10011 O O . ILE C 1 412 ? 0.306 73.555 80.652 1.00 62.21 412 ILE C O 1
ATOM 10016 N N . LEU C 1 413 ? 0.407 73.831 82.857 1.00 45.09 413 LEU C N 1
ATOM 10017 C CA . LEU C 1 413 ? 1.320 74.960 82.760 1.00 45.09 413 LEU C CA 1
ATOM 10018 C C . LEU C 1 413 ? 2.793 74.587 82.900 1.00 45.09 413 LEU C C 1
ATOM 10019 O O . LEU C 1 413 ? 3.658 75.227 82.269 1.00 45.09 413 LEU C O 1
ATOM 10024 N N . GLY C 1 414 ? 3.043 73.584 83.756 1.00 26.08 414 GLY C N 1
ATOM 10025 C CA . GLY C 1 414 ? 4.374 73.088 84.065 1.00 26.08 414 GLY C CA 1
ATOM 10026 C C . GLY C 1 414 ? 4.412 71.702 84.706 1.00 26.08 414 GLY C C 1
ATOM 10027 O O . GLY C 1 414 ? 3.509 71.259 85.370 1.00 26.08 414 GLY C O 1
ATOM 10028 N N . VAL C 1 415 ? 5.475 70.969 84.482 1.00 55.20 415 VAL C N 1
ATOM 10029 C CA . VAL C 1 415 ? 5.568 69.643 85.047 1.00 55.20 415 VAL C CA 1
ATOM 10030 C C . VAL C 1 415 ? 7.038 69.562 85.405 1.00 55.20 415 VAL C C 1
ATOM 10031 O O . VAL C 1 415 ? 7.919 69.738 84.555 1.00 55.20 415 VAL C O 1
ATOM 10035 N N . HIS C 1 416 ? 7.295 69.347 86.687 1.00 45.47 416 HIS C N 1
ATOM 10036 C CA . HIS C 1 416 ? 8.650 69.245 87.168 1.00 45.47 416 HIS C CA 1
ATOM 10037 C C . HIS C 1 416 ? 8.767 67.858 87.764 1.00 45.47 416 HIS C C 1
ATOM 10038 O O . HIS C 1 416 ? 7.810 67.327 88.361 1.00 45.47 416 HIS C O 1
ATOM 10045 N N . ILE C 1 417 ? 9.920 67.237 87.539 1.00 46.76 417 ILE C N 1
ATOM 10046 C CA . ILE C 1 417 ? 10.121 65.885 88.041 1.00 46.76 417 ILE C CA 1
ATOM 10047 C C . ILE C 1 417 ? 11.494 65.745 88.620 1.00 46.76 417 ILE C C 1
ATOM 10048 O O . ILE C 1 417 ? 12.487 66.171 88.002 1.00 46.76 417 ILE C O 1
ATOM 10053 N N . MET C 1 418 ? 11.527 65.158 89.821 1.00 61.12 418 MET C N 1
ATOM 10054 C CA . MET C 1 418 ? 12.776 64.885 90.517 1.00 61.12 418 MET C CA 1
ATOM 10055 C C . MET C 1 418 ? 12.725 63.412 90.667 1.00 61.12 418 MET C C 1
ATOM 10056 O O . MET C 1 418 ? 11.789 62.869 91.237 1.00 61.12 418 MET C O 1
ATOM 10061 N N . ALA C 1 419 ? 13.743 62.783 90.110 1.00 36.70 419 ALA C N 1
ATOM 10062 C CA . ALA C 1 419 ? 13.886 61.346 90.120 1.00 36.70 419 ALA C CA 1
ATOM 10063 C C . ALA C 1 419 ? 15.092 60.960 89.281 1.00 36.70 419 ALA C C 1
ATOM 10064 O O . ALA C 1 419 ? 15.725 61.783 88.635 1.00 36.70 419 ALA C O 1
ATOM 10066 N N . PRO C 1 420 ? 15.469 59.701 89.333 1.00 35.13 420 PRO C N 1
ATOM 10067 C CA . PRO C 1 420 ? 16.621 59.353 88.498 1.00 35.13 420 PRO C CA 1
ATOM 10068 C C . PRO C 1 420 ? 15.957 59.100 87.188 1.00 35.13 420 PRO C C 1
ATOM 10069 O O . PRO C 1 420 ? 14.742 58.841 87.148 1.00 35.13 420 PRO C O 1
ATOM 10073 N N . ASN C 1 421 ? 16.690 59.193 86.095 1.00 72.39 421 ASN C N 1
ATOM 10074 C CA . ASN C 1 421 ? 16.054 58.899 84.818 1.00 72.39 421 ASN C CA 1
ATOM 10075 C C . ASN C 1 421 ? 14.883 59.782 84.533 1.00 72.39 421 ASN C C 1
ATOM 10076 O O . ASN C 1 421 ? 14.033 59.421 83.748 1.00 72.39 421 ASN C O 1
ATOM 10081 N N . ALA C 1 422 ? 14.815 60.923 85.195 1.00 39.41 422 ALA C N 1
ATOM 10082 C CA . ALA C 1 422 ? 13.710 61.814 84.986 1.00 39.41 422 ALA C CA 1
ATOM 10083 C C . ALA C 1 422 ? 13.897 62.437 83.628 1.00 39.41 422 ALA C C 1
ATOM 10084 O O . ALA C 1 422 ? 12.942 62.823 82.996 1.00 39.41 422 ALA C O 1
ATOM 10086 N N . GLY C 1 423 ? 15.140 62.529 83.176 1.00 41.21 423 GLY C N 1
ATOM 10087 C CA . GLY C 1 423 ? 15.437 63.120 81.885 1.00 41.21 423 GLY C CA 1
ATOM 10088 C C . GLY C 1 423 ? 14.685 62.415 80.787 1.00 41.21 423 GLY C C 1
ATOM 10089 O O . GLY C 1 423 ? 14.639 62.900 79.679 1.00 41.21 423 GLY C O 1
ATOM 10090 N N . GLU C 1 424 ? 14.112 61.253 81.080 1.00 57.04 424 GLU C N 1
ATOM 10091 C CA . GLU C 1 424 ? 13.346 60.525 80.084 1.00 57.04 424 GLU C CA 1
ATOM 10092 C C . GLU C 1 424 ? 11.910 60.829 80.392 1.00 57.04 424 GLU C C 1
ATOM 10093 O O . GLU C 1 424 ? 11.178 61.356 79.556 1.00 57.04 424 GLU C O 1
ATOM 10099 N N . LEU C 1 425 ? 11.514 60.523 81.614 1.00 50.90 425 LEU C N 1
ATOM 10100 C CA . LEU C 1 425 ? 10.150 60.751 82.060 1.00 50.90 425 LEU C CA 1
ATOM 10101 C C . LEU C 1 425 ? 9.540 62.089 81.707 1.00 50.90 425 LEU C C 1
ATOM 10102 O O . LEU C 1 425 ? 8.351 62.162 81.473 1.00 50.90 425 LEU C O 1
ATOM 10107 N N . ILE C 1 426 ? 10.332 63.148 81.674 1.00 44.85 426 ILE C N 1
ATOM 10108 C CA . ILE C 1 426 ? 9.798 64.460 81.356 1.00 44.85 426 ILE C CA 1
ATOM 10109 C C . ILE C 1 426 ? 9.126 64.611 79.983 1.00 44.85 426 ILE C C 1
ATOM 10110 O O . ILE C 1 426 ? 8.251 65.467 79.801 1.00 44.85 426 ILE C O 1
ATOM 10115 N N . HIS C 1 427 ? 9.523 63.789 79.011 1.00 23.51 427 HIS C N 1
ATOM 10116 C CA . HIS C 1 427 ? 8.938 63.901 77.680 1.00 23.51 427 HIS C CA 1
ATOM 10117 C C . HIS C 1 427 ? 7.492 63.501 77.593 1.00 23.51 427 HIS C C 1
ATOM 10118 O O . HIS C 1 427 ? 6.765 63.915 76.717 1.00 23.51 427 HIS C O 1
ATOM 10125 N N . GLU C 1 428 ? 7.057 62.696 78.525 1.00 38.22 428 GLU C N 1
ATOM 10126 C CA . GLU C 1 428 ? 5.653 62.381 78.489 1.00 38.22 428 GLU C CA 1
ATOM 10127 C C . GLU C 1 428 ? 4.959 63.673 78.708 1.00 38.22 428 GLU C C 1
ATOM 10128 O O . GLU C 1 428 ? 3.988 63.964 78.055 1.00 38.22 428 GLU C O 1
ATOM 10134 N N . ALA C 1 429 ? 5.473 64.447 79.650 1.00 58.36 429 ALA C N 1
ATOM 10135 C CA . ALA C 1 429 ? 4.873 65.726 79.959 1.00 58.36 429 ALA C CA 1
ATOM 10136 C C . ALA C 1 429 ? 5.181 66.678 78.843 1.00 58.36 429 ALA C C 1
ATOM 10137 O O . ALA C 1 429 ? 4.304 67.392 78.352 1.00 58.36 429 ALA C O 1
ATOM 10139 N N . ALA C 1 430 ? 6.440 66.674 78.438 1.00 31.59 430 ALA C N 1
ATOM 10140 C CA . ALA C 1 430 ? 6.924 67.551 77.391 1.00 31.59 430 ALA C CA 1
ATOM 10141 C C . ALA C 1 430 ? 6.083 67.586 76.093 1.00 31.59 430 ALA C C 1
ATOM 10142 O O . ALA C 1 430 ? 5.811 68.633 75.485 1.00 31.59 430 ALA C O 1
ATOM 10144 N N . ILE C 1 431 ? 5.655 66.426 75.668 1.00 36.38 431 ILE C N 1
ATOM 10145 C CA . ILE C 1 431 ? 4.897 66.410 74.465 1.00 36.38 431 ILE C CA 1
ATOM 10146 C C . ILE C 1 431 ? 3.539 66.886 74.819 1.00 36.38 431 ILE C C 1
ATOM 10147 O O . ILE C 1 431 ? 3.033 67.730 74.138 1.00 36.38 431 ILE C O 1
ATOM 10152 N N . ALA C 1 432 ? 2.943 66.376 75.888 1.00 39.88 432 ALA C N 1
ATOM 10153 C CA . ALA C 1 432 ? 1.605 66.826 76.288 1.00 39.88 432 ALA C CA 1
ATOM 10154 C C . ALA C 1 432 ? 1.543 68.340 76.404 1.00 39.88 432 ALA C C 1
ATOM 10155 O O . ALA C 1 432 ? 0.558 68.975 75.996 1.00 39.88 432 ALA C O 1
ATOM 10157 N N . LEU C 1 433 ? 2.597 68.926 76.962 1.00 38.87 433 LEU C N 1
ATOM 10158 C CA . LEU C 1 433 ? 2.643 70.379 77.076 1.00 38.87 433 LEU C CA 1
ATOM 10159 C C . LEU C 1 433 ? 2.693 71.066 75.709 1.00 38.87 433 LEU C C 1
ATOM 10160 O O . LEU C 1 433 ? 2.144 72.131 75.565 1.00 38.87 433 LEU C O 1
ATOM 10165 N N . GLN C 1 434 ? 3.366 70.459 74.734 1.00 69.39 434 GLN C N 1
ATOM 10166 C CA . GLN C 1 434 ? 3.482 71.001 73.370 1.00 69.39 434 GLN C CA 1
ATOM 10167 C C . GLN C 1 434 ? 2.146 71.294 72.699 1.00 69.39 434 GLN C C 1
ATOM 10168 O O . GLN C 1 434 ? 2.045 72.219 71.887 1.00 69.39 434 GLN C O 1
ATOM 10174 N N . TYR C 1 435 ? 1.120 70.511 73.022 1.00 49.10 435 TYR C N 1
ATOM 10175 C CA . TYR C 1 435 ? -0.167 70.709 72.366 1.00 49.10 435 TYR C CA 1
ATOM 10176 C C . TYR C 1 435 ? -1.231 71.091 73.348 1.00 49.10 435 TYR C C 1
ATOM 10177 O O . TYR C 1 435 ? -2.368 70.601 73.327 1.00 49.10 435 TYR C O 1
ATOM 10186 N N . ASP C 1 436 ? -0.838 71.995 74.214 1.00 41.65 436 ASP C N 1
ATOM 10187 C CA . ASP C 1 436 ? -1.707 72.509 75.228 1.00 41.65 436 ASP C CA 1
ATOM 10188 C C . ASP C 1 436 ? -2.663 71.467 75.746 1.00 41.65 436 ASP C C 1
ATOM 10189 O O . ASP C 1 436 ? -3.842 71.723 75.790 1.00 41.65 436 ASP C O 1
ATOM 10194 N N . ALA C 1 437 ? -2.173 70.306 76.161 1.00 44.40 437 ALA C N 1
ATOM 10195 C CA . ALA C 1 437 ? -3.096 69.294 76.669 1.00 44.40 437 ALA C CA 1
ATOM 10196 C C . ALA C 1 437 ? -3.328 69.489 78.151 1.00 44.40 437 ALA C C 1
ATOM 10197 O O . ALA C 1 437 ? -2.590 70.245 78.779 1.00 44.40 437 ALA C O 1
ATOM 10199 N N . SER C 1 438 ? -4.327 68.802 78.712 1.00 54.22 438 SER C N 1
ATOM 10200 C CA . SER C 1 438 ? -4.685 68.889 80.152 1.00 54.22 438 SER C CA 1
ATOM 10201 C C . SER C 1 438 ? -4.379 67.652 80.990 1.00 54.22 438 SER C C 1
ATOM 10202 O O . SER C 1 438 ? -4.223 66.556 80.468 1.00 54.22 438 SER C O 1
ATOM 10205 N N . SER C 1 439 ? -4.350 67.832 82.303 1.00 32.82 439 SER C N 1
ATOM 10206 C CA . SER C 1 439 ? -4.103 66.722 83.238 1.00 32.82 439 SER C CA 1
ATOM 10207 C C . SER C 1 439 ? -4.924 65.503 82.884 1.00 32.82 439 SER C C 1
ATOM 10208 O O . SER C 1 439 ? -4.447 64.354 82.855 1.00 32.82 439 SER C O 1
ATOM 10211 N N . GLU C 1 440 ? -6.198 65.766 82.661 1.00 38.10 440 GLU C N 1
ATOM 10212 C CA . GLU C 1 440 ? -7.079 64.692 82.368 1.00 38.10 440 GLU C CA 1
ATOM 10213 C C . GLU C 1 440 ? -6.514 63.934 81.175 1.00 38.10 440 GLU C C 1
ATOM 10214 O O . GLU C 1 440 ? -6.330 62.701 81.207 1.00 38.10 440 GLU C O 1
ATOM 10220 N N . ASP C 1 441 ? -6.177 64.695 80.139 1.00 45.67 441 ASP C N 1
ATOM 10221 C CA . ASP C 1 441 ? -5.654 64.135 78.898 1.00 45.67 441 ASP C CA 1
ATOM 10222 C C . ASP C 1 441 ? -4.608 63.098 79.107 1.00 45.67 441 ASP C C 1
ATOM 10223 O O . ASP C 1 441 ? -4.772 61.961 78.727 1.00 45.67 441 ASP C O 1
ATOM 10228 N N . ILE C 1 442 ? -3.524 63.513 79.731 1.00 34.05 442 ILE C N 1
ATOM 10229 C CA . ILE C 1 442 ? -2.388 62.648 80.005 1.00 34.05 442 ILE C CA 1
ATOM 10230 C C . ILE C 1 442 ? -2.823 61.498 80.932 1.00 34.05 442 ILE C C 1
ATOM 10231 O O . ILE C 1 442 ? -2.430 60.332 80.761 1.00 34.05 442 ILE C O 1
ATOM 10236 N N . ALA C 1 443 ? -3.706 61.837 81.862 1.00 21.05 443 ALA C N 1
ATOM 10237 C CA . ALA C 1 443 ? -4.272 60.890 82.815 1.00 21.05 443 ALA C CA 1
ATOM 10238 C C . ALA C 1 443 ? -5.217 59.864 82.150 1.00 21.05 443 ALA C C 1
ATOM 10239 O O . ALA C 1 443 ? -5.457 58.787 82.697 1.00 21.05 443 ALA C O 1
ATOM 10241 N N . ARG C 1 444 ? -5.766 60.247 80.988 1.00 30.96 444 ARG C N 1
ATOM 10242 C CA . ARG C 1 444 ? -6.643 59.412 80.172 1.00 30.96 444 ARG C CA 1
ATOM 10243 C C . ARG C 1 444 ? -5.822 58.333 79.394 1.00 30.96 444 ARG C C 1
ATOM 10244 O O . ARG C 1 444 ? -6.396 57.350 78.932 1.00 30.96 444 ARG C O 1
ATOM 10252 N N . VAL C 1 445 ? -4.491 58.507 79.278 1.00 28.77 445 VAL C N 1
ATOM 10253 C CA . VAL C 1 445 ? -3.587 57.592 78.567 1.00 28.77 445 VAL C CA 1
ATOM 10254 C C . VAL C 1 445 ? -3.297 56.366 79.362 1.00 28.77 445 VAL C C 1
ATOM 10255 O O . VAL C 1 445 ? -2.950 56.463 80.523 1.00 28.77 445 VAL C O 1
ATOM 10259 N N . CYS C 1 446 ? -3.386 55.204 78.737 1.00 39.84 446 CYS C N 1
ATOM 10260 C CA . CYS C 1 446 ? -3.104 53.978 79.461 1.00 39.84 446 CYS C CA 1
ATOM 10261 C C . CYS C 1 446 ? -1.623 53.766 79.721 1.00 39.84 446 CYS C C 1
ATOM 10262 O O . CYS C 1 446 ? -0.865 53.691 78.786 1.00 39.84 446 CYS C O 1
ATOM 10265 N N . HIS C 1 447 ? -1.186 53.661 80.973 1.00 26.36 447 HIS C N 1
ATOM 10266 C CA . HIS C 1 447 ? 0.243 53.441 81.198 1.00 26.36 447 HIS C CA 1
ATOM 10267 C C . HIS C 1 447 ? 0.666 52.020 81.423 1.00 26.36 447 HIS C C 1
ATOM 10268 O O . HIS C 1 447 ? -0.044 51.249 82.017 1.00 26.36 447 HIS C O 1
ATOM 10275 N N . ALA C 1 448 ? 1.840 51.661 80.953 1.00 46.70 448 ALA C N 1
ATOM 10276 C CA . ALA C 1 448 ? 2.257 50.302 81.168 1.00 46.70 448 ALA C CA 1
ATOM 10277 C C . ALA C 1 448 ? 2.591 50.175 82.624 1.00 46.70 448 ALA C C 1
ATOM 10278 O O . ALA C 1 448 ? 3.262 51.069 83.134 1.00 46.70 448 ALA C O 1
ATOM 10280 N N . HIS C 1 449 ? 2.129 49.094 83.281 1.00 56.17 449 HIS C N 1
ATOM 10281 C CA . HIS C 1 449 ? 2.416 48.800 84.694 1.00 56.17 449 HIS C CA 1
ATOM 10282 C C . HIS C 1 449 ? 3.303 47.588 84.704 1.00 56.17 449 HIS C C 1
ATOM 10283 O O . HIS C 1 449 ? 3.013 46.623 84.011 1.00 56.17 449 HIS C O 1
ATOM 10290 N N . PRO C 1 450 ? 4.371 47.582 85.509 1.00 52.77 450 PRO C N 1
ATOM 10291 C CA . PRO C 1 450 ? 4.844 48.600 86.425 1.00 52.77 450 PRO C CA 1
ATOM 10292 C C . PRO C 1 450 ? 5.888 49.469 85.807 1.00 52.77 450 PRO C C 1
ATOM 10293 O O . PRO C 1 450 ? 6.926 48.980 85.379 1.00 52.77 450 PRO C O 1
ATOM 10297 N N . THR C 1 451 ? 5.639 50.761 85.789 1.00 39.13 451 THR C N 1
ATOM 10298 C CA . THR C 1 451 ? 6.625 51.675 85.262 1.00 39.13 451 THR C CA 1
ATOM 10299 C C . THR C 1 451 ? 6.751 52.971 86.051 1.00 39.13 451 THR C C 1
ATOM 10300 O O . THR C 1 451 ? 5.797 53.462 86.695 1.00 39.13 451 THR C O 1
ATOM 10304 N N . MET C 1 452 ? 7.944 53.534 85.995 1.00 22.37 452 MET C N 1
ATOM 10305 C CA . MET C 1 452 ? 8.117 54.793 86.645 1.00 22.37 452 MET C CA 1
ATOM 10306 C C . MET C 1 452 ? 6.984 55.701 86.089 1.00 22.37 452 MET C C 1
ATOM 10307 O O . MET C 1 452 ? 6.251 56.391 86.822 1.00 22.37 452 MET C O 1
ATOM 10312 N N . SER C 1 453 ? 6.833 55.645 84.770 1.00 50.87 453 SER C N 1
ATOM 10313 C CA . SER C 1 453 ? 5.858 56.451 84.080 1.00 50.87 453 SER C CA 1
ATOM 10314 C C . SER C 1 453 ? 4.539 56.480 84.773 1.00 50.87 453 SER C C 1
ATOM 10315 O O . SER C 1 453 ? 3.795 57.458 84.640 1.00 50.87 453 SER C O 1
ATOM 10318 N N . GLU C 1 454 ? 4.238 55.439 85.539 1.00 35.24 454 GLU C N 1
ATOM 10319 C CA . GLU C 1 454 ? 2.945 55.429 86.220 1.00 35.24 454 GLU C CA 1
ATOM 10320 C C . GLU C 1 454 ? 2.753 56.591 87.171 1.00 35.24 454 GLU C C 1
ATOM 10321 O O . GLU C 1 454 ? 1.652 57.061 87.372 1.00 35.24 454 GLU C O 1
ATOM 10327 N N . ALA C 1 455 ? 3.859 57.060 87.730 1.00 63.29 455 ALA C N 1
ATOM 10328 C CA . ALA C 1 455 ? 3.857 58.196 88.625 1.00 63.29 455 ALA C CA 1
ATOM 10329 C C . ALA C 1 455 ? 3.254 59.408 87.920 1.00 63.29 455 ALA C C 1
ATOM 10330 O O . ALA C 1 455 ? 2.372 60.050 88.456 1.00 63.29 455 ALA C O 1
ATOM 10332 N N . ILE C 1 456 ? 3.732 59.714 86.718 1.00 38.45 456 ILE C N 1
ATOM 10333 C CA . ILE C 1 456 ? 3.221 60.832 85.985 1.00 38.45 456 ILE C CA 1
ATOM 10334 C C . ILE C 1 456 ? 1.750 60.656 85.831 1.00 38.45 456 ILE C C 1
ATOM 10335 O O . ILE C 1 456 ? 0.993 61.622 85.937 1.00 38.45 456 ILE C O 1
ATOM 10340 N N . LYS C 1 457 ? 1.310 59.428 85.617 1.00 25.97 457 LYS C N 1
ATOM 10341 C CA . LYS C 1 457 ? -0.126 59.243 85.494 1.00 25.97 457 LYS C CA 1
ATOM 10342 C C . LYS C 1 457 ? -0.833 59.622 86.779 1.00 25.97 457 LYS C C 1
ATOM 10343 O O . LYS C 1 457 ? -1.884 60.226 86.773 1.00 25.97 457 LYS C O 1
ATOM 10349 N N . GLU C 1 458 ? -0.248 59.258 87.901 1.00 42.16 458 GLU C N 1
ATOM 10350 C CA . GLU C 1 458 ? -0.875 59.544 89.154 1.00 42.16 458 GLU C CA 1
ATOM 10351 C C . GLU C 1 458 ? -0.863 61.040 89.412 1.00 42.16 458 GLU C C 1
ATOM 10352 O O . GLU C 1 458 ? -1.874 61.622 89.789 1.00 42.16 458 GLU C O 1
ATOM 10358 N N . ALA C 1 459 ? 0.289 61.662 89.188 1.00 43.89 459 ALA C N 1
ATOM 10359 C CA . ALA C 1 459 ? 0.475 63.091 89.408 1.00 43.89 459 ALA C CA 1
ATOM 10360 C C . ALA C 1 459 ? -0.553 63.856 88.675 1.00 43.89 459 ALA C C 1
ATOM 10361 O O . ALA C 1 459 ? -1.029 64.854 89.172 1.00 43.89 459 ALA C O 1
ATOM 10363 N N . ALA C 1 460 ? -0.889 63.379 87.481 1.00 58.34 460 ALA C N 1
ATOM 10364 C CA . ALA C 1 460 ? -1.892 64.019 86.637 1.00 58.34 460 ALA C CA 1
ATOM 10365 C C . ALA C 1 460 ? -3.231 63.945 87.329 1.00 58.34 460 ALA C C 1
ATOM 10366 O O . ALA C 1 460 ? -3.845 64.985 87.579 1.00 58.34 460 ALA C O 1
ATOM 10368 N N . MET C 1 461 ? -3.678 62.730 87.654 1.00 70.29 461 MET C N 1
ATOM 10369 C CA . MET C 1 461 ? -4.961 62.537 88.354 1.00 70.29 461 MET C CA 1
ATOM 10370 C C . MET C 1 461 ? -5.064 63.423 89.611 1.00 70.29 461 MET C C 1
ATOM 10371 O O . MET C 1 461 ? -6.064 64.100 89.865 1.00 70.29 461 MET C O 1
ATOM 10376 N N . ALA C 1 462 ? -4.004 63.416 90.395 1.00 74.88 462 ALA C N 1
ATOM 10377 C CA . ALA C 1 462 ? -3.945 64.231 91.582 1.00 74.88 462 ALA C CA 1
ATOM 10378 C C . ALA C 1 462 ? -4.111 65.684 91.197 1.00 74.88 462 ALA C C 1
ATOM 10379 O O . ALA C 1 462 ? -4.071 66.559 92.049 1.00 74.88 462 ALA C O 1
ATOM 10381 N N . THR C 1 463 ? -4.273 65.962 89.919 1.00 82.95 463 THR C N 1
ATOM 10382 C CA . THR C 1 463 ? -4.411 67.334 89.551 1.00 82.95 463 THR C CA 1
ATOM 10383 C C . THR C 1 463 ? -5.837 67.748 89.300 1.00 82.95 463 THR C C 1
ATOM 10384 O O . THR C 1 463 ? -6.380 68.563 90.033 1.00 82.95 463 THR C O 1
ATOM 10388 N N . TYR C 1 464 ? -6.471 67.209 88.279 1.00 91.19 464 TYR C N 1
ATOM 10389 C CA . TYR C 1 464 ? -7.820 67.654 88.034 1.00 91.19 464 TYR C CA 1
ATOM 10390 C C . TYR C 1 464 ? -8.837 66.923 88.872 1.00 91.19 464 TYR C C 1
ATOM 10391 O O . TYR C 1 464 ? -9.978 67.363 88.958 1.00 91.19 464 TYR C O 1
ATOM 10400 N N . ASP C 1 465 ? -8.437 65.807 89.474 1.00 55.38 465 ASP C N 1
ATOM 10401 C CA . ASP C 1 465 ? -9.359 64.998 90.289 1.00 55.38 465 ASP C CA 1
ATOM 10402 C C . ASP C 1 465 ? -8.683 64.474 91.545 1.00 55.38 465 ASP C C 1
ATOM 10403 O O . ASP C 1 465 ? -8.237 65.260 92.360 1.00 55.38 465 ASP C O 1
ATOM 10408 N N . LYS C 1 466 ? -8.585 63.147 91.671 1.00 47.12 466 LYS C N 1
ATOM 10409 C CA . LYS C 1 466 ? -7.985 62.475 92.843 1.00 47.12 466 LYS C CA 1
ATOM 10410 C C . LYS C 1 466 ? -7.353 61.116 92.533 1.00 47.12 466 LYS C C 1
ATOM 10411 O O . LYS C 1 466 ? -8.005 60.198 92.067 1.00 47.12 466 LYS C O 1
ATOM 10417 N N . PRO C 1 467 ? -6.076 60.971 92.841 1.00 58.04 467 PRO C N 1
ATOM 10418 C CA . PRO C 1 467 ? -5.237 59.787 92.658 1.00 58.04 467 PRO C CA 1
ATOM 10419 C C . PRO C 1 467 ? -5.757 58.530 93.327 1.00 58.04 467 PRO C C 1
ATOM 10420 O O . PRO C 1 467 ? -6.463 58.599 94.333 1.00 58.04 467 PRO C O 1
ATOM 10424 N N . ILE C 1 468 ? -5.352 57.382 92.777 1.00 59.87 468 ILE C N 1
ATOM 10425 C CA . ILE C 1 468 ? -5.781 56.055 93.225 1.00 59.87 468 ILE C CA 1
ATOM 10426 C C . ILE C 1 468 ? -4.738 55.293 94.025 1.00 59.87 468 ILE C C 1
ATOM 10427 O O . ILE C 1 468 ? -4.942 54.165 94.375 1.00 59.87 468 ILE C O 1
ATOM 10432 N N . HIS C 1 469 ? -3.630 55.925 94.359 1.00 43.98 469 HIS C N 1
ATOM 10433 C CA . HIS C 1 469 ? -2.583 55.222 95.104 1.00 43.98 469 HIS C CA 1
ATOM 10434 C C . HIS C 1 469 ? -1.937 56.057 96.180 1.00 43.98 469 HIS C C 1
ATOM 10435 O O . HIS C 1 469 ? -0.895 55.710 96.684 1.00 43.98 469 HIS C O 1
ATOM 10442 N N . ILE C 1 470 ? -2.577 57.161 96.523 1.00 61.13 470 ILE C N 1
ATOM 10443 C CA . ILE C 1 470 ? -2.084 58.061 97.537 1.00 61.13 470 ILE C CA 1
ATOM 10444 C C . ILE C 1 470 ? -3.262 58.926 97.899 1.00 61.13 470 ILE C C 1
ATOM 10445 O O . ILE C 1 470 ? -3.336 59.171 99.100 1.00 61.13 470 ILE C O 1
ATOM 10450 N N . SER D 1 4 ? -27.934 46.937 110.587 1.00 152.89 4 SER D N 1
ATOM 10451 C CA . SER D 1 4 ? -26.782 47.200 109.668 1.00 152.89 4 SER D CA 1
ATOM 10452 C C . SER D 1 4 ? -27.182 47.182 108.175 1.00 152.89 4 SER D C 1
ATOM 10453 O O . SER D 1 4 ? -27.091 46.139 107.512 1.00 152.89 4 SER D O 1
ATOM 10456 N N . ASP D 1 5 ? -27.636 48.336 107.667 1.00 152.57 5 ASP D N 1
ATOM 10457 C CA . ASP D 1 5 ? -28.028 48.499 106.254 1.00 152.57 5 ASP D CA 1
ATOM 10458 C C . ASP D 1 5 ? -26.724 48.261 105.492 1.00 152.57 5 ASP D C 1
ATOM 10459 O O . ASP D 1 5 ? -25.666 48.703 105.951 1.00 152.57 5 ASP D O 1
ATOM 10464 N N . GLU D 1 6 ? -26.774 47.586 104.343 1.00 130.37 6 GLU D N 1
ATOM 10465 C CA . GLU D 1 6 ? -25.525 47.320 103.627 1.00 130.37 6 GLU D CA 1
ATOM 10466 C C . GLU D 1 6 ? -25.188 48.079 102.342 1.00 130.37 6 GLU D C 1
ATOM 10467 O O . GLU D 1 6 ? -26.058 48.593 101.629 1.00 130.37 6 GLU D O 1
ATOM 10473 N N . ASN D 1 7 ? -23.879 48.111 102.083 1.00 152.83 7 ASN D N 1
ATOM 10474 C CA . ASN D 1 7 ? -23.233 48.793 100.963 1.00 152.83 7 ASN D CA 1
ATOM 10475 C C . ASN D 1 7 ? -23.826 48.816 99.547 1.00 152.83 7 ASN D C 1
ATOM 10476 O O . ASN D 1 7 ? -24.869 48.218 99.265 1.00 152.83 7 ASN D O 1
ATOM 10481 N N . ASP D 1 8 ? -23.118 49.548 98.676 1.00 152.89 8 ASP D N 1
ATOM 10482 C CA . ASP D 1 8 ? -23.456 49.740 97.266 1.00 152.89 8 ASP D CA 1
ATOM 10483 C C . ASP D 1 8 ? -22.757 48.730 96.361 1.00 152.89 8 ASP D C 1
ATOM 10484 O O . ASP D 1 8 ? -23.402 47.848 95.784 1.00 152.89 8 ASP D O 1
ATOM 10489 N N . VAL D 1 9 ? -21.432 48.875 96.246 1.00 58.62 9 VAL D N 1
ATOM 10490 C CA . VAL D 1 9 ? -20.627 48.011 95.377 1.00 58.62 9 VAL D CA 1
ATOM 10491 C C . VAL D 1 9 ? -19.959 46.823 96.024 1.00 58.62 9 VAL D C 1
ATOM 10492 O O . VAL D 1 9 ? -19.353 46.920 97.100 1.00 58.62 9 VAL D O 1
ATOM 10496 N N . VAL D 1 10 ? -20.068 45.700 95.316 1.00 61.26 10 VAL D N 1
ATOM 10497 C CA . VAL D 1 10 ? -19.501 44.454 95.795 1.00 61.26 10 VAL D CA 1
ATOM 10498 C C . VAL D 1 10 ? -18.519 43.912 94.804 1.00 61.26 10 VAL D C 1
ATOM 10499 O O . VAL D 1 10 ? -18.886 43.548 93.693 1.00 61.26 10 VAL D O 1
ATOM 10503 N N . ILE D 1 11 ? -17.276 43.826 95.255 1.00 107.00 11 ILE D N 1
ATOM 10504 C CA . ILE D 1 11 ? -16.192 43.355 94.430 1.00 107.00 11 ILE D CA 1
ATOM 10505 C C . ILE D 1 11 ? -15.531 42.114 95.004 1.00 107.00 11 ILE D C 1
ATOM 10506 O O . ILE D 1 11 ? -14.927 42.158 96.080 1.00 107.00 11 ILE D O 1
ATOM 10511 N N . ILE D 1 12 ? -15.673 41.008 94.274 1.00 74.61 12 ILE D N 1
ATOM 10512 C CA . ILE D 1 12 ? -15.083 39.735 94.653 1.00 74.61 12 ILE D CA 1
ATOM 10513 C C . ILE D 1 12 ? -13.791 39.642 93.868 1.00 74.61 12 ILE D C 1
ATOM 10514 O O . ILE D 1 12 ? -13.819 39.310 92.702 1.00 74.61 12 ILE D O 1
ATOM 10519 N N . GLY D 1 13 ? -12.674 39.945 94.510 1.00 51.78 13 GLY D N 1
ATOM 10520 C CA . GLY D 1 13 ? -11.382 39.887 93.864 1.00 51.78 13 GLY D CA 1
ATOM 10521 C C . GLY D 1 13 ? -10.503 40.989 94.420 1.00 51.78 13 GLY D C 1
ATOM 10522 O O . GLY D 1 13 ? -10.947 42.120 94.432 1.00 51.78 13 GLY D O 1
ATOM 10523 N N . GLY D 1 14 ? -9.282 40.685 94.864 1.00 59.19 14 GLY D N 1
ATOM 10524 C CA . GLY D 1 14 ? -8.428 41.719 95.425 1.00 59.19 14 GLY D CA 1
ATOM 10525 C C . GLY D 1 14 ? -7.208 42.192 94.659 1.00 59.19 14 GLY D C 1
ATOM 10526 O O . GLY D 1 14 ? -6.207 42.581 95.271 1.00 59.19 14 GLY D O 1
ATOM 10527 N N . GLY D 1 15 ? -7.289 42.184 93.331 1.00 128.92 15 GLY D N 1
ATOM 10528 C CA . GLY D 1 15 ? -6.170 42.609 92.505 1.00 128.92 15 GLY D CA 1
ATOM 10529 C C . GLY D 1 15 ? -6.391 43.957 91.844 1.00 128.92 15 GLY D C 1
ATOM 10530 O O . GLY D 1 15 ? -7.273 44.703 92.270 1.00 128.92 15 GLY D O 1
ATOM 10531 N N . PRO D 1 16 ? -5.604 44.307 90.807 1.00 46.53 16 PRO D N 1
ATOM 10532 C CA . PRO D 1 16 ? -5.756 45.581 90.122 1.00 46.53 16 PRO D CA 1
ATOM 10533 C C . PRO D 1 16 ? -7.200 45.859 89.760 1.00 46.53 16 PRO D C 1
ATOM 10534 O O . PRO D 1 16 ? -7.718 46.925 90.014 1.00 46.53 16 PRO D O 1
ATOM 10538 N N . GLY D 1 17 ? -7.880 44.896 89.188 1.00 52.82 17 GLY D N 1
ATOM 10539 C CA . GLY D 1 17 ? -9.248 45.173 88.825 1.00 52.82 17 GLY D CA 1
ATOM 10540 C C . GLY D 1 17 ? -10.063 45.519 90.036 1.00 52.82 17 GLY D C 1
ATOM 10541 O O . GLY D 1 17 ? -10.841 46.457 90.026 1.00 52.82 17 GLY D O 1
ATOM 10542 N N . GLY D 1 18 ? -9.876 44.773 91.110 1.00 72.19 18 GLY D N 1
ATOM 10543 C CA . GLY D 1 18 ? -10.677 45.034 92.289 1.00 72.19 18 GLY D CA 1
ATOM 10544 C C . GLY D 1 18 ? -10.296 46.178 93.197 1.00 72.19 18 GLY D C 1
ATOM 10545 O O . GLY D 1 18 ? -11.124 47.029 93.503 1.00 72.19 18 GLY D O 1
ATOM 10546 N N . TYR D 1 19 ? -9.040 46.191 93.621 1.00 63.78 19 TYR D N 1
ATOM 10547 C CA . TYR D 1 19 ? -8.603 47.198 94.536 1.00 63.78 19 TYR D CA 1
ATOM 10548 C C . TYR D 1 19 ? -8.694 48.584 93.955 1.00 63.78 19 TYR D C 1
ATOM 10549 O O . TYR D 1 19 ? -8.845 49.578 94.666 1.00 63.78 19 TYR D O 1
ATOM 10558 N N . VAL D 1 20 ? -8.669 48.665 92.646 1.00 61.24 20 VAL D N 1
ATOM 10559 C CA . VAL D 1 20 ? -8.786 49.956 92.029 1.00 61.24 20 VAL D CA 1
ATOM 10560 C C . VAL D 1 20 ? -10.266 50.239 91.888 1.00 61.24 20 VAL D C 1
ATOM 10561 O O . VAL D 1 20 ? -10.748 51.241 92.406 1.00 61.24 20 VAL D O 1
ATOM 10565 N N . ALA D 1 21 ? -10.988 49.363 91.207 1.00 29.41 21 ALA D N 1
ATOM 10566 C CA . ALA D 1 21 ? -12.424 49.510 91.117 1.00 29.41 21 ALA D CA 1
ATOM 10567 C C . ALA D 1 21 ? -12.903 49.887 92.527 1.00 29.41 21 ALA D C 1
ATOM 10568 O O . ALA D 1 21 ? -13.640 50.877 92.713 1.00 29.41 21 ALA D O 1
ATOM 10570 N N . ALA D 1 22 ? -12.493 49.059 93.513 1.00 34.02 22 ALA D N 1
ATOM 10571 C CA . ALA D 1 22 ? -12.818 49.242 94.924 1.00 34.02 22 ALA D CA 1
ATOM 10572 C C . ALA D 1 22 ? -12.567 50.660 95.235 1.00 34.02 22 ALA D C 1
ATOM 10573 O O . ALA D 1 22 ? -13.503 51.397 95.449 1.00 34.02 22 ALA D O 1
ATOM 10575 N N . ILE D 1 23 ? -11.317 51.081 95.208 1.00 29.58 23 ILE D N 1
ATOM 10576 C CA . ILE D 1 23 ? -11.066 52.484 95.539 1.00 29.58 23 ILE D CA 1
ATOM 10577 C C . ILE D 1 23 ? -11.830 53.499 94.671 1.00 29.58 23 ILE D C 1
ATOM 10578 O O . ILE D 1 23 ? -12.484 54.407 95.180 1.00 29.58 23 ILE D O 1
ATOM 10583 N N . LYS D 1 24 ? -11.757 53.364 93.351 1.00 52.73 24 LYS D N 1
ATOM 10584 C CA . LYS D 1 24 ? -12.447 54.324 92.497 1.00 52.73 24 LYS D CA 1
ATOM 10585 C C . LYS D 1 24 ? -13.872 54.395 92.989 1.00 52.73 24 LYS D C 1
ATOM 10586 O O . LYS D 1 24 ? -14.481 55.438 92.970 1.00 52.73 24 LYS D O 1
ATOM 10592 N N . ALA D 1 25 ? -14.375 53.266 93.458 1.00 52.21 25 ALA D N 1
ATOM 10593 C CA . ALA D 1 25 ? -15.735 53.185 93.923 1.00 52.21 25 ALA D CA 1
ATOM 10594 C C . ALA D 1 25 ? -15.947 54.023 95.163 1.00 52.21 25 ALA D C 1
ATOM 10595 O O . ALA D 1 25 ? -16.900 54.796 95.253 1.00 52.21 25 ALA D O 1
ATOM 10597 N N . ALA D 1 26 ? -15.072 53.880 96.132 1.00 149.96 26 ALA D N 1
ATOM 10598 C CA . ALA D 1 26 ? -15.241 54.670 97.327 1.00 149.96 26 ALA D CA 1
ATOM 10599 C C . ALA D 1 26 ? -15.221 56.174 97.004 1.00 149.96 26 ALA D C 1
ATOM 10600 O O . ALA D 1 26 ? -16.057 56.932 97.507 1.00 149.96 26 ALA D O 1
ATOM 10602 N N . GLN D 1 27 ? -14.278 56.598 96.159 1.00 55.38 27 GLN D N 1
ATOM 10603 C CA . GLN D 1 27 ? -14.123 58.017 95.775 1.00 55.38 27 GLN D CA 1
ATOM 10604 C C . GLN D 1 27 ? -15.339 58.604 95.054 1.00 55.38 27 GLN D C 1
ATOM 10605 O O . GLN D 1 27 ? -15.581 59.795 95.090 1.00 55.38 27 GLN D O 1
ATOM 10611 N N . LEU D 1 28 ? -16.104 57.765 94.385 1.00 85.01 28 LEU D N 1
ATOM 10612 C CA . LEU D 1 28 ? -17.262 58.271 93.691 1.00 85.01 28 LEU D CA 1
ATOM 10613 C C . LEU D 1 28 ? -18.424 58.374 94.641 1.00 85.01 28 LEU D C 1
ATOM 10614 O O . LEU D 1 28 ? -19.447 58.936 94.287 1.00 85.01 28 LEU D O 1
ATOM 10619 N N . GLY D 1 29 ? -18.256 57.837 95.849 1.00 97.05 29 GLY D N 1
ATOM 10620 C CA . GLY D 1 29 ? -19.312 57.883 96.846 1.00 97.05 29 GLY D CA 1
ATOM 10621 C C . GLY D 1 29 ? -20.162 56.625 97.017 1.00 97.05 29 GLY D C 1
ATOM 10622 O O . GLY D 1 29 ? -21.359 56.708 97.291 1.00 97.05 29 GLY D O 1
ATOM 10623 N N . PHE D 1 30 ? -19.577 55.450 96.844 1.00 82.92 30 PHE D N 1
ATOM 10624 C CA . PHE D 1 30 ? -20.338 54.216 97.029 1.00 82.92 30 PHE D CA 1
ATOM 10625 C C . PHE D 1 30 ? -19.842 53.537 98.316 1.00 82.92 30 PHE D C 1
ATOM 10626 O O . PHE D 1 30 ? -18.658 53.648 98.683 1.00 82.92 30 PHE D O 1
ATOM 10634 N N . LYS D 1 31 ? -20.723 52.843 99.022 1.00 89.33 31 LYS D N 1
ATOM 10635 C CA . LYS D 1 31 ? -20.224 52.118 100.173 1.00 89.33 31 LYS D CA 1
ATOM 10636 C C . LYS D 1 31 ? -19.677 50.950 99.378 1.00 89.33 31 LYS D C 1
ATOM 10637 O O . LYS D 1 31 ? -20.397 50.402 98.529 1.00 89.33 31 LYS D O 1
ATOM 10643 N N . THR D 1 32 ? -18.413 50.593 99.592 1.00 119.60 32 THR D N 1
ATOM 10644 C CA . THR D 1 32 ? -17.855 49.490 98.825 1.00 119.60 32 THR D CA 1
ATOM 10645 C C . THR D 1 32 ? -17.095 48.464 99.635 1.00 119.60 32 THR D C 1
ATOM 10646 O O . THR D 1 32 ? -16.377 48.813 100.572 1.00 119.60 32 THR D O 1
ATOM 10650 N N . THR D 1 33 ? -17.253 47.198 99.249 1.00 146.67 33 THR D N 1
ATOM 10651 C CA . THR D 1 33 ? -16.599 46.079 99.921 1.00 146.67 33 THR D CA 1
ATOM 10652 C C . THR D 1 33 ? -15.923 45.127 98.925 1.00 146.67 33 THR D C 1
ATOM 10653 O O . THR D 1 33 ? -16.585 44.503 98.084 1.00 146.67 33 THR D O 1
ATOM 10657 N N . CYS D 1 34 ? -14.603 45.016 99.024 1.00 84.68 34 CYS D N 1
ATOM 10658 C CA . CYS D 1 34 ? -13.840 44.123 98.152 1.00 84.68 34 CYS D CA 1
ATOM 10659 C C . CYS D 1 34 ? -13.548 42.925 99.024 1.00 84.68 34 CYS D C 1
ATOM 10660 O O . CYS D 1 34 ? -13.150 43.091 100.175 1.00 84.68 34 CYS D O 1
ATOM 10663 N N . ILE D 1 35 ? -13.765 41.723 98.497 1.00 67.10 35 ILE D N 1
ATOM 10664 C CA . ILE D 1 35 ? -13.530 40.493 99.265 1.00 67.10 35 ILE D CA 1
ATOM 10665 C C . ILE D 1 35 ? -12.473 39.592 98.616 1.00 67.10 35 ILE D C 1
ATOM 10666 O O . ILE D 1 35 ? -12.639 39.188 97.473 1.00 67.10 35 ILE D O 1
ATOM 10671 N N . GLU D 1 36 ? -11.403 39.255 99.324 1.00 88.22 36 GLU D N 1
ATOM 10672 C CA . GLU D 1 36 ? -10.406 38.368 98.734 1.00 88.22 36 GLU D CA 1
ATOM 10673 C C . GLU D 1 36 ? -9.868 37.278 99.641 1.00 88.22 36 GLU D C 1
ATOM 10674 O O . GLU D 1 36 ? -9.357 37.550 100.733 1.00 88.22 36 GLU D O 1
ATOM 10680 N N . LYS D 1 37 ? -9.935 36.047 99.143 1.00 109.81 37 LYS D N 1
ATOM 10681 C CA . LYS D 1 37 ? -9.499 34.854 99.866 1.00 109.81 37 LYS D CA 1
ATOM 10682 C C . LYS D 1 37 ? -7.995 34.726 100.111 1.00 109.81 37 LYS D C 1
ATOM 10683 O O . LYS D 1 37 ? -7.556 34.030 101.026 1.00 109.81 37 LYS D O 1
ATOM 10689 N N . ARG D 1 38 ? -7.208 35.379 99.274 1.00 92.31 38 ARG D N 1
ATOM 10690 C CA . ARG D 1 38 ? -5.765 35.339 99.404 1.00 92.31 38 ARG D CA 1
ATOM 10691 C C . ARG D 1 38 ? -5.351 35.941 100.745 1.00 92.31 38 ARG D C 1
ATOM 10692 O O . ARG D 1 38 ? -6.168 36.575 101.423 1.00 92.31 38 ARG D O 1
ATOM 10700 N N . GLY D 1 39 ? -4.095 35.735 101.133 1.00 94.38 39 GLY D N 1
ATOM 10701 C CA . GLY D 1 39 ? -3.622 36.333 102.365 1.00 94.38 39 GLY D CA 1
ATOM 10702 C C . GLY D 1 39 ? -3.680 37.857 102.244 1.00 94.38 39 GLY D C 1
ATOM 10703 O O . GLY D 1 39 ? -4.587 38.516 102.777 1.00 94.38 39 GLY D O 1
ATOM 10704 N N . ALA D 1 40 ? -2.722 38.413 101.509 1.00 84.28 40 ALA D N 1
ATOM 10705 C CA . ALA D 1 40 ? -2.622 39.858 101.301 1.00 84.28 40 ALA D CA 1
ATOM 10706 C C . ALA D 1 40 ? -3.571 40.461 100.259 1.00 84.28 40 ALA D C 1
ATOM 10707 O O . ALA D 1 40 ? -4.254 39.747 99.534 1.00 84.28 40 ALA D O 1
ATOM 10709 N N . LEU D 1 41 ? -3.584 41.788 100.171 1.00 57.23 41 LEU D N 1
ATOM 10710 C CA . LEU D 1 41 ? -4.445 42.454 99.223 1.00 57.23 41 LEU D CA 1
ATOM 10711 C C . LEU D 1 41 ? -3.840 42.768 97.845 1.00 57.23 41 LEU D C 1
ATOM 10712 O O . LEU D 1 41 ? -4.551 43.251 96.960 1.00 57.23 41 LEU D O 1
ATOM 10717 N N . GLY D 1 42 ? -2.548 42.539 97.639 1.00 90.36 42 GLY D N 1
ATOM 10718 C CA . GLY D 1 42 ? -2.013 42.825 96.320 1.00 90.36 42 GLY D CA 1
ATOM 10719 C C . GLY D 1 42 ? -2.761 41.931 95.351 1.00 90.36 42 GLY D C 1
ATOM 10720 O O . GLY D 1 42 ? -3.553 41.092 95.801 1.00 90.36 42 GLY D O 1
ATOM 10721 N N . GLY D 1 43 ? -2.568 42.084 94.042 1.00 52.21 43 GLY D N 1
ATOM 10722 C CA . GLY D 1 43 ? -3.276 41.174 93.147 1.00 52.21 43 GLY D CA 1
ATOM 10723 C C . GLY D 1 43 ? -2.423 39.941 92.803 1.00 52.21 43 GLY D C 1
ATOM 10724 O O . GLY D 1 43 ? -1.651 39.480 93.633 1.00 52.21 43 GLY D O 1
ATOM 10725 N N . THR D 1 44 ? -2.567 39.390 91.595 1.00 53.65 44 THR D N 1
ATOM 10726 C CA . THR D 1 44 ? -1.730 38.264 91.143 1.00 53.65 44 THR D CA 1
ATOM 10727 C C . THR D 1 44 ? -0.408 38.972 90.849 1.00 53.65 44 THR D C 1
ATOM 10728 O O . THR D 1 44 ? 0.690 38.428 90.964 1.00 53.65 44 THR D O 1
ATOM 10732 N N . CYS D 1 45 ? -0.603 40.226 90.477 1.00 59.15 45 CYS D N 1
ATOM 10733 C CA . CYS D 1 45 ? 0.421 41.179 90.159 1.00 59.15 45 CYS D CA 1
ATOM 10734 C C . CYS D 1 45 ? 1.303 41.471 91.383 1.00 59.15 45 CYS D C 1
ATOM 10735 O O . CYS D 1 45 ? 2.526 41.298 91.348 1.00 59.15 45 CYS D O 1
ATOM 10738 N N . LEU D 1 46 ? 0.688 41.897 92.480 1.00 90.36 46 LEU D N 1
ATOM 10739 C CA . LEU D 1 46 ? 1.478 42.220 93.654 1.00 90.36 46 LEU D CA 1
ATOM 10740 C C . LEU D 1 46 ? 2.095 41.016 94.326 1.00 90.36 46 LEU D C 1
ATOM 10741 O O . LEU D 1 46 ? 3.309 40.957 94.516 1.00 90.36 46 LEU D O 1
ATOM 10746 N N . ASN D 1 47 ? 1.251 40.051 94.665 1.00 65.69 47 ASN D N 1
ATOM 10747 C CA . ASN D 1 47 ? 1.673 38.858 95.380 1.00 65.69 47 ASN D CA 1
ATOM 10748 C C . ASN D 1 47 ? 2.627 37.897 94.735 1.00 65.69 47 ASN D C 1
ATOM 10749 O O . ASN D 1 47 ? 3.744 37.782 95.221 1.00 65.69 47 ASN D O 1
ATOM 10754 N N . VAL D 1 48 ? 2.215 37.228 93.655 1.00 61.44 48 VAL D N 1
ATOM 10755 C CA . VAL D 1 48 ? 3.055 36.231 92.977 1.00 61.44 48 VAL D CA 1
ATOM 10756 C C . VAL D 1 48 ? 3.424 36.403 91.471 1.00 61.44 48 VAL D C 1
ATOM 10757 O O . VAL D 1 48 ? 3.260 35.457 90.679 1.00 61.44 48 VAL D O 1
ATOM 10761 N N . GLY D 1 49 ? 3.945 37.574 91.078 1.00 40.09 49 GLY D N 1
ATOM 10762 C CA . GLY D 1 49 ? 4.297 37.795 89.682 1.00 40.09 49 GLY D CA 1
ATOM 10763 C C . GLY D 1 49 ? 4.882 39.128 89.223 1.00 40.09 49 GLY D C 1
ATOM 10764 O O . GLY D 1 49 ? 6.089 39.241 89.126 1.00 40.09 49 GLY D O 1
ATOM 10765 N N . CYS D 1 50 ? 4.032 40.111 88.908 1.00 35.17 50 CYS D N 1
ATOM 10766 C CA . CYS D 1 50 ? 4.426 41.434 88.398 1.00 35.17 50 CYS D CA 1
ATOM 10767 C C . CYS D 1 50 ? 5.698 41.915 88.968 1.00 35.17 50 CYS D C 1
ATOM 10768 O O . CYS D 1 50 ? 6.743 41.894 88.378 1.00 35.17 50 CYS D O 1
ATOM 10771 N N . ILE D 1 51 ? 5.533 42.425 90.167 1.00 76.25 51 ILE D N 1
ATOM 10772 C CA . ILE D 1 51 ? 6.577 42.997 90.973 1.00 76.25 51 ILE D CA 1
ATOM 10773 C C . ILE D 1 51 ? 7.657 42.014 91.332 1.00 76.25 51 ILE D C 1
ATOM 10774 O O . ILE D 1 51 ? 8.829 42.209 90.998 1.00 76.25 51 ILE D O 1
ATOM 10779 N N . PRO D 1 52 ? 7.266 40.954 92.061 1.00 50.01 52 PRO D N 1
ATOM 10780 C CA . PRO D 1 52 ? 8.201 39.920 92.487 1.00 50.01 52 PRO D CA 1
ATOM 10781 C C . PRO D 1 52 ? 9.192 39.732 91.371 1.00 50.01 52 PRO D C 1
ATOM 10782 O O . PRO D 1 52 ? 10.406 39.783 91.553 1.00 50.01 52 PRO D O 1
ATOM 10786 N N . SER D 1 53 ? 8.599 39.530 90.206 1.00 32.41 53 SER D N 1
ATOM 10787 C CA . SER D 1 53 ? 9.275 39.324 88.940 1.00 32.41 53 SER D CA 1
ATOM 10788 C C . SER D 1 53 ? 10.115 40.528 88.505 1.00 32.41 53 SER D C 1
ATOM 10789 O O . SER D 1 53 ? 11.185 40.373 87.939 1.00 32.41 53 SER D O 1
ATOM 10792 N N . LYS D 1 54 ? 9.639 41.734 88.779 1.00 37.22 54 LYS D N 1
ATOM 10793 C CA . LYS D 1 54 ? 10.395 42.898 88.360 1.00 37.22 54 LYS D CA 1
ATOM 10794 C C . LYS D 1 54 ? 11.528 43.073 89.330 1.00 37.22 54 LYS D C 1
ATOM 10795 O O . LYS D 1 54 ? 12.617 43.503 88.977 1.00 37.22 54 LYS D O 1
ATOM 10801 N N . ALA D 1 55 ? 11.266 42.691 90.562 1.00 39.91 55 ALA D N 1
ATOM 10802 C CA . ALA D 1 55 ? 12.281 42.770 91.601 1.00 39.91 55 ALA D CA 1
ATOM 10803 C C . ALA D 1 55 ? 13.488 41.953 91.191 1.00 39.91 55 ALA D C 1
ATOM 10804 O O . ALA D 1 55 ? 14.574 42.497 90.958 1.00 39.91 55 ALA D O 1
ATOM 10806 N N . LEU D 1 56 ? 13.253 40.643 91.099 1.00 72.56 56 LEU D N 1
ATOM 10807 C CA . LEU D 1 56 ? 14.275 39.674 90.748 1.00 72.56 56 LEU D CA 1
ATOM 10808 C C . LEU D 1 56 ? 15.070 40.148 89.567 1.00 72.56 56 LEU D C 1
ATOM 10809 O O . LEU D 1 56 ? 16.290 40.274 89.645 1.00 72.56 56 LEU D O 1
ATOM 10814 N N . LEU D 1 57 ? 14.362 40.396 88.470 1.00 49.80 57 LEU D N 1
ATOM 10815 C CA . LEU D 1 57 ? 14.936 40.902 87.224 1.00 49.80 57 LEU D CA 1
ATOM 10816 C C . LEU D 1 57 ? 16.013 41.959 87.462 1.00 49.80 57 LEU D C 1
ATOM 10817 O O . LEU D 1 57 ? 17.110 41.916 86.878 1.00 49.80 57 LEU D O 1
ATOM 10822 N N . HIS D 1 58 ? 15.666 42.914 88.319 1.00 73.36 58 HIS D N 1
ATOM 10823 C CA . HIS D 1 58 ? 16.559 43.997 88.622 1.00 73.36 58 HIS D CA 1
ATOM 10824 C C . HIS D 1 58 ? 17.776 43.559 89.455 1.00 73.36 58 HIS D C 1
ATOM 10825 O O . HIS D 1 58 ? 18.925 43.959 89.170 1.00 73.36 58 HIS D O 1
ATOM 10832 N N . SER D 1 59 ? 17.537 42.724 90.467 1.00 48.36 59 SER D N 1
ATOM 10833 C CA . SER D 1 59 ? 18.625 42.223 91.308 1.00 48.36 59 SER D CA 1
ATOM 10834 C C . SER D 1 59 ? 19.604 41.388 90.413 1.00 48.36 59 SER D C 1
ATOM 10835 O O . SER D 1 59 ? 20.820 41.640 90.359 1.00 48.36 59 SER D O 1
ATOM 10838 N N . SER D 1 60 ? 19.042 40.425 89.686 1.00 37.28 60 SER D N 1
ATOM 10839 C CA . SER D 1 60 ? 19.776 39.582 88.728 1.00 37.28 60 SER D CA 1
ATOM 10840 C C . SER D 1 60 ? 20.499 40.425 87.634 1.00 37.28 60 SER D C 1
ATOM 10841 O O . SER D 1 60 ? 21.541 40.064 87.066 1.00 37.28 60 SER D O 1
ATOM 10844 N N . HIS D 1 61 ? 19.918 41.543 87.290 1.00 58.87 61 HIS D N 1
ATOM 10845 C CA . HIS D 1 61 ? 20.612 42.326 86.336 1.00 58.87 61 HIS D CA 1
ATOM 10846 C C . HIS D 1 61 ? 21.852 42.913 87.038 1.00 58.87 61 HIS D C 1
ATOM 10847 O O . HIS D 1 61 ? 22.977 42.877 86.506 1.00 58.87 61 HIS D O 1
ATOM 10854 N N . MET D 1 62 ? 21.642 43.454 88.242 1.00 79.44 62 MET D N 1
ATOM 10855 C CA . MET D 1 62 ? 22.732 44.079 88.979 1.00 79.44 62 MET D CA 1
ATOM 10856 C C . MET D 1 62 ? 23.866 43.115 89.023 1.00 79.44 62 MET D C 1
ATOM 10857 O O . MET D 1 62 ? 25.023 43.458 88.733 1.00 79.44 62 MET D O 1
ATOM 10862 N N . TYR D 1 63 ? 23.525 41.889 89.399 1.00 53.89 63 TYR D N 1
ATOM 10863 C CA . TYR D 1 63 ? 24.543 40.866 89.503 1.00 53.89 63 TYR D CA 1
ATOM 10864 C C . TYR D 1 63 ? 25.308 40.837 88.201 1.00 53.89 63 TYR D C 1
ATOM 10865 O O . TYR D 1 63 ? 26.509 41.073 88.193 1.00 53.89 63 TYR D O 1
ATOM 10874 N N . HIS D 1 64 ? 24.585 40.621 87.098 1.00 47.70 64 HIS D N 1
ATOM 10875 C CA . HIS D 1 64 ? 25.198 40.537 85.780 1.00 47.70 64 HIS D CA 1
ATOM 10876 C C . HIS D 1 64 ? 26.077 41.715 85.491 1.00 47.70 64 HIS D C 1
ATOM 10877 O O . HIS D 1 64 ? 27.296 41.586 85.370 1.00 47.70 64 HIS D O 1
ATOM 10884 N N . GLU D 1 65 ? 25.442 42.871 85.366 1.00 77.79 65 GLU D N 1
ATOM 10885 C CA . GLU D 1 65 ? 26.173 44.070 85.059 1.00 77.79 65 GLU D CA 1
ATOM 10886 C C . GLU D 1 65 ? 27.443 44.137 85.879 1.00 77.79 65 GLU D C 1
ATOM 10887 O O . GLU D 1 65 ? 28.493 44.464 85.342 1.00 77.79 65 GLU D O 1
ATOM 10893 N N . ALA D 1 66 ? 27.342 43.787 87.160 1.00 57.88 66 ALA D N 1
ATOM 10894 C CA . ALA D 1 66 ? 28.461 43.851 88.075 1.00 57.88 66 ALA D CA 1
ATOM 10895 C C . ALA D 1 66 ? 29.636 42.925 87.722 1.00 57.88 66 ALA D C 1
ATOM 10896 O O . ALA D 1 66 ? 30.808 43.239 88.010 1.00 57.88 66 ALA D O 1
ATOM 10898 N N . LYS D 1 67 ? 29.335 41.797 87.085 1.00 132.39 67 LYS D N 1
ATOM 10899 C CA . LYS D 1 67 ? 30.386 40.857 86.712 1.00 132.39 67 LYS D CA 1
ATOM 10900 C C . LYS D 1 67 ? 30.930 41.179 85.315 1.00 132.39 67 LYS D C 1
ATOM 10901 O O . LYS D 1 67 ? 32.030 40.762 84.976 1.00 132.39 67 LYS D O 1
ATOM 10907 N N . HIS D 1 68 ? 30.192 41.946 84.514 1.00 130.73 68 HIS D N 1
ATOM 10908 C CA . HIS D 1 68 ? 30.656 42.244 83.159 1.00 130.73 68 HIS D CA 1
ATOM 10909 C C . HIS D 1 68 ? 30.866 43.692 82.750 1.00 130.73 68 HIS D C 1
ATOM 10910 O O . HIS D 1 68 ? 31.842 44.015 82.073 1.00 130.73 68 HIS D O 1
ATOM 10917 N N . SER D 1 69 ? 29.950 44.567 83.128 1.00 71.67 69 SER D N 1
ATOM 10918 C CA . SER D 1 69 ? 30.073 45.965 82.731 1.00 71.67 69 SER D CA 1
ATOM 10919 C C . SER D 1 69 ? 31.056 46.885 83.479 1.00 71.67 69 SER D C 1
ATOM 10920 O O . SER D 1 69 ? 31.929 47.499 82.852 1.00 71.67 69 SER D O 1
ATOM 10923 N N . PHE D 1 70 ? 30.895 46.977 84.800 1.00 87.93 70 PHE D N 1
ATOM 10924 C CA . PHE D 1 70 ? 31.729 47.794 85.688 1.00 87.93 70 PHE D CA 1
ATOM 10925 C C . PHE D 1 70 ? 33.165 48.047 85.267 1.00 87.93 70 PHE D C 1
ATOM 10926 O O . PHE D 1 70 ? 33.660 49.174 85.365 1.00 87.93 70 PHE D O 1
ATOM 10934 N N . ALA D 1 71 ? 33.838 46.988 84.832 1.00 45.62 71 ALA D N 1
ATOM 10935 C CA . ALA D 1 71 ? 35.226 47.082 84.396 1.00 45.62 71 ALA D CA 1
ATOM 10936 C C . ALA D 1 71 ? 35.419 48.337 83.563 1.00 45.62 71 ALA D C 1
ATOM 10937 O O . ALA D 1 71 ? 35.957 49.321 84.043 1.00 45.62 71 ALA D O 1
ATOM 10939 N N . ASN D 1 72 ? 34.928 48.292 82.325 1.00 71.90 72 ASN D N 1
ATOM 10940 C CA . ASN D 1 72 ? 35.042 49.392 81.375 1.00 71.90 72 ASN D CA 1
ATOM 10941 C C . ASN D 1 72 ? 34.762 50.791 81.927 1.00 71.90 72 ASN D C 1
ATOM 10942 O O . ASN D 1 72 ? 35.116 51.787 81.304 1.00 71.90 72 ASN D O 1
ATOM 10947 N N . HIS D 1 73 ? 34.131 50.867 83.091 1.00 88.08 73 HIS D N 1
ATOM 10948 C CA . HIS D 1 73 ? 33.807 52.153 83.690 1.00 88.08 73 HIS D CA 1
ATOM 10949 C C . HIS D 1 73 ? 34.794 52.564 84.753 1.00 88.08 73 HIS D C 1
ATOM 10950 O O . HIS D 1 73 ? 34.499 53.418 85.583 1.00 88.08 73 HIS D O 1
ATOM 10957 N N . GLY D 1 74 ? 35.970 51.960 84.719 1.00 152.86 74 GLY D N 1
ATOM 10958 C CA . GLY D 1 74 ? 36.980 52.286 85.699 1.00 152.86 74 GLY D CA 1
ATOM 10959 C C . GLY D 1 74 ? 36.495 51.984 87.098 1.00 152.86 74 GLY D C 1
ATOM 10960 O O . GLY D 1 74 ? 36.806 52.719 88.032 1.00 152.86 74 GLY D O 1
ATOM 10961 N N . VAL D 1 75 ? 35.731 50.907 87.246 1.00 42.72 75 VAL D N 1
ATOM 10962 C CA . VAL D 1 75 ? 35.210 50.511 88.545 1.00 42.72 75 VAL D CA 1
ATOM 10963 C C . VAL D 1 75 ? 35.301 49.015 88.674 1.00 42.72 75 VAL D C 1
ATOM 10964 O O . VAL D 1 75 ? 34.321 48.284 88.436 1.00 42.72 75 VAL D O 1
ATOM 10968 N N . LYS D 1 76 ? 36.496 48.553 89.046 1.00 112.50 76 LYS D N 1
ATOM 10969 C CA . LYS D 1 76 ? 36.756 47.132 89.227 1.00 112.50 76 LYS D CA 1
ATOM 10970 C C . LYS D 1 76 ? 36.544 46.687 90.673 1.00 112.50 76 LYS D C 1
ATOM 10971 O O . LYS D 1 76 ? 37.004 47.324 91.624 1.00 112.50 76 LYS D O 1
ATOM 10977 N N . VAL D 1 77 ? 35.839 45.572 90.813 1.00 152.89 77 VAL D N 1
ATOM 10978 C CA . VAL D 1 77 ? 35.523 45.010 92.112 1.00 152.89 77 VAL D CA 1
ATOM 10979 C C . VAL D 1 77 ? 36.371 43.759 92.404 1.00 152.89 77 VAL D C 1
ATOM 10980 O O . VAL D 1 77 ? 36.944 43.153 91.490 1.00 152.89 77 VAL D O 1
ATOM 10984 N N . SER D 1 78 ? 36.440 43.384 93.683 1.00 132.41 78 SER D N 1
ATOM 10985 C CA . SER D 1 78 ? 37.212 42.226 94.127 1.00 132.41 78 SER D CA 1
ATOM 10986 C C . SER D 1 78 ? 36.480 40.925 93.877 1.00 132.41 78 SER D C 1
ATOM 10987 O O . SER D 1 78 ? 36.792 40.215 92.928 1.00 132.41 78 SER D O 1
ATOM 10990 N N . ASN D 1 79 ? 35.524 40.603 94.744 1.00 152.89 79 ASN D N 1
ATOM 10991 C CA . ASN D 1 79 ? 34.733 39.383 94.588 1.00 152.89 79 ASN D CA 1
ATOM 10992 C C . ASN D 1 79 ? 33.381 39.737 93.970 1.00 152.89 79 ASN D C 1
ATOM 10993 O O . ASN D 1 79 ? 33.042 40.915 93.818 1.00 152.89 79 ASN D O 1
ATOM 10998 N N . VAL D 1 80 ? 32.621 38.702 93.619 1.00 70.79 80 VAL D N 1
ATOM 10999 C CA . VAL D 1 80 ? 31.312 38.836 92.981 1.00 70.79 80 VAL D CA 1
ATOM 11000 C C . VAL D 1 80 ? 30.492 37.558 93.066 1.00 70.79 80 VAL D C 1
ATOM 11001 O O . VAL D 1 80 ? 30.598 36.684 92.197 1.00 70.79 80 VAL D O 1
ATOM 11005 N N . GLU D 1 81 ? 29.677 37.450 94.106 1.00 76.42 81 GLU D N 1
ATOM 11006 C CA . GLU D 1 81 ? 28.840 36.273 94.305 1.00 76.42 81 GLU D CA 1
ATOM 11007 C C . GLU D 1 81 ? 27.375 36.675 94.441 1.00 76.42 81 GLU D C 1
ATOM 11008 O O . GLU D 1 81 ? 27.001 37.803 94.161 1.00 76.42 81 GLU D O 1
ATOM 11014 N N . ILE D 1 82 ? 26.541 35.750 94.883 1.00 58.16 82 ILE D N 1
ATOM 11015 C CA . ILE D 1 82 ? 25.130 36.039 94.995 1.00 58.16 82 ILE D CA 1
ATOM 11016 C C . ILE D 1 82 ? 24.587 35.441 96.249 1.00 58.16 82 ILE D C 1
ATOM 11017 O O . ILE D 1 82 ? 24.562 34.218 96.393 1.00 58.16 82 ILE D O 1
ATOM 11022 N N . ASP D 1 83 ? 24.144 36.309 97.149 1.00 79.48 83 ASP D N 1
ATOM 11023 C CA . ASP D 1 83 ? 23.540 35.884 98.407 1.00 79.48 83 ASP D CA 1
ATOM 11024 C C . ASP D 1 83 ? 22.073 35.622 98.046 1.00 79.48 83 ASP D C 1
ATOM 11025 O O . ASP D 1 83 ? 21.183 36.414 98.398 1.00 79.48 83 ASP D O 1
ATOM 11030 N N . LEU D 1 84 ? 21.826 34.527 97.323 1.00 52.89 84 LEU D N 1
ATOM 11031 C CA . LEU D 1 84 ? 20.475 34.230 96.900 1.00 52.89 84 LEU D CA 1
ATOM 11032 C C . LEU D 1 84 ? 19.453 34.452 97.992 1.00 52.89 84 LEU D C 1
ATOM 11033 O O . LEU D 1 84 ? 18.306 34.759 97.701 1.00 52.89 84 LEU D O 1
ATOM 11038 N N . ALA D 1 85 ? 19.860 34.308 99.250 1.00 58.78 85 ALA D N 1
ATOM 11039 C CA . ALA D 1 85 ? 18.919 34.448 100.374 1.00 58.78 85 ALA D CA 1
ATOM 11040 C C . ALA D 1 85 ? 18.463 35.889 100.557 1.00 58.78 85 ALA D C 1
ATOM 11041 O O . ALA D 1 85 ? 17.294 36.173 100.896 1.00 58.78 85 ALA D O 1
ATOM 11043 N N . ALA D 1 86 ? 19.425 36.781 100.330 1.00 46.91 86 ALA D N 1
ATOM 11044 C CA . ALA D 1 86 ? 19.218 38.196 100.461 1.00 46.91 86 ALA D CA 1
ATOM 11045 C C . ALA D 1 86 ? 18.238 38.532 99.374 1.00 46.91 86 ALA D C 1
ATOM 11046 O O . ALA D 1 86 ? 17.087 38.908 99.650 1.00 46.91 86 ALA D O 1
ATOM 11048 N N . MET D 1 87 ? 18.706 38.365 98.129 1.00 94.50 87 MET D N 1
ATOM 11049 C CA . MET D 1 87 ? 17.904 38.650 96.951 1.00 94.50 87 MET D CA 1
ATOM 11050 C C . MET D 1 87 ? 16.406 38.349 97.201 1.00 94.50 87 MET D C 1
ATOM 11051 O O . MET D 1 87 ? 15.580 39.258 97.268 1.00 94.50 87 MET D O 1
ATOM 11056 N N . MET D 1 88 ? 16.041 37.091 97.375 1.00 58.50 88 MET D N 1
ATOM 11057 C CA . MET D 1 88 ? 14.639 36.789 97.612 1.00 58.50 88 MET D CA 1
ATOM 11058 C C . MET D 1 88 ? 14.100 37.693 98.729 1.00 58.50 88 MET D C 1
ATOM 11059 O O . MET D 1 88 ? 12.888 37.941 98.844 1.00 58.50 88 MET D O 1
ATOM 11064 N N . GLY D 1 89 ? 15.007 38.205 99.549 1.00 61.21 89 GLY D N 1
ATOM 11065 C CA . GLY D 1 89 ? 14.575 39.039 100.657 1.00 61.21 89 GLY D CA 1
ATOM 11066 C C . GLY D 1 89 ? 13.943 40.311 100.184 1.00 61.21 89 GLY D C 1
ATOM 11067 O O . GLY D 1 89 ? 12.718 40.513 100.306 1.00 61.21 89 GLY D O 1
ATOM 11068 N N . GLN D 1 90 ? 14.822 41.152 99.639 1.00 56.48 90 GLN D N 1
ATOM 11069 C CA . GLN D 1 90 ? 14.480 42.449 99.088 1.00 56.48 90 GLN D CA 1
ATOM 11070 C C . GLN D 1 90 ? 13.171 42.315 98.337 1.00 56.48 90 GLN D C 1
ATOM 11071 O O . GLN D 1 90 ? 12.260 43.145 98.460 1.00 56.48 90 GLN D O 1
ATOM 11077 N N . LYS D 1 91 ? 13.070 41.235 97.578 1.00 33.40 91 LYS D N 1
ATOM 11078 C CA . LYS D 1 91 ? 11.854 40.978 96.826 1.00 33.40 91 LYS D CA 1
ATOM 11079 C C . LYS D 1 91 ? 10.664 41.018 97.757 1.00 33.40 91 LYS D C 1
ATOM 11080 O O . LYS D 1 91 ? 9.773 41.878 97.603 1.00 33.40 91 LYS D O 1
ATOM 11086 N N . ASP D 1 92 ? 10.696 40.077 98.716 1.00 59.43 92 ASP D N 1
ATOM 11087 C CA . ASP D 1 92 ? 9.646 39.872 99.722 1.00 59.43 92 ASP D CA 1
ATOM 11088 C C . ASP D 1 92 ? 9.345 41.133 100.518 1.00 59.43 92 ASP D C 1
ATOM 11089 O O . ASP D 1 92 ? 8.178 41.513 100.672 1.00 59.43 92 ASP D O 1
ATOM 11094 N N . LYS D 1 93 ? 10.399 41.769 101.026 1.00 82.55 93 LYS D N 1
ATOM 11095 C CA . LYS D 1 93 ? 10.271 43.014 101.789 1.00 82.55 93 LYS D CA 1
ATOM 11096 C C . LYS D 1 93 ? 9.425 43.969 100.938 1.00 82.55 93 LYS D C 1
ATOM 11097 O O . LYS D 1 93 ? 8.446 44.558 101.405 1.00 82.55 93 LYS D O 1
ATOM 11103 N N . ALA D 1 94 ? 9.833 44.090 99.674 1.00 47.31 94 ALA D N 1
ATOM 11104 C CA . ALA D 1 94 ? 9.200 44.938 98.675 1.00 47.31 94 ALA D CA 1
ATOM 11105 C C . ALA D 1 94 ? 7.721 44.619 98.551 1.00 47.31 94 ALA D C 1
ATOM 11106 O O . ALA D 1 94 ? 6.861 45.482 98.744 1.00 47.31 94 ALA D O 1
ATOM 11108 N N . VAL D 1 95 ? 7.451 43.365 98.215 1.00 57.91 95 VAL D N 1
ATOM 11109 C CA . VAL D 1 95 ? 6.101 42.883 98.056 1.00 57.91 95 VAL D CA 1
ATOM 11110 C C . VAL D 1 95 ? 5.251 43.303 99.248 1.00 57.91 95 VAL D C 1
ATOM 11111 O O . VAL D 1 95 ? 4.437 44.219 99.146 1.00 57.91 95 VAL D O 1
ATOM 11115 N N . SER D 1 96 ? 5.436 42.642 100.385 1.00 87.76 96 SER D N 1
ATOM 11116 C CA . SER D 1 96 ? 4.689 42.974 101.602 1.00 87.76 96 SER D CA 1
ATOM 11117 C C . SER D 1 96 ? 4.576 44.494 101.720 1.00 87.76 96 SER D C 1
ATOM 11118 O O . SER D 1 96 ? 3.481 45.036 101.640 1.00 87.76 96 SER D O 1
ATOM 11121 N N . ASN D 1 97 ? 5.706 45.169 101.918 1.00 48.71 97 ASN D N 1
ATOM 11122 C CA . ASN D 1 97 ? 5.719 46.613 101.971 1.00 48.71 97 ASN D CA 1
ATOM 11123 C C . ASN D 1 97 ? 4.530 47.047 101.096 1.00 48.71 97 ASN D C 1
ATOM 11124 O O . ASN D 1 97 ? 3.481 47.393 101.646 1.00 48.71 97 ASN D O 1
ATOM 11129 N N . LEU D 1 98 ? 4.658 46.964 99.762 1.00 59.98 98 LEU D N 1
ATOM 11130 C CA . LEU D 1 98 ? 3.584 47.360 98.825 1.00 59.98 98 LEU D CA 1
ATOM 11131 C C . LEU D 1 98 ? 2.140 47.019 99.214 1.00 59.98 98 LEU D C 1
ATOM 11132 O O . LEU D 1 98 ? 1.207 47.839 99.091 1.00 59.98 98 LEU D O 1
ATOM 11137 N N . THR D 1 99 ? 1.959 45.785 99.649 1.00 90.91 99 THR D N 1
ATOM 11138 C CA . THR D 1 99 ? 0.656 45.311 100.036 1.00 90.91 99 THR D CA 1
ATOM 11139 C C . THR D 1 99 ? 0.107 46.206 101.125 1.00 90.91 99 THR D C 1
ATOM 11140 O O . THR D 1 99 ? -0.978 46.777 100.971 1.00 90.91 99 THR D O 1
ATOM 11144 N N . ARG D 1 100 ? 0.868 46.333 102.216 1.00 80.46 100 ARG D N 1
ATOM 11145 C CA . ARG D 1 100 ? 0.473 47.145 103.360 1.00 80.46 100 ARG D CA 1
ATOM 11146 C C . ARG D 1 100 ? -0.103 48.460 102.882 1.00 80.46 100 ARG D C 1
ATOM 11147 O O . ARG D 1 100 ? -1.200 48.860 103.300 1.00 80.46 100 ARG D O 1
ATOM 11155 N N . GLY D 1 101 ? 0.646 49.114 101.992 1.00 55.69 101 GLY D N 1
ATOM 11156 C CA . GLY D 1 101 ? 0.219 50.382 101.423 1.00 55.69 101 GLY D CA 1
ATOM 11157 C C . GLY D 1 101 ? -1.187 50.343 100.841 1.00 55.69 101 GLY D C 1
ATOM 11158 O O . GLY D 1 101 ? -1.918 51.353 100.882 1.00 55.69 101 GLY D O 1
ATOM 11159 N N . ILE D 1 102 ? -1.548 49.173 100.307 1.00 49.97 102 ILE D N 1
ATOM 11160 C CA . ILE D 1 102 ? -2.861 48.962 99.709 1.00 49.97 102 ILE D CA 1
ATOM 11161 C C . ILE D 1 102 ? -3.900 48.811 100.790 1.00 49.97 102 ILE D C 1
ATOM 11162 O O . ILE D 1 102 ? -4.999 49.358 100.717 1.00 49.97 102 ILE D O 1
ATOM 11167 N N . GLU D 1 103 ? -3.552 48.060 101.809 1.00 53.80 103 GLU D N 1
ATOM 11168 C CA . GLU D 1 103 ? -4.497 47.894 102.885 1.00 53.80 103 GLU D CA 1
ATOM 11169 C C . GLU D 1 103 ? -4.704 49.304 103.411 1.00 53.80 103 GLU D C 1
ATOM 11170 O O . GLU D 1 103 ? -5.807 49.688 103.794 1.00 53.80 103 GLU D O 1
ATOM 11176 N N . GLY D 1 104 ? -3.618 50.074 103.365 1.00 70.40 104 GLY D N 1
ATOM 11177 C CA . GLY D 1 104 ? -3.622 51.446 103.831 1.00 70.40 104 GLY D CA 1
ATOM 11178 C C . GLY D 1 104 ? -4.425 52.405 102.984 1.00 70.40 104 GLY D C 1
ATOM 11179 O O . GLY D 1 104 ? -4.801 53.480 103.439 1.00 70.40 104 GLY D O 1
ATOM 11180 N N . LEU D 1 105 ? -4.689 52.019 101.744 1.00 56.86 105 LEU D N 1
ATOM 11181 C CA . LEU D 1 105 ? -5.470 52.853 100.813 1.00 56.86 105 LEU D CA 1
ATOM 11182 C C . LEU D 1 105 ? -6.942 52.571 100.996 1.00 56.86 105 LEU D C 1
ATOM 11183 O O . LEU D 1 105 ? -7.792 53.417 100.745 1.00 56.86 105 LEU D O 1
ATOM 11188 N N . PHE D 1 106 ? -7.227 51.355 101.420 1.00 49.88 106 PHE D N 1
ATOM 11189 C CA . PHE D 1 106 ? -8.589 50.972 101.638 1.00 49.88 106 PHE D CA 1
ATOM 11190 C C . PHE D 1 106 ? -9.117 51.763 102.839 1.00 49.88 106 PHE D C 1
ATOM 11191 O O . PHE D 1 106 ? -10.239 52.313 102.816 1.00 49.88 106 PHE D O 1
ATOM 11199 N N . LYS D 1 107 ? -8.297 51.843 103.885 1.00 72.94 107 LYS D N 1
ATOM 11200 C CA . LYS D 1 107 ? -8.699 52.559 105.089 1.00 72.94 107 LYS D CA 1
ATOM 11201 C C . LYS D 1 107 ? -9.008 53.989 104.727 1.00 72.94 107 LYS D C 1
ATOM 11202 O O . LYS D 1 107 ? -10.085 54.491 105.035 1.00 72.94 107 LYS D O 1
ATOM 11208 N N . LYS D 1 108 ? -8.068 54.623 104.037 1.00 63.43 108 LYS D N 1
ATOM 11209 C CA . LYS D 1 108 ? -8.227 56.004 103.596 1.00 63.43 108 LYS D CA 1
ATOM 11210 C C . LYS D 1 108 ? -9.542 56.259 102.820 1.00 63.43 108 LYS D C 1
ATOM 11211 O O . LYS D 1 108 ? -10.278 57.197 103.107 1.00 63.43 108 LYS D O 1
ATOM 11217 N N . ASN D 1 109 ? -9.856 55.429 101.839 1.00 77.69 109 ASN D N 1
ATOM 11218 C CA . ASN D 1 109 ? -11.066 55.683 101.060 1.00 77.69 109 ASN D CA 1
ATOM 11219 C C . ASN D 1 109 ? -12.278 54.990 101.616 1.00 77.69 109 ASN D C 1
ATOM 11220 O O . ASN D 1 109 ? -13.376 55.101 101.080 1.00 77.69 109 ASN D O 1
ATOM 11225 N N . LYS D 1 110 ? -12.057 54.275 102.705 1.00 60.60 110 LYS D N 1
ATOM 11226 C CA . LYS D 1 110 ? -13.130 53.586 103.392 1.00 60.60 110 LYS D CA 1
ATOM 11227 C C . LYS D 1 110 ? -13.727 52.375 102.704 1.00 60.60 110 LYS D C 1
ATOM 11228 O O . LYS D 1 110 ? -14.925 52.124 102.781 1.00 60.60 110 LYS D O 1
ATOM 11234 N N . VAL D 1 111 ? -12.861 51.608 102.059 1.00 80.62 111 VAL D N 1
ATOM 11235 C CA . VAL D 1 111 ? -13.271 50.384 101.394 1.00 80.62 111 VAL D CA 1
ATOM 11236 C C . VAL D 1 111 ? -13.334 49.408 102.547 1.00 80.62 111 VAL D C 1
ATOM 11237 O O . VAL D 1 111 ? -12.450 49.426 103.398 1.00 80.62 111 VAL D O 1
ATOM 11241 N N . THR D 1 112 ? -14.362 48.572 102.609 1.00 85.81 112 THR D N 1
ATOM 11242 C CA . THR D 1 112 ? -14.455 47.593 103.696 1.00 85.81 112 THR D CA 1
ATOM 11243 C C . THR D 1 112 ? -13.786 46.274 103.269 1.00 85.81 112 THR D C 1
ATOM 11244 O O . THR D 1 112 ? -14.364 45.502 102.495 1.00 85.81 112 THR D O 1
ATOM 11248 N N . TYR D 1 113 ? -12.576 46.024 103.774 1.00 62.07 113 TYR D N 1
ATOM 11249 C CA . TYR D 1 113 ? -11.811 44.817 103.422 1.00 62.07 113 TYR D CA 1
ATOM 11250 C C . TYR D 1 113 ? -12.292 43.535 104.121 1.00 62.07 113 TYR D C 1
ATOM 11251 O O . TYR D 1 113 ? -12.096 43.354 105.325 1.00 62.07 113 TYR D O 1
ATOM 11260 N N . VAL D 1 114 ? -12.897 42.635 103.353 1.00 82.27 114 VAL D N 1
ATOM 11261 C CA . VAL D 1 114 ? -13.427 41.378 103.884 1.00 82.27 114 VAL D CA 1
ATOM 11262 C C . VAL D 1 114 ? -12.579 40.161 103.534 1.00 82.27 114 VAL D C 1
ATOM 11263 O O . VAL D 1 114 ? -12.650 39.669 102.408 1.00 82.27 114 VAL D O 1
ATOM 11267 N N . LYS D 1 115 ? -11.797 39.670 104.494 1.00 89.19 115 LYS D N 1
ATOM 11268 C CA . LYS D 1 115 ? -10.945 38.510 104.280 1.00 89.19 115 LYS D CA 1
ATOM 11269 C C . LYS D 1 115 ? -11.808 37.265 104.198 1.00 89.19 115 LYS D C 1
ATOM 11270 O O . LYS D 1 115 ? -12.545 36.985 105.133 1.00 89.19 115 LYS D O 1
ATOM 11276 N N . GLY D 1 116 ? -11.720 36.528 103.084 1.00 84.06 116 GLY D N 1
ATOM 11277 C CA . GLY D 1 116 ? -12.524 35.324 102.895 1.00 84.06 116 GLY D CA 1
ATOM 11278 C C . GLY D 1 116 ? -12.690 34.885 101.444 1.00 84.06 116 GLY D C 1
ATOM 11279 O O . GLY D 1 116 ? -12.113 35.482 100.543 1.00 84.06 116 GLY D O 1
ATOM 11280 N N . TYR D 1 117 ? -13.498 33.850 101.218 1.00 57.79 117 TYR D N 1
ATOM 11281 C CA . TYR D 1 117 ? -13.725 33.283 99.888 1.00 57.79 117 TYR D CA 1
ATOM 11282 C C . TYR D 1 117 ? -15.175 33.437 99.449 1.00 57.79 117 TYR D C 1
ATOM 11283 O O . TYR D 1 117 ? -16.026 32.640 99.817 1.00 57.79 117 TYR D O 1
ATOM 11292 N N . GLY D 1 118 ? -15.449 34.455 98.647 1.00 63.91 118 GLY D N 1
ATOM 11293 C CA . GLY D 1 118 ? -16.801 34.721 98.177 1.00 63.91 118 GLY D CA 1
ATOM 11294 C C . GLY D 1 118 ? -17.425 33.564 97.439 1.00 63.91 118 GLY D C 1
ATOM 11295 O O . GLY D 1 118 ? -16.724 32.638 97.035 1.00 63.91 118 GLY D O 1
ATOM 11296 N N . LYS D 1 119 ? -18.737 33.635 97.232 1.00 91.09 119 LYS D N 1
ATOM 11297 C CA . LYS D 1 119 ? -19.479 32.565 96.575 1.00 91.09 119 LYS D CA 1
ATOM 11298 C C . LYS D 1 119 ? -20.895 33.077 96.368 1.00 91.09 119 LYS D C 1
ATOM 11299 O O . LYS D 1 119 ? -21.643 33.216 97.324 1.00 91.09 119 LYS D O 1
ATOM 11305 N N . PHE D 1 120 ? -21.267 33.374 95.134 1.00 88.20 120 PHE D N 1
ATOM 11306 C CA . PHE D 1 120 ? -22.610 33.885 94.863 1.00 88.20 120 PHE D CA 1
ATOM 11307 C C . PHE D 1 120 ? -23.726 33.072 95.501 1.00 88.20 120 PHE D C 1
ATOM 11308 O O . PHE D 1 120 ? -23.835 31.866 95.272 1.00 88.20 120 PHE D O 1
ATOM 11316 N N . VAL D 1 121 ? -24.583 33.733 96.265 1.00 131.05 121 VAL D N 1
ATOM 11317 C CA . VAL D 1 121 ? -25.711 33.052 96.886 1.00 131.05 121 VAL D CA 1
ATOM 11318 C C . VAL D 1 121 ? -26.963 33.533 96.174 1.00 131.05 121 VAL D C 1
ATOM 11319 O O . VAL D 1 121 ? -28.042 32.963 96.313 1.00 131.05 121 VAL D O 1
ATOM 11323 N N . SER D 1 122 ? -26.784 34.597 95.404 1.00 93.96 122 SER D N 1
ATOM 11324 C CA . SER D 1 122 ? -27.854 35.204 94.638 1.00 93.96 122 SER D CA 1
ATOM 11325 C C . SER D 1 122 ? -27.282 36.431 93.945 1.00 93.96 122 SER D C 1
ATOM 11326 O O . SER D 1 122 ? -26.309 37.032 94.399 1.00 93.96 122 SER D O 1
ATOM 11329 N N . PRO D 1 123 ? -27.900 36.829 92.842 1.00 77.81 123 PRO D N 1
ATOM 11330 C CA . PRO D 1 123 ? -27.467 37.984 92.078 1.00 77.81 123 PRO D CA 1
ATOM 11331 C C . PRO D 1 123 ? -27.152 39.255 92.876 1.00 77.81 123 PRO D C 1
ATOM 11332 O O . PRO D 1 123 ? -26.734 40.244 92.294 1.00 77.81 123 PRO D O 1
ATOM 11336 N N . SER D 1 124 ? -27.334 39.273 94.189 1.00 59.66 124 SER D N 1
ATOM 11337 C CA . SER D 1 124 ? -27.062 40.522 94.933 1.00 59.66 124 SER D CA 1
ATOM 11338 C C . SER D 1 124 ? -26.607 40.266 96.346 1.00 59.66 124 SER D C 1
ATOM 11339 O O . SER D 1 124 ? -26.582 41.182 97.181 1.00 59.66 124 SER D O 1
ATOM 11342 N N . GLU D 1 125 ? -26.218 39.009 96.575 1.00 65.32 125 GLU D N 1
ATOM 11343 C CA . GLU D 1 125 ? -25.745 38.544 97.869 1.00 65.32 125 GLU D CA 1
ATOM 11344 C C . GLU D 1 125 ? -24.588 37.570 97.698 1.00 65.32 125 GLU D C 1
ATOM 11345 O O . GLU D 1 125 ? -24.718 36.585 96.969 1.00 65.32 125 GLU D O 1
ATOM 11351 N N . ILE D 1 126 ? -23.471 37.841 98.374 1.00 97.53 126 ILE D N 1
ATOM 11352 C CA . ILE D 1 126 ? -22.305 36.962 98.299 1.00 97.53 126 ILE D CA 1
ATOM 11353 C C . ILE D 1 126 ? -22.050 36.221 99.592 1.00 97.53 126 ILE D C 1
ATOM 11354 O O . ILE D 1 126 ? -22.295 36.750 100.673 1.00 97.53 126 ILE D O 1
ATOM 11359 N N . SER D 1 127 ? -21.558 34.991 99.459 1.00 112.19 127 SER D N 1
ATOM 11360 C CA . SER D 1 127 ? -21.218 34.137 100.591 1.00 112.19 127 SER D CA 1
ATOM 11361 C C . SER D 1 127 ? -19.696 34.274 100.716 1.00 112.19 127 SER D C 1
ATOM 11362 O O . SER D 1 127 ? -19.054 34.745 99.777 1.00 112.19 127 SER D O 1
ATOM 11365 N N . VAL D 1 128 ? -19.108 33.885 101.846 1.00 64.06 128 VAL D N 1
ATOM 11366 C CA . VAL D 1 128 ? -17.664 34.036 101.992 1.00 64.06 128 VAL D CA 1
ATOM 11367 C C . VAL D 1 128 ? -17.069 33.072 102.975 1.00 64.06 128 VAL D C 1
ATOM 11368 O O . VAL D 1 128 ? -16.761 33.487 104.095 1.00 64.06 128 VAL D O 1
ATOM 11372 N N . ASP D 1 129 ? -16.880 31.809 102.602 1.00 67.67 129 ASP D N 1
ATOM 11373 C CA . ASP D 1 129 ? -16.296 30.854 103.559 1.00 67.67 129 ASP D CA 1
ATOM 11374 C C . ASP D 1 129 ? -14.948 31.367 104.097 1.00 67.67 129 ASP D C 1
ATOM 11375 O O . ASP D 1 129 ? -14.777 32.559 104.341 1.00 67.67 129 ASP D O 1
ATOM 11380 N N . THR D 1 130 ? -14.004 30.461 104.309 1.00 152.89 130 THR D N 1
ATOM 11381 C CA . THR D 1 130 ? -12.663 30.796 104.797 1.00 152.89 130 THR D CA 1
ATOM 11382 C C . THR D 1 130 ? -11.962 29.446 104.962 1.00 152.89 130 THR D C 1
ATOM 11383 O O . THR D 1 130 ? -11.941 28.613 104.044 1.00 152.89 130 THR D O 1
ATOM 11387 N N . ILE D 1 131 ? -11.415 29.246 106.159 1.00 152.89 131 ILE D N 1
ATOM 11388 C CA . ILE D 1 131 ? -10.697 28.030 106.533 1.00 152.89 131 ILE D CA 1
ATOM 11389 C C . ILE D 1 131 ? -11.150 27.574 107.928 1.00 152.89 131 ILE D C 1
ATOM 11390 O O . ILE D 1 131 ? -11.113 26.381 108.241 1.00 152.89 131 ILE D O 1
ATOM 11395 N N . GLU D 1 132 ? -11.579 28.534 108.750 1.00 152.89 132 GLU D N 1
ATOM 11396 C CA . GLU D 1 132 ? -12.012 28.271 110.127 1.00 152.89 132 GLU D CA 1
ATOM 11397 C C . GLU D 1 132 ? -13.158 29.202 110.577 1.00 152.89 132 GLU D C 1
ATOM 11398 O O . GLU D 1 132 ? -13.235 29.584 111.750 1.00 152.89 132 GLU D O 1
ATOM 11404 N N . GLY D 1 133 ? -14.045 29.558 109.647 1.00 109.91 133 GLY D N 1
ATOM 11405 C CA . GLY D 1 133 ? -15.148 30.446 109.977 1.00 109.91 133 GLY D CA 1
ATOM 11406 C C . GLY D 1 133 ? -16.492 29.847 109.627 1.00 109.91 133 GLY D C 1
ATOM 11407 O O . GLY D 1 133 ? -16.716 28.649 109.842 1.00 109.91 133 GLY D O 1
ATOM 11408 N N . GLU D 1 134 ? -17.387 30.677 109.083 1.00 152.67 134 GLU D N 1
ATOM 11409 C CA . GLU D 1 134 ? -18.734 30.229 108.702 1.00 152.67 134 GLU D CA 1
ATOM 11410 C C . GLU D 1 134 ? -19.314 30.946 107.471 1.00 152.67 134 GLU D C 1
ATOM 11411 O O . GLU D 1 134 ? -18.691 31.017 106.410 1.00 152.67 134 GLU D O 1
ATOM 11417 N N . ASN D 1 135 ? -20.524 31.469 107.641 1.00 116.19 135 ASN D N 1
ATOM 11418 C CA . ASN D 1 135 ? -21.235 32.168 106.582 1.00 116.19 135 ASN D CA 1
ATOM 11419 C C . ASN D 1 135 ? -21.309 33.682 106.841 1.00 116.19 135 ASN D C 1
ATOM 11420 O O . ASN D 1 135 ? -22.243 34.185 107.478 1.00 116.19 135 ASN D O 1
ATOM 11425 N N . THR D 1 136 ? -20.304 34.394 106.334 1.00 139.55 136 THR D N 1
ATOM 11426 C CA . THR D 1 136 ? -20.214 35.845 106.467 1.00 139.55 136 THR D CA 1
ATOM 11427 C C . THR D 1 136 ? -20.841 36.519 105.264 1.00 139.55 136 THR D C 1
ATOM 11428 O O . THR D 1 136 ? -20.179 36.839 104.278 1.00 139.55 136 THR D O 1
ATOM 11432 N N . VAL D 1 137 ? -22.142 36.720 105.361 1.00 108.96 137 VAL D N 1
ATOM 11433 C CA . VAL D 1 137 ? -22.889 37.373 104.308 1.00 108.96 137 VAL D CA 1
ATOM 11434 C C . VAL D 1 137 ? -22.283 38.738 103.921 1.00 108.96 137 VAL D C 1
ATOM 11435 O O . VAL D 1 137 ? -21.696 39.449 104.743 1.00 108.96 137 VAL D O 1
ATOM 11439 N N . VAL D 1 138 ? -22.408 39.071 102.641 1.00 97.29 138 VAL D N 1
ATOM 11440 C CA . VAL D 1 138 ? -21.975 40.352 102.104 1.00 97.29 138 VAL D CA 1
ATOM 11441 C C . VAL D 1 138 ? -22.863 40.507 100.868 1.00 97.29 138 VAL D C 1
ATOM 11442 O O . VAL D 1 138 ? -22.753 39.766 99.884 1.00 97.29 138 VAL D O 1
ATOM 11446 N N . LYS D 1 139 ? -23.794 41.447 100.977 1.00 95.51 139 LYS D N 1
ATOM 11447 C CA . LYS D 1 139 ? -24.758 41.729 99.932 1.00 95.51 139 LYS D CA 1
ATOM 11448 C C . LYS D 1 139 ? -24.460 43.103 99.369 1.00 95.51 139 LYS D C 1
ATOM 11449 O O . LYS D 1 139 ? -23.582 43.812 99.874 1.00 95.51 139 LYS D O 1
ATOM 11455 N N . GLY D 1 140 ? -25.201 43.464 98.323 1.00 75.33 140 GLY D N 1
ATOM 11456 C CA . GLY D 1 140 ? -25.044 44.758 97.671 1.00 75.33 140 GLY D CA 1
ATOM 11457 C C . GLY D 1 140 ? -25.914 44.855 96.432 1.00 75.33 140 GLY D C 1
ATOM 11458 O O . GLY D 1 140 ? -26.357 43.824 95.917 1.00 75.33 140 GLY D O 1
ATOM 11459 N N . LYS D 1 141 ? -26.180 46.070 95.956 1.00 77.95 141 LYS D N 1
ATOM 11460 C CA . LYS D 1 141 ? -27.004 46.226 94.760 1.00 77.95 141 LYS D CA 1
ATOM 11461 C C . LYS D 1 141 ? -26.278 45.662 93.538 1.00 77.95 141 LYS D C 1
ATOM 11462 O O . LYS D 1 141 ? -26.786 44.719 92.913 1.00 77.95 141 LYS D O 1
ATOM 11468 N N . HIS D 1 142 ? -25.098 46.246 93.234 1.00 66.89 142 HIS D N 1
ATOM 11469 C CA . HIS D 1 142 ? -24.215 45.898 92.104 1.00 66.89 142 HIS D CA 1
ATOM 11470 C C . HIS D 1 142 ? -22.979 45.105 92.503 1.00 66.89 142 HIS D C 1
ATOM 11471 O O . HIS D 1 142 ? -22.228 45.501 93.411 1.00 66.89 142 HIS D O 1
ATOM 11478 N N . ILE D 1 143 ? -22.738 44.007 91.796 1.00 93.55 143 ILE D N 1
ATOM 11479 C CA . ILE D 1 143 ? -21.572 43.197 92.098 1.00 93.55 143 ILE D CA 1
ATOM 11480 C C . ILE D 1 143 ? -20.620 43.070 90.924 1.00 93.55 143 ILE D C 1
ATOM 11481 O O . ILE D 1 143 ? -21.031 42.802 89.792 1.00 93.55 143 ILE D O 1
ATOM 11486 N N . ILE D 1 144 ? -19.339 43.286 91.226 1.00 57.58 144 ILE D N 1
ATOM 11487 C CA . ILE D 1 144 ? -18.249 43.233 90.264 1.00 57.58 144 ILE D CA 1
ATOM 11488 C C . ILE D 1 144 ? -17.388 42.002 90.497 1.00 57.58 144 ILE D C 1
ATOM 11489 O O . ILE D 1 144 ? -16.709 41.902 91.523 1.00 57.58 144 ILE D O 1
ATOM 11494 N N . ILE D 1 145 ? -17.428 41.059 89.555 1.00 62.91 145 ILE D N 1
ATOM 11495 C CA . ILE D 1 145 ? -16.596 39.866 89.658 1.00 62.91 145 ILE D CA 1
ATOM 11496 C C . ILE D 1 145 ? -15.240 40.365 89.216 1.00 62.91 145 ILE D C 1
ATOM 11497 O O . ILE D 1 145 ? -15.124 41.154 88.283 1.00 62.91 145 ILE D O 1
ATOM 11502 N N . ALA D 1 146 ? -14.227 39.876 89.899 1.00 46.09 146 ALA D N 1
ATOM 11503 C CA . ALA D 1 146 ? -12.868 40.283 89.663 1.00 46.09 146 ALA D CA 1
ATOM 11504 C C . ALA D 1 146 ? -11.926 39.226 90.222 1.00 46.09 146 ALA D C 1
ATOM 11505 O O . ALA D 1 146 ? -10.828 39.542 90.718 1.00 46.09 146 ALA D O 1
ATOM 11507 N N . THR D 1 147 ? -12.394 37.981 90.176 1.00 64.27 147 THR D N 1
ATOM 11508 C CA . THR D 1 147 ? -11.616 36.846 90.604 1.00 64.27 147 THR D CA 1
ATOM 11509 C C . THR D 1 147 ? -10.479 36.954 89.613 1.00 64.27 147 THR D C 1
ATOM 11510 O O . THR D 1 147 ? -10.677 37.516 88.547 1.00 64.27 147 THR D O 1
ATOM 11514 N N . GLY D 1 148 ? -9.281 36.463 89.885 1.00 51.44 148 GLY D N 1
ATOM 11515 C CA . GLY D 1 148 ? -8.247 36.699 88.872 1.00 51.44 148 GLY D CA 1
ATOM 11516 C C . GLY D 1 148 ? -8.157 35.813 87.640 1.00 51.44 148 GLY D C 1
ATOM 11517 O O . GLY D 1 148 ? -9.037 35.790 86.768 1.00 51.44 148 GLY D O 1
ATOM 11518 N N . SER D 1 149 ? -7.031 35.101 87.594 1.00 75.16 149 SER D N 1
ATOM 11519 C CA . SER D 1 149 ? -6.673 34.138 86.566 1.00 75.16 149 SER D CA 1
ATOM 11520 C C . SER D 1 149 ? -5.631 33.278 87.280 1.00 75.16 149 SER D C 1
ATOM 11521 O O . SER D 1 149 ? -5.191 33.620 88.375 1.00 75.16 149 SER D O 1
ATOM 11524 N N . ASP D 1 150 ? -5.253 32.159 86.682 1.00 89.75 150 ASP D N 1
ATOM 11525 C CA . ASP D 1 150 ? -4.273 31.287 87.303 1.00 89.75 150 ASP D CA 1
ATOM 11526 C C . ASP D 1 150 ? -3.523 30.542 86.232 1.00 89.75 150 ASP D C 1
ATOM 11527 O O . ASP D 1 150 ? -3.712 30.788 85.047 1.00 89.75 150 ASP D O 1
ATOM 11532 N N . VAL D 1 151 ? -2.667 29.630 86.668 1.00 65.08 151 VAL D N 1
ATOM 11533 C CA . VAL D 1 151 ? -1.855 28.827 85.790 1.00 65.08 151 VAL D CA 1
ATOM 11534 C C . VAL D 1 151 ? -2.745 27.980 84.874 1.00 65.08 151 VAL D C 1
ATOM 11535 O O . VAL D 1 151 ? -3.684 27.312 85.348 1.00 65.08 151 VAL D O 1
ATOM 11539 N N . LYS D 1 152 ? -2.500 28.048 83.564 1.00 69.92 152 LYS D N 1
ATOM 11540 C CA . LYS D 1 152 ? -3.240 27.226 82.604 1.00 69.92 152 LYS D CA 1
ATOM 11541 C C . LYS D 1 152 ? -2.362 25.970 82.743 1.00 69.92 152 LYS D C 1
ATOM 11542 O O . LYS D 1 152 ? -1.131 26.074 82.756 1.00 69.92 152 LYS D O 1
ATOM 11548 N N . SER D 1 153 ? -2.961 24.796 82.887 1.00 77.94 153 SER D N 1
ATOM 11549 C CA . SER D 1 153 ? -2.163 23.595 83.096 1.00 77.94 153 SER D CA 1
ATOM 11550 C C . SER D 1 153 ? -1.642 22.896 81.852 1.00 77.94 153 SER D C 1
ATOM 11551 O O . SER D 1 153 ? -2.401 22.592 80.924 1.00 77.94 153 SER D O 1
ATOM 11554 N N . LEU D 1 154 ? -0.340 22.629 81.839 1.00 61.23 154 LEU D N 1
ATOM 11555 C CA . LEU D 1 154 ? 0.263 21.946 80.706 1.00 61.23 154 LEU D CA 1
ATOM 11556 C C . LEU D 1 154 ? 0.156 20.446 80.846 1.00 61.23 154 LEU D C 1
ATOM 11557 O O . LEU D 1 154 ? 0.970 19.839 81.536 1.00 61.23 154 LEU D O 1
ATOM 11562 N N . PRO D 1 155 ? -0.812 19.819 80.157 1.00 123.63 155 PRO D N 1
ATOM 11563 C CA . PRO D 1 155 ? -1.027 18.372 80.207 1.00 123.63 155 PRO D CA 1
ATOM 11564 C C . PRO D 1 155 ? 0.302 17.686 80.095 1.00 123.63 155 PRO D C 1
ATOM 11565 O O . PRO D 1 155 ? 0.722 16.978 81.006 1.00 123.63 155 PRO D O 1
ATOM 11569 N N . GLY D 1 156 ? 0.962 17.911 78.962 1.00 96.72 156 GLY D N 1
ATOM 11570 C CA . GLY D 1 156 ? 2.254 17.300 78.745 1.00 96.72 156 GLY D CA 1
ATOM 11571 C C . GLY D 1 156 ? 3.138 17.310 79.984 1.00 96.72 156 GLY D C 1
ATOM 11572 O O . GLY D 1 156 ? 4.038 16.479 80.104 1.00 96.72 156 GLY D O 1
ATOM 11573 N N . VAL D 1 157 ? 2.888 18.239 80.909 1.00 43.61 157 VAL D N 1
ATOM 11574 C CA . VAL D 1 157 ? 3.705 18.345 82.110 1.00 43.61 157 VAL D CA 1
ATOM 11575 C C . VAL D 1 157 ? 2.972 18.869 83.376 1.00 43.61 157 VAL D C 1
ATOM 11576 O O . VAL D 1 157 ? 2.651 20.058 83.507 1.00 43.61 157 VAL D O 1
ATOM 11580 N N . THR D 1 158 ? 2.720 17.963 84.315 1.00 69.75 158 THR D N 1
ATOM 11581 C CA . THR D 1 158 ? 2.023 18.307 85.559 1.00 69.75 158 THR D CA 1
ATOM 11582 C C . THR D 1 158 ? 2.918 18.964 86.620 1.00 69.75 158 THR D C 1
ATOM 11583 O O . THR D 1 158 ? 4.075 18.603 86.811 1.00 69.75 158 THR D O 1
ATOM 11587 N N . ILE D 1 159 ? 2.348 19.918 87.337 1.00 71.48 159 ILE D N 1
ATOM 11588 C CA . ILE D 1 159 ? 3.104 20.690 88.312 1.00 71.48 159 ILE D CA 1
ATOM 11589 C C . ILE D 1 159 ? 3.012 20.238 89.775 1.00 71.48 159 ILE D C 1
ATOM 11590 O O . ILE D 1 159 ? 1.925 19.987 90.291 1.00 71.48 159 ILE D O 1
ATOM 11595 N N . ASP D 1 160 ? 4.168 20.128 90.432 1.00 111.29 160 ASP D N 1
ATOM 11596 C CA . ASP D 1 160 ? 4.250 19.712 91.841 1.00 111.29 160 ASP D CA 1
ATOM 11597 C C . ASP D 1 160 ? 4.814 20.823 92.740 1.00 111.29 160 ASP D C 1
ATOM 11598 O O . ASP D 1 160 ? 4.478 20.928 93.927 1.00 111.29 160 ASP D O 1
ATOM 11603 N N . GLU D 1 161 ? 5.670 21.640 92.133 1.00 98.24 161 GLU D N 1
ATOM 11604 C CA . GLU D 1 161 ? 6.338 22.767 92.769 1.00 98.24 161 GLU D CA 1
ATOM 11605 C C . GLU D 1 161 ? 7.517 22.293 93.594 1.00 98.24 161 GLU D C 1
ATOM 11606 O O . GLU D 1 161 ? 7.522 22.426 94.818 1.00 98.24 161 GLU D O 1
ATOM 11612 N N . LYS D 1 162 ? 8.517 21.745 92.909 1.00 108.41 162 LYS D N 1
ATOM 11613 C CA . LYS D 1 162 ? 9.713 21.250 93.565 1.00 108.41 162 LYS D CA 1
ATOM 11614 C C . LYS D 1 162 ? 10.849 21.156 92.569 1.00 108.41 162 LYS D C 1
ATOM 11615 O O . LYS D 1 162 ? 11.959 21.592 92.852 1.00 108.41 162 LYS D O 1
ATOM 11621 N N . LYS D 1 163 ? 10.563 20.588 91.405 1.00 60.88 163 LYS D N 1
ATOM 11622 C CA . LYS D 1 163 ? 11.548 20.456 90.333 1.00 60.88 163 LYS D CA 1
ATOM 11623 C C . LYS D 1 163 ? 10.830 20.834 89.036 1.00 60.88 163 LYS D C 1
ATOM 11624 O O . LYS D 1 163 ? 11.428 21.334 88.085 1.00 60.88 163 LYS D O 1
ATOM 11630 N N . ILE D 1 164 ? 9.525 20.582 89.038 1.00 87.77 164 ILE D N 1
ATOM 11631 C CA . ILE D 1 164 ? 8.631 20.895 87.934 1.00 87.77 164 ILE D CA 1
ATOM 11632 C C . ILE D 1 164 ? 7.648 21.941 88.480 1.00 87.77 164 ILE D C 1
ATOM 11633 O O . ILE D 1 164 ? 6.695 21.591 89.171 1.00 87.77 164 ILE D O 1
ATOM 11638 N N . VAL D 1 165 ? 7.882 23.218 88.164 1.00 149.45 165 VAL D N 1
ATOM 11639 C CA . VAL D 1 165 ? 7.036 24.300 88.681 1.00 149.45 165 VAL D CA 1
ATOM 11640 C C . VAL D 1 165 ? 6.514 25.378 87.750 1.00 149.45 165 VAL D C 1
ATOM 11641 O O . VAL D 1 165 ? 6.807 25.412 86.548 1.00 149.45 165 VAL D O 1
ATOM 11645 N N . SER D 1 166 ? 5.771 26.294 88.367 1.00 54.18 166 SER D N 1
ATOM 11646 C CA . SER D 1 166 ? 5.155 27.413 87.670 1.00 54.18 166 SER D CA 1
ATOM 11647 C C . SER D 1 166 ? 5.669 28.814 88.045 1.00 54.18 166 SER D C 1
ATOM 11648 O O . SER D 1 166 ? 6.644 28.980 88.790 1.00 54.18 166 SER D O 1
ATOM 11651 N N . SER D 1 167 ? 4.992 29.820 87.500 1.00 109.35 167 SER D N 1
ATOM 11652 C CA . SER D 1 167 ? 5.336 31.205 87.758 1.00 109.35 167 SER D CA 1
ATOM 11653 C C . SER D 1 167 ? 5.829 31.282 89.190 1.00 109.35 167 SER D C 1
ATOM 11654 O O . SER D 1 167 ? 7.029 31.448 89.422 1.00 109.35 167 SER D O 1
ATOM 11657 N N . THR D 1 168 ? 4.900 31.114 90.138 1.00 79.69 168 THR D N 1
ATOM 11658 C CA . THR D 1 168 ? 5.209 31.189 91.566 1.00 79.69 168 THR D CA 1
ATOM 11659 C C . THR D 1 168 ? 6.445 30.422 91.955 1.00 79.69 168 THR D C 1
ATOM 11660 O O . THR D 1 168 ? 7.366 30.954 92.568 1.00 79.69 168 THR D O 1
ATOM 11664 N N . GLY D 1 169 ? 6.449 29.149 91.617 1.00 43.21 169 GLY D N 1
ATOM 11665 C CA . GLY D 1 169 ? 7.588 28.338 91.957 1.00 43.21 169 GLY D CA 1
ATOM 11666 C C . GLY D 1 169 ? 8.868 28.991 91.525 1.00 43.21 169 GLY D C 1
ATOM 11667 O O . GLY D 1 169 ? 9.786 29.175 92.323 1.00 43.21 169 GLY D O 1
ATOM 11668 N N . ALA D 1 170 ? 8.908 29.334 90.246 1.00 73.13 170 ALA D N 1
ATOM 11669 C CA . ALA D 1 170 ? 10.074 29.938 89.640 1.00 73.13 170 ALA D CA 1
ATOM 11670 C C . ALA D 1 170 ? 10.642 31.119 90.417 1.00 73.13 170 ALA D C 1
ATOM 11671 O O . ALA D 1 170 ? 11.866 31.236 90.570 1.00 73.13 170 ALA D O 1
ATOM 11673 N N . LEU D 1 171 ? 9.745 31.980 90.903 1.00 74.62 171 LEU D N 1
ATOM 11674 C CA . LEU D 1 171 ? 10.114 33.188 91.644 1.00 74.62 171 LEU D CA 1
ATOM 11675 C C . LEU D 1 171 ? 10.526 32.904 93.054 1.00 74.62 171 LEU D C 1
ATOM 11676 O O . LEU D 1 171 ? 10.918 33.812 93.765 1.00 74.62 171 LEU D O 1
ATOM 11681 N N . ALA D 1 172 ? 10.434 31.646 93.464 1.00 151.21 172 ALA D N 1
ATOM 11682 C CA . ALA D 1 172 ? 10.772 31.279 94.828 1.00 151.21 172 ALA D CA 1
ATOM 11683 C C . ALA D 1 172 ? 11.618 30.020 94.955 1.00 151.21 172 ALA D C 1
ATOM 11684 O O . ALA D 1 172 ? 11.487 29.288 95.936 1.00 151.21 172 ALA D O 1
ATOM 11686 N N . LEU D 1 173 ? 12.479 29.754 93.980 1.00 114.50 173 LEU D N 1
ATOM 11687 C CA . LEU D 1 173 ? 13.319 28.573 94.066 1.00 114.50 173 LEU D CA 1
ATOM 11688 C C . LEU D 1 173 ? 14.280 28.897 95.179 1.00 114.50 173 LEU D C 1
ATOM 11689 O O . LEU D 1 173 ? 14.448 30.067 95.526 1.00 114.50 173 LEU D O 1
ATOM 11694 N N . SER D 1 174 ? 14.906 27.873 95.744 1.00 61.34 174 SER D N 1
ATOM 11695 C CA . SER D 1 174 ? 15.836 28.085 96.847 1.00 61.34 174 SER D CA 1
ATOM 11696 C C . SER D 1 174 ? 17.190 27.535 96.497 1.00 61.34 174 SER D C 1
ATOM 11697 O O . SER D 1 174 ? 18.029 27.325 97.340 1.00 61.34 174 SER D O 1
ATOM 11700 N N . GLU D 1 175 ? 17.410 27.334 95.222 1.00 92.26 175 GLU D N 1
ATOM 11701 C CA . GLU D 1 175 ? 18.680 26.819 94.800 1.00 92.26 175 GLU D CA 1
ATOM 11702 C C . GLU D 1 175 ? 18.823 27.116 93.313 1.00 92.26 175 GLU D C 1
ATOM 11703 O O . GLU D 1 175 ? 18.013 26.674 92.501 1.00 92.26 175 GLU D O 1
ATOM 11709 N N . ILE D 1 176 ? 19.841 27.889 92.963 1.00 52.79 176 ILE D N 1
ATOM 11710 C CA . ILE D 1 176 ? 20.075 28.255 91.579 1.00 52.79 176 ILE D CA 1
ATOM 11711 C C . ILE D 1 176 ? 20.305 26.952 90.875 1.00 52.79 176 ILE D C 1
ATOM 11712 O O . ILE D 1 176 ? 21.314 26.307 91.092 1.00 52.79 176 ILE D O 1
ATOM 11717 N N . PRO D 1 177 ? 19.363 26.528 90.030 1.00 69.48 177 PRO D N 1
ATOM 11718 C CA . PRO D 1 177 ? 19.505 25.261 89.306 1.00 69.48 177 PRO D CA 1
ATOM 11719 C C . PRO D 1 177 ? 20.635 25.363 88.328 1.00 69.48 177 PRO D C 1
ATOM 11720 O O . PRO D 1 177 ? 20.874 26.441 87.808 1.00 69.48 177 PRO D O 1
ATOM 11724 N N . LYS D 1 178 ? 21.330 24.259 88.072 1.00 85.49 178 LYS D N 1
ATOM 11725 C CA . LYS D 1 178 ? 22.450 24.285 87.125 1.00 85.49 178 LYS D CA 1
ATOM 11726 C C . LYS D 1 178 ? 22.004 24.376 85.667 1.00 85.49 178 LYS D C 1
ATOM 11727 O O . LYS D 1 178 ? 22.621 25.073 84.855 1.00 85.49 178 LYS D O 1
ATOM 11733 N N . LYS D 1 179 ? 20.933 23.654 85.354 1.00 67.34 179 LYS D N 1
ATOM 11734 C CA . LYS D 1 179 ? 20.359 23.636 84.029 1.00 67.34 179 LYS D CA 1
ATOM 11735 C C . LYS D 1 179 ? 18.857 23.870 84.232 1.00 67.34 179 LYS D C 1
ATOM 11736 O O . LYS D 1 179 ? 18.203 23.204 85.049 1.00 67.34 179 LYS D O 1
ATOM 11742 N N . LEU D 1 180 ? 18.306 24.847 83.522 1.00 93.70 180 LEU D N 1
ATOM 11743 C CA . LEU D 1 180 ? 16.873 25.124 83.627 1.00 93.70 180 LEU D CA 1
ATOM 11744 C C . LEU D 1 180 ? 16.295 25.155 82.243 1.00 93.70 180 LEU D C 1
ATOM 11745 O O . LEU D 1 180 ? 16.961 25.536 81.275 1.00 93.70 180 LEU D O 1
ATOM 11750 N N . VAL D 1 181 ? 15.039 24.738 82.188 1.00 71.82 181 VAL D N 1
ATOM 11751 C CA . VAL D 1 181 ? 14.264 24.666 80.975 1.00 71.82 181 VAL D CA 1
ATOM 11752 C C . VAL D 1 181 ? 12.951 25.369 81.272 1.00 71.82 181 VAL D C 1
ATOM 11753 O O . VAL D 1 181 ? 12.329 25.124 82.303 1.00 71.82 181 VAL D O 1
ATOM 11757 N N . VAL D 1 182 ? 12.543 26.256 80.370 1.00 86.55 182 VAL D N 1
ATOM 11758 C CA . VAL D 1 182 ? 11.284 26.978 80.514 1.00 86.55 182 VAL D CA 1
ATOM 11759 C C . VAL D 1 182 ? 10.436 26.488 79.382 1.00 86.55 182 VAL D C 1
ATOM 11760 O O . VAL D 1 182 ? 10.785 26.702 78.227 1.00 86.55 182 VAL D O 1
ATOM 11764 N N . ILE D 1 183 ? 9.320 25.841 79.688 1.00 60.03 183 ILE D N 1
ATOM 11765 C CA . ILE D 1 183 ? 8.533 25.311 78.592 1.00 60.03 183 ILE D CA 1
ATOM 11766 C C . ILE D 1 183 ? 7.826 26.356 77.849 1.00 60.03 183 ILE D C 1
ATOM 11767 O O . ILE D 1 183 ? 8.067 26.484 76.671 1.00 60.03 183 ILE D O 1
ATOM 11772 N N . GLY D 1 184 ? 6.945 27.099 78.498 1.00 45.15 184 GLY D N 1
ATOM 11773 C CA . GLY D 1 184 ? 6.272 28.153 77.752 1.00 45.15 184 GLY D CA 1
ATOM 11774 C C . GLY D 1 184 ? 7.265 29.161 77.158 1.00 45.15 184 GLY D C 1
ATOM 11775 O O . GLY D 1 184 ? 8.343 29.332 77.729 1.00 45.15 184 GLY D O 1
ATOM 11776 N N . ALA D 1 185 ? 6.956 29.831 76.038 1.00 59.26 185 ALA D N 1
ATOM 11777 C CA . ALA D 1 185 ? 7.929 30.784 75.485 1.00 59.26 185 ALA D CA 1
ATOM 11778 C C . ALA D 1 185 ? 7.462 32.194 75.156 1.00 59.26 185 ALA D C 1
ATOM 11779 O O . ALA D 1 185 ? 7.797 32.734 74.093 1.00 59.26 185 ALA D O 1
ATOM 11781 N N . GLY D 1 186 ? 6.733 32.793 76.098 1.00 78.83 186 GLY D N 1
ATOM 11782 C CA . GLY D 1 186 ? 6.239 34.147 75.930 1.00 78.83 186 GLY D CA 1
ATOM 11783 C C . GLY D 1 186 ? 6.870 35.073 76.949 1.00 78.83 186 GLY D C 1
ATOM 11784 O O . GLY D 1 186 ? 7.999 34.841 77.416 1.00 78.83 186 GLY D O 1
ATOM 11785 N N . TYR D 1 187 ? 6.142 36.122 77.318 1.00 71.77 187 TYR D N 1
ATOM 11786 C CA . TYR D 1 187 ? 6.677 37.081 78.285 1.00 71.77 187 TYR D CA 1
ATOM 11787 C C . TYR D 1 187 ? 7.211 36.388 79.561 1.00 71.77 187 TYR D C 1
ATOM 11788 O O . TYR D 1 187 ? 8.424 36.205 79.713 1.00 71.77 187 TYR D O 1
ATOM 11797 N N . ILE D 1 188 ? 6.309 35.970 80.453 1.00 34.52 188 ILE D N 1
ATOM 11798 C CA . ILE D 1 188 ? 6.712 35.352 81.736 1.00 34.52 188 ILE D CA 1
ATOM 11799 C C . ILE D 1 188 ? 7.805 34.366 81.533 1.00 34.52 188 ILE D C 1
ATOM 11800 O O . ILE D 1 188 ? 8.705 34.277 82.313 1.00 34.52 188 ILE D O 1
ATOM 11805 N N . GLY D 1 189 ? 7.730 33.624 80.450 1.00 59.37 189 GLY D N 1
ATOM 11806 C CA . GLY D 1 189 ? 8.756 32.647 80.188 1.00 59.37 189 GLY D CA 1
ATOM 11807 C C . GLY D 1 189 ? 10.096 33.326 80.102 1.00 59.37 189 GLY D C 1
ATOM 11808 O O . GLY D 1 189 ? 10.942 33.171 80.985 1.00 59.37 189 GLY D O 1
ATOM 11809 N N . LEU D 1 190 ? 10.284 34.100 79.044 1.00 55.00 190 LEU D N 1
ATOM 11810 C CA . LEU D 1 190 ? 11.562 34.771 78.862 1.00 55.00 190 LEU D CA 1
ATOM 11811 C C . LEU D 1 190 ? 12.027 35.484 80.128 1.00 55.00 190 LEU D C 1
ATOM 11812 O O . LEU D 1 190 ? 13.237 35.648 80.333 1.00 55.00 190 LEU D O 1
ATOM 11817 N N . GLU D 1 191 ? 11.073 35.910 80.965 1.00 33.33 191 GLU D N 1
ATOM 11818 C CA . GLU D 1 191 ? 11.428 36.633 82.160 1.00 33.33 191 GLU D CA 1
ATOM 11819 C C . GLU D 1 191 ? 12.237 35.810 83.143 1.00 33.33 191 GLU D C 1
ATOM 11820 O O . GLU D 1 191 ? 13.414 36.124 83.352 1.00 33.33 191 GLU D O 1
ATOM 11826 N N . MET D 1 192 ? 11.648 34.766 83.724 1.00 32.81 192 MET D N 1
ATOM 11827 C CA . MET D 1 192 ? 12.363 33.883 84.646 1.00 32.81 192 MET D CA 1
ATOM 11828 C C . MET D 1 192 ? 13.586 33.334 83.912 1.00 32.81 192 MET D C 1
ATOM 11829 O O . MET D 1 192 ? 14.680 33.280 84.438 1.00 32.81 192 MET D O 1
ATOM 11834 N N . GLY D 1 193 ? 13.400 32.917 82.673 1.00 56.22 193 GLY D N 1
ATOM 11835 C CA . GLY D 1 193 ? 14.528 32.392 81.945 1.00 56.22 193 GLY D CA 1
ATOM 11836 C C . GLY D 1 193 ? 15.656 33.376 82.067 1.00 56.22 193 GLY D C 1
ATOM 11837 O O . GLY D 1 193 ? 16.805 32.985 82.144 1.00 56.22 193 GLY D O 1
ATOM 11838 N N . SER D 1 194 ? 15.335 34.661 82.104 1.00 44.76 194 SER D N 1
ATOM 11839 C CA . SER D 1 194 ? 16.388 35.654 82.190 1.00 44.76 194 SER D CA 1
ATOM 11840 C C . SER D 1 194 ? 16.895 35.742 83.605 1.00 44.76 194 SER D C 1
ATOM 11841 O O . SER D 1 194 ? 18.089 35.603 83.840 1.00 44.76 194 SER D O 1
ATOM 11844 N N . VAL D 1 195 ? 15.976 35.941 84.537 1.00 37.41 195 VAL D N 1
ATOM 11845 C CA . VAL D 1 195 ? 16.294 36.025 85.974 1.00 37.41 195 VAL D CA 1
ATOM 11846 C C . VAL D 1 195 ? 17.363 35.077 86.441 1.00 37.41 195 VAL D C 1
ATOM 11847 O O . VAL D 1 195 ? 18.434 35.507 86.856 1.00 37.41 195 VAL D O 1
ATOM 11851 N N . TRP D 1 196 ? 17.051 33.791 86.403 1.00 47.45 196 TRP D N 1
ATOM 11852 C CA . TRP D 1 196 ? 17.971 32.778 86.835 1.00 47.45 196 TRP D CA 1
ATOM 11853 C C . TRP D 1 196 ? 19.216 32.706 85.983 1.00 47.45 196 TRP D C 1
ATOM 11854 O O . TRP D 1 196 ? 20.319 32.582 86.492 1.00 47.45 196 TRP D O 1
ATOM 11865 N N . GLY D 1 197 ? 19.071 32.830 84.687 1.00 35.56 197 GLY D N 1
ATOM 11866 C CA . GLY D 1 197 ? 20.247 32.716 83.877 1.00 35.56 197 GLY D CA 1
ATOM 11867 C C . GLY D 1 197 ? 21.308 33.759 84.133 1.00 35.56 197 GLY D C 1
ATOM 11868 O O . GLY D 1 197 ? 22.518 33.551 83.866 1.00 35.56 197 GLY D O 1
ATOM 11869 N N . ARG D 1 198 ? 20.896 34.920 84.604 1.00 61.93 198 ARG D N 1
ATOM 11870 C CA . ARG D 1 198 ? 21.905 35.934 84.852 1.00 61.93 198 ARG D CA 1
ATOM 11871 C C . ARG D 1 198 ? 22.640 35.430 86.063 1.00 61.93 198 ARG D C 1
ATOM 11872 O O . ARG D 1 198 ? 23.875 35.374 86.118 1.00 61.93 198 ARG D O 1
ATOM 11880 N N . ILE D 1 199 ? 21.818 35.034 87.018 1.00 76.80 199 ILE D N 1
ATOM 11881 C CA . ILE D 1 199 ? 22.253 34.510 88.264 1.00 76.80 199 ILE D CA 1
ATOM 11882 C C . ILE D 1 199 ? 23.272 33.409 88.100 1.00 76.80 199 ILE D C 1
ATOM 11883 O O . ILE D 1 199 ? 24.270 33.422 88.799 1.00 76.80 199 ILE D O 1
ATOM 11888 N N . GLY D 1 200 ? 23.061 32.463 87.185 1.00 152.89 200 GLY D N 1
ATOM 11889 C CA . GLY D 1 200 ? 24.044 31.395 87.014 1.00 152.89 200 GLY D CA 1
ATOM 11890 C C . GLY D 1 200 ? 23.600 30.129 86.292 1.00 152.89 200 GLY D C 1
ATOM 11891 O O . GLY D 1 200 ? 24.436 29.392 85.760 1.00 152.89 200 GLY D O 1
ATOM 11892 N N . SER D 1 201 ? 22.291 29.879 86.284 1.00 64.84 201 SER D N 1
ATOM 11893 C CA . SER D 1 201 ? 21.695 28.717 85.642 1.00 64.84 201 SER D CA 1
ATOM 11894 C C . SER D 1 201 ? 21.967 28.707 84.173 1.00 64.84 201 SER D C 1
ATOM 11895 O O . SER D 1 201 ? 22.393 29.719 83.603 1.00 64.84 201 SER D O 1
ATOM 11898 N N . GLU D 1 202 ? 21.716 27.541 83.569 1.00 52.30 202 GLU D N 1
ATOM 11899 C CA . GLU D 1 202 ? 21.875 27.336 82.135 1.00 52.30 202 GLU D CA 1
ATOM 11900 C C . GLU D 1 202 ? 20.419 27.065 81.731 1.00 52.30 202 GLU D C 1
ATOM 11901 O O . GLU D 1 202 ? 19.795 26.104 82.182 1.00 52.30 202 GLU D O 1
ATOM 11907 N N . VAL D 1 203 ? 19.867 27.957 80.914 1.00 57.18 203 VAL D N 1
ATOM 11908 C CA . VAL D 1 203 ? 18.485 27.809 80.531 1.00 57.18 203 VAL D CA 1
ATOM 11909 C C . VAL D 1 203 ? 18.383 27.572 79.065 1.00 57.18 203 VAL D C 1
ATOM 11910 O O . VAL D 1 203 ? 19.313 27.898 78.326 1.00 57.18 203 VAL D O 1
ATOM 11914 N N . THR D 1 204 ? 17.233 27.000 78.688 1.00 56.03 204 THR D N 1
ATOM 11915 C CA . THR D 1 204 ? 16.826 26.697 77.318 1.00 56.03 204 THR D CA 1
ATOM 11916 C C . THR D 1 204 ? 15.307 26.730 77.386 1.00 56.03 204 THR D C 1
ATOM 11917 O O . THR D 1 204 ? 14.697 26.172 78.308 1.00 56.03 204 THR D O 1
ATOM 11921 N N . VAL D 1 205 ? 14.703 27.394 76.411 1.00 54.35 205 VAL D N 1
ATOM 11922 C CA . VAL D 1 205 ? 13.251 27.503 76.345 1.00 54.35 205 VAL D CA 1
ATOM 11923 C C . VAL D 1 205 ? 12.716 26.525 75.311 1.00 54.35 205 VAL D C 1
ATOM 11924 O O . VAL D 1 205 ? 13.292 26.359 74.260 1.00 54.35 205 VAL D O 1
ATOM 11928 N N . VAL D 1 206 ? 11.597 25.895 75.614 1.00 75.17 206 VAL D N 1
ATOM 11929 C CA . VAL D 1 206 ? 11.002 24.930 74.710 1.00 75.17 206 VAL D CA 1
ATOM 11930 C C . VAL D 1 206 ? 9.610 25.359 74.301 1.00 75.17 206 VAL D C 1
ATOM 11931 O O . VAL D 1 206 ? 8.663 25.111 75.052 1.00 75.17 206 VAL D O 1
ATOM 11935 N N . GLU D 1 207 ? 9.466 25.970 73.122 1.00 34.80 207 GLU D N 1
ATOM 11936 C CA . GLU D 1 207 ? 8.142 26.407 72.671 1.00 34.80 207 GLU D CA 1
ATOM 11937 C C . GLU D 1 207 ? 7.573 25.515 71.615 1.00 34.80 207 GLU D C 1
ATOM 11938 O O . GLU D 1 207 ? 8.296 24.926 70.834 1.00 34.80 207 GLU D O 1
ATOM 11944 N N . PHE D 1 208 ? 6.253 25.401 71.608 1.00 61.38 208 PHE D N 1
ATOM 11945 C CA . PHE D 1 208 ? 5.552 24.575 70.632 1.00 61.38 208 PHE D CA 1
ATOM 11946 C C . PHE D 1 208 ? 5.382 25.371 69.338 1.00 61.38 208 PHE D C 1
ATOM 11947 O O . PHE D 1 208 ? 5.460 24.837 68.242 1.00 61.38 208 PHE D O 1
ATOM 11955 N N . ALA D 1 209 ? 5.176 26.669 69.506 1.00 52.59 209 ALA D N 1
ATOM 11956 C CA . ALA D 1 209 ? 4.959 27.573 68.409 1.00 52.59 209 ALA D CA 1
ATOM 11957 C C . ALA D 1 209 ? 6.154 27.773 67.476 1.00 52.59 209 ALA D C 1
ATOM 11958 O O . ALA D 1 209 ? 7.270 27.363 67.758 1.00 52.59 209 ALA D O 1
ATOM 11960 N N . SER D 1 210 ? 5.884 28.408 66.342 1.00 75.20 210 SER D N 1
ATOM 11961 C CA . SER D 1 210 ? 6.890 28.686 65.338 1.00 75.20 210 SER D CA 1
ATOM 11962 C C . SER D 1 210 ? 7.962 29.645 65.845 1.00 75.20 210 SER D C 1
ATOM 11963 O O . SER D 1 210 ? 9.142 29.424 65.595 1.00 75.20 210 SER D O 1
ATOM 11966 N N . GLU D 1 211 ? 7.539 30.709 66.544 1.00 85.36 211 GLU D N 1
ATOM 11967 C CA . GLU D 1 211 ? 8.445 31.736 67.076 1.00 85.36 211 GLU D CA 1
ATOM 11968 C C . GLU D 1 211 ? 8.225 32.097 68.543 1.00 85.36 211 GLU D C 1
ATOM 11969 O O . GLU D 1 211 ? 7.281 31.647 69.169 1.00 85.36 211 GLU D O 1
ATOM 11975 N N . ILE D 1 212 ? 9.109 32.920 69.095 1.00 51.97 212 ILE D N 1
ATOM 11976 C CA . ILE D 1 212 ? 8.954 33.361 70.483 1.00 51.97 212 ILE D CA 1
ATOM 11977 C C . ILE D 1 212 ? 8.169 34.668 70.557 1.00 51.97 212 ILE D C 1
ATOM 11978 O O . ILE D 1 212 ? 8.462 35.611 69.845 1.00 51.97 212 ILE D O 1
ATOM 11983 N N . VAL D 1 213 ? 7.182 34.742 71.429 1.00 54.06 213 VAL D N 1
ATOM 11984 C CA . VAL D 1 213 ? 6.396 35.967 71.528 1.00 54.06 213 VAL D CA 1
ATOM 11985 C C . VAL D 1 213 ? 5.714 36.245 70.188 1.00 54.06 213 VAL D C 1
ATOM 11986 O O . VAL D 1 213 ? 6.180 37.037 69.359 1.00 54.06 213 VAL D O 1
ATOM 11990 N N . PRO D 1 214 ? 4.574 35.600 69.966 1.00 57.35 214 PRO D N 1
ATOM 11991 C CA . PRO D 1 214 ? 3.852 35.779 68.726 1.00 57.35 214 PRO D CA 1
ATOM 11992 C C . PRO D 1 214 ? 3.272 37.165 68.482 1.00 57.35 214 PRO D C 1
ATOM 11993 O O . PRO D 1 214 ? 3.375 37.694 67.399 1.00 57.35 214 PRO D O 1
ATOM 11997 N N . THR D 1 215 ? 2.671 37.774 69.481 1.00 46.21 215 THR D N 1
ATOM 11998 C CA . THR D 1 215 ? 2.049 39.084 69.269 1.00 46.21 215 THR D CA 1
ATOM 11999 C C . THR D 1 215 ? 3.075 40.173 68.987 1.00 46.21 215 THR D C 1
ATOM 12000 O O . THR D 1 215 ? 2.735 41.305 68.656 1.00 46.21 215 THR D O 1
ATOM 12004 N N . MET D 1 216 ? 4.337 39.814 69.135 1.00 73.34 216 MET D N 1
ATOM 12005 C CA . MET D 1 216 ? 5.388 40.776 68.960 1.00 73.34 216 MET D CA 1
ATOM 12006 C C . MET D 1 216 ? 5.719 41.160 67.520 1.00 73.34 216 MET D C 1
ATOM 12007 O O . MET D 1 216 ? 5.726 40.320 66.624 1.00 73.34 216 MET D O 1
ATOM 12012 N N . ASP D 1 217 ? 6.000 42.435 67.290 1.00 50.89 217 ASP D N 1
ATOM 12013 C CA . ASP D 1 217 ? 6.362 42.860 65.956 1.00 50.89 217 ASP D CA 1
ATOM 12014 C C . ASP D 1 217 ? 7.525 42.011 65.451 1.00 50.89 217 ASP D C 1
ATOM 12015 O O . ASP D 1 217 ? 8.523 41.861 66.118 1.00 50.89 217 ASP D O 1
ATOM 12020 N N . ALA D 1 218 ? 7.376 41.469 64.252 1.00 44.06 218 ALA D N 1
ATOM 12021 C CA . ALA D 1 218 ? 8.362 40.590 63.628 1.00 44.06 218 ALA D CA 1
ATOM 12022 C C . ALA D 1 218 ? 9.755 41.100 63.639 1.00 44.06 218 ALA D C 1
ATOM 12023 O O . ALA D 1 218 ? 10.603 40.475 64.210 1.00 44.06 218 ALA D O 1
ATOM 12025 N N . GLU D 1 219 ? 9.990 42.235 62.996 1.00 36.93 219 GLU D N 1
ATOM 12026 C CA . GLU D 1 219 ? 11.327 42.829 62.901 1.00 36.93 219 GLU D CA 1
ATOM 12027 C C . GLU D 1 219 ? 12.010 42.842 64.237 1.00 36.93 219 GLU D C 1
ATOM 12028 O O . GLU D 1 219 ? 13.135 42.367 64.363 1.00 36.93 219 GLU D O 1
ATOM 12034 N N . ILE D 1 220 ? 11.312 43.386 65.239 1.00 48.48 220 ILE D N 1
ATOM 12035 C CA . ILE D 1 220 ? 11.831 43.466 66.599 1.00 48.48 220 ILE D CA 1
ATOM 12036 C C . ILE D 1 220 ? 11.993 42.071 67.136 1.00 48.48 220 ILE D C 1
ATOM 12037 O O . ILE D 1 220 ? 13.060 41.737 67.623 1.00 48.48 220 ILE D O 1
ATOM 12042 N N . ARG D 1 221 ? 10.961 41.238 67.038 1.00 54.59 221 ARG D N 1
ATOM 12043 C CA . ARG D 1 221 ? 11.106 39.881 67.531 1.00 54.59 221 ARG D CA 1
ATOM 12044 C C . ARG D 1 221 ? 12.451 39.355 67.058 1.00 54.59 221 ARG D C 1
ATOM 12045 O O . ARG D 1 221 ? 13.246 38.881 67.867 1.00 54.59 221 ARG D O 1
ATOM 12053 N N . LYS D 1 222 ? 12.738 39.506 65.765 1.00 46.69 222 LYS D N 1
ATOM 12054 C CA . LYS D 1 222 ? 13.974 39.007 65.191 1.00 46.69 222 LYS D CA 1
ATOM 12055 C C . LYS D 1 222 ? 15.125 39.378 66.069 1.00 46.69 222 LYS D C 1
ATOM 12056 O O . LYS D 1 222 ? 15.691 38.503 66.732 1.00 46.69 222 LYS D O 1
ATOM 12062 N N . GLN D 1 223 ? 15.457 40.660 66.141 1.00 38.88 223 GLN D N 1
ATOM 12063 C CA . GLN D 1 223 ? 16.607 41.092 66.974 1.00 38.88 223 GLN D CA 1
ATOM 12064 C C . GLN D 1 223 ? 16.546 40.740 68.485 1.00 38.88 223 GLN D C 1
ATOM 12065 O O . GLN D 1 223 ? 17.566 40.403 69.124 1.00 38.88 223 GLN D O 1
ATOM 12071 N N . PHE D 1 224 ? 15.333 40.804 69.028 1.00 33.95 224 PHE D N 1
ATOM 12072 C CA . PHE D 1 224 ? 15.096 40.519 70.406 1.00 33.95 224 PHE D CA 1
ATOM 12073 C C . PHE D 1 224 ? 15.581 39.132 70.718 1.00 33.95 224 PHE D C 1
ATOM 12074 O O . PHE D 1 224 ? 16.289 38.937 71.709 1.00 33.95 224 PHE D O 1
ATOM 12082 N N . GLN D 1 225 ? 15.178 38.157 69.891 1.00 46.53 225 GLN D N 1
ATOM 12083 C CA . GLN D 1 225 ? 15.610 36.767 70.093 1.00 46.53 225 GLN D CA 1
ATOM 12084 C C . GLN D 1 225 ? 17.141 36.681 70.014 1.00 46.53 225 GLN D C 1
ATOM 12085 O O . GLN D 1 225 ? 17.809 36.082 70.873 1.00 46.53 225 GLN D O 1
ATOM 12091 N N . ARG D 1 226 ? 17.676 37.300 68.962 1.00 54.73 226 ARG D N 1
ATOM 12092 C CA . ARG D 1 226 ? 19.101 37.333 68.729 1.00 54.73 226 ARG D CA 1
ATOM 12093 C C . ARG D 1 226 ? 19.790 37.805 69.992 1.00 54.73 226 ARG D C 1
ATOM 12094 O O . ARG D 1 226 ? 20.762 37.195 70.461 1.00 54.73 226 ARG D O 1
ATOM 12102 N N . SER D 1 227 ? 19.291 38.897 70.552 1.00 44.84 227 SER D N 1
ATOM 12103 C CA . SER D 1 227 ? 19.891 39.370 71.778 1.00 44.84 227 SER D CA 1
ATOM 12104 C C . SER D 1 227 ? 19.753 38.291 72.873 1.00 44.84 227 SER D C 1
ATOM 12105 O O . SER D 1 227 ? 20.765 37.725 73.301 1.00 44.84 227 SER D O 1
ATOM 12108 N N . LEU D 1 228 ? 18.517 37.995 73.308 1.00 35.12 228 LEU D N 1
ATOM 12109 C CA . LEU D 1 228 ? 18.264 36.981 74.331 1.00 35.12 228 LEU D CA 1
ATOM 12110 C C . LEU D 1 228 ? 19.194 35.796 74.163 1.00 35.12 228 LEU D C 1
ATOM 12111 O O . LEU D 1 228 ? 19.500 35.078 75.115 1.00 35.12 228 LEU D O 1
ATOM 12116 N N . GLU D 1 229 ? 19.574 35.578 72.906 1.00 51.86 229 GLU D N 1
ATOM 12117 C CA . GLU D 1 229 ? 20.409 34.468 72.518 1.00 51.86 229 GLU D CA 1
ATOM 12118 C C . GLU D 1 229 ? 21.777 34.766 72.957 1.00 51.86 229 GLU D C 1
ATOM 12119 O O . GLU D 1 229 ? 22.326 34.045 73.761 1.00 51.86 229 GLU D O 1
ATOM 12125 N N . LYS D 1 230 ? 22.332 35.842 72.411 1.00 80.50 230 LYS D N 1
ATOM 12126 C CA . LYS D 1 230 ? 23.693 36.227 72.736 1.00 80.50 230 LYS D CA 1
ATOM 12127 C C . LYS D 1 230 ? 23.883 36.314 74.222 1.00 80.50 230 LYS D C 1
ATOM 12128 O O . LYS D 1 230 ? 24.998 36.344 74.690 1.00 80.50 230 LYS D O 1
ATOM 12134 N N . GLN D 1 231 ? 22.797 36.356 74.974 1.00 114.96 231 GLN D N 1
ATOM 12135 C CA . GLN D 1 231 ? 22.908 36.453 76.430 1.00 114.96 231 GLN D CA 1
ATOM 12136 C C . GLN D 1 231 ? 23.138 35.110 77.136 1.00 114.96 231 GLN D C 1
ATOM 12137 O O . GLN D 1 231 ? 23.468 35.070 78.331 1.00 114.96 231 GLN D O 1
ATOM 12143 N N . GLY D 1 232 ? 22.974 34.022 76.385 1.00 107.29 232 GLY D N 1
ATOM 12144 C CA . GLY D 1 232 ? 23.148 32.694 76.939 1.00 107.29 232 GLY D CA 1
ATOM 12145 C C . GLY D 1 232 ? 21.882 31.848 76.888 1.00 107.29 232 GLY D C 1
ATOM 12146 O O . GLY D 1 232 ? 21.853 30.732 77.399 1.00 107.29 232 GLY D O 1
ATOM 12147 N N . MET D 1 233 ? 20.825 32.369 76.281 1.00 74.14 233 MET D N 1
ATOM 12148 C CA . MET D 1 233 ? 19.584 31.625 76.175 1.00 74.14 233 MET D CA 1
ATOM 12149 C C . MET D 1 233 ? 19.599 30.771 74.892 1.00 74.14 233 MET D C 1
ATOM 12150 O O . MET D 1 233 ? 20.040 31.246 73.833 1.00 74.14 233 MET D O 1
ATOM 12155 N N . LYS D 1 234 ? 19.137 29.514 75.002 1.00 64.03 234 LYS D N 1
ATOM 12156 C CA . LYS D 1 234 ? 19.094 28.536 73.889 1.00 64.03 234 LYS D CA 1
ATOM 12157 C C . LYS D 1 234 ? 17.661 28.121 73.717 1.00 64.03 234 LYS D C 1
ATOM 12158 O O . LYS D 1 234 ? 16.999 27.757 74.680 1.00 64.03 234 LYS D O 1
ATOM 12164 N N . PHE D 1 235 ? 17.194 28.140 72.486 1.00 50.97 235 PHE D N 1
ATOM 12165 C CA . PHE D 1 235 ? 15.819 27.791 72.236 1.00 50.97 235 PHE D CA 1
ATOM 12166 C C . PHE D 1 235 ? 15.579 26.543 71.381 1.00 50.97 235 PHE D C 1
ATOM 12167 O O . PHE D 1 235 ? 16.323 26.240 70.461 1.00 50.97 235 PHE D O 1
ATOM 12175 N N . LYS D 1 236 ? 14.502 25.838 71.685 1.00 58.71 236 LYS D N 1
ATOM 12176 C CA . LYS D 1 236 ? 14.083 24.662 70.937 1.00 58.71 236 LYS D CA 1
ATOM 12177 C C . LYS D 1 236 ? 12.679 25.131 70.579 1.00 58.71 236 LYS D C 1
ATOM 12178 O O . LYS D 1 236 ? 11.753 24.996 71.380 1.00 58.71 236 LYS D O 1
ATOM 12184 N N . LEU D 1 237 ? 12.531 25.676 69.377 1.00 78.85 237 LEU D N 1
ATOM 12185 C CA . LEU D 1 237 ? 11.269 26.275 68.977 1.00 78.85 237 LEU D CA 1
ATOM 12186 C C . LEU D 1 237 ? 10.088 25.545 68.353 1.00 78.85 237 LEU D C 1
ATOM 12187 O O . LEU D 1 237 ? 8.968 26.023 68.477 1.00 78.85 237 LEU D O 1
ATOM 12192 N N . LYS D 1 238 ? 10.250 24.438 67.658 1.00 73.20 238 LYS D N 1
ATOM 12193 C CA . LYS D 1 238 ? 9.009 23.876 67.151 1.00 73.20 238 LYS D CA 1
ATOM 12194 C C . LYS D 1 238 ? 8.617 22.848 68.191 1.00 73.20 238 LYS D C 1
ATOM 12195 O O . LYS D 1 238 ? 7.431 22.715 68.554 1.00 73.20 238 LYS D O 1
ATOM 12201 N N . THR D 1 239 ? 9.651 22.190 68.719 1.00 56.32 239 THR D N 1
ATOM 12202 C CA . THR D 1 239 ? 9.532 21.127 69.742 1.00 56.32 239 THR D CA 1
ATOM 12203 C C . THR D 1 239 ? 8.301 21.011 70.674 1.00 56.32 239 THR D C 1
ATOM 12204 O O . THR D 1 239 ? 7.646 21.985 71.018 1.00 56.32 239 THR D O 1
ATOM 12208 N N . LYS D 1 240 ? 8.025 19.768 71.050 1.00 31.51 240 LYS D N 1
ATOM 12209 C CA . LYS D 1 240 ? 6.898 19.350 71.889 1.00 31.51 240 LYS D CA 1
ATOM 12210 C C . LYS D 1 240 ? 7.322 18.415 73.075 1.00 31.51 240 LYS D C 1
ATOM 12211 O O . LYS D 1 240 ? 8.038 17.430 72.922 1.00 31.51 240 LYS D O 1
ATOM 12217 N N . VAL D 1 241 ? 6.876 18.703 74.276 1.00 52.95 241 VAL D N 1
ATOM 12218 C CA . VAL D 1 241 ? 7.302 17.839 75.343 1.00 52.95 241 VAL D CA 1
ATOM 12219 C C . VAL D 1 241 ? 6.324 16.636 75.429 1.00 52.95 241 VAL D C 1
ATOM 12220 O O . VAL D 1 241 ? 5.103 16.813 75.612 1.00 52.95 241 VAL D O 1
ATOM 12224 N N . VAL D 1 242 ? 6.853 15.423 75.216 1.00 55.93 242 VAL D N 1
ATOM 12225 C CA . VAL D 1 242 ? 6.040 14.197 75.270 1.00 55.93 242 VAL D CA 1
ATOM 12226 C C . VAL D 1 242 ? 6.645 13.237 76.258 1.00 55.93 242 VAL D C 1
ATOM 12227 O O . VAL D 1 242 ? 6.215 12.072 76.318 1.00 55.93 242 VAL D O 1
ATOM 12231 N N . GLY D 1 243 ? 7.632 13.699 77.026 1.00 56.52 243 GLY D N 1
ATOM 12232 C CA . GLY D 1 243 ? 8.247 12.795 77.974 1.00 56.52 243 GLY D CA 1
ATOM 12233 C C . GLY D 1 243 ? 8.838 13.365 79.237 1.00 56.52 243 GLY D C 1
ATOM 12234 O O . GLY D 1 243 ? 9.860 14.093 79.212 1.00 56.52 243 GLY D O 1
ATOM 12235 N N . VAL D 1 244 ? 8.208 12.966 80.354 1.00 74.55 244 VAL D N 1
ATOM 12236 C CA . VAL D 1 244 ? 8.561 13.395 81.726 1.00 74.55 244 VAL D CA 1
ATOM 12237 C C . VAL D 1 244 ? 9.023 12.293 82.670 1.00 74.55 244 VAL D C 1
ATOM 12238 O O . VAL D 1 244 ? 8.523 11.178 82.609 1.00 74.55 244 VAL D O 1
ATOM 12242 N N . ASP D 1 245 ? 9.977 12.628 83.537 1.00 93.72 245 ASP D N 1
ATOM 12243 C CA . ASP D 1 245 ? 10.461 11.706 84.560 1.00 93.72 245 ASP D CA 1
ATOM 12244 C C . ASP D 1 245 ? 11.237 12.427 85.662 1.00 93.72 245 ASP D C 1
ATOM 12245 O O . ASP D 1 245 ? 12.182 13.193 85.390 1.00 93.72 245 ASP D O 1
ATOM 12250 N N . THR D 1 246 ? 10.803 12.154 86.903 1.00 151.62 246 THR D N 1
ATOM 12251 C CA . THR D 1 246 ? 11.348 12.707 88.158 1.00 151.62 246 THR D CA 1
ATOM 12252 C C . THR D 1 246 ? 11.755 11.618 89.158 1.00 151.62 246 THR D C 1
ATOM 12253 O O . THR D 1 246 ? 11.963 11.903 90.339 1.00 151.62 246 THR D O 1
ATOM 12257 N N . SER D 1 247 ? 11.848 10.376 88.696 1.00 149.92 247 SER D N 1
ATOM 12258 C CA . SER D 1 247 ? 12.225 9.272 89.575 1.00 149.92 247 SER D CA 1
ATOM 12259 C C . SER D 1 247 ? 13.552 9.580 90.253 1.00 149.92 247 SER D C 1
ATOM 12260 O O . SER D 1 247 ? 13.681 9.487 91.477 1.00 149.92 247 SER D O 1
ATOM 12263 N N . GLY D 1 248 ? 14.530 9.963 89.438 1.00 131.69 248 GLY D N 1
ATOM 12264 C CA . GLY D 1 248 ? 15.853 10.268 89.945 1.00 131.69 248 GLY D CA 1
ATOM 12265 C C . GLY D 1 248 ? 16.148 11.734 90.197 1.00 131.69 248 GLY D C 1
ATOM 12266 O O . GLY D 1 248 ? 15.250 12.524 90.487 1.00 131.69 248 GLY D O 1
ATOM 12267 N N . ASP D 1 249 ? 17.422 12.091 90.061 1.00 152.89 249 ASP D N 1
ATOM 12268 C CA . ASP D 1 249 ? 17.909 13.450 90.304 1.00 152.89 249 ASP D CA 1
ATOM 12269 C C . ASP D 1 249 ? 17.507 14.547 89.295 1.00 152.89 249 ASP D C 1
ATOM 12270 O O . ASP D 1 249 ? 18.267 14.879 88.372 1.00 152.89 249 ASP D O 1
ATOM 12275 N N . GLY D 1 250 ? 16.322 15.122 89.486 1.00 127.50 250 GLY D N 1
ATOM 12276 C CA . GLY D 1 250 ? 15.877 16.180 88.597 1.00 127.50 250 GLY D CA 1
ATOM 12277 C C . GLY D 1 250 ? 14.774 15.795 87.632 1.00 127.50 250 GLY D C 1
ATOM 12278 O O . GLY D 1 250 ? 13.828 15.085 88.003 1.00 127.50 250 GLY D O 1
ATOM 12279 N N . VAL D 1 251 ? 14.890 16.276 86.392 1.00 68.85 251 VAL D N 1
ATOM 12280 C CA . VAL D 1 251 ? 13.886 15.971 85.369 1.00 68.85 251 VAL D CA 1
ATOM 12281 C C . VAL D 1 251 ? 14.473 15.523 83.997 1.00 68.85 251 VAL D C 1
ATOM 12282 O O . VAL D 1 251 ? 15.468 16.071 83.523 1.00 68.85 251 VAL D O 1
ATOM 12286 N N . LYS D 1 252 ? 13.870 14.475 83.426 1.00 61.99 252 LYS D N 1
ATOM 12287 C CA . LYS D 1 252 ? 14.260 13.924 82.124 1.00 61.99 252 LYS D CA 1
ATOM 12288 C C . LYS D 1 252 ? 13.132 14.172 81.138 1.00 61.99 252 LYS D C 1
ATOM 12289 O O . LYS D 1 252 ? 12.048 13.585 81.210 1.00 61.99 252 LYS D O 1
ATOM 12295 N N . LEU D 1 253 ? 13.394 15.073 80.209 1.00 72.88 253 LEU D N 1
ATOM 12296 C CA . LEU D 1 253 ? 12.387 15.421 79.246 1.00 72.88 253 LEU D CA 1
ATOM 12297 C C . LEU D 1 253 ? 12.528 14.691 77.950 1.00 72.88 253 LEU D C 1
ATOM 12298 O O . LEU D 1 253 ? 13.621 14.438 77.463 1.00 72.88 253 LEU D O 1
ATOM 12303 N N . THR D 1 254 ? 11.389 14.371 77.380 1.00 52.08 254 THR D N 1
ATOM 12304 C CA . THR D 1 254 ? 11.361 13.715 76.107 1.00 52.08 254 THR D CA 1
ATOM 12305 C C . THR D 1 254 ? 10.583 14.661 75.212 1.00 52.08 254 THR D C 1
ATOM 12306 O O . THR D 1 254 ? 9.368 14.827 75.341 1.00 52.08 254 THR D O 1
ATOM 12310 N N . VAL D 1 255 ? 11.335 15.293 74.322 1.00 59.23 255 VAL D N 1
ATOM 12311 C CA . VAL D 1 255 ? 10.828 16.260 73.362 1.00 59.23 255 VAL D CA 1
ATOM 12312 C C . VAL D 1 255 ? 10.808 15.597 72.011 1.00 59.23 255 VAL D C 1
ATOM 12313 O O . VAL D 1 255 ? 11.680 14.784 71.742 1.00 59.23 255 VAL D O 1
ATOM 12317 N N . GLU D 1 256 ? 9.825 15.976 71.186 1.00 51.76 256 GLU D N 1
ATOM 12318 C CA . GLU D 1 256 ? 9.667 15.528 69.809 1.00 51.76 256 GLU D CA 1
ATOM 12319 C C . GLU D 1 256 ? 9.204 16.775 69.068 1.00 51.76 256 GLU D C 1
ATOM 12320 O O . GLU D 1 256 ? 8.644 17.648 69.667 1.00 51.76 256 GLU D O 1
ATOM 12326 N N . PRO D 1 257 ? 9.479 16.911 67.772 1.00 88.87 257 PRO D N 1
ATOM 12327 C CA . PRO D 1 257 ? 8.986 18.132 67.141 1.00 88.87 257 PRO D CA 1
ATOM 12328 C C . PRO D 1 257 ? 7.474 18.230 67.334 1.00 88.87 257 PRO D C 1
ATOM 12329 O O . PRO D 1 257 ? 6.881 17.313 67.885 1.00 88.87 257 PRO D O 1
ATOM 12333 N N . SER D 1 258 ? 6.860 19.325 66.873 1.00 85.28 258 SER D N 1
ATOM 12334 C CA . SER D 1 258 ? 5.406 19.566 67.004 1.00 85.28 258 SER D CA 1
ATOM 12335 C C . SER D 1 258 ? 4.542 18.708 66.087 1.00 85.28 258 SER D C 1
ATOM 12336 O O . SER D 1 258 ? 3.465 18.258 66.467 1.00 85.28 258 SER D O 1
ATOM 12339 N N . ALA D 1 259 ? 5.008 18.527 64.859 1.00 71.09 259 ALA D N 1
ATOM 12340 C CA . ALA D 1 259 ? 4.283 17.729 63.903 1.00 71.09 259 ALA D CA 1
ATOM 12341 C C . ALA D 1 259 ? 4.620 16.248 64.052 1.00 71.09 259 ALA D C 1
ATOM 12342 O O . ALA D 1 259 ? 3.772 15.404 63.787 1.00 71.09 259 ALA D O 1
ATOM 12344 N N . GLY D 1 260 ? 5.847 15.943 64.482 1.00 69.07 260 GLY D N 1
ATOM 12345 C CA . GLY D 1 260 ? 6.281 14.563 64.669 1.00 69.07 260 GLY D CA 1
ATOM 12346 C C . GLY D 1 260 ? 7.733 14.455 64.249 1.00 69.07 260 GLY D C 1
ATOM 12347 O O . GLY D 1 260 ? 8.131 15.055 63.250 1.00 69.07 260 GLY D O 1
ATOM 12348 N N . GLY D 1 261 ? 8.542 13.703 64.986 1.00 73.40 261 GLY D N 1
ATOM 12349 C CA . GLY D 1 261 ? 9.949 13.582 64.612 1.00 73.40 261 GLY D CA 1
ATOM 12350 C C . GLY D 1 261 ? 10.734 12.565 65.431 1.00 73.40 261 GLY D C 1
ATOM 12351 O O . GLY D 1 261 ? 10.161 11.619 65.959 1.00 73.40 261 GLY D O 1
ATOM 12352 N N . GLU D 1 262 ? 12.047 12.755 65.530 1.00 99.25 262 GLU D N 1
ATOM 12353 C CA . GLU D 1 262 ? 12.897 11.841 66.290 1.00 99.25 262 GLU D CA 1
ATOM 12354 C C . GLU D 1 262 ? 13.014 12.331 67.745 1.00 99.25 262 GLU D C 1
ATOM 12355 O O . GLU D 1 262 ? 13.562 13.399 68.026 1.00 99.25 262 GLU D O 1
ATOM 12361 N N . GLN D 1 263 ? 12.488 11.541 68.673 1.00 67.56 263 GLN D N 1
ATOM 12362 C CA . GLN D 1 263 ? 12.508 11.896 70.084 1.00 67.56 263 GLN D CA 1
ATOM 12363 C C . GLN D 1 263 ? 13.823 11.833 70.854 1.00 67.56 263 GLN D C 1
ATOM 12364 O O . GLN D 1 263 ? 14.392 10.761 71.050 1.00 67.56 263 GLN D O 1
ATOM 12370 N N . THR D 1 264 ? 14.289 12.999 71.306 1.00 87.16 264 THR D N 1
ATOM 12371 C CA . THR D 1 264 ? 15.501 13.076 72.125 1.00 87.16 264 THR D CA 1
ATOM 12372 C C . THR D 1 264 ? 15.191 13.384 73.596 1.00 87.16 264 THR D C 1
ATOM 12373 O O . THR D 1 264 ? 14.042 13.318 74.053 1.00 87.16 264 THR D O 1
ATOM 12377 N N . ILE D 1 265 ? 16.239 13.742 74.328 1.00 99.18 265 ILE D N 1
ATOM 12378 C CA . ILE D 1 265 ? 16.105 14.028 75.738 1.00 99.18 265 ILE D CA 1
ATOM 12379 C C . ILE D 1 265 ? 16.742 15.338 76.157 1.00 99.18 265 ILE D C 1
ATOM 12380 O O . ILE D 1 265 ? 17.775 15.759 75.632 1.00 99.18 265 ILE D O 1
ATOM 12385 N N . ILE D 1 266 ? 16.107 15.959 77.138 1.00 77.38 266 ILE D N 1
ATOM 12386 C CA . ILE D 1 266 ? 16.586 17.191 77.731 1.00 77.38 266 ILE D CA 1
ATOM 12387 C C . ILE D 1 266 ? 16.451 17.005 79.236 1.00 77.38 266 ILE D C 1
ATOM 12388 O O . ILE D 1 266 ? 15.353 16.945 79.783 1.00 77.38 266 ILE D O 1
ATOM 12393 N N . GLU D 1 267 ? 17.600 16.851 79.879 1.00 118.88 267 GLU D N 1
ATOM 12394 C CA . GLU D 1 267 ? 17.659 16.645 81.312 1.00 118.88 267 GLU D CA 1
ATOM 12395 C C . GLU D 1 267 ? 17.864 17.995 81.938 1.00 118.88 267 GLU D C 1
ATOM 12396 O O . GLU D 1 267 ? 18.406 18.902 81.307 1.00 118.88 267 GLU D O 1
ATOM 12402 N N . ALA D 1 268 ? 17.425 18.129 83.180 1.00 81.31 268 ALA D N 1
ATOM 12403 C CA . ALA D 1 268 ? 17.551 19.389 83.891 1.00 81.31 268 ALA D CA 1
ATOM 12404 C C . ALA D 1 268 ? 17.020 19.218 85.292 1.00 81.31 268 ALA D C 1
ATOM 12405 O O . ALA D 1 268 ? 16.228 18.294 85.568 1.00 81.31 268 ALA D O 1
ATOM 12407 N N . ASP D 1 269 ? 17.440 20.138 86.162 1.00 61.08 269 ASP D N 1
ATOM 12408 C CA . ASP D 1 269 ? 17.056 20.121 87.573 1.00 61.08 269 ASP D CA 1
ATOM 12409 C C . ASP D 1 269 ? 15.686 20.727 87.855 1.00 61.08 269 ASP D C 1
ATOM 12410 O O . ASP D 1 269 ? 14.905 20.193 88.645 1.00 61.08 269 ASP D O 1
ATOM 12415 N N . VAL D 1 270 ? 15.379 21.825 87.180 1.00 67.95 270 VAL D N 1
ATOM 12416 C CA . VAL D 1 270 ? 14.043 22.398 87.294 1.00 67.95 270 VAL D CA 1
ATOM 12417 C C . VAL D 1 270 ? 13.480 22.698 85.890 1.00 67.95 270 VAL D C 1
ATOM 12418 O O . VAL D 1 270 ? 14.211 22.991 84.936 1.00 67.95 270 VAL D O 1
ATOM 12422 N N . VAL D 1 271 ? 12.172 22.582 85.777 1.00 86.61 271 VAL D N 1
ATOM 12423 C CA . VAL D 1 271 ? 11.505 22.860 84.532 1.00 86.61 271 VAL D CA 1
ATOM 12424 C C . VAL D 1 271 ? 10.451 23.914 84.857 1.00 86.61 271 VAL D C 1
ATOM 12425 O O . VAL D 1 271 ? 9.634 23.689 85.747 1.00 86.61 271 VAL D O 1
ATOM 12429 N N . LEU D 1 272 ? 10.467 25.064 84.177 1.00 76.51 272 LEU D N 1
ATOM 12430 C CA . LEU D 1 272 ? 9.440 26.069 84.428 1.00 76.51 272 LEU D CA 1
ATOM 12431 C C . LEU D 1 272 ? 8.444 25.874 83.339 1.00 76.51 272 LEU D C 1
ATOM 12432 O O . LEU D 1 272 ? 8.787 25.882 82.144 1.00 76.51 272 LEU D O 1
ATOM 12437 N N . VAL D 1 273 ? 7.209 25.666 83.752 1.00 49.51 273 VAL D N 1
ATOM 12438 C CA . VAL D 1 273 ? 6.143 25.511 82.772 1.00 49.51 273 VAL D CA 1
ATOM 12439 C C . VAL D 1 273 ? 5.457 26.831 82.501 1.00 49.51 273 VAL D C 1
ATOM 12440 O O . VAL D 1 273 ? 4.503 27.194 83.167 1.00 49.51 273 VAL D O 1
ATOM 12444 N N . SER D 1 274 ? 5.951 27.561 81.521 1.00 77.98 274 SER D N 1
ATOM 12445 C CA . SER D 1 274 ? 5.356 28.838 81.253 1.00 77.98 274 SER D CA 1
ATOM 12446 C C . SER D 1 274 ? 4.235 28.764 80.251 1.00 77.98 274 SER D C 1
ATOM 12447 O O . SER D 1 274 ? 4.167 29.614 79.366 1.00 77.98 274 SER D O 1
ATOM 12450 N N . ALA D 1 275 ? 3.363 27.759 80.356 1.00 76.67 275 ALA D N 1
ATOM 12451 C CA . ALA D 1 275 ? 2.236 27.673 79.431 1.00 76.67 275 ALA D CA 1
ATOM 12452 C C . ALA D 1 275 ? 1.418 28.903 79.785 1.00 76.67 275 ALA D C 1
ATOM 12453 O O . ALA D 1 275 ? 1.790 29.649 80.696 1.00 76.67 275 ALA D O 1
ATOM 12455 N N . GLY D 1 276 ? 0.298 29.125 79.114 1.00 59.25 276 GLY D N 1
ATOM 12456 C CA . GLY D 1 276 ? -0.475 30.337 79.403 1.00 59.25 276 GLY D CA 1
ATOM 12457 C C . GLY D 1 276 ? -1.050 30.576 80.786 1.00 59.25 276 GLY D C 1
ATOM 12458 O O . GLY D 1 276 ? -0.474 30.145 81.779 1.00 59.25 276 GLY D O 1
ATOM 12459 N N . ARG D 1 277 ? -2.177 31.299 80.824 1.00 56.77 277 ARG D N 1
ATOM 12460 C CA . ARG D 1 277 ? -2.953 31.636 82.037 1.00 56.77 277 ARG D CA 1
ATOM 12461 C C . ARG D 1 277 ? -4.464 31.710 81.703 1.00 56.77 277 ARG D C 1
ATOM 12462 O O . ARG D 1 277 ? -4.899 32.358 80.747 1.00 56.77 277 ARG D O 1
ATOM 12470 N N . THR D 1 278 ? -5.260 31.032 82.518 1.00 46.26 278 THR D N 1
ATOM 12471 C CA . THR D 1 278 ? -6.690 30.964 82.305 1.00 46.26 278 THR D CA 1
ATOM 12472 C C . THR D 1 278 ? -7.464 31.806 83.248 1.00 46.26 278 THR D C 1
ATOM 12473 O O . THR D 1 278 ? -6.993 32.189 84.295 1.00 46.26 278 THR D O 1
ATOM 12477 N N . PRO D 1 279 ? -8.683 32.129 82.868 1.00 46.09 279 PRO D N 1
ATOM 12478 C CA . PRO D 1 279 ? -9.449 32.942 83.805 1.00 46.09 279 PRO D CA 1
ATOM 12479 C C . PRO D 1 279 ? -9.542 32.138 85.098 1.00 46.09 279 PRO D C 1
ATOM 12480 O O . PRO D 1 279 ? -9.603 30.905 85.047 1.00 46.09 279 PRO D O 1
ATOM 12484 N N . PHE D 1 280 ? -9.500 32.814 86.245 1.00 48.42 280 PHE D N 1
ATOM 12485 C CA . PHE D 1 280 ? -9.590 32.118 87.533 1.00 48.42 280 PHE D CA 1
ATOM 12486 C C . PHE D 1 280 ? -10.934 32.317 88.222 1.00 48.42 280 PHE D C 1
ATOM 12487 O O . PHE D 1 280 ? -11.176 33.375 88.794 1.00 48.42 280 PHE D O 1
ATOM 12495 N N . THR D 1 281 ? -11.792 31.300 88.185 1.00 120.14 281 THR D N 1
ATOM 12496 C CA . THR D 1 281 ? -13.100 31.376 88.837 1.00 120.14 281 THR D CA 1
ATOM 12497 C C . THR D 1 281 ? -13.508 30.009 89.367 1.00 120.14 281 THR D C 1
ATOM 12498 O O . THR D 1 281 ? -14.233 29.289 88.687 1.00 120.14 281 THR D O 1
ATOM 12502 N N . SER D 1 282 ? -13.075 29.656 90.580 1.00 78.30 282 SER D N 1
ATOM 12503 C CA . SER D 1 282 ? -13.398 28.342 91.131 1.00 78.30 282 SER D CA 1
ATOM 12504 C C . SER D 1 282 ? -14.326 28.272 92.351 1.00 78.30 282 SER D C 1
ATOM 12505 O O . SER D 1 282 ? -15.482 27.863 92.242 1.00 78.30 282 SER D O 1
ATOM 12508 N N . GLY D 1 283 ? -13.828 28.632 93.520 1.00 128.10 283 GLY D N 1
ATOM 12509 C CA . GLY D 1 283 ? -14.677 28.534 94.691 1.00 128.10 283 GLY D CA 1
ATOM 12510 C C . GLY D 1 283 ? -16.058 29.102 94.471 1.00 128.10 283 GLY D C 1
ATOM 12511 O O . GLY D 1 283 ? -17.009 28.760 95.176 1.00 128.10 283 GLY D O 1
ATOM 12512 N N . LEU D 1 284 ? -16.165 29.981 93.488 1.00 152.89 284 LEU D N 1
ATOM 12513 C CA . LEU D 1 284 ? -17.431 30.608 93.150 1.00 152.89 284 LEU D CA 1
ATOM 12514 C C . LEU D 1 284 ? -18.083 29.893 91.972 1.00 152.89 284 LEU D C 1
ATOM 12515 O O . LEU D 1 284 ? -17.464 29.051 91.316 1.00 152.89 284 LEU D O 1
ATOM 12520 N N . ASN D 1 285 ? -19.347 30.226 91.734 1.00 152.27 285 ASN D N 1
ATOM 12521 C CA . ASN D 1 285 ? -20.109 29.729 90.597 1.00 152.27 285 ASN D CA 1
ATOM 12522 C C . ASN D 1 285 ? -21.527 30.205 90.684 1.00 152.27 285 ASN D C 1
ATOM 12523 O O . ASN D 1 285 ? -22.000 30.639 91.734 1.00 152.27 285 ASN D O 1
ATOM 12528 N N . LEU D 1 286 ? -22.185 30.112 89.544 1.00 55.59 286 LEU D N 1
ATOM 12529 C CA . LEU D 1 286 ? -23.556 30.516 89.374 1.00 55.59 286 LEU D CA 1
ATOM 12530 C C . LEU D 1 286 ? -24.476 29.516 90.069 1.00 55.59 286 LEU D C 1
ATOM 12531 O O . LEU D 1 286 ? -25.508 29.135 89.502 1.00 55.59 286 LEU D O 1
ATOM 12536 N N . ASP D 1 287 ? -24.107 29.130 91.300 1.00 152.89 287 ASP D N 1
ATOM 12537 C CA . ASP D 1 287 ? -24.844 28.154 92.131 1.00 152.89 287 ASP D CA 1
ATOM 12538 C C . ASP D 1 287 ? -26.364 28.309 92.200 1.00 152.89 287 ASP D C 1
ATOM 12539 O O . ASP D 1 287 ? -27.068 27.476 92.788 1.00 152.89 287 ASP D O 1
ATOM 12544 N N . LYS D 1 288 ? -26.861 29.383 91.604 1.00 106.71 288 LYS D N 1
ATOM 12545 C CA . LYS D 1 288 ? -28.282 29.625 91.537 1.00 106.71 288 LYS D CA 1
ATOM 12546 C C . LYS D 1 288 ? -28.547 30.447 90.262 1.00 106.71 288 LYS D C 1
ATOM 12547 O O . LYS D 1 288 ? -29.690 30.521 89.793 1.00 106.71 288 LYS D O 1
ATOM 12553 N N . ILE D 1 289 ? -27.479 31.019 89.686 1.00 140.82 289 ILE D N 1
ATOM 12554 C CA . ILE D 1 289 ? -27.571 31.837 88.461 1.00 140.82 289 ILE D CA 1
ATOM 12555 C C . ILE D 1 289 ? -27.094 31.169 87.167 1.00 140.82 289 ILE D C 1
ATOM 12556 O O . ILE D 1 289 ? -26.847 29.952 87.125 1.00 140.82 289 ILE D O 1
ATOM 12561 N N . GLY D 1 290 ? -26.960 31.996 86.121 1.00 152.89 290 GLY D N 1
ATOM 12562 C CA . GLY D 1 290 ? -26.540 31.518 84.809 1.00 152.89 290 GLY D CA 1
ATOM 12563 C C . GLY D 1 290 ? -25.563 32.334 83.962 1.00 152.89 290 GLY D C 1
ATOM 12564 O O . GLY D 1 290 ? -25.613 32.279 82.732 1.00 152.89 290 GLY D O 1
ATOM 12565 N N . VAL D 1 291 ? -24.686 33.095 84.608 1.00 71.77 291 VAL D N 1
ATOM 12566 C CA . VAL D 1 291 ? -23.665 33.879 83.919 1.00 71.77 291 VAL D CA 1
ATOM 12567 C C . VAL D 1 291 ? -22.963 33.068 82.808 1.00 71.77 291 VAL D C 1
ATOM 12568 O O . VAL D 1 291 ? -22.127 32.196 83.088 1.00 71.77 291 VAL D O 1
ATOM 12572 N N . GLU D 1 292 ? -23.304 33.366 81.554 1.00 83.46 292 GLU D N 1
ATOM 12573 C CA . GLU D 1 292 ? -22.718 32.680 80.412 1.00 83.46 292 GLU D CA 1
ATOM 12574 C C . GLU D 1 292 ? -21.181 32.789 80.452 1.00 83.46 292 GLU D C 1
ATOM 12575 O O . GLU D 1 292 ? -20.630 33.655 81.153 1.00 83.46 292 GLU D O 1
ATOM 12581 N N . THR D 1 293 ? -20.499 31.902 79.716 1.00 68.13 293 THR D N 1
ATOM 12582 C CA . THR D 1 293 ? -19.040 31.904 79.663 1.00 68.13 293 THR D CA 1
ATOM 12583 C C . THR D 1 293 ? -18.421 31.649 78.267 1.00 68.13 293 THR D C 1
ATOM 12584 O O . THR D 1 293 ? -19.058 31.077 77.371 1.00 68.13 293 THR D O 1
ATOM 12588 N N . ASP D 1 294 ? -17.169 32.098 78.103 1.00 75.39 294 ASP D N 1
ATOM 12589 C CA . ASP D 1 294 ? -16.417 31.963 76.855 1.00 75.39 294 ASP D CA 1
ATOM 12590 C C . ASP D 1 294 ? -16.043 30.515 76.700 1.00 75.39 294 ASP D C 1
ATOM 12591 O O . ASP D 1 294 ? -15.793 29.836 77.680 1.00 75.39 294 ASP D O 1
ATOM 12596 N N . LYS D 1 295 ? -16.033 30.041 75.462 1.00 110.44 295 LYS D N 1
ATOM 12597 C CA . LYS D 1 295 ? -15.658 28.672 75.199 1.00 110.44 295 LYS D CA 1
ATOM 12598 C C . LYS D 1 295 ? -14.391 28.469 76.015 1.00 110.44 295 LYS D C 1
ATOM 12599 O O . LYS D 1 295 ? -14.246 27.465 76.720 1.00 110.44 295 LYS D O 1
ATOM 12605 N N . LEU D 1 296 ? -13.495 29.455 75.937 1.00 91.30 296 LEU D N 1
ATOM 12606 C CA . LEU D 1 296 ? -12.229 29.421 76.664 1.00 91.30 296 LEU D CA 1
ATOM 12607 C C . LEU D 1 296 ? -12.491 29.301 78.149 1.00 91.30 296 LEU D C 1
ATOM 12608 O O . LEU D 1 296 ? -11.994 28.383 78.802 1.00 91.30 296 LEU D O 1
ATOM 12613 N N . GLY D 1 297 ? -13.286 30.223 78.677 1.00 46.59 297 GLY D N 1
ATOM 12614 C CA . GLY D 1 297 ? -13.621 30.175 80.097 1.00 46.59 297 GLY D CA 1
ATOM 12615 C C . GLY D 1 297 ? -13.735 31.565 80.672 1.00 46.59 297 GLY D C 1
ATOM 12616 O O . GLY D 1 297 ? -13.741 31.794 81.885 1.00 46.59 297 GLY D O 1
ATOM 12617 N N . ARG D 1 298 ? -13.789 32.505 79.747 1.00 75.77 298 ARG D N 1
ATOM 12618 C CA . ARG D 1 298 ? -13.881 33.887 80.117 1.00 75.77 298 ARG D CA 1
ATOM 12619 C C . ARG D 1 298 ? -15.329 34.189 80.426 1.00 75.77 298 ARG D C 1
ATOM 12620 O O . ARG D 1 298 ? -16.229 33.400 80.151 1.00 75.77 298 ARG D O 1
ATOM 12628 N N . ILE D 1 299 ? -15.522 35.365 80.993 1.00 53.33 299 ILE D N 1
ATOM 12629 C CA . ILE D 1 299 ? -16.813 35.837 81.384 1.00 53.33 299 ILE D CA 1
ATOM 12630 C C . ILE D 1 299 ? -17.278 36.847 80.381 1.00 53.33 299 ILE D C 1
ATOM 12631 O O . ILE D 1 299 ? -16.778 37.951 80.292 1.00 53.33 299 ILE D O 1
ATOM 12636 N N . LEU D 1 300 ? -18.245 36.439 79.599 1.00 82.91 300 LEU D N 1
ATOM 12637 C CA . LEU D 1 300 ? -18.781 37.327 78.601 1.00 82.91 300 LEU D CA 1
ATOM 12638 C C . LEU D 1 300 ? -19.273 38.611 79.233 1.00 82.91 300 LEU D C 1
ATOM 12639 O O . LEU D 1 300 ? -19.828 38.622 80.340 1.00 82.91 300 LEU D O 1
ATOM 12644 N N . VAL D 1 301 ? -19.056 39.698 78.511 1.00 41.22 301 VAL D N 1
ATOM 12645 C CA . VAL D 1 301 ? -19.506 40.972 78.980 1.00 41.22 301 VAL D CA 1
ATOM 12646 C C . VAL D 1 301 ? -19.746 42.035 77.890 1.00 41.22 301 VAL D C 1
ATOM 12647 O O . VAL D 1 301 ? -19.161 41.993 76.802 1.00 41.22 301 VAL D O 1
ATOM 12651 N N . ASN D 1 302 ? -20.624 42.983 78.214 1.00 48.47 302 ASN D N 1
ATOM 12652 C CA . ASN D 1 302 ? -21.027 44.049 77.315 1.00 48.47 302 ASN D CA 1
ATOM 12653 C C . ASN D 1 302 ? -20.288 45.347 77.554 1.00 48.47 302 ASN D C 1
ATOM 12654 O O . ASN D 1 302 ? -19.470 45.482 78.489 1.00 48.47 302 ASN D O 1
ATOM 12659 N N . GLU D 1 303 ? -20.649 46.329 76.732 1.00 63.93 303 GLU D N 1
ATOM 12660 C CA . GLU D 1 303 ? -20.039 47.645 76.774 1.00 63.93 303 GLU D CA 1
ATOM 12661 C C . GLU D 1 303 ? -19.843 48.144 78.191 1.00 63.93 303 GLU D C 1
ATOM 12662 O O . GLU D 1 303 ? -18.752 48.582 78.555 1.00 63.93 303 GLU D O 1
ATOM 12668 N N . ARG D 1 304 ? -20.890 48.029 78.998 1.00 60.40 304 ARG D N 1
ATOM 12669 C CA . ARG D 1 304 ? -20.839 48.522 80.356 1.00 60.40 304 ARG D CA 1
ATOM 12670 C C . ARG D 1 304 ? -20.265 47.530 81.307 1.00 60.40 304 ARG D C 1
ATOM 12671 O O . ARG D 1 304 ? -20.272 47.764 82.509 1.00 60.40 304 ARG D O 1
ATOM 12679 N N . PHE D 1 305 ? -19.738 46.431 80.799 1.00 56.16 305 PHE D N 1
ATOM 12680 C CA . PHE D 1 305 ? -19.172 45.437 81.702 1.00 56.16 305 PHE D CA 1
ATOM 12681 C C . PHE D 1 305 ? -20.231 44.645 82.480 1.00 56.16 305 PHE D C 1
ATOM 12682 O O . PHE D 1 305 ? -19.983 44.183 83.603 1.00 56.16 305 PHE D O 1
ATOM 12690 N N . SER D 1 306 ? -21.409 44.461 81.905 1.00 78.08 306 SER D N 1
ATOM 12691 C CA . SER D 1 306 ? -22.384 43.690 82.636 1.00 78.08 306 SER D CA 1
ATOM 12692 C C . SER D 1 306 ? -22.617 42.312 82.036 1.00 78.08 306 SER D C 1
ATOM 12693 O O . SER D 1 306 ? -22.719 42.163 80.799 1.00 78.08 306 SER D O 1
ATOM 12696 N N . THR D 1 307 ? -22.683 41.326 82.950 1.00 51.27 307 THR D N 1
ATOM 12697 C CA . THR D 1 307 ? -22.915 39.907 82.675 1.00 51.27 307 THR D CA 1
ATOM 12698 C C . THR D 1 307 ? -24.330 39.757 82.169 1.00 51.27 307 THR D C 1
ATOM 12699 O O . THR D 1 307 ? -25.102 40.710 82.231 1.00 51.27 307 THR D O 1
ATOM 12703 N N . ASN D 1 308 ? -24.665 38.574 81.658 1.00 129.04 308 ASN D N 1
ATOM 12704 C CA . ASN D 1 308 ? -26.003 38.303 81.118 1.00 129.04 308 ASN D CA 1
ATOM 12705 C C . ASN D 1 308 ? -27.095 38.301 82.183 1.00 129.04 308 ASN D C 1
ATOM 12706 O O . ASN D 1 308 ? -28.265 38.012 81.896 1.00 129.04 308 ASN D O 1
ATOM 12711 N N . VAL D 1 309 ? -26.684 38.623 83.410 1.00 69.73 309 VAL D N 1
ATOM 12712 C CA . VAL D 1 309 ? -27.561 38.713 84.569 1.00 69.73 309 VAL D CA 1
ATOM 12713 C C . VAL D 1 309 ? -27.351 40.070 85.198 1.00 69.73 309 VAL D C 1
ATOM 12714 O O . VAL D 1 309 ? -26.369 40.269 85.911 1.00 69.73 309 VAL D O 1
ATOM 12718 N N . SER D 1 310 ? -28.272 40.992 84.941 1.00 124.79 310 SER D N 1
ATOM 12719 C CA . SER D 1 310 ? -28.169 42.343 85.478 1.00 124.79 310 SER D CA 1
ATOM 12720 C C . SER D 1 310 ? -27.624 42.371 86.903 1.00 124.79 310 SER D C 1
ATOM 12721 O O . SER D 1 310 ? -27.681 41.368 87.621 1.00 124.79 310 SER D O 1
ATOM 12724 N N . GLY D 1 311 ? -27.090 43.520 87.307 1.00 88.64 311 GLY D N 1
ATOM 12725 C CA . GLY D 1 311 ? -26.551 43.631 88.646 1.00 88.64 311 GLY D CA 1
ATOM 12726 C C . GLY D 1 311 ? -25.140 43.082 88.777 1.00 88.64 311 GLY D C 1
ATOM 12727 O O . GLY D 1 311 ? -24.441 43.353 89.774 1.00 88.64 311 GLY D O 1
ATOM 12728 N N . VAL D 1 312 ? -24.697 42.293 87.798 1.00 75.28 312 VAL D N 1
ATOM 12729 C CA . VAL D 1 312 ? -23.337 41.779 87.880 1.00 75.28 312 VAL D CA 1
ATOM 12730 C C . VAL D 1 312 ? -22.425 42.207 86.770 1.00 75.28 312 VAL D C 1
ATOM 12731 O O . VAL D 1 312 ? -22.750 42.139 85.580 1.00 75.28 312 VAL D O 1
ATOM 12735 N N . TYR D 1 313 ? -21.251 42.627 87.210 1.00 111.80 313 TYR D N 1
ATOM 12736 C CA . TYR D 1 313 ? -20.222 43.124 86.341 1.00 111.80 313 TYR D CA 1
ATOM 12737 C C . TYR D 1 313 ? -18.950 42.305 86.510 1.00 111.80 313 TYR D C 1
ATOM 12738 O O . TYR D 1 313 ? -18.583 41.922 87.620 1.00 111.80 313 TYR D O 1
ATOM 12747 N N . ALA D 1 314 ? -18.291 42.023 85.396 1.00 65.49 314 ALA D N 1
ATOM 12748 C CA . ALA D 1 314 ? -17.057 41.254 85.418 1.00 65.49 314 ALA D CA 1
ATOM 12749 C C . ALA D 1 314 ? -15.902 42.098 84.870 1.00 65.49 314 ALA D C 1
ATOM 12750 O O . ALA D 1 314 ? -16.100 42.889 83.956 1.00 65.49 314 ALA D O 1
ATOM 12752 N N . ILE D 1 315 ? -14.698 41.944 85.419 1.00 46.25 315 ILE D N 1
ATOM 12753 C CA . ILE D 1 315 ? -13.555 42.726 84.942 1.00 46.25 315 ILE D CA 1
ATOM 12754 C C . ILE D 1 315 ? -12.214 42.061 85.123 1.00 46.25 315 ILE D C 1
ATOM 12755 O O . ILE D 1 315 ? -12.070 41.192 85.943 1.00 46.25 315 ILE D O 1
ATOM 12760 N N . GLY D 1 316 ? -11.221 42.489 84.357 1.00 74.32 316 GLY D N 1
ATOM 12761 C CA . GLY D 1 316 ? -9.901 41.925 84.534 1.00 74.32 316 GLY D CA 1
ATOM 12762 C C . GLY D 1 316 ? -9.609 40.683 83.736 1.00 74.32 316 GLY D C 1
ATOM 12763 O O . GLY D 1 316 ? -10.145 40.491 82.653 1.00 74.32 316 GLY D O 1
ATOM 12764 N N . ASP D 1 317 ? -8.754 39.823 84.262 1.00 50.12 317 ASP D N 1
ATOM 12765 C CA . ASP D 1 317 ? -8.428 38.628 83.510 1.00 50.12 317 ASP D CA 1
ATOM 12766 C C . ASP D 1 317 ? -9.562 37.605 83.493 1.00 50.12 317 ASP D C 1
ATOM 12767 O O . ASP D 1 317 ? -9.362 36.470 83.066 1.00 50.12 317 ASP D O 1
ATOM 12772 N N . VAL D 1 318 ? -10.752 37.977 83.949 1.00 53.33 318 VAL D N 1
ATOM 12773 C CA . VAL D 1 318 ? -11.861 37.015 83.930 1.00 53.33 318 VAL D CA 1
ATOM 12774 C C . VAL D 1 318 ? -12.702 37.283 82.742 1.00 53.33 318 VAL D C 1
ATOM 12775 O O . VAL D 1 318 ? -13.663 36.574 82.479 1.00 53.33 318 VAL D O 1
ATOM 12779 N N . ILE D 1 319 ? -12.377 38.360 82.063 1.00 36.79 319 ILE D N 1
ATOM 12780 C CA . ILE D 1 319 ? -13.098 38.679 80.870 1.00 36.79 319 ILE D CA 1
ATOM 12781 C C . ILE D 1 319 ? -12.174 38.800 79.621 1.00 36.79 319 ILE D C 1
ATOM 12782 O O . ILE D 1 319 ? -10.928 38.908 79.717 1.00 36.79 319 ILE D O 1
ATOM 12787 N N . PRO D 1 320 ? -12.795 38.736 78.431 1.00 39.13 320 PRO D N 1
ATOM 12788 C CA . PRO D 1 320 ? -12.066 38.848 77.191 1.00 39.13 320 PRO D CA 1
ATOM 12789 C C . PRO D 1 320 ? -11.134 40.046 77.310 1.00 39.13 320 PRO D C 1
ATOM 12790 O O . PRO D 1 320 ? -11.448 41.034 78.006 1.00 39.13 320 PRO D O 1
ATOM 12794 N N . GLY D 1 321 ? -9.989 39.944 76.634 1.00 61.68 321 GLY D N 1
ATOM 12795 C CA . GLY D 1 321 ? -9.027 41.024 76.662 1.00 61.68 321 GLY D CA 1
ATOM 12796 C C . GLY D 1 321 ? -7.654 40.562 77.090 1.00 61.68 321 GLY D C 1
ATOM 12797 O O . GLY D 1 321 ? -7.522 39.505 77.731 1.00 61.68 321 GLY D O 1
ATOM 12798 N N . PRO D 1 322 ? -6.607 41.341 76.754 1.00 54.33 322 PRO D N 1
ATOM 12799 C CA . PRO D 1 322 ? -5.205 41.074 77.070 1.00 54.33 322 PRO D CA 1
ATOM 12800 C C . PRO D 1 322 ? -5.087 40.984 78.560 1.00 54.33 322 PRO D C 1
ATOM 12801 O O . PRO D 1 322 ? -5.590 41.842 79.264 1.00 54.33 322 PRO D O 1
ATOM 12805 N N . MET D 1 323 ? -4.424 39.947 79.042 1.00 48.74 323 MET D N 1
ATOM 12806 C CA . MET D 1 323 ? -4.283 39.772 80.475 1.00 48.74 323 MET D CA 1
ATOM 12807 C C . MET D 1 323 ? -3.111 40.472 81.106 1.00 48.74 323 MET D C 1
ATOM 12808 O O . MET D 1 323 ? -2.127 39.840 81.441 1.00 48.74 323 MET D O 1
ATOM 12813 N N . LEU D 1 324 ? -3.259 41.782 81.279 1.00 46.32 324 LEU D N 1
ATOM 12814 C CA . LEU D 1 324 ? -2.267 42.642 81.900 1.00 46.32 324 LEU D CA 1
ATOM 12815 C C . LEU D 1 324 ? -2.899 43.515 83.018 1.00 46.32 324 LEU D C 1
ATOM 12816 O O . LEU D 1 324 ? -4.065 43.973 82.919 1.00 46.32 324 LEU D O 1
ATOM 12821 N N . ALA D 1 325 ? -2.097 43.729 84.071 1.00 27.10 325 ALA D N 1
ATOM 12822 C CA . ALA D 1 325 ? -2.460 44.522 85.227 1.00 27.10 325 ALA D CA 1
ATOM 12823 C C . ALA D 1 325 ? -3.167 45.793 84.844 1.00 27.10 325 ALA D C 1
ATOM 12824 O O . ALA D 1 325 ? -4.304 45.959 85.186 1.00 27.10 325 ALA D O 1
ATOM 12826 N N . HIS D 1 326 ? -2.505 46.693 84.120 1.00 51.56 326 HIS D N 1
ATOM 12827 C CA . HIS D 1 326 ? -3.131 47.952 83.735 1.00 51.56 326 HIS D CA 1
ATOM 12828 C C . HIS D 1 326 ? -4.372 47.789 82.877 1.00 51.56 326 HIS D C 1
ATOM 12829 O O . HIS D 1 326 ? -5.226 48.679 82.880 1.00 51.56 326 HIS D O 1
ATOM 12836 N N . LYS D 1 327 ? -4.473 46.685 82.134 1.00 24.01 327 LYS D N 1
ATOM 12837 C CA . LYS D 1 327 ? -5.676 46.508 81.395 1.00 24.01 327 LYS D CA 1
ATOM 12838 C C . LYS D 1 327 ? -6.675 46.260 82.487 1.00 24.01 327 LYS D C 1
ATOM 12839 O O . LYS D 1 327 ? -7.772 46.822 82.495 1.00 24.01 327 LYS D O 1
ATOM 12845 N N . ALA D 1 328 ? -6.307 45.405 83.432 1.00 48.61 328 ALA D N 1
ATOM 12846 C CA . ALA D 1 328 ? -7.222 45.120 84.536 1.00 48.61 328 ALA D CA 1
ATOM 12847 C C . ALA D 1 328 ? -7.722 46.428 85.148 1.00 48.61 328 ALA D C 1
ATOM 12848 O O . ALA D 1 328 ? -8.906 46.702 85.119 1.00 48.61 328 ALA D O 1
ATOM 12850 N N . GLU D 1 329 ? -6.804 47.241 85.672 1.00 47.05 329 GLU D N 1
ATOM 12851 C CA . GLU D 1 329 ? -7.135 48.535 86.282 1.00 47.05 329 GLU D CA 1
ATOM 12852 C C . GLU D 1 329 ? -8.102 49.292 85.391 1.00 47.05 329 GLU D C 1
ATOM 12853 O O . GLU D 1 329 ? -9.074 49.860 85.873 1.00 47.05 329 GLU D O 1
ATOM 12859 N N . GLU D 1 330 ? -7.854 49.261 84.078 1.00 58.10 330 GLU D N 1
ATOM 12860 C CA . GLU D 1 330 ? -8.688 49.980 83.100 1.00 58.10 330 GLU D CA 1
ATOM 12861 C C . GLU D 1 330 ? -10.170 49.606 83.154 1.00 58.10 330 GLU D C 1
ATOM 12862 O O . GLU D 1 330 ? -11.034 50.491 83.245 1.00 58.10 330 GLU D O 1
ATOM 12868 N N . ASP D 1 331 ? -10.464 48.307 83.105 1.00 57.78 331 ASP D N 1
ATOM 12869 C CA . ASP D 1 331 ? -11.857 47.825 83.165 1.00 57.78 331 ASP D CA 1
ATOM 12870 C C . ASP D 1 331 ? -12.526 48.335 84.464 1.00 57.78 331 ASP D C 1
ATOM 12871 O O . ASP D 1 331 ? -13.605 48.946 84.441 1.00 57.78 331 ASP D O 1
ATOM 12876 N N . GLY D 1 332 ? -11.860 48.043 85.593 1.00 83.69 332 GLY D N 1
ATOM 12877 C CA . GLY D 1 332 ? -12.329 48.447 86.902 1.00 83.69 332 GLY D CA 1
ATOM 12878 C C . GLY D 1 332 ? -12.879 49.845 86.821 1.00 83.69 332 GLY D C 1
ATOM 12879 O O . GLY D 1 332 ? -14.089 50.058 86.895 1.00 83.69 332 GLY D O 1
ATOM 12880 N N . VAL D 1 333 ? -11.989 50.807 86.655 1.00 36.76 333 VAL D N 1
ATOM 12881 C CA . VAL D 1 333 ? -12.423 52.198 86.533 1.00 36.76 333 VAL D CA 1
ATOM 12882 C C . VAL D 1 333 ? -13.578 52.394 85.546 1.00 36.76 333 VAL D C 1
ATOM 12883 O O . VAL D 1 333 ? -14.700 52.723 85.944 1.00 36.76 333 VAL D O 1
ATOM 12887 N N . ALA D 1 334 ? -13.318 52.211 84.259 1.00 49.65 334 ALA D N 1
ATOM 12888 C CA . ALA D 1 334 ? -14.392 52.378 83.294 1.00 49.65 334 ALA D CA 1
ATOM 12889 C C . ALA D 1 334 ? -15.713 51.771 83.818 1.00 49.65 334 ALA D C 1
ATOM 12890 O O . ALA D 1 334 ? -16.813 52.273 83.516 1.00 49.65 334 ALA D O 1
ATOM 12892 N N . CYS D 1 335 ? -15.605 50.698 84.602 1.00 79.95 335 CYS D N 1
ATOM 12893 C CA . CYS D 1 335 ? -16.790 50.021 85.125 1.00 79.95 335 CYS D CA 1
ATOM 12894 C C . CYS D 1 335 ? -17.502 50.810 86.168 1.00 79.95 335 CYS D C 1
ATOM 12895 O O . CYS D 1 335 ? -18.715 50.965 86.165 1.00 79.95 335 CYS D O 1
ATOM 12898 N N . VAL D 1 336 ? -16.711 51.263 87.106 1.00 46.11 336 VAL D N 1
ATOM 12899 C CA . VAL D 1 336 ? -17.206 52.029 88.211 1.00 46.11 336 VAL D CA 1
ATOM 12900 C C . VAL D 1 336 ? -17.762 53.352 87.691 1.00 46.11 336 VAL D C 1
ATOM 12901 O O . VAL D 1 336 ? -18.871 53.729 88.031 1.00 46.11 336 VAL D O 1
ATOM 12905 N N . GLU D 1 337 ? -17.023 54.045 86.844 1.00 82.69 337 GLU D N 1
ATOM 12906 C CA . GLU D 1 337 ? -17.545 55.299 86.338 1.00 82.69 337 GLU D CA 1
ATOM 12907 C C . GLU D 1 337 ? -18.937 55.089 85.706 1.00 82.69 337 GLU D C 1
ATOM 12908 O O . GLU D 1 337 ? -19.849 55.912 85.858 1.00 82.69 337 GLU D O 1
ATOM 12914 N N . TYR D 1 338 ? -19.116 53.974 85.011 1.00 119.04 338 TYR D N 1
ATOM 12915 C CA . TYR D 1 338 ? -20.406 53.697 84.400 1.00 119.04 338 TYR D CA 1
ATOM 12916 C C . TYR D 1 338 ? -21.477 53.638 85.471 1.00 119.04 338 TYR D C 1
ATOM 12917 O O . TYR D 1 338 ? -22.517 54.286 85.371 1.00 119.04 338 TYR D O 1
ATOM 12926 N N . LEU D 1 339 ? -21.200 52.864 86.508 1.00 62.49 339 LEU D N 1
ATOM 12927 C CA . LEU D 1 339 ? -22.138 52.708 87.593 1.00 62.49 339 LEU D CA 1
ATOM 12928 C C . LEU D 1 339 ? -22.444 54.069 88.160 1.00 62.49 339 LEU D C 1
ATOM 12929 O O . LEU D 1 339 ? -23.563 54.352 88.549 1.00 62.49 339 LEU D O 1
ATOM 12934 N N . ALA D 1 340 ? -21.450 54.934 88.193 1.00 60.60 340 ALA D N 1
ATOM 12935 C CA . ALA D 1 340 ? -21.680 56.248 88.755 1.00 60.60 340 ALA D CA 1
ATOM 12936 C C . ALA D 1 340 ? -22.365 57.172 87.794 1.00 60.60 340 ALA D C 1
ATOM 12937 O O . ALA D 1 340 ? -22.473 58.351 88.070 1.00 60.60 340 ALA D O 1
ATOM 12939 N N . GLY D 1 341 ? -22.809 56.664 86.658 1.00 109.95 341 GLY D N 1
ATOM 12940 C CA . GLY D 1 341 ? -23.519 57.530 85.737 1.00 109.95 341 GLY D CA 1
ATOM 12941 C C . GLY D 1 341 ? -22.681 58.449 84.884 1.00 109.95 341 GLY D C 1
ATOM 12942 O O . GLY D 1 341 ? -23.227 59.341 84.236 1.00 109.95 341 GLY D O 1
ATOM 12943 N N . LYS D 1 342 ? -21.363 58.267 84.909 1.00 80.55 342 LYS D N 1
ATOM 12944 C CA . LYS D 1 342 ? -20.476 59.052 84.056 1.00 80.55 342 LYS D CA 1
ATOM 12945 C C . LYS D 1 342 ? -20.222 58.203 82.784 1.00 80.55 342 LYS D C 1
ATOM 12946 O O . LYS D 1 342 ? -21.012 57.305 82.442 1.00 80.55 342 LYS D O 1
ATOM 12952 N N . VAL D 1 343 ? -19.149 58.497 82.061 1.00 70.98 343 VAL D N 1
ATOM 12953 C CA . VAL D 1 343 ? -18.831 57.703 80.883 1.00 70.98 343 VAL D CA 1
ATOM 12954 C C . VAL D 1 343 ? -17.467 57.046 81.104 1.00 70.98 343 VAL D C 1
ATOM 12955 O O . VAL D 1 343 ? -16.447 57.730 81.286 1.00 70.98 343 VAL D O 1
ATOM 12959 N N . GLY D 1 344 ? -17.493 55.710 81.118 1.00 130.01 344 GLY D N 1
ATOM 12960 C CA . GLY D 1 344 ? -16.307 54.901 81.337 1.00 130.01 344 GLY D CA 1
ATOM 12961 C C . GLY D 1 344 ? -15.640 54.630 80.019 1.00 130.01 344 GLY D C 1
ATOM 12962 O O . GLY D 1 344 ? -16.315 54.524 78.996 1.00 130.01 344 GLY D O 1
ATOM 12963 N N . HIS D 1 345 ? -14.321 54.483 80.040 1.00 57.96 345 HIS D N 1
ATOM 12964 C CA . HIS D 1 345 ? -13.588 54.288 78.789 1.00 57.96 345 HIS D CA 1
ATOM 12965 C C . HIS D 1 345 ? -12.549 53.196 78.743 1.00 57.96 345 HIS D C 1
ATOM 12966 O O . HIS D 1 345 ? -11.623 53.166 79.538 1.00 57.96 345 HIS D O 1
ATOM 12973 N N . VAL D 1 346 ? -12.703 52.303 77.781 1.00 45.95 346 VAL D N 1
ATOM 12974 C CA . VAL D 1 346 ? -11.726 51.238 77.579 1.00 45.95 346 VAL D CA 1
ATOM 12975 C C . VAL D 1 346 ? -11.263 51.291 76.132 1.00 45.95 346 VAL D C 1
ATOM 12976 O O . VAL D 1 346 ? -11.833 52.019 75.316 1.00 45.95 346 VAL D O 1
ATOM 12980 N N . ASP D 1 347 ? -10.229 50.539 75.811 1.00 60.41 347 ASP D N 1
ATOM 12981 C CA . ASP D 1 347 ? -9.725 50.517 74.430 1.00 60.41 347 ASP D CA 1
ATOM 12982 C C . ASP D 1 347 ? -8.466 49.673 74.375 1.00 60.41 347 ASP D C 1
ATOM 12983 O O . ASP D 1 347 ? -7.340 50.173 74.282 1.00 60.41 347 ASP D O 1
ATOM 12988 N N . TYR D 1 348 ? -8.691 48.373 74.421 1.00 33.80 348 TYR D N 1
ATOM 12989 C CA . TYR D 1 348 ? -7.632 47.441 74.445 1.00 33.80 348 TYR D CA 1
ATOM 12990 C C . TYR D 1 348 ? -6.659 47.672 73.304 1.00 33.80 348 TYR D C 1
ATOM 12991 O O . TYR D 1 348 ? -5.574 47.120 73.299 1.00 33.80 348 TYR D O 1
ATOM 13000 N N . ASP D 1 349 ? -6.985 48.512 72.343 1.00 62.62 349 ASP D N 1
ATOM 13001 C CA . ASP D 1 349 ? -6.025 48.643 71.264 1.00 62.62 349 ASP D CA 1
ATOM 13002 C C . ASP D 1 349 ? -4.803 49.509 71.612 1.00 62.62 349 ASP D C 1
ATOM 13003 O O . ASP D 1 349 ? -3.755 49.400 70.976 1.00 62.62 349 ASP D O 1
ATOM 13008 N N . LYS D 1 350 ? -4.919 50.343 72.638 1.00 33.83 350 LYS D N 1
ATOM 13009 C CA . LYS D 1 350 ? -3.806 51.181 73.063 1.00 33.83 350 LYS D CA 1
ATOM 13010 C C . LYS D 1 350 ? -3.207 50.778 74.451 1.00 33.83 350 LYS D C 1
ATOM 13011 O O . LYS D 1 350 ? -2.441 51.513 75.064 1.00 33.83 350 LYS D O 1
ATOM 13017 N N . VAL D 1 351 ? -3.588 49.612 74.942 1.00 18.52 351 VAL D N 1
ATOM 13018 C CA . VAL D 1 351 ? -3.062 49.070 76.156 1.00 18.52 351 VAL D CA 1
ATOM 13019 C C . VAL D 1 351 ? -1.663 48.545 75.885 1.00 18.52 351 VAL D C 1
ATOM 13020 O O . VAL D 1 351 ? -1.501 47.414 75.462 1.00 18.52 351 VAL D O 1
ATOM 13024 N N . PRO D 1 352 ? -0.620 49.317 76.184 1.00 34.43 352 PRO D N 1
ATOM 13025 C CA . PRO D 1 352 ? 0.773 48.884 75.927 1.00 34.43 352 PRO D CA 1
ATOM 13026 C C . PRO D 1 352 ? 1.280 47.497 76.361 1.00 34.43 352 PRO D C 1
ATOM 13027 O O . PRO D 1 352 ? 0.742 46.858 77.242 1.00 34.43 352 PRO D O 1
ATOM 13031 N N . GLY D 1 353 ? 2.337 47.028 75.739 1.00 75.40 353 GLY D N 1
ATOM 13032 C CA . GLY D 1 353 ? 2.851 45.739 76.141 1.00 75.40 353 GLY D CA 1
ATOM 13033 C C . GLY D 1 353 ? 4.325 45.879 76.429 1.00 75.40 353 GLY D C 1
ATOM 13034 O O . GLY D 1 353 ? 5.061 46.435 75.602 1.00 75.40 353 GLY D O 1
ATOM 13035 N N . VAL D 1 354 ? 4.778 45.412 77.589 1.00 27.22 354 VAL D N 1
ATOM 13036 C CA . VAL D 1 354 ? 6.186 45.543 77.868 1.00 27.22 354 VAL D CA 1
ATOM 13037 C C . VAL D 1 354 ? 6.729 44.259 78.374 1.00 27.22 354 VAL D C 1
ATOM 13038 O O . VAL D 1 354 ? 6.089 43.632 79.211 1.00 27.22 354 VAL D O 1
ATOM 13042 N N . VAL D 1 355 ? 7.884 43.858 77.835 1.00 56.90 355 VAL D N 1
ATOM 13043 C CA . VAL D 1 355 ? 8.594 42.652 78.266 1.00 56.90 355 VAL D CA 1
ATOM 13044 C C . VAL D 1 355 ? 9.878 43.094 78.949 1.00 56.90 355 VAL D C 1
ATOM 13045 O O . VAL D 1 355 ? 10.816 43.585 78.313 1.00 56.90 355 VAL D O 1
ATOM 13049 N N . TYR D 1 356 ? 9.929 42.883 80.250 1.00 27.53 356 TYR D N 1
ATOM 13050 C CA . TYR D 1 356 ? 11.045 43.335 80.993 1.00 27.53 356 TYR D CA 1
ATOM 13051 C C . TYR D 1 356 ? 12.334 42.519 80.990 1.00 27.53 356 TYR D C 1
ATOM 13052 O O . TYR D 1 356 ? 13.032 42.419 82.005 1.00 27.53 356 TYR D O 1
ATOM 13061 N N . THR D 1 357 ? 12.690 41.978 79.828 1.00 38.89 357 THR D N 1
ATOM 13062 C CA . THR D 1 357 ? 13.949 41.238 79.678 1.00 38.89 357 THR D CA 1
ATOM 13063 C C . THR D 1 357 ? 15.099 42.232 79.682 1.00 38.89 357 THR D C 1
ATOM 13064 O O . THR D 1 357 ? 14.855 43.416 79.820 1.00 38.89 357 THR D O 1
ATOM 13068 N N . ASN D 1 358 ? 16.343 41.788 79.511 1.00 100.63 358 ASN D N 1
ATOM 13069 C CA . ASN D 1 358 ? 17.381 42.793 79.522 1.00 100.63 358 ASN D CA 1
ATOM 13070 C C . ASN D 1 358 ? 16.961 43.876 78.581 1.00 100.63 358 ASN D C 1
ATOM 13071 O O . ASN D 1 358 ? 16.485 44.885 79.048 1.00 100.63 358 ASN D O 1
ATOM 13076 N N . PRO D 1 359 ? 17.170 43.739 77.255 1.00 43.12 359 PRO D N 1
ATOM 13077 C CA . PRO D 1 359 ? 16.656 44.907 76.506 1.00 43.12 359 PRO D CA 1
ATOM 13078 C C . PRO D 1 359 ? 15.176 44.768 76.749 1.00 43.12 359 PRO D C 1
ATOM 13079 O O . PRO D 1 359 ? 14.663 43.660 76.775 1.00 43.12 359 PRO D O 1
ATOM 13083 N N . GLU D 1 360 ? 14.470 45.844 76.999 1.00 39.55 360 GLU D N 1
ATOM 13084 C CA . GLU D 1 360 ? 13.063 45.620 77.238 1.00 39.55 360 GLU D CA 1
ATOM 13085 C C . GLU D 1 360 ? 12.435 45.832 75.869 1.00 39.55 360 GLU D C 1
ATOM 13086 O O . GLU D 1 360 ? 13.079 46.308 74.938 1.00 39.55 360 GLU D O 1
ATOM 13092 N N . VAL D 1 361 ? 11.188 45.444 75.738 1.00 34.81 361 VAL D N 1
ATOM 13093 C CA . VAL D 1 361 ? 10.521 45.665 74.491 1.00 34.81 361 VAL D CA 1
ATOM 13094 C C . VAL D 1 361 ? 9.155 46.159 74.897 1.00 34.81 361 VAL D C 1
ATOM 13095 O O . VAL D 1 361 ? 8.434 45.559 75.706 1.00 34.81 361 VAL D O 1
ATOM 13099 N N . ALA D 1 362 ? 8.811 47.291 74.349 1.00 48.94 362 ALA D N 1
ATOM 13100 C CA . ALA D 1 362 ? 7.541 47.834 74.660 1.00 48.94 362 ALA D CA 1
ATOM 13101 C C . ALA D 1 362 ? 7.076 48.157 73.284 1.00 48.94 362 ALA D C 1
ATOM 13102 O O . ALA D 1 362 ? 7.882 48.571 72.445 1.00 48.94 362 ALA D O 1
ATOM 13104 N N . SER D 1 363 ? 5.785 47.946 73.049 1.00 29.40 363 SER D N 1
ATOM 13105 C CA . SER D 1 363 ? 5.173 48.215 71.773 1.00 29.40 363 SER D CA 1
ATOM 13106 C C . SER D 1 363 ? 3.805 48.694 72.141 1.00 29.40 363 SER D C 1
ATOM 13107 O O . SER D 1 363 ? 3.287 48.258 73.134 1.00 29.40 363 SER D O 1
ATOM 13110 N N . VAL D 1 364 ? 3.255 49.623 71.371 1.00 45.17 364 VAL D N 1
ATOM 13111 C CA . VAL D 1 364 ? 1.902 50.153 71.555 1.00 45.17 364 VAL D CA 1
ATOM 13112 C C . VAL D 1 364 ? 1.338 50.268 70.165 1.00 45.17 364 VAL D C 1
ATOM 13113 O O . VAL D 1 364 ? 2.074 50.554 69.241 1.00 45.17 364 VAL D O 1
ATOM 13117 N N . GLY D 1 365 ? 0.034 50.081 70.029 1.00 47.87 365 GLY D N 1
ATOM 13118 C CA . GLY D 1 365 ? -0.588 50.140 68.730 1.00 47.87 365 GLY D CA 1
ATOM 13119 C C . GLY D 1 365 ? -0.352 48.830 67.980 1.00 47.87 365 GLY D C 1
ATOM 13120 O O . GLY D 1 365 ? 0.031 47.818 68.586 1.00 47.87 365 GLY D O 1
ATOM 13121 N N . LYS D 1 366 ? -0.553 48.870 66.651 1.00 39.63 366 LYS D N 1
ATOM 13122 C CA . LYS D 1 366 ? -0.401 47.733 65.737 1.00 39.63 366 LYS D CA 1
ATOM 13123 C C . LYS D 1 366 ? 1.040 47.456 65.351 1.00 39.63 366 LYS D C 1
ATOM 13124 O O . LYS D 1 366 ? 1.874 48.350 65.419 1.00 39.63 366 LYS D O 1
ATOM 13130 N N . THR D 1 367 ? 1.316 46.209 64.977 1.00 13.35 367 THR D N 1
ATOM 13131 C CA . THR D 1 367 ? 2.628 45.762 64.538 1.00 13.35 367 THR D CA 1
ATOM 13132 C C . THR D 1 367 ? 2.676 45.938 63.043 1.00 13.35 367 THR D C 1
ATOM 13133 O O . THR D 1 367 ? 1.638 46.153 62.404 1.00 13.35 367 THR D O 1
ATOM 13137 N N . GLU D 1 368 ? 3.860 45.861 62.443 1.00 34.28 368 GLU D N 1
ATOM 13138 C CA . GLU D 1 368 ? 3.877 46.041 61.004 1.00 34.28 368 GLU D CA 1
ATOM 13139 C C . GLU D 1 368 ? 3.036 44.961 60.318 1.00 34.28 368 GLU D C 1
ATOM 13140 O O . GLU D 1 368 ? 2.269 45.276 59.408 1.00 34.28 368 GLU D O 1
ATOM 13146 N N . GLU D 1 369 ? 3.164 43.707 60.764 1.00 35.77 369 GLU D N 1
ATOM 13147 C CA . GLU D 1 369 ? 2.380 42.612 60.214 1.00 35.77 369 GLU D CA 1
ATOM 13148 C C . GLU D 1 369 ? 0.908 42.945 60.228 1.00 35.77 369 GLU D C 1
ATOM 13149 O O . GLU D 1 369 ? 0.215 42.770 59.209 1.00 35.77 369 GLU D O 1
ATOM 13155 N N . GLN D 1 370 ? 0.408 43.417 61.367 1.00 49.18 370 GLN D N 1
ATOM 13156 C CA . GLN D 1 370 ? -1.004 43.725 61.435 1.00 49.18 370 GLN D CA 1
ATOM 13157 C C . GLN D 1 370 ? -1.322 44.771 60.379 1.00 49.18 370 GLN D C 1
ATOM 13158 O O . GLN D 1 370 ? -2.237 44.608 59.569 1.00 49.18 370 GLN D O 1
ATOM 13164 N N . VAL D 1 371 ? -0.534 45.835 60.367 1.00 50.31 371 VAL D N 1
ATOM 13165 C CA . VAL D 1 371 ? -0.766 46.905 59.434 1.00 50.31 371 VAL D CA 1
ATOM 13166 C C . VAL D 1 371 ? -0.844 46.370 58.028 1.00 50.31 371 VAL D C 1
ATOM 13167 O O . VAL D 1 371 ? -1.641 46.851 57.200 1.00 50.31 371 VAL D O 1
ATOM 13171 N N . LYS D 1 372 ? -0.027 45.367 57.743 1.00 58.25 372 LYS D N 1
ATOM 13172 C CA . LYS D 1 372 ? -0.058 44.802 56.406 1.00 58.25 372 LYS D CA 1
ATOM 13173 C C . LYS D 1 372 ? -1.442 44.233 56.083 1.00 58.25 372 LYS D C 1
ATOM 13174 O O . LYS D 1 372 ? -2.057 44.570 55.065 1.00 58.25 372 LYS D O 1
ATOM 13180 N N . GLU D 1 373 ? -1.931 43.373 56.960 1.00 63.90 373 GLU D N 1
ATOM 13181 C CA . GLU D 1 373 ? -3.243 42.795 56.781 1.00 63.90 373 GLU D CA 1
ATOM 13182 C C . GLU D 1 373 ? -4.308 43.870 56.434 1.00 63.90 373 GLU D C 1
ATOM 13183 O O . GLU D 1 373 ? -5.338 43.578 55.831 1.00 63.90 373 GLU D O 1
ATOM 13189 N N . THR D 1 374 ? -4.073 45.117 56.806 1.00 68.13 374 THR D N 1
ATOM 13190 C CA . THR D 1 374 ? -5.064 46.130 56.510 1.00 68.13 374 THR D CA 1
ATOM 13191 C C . THR D 1 374 ? -4.976 46.643 55.096 1.00 68.13 374 THR D C 1
ATOM 13192 O O . THR D 1 374 ? -5.798 47.467 54.715 1.00 68.13 374 THR D O 1
ATOM 13196 N N . GLY D 1 375 ? -3.987 46.196 54.323 1.00 28.47 375 GLY D N 1
ATOM 13197 C CA . GLY D 1 375 ? -3.821 46.726 52.964 1.00 28.47 375 GLY D CA 1
ATOM 13198 C C . GLY D 1 375 ? -3.434 48.213 52.795 1.00 28.47 375 GLY D C 1
ATOM 13199 O O . GLY D 1 375 ? -2.897 48.592 51.771 1.00 28.47 375 GLY D O 1
ATOM 13200 N N . VAL D 1 376 ? -3.667 49.053 53.805 1.00 63.18 376 VAL D N 1
ATOM 13201 C CA . VAL D 1 376 ? -3.373 50.485 53.732 1.00 63.18 376 VAL D CA 1
ATOM 13202 C C . VAL D 1 376 ? -1.938 50.868 53.449 1.00 63.18 376 VAL D C 1
ATOM 13203 O O . VAL D 1 376 ? -1.022 50.176 53.848 1.00 63.18 376 VAL D O 1
ATOM 13207 N N . GLU D 1 377 ? -1.741 51.982 52.764 1.00 50.05 377 GLU D N 1
ATOM 13208 C CA . GLU D 1 377 ? -0.382 52.455 52.486 1.00 50.05 377 GLU D CA 1
ATOM 13209 C C . GLU D 1 377 ? 0.309 53.145 53.707 1.00 50.05 377 GLU D C 1
ATOM 13210 O O . GLU D 1 377 ? -0.173 54.152 54.250 1.00 50.05 377 GLU D O 1
ATOM 13216 N N . TYR D 1 378 ? 1.491 52.639 54.063 1.00 64.83 378 TYR D N 1
ATOM 13217 C CA . TYR D 1 378 ? 2.220 53.125 55.212 1.00 64.83 378 TYR D CA 1
ATOM 13218 C C . TYR D 1 378 ? 3.707 53.284 54.955 1.00 64.83 378 TYR D C 1
ATOM 13219 O O . TYR D 1 378 ? 4.216 52.826 53.959 1.00 64.83 378 TYR D O 1
ATOM 13228 N N . ARG D 1 379 ? 4.373 53.911 55.924 1.00 21.95 379 ARG D N 1
ATOM 13229 C CA . ARG D 1 379 ? 5.805 54.222 55.997 1.00 21.95 379 ARG D CA 1
ATOM 13230 C C . ARG D 1 379 ? 6.354 53.759 57.339 1.00 21.95 379 ARG D C 1
ATOM 13231 O O . ARG D 1 379 ? 5.635 53.642 58.327 1.00 21.95 379 ARG D O 1
ATOM 13239 N N . VAL D 1 380 ? 7.646 53.488 57.355 1.00 43.97 380 VAL D N 1
ATOM 13240 C CA . VAL D 1 380 ? 8.302 53.041 58.576 1.00 43.97 380 VAL D CA 1
ATOM 13241 C C . VAL D 1 380 ? 9.574 53.778 58.911 1.00 43.97 380 VAL D C 1
ATOM 13242 O O . VAL D 1 380 ? 10.478 53.914 58.071 1.00 43.97 380 VAL D O 1
ATOM 13246 N N . GLY D 1 381 ? 9.632 54.261 60.144 1.00 22.46 381 GLY D N 1
ATOM 13247 C CA . GLY D 1 381 ? 10.788 55.001 60.602 1.00 22.46 381 GLY D CA 1
ATOM 13248 C C . GLY D 1 381 ? 11.581 54.228 61.639 1.00 22.46 381 GLY D C 1
ATOM 13249 O O . GLY D 1 381 ? 11.039 53.623 62.594 1.00 22.46 381 GLY D O 1
ATOM 13250 N N . LYS D 1 382 ? 12.892 54.214 61.472 1.00 23.61 382 LYS D N 1
ATOM 13251 C CA . LYS D 1 382 ? 13.641 53.514 62.473 1.00 23.61 382 LYS D CA 1
ATOM 13252 C C . LYS D 1 382 ? 14.850 54.268 62.888 1.00 23.61 382 LYS D C 1
ATOM 13253 O O . LYS D 1 382 ? 15.412 55.011 62.118 1.00 23.61 382 LYS D O 1
ATOM 13259 N N . PHE D 1 383 ? 15.205 54.115 64.151 1.00 18.70 383 PHE D N 1
ATOM 13260 C CA . PHE D 1 383 ? 16.386 54.750 64.721 1.00 18.70 383 PHE D CA 1
ATOM 13261 C C . PHE D 1 383 ? 16.942 53.869 65.842 1.00 18.70 383 PHE D C 1
ATOM 13262 O O . PHE D 1 383 ? 16.237 53.505 66.785 1.00 18.70 383 PHE D O 1
ATOM 13270 N N . PRO D 1 384 ? 18.226 53.468 65.699 1.00 24.40 384 PRO D N 1
ATOM 13271 C CA . PRO D 1 384 ? 19.025 52.623 66.587 1.00 24.40 384 PRO D CA 1
ATOM 13272 C C . PRO D 1 384 ? 19.702 53.386 67.701 1.00 24.40 384 PRO D C 1
ATOM 13273 O O . PRO D 1 384 ? 20.236 54.440 67.473 1.00 24.40 384 PRO D O 1
ATOM 13277 N N . PHE D 1 385 ? 19.725 52.832 68.892 1.00 47.52 385 PHE D N 1
ATOM 13278 C CA . PHE D 1 385 ? 20.344 53.557 69.955 1.00 47.52 385 PHE D CA 1
ATOM 13279 C C . PHE D 1 385 ? 21.822 53.692 69.783 1.00 47.52 385 PHE D C 1
ATOM 13280 O O . PHE D 1 385 ? 22.460 54.407 70.556 1.00 47.52 385 PHE D O 1
ATOM 13288 N N . MET D 1 386 ? 22.381 53.021 68.777 1.00 48.81 386 MET D N 1
ATOM 13289 C CA . MET D 1 386 ? 23.817 53.139 68.507 1.00 48.81 386 MET D CA 1
ATOM 13290 C C . MET D 1 386 ? 24.142 54.532 67.969 1.00 48.81 386 MET D C 1
ATOM 13291 O O . MET D 1 386 ? 25.286 54.906 67.906 1.00 48.81 386 MET D O 1
ATOM 13296 N N . ALA D 1 387 ? 23.147 55.303 67.570 1.00 38.54 387 ALA D N 1
ATOM 13297 C CA . ALA D 1 387 ? 23.437 56.648 67.093 1.00 38.54 387 ALA D CA 1
ATOM 13298 C C . ALA D 1 387 ? 22.870 57.618 68.100 1.00 38.54 387 ALA D C 1
ATOM 13299 O O . ALA D 1 387 ? 22.789 58.833 67.864 1.00 38.54 387 ALA D O 1
ATOM 13301 N N . ASN D 1 388 ? 22.468 57.086 69.237 1.00 27.45 388 ASN D N 1
ATOM 13302 C CA . ASN D 1 388 ? 21.986 57.954 70.281 1.00 27.45 388 ASN D CA 1
ATOM 13303 C C . ASN D 1 388 ? 23.141 58.430 71.199 1.00 27.45 388 ASN D C 1
ATOM 13304 O O . ASN D 1 388 ? 23.740 57.643 71.925 1.00 27.45 388 ASN D O 1
ATOM 13309 N N . SER D 1 389 ? 23.464 59.719 71.165 1.00 26.09 389 SER D N 1
ATOM 13310 C CA . SER D 1 389 ? 24.529 60.245 72.026 1.00 26.09 389 SER D CA 1
ATOM 13311 C C . SER D 1 389 ? 24.449 59.690 73.464 1.00 26.09 389 SER D C 1
ATOM 13312 O O . SER D 1 389 ? 25.309 58.958 73.902 1.00 26.09 389 SER D O 1
ATOM 13315 N N . ARG D 1 390 ? 23.398 60.015 74.183 1.00 41.46 390 ARG D N 1
ATOM 13316 C CA . ARG D 1 390 ? 23.273 59.509 75.534 1.00 41.46 390 ARG D CA 1
ATOM 13317 C C . ARG D 1 390 ? 23.669 58.054 75.578 1.00 41.46 390 ARG D C 1
ATOM 13318 O O . ARG D 1 390 ? 24.621 57.709 76.252 1.00 41.46 390 ARG D O 1
ATOM 13326 N N . ALA D 1 391 ? 22.955 57.190 74.866 1.00 54.27 391 ALA D N 1
ATOM 13327 C CA . ALA D 1 391 ? 23.299 55.767 74.908 1.00 54.27 391 ALA D CA 1
ATOM 13328 C C . ALA D 1 391 ? 24.789 55.526 74.674 1.00 54.27 391 ALA D C 1
ATOM 13329 O O . ALA D 1 391 ? 25.404 54.715 75.367 1.00 54.27 391 ALA D O 1
ATOM 13331 N N . LYS D 1 392 ? 25.380 56.219 73.714 1.00 47.92 392 LYS D N 1
ATOM 13332 C CA . LYS D 1 392 ? 26.773 55.975 73.498 1.00 47.92 392 LYS D CA 1
ATOM 13333 C C . LYS D 1 392 ? 27.564 56.456 74.724 1.00 47.92 392 LYS D C 1
ATOM 13334 O O . LYS D 1 392 ? 28.292 55.673 75.353 1.00 47.92 392 LYS D O 1
ATOM 13340 N N . ALA D 1 393 ? 27.423 57.719 75.102 1.00 33.95 393 ALA D N 1
ATOM 13341 C CA . ALA D 1 393 ? 28.142 58.201 76.291 1.00 33.95 393 ALA D CA 1
ATOM 13342 C C . ALA D 1 393 ? 27.977 57.239 77.465 1.00 33.95 393 ALA D C 1
ATOM 13343 O O . ALA D 1 393 ? 28.721 57.229 78.346 1.00 33.95 393 ALA D O 1
ATOM 13345 N N . ILE D 1 394 ? 26.991 56.412 77.471 1.00 30.62 394 ILE D N 1
ATOM 13346 C CA . ILE D 1 394 ? 26.844 55.517 78.564 1.00 30.62 394 ILE D CA 1
ATOM 13347 C C . ILE D 1 394 ? 27.467 54.128 78.325 1.00 30.62 394 ILE D C 1
ATOM 13348 O O . ILE D 1 394 ? 27.901 53.450 79.285 1.00 30.62 394 ILE D O 1
ATOM 13353 N N . ASP D 1 395 ? 27.442 53.696 77.053 1.00 74.67 395 ASP D N 1
ATOM 13354 C CA . ASP D 1 395 ? 27.879 52.364 76.568 1.00 74.67 395 ASP D CA 1
ATOM 13355 C C . ASP D 1 395 ? 26.811 51.336 76.968 1.00 74.67 395 ASP D C 1
ATOM 13356 O O . ASP D 1 395 ? 27.076 50.328 77.626 1.00 74.67 395 ASP D O 1
ATOM 13361 N N . ASN D 1 396 ? 25.593 51.646 76.554 1.00 61.14 396 ASN D N 1
ATOM 13362 C CA . ASN D 1 396 ? 24.426 50.837 76.810 1.00 61.14 396 ASN D CA 1
ATOM 13363 C C . ASN D 1 396 ? 23.574 51.280 75.610 1.00 61.14 396 ASN D C 1
ATOM 13364 O O . ASN D 1 396 ? 22.614 52.033 75.738 1.00 61.14 396 ASN D O 1
ATOM 13369 N N . ALA D 1 397 ? 23.960 50.809 74.427 1.00 50.38 397 ALA D N 1
ATOM 13370 C CA . ALA D 1 397 ? 23.289 51.187 73.194 1.00 50.38 397 ALA D CA 1
ATOM 13371 C C . ALA D 1 397 ? 22.589 50.079 72.403 1.00 50.38 397 ALA D C 1
ATOM 13372 O O . ALA D 1 397 ? 22.363 50.205 71.200 1.00 50.38 397 ALA D O 1
ATOM 13374 N N . GLU D 1 398 ? 22.247 48.993 73.063 1.00 51.92 398 GLU D N 1
ATOM 13375 C CA . GLU D 1 398 ? 21.567 47.944 72.354 1.00 51.92 398 GLU D CA 1
ATOM 13376 C C . GLU D 1 398 ? 20.186 48.500 72.090 1.00 51.92 398 GLU D C 1
ATOM 13377 O O . GLU D 1 398 ? 19.714 49.305 72.895 1.00 51.92 398 GLU D O 1
ATOM 13383 N N . GLY D 1 399 ? 19.550 48.138 70.966 1.00 38.06 399 GLY D N 1
ATOM 13384 C CA . GLY D 1 399 ? 18.163 48.573 70.711 1.00 38.06 399 GLY D CA 1
ATOM 13385 C C . GLY D 1 399 ? 17.761 49.573 69.660 1.00 38.06 399 GLY D C 1
ATOM 13386 O O . GLY D 1 399 ? 18.601 50.214 69.062 1.00 38.06 399 GLY D O 1
ATOM 13387 N N . LEU D 1 400 ? 16.462 49.687 69.411 1.00 36.00 400 LEU D N 1
ATOM 13388 C CA . LEU D 1 400 ? 15.950 50.666 68.418 1.00 36.00 400 LEU D CA 1
ATOM 13389 C C . LEU D 1 400 ? 14.509 51.140 68.675 1.00 36.00 400 LEU D C 1
ATOM 13390 O O . LEU D 1 400 ? 13.743 50.568 69.477 1.00 36.00 400 LEU D O 1
ATOM 13395 N N . VAL D 1 401 ? 14.153 52.209 67.996 1.00 45.45 401 VAL D N 1
ATOM 13396 C CA . VAL D 1 401 ? 12.811 52.749 68.088 1.00 45.45 401 VAL D CA 1
ATOM 13397 C C . VAL D 1 401 ? 12.258 52.628 66.671 1.00 45.45 401 VAL D C 1
ATOM 13398 O O . VAL D 1 401 ? 12.945 52.948 65.704 1.00 45.45 401 VAL D O 1
ATOM 13402 N N . LYS D 1 402 ? 11.023 52.158 66.545 1.00 32.27 402 LYS D N 1
ATOM 13403 C CA . LYS D 1 402 ? 10.393 51.961 65.228 1.00 32.27 402 LYS D CA 1
ATOM 13404 C C . LYS D 1 402 ? 8.986 52.524 65.205 1.00 32.27 402 LYS D C 1
ATOM 13405 O O . LYS D 1 402 ? 8.174 52.233 66.036 1.00 32.27 402 LYS D O 1
ATOM 13411 N N . ILE D 1 403 ? 8.704 53.376 64.271 1.00 34.74 403 ILE D N 1
ATOM 13412 C CA . ILE D 1 403 ? 7.379 53.916 64.230 1.00 34.74 403 ILE D CA 1
ATOM 13413 C C . ILE D 1 403 ? 6.673 53.526 62.903 1.00 34.74 403 ILE D C 1
ATOM 13414 O O . ILE D 1 403 ? 7.257 53.492 61.820 1.00 34.74 403 ILE D O 1
ATOM 13419 N N . ILE D 1 404 ? 5.394 53.235 62.975 1.00 26.83 404 ILE D N 1
ATOM 13420 C CA . ILE D 1 404 ? 4.689 52.877 61.774 1.00 26.83 404 ILE D CA 1
ATOM 13421 C C . ILE D 1 404 ? 3.636 53.921 61.508 1.00 26.83 404 ILE D C 1
ATOM 13422 O O . ILE D 1 404 ? 2.933 54.326 62.394 1.00 26.83 404 ILE D O 1
ATOM 13427 N N . ALA D 1 405 ? 3.520 54.398 60.298 1.00 39.81 405 ALA D N 1
ATOM 13428 C CA . ALA D 1 405 ? 2.511 55.409 60.135 1.00 39.81 405 ALA D CA 1
ATOM 13429 C C . ALA D 1 405 ? 1.766 55.291 58.813 1.00 39.81 405 ALA D C 1
ATOM 13430 O O . ALA D 1 405 ? 2.214 54.604 57.928 1.00 39.81 405 ALA D O 1
ATOM 13432 N N . GLU D 1 406 ? 0.605 55.931 58.705 1.00 60.94 406 GLU D N 1
ATOM 13433 C CA . GLU D 1 406 ? -0.166 55.881 57.475 1.00 60.94 406 GLU D CA 1
ATOM 13434 C C . GLU D 1 406 ? 0.528 56.762 56.484 1.00 60.94 406 GLU D C 1
ATOM 13435 O O . GLU D 1 406 ? 0.731 57.929 56.786 1.00 60.94 406 GLU D O 1
ATOM 13441 N N . LYS D 1 407 ? 0.870 56.236 55.301 1.00 53.53 407 LYS D N 1
ATOM 13442 C CA . LYS D 1 407 ? 1.562 57.065 54.318 1.00 53.53 407 LYS D CA 1
ATOM 13443 C C . LYS D 1 407 ? 0.722 58.293 53.973 1.00 53.53 407 LYS D C 1
ATOM 13444 O O . LYS D 1 407 ? 1.216 59.400 53.870 1.00 53.53 407 LYS D O 1
ATOM 13450 N N . GLU D 1 408 ? -0.568 58.118 53.840 1.00 42.55 408 GLU D N 1
ATOM 13451 C CA . GLU D 1 408 ? -1.346 59.271 53.478 1.00 42.55 408 GLU D CA 1
ATOM 13452 C C . GLU D 1 408 ? -1.390 60.373 54.527 1.00 42.55 408 GLU D C 1
ATOM 13453 O O . GLU D 1 408 ? -1.044 61.522 54.278 1.00 42.55 408 GLU D O 1
ATOM 13459 N N . THR D 1 409 ? -1.817 59.998 55.719 1.00 66.98 409 THR D N 1
ATOM 13460 C CA . THR D 1 409 ? -2.010 60.918 56.827 1.00 66.98 409 THR D CA 1
ATOM 13461 C C . THR D 1 409 ? -0.859 61.203 57.768 1.00 66.98 409 THR D C 1
ATOM 13462 O O . THR D 1 409 ? -0.790 62.278 58.362 1.00 66.98 409 THR D O 1
ATOM 13466 N N . ASP D 1 410 ? 0.004 60.205 57.907 1.00 44.46 410 ASP D N 1
ATOM 13467 C CA . ASP D 1 410 ? 1.144 60.218 58.808 1.00 44.46 410 ASP D CA 1
ATOM 13468 C C . ASP D 1 410 ? 0.678 59.845 60.233 1.00 44.46 410 ASP D C 1
ATOM 13469 O O . ASP D 1 410 ? 1.434 59.955 61.208 1.00 44.46 410 ASP D O 1
ATOM 13474 N N . LYS D 1 411 ? -0.590 59.446 60.351 1.00 45.84 411 LYS D N 1
ATOM 13475 C CA . LYS D 1 411 ? -1.128 59.019 61.625 1.00 45.84 411 LYS D CA 1
ATOM 13476 C C . LYS D 1 411 ? -0.322 57.781 62.039 1.00 45.84 411 LYS D C 1
ATOM 13477 O O . LYS D 1 411 ? -0.053 56.902 61.218 1.00 45.84 411 LYS D O 1
ATOM 13483 N N . ILE D 1 412 ? 0.062 57.721 63.320 1.00 35.57 412 ILE D N 1
ATOM 13484 C CA . ILE D 1 412 ? 0.871 56.628 63.847 1.00 35.57 412 ILE D CA 1
ATOM 13485 C C . ILE D 1 412 ? 0.109 55.353 64.071 1.00 35.57 412 ILE D C 1
ATOM 13486 O O . ILE D 1 412 ? -0.973 55.330 64.631 1.00 35.57 412 ILE D O 1
ATOM 13491 N N . LEU D 1 413 ? 0.684 54.264 63.642 1.00 47.13 413 LEU D N 1
ATOM 13492 C CA . LEU D 1 413 ? -0.027 53.028 63.796 1.00 47.13 413 LEU D CA 1
ATOM 13493 C C . LEU D 1 413 ? 0.474 52.134 64.919 1.00 47.13 413 LEU D C 1
ATOM 13494 O O . LEU D 1 413 ? -0.294 51.372 65.522 1.00 47.13 413 LEU D O 1
ATOM 13499 N N . GLY D 1 414 ? 1.764 52.215 65.178 1.00 46.39 414 GLY D N 1
ATOM 13500 C CA . GLY D 1 414 ? 2.362 51.410 66.207 1.00 46.39 414 GLY D CA 1
ATOM 13501 C C . GLY D 1 414 ? 3.736 51.987 66.456 1.00 46.39 414 GLY D C 1
ATOM 13502 O O . GLY D 1 414 ? 4.323 52.594 65.554 1.00 46.39 414 GLY D O 1
ATOM 13503 N N . VAL D 1 415 ? 4.233 51.887 67.688 1.00 27.84 415 VAL D N 1
ATOM 13504 C CA . VAL D 1 415 ? 5.580 52.342 67.946 1.00 27.84 415 VAL D CA 1
ATOM 13505 C C . VAL D 1 415 ? 6.121 51.160 68.662 1.00 27.84 415 VAL D C 1
ATOM 13506 O O . VAL D 1 415 ? 5.512 50.748 69.590 1.00 27.84 415 VAL D O 1
ATOM 13510 N N . HIS D 1 416 ? 7.206 50.549 68.235 1.00 53.13 416 HIS D N 1
ATOM 13511 C CA . HIS D 1 416 ? 7.697 49.410 69.001 1.00 53.13 416 HIS D CA 1
ATOM 13512 C C . HIS D 1 416 ? 9.107 49.795 69.403 1.00 53.13 416 HIS D C 1
ATOM 13513 O O . HIS D 1 416 ? 9.831 50.395 68.631 1.00 53.13 416 HIS D O 1
ATOM 13520 N N . ILE D 1 417 ? 9.479 49.519 70.642 1.00 30.21 417 ILE D N 1
ATOM 13521 C CA . ILE D 1 417 ? 10.802 49.870 71.106 1.00 30.21 417 ILE D CA 1
ATOM 13522 C C . ILE D 1 417 ? 11.454 48.653 71.759 1.00 30.21 417 ILE D C 1
ATOM 13523 O O . ILE D 1 417 ? 10.792 47.875 72.496 1.00 30.21 417 ILE D O 1
ATOM 13528 N N . MET D 1 418 ? 12.738 48.478 71.430 1.00 27.28 418 MET D N 1
ATOM 13529 C CA . MET D 1 418 ? 13.552 47.413 72.013 1.00 27.28 418 MET D CA 1
ATOM 13530 C C . MET D 1 418 ? 14.729 48.144 72.474 1.00 27.28 418 MET D C 1
ATOM 13531 O O . MET D 1 418 ? 15.497 48.666 71.665 1.00 27.28 418 MET D O 1
ATOM 13536 N N . ALA D 1 419 ? 14.867 48.133 73.795 1.00 33.93 419 ALA D N 1
ATOM 13537 C CA . ALA D 1 419 ? 15.904 48.845 74.510 1.00 33.93 419 ALA D CA 1
ATOM 13538 C C . ALA D 1 419 ? 15.735 48.601 75.994 1.00 33.93 419 ALA D C 1
ATOM 13539 O O . ALA D 1 419 ? 14.773 48.000 76.468 1.00 33.93 419 ALA D O 1
ATOM 13541 N N . PRO D 1 420 ? 16.726 49.067 76.745 1.00 61.97 420 PRO D N 1
ATOM 13542 C CA . PRO D 1 420 ? 16.638 48.888 78.182 1.00 61.97 420 PRO D CA 1
ATOM 13543 C C . PRO D 1 420 ? 15.828 50.074 78.563 1.00 61.97 420 PRO D C 1
ATOM 13544 O O . PRO D 1 420 ? 15.975 51.123 77.949 1.00 61.97 420 PRO D O 1
ATOM 13548 N N . ASN D 1 421 ? 14.944 49.934 79.529 1.00 45.71 421 ASN D N 1
ATOM 13549 C CA . ASN D 1 421 ? 14.160 51.109 79.916 1.00 45.71 421 ASN D CA 1
ATOM 13550 C C . ASN D 1 421 ? 13.201 51.583 78.811 1.00 45.71 421 ASN D C 1
ATOM 13551 O O . ASN D 1 421 ? 12.743 52.713 78.785 1.00 45.71 421 ASN D O 1
ATOM 13556 N N . ALA D 1 422 ? 12.900 50.697 77.887 1.00 38.14 422 ALA D N 1
ATOM 13557 C CA . ALA D 1 422 ? 11.979 51.024 76.831 1.00 38.14 422 ALA D CA 1
ATOM 13558 C C . ALA D 1 422 ? 10.569 51.139 77.411 1.00 38.14 422 ALA D C 1
ATOM 13559 O O . ALA D 1 422 ? 9.707 51.798 76.843 1.00 38.14 422 ALA D O 1
ATOM 13561 N N . GLY D 1 423 ? 10.334 50.478 78.532 1.00 35.73 423 GLY D N 1
ATOM 13562 C CA . GLY D 1 423 ? 9.032 50.532 79.154 1.00 35.73 423 GLY D CA 1
ATOM 13563 C C . GLY D 1 423 ? 8.658 51.954 79.539 1.00 35.73 423 GLY D C 1
ATOM 13564 O O . GLY D 1 423 ? 7.472 52.278 79.826 1.00 35.73 423 GLY D O 1
ATOM 13565 N N . GLU D 1 424 ? 9.662 52.823 79.538 1.00 38.99 424 GLU D N 1
ATOM 13566 C CA . GLU D 1 424 ? 9.373 54.196 79.920 1.00 38.99 424 GLU D CA 1
ATOM 13567 C C . GLU D 1 424 ? 9.168 55.004 78.649 1.00 38.99 424 GLU D C 1
ATOM 13568 O O . GLU D 1 424 ? 8.195 55.765 78.510 1.00 38.99 424 GLU D O 1
ATOM 13574 N N . LEU D 1 425 ? 10.106 54.802 77.731 1.00 39.22 425 LEU D N 1
ATOM 13575 C CA . LEU D 1 425 ? 10.127 55.468 76.445 1.00 39.22 425 LEU D CA 1
ATOM 13576 C C . LEU D 1 425 ? 8.807 55.263 75.735 1.00 39.22 425 LEU D C 1
ATOM 13577 O O . LEU D 1 425 ? 8.273 56.175 75.133 1.00 39.22 425 LEU D O 1
ATOM 13582 N N . ILE D 1 426 ? 8.278 54.054 75.792 1.00 24.21 426 ILE D N 1
ATOM 13583 C CA . ILE D 1 426 ? 7.045 53.817 75.136 1.00 24.21 426 ILE D CA 1
ATOM 13584 C C . ILE D 1 426 ? 5.890 54.704 75.526 1.00 24.21 426 ILE D C 1
ATOM 13585 O O . ILE D 1 426 ? 4.898 54.753 74.802 1.00 24.21 426 ILE D O 1
ATOM 13590 N N . HIS D 1 427 ? 5.974 55.421 76.635 1.00 31.18 427 HIS D N 1
ATOM 13591 C CA . HIS D 1 427 ? 4.828 56.229 76.979 1.00 31.18 427 HIS D CA 1
ATOM 13592 C C . HIS D 1 427 ? 4.698 57.428 76.110 1.00 31.18 427 HIS D C 1
ATOM 13593 O O . HIS D 1 427 ? 3.575 57.866 75.793 1.00 31.18 427 HIS D O 1
ATOM 13600 N N . GLU D 1 428 ? 5.842 57.945 75.680 1.00 64.22 428 GLU D N 1
ATOM 13601 C CA . GLU D 1 428 ? 5.835 59.094 74.802 1.00 64.22 428 GLU D CA 1
ATOM 13602 C C . GLU D 1 428 ? 5.025 58.671 73.583 1.00 64.22 428 GLU D C 1
ATOM 13603 O O . GLU D 1 428 ? 4.176 59.406 73.092 1.00 64.22 428 GLU D O 1
ATOM 13609 N N . ALA D 1 429 ? 5.267 57.456 73.118 1.00 32.43 429 ALA D N 1
ATOM 13610 C CA . ALA D 1 429 ? 4.563 56.972 71.957 1.00 32.43 429 ALA D CA 1
ATOM 13611 C C . ALA D 1 429 ? 3.143 56.697 72.335 1.00 32.43 429 ALA D C 1
ATOM 13612 O O . ALA D 1 429 ? 2.176 57.021 71.605 1.00 32.43 429 ALA D O 1
ATOM 13614 N N . ALA D 1 430 ? 3.012 56.096 73.498 1.00 29.94 430 ALA D N 1
ATOM 13615 C CA . ALA D 1 430 ? 1.694 55.792 73.967 1.00 29.94 430 ALA D CA 1
ATOM 13616 C C . ALA D 1 430 ? 0.819 57.028 74.014 1.00 29.94 430 ALA D C 1
ATOM 13617 O O . ALA D 1 430 ? -0.223 57.104 73.425 1.00 29.94 430 ALA D O 1
ATOM 13619 N N . ILE D 1 431 ? 1.250 58.042 74.690 1.00 36.16 431 ILE D N 1
ATOM 13620 C CA . ILE D 1 431 ? 0.359 59.159 74.773 1.00 36.16 431 ILE D CA 1
ATOM 13621 C C . ILE D 1 431 ? 0.002 59.821 73.429 1.00 36.16 431 ILE D C 1
ATOM 13622 O O . ILE D 1 431 ? -1.087 60.394 73.289 1.00 36.16 431 ILE D O 1
ATOM 13627 N N . ALA D 1 432 ? 0.930 59.749 72.466 1.00 40.09 432 ALA D N 1
ATOM 13628 C CA . ALA D 1 432 ? 0.779 60.342 71.123 1.00 40.09 432 ALA D CA 1
ATOM 13629 C C . ALA D 1 432 ? -0.184 59.521 70.302 1.00 40.09 432 ALA D C 1
ATOM 13630 O O . ALA D 1 432 ? -0.869 60.023 69.418 1.00 40.09 432 ALA D O 1
ATOM 13632 N N . LEU D 1 433 ? -0.188 58.231 70.590 1.00 36.19 433 LEU D N 1
ATOM 13633 C CA . LEU D 1 433 ? -1.062 57.333 69.900 1.00 36.19 433 LEU D CA 1
ATOM 13634 C C . LEU D 1 433 ? -2.451 57.419 70.523 1.00 36.19 433 LEU D C 1
ATOM 13635 O O . LEU D 1 433 ? -3.408 57.145 69.888 1.00 36.19 433 LEU D O 1
ATOM 13640 N N . GLN D 1 434 ? -2.593 57.796 71.767 1.00 58.34 434 GLN D N 1
ATOM 13641 C CA . GLN D 1 434 ? -3.945 57.857 72.296 1.00 58.34 434 GLN D CA 1
ATOM 13642 C C . GLN D 1 434 ? -4.731 58.964 71.618 1.00 58.34 434 GLN D C 1
ATOM 13643 O O . GLN D 1 434 ? -5.950 58.951 71.657 1.00 58.34 434 GLN D O 1
ATOM 13649 N N . TYR D 1 435 ? -4.046 59.918 70.988 1.00 59.61 435 TYR D N 1
ATOM 13650 C CA . TYR D 1 435 ? -4.735 61.046 70.359 1.00 59.61 435 TYR D CA 1
ATOM 13651 C C . TYR D 1 435 ? -4.561 61.185 68.851 1.00 59.61 435 TYR D C 1
ATOM 13652 O O . TYR D 1 435 ? -4.505 62.291 68.279 1.00 59.61 435 TYR D O 1
ATOM 13661 N N . ASP D 1 436 ? -4.466 60.024 68.229 1.00 53.92 436 ASP D N 1
ATOM 13662 C CA . ASP D 1 436 ? -4.358 59.931 66.798 1.00 53.92 436 ASP D CA 1
ATOM 13663 C C . ASP D 1 436 ? -3.364 60.918 66.219 1.00 53.92 436 ASP D C 1
ATOM 13664 O O . ASP D 1 436 ? -3.589 61.502 65.160 1.00 53.92 436 ASP D O 1
ATOM 13669 N N . ALA D 1 437 ? -2.260 61.081 66.927 1.00 45.82 437 ALA D N 1
ATOM 13670 C CA . ALA D 1 437 ? -1.232 61.997 66.522 1.00 45.82 437 ALA D CA 1
ATOM 13671 C C . ALA D 1 437 ? -0.401 61.334 65.466 1.00 45.82 437 ALA D C 1
ATOM 13672 O O . ALA D 1 437 ? -0.493 60.097 65.295 1.00 45.82 437 ALA D O 1
ATOM 13674 N N . SER D 1 438 ? 0.435 62.165 64.811 1.00 34.92 438 SER D N 1
ATOM 13675 C CA . SER D 1 438 ? 1.355 61.782 63.725 1.00 34.92 438 SER D CA 1
ATOM 13676 C C . SER D 1 438 ? 2.820 61.996 64.021 1.00 34.92 438 SER D C 1
ATOM 13677 O O . SER D 1 438 ? 3.192 62.863 64.812 1.00 34.92 438 SER D O 1
ATOM 13680 N N . SER D 1 439 ? 3.644 61.251 63.293 1.00 59.47 439 SER D N 1
ATOM 13681 C CA . SER D 1 439 ? 5.094 61.373 63.366 1.00 59.47 439 SER D CA 1
ATOM 13682 C C . SER D 1 439 ? 5.540 62.788 63.479 1.00 59.47 439 SER D C 1
ATOM 13683 O O . SER D 1 439 ? 6.264 63.168 64.397 1.00 59.47 439 SER D O 1
ATOM 13686 N N . GLU D 1 440 ? 5.153 63.570 62.491 1.00 44.45 440 GLU D N 1
ATOM 13687 C CA . GLU D 1 440 ? 5.567 64.931 62.522 1.00 44.45 440 GLU D CA 1
ATOM 13688 C C . GLU D 1 440 ? 5.191 65.558 63.856 1.00 44.45 440 GLU D C 1
ATOM 13689 O O . GLU D 1 440 ? 5.993 66.283 64.417 1.00 44.45 440 GLU D O 1
ATOM 13695 N N . ASP D 1 441 ? 4.025 65.239 64.406 1.00 49.52 441 ASP D N 1
ATOM 13696 C CA . ASP D 1 441 ? 3.630 65.816 65.691 1.00 49.52 441 ASP D CA 1
ATOM 13697 C C . ASP D 1 441 ? 4.652 65.534 66.783 1.00 49.52 441 ASP D C 1
ATOM 13698 O O . ASP D 1 441 ? 5.087 66.408 67.543 1.00 49.52 441 ASP D O 1
ATOM 13703 N N . ILE D 1 442 ? 5.032 64.279 66.867 1.00 49.29 442 ILE D N 1
ATOM 13704 C CA . ILE D 1 442 ? 5.958 63.864 67.876 1.00 49.29 442 ILE D CA 1
ATOM 13705 C C . ILE D 1 442 ? 7.315 64.419 67.551 1.00 49.29 442 ILE D C 1
ATOM 13706 O O . ILE D 1 442 ? 8.119 64.675 68.434 1.00 49.29 442 ILE D O 1
ATOM 13711 N N . ALA D 1 443 ? 7.564 64.653 66.271 1.00 36.05 443 ALA D N 1
ATOM 13712 C CA . ALA D 1 443 ? 8.855 65.170 65.877 1.00 36.05 443 ALA D CA 1
ATOM 13713 C C . ALA D 1 443 ? 8.904 66.632 66.087 1.00 36.05 443 ALA D C 1
ATOM 13714 O O . ALA D 1 443 ? 9.966 67.192 66.129 1.00 36.05 443 ALA D O 1
ATOM 13716 N N . ARG D 1 444 ? 7.755 67.257 66.248 1.00 44.45 444 ARG D N 1
ATOM 13717 C CA . ARG D 1 444 ? 7.695 68.705 66.424 1.00 44.45 444 ARG D CA 1
ATOM 13718 C C . ARG D 1 444 ? 8.079 69.131 67.822 1.00 44.45 444 ARG D C 1
ATOM 13719 O O . ARG D 1 444 ? 8.504 70.278 68.032 1.00 44.45 444 ARG D O 1
ATOM 13727 N N . VAL D 1 445 ? 7.949 68.190 68.767 1.00 65.58 445 VAL D N 1
ATOM 13728 C CA . VAL D 1 445 ? 8.247 68.398 70.197 1.00 65.58 445 VAL D CA 1
ATOM 13729 C C . VAL D 1 445 ? 9.716 68.442 70.538 1.00 65.58 445 VAL D C 1
ATOM 13730 O O . VAL D 1 445 ? 10.486 67.574 70.112 1.00 65.58 445 VAL D O 1
ATOM 13734 N N . CYS D 1 446 ? 10.093 69.420 71.354 1.00 64.50 446 CYS D N 1
ATOM 13735 C CA . CYS D 1 446 ? 11.497 69.584 71.721 1.00 64.50 446 CYS D CA 1
ATOM 13736 C C . CYS D 1 446 ? 11.910 68.557 72.749 1.00 64.50 446 CYS D C 1
ATOM 13737 O O . CYS D 1 446 ? 11.285 68.446 73.762 1.00 64.50 446 CYS D O 1
ATOM 13740 N N . HIS D 1 447 ? 12.962 67.802 72.493 1.00 27.65 447 HIS D N 1
ATOM 13741 C CA . HIS D 1 447 ? 13.390 66.794 73.424 1.00 27.65 447 HIS D CA 1
ATOM 13742 C C . HIS D 1 447 ? 14.668 67.185 74.033 1.00 27.65 447 HIS D C 1
ATOM 13743 O O . HIS D 1 447 ? 15.574 67.601 73.320 1.00 27.65 447 HIS D O 1
ATOM 13750 N N . ALA D 1 448 ? 14.769 66.963 75.333 1.00 36.50 448 ALA D N 1
ATOM 13751 C CA . ALA D 1 448 ? 15.978 67.278 76.085 1.00 36.50 448 ALA D CA 1
ATOM 13752 C C . ALA D 1 448 ? 17.223 66.492 75.626 1.00 36.50 448 ALA D C 1
ATOM 13753 O O . ALA D 1 448 ? 17.212 65.253 75.543 1.00 36.50 448 ALA D O 1
ATOM 13755 N N . HIS D 1 449 ? 18.307 67.197 75.337 1.00 51.02 449 HIS D N 1
ATOM 13756 C CA . HIS D 1 449 ? 19.545 66.512 74.958 1.00 51.02 449 HIS D CA 1
ATOM 13757 C C . HIS D 1 449 ? 20.426 66.503 76.211 1.00 51.02 449 HIS D C 1
ATOM 13758 O O . HIS D 1 449 ? 20.428 67.477 76.966 1.00 51.02 449 HIS D O 1
ATOM 13765 N N . PRO D 1 450 ? 21.106 65.387 76.515 1.00 49.55 450 PRO D N 1
ATOM 13766 C CA . PRO D 1 450 ? 21.152 64.081 75.863 1.00 49.55 450 PRO D CA 1
ATOM 13767 C C . PRO D 1 450 ? 20.254 63.078 76.605 1.00 49.55 450 PRO D C 1
ATOM 13768 O O . PRO D 1 450 ? 20.459 62.804 77.798 1.00 49.55 450 PRO D O 1
ATOM 13772 N N . THR D 1 451 ? 19.255 62.547 75.893 1.00 53.77 451 THR D N 1
ATOM 13773 C CA . THR D 1 451 ? 18.303 61.593 76.462 1.00 53.77 451 THR D CA 1
ATOM 13774 C C . THR D 1 451 ? 17.971 60.457 75.516 1.00 53.77 451 THR D C 1
ATOM 13775 O O . THR D 1 451 ? 18.014 60.638 74.300 1.00 53.77 451 THR D O 1
ATOM 13779 N N . MET D 1 452 ? 17.646 59.293 76.085 1.00 38.77 452 MET D N 1
ATOM 13780 C CA . MET D 1 452 ? 17.252 58.111 75.294 1.00 38.77 452 MET D CA 1
ATOM 13781 C C . MET D 1 452 ? 16.034 58.474 74.491 1.00 38.77 452 MET D C 1
ATOM 13782 O O . MET D 1 452 ? 15.745 57.859 73.521 1.00 38.77 452 MET D O 1
ATOM 13787 N N . SER D 1 453 ? 15.321 59.480 74.943 1.00 22.36 453 SER D N 1
ATOM 13788 C CA . SER D 1 453 ? 14.131 59.974 74.319 1.00 22.36 453 SER D CA 1
ATOM 13789 C C . SER D 1 453 ? 14.389 60.511 72.953 1.00 22.36 453 SER D C 1
ATOM 13790 O O . SER D 1 453 ? 13.516 60.427 72.101 1.00 22.36 453 SER D O 1
ATOM 13793 N N . GLU D 1 454 ? 15.570 61.074 72.735 1.00 18.80 454 GLU D N 1
ATOM 13794 C CA . GLU D 1 454 ? 15.890 61.635 71.433 1.00 18.80 454 GLU D CA 1
ATOM 13795 C C . GLU D 1 454 ? 15.693 60.596 70.317 1.00 18.80 454 GLU D C 1
ATOM 13796 O O . GLU D 1 454 ? 15.183 60.912 69.237 1.00 18.80 454 GLU D O 1
ATOM 13802 N N . ALA D 1 455 ? 16.061 59.352 70.599 1.00 38.39 455 ALA D N 1
ATOM 13803 C CA . ALA D 1 455 ? 15.869 58.260 69.666 1.00 38.39 455 ALA D CA 1
ATOM 13804 C C . ALA D 1 455 ? 14.449 58.197 69.142 1.00 38.39 455 ALA D C 1
ATOM 13805 O O . ALA D 1 455 ? 14.245 57.980 67.965 1.00 38.39 455 ALA D O 1
ATOM 13807 N N . ILE D 1 456 ? 13.464 58.362 70.011 1.00 46.44 456 ILE D N 1
ATOM 13808 C CA . ILE D 1 456 ? 12.093 58.351 69.551 1.00 46.44 456 ILE D CA 1
ATOM 13809 C C . ILE D 1 456 ? 11.870 59.509 68.617 1.00 46.44 456 ILE D C 1
ATOM 13810 O O . ILE D 1 456 ? 11.192 59.345 67.621 1.00 46.44 456 ILE D O 1
ATOM 13815 N N . LYS D 1 457 ? 12.467 60.659 68.903 1.00 50.61 457 LYS D N 1
ATOM 13816 C CA . LYS D 1 457 ? 12.305 61.809 68.007 1.00 50.61 457 LYS D CA 1
ATOM 13817 C C . LYS D 1 457 ? 12.914 61.493 66.623 1.00 50.61 457 LYS D C 1
ATOM 13818 O O . LYS D 1 457 ? 12.374 61.838 65.529 1.00 50.61 457 LYS D O 1
ATOM 13824 N N . GLU D 1 458 ? 14.058 60.823 66.668 1.00 41.23 458 GLU D N 1
ATOM 13825 C CA . GLU D 1 458 ? 14.720 60.520 65.432 1.00 41.23 458 GLU D CA 1
ATOM 13826 C C . GLU D 1 458 ? 13.766 59.685 64.607 1.00 41.23 458 GLU D C 1
ATOM 13827 O O . GLU D 1 458 ? 13.263 60.147 63.602 1.00 41.23 458 GLU D O 1
ATOM 13833 N N . ALA D 1 459 ? 13.469 58.496 65.107 1.00 46.00 459 ALA D N 1
ATOM 13834 C CA . ALA D 1 459 ? 12.552 57.550 64.484 1.00 46.00 459 ALA D CA 1
ATOM 13835 C C . ALA D 1 459 ? 11.276 58.181 63.970 1.00 46.00 459 ALA D C 1
ATOM 13836 O O . ALA D 1 459 ? 10.672 57.685 63.038 1.00 46.00 459 ALA D O 1
ATOM 13838 N N . ALA D 1 460 ? 10.843 59.270 64.581 1.00 57.05 460 ALA D N 1
ATOM 13839 C CA . ALA D 1 460 ? 9.629 59.903 64.115 1.00 57.05 460 ALA D CA 1
ATOM 13840 C C . ALA D 1 460 ? 10.006 60.540 62.824 1.00 57.05 460 ALA D C 1
ATOM 13841 O O . ALA D 1 460 ? 9.458 60.191 61.784 1.00 57.05 460 ALA D O 1
ATOM 13843 N N . MET D 1 461 ? 10.951 61.474 62.883 1.00 39.78 461 MET D N 1
ATOM 13844 C CA . MET D 1 461 ? 11.407 62.160 61.661 1.00 39.78 461 MET D CA 1
ATOM 13845 C C . MET D 1 461 ? 11.641 61.178 60.467 1.00 39.78 461 MET D C 1
ATOM 13846 O O . MET D 1 461 ? 11.211 61.429 59.359 1.00 39.78 461 MET D O 1
ATOM 13851 N N . ALA D 1 462 ? 12.320 60.064 60.744 1.00 56.25 462 ALA D N 1
ATOM 13852 C CA . ALA D 1 462 ? 12.619 59.001 59.789 1.00 56.25 462 ALA D CA 1
ATOM 13853 C C . ALA D 1 462 ? 11.361 58.484 59.223 1.00 56.25 462 ALA D C 1
ATOM 13854 O O . ALA D 1 462 ? 11.400 57.680 58.328 1.00 56.25 462 ALA D O 1
ATOM 13856 N N . THR D 1 463 ? 10.235 58.887 59.770 1.00 85.04 463 THR D N 1
ATOM 13857 C CA . THR D 1 463 ? 8.977 58.404 59.242 1.00 85.04 463 THR D CA 1
ATOM 13858 C C . THR D 1 463 ? 8.469 59.294 58.111 1.00 85.04 463 THR D C 1
ATOM 13859 O O . THR D 1 463 ? 8.556 58.952 56.925 1.00 85.04 463 THR D O 1
ATOM 13863 N N . TYR D 1 464 ? 7.966 60.457 58.471 1.00 62.33 464 TYR D N 1
ATOM 13864 C CA . TYR D 1 464 ? 7.445 61.353 57.472 1.00 62.33 464 TYR D CA 1
ATOM 13865 C C . TYR D 1 464 ? 8.465 62.144 56.626 1.00 62.33 464 TYR D C 1
ATOM 13866 O O . TYR D 1 464 ? 8.142 62.606 55.533 1.00 62.33 464 TYR D O 1
ATOM 13875 N N . ASP D 1 465 ? 9.676 62.341 57.128 1.00 62.77 465 ASP D N 1
ATOM 13876 C CA . ASP D 1 465 ? 10.663 63.084 56.369 1.00 62.77 465 ASP D CA 1
ATOM 13877 C C . ASP D 1 465 ? 11.955 62.284 56.404 1.00 62.77 465 ASP D C 1
ATOM 13878 O O . ASP D 1 465 ? 11.977 61.145 55.923 1.00 62.77 465 ASP D O 1
ATOM 13883 N N . LYS D 1 466 ? 13.007 62.867 57.003 1.00 43.48 466 LYS D N 1
ATOM 13884 C CA . LYS D 1 466 ? 14.331 62.262 57.114 1.00 43.48 466 LYS D CA 1
ATOM 13885 C C . LYS D 1 466 ? 15.016 62.740 58.384 1.00 43.48 466 LYS D C 1
ATOM 13886 O O . LYS D 1 466 ? 14.981 63.924 58.714 1.00 43.48 466 LYS D O 1
ATOM 13892 N N . PRO D 1 467 ? 15.661 61.806 59.110 1.00 41.92 467 PRO D N 1
ATOM 13893 C CA . PRO D 1 467 ? 16.430 61.876 60.359 1.00 41.92 467 PRO D CA 1
ATOM 13894 C C . PRO D 1 467 ? 17.570 62.814 60.175 1.00 41.92 467 PRO D C 1
ATOM 13895 O O . PRO D 1 467 ? 17.948 63.057 59.064 1.00 41.92 467 PRO D O 1
ATOM 13899 N N . ILE D 1 468 ? 18.157 63.277 61.274 1.00 67.08 468 ILE D N 1
ATOM 13900 C CA . ILE D 1 468 ? 19.284 64.193 61.234 1.00 67.08 468 ILE D CA 1
ATOM 13901 C C . ILE D 1 468 ? 20.546 63.543 61.771 1.00 67.08 468 ILE D C 1
ATOM 13902 O O . ILE D 1 468 ? 21.604 64.145 61.758 1.00 67.08 468 ILE D O 1
ATOM 13907 N N . HIS D 1 469 ? 20.457 62.300 62.213 1.00 54.31 469 HIS D N 1
ATOM 13908 C CA . HIS D 1 469 ? 21.647 61.637 62.743 1.00 54.31 469 HIS D CA 1
ATOM 13909 C C . HIS D 1 469 ? 21.893 60.220 62.204 1.00 54.31 469 HIS D C 1
ATOM 13910 O O . HIS D 1 469 ? 22.702 59.431 62.752 1.00 54.31 469 HIS D O 1
ATOM 13917 N N . ILE D 1 470 ? 21.222 59.899 61.106 1.00 72.58 470 ILE D N 1
ATOM 13918 C CA . ILE D 1 470 ? 21.382 58.576 60.563 1.00 72.58 470 ILE D CA 1
ATOM 13919 C C . ILE D 1 470 ? 21.109 58.526 59.081 1.00 72.58 470 ILE D C 1
ATOM 13920 O O . ILE D 1 470 ? 22.058 58.117 58.390 1.00 72.58 470 ILE D O 1
#

Sequence (1868 aa):
SDENDVVIIGGGPGGYVAAIKAAQLGFKTTCIEKRGALGGTCLNVGCIPSKALLHSSHMYHEAKHSFANHGVKVSNVEIDLAAMMGQKDKAVSNLTRGIEGLFKKNKVTYVKGYGKFVSPSEISVDTIEGENTVVKGKHIIIATGSDVKSLPGVTIDEKKIVSSTGALALSEIPKKLVVIGAGYYIGLEMGSVWGRIGSEVTVVEFASEIVPTMDAEIRKQFQRSLEKQGMKFKLKTKVVGVDTSGDGVKLTVEPSAGGEQTIIEADVVLVSAGRTPFTSGLNLDKIGVETDKLGRILVNERFSTNVSGVYAIGDVIPGPMLAHKAEEDGVACVEYLAGKVGHVDYDKVPGVVYTNPEVASVGKTEEQVKETGVEYRVGKFPFMANSRAKAIDNAEGLVKIIAEKETDKILGVHIMAPNAGELIHEAAIALQYDASSEDIARVCHAHPTMSEAIKEAAMATYDKPIHISDENDVVIIGGGPGGYVAAIKAAQLGFKTTCIEKRGALGGTCLNVGCIPSKALLHSSHMYHEAKHSFANHGVKVSNVEIDLAAMMGQKDKAVSNLTRGIEGLFKKNKVTYVKGYGKFVSPSEISVDTIEGENTVVKGKHIIIATGSDVKSLPGVTIDEKKIVSSTGALALSEIPKKLVVIGAGYYIGLEMGSVWGRIGSEVTVVEFASEIVPTMDAEIRKQFQRSLEKQGMKFKLKTKVVGVDTSGDGVKLTVEPSAGGEQTIIEADVVLVSAGRTPFTSGLNLDKIGVETDKLGRILVNERFSTNVSGVYAIGDVIPGPMLAHKAEEDGVACVEYLAGKVGHVDYDKVPGVVYTNPEVASVGKTEEQVKETGVEYRVGKFPFMANSRAKAIDNAEGLVKIIAEKETDKILGVHIMAPNAGELIHEAAIALQYDASSEDIARVCHAHPTMSEAIKEAAMATYDKPIHISDENDVVIIGGGPGGYVAAIKAAQLGFKTTCIEKRGALGGTCLNVGCIPSKALLHSSHMYHEAKHSFANHGVKVSNVEIDLAAMMGQKDKAVSNLTRGIEGLFKKNKVTYVKGYGKFVSPSEISVDTIEGENTVVKGKHIIIATGSDVKSLPGVTIDEKKIVSSTGALALSEIPKKLVVIGAGYIGLEMGSVWGRIGSEVTVVEFASEIVPTMDAEIRKQFQRSLEKQGMKFKLKTKVVGVDTSGDGVKLTVEPSAGGEQTIIEADVVLVSAGRTPFTSGLNLDKIGVETDKLGRILVNERFSTNVSGVYAIGDVIPGPMLAHKAEEDGVACVEYLAGKVGHVDYDKVPGVVYTNPEVASVGKTEEQVKETGVEYRVGKFPFMANSRAKAIDNAEGLVKIIAEKETDKILGVHIMAPNAGELIHEAAIALQYDASSEDIARVCHAHPTMSEAIKEAAMATYDKPIHISDENDVVIIGGGPGGYVAAIKAAQLGFKTTCIEKRGALGGTCLNVGCIPSKALLHSSHMYHEAKHSFANHGVKVSNVEIDLAAMMGQKDKAVSNLTRGIEGLFKKNKVTYVKGYGKFVSPSEISVDTIEGENTVVKGKHIIIATGSDVKSLPGVTIDEKKIVSSTGALALSEIPKKLVVIGAGYIGLEMGSVWGRIGSEVTVVEFASEIVPTMDAEIRKQFQRSLEKQGMKFKLKTKVVGVDTSGDGVKLTVEPSAGGEQTIIEADVVLVSAGRTPFTSGLNLDKIGVETDKLGRILVNERFSTNVSGVYAIGDVIPGPMLAHKAEEDGVACVEYLAGKVGHVDYDKVPGVVYTNPEVASVGKTEEQVKETGVEYRVGKFPFMANSRAKAIDNAEGLVKIIAEKETDKILGVHIMAPNAGELIHEAAIALQYDASSEDIARVCHAHPTMSEAIKEAAMATYDKPIHI

B-factor: mean 74.95, std 35.76, range [7.89, 152.89]

Secondary structure (DSSP, 8-state):
-----EEEE--SHHHHHHHHHHHHHT--EEEEE-SSSS--SHHHHSHHHHHHHHHHHHHHHHHHHTHHHHTEEES-EEE-HHHHHHHHHHHHHHHHHHHHHHHHHHT-EEEES-EEEEETTEEEE--SSS--EEEE-SEEEE---EEEPPBTTB---SSSEE-HHHHTT-SS--SEEEES--SHHHHHHHHHHHHHT-EEEEE-SSSSSSTTS-HHHHHHHHHHHHHSS--EE-SEEEEEEE-SSSSEEEEEEESSS---EEEEESEEE----EEE--TTS--TTTT--B-SSSPBP--TT-B-SSTTEEE-STTSSS---HHHHHHHHHHHHHHHTTS-----TTS--EEE-SSSEEEEEE--HHHHHHTT--EEEEEEEGGG-HHHHHHS----EEEEEEETTT-BEEEEEEEETTHHHHHHHHHHHHHTT-BHHHHHTSPPPSS-TTHHHHHHHHHHHS--S--/----SEEEE--SHHHHHHHHHHHHHT--EEEEE-SSSS--STTTSSHHHHHHHHHHHHHHHHHHHTGGGGTEEES-EEE-HHHHHHHHHHHHHHHHHHHHHHHHHHT-EEEES---EEETTEEE---TTS---EEE-SEEEE---EE----TT---BTTTEE-HHHHTT-SS--SEEEESS-SHHHHHHHHHHHHHT-EEEEE-SSSSS-TTS-HHHHHHHHHHHHHTT-EEE-SEEEEE---SSSS-EEEEEESSS----EEE-S-EE-----EE---SS--SSS-----SSS-----TTSB-SSSSEEE-STTSSS---HHHHHHHHHHHHHHHTTS-----TTS--EEE-SSSEEEEEE--HHHHHHTT--EEEEEEEGGG-HHHHHHT----EEEEEEETTT-BEEEEEEEETTHHHHHHHHHHHHHTT-BHHHHHSSPPPSS-TTHHHHHHHHHHHS--S--/--B-SEEEE--SHHHHHHHHHHHHHT--EEEEE-SSSSS-HHHHHSHHHHHHHHHHHHHHHHHHHTHHHHHEE-S-----HHHHHHHHHHHHHHHHHHHHHHHHHHT-EEEES-EEESSSSEEEE-BTTTB--EEE-SEEEE---EEE---SSS---TTSEE-HHHHHT-SS--SEEEESS-SHHHHHHHHHHHHHT-EEEEE-SSSSSSSSS-HHHHHHHHHHHHTTS--EETT------B-SSSS-B--B--SSSS--B----SEEE----EEE--TT---TTT-----TTS-----TTSB-SSTTEEE-STTSSS---HHHHHHHHHHHHHHHHTS-----TTS--EEE-SSSEEEEEE--HHHHHHTT--EEEEEEEGGG-HHHHHHT----EEEEEEETTT-BEEEEEEEETTHHHHHHHHHHHHHTT-BHHHHHHSPPPSS-TTHHHHHHHHHHHS--S--/----SEEEE--SIIIIIHHHHHHHHT--EEEEE-SSSSS-HHHHHSHHHHHHHHHHHHHHHHHHHTGGGGT---S--EE-HHHHHHHHHHHHHHHHHHHHHHHHHHT-EEEESEEEEEETTEEEEE-SS-----EE-SEEEE---EEEPP-TTS---SSSEE-HHHHHT-SS--SEEEE-S-SHHHHHHHHHHHHHT-EEEEE-SSSSSSTTS-HHHHHHHHHHHHHTT-EEE-S-EEEE---SSSSEEEEEE-SS----EEEEESEEE----EEE---S---SS----B-SSS-B---TT-B-SSTTEEE-STTSSS---HHHHHHHHHHHHHHHTTS-----GGG--EEE-SSSEEEEEE--HHHHHHT---EEEEEEEGGG-HHHHHHT----EEEEEEETTT-BEEEEEEEETTHHHHHHHHHHHHTTT-BHHHHHHS--PSS-TTHHHHHHHHHHHS--S--

Nearest PDB structures (foldseek):
  1dxl-assembly2_D  TM=9.944E-01  e=1.251E-90  Pisum sativum
  3urh-assembly1_A  TM=9.831E-01  e=1.518E-66  Sinorhizobium meliloti 1021
  2f5z-assembly5_I  TM=9.807E-01  e=8.582E-64  Homo sapiens
  1v59-assembly1_B  TM=9.815E-01  e=2.195E-63  Saccharomyces cerevisiae
  3rnm-assembly2_D  TM=9.765E-01  e=2.468E-63  Homo sapiens

Foldseek 3Di:
DLAAAEEEAFQELLFLLLLLLLLVLPGQYEYEEADDFRYHCCLPQHVQLLVQLQVVLVVLLCVVPPCVVVVNDDDDGAPPVVCSLVVSVVRSVVVRVVSVVSCVVSNHHYHHFQWADPDLFKTWGADPPGDTDIDGHQAYEYEAAKFDDQADADHADLFQEHESRSLSDPDDLWAEEEEEAQEQSRLSSQQSSVSNHHQYEYEYLAPAGHVQDFPVVRVLVVVVSPVRGYYYRYNKDWDHWDDDDQAIKTFIAGPPNGDTDIDDTRHYYYCHDMGTDCPNHNQPVQHFDADPGFAGDADPLQATVRVRYGYAANRHDADHDSVLSNLNSNLNSCVVSVHHRDHDRQAPWDWRQHQFIKIKGFHHVVVVVVVVFAKWKFKFFQVQQPVCVVVVQTGKMKMWMAGLVPQFTGMIMITGHCVVVLCVLVSVCNVVRHGLVVSLVDDDDPRDSNVRSNQRSCSGNHHGDRD/DQAAFEEEEALELLQLLLLLLQLVLPGQYEYEEADDFRYHCCFDQDVQLLVLLQVVLVVQLCLVPPQVVVVHDDDDGADPVVVSLVVSVVVRVVVRVVSVVSCVVSVHHYHYFFWADPDLFWTWTFHDPTGIDTDGHQAYEYEQAWFWDDDLADDPDQFQEHESRSLSDPPDLWAEEEEEDAEQSRLSSQQSSLSNHHQYEYEYLDPAGHPQDFVVQSVVVVVVSVVSHYHYHYQWDFNDWDPPPQHIWTWIAGVPVGDTDTDGTRYYYYCHDMGTDDPRYYCVPVPWDLPDPRAGDADDLQATVDPSYGYFANRHDADHDSVLSSLNSNQNSCVVSVHHRDHDRQLDKDWRQHQFIKIKGFHHVVVVVVVVFAKWKFKFFQCQQVVCVVSVFGHWMKMWIAGLVPQFTRMIMIGGHCVVVLCVLVSVCNVVRHHLVVSLVDDDDPRDSNVRSNQSSCSGNHHGDRD/DDEWAEEEEFQELLFLLLLLLLLVLPTQYEYEYADPFRYHCCLPQHVQLLVQLQVVLVVLLCLVPPCVVVVRDDPDRADPVVVSLVVSVVRSVVVRVVSVVSCVVSVHHYHHFQWADPDLFKIWGCRVVRDIDMYGHLFYEYEHFWFDDQDPQDGDDLQAAADSRSLSVPPDLWAEEEEEDAEQSRLRSLFSSLSNHHQAAYEYLDPAGHPQDFPVVRVVVVVVSVVSHHHYNYNKDSPHWDDDDQRTWAWIDGPDDDDIDTGGGNYHHYCHDIAGDCPPYPCDPFPFDDDPRQAGDADPLQDTPGPRYGYFARRHDADRDSVLSNQSSSLNSCVVSVHHRDHDRQADKDWRQHQFIKIKGAHHVVVVVVVVAAKWKFKFFQVLQVVCVVVVQGHKMKMWMAGLVPQFTRMIMITGHVVVVLCVLVSVCNVVRHGLVVSLVDDDDPRDPNVRSNQRSCSGNHHGDRD/DDAWAEAEEFQELLFLLLLLLQLVLPTQAEYEYQDDFRYHCCLPQAVQLLVQLQVVLVCLLCLVPPLVVVVHDDDDGADPVVVSNVVSVVVSVVVRVVSVVSCVVSVHHYHHFHWADPDLFKIFGHHDPDGTDIHGHQFYEYCHFWFDDDDPLDGADLQFEEESRSLSDPPDLWAEEEEEDAEQSRLRSQQSSVSNHHQYEYEYLAPAGHVQDFDVVSVVVVVVSVVSRYHYDYNKDWNDWDDPDQHIWTWIAGNVGHDTDIDGTRHYYYCDDIAGDDPPYDCPPHDFDADPRGAGDADPLQATPDPSYGYFARRHDADRDSVLRNQSSQQNSCVVSVHGGDHDRQQPWDWRQHQFIKIKGAHHVVVVVVVVAAKWKFKFFQVLQPVCVVVVQGHWMWMWMAGLVPQFTGMIMIGGHCVVVLCVLVSVCNVPRHGLVVSLVDDDDPRDPNVRSNQRSCSGNHHGDRD

CATH classification: 3.50.50.60 (+2 more: 3.50.50.60, 3.30.390.30)

GO terms:
  GO:0005739 mitochondrion (C, IDA)
  GO:0004148 dihydrolipoyl dehydrogenase (NADH) activity (F, IDA)
  GO:0005759 mitochondrial matrix (C, IDA)
  GO:0019464 glycine decarboxylation via glycine cleavage system (P, IDA)
  GO:0005960 glycine cleavage complex (C, IDA)

Organism: Pisum sativum (NCBI:txid3888)

InterPro domains:
  IPR001100 Pyridine nucleotide-disulphide oxidoreductase, class I [PIRSF000350] (29-497)
  IPR004099 Pyridine nucleotide-disulphide oxidoreductase, dimerisation domain [PF02852] (382-491)
  IPR006258 Dihydrolipoamide dehydrogenase [TIGR01350] (38-501)
  IPR012999 Pyridine nucleotide-disulphide oxidoreductase, class I, active site [PS00076] (73-83)
  IPR016156 FAD/NAD-linked reductase, dimerisation domain superfamily [G3DSA:3.30.390.30] (381-501)
  IPR016156 FAD/NAD-linked reductase, dimerisation domain superfamily [SSF55424] (378-500)
  IPR023753 FAD/NAD(P)-binding domain [PF07992] (39-363)
  IPR036188 FAD/NAD(P)-binding domain superfamily [G3DSA:3.50.50.60] (39-363)
  IPR036188 FAD/NAD(P)-binding domain superfamily [G3DSA:3.50.50.60] (183-306)
  IPR036188 FAD/NAD(P)-binding domain superfamily [SSF51905] (35-404)
  IPR050151 Class-I pyridine nucleotide-disulfide oxidoreductase [PTHR22912] (37-496)